Protein AF-0000000081105151 (afdb_homodimer)

InterPro domains:
  IPR008902 Alpha-L-rhamnosidase, concanavalin-like domain [PF05592] (348-450)
  IPR008928 Six-hairpin glycosidase superfamily [SSF48208] (451-883)
  IPR012341 Six-hairpin glycosidase-like superfamily [G3DSA:1.50.10.10] (454-820)
  IPR013737 Bacterial alpha-L-rhamnosidase N-terminal [PF08531] (170-335)
  IPR013783 Immunoglobulin-like fold [G3DSA:2.60.40.10] (9-122)
  IPR016007 Alpha-L-rhamnosidase [PTHR33307] (12-912)
  IPR035396 Alpha-L-rhamnosidase, six-hairpin glycosidase domain [PF17389] (455-817)
  IPR035398 Alpha-L-rhamnosidase C-terminal domain [PF17390] (820-896)
  IPR061277 Rha78A-like, N-terminal immunoglobulin domain [PF25788] (13-98)

Radius of gyration: 43.03 Å; Cα contacts (8 Å, |Δi|>4): 4845; chains: 2; bounding box: 80×144×103 Å

pLDDT: mean 92.55, std 11.14, range [24.98, 98.81]

Foldseek 3Di:
DDDDFFAKAKAEKDWALFDAQAAAQFQKTFIAIFIDDDGFFWFFKFFQKKWKWKDQDPVDDTDIDIDGDRDRARHTRPDPGTHAAFGKIKIKMKTKIWTFGDDPNDTDPDIDIHIHDIYGIGMHTHHHNFPVSAPAFWKFFPDQFDAFPVRFGAKKKKKDKDFDAPPPWAFPWKKKKKAKLAFKWKAKQRHTWDFFAQPPFDAPFLAETEIDMTTCRVRDDPRDMMMMMMIGHNFPQAFQFFLVRDGNLNHRTMIMWMKMWIDIPPDPGTDIDTHAQVIWMAGDQWSDAHAQAGTEGEPVCPPPCSVPDTTGMHGDPRDGHTYDHFSFFGKGQDDKFFFPDKDDAPPDPKIKTFRQFWAKFKKWFAKDFDAAQQKKKKFFAADDDPRHGDCLLQPPGRRMYMYGHHGDMDGGDIGGNYIATHRMIIMDRAAQPDPPPHDDRVRMMTGHIARPFAFFKDKDFPDPLLNLLLLQLVRLQRRLRHLHRFFFRHHSGNFAFLLLCLLQVLVSVFGTVCLRSVLSQLVLQQVCQCDDDPQEDRLAGARTPPPRQTDDVPPDDGPGPAQEASRLLSLQRNLVSSCQFSVDLVSLVVSLVSLVSNLPPRADADPLRAGDLVGQYQAQFQQVPDDQACRSPAPARRSLSRLLSSLLSLVSSLVSCVVVVVPVSNVVSVVVSVSSLVSLCVVFADPQLAGPVQDLQNLQSCQVSVSWDDPDPSGSNLVSLVSNVQRCLQVQLADRTHLRSLLRRLVSCVVSPNPLSSVSQQPDQDPQGSSVVVVVSQSHDWNHSPCDPPVGHGRPGNRTHSRGNRNSSVVSCCCCEQVNWAAPGRQNLEIEGEYDDDPVTQKMWMWGQTSHGIWTKMWGDDPFKIKMKIFAGRSGKYWYFYQVQQDDPDDDDSPGDTDITTGRIDMDMDGHDDDCPNPHHDAPPVGPDDD/DPPPAFQKAKAEKDWALFDAQAAAQFQKTFIAIFMDGDDFFWFFKFFQKKWKWKDQDPVDDTDIDIDGDRDRARHTRPDPGTHAAFGKIKMKMKTKIWTFGDDPNDTDPDIDIGIHDIYGIGMHTHHHNFPVSAPAFKKFFPDQFDAFPVRFGAKKKWKDKDFAAPPPWAFPWKKKKKAKLAFKWKAKQRHTWDFFAQPPFDAPFLAETEIDMTTCRVRDDPRDMMMMMMIGHNFPQAFQFFLVRDGNLNHRTMIMWMKMWIDIPPDPGTDIDTHAQVIWMAGDQWSHAHAQAGTEGEPVCPPPCSVPPITGMHGDPRDGHTYDHFSFFGKGQDDKFFFPDKDDAPPDPKIKTFRQFWAKFKKWFAKDFDAAQFKKKKFFAADDDPRHGDCLLQNPGRRMYMYGHHGDMDGGDIGGNYIATHRMIIIDRAAQPDPPPHDDRVRMMTGHIARPFAFFKDKDFPDPLVNLLLLQLVRLQRRLRHLHRFFFRHHSGNFAFLLLCLLQVLVSVFGTVCLRSVLSQLVLQQVCQCDDDPQEDRLAGQRTPPPRFTDDPPPDDTPGPAQEASRLLSLQRVLVSSCQASVDLVSLVVSLVSLVSNLPPRADADPLRAGDLVGQYQAQFQQVPDDQACRSPALARRSLRRLLSSLLSLVSSLVSCVVVVVPVSNVVSVVVSVSSLVSLCVVFADPQLQGPPLDLQNLQSCQQSVSWADPDPSGSNLVSLVSNLQRCLQVQLADRTHLRSLLRRLVSCVVSPNPLSSVSQQPDQDPQGSSVVVVVSQSHDWNHSPCDPPVGHGRPGNRTHSRGNRNSSVVSCCCCEQVNWAAPGRQNLEIEGEYDDDPVTQKMWMWGQTSHGIWIKMWGDDPFKIKMKIFAGASGKYWYFYQVQPDDPDDDDSPGDTDITTGRIDMDMDTHDDDCPNPHHDAPPVGPDDD

Sequence (1862 aa):
MGHSASPVLVLPPTFEQHHDGFGVQCVHPRVSWRFSCSNEQIRNWKQTAYDIAITYNSTEPDQVFHVESEDNVLVPWPNPEPLDSRERRLVRVRCYGKYSLIADGRDEASDHESVTEWSASSLLEIALLRNSDWKGSMITVSEPWPLGPDHSARPLRFHKRFHLSLKDGTIDRGRLYATSHGVYSVRINGREVGDHCLAPGFQSYHKRLHYQLYDTEDLLVTPGWNTIEIDVAAGWFASATSWARKRFVYGQKLGVLAQLEVWATDSNLPISVSTDPSWSVSNTPLVSSEILDGEIFDQSLVGSKLDDAKFSVRESPVAVSRLISPEAPPVRVVERLEAKDMFKSRSRSAVIVDFGQNIAGRICVRRVQKPAGSRITLRHAEVIQDGEIMCRPLRTAKARDIIICDGRELLDWHPHHTFHGFRYVEIAGWGPDDQICPLTKASIVAEVMHTDMLRTGWFSCSNDDVNRLHENSLHSIKSNFLSIPTECPSRDERFGWTGDLSIIAPTANFLYDTAGMLRHWLQDLYLDQMEETEYWHQGVVPLFIPNSLLRNGDGGHGWDPMPNGVWGDAAVMVPWGLYRMSGDVSFLSAQYDSMVQHLENGVIRGPDGLWDPELWQFGDWLDPRAPQNDSGRGTTDGTFVADCFLVASTQVAAEVAAKLAKPVDSPRFRDAALRLVHAWRDKYLTAAGLVVPDTATALSLALSFDLLLECGDNSAKAQAAARLFRLVRLNDFKLTTGFVGSAFLSQALTRSGGVDLSYAMLFQKKCPSYLYPITMGATTTWERWDSMLPDGTVNPGSMTSFNHHALGSIANWMHADIGGLEAIEPGWKVFRVKPQPNKELSWANTMFESRYGRIDLRWTLKGDLFRMRLRVPPNSTAVVSLPSDGRESEVGKREAKEQRVGSGEYHLECRFVQAQWPPKALLPPWGRSEFMGHSASPVLVLPPTFEQHHDGFGVQCVHPRVSWRFSCSNEQIRNWKQTAYDIAITYNSTEPDQVFHVESEDNVLVPWPNPEPLDSRERRLVRVRCYGKYSLIADGRDEASDHESVTEWSASSLLEIALLRNSDWKGSMITVSEPWPLGPDHSARPLRFHKRFHLSLKDGTIDRGRLYATSHGVYSVRINGREVGDHCLAPGFQSYHKRLHYQLYDTEDLLVTPGWNTIEIDVAAGWFASATSWARKRFVYGQKLGVLAQLEVWATDSNLPISVSTDPSWSVSNTPLVSSEILDGEIFDQSLVGSKLDDAKFSVRESPVAVSRLISPEAPPVRVVERLEAKDMFKSRSRSAVIVDFGQNIAGRICVRRVQKPAGSRITLRHAEVIQDGEIMCRPLRTAKARDIIICDGRELLDWHPHHTFHGFRYVEIAGWGPDDQICPLTKASIVAEVMHTDMLRTGWFSCSNDDVNRLHENSLHSIKSNFLSIPTECPSRDERFGWTGDLSIIAPTANFLYDTAGMLRHWLQDLYLDQMEETEYWHQGVVPLFIPNSLLRNGDGGHGWDPMPNGVWGDAAVMVPWGLYRMSGDVSFLSAQYDSMVQHLENGVIRGPDGLWDPELWQFGDWLDPRAPQNDSGRGTTDGTFVADCFLVASTQVAAEVAAKLAKPVDSPRFRDAALRLVHAWRDKYLTAAGLVVPDTATALSLALSFDLLLECGDNSAKAQAAARLFRLVRLNDFKLTTGFVGSAFLSQALTRSGGVDLSYAMLFQKKCPSYLYPITMGATTTWERWDSMLPDGTVNPGSMTSFNHHALGSIANWMHADIGGLEAIEPGWKVFRVKPQPNKELSWANTMFESRYGRIDLRWTLKGDLFRMRLRVPPNSTAVVSLPSDGRESEVGKREAKEQRVGSGEYHLECRFVQAQWPPKALLPPWGRSEF

Structure (mmCIF, N/CA/C/O backbone):
data_AF-0000000081105151-model_v1
#
loop_
_entity.id
_entity.type
_entity.pdbx_description
1 polymer alpha-L-rhamnosidase
#
loop_
_atom_site.group_PDB
_atom_site.id
_atom_site.type_symbol
_atom_site.label_atom_id
_atom_site.label_alt_id
_atom_site.label_comp_id
_atom_site.label_asym_id
_atom_site.label_entity_id
_atom_site.label_seq_id
_atom_site.pdbx_PDB_ins_code
_atom_site.Cartn_x
_atom_site.Cartn_y
_atom_site.Cartn_z
_atom_site.occupancy
_atom_site.B_iso_or_equiv
_atom_site.auth_seq_id
_atom_site.auth_comp_id
_atom_site.auth_asym_id
_atom_site.auth_atom_id
_atom_site.pdbx_PDB_model_num
ATOM 1 N N . MET A 1 1 ? 38.312 51.219 43.594 1 25.59 1 MET A N 1
ATOM 2 C CA . MET A 1 1 ? 37.312 50.188 43.875 1 25.59 1 MET A CA 1
ATOM 3 C C . MET A 1 1 ? 36.719 49.656 42.594 1 25.59 1 MET A C 1
ATOM 5 O O . MET A 1 1 ? 36.656 50.375 41.594 1 25.59 1 MET A O 1
ATOM 9 N N . GLY A 1 2 ? 36.812 48.312 42.406 1 32.41 2 GLY A N 1
ATOM 10 C CA . GLY A 1 2 ? 36.469 47.312 41.406 1 32.41 2 GLY A CA 1
ATOM 11 C C . GLY A 1 2 ? 35.094 47.562 40.781 1 32.41 2 GLY A C 1
ATOM 12 O O . GLY A 1 2 ? 34.094 47.688 41.5 1 32.41 2 GLY A O 1
ATOM 13 N N . HIS A 1 3 ? 35 48.031 39.688 1 36.38 3 HIS A N 1
ATOM 14 C CA . HIS A 1 3 ? 34 48.281 38.656 1 36.38 3 HIS A CA 1
ATOM 15 C C . HIS A 1 3 ? 33.094 47.062 38.469 1 36.38 3 HIS A C 1
ATOM 17 O O . HIS A 1 3 ? 33.562 45.969 38.281 1 36.38 3 HIS A O 1
ATOM 23 N N . SER A 1 4 ? 31.859 47 39.125 1 43.72 4 SER A N 1
ATOM 24 C CA . SER A 1 4 ? 30.641 46.219 39.312 1 43.72 4 SER A CA 1
ATOM 25 C C . SER A 1 4 ? 30.266 45.438 38.062 1 43.72 4 SER A C 1
ATOM 27 O O . SER A 1 4 ? 30.266 46 36.969 1 43.72 4 SER A O 1
ATOM 29 N N . ALA A 1 5 ? 30.516 44.156 38.031 1 49.72 5 ALA A N 1
ATOM 30 C CA . ALA A 1 5 ? 30.062 43.031 37.188 1 49.72 5 ALA A CA 1
ATOM 31 C C . ALA A 1 5 ? 28.656 43.281 36.688 1 49.72 5 ALA A C 1
ATOM 33 O O . ALA A 1 5 ? 27.781 43.75 37.406 1 49.72 5 ALA A O 1
ATOM 34 N N . SER A 1 6 ? 28.281 43.156 35.438 1 53.84 6 SER A N 1
ATOM 35 C CA . SER A 1 6 ? 27.25 43.438 34.469 1 53.84 6 SER A CA 1
ATOM 36 C C . SER A 1 6 ? 25.922 42.781 34.844 1 53.84 6 SER A C 1
ATOM 38 O O . SER A 1 6 ? 25.875 41.625 35.156 1 53.84 6 SER A O 1
ATOM 40 N N . PRO A 1 7 ? 24.609 43.594 34.875 1 74.25 7 PRO A N 1
ATOM 41 C CA . PRO A 1 7 ? 23.203 43.688 35.281 1 74.25 7 PRO A CA 1
ATOM 42 C C . PRO A 1 7 ? 22.266 42.906 34.375 1 74.25 7 PRO A C 1
ATOM 44 O O . PRO A 1 7 ? 22.5 42.812 33.156 1 74.25 7 PRO A O 1
ATOM 47 N N . VAL A 1 8 ? 21.531 41.812 34.75 1 91.5 8 VAL A N 1
ATOM 48 C CA . VAL A 1 8 ? 20.328 41.25 34.156 1 91.5 8 VAL A CA 1
ATOM 49 C C . VAL A 1 8 ? 19.422 42.375 33.656 1 91.5 8 VAL A C 1
ATOM 51 O O . VAL A 1 8 ? 19.172 43.344 34.375 1 91.5 8 VAL A O 1
ATOM 54 N N . LEU A 1 9 ? 19.172 42.312 32.344 1 95.12 9 LEU A N 1
ATOM 55 C CA . LEU A 1 9 ? 18.281 43.25 31.719 1 95.12 9 LEU A CA 1
ATOM 56 C C . LEU A 1 9 ? 16.844 42.719 31.672 1 95.12 9 LEU A C 1
ATOM 58 O O . LEU A 1 9 ? 16.641 41.531 31.391 1 95.12 9 LEU A O 1
ATOM 62 N N . VAL A 1 10 ? 15.898 43.594 31.953 1 96.94 10 VAL A N 1
ATOM 63 C CA . VAL A 1 10 ? 14.484 43.281 31.797 1 96.94 10 VAL A CA 1
ATOM 64 C C . VAL A 1 10 ? 13.961 43.844 30.469 1 96.94 10 VAL A C 1
ATOM 66 O O . VAL A 1 10 ? 14.125 45.031 30.188 1 96.94 10 VAL A O 1
ATOM 69 N N . LEU A 1 11 ? 13.391 43 29.688 1 96.62 11 LEU A N 1
ATOM 70 C CA . LEU A 1 11 ? 12.836 43.406 28.406 1 96.62 11 LEU A CA 1
ATOM 71 C C . LEU A 1 11 ? 11.477 44.062 28.578 1 96.62 11 LEU A C 1
ATOM 73 O O . LEU A 1 11 ? 10.844 43.938 29.625 1 96.62 11 LEU A O 1
ATOM 77 N N . PRO A 1 12 ? 11 44.844 27.547 1 96.81 12 PRO A N 1
ATOM 78 C CA . PRO A 1 12 ? 9.711 45.5 27.672 1 96.81 12 PRO A CA 1
ATOM 79 C C . PRO A 1 12 ? 8.57 44.562 28 1 96.81 12 PRO A C 1
ATOM 81 O O . PRO A 1 12 ? 8.508 43.469 27.438 1 96.81 12 PRO A O 1
ATOM 84 N N . PRO A 1 13 ? 7.734 44.969 28.891 1 97.62 13 PRO A N 1
ATOM 85 C CA . PRO A 1 13 ? 6.629 44.062 29.25 1 97.62 13 PRO A CA 1
ATOM 86 C C . PRO A 1 13 ? 5.621 43.875 28.125 1 97.62 13 PRO A C 1
ATOM 88 O O . PRO A 1 13 ? 5.5 44.75 27.25 1 97.62 13 PRO A O 1
ATOM 91 N N . THR A 1 14 ? 4.984 42.812 28.094 1 97.19 14 THR A N 1
ATOM 92 C CA . THR A 1 14 ? 3.908 42.5 27.172 1 97.19 14 THR A CA 1
ATOM 93 C C . THR A 1 14 ? 2.604 42.25 27.922 1 97.19 14 THR A C 1
ATOM 95 O O . THR A 1 14 ? 2.607 42.094 29.141 1 97.19 14 THR A O 1
ATOM 98 N N . PHE A 1 15 ? 1.489 42.25 27.234 1 97.88 15 PHE A N 1
ATOM 99 C CA . PHE A 1 15 ? 0.177 42.156 27.859 1 97.88 15 PHE A CA 1
ATOM 100 C C . PHE A 1 15 ? -0.601 40.969 27.297 1 97.88 15 PHE A C 1
ATOM 102 O O . PHE A 1 15 ? -0.768 40.844 26.078 1 97.88 15 PHE A O 1
ATOM 109 N N . GLU A 1 16 ? -1.042 40.094 28.25 1 97.19 16 GLU A N 1
ATOM 110 C CA . GLU A 1 16 ? -1.731 38.875 27.844 1 97.19 16 GLU A CA 1
ATOM 111 C C . GLU A 1 16 ? -0.938 38.125 26.781 1 97.19 16 GLU A C 1
ATOM 113 O O . GLU A 1 16 ? 0.284 38 26.891 1 97.19 16 GLU A O 1
ATOM 118 N N . GLN A 1 17 ? -1.596 37.562 25.875 1 96 17 GLN A N 1
ATOM 119 C CA . GLN A 1 17 ? -0.945 36.938 24.719 1 96 17 GLN A CA 1
ATOM 120 C C . GLN A 1 17 ? -1.01 37.844 23.5 1 96 17 GLN A C 1
ATOM 122 O O . GLN A 1 17 ? -0.927 37.375 22.359 1 96 17 GLN A O 1
ATOM 127 N N . HIS A 1 18 ? -1.223 39.125 23.766 1 96.06 18 HIS A N 1
ATOM 128 C CA . HIS A 1 18 ? -1.395 40.094 22.688 1 96.06 18 HIS A CA 1
ATOM 129 C C . HIS A 1 18 ? -0.068 40.406 21.984 1 96.06 18 HIS A C 1
ATOM 131 O O . HIS A 1 18 ? 0.975 40.469 22.641 1 96.06 18 HIS A O 1
ATOM 137 N N . HIS A 1 19 ? -0.066 40.688 20.734 1 93.31 19 HIS A N 1
ATOM 138 C CA . HIS A 1 19 ? 1.145 40.75 19.938 1 93.31 19 HIS A CA 1
ATOM 139 C C . HIS A 1 19 ? 1.88 42.062 20.141 1 93.31 19 HIS A C 1
ATOM 141 O O . HIS A 1 19 ? 3.098 42.156 19.953 1 93.31 19 HIS A O 1
ATOM 147 N N . ASP A 1 20 ? 1.146 43.25 20.562 1 93.88 20 ASP A N 1
ATOM 148 C CA . ASP A 1 20 ? 1.915 44.469 20.656 1 93.88 20 ASP A CA 1
ATOM 149 C C . ASP A 1 20 ? 1.293 45.438 21.672 1 93.88 20 ASP A C 1
ATOM 151 O O . ASP A 1 20 ? 1.739 46.562 21.812 1 93.88 20 ASP A O 1
ATOM 155 N N . GLY A 1 21 ? 0.24 45.094 22.312 1 96 21 GLY A N 1
ATOM 156 C CA . GLY A 1 21 ? -0.362 45.906 23.359 1 96 21 GLY A CA 1
ATOM 157 C C . GLY A 1 21 ? -1.333 46.938 22.828 1 96 21 GLY A C 1
ATOM 158 O O . GLY A 1 21 ? -2.014 47.625 23.609 1 96 21 GLY A O 1
ATOM 159 N N . PHE A 1 22 ? -1.426 47.125 21.562 1 96.19 22 PHE A N 1
ATOM 160 C CA . PHE A 1 22 ? -2.299 48.094 20.906 1 96.19 22 PHE A CA 1
ATOM 161 C C . PHE A 1 22 ? -3.652 47.469 20.594 1 96.19 22 PHE A C 1
ATOM 163 O O . PHE A 1 22 ? -3.816 46.812 19.547 1 96.19 22 PHE A O 1
ATOM 170 N N . GLY A 1 23 ? -4.664 47.719 21.453 1 97.19 23 GLY A N 1
ATOM 171 C CA . GLY A 1 23 ? -6 47.188 21.266 1 97.19 23 GLY A CA 1
ATOM 172 C C . GLY A 1 23 ? -6.254 45.938 22.094 1 97.19 23 GLY A C 1
ATOM 173 O O . GLY A 1 23 ? -6.84 44.969 21.609 1 97.19 23 GLY A O 1
ATOM 174 N N . VAL A 1 24 ? -5.766 45.906 23.328 1 97.69 24 VAL A N 1
ATOM 175 C CA . VAL A 1 24 ? -5.973 44.781 24.219 1 97.69 24 VAL A CA 1
ATOM 176 C C . VAL A 1 24 ? -7.418 44.75 24.719 1 97.69 24 VAL A C 1
ATOM 178 O O . VAL A 1 24 ? -7.918 45.781 25.203 1 97.69 24 VAL A O 1
ATOM 181 N N . GLN A 1 25 ? -8.078 43.719 24.531 1 96.06 25 GLN A N 1
ATOM 182 C CA . GLN A 1 25 ? -9.477 43.625 24.938 1 96.06 25 GLN A CA 1
ATOM 183 C C . GLN A 1 25 ? -9.617 42.906 26.297 1 96.06 25 GLN A C 1
ATOM 185 O O . GLN A 1 25 ? -10.195 41.844 26.375 1 96.06 25 GLN A O 1
ATOM 190 N N . CYS A 1 26 ? -9.156 43.5 27.312 1 95.44 26 CYS A N 1
ATOM 191 C CA . CYS A 1 26 ? -9.188 43.031 28.688 1 95.44 26 CYS A CA 1
ATOM 192 C C . CYS A 1 26 ? -9.141 44.188 29.672 1 95.44 26 CYS A C 1
ATOM 194 O O . CYS A 1 26 ? -8.383 45.156 29.469 1 95.44 26 CYS A O 1
ATOM 196 N N . VAL A 1 27 ? -9.898 44.125 30.766 1 96.31 27 VAL A N 1
ATOM 197 C CA . VAL A 1 27 ? -10.016 45.25 31.688 1 96.31 27 VAL A CA 1
ATOM 198 C C . VAL A 1 27 ? -8.891 45.188 32.719 1 96.31 27 VAL A C 1
ATOM 200 O O . VAL A 1 27 ? -8.547 46.188 33.344 1 96.31 27 VAL A O 1
ATOM 203 N N . HIS A 1 28 ? -8.359 44.031 32.938 1 96.81 28 HIS A N 1
ATOM 204 C CA . HIS A 1 28 ? -7.215 43.781 33.812 1 96.81 28 HIS A CA 1
ATOM 205 C C . HIS A 1 28 ? -6.176 42.906 33.125 1 96.81 28 HIS A C 1
ATOM 207 O O . HIS A 1 28 ? -5.977 41.75 33.5 1 96.81 28 HIS A O 1
ATOM 213 N N . PRO A 1 29 ? -5.484 43.469 32.062 1 97.62 29 PRO A N 1
ATOM 214 C CA . PRO A 1 29 ? -4.551 42.625 31.312 1 97.62 29 PRO A CA 1
ATOM 215 C C . PRO A 1 29 ? -3.379 42.125 32.156 1 97.62 29 PRO A C 1
ATOM 217 O O . PRO A 1 29 ? -2.807 42.906 32.938 1 97.62 29 PRO A O 1
ATOM 220 N N . ARG A 1 30 ? -3.051 40.844 32.062 1 97 30 ARG A N 1
ATOM 221 C CA . ARG A 1 30 ? -1.869 40.312 32.75 1 97 30 ARG A CA 1
ATOM 222 C C . ARG A 1 30 ? -0.591 40.781 32.062 1 97 30 ARG A C 1
ATOM 224 O O . ARG A 1 30 ? -0.59 41.094 30.859 1 97 30 ARG A O 1
ATOM 231 N N . VAL A 1 31 ? 0.412 40.812 32.875 1 98.06 31 VAL A N 1
ATOM 232 C CA . VAL A 1 31 ? 1.669 41.406 32.406 1 98.06 31 VAL A CA 1
ATOM 233 C C . VAL A 1 31 ? 2.768 40.344 32.438 1 98.06 31 VAL A C 1
ATOM 235 O O . VAL A 1 31 ? 2.85 39.562 33.406 1 98.06 31 VAL A O 1
ATOM 238 N N . SER A 1 32 ? 3.586 40.281 31.438 1 97.81 32 SER A N 1
ATOM 239 C CA . SER A 1 32 ? 4.754 39.406 31.375 1 97.81 32 SER A CA 1
ATOM 240 C C . SER A 1 32 ? 6.004 40.188 30.969 1 97.81 32 SER A C 1
ATOM 242 O O . SER A 1 32 ? 5.906 41.219 30.312 1 97.81 32 SER A O 1
ATOM 244 N N . TRP A 1 33 ? 7.156 39.719 31.344 1 97.88 33 TRP A N 1
ATOM 245 C CA . TRP A 1 33 ? 8.43 40.25 30.844 1 97.88 33 TRP A CA 1
ATOM 246 C C . TRP A 1 33 ? 9.484 39.125 30.812 1 97.88 33 TRP A C 1
ATOM 248 O O . TRP A 1 33 ? 9.312 38.094 31.438 1 97.88 33 TRP A O 1
ATOM 258 N N . ARG A 1 34 ? 10.508 39.375 30.031 1 97.06 34 ARG A N 1
ATOM 259 C CA . ARG A 1 34 ? 11.609 38.438 29.859 1 97.06 34 ARG A CA 1
ATOM 260 C C . ARG A 1 34 ? 12.938 39.062 30.281 1 97.06 34 ARG A C 1
ATOM 262 O O . ARG A 1 34 ? 13 40.281 30.516 1 97.06 34 ARG A O 1
ATOM 269 N N . PHE A 1 35 ? 13.93 38.188 30.344 1 97 35 PHE A N 1
ATOM 270 C CA . PHE A 1 35 ? 15.227 38.625 30.812 1 97 35 PHE A CA 1
ATOM 271 C C . PHE A 1 35 ? 16.312 38.375 29.766 1 97 35 PHE A C 1
ATOM 273 O O . PHE A 1 35 ? 16.141 37.531 28.891 1 97 35 PHE A O 1
ATOM 280 N N . SER A 1 36 ? 17.266 39.156 29.766 1 94.62 36 SER A N 1
ATOM 281 C CA . SER A 1 36 ? 18.484 38.938 29.016 1 94.62 36 SER A CA 1
ATOM 282 C C . SER A 1 36 ? 19.719 39.188 29.859 1 94.62 36 SER A C 1
ATOM 284 O O . SER A 1 36 ? 19.719 40.062 30.719 1 94.62 36 SER A O 1
ATOM 286 N N . CYS A 1 37 ? 20.625 38.312 29.75 1 91.06 37 CYS A N 1
ATOM 287 C CA . CYS A 1 37 ? 21.891 38.469 30.453 1 91.06 37 CYS A CA 1
ATOM 288 C C . CYS A 1 37 ? 23.062 38.125 29.547 1 91.06 37 CYS A C 1
ATOM 290 O O . CYS A 1 37 ? 23.156 37 29.047 1 91.06 37 CYS A O 1
ATOM 292 N N . SER A 1 38 ? 23.922 39.031 29.359 1 83.19 38 SER A N 1
ATOM 293 C CA . SER A 1 38 ? 25.078 38.75 28.516 1 83.19 38 SER A CA 1
ATOM 294 C C . SER A 1 38 ? 26.344 38.594 29.344 1 83.19 38 SER A C 1
ATOM 296 O O . SER A 1 38 ? 27.391 38.188 28.812 1 83.19 38 SER A O 1
ATOM 298 N N . ASN A 1 39 ? 26.266 38.875 30.656 1 86.06 39 ASN A N 1
ATOM 299 C CA . ASN A 1 39 ? 27.422 38.719 31.516 1 86.06 39 ASN A CA 1
ATOM 300 C C . ASN A 1 39 ? 27.641 37.25 31.922 1 86.06 39 ASN A C 1
ATOM 302 O O . ASN A 1 39 ? 26.859 36.688 32.688 1 86.06 39 ASN A O 1
ATOM 306 N N . GLU A 1 40 ? 28.641 36.719 31.578 1 85.81 40 GLU A N 1
ATOM 307 C CA . GLU A 1 40 ? 28.922 35.312 31.766 1 85.81 40 GLU A CA 1
ATOM 308 C C . GLU A 1 40 ? 29.297 35 33.219 1 85.81 40 GLU A C 1
ATOM 310 O O . GLU A 1 40 ? 29.297 33.844 33.656 1 85.81 40 GLU A O 1
ATOM 315 N N . GLN A 1 41 ? 29.562 36 33.969 1 86.5 41 GLN A N 1
ATOM 316 C CA . GLN A 1 41 ? 29.984 35.812 35.375 1 86.5 41 GLN A CA 1
ATOM 317 C C . GLN A 1 41 ? 28.781 35.625 36.281 1 86.5 41 GLN A C 1
ATOM 319 O O . GLN A 1 41 ? 28.938 35.219 37.438 1 86.5 41 GLN A O 1
ATOM 324 N N . ILE A 1 42 ? 27.672 35.938 35.781 1 89.94 42 ILE A N 1
ATOM 325 C CA . ILE A 1 42 ? 26.469 35.875 36.594 1 89.94 42 ILE A CA 1
ATOM 326 C C . ILE A 1 42 ? 25.812 34.5 36.406 1 89.94 42 ILE A C 1
ATOM 328 O O . ILE A 1 42 ? 25.562 34.062 35.281 1 89.94 42 ILE A O 1
ATOM 332 N N . ARG A 1 43 ? 25.516 33.844 37.531 1 91.94 43 ARG A N 1
ATOM 333 C CA . ARG A 1 43 ? 24.828 32.562 37.5 1 91.94 43 ARG A CA 1
ATOM 334 C C . ARG A 1 43 ? 23.672 32.531 38.5 1 91.94 43 ARG A C 1
ATOM 336 O O . ARG A 1 43 ? 23.656 33.312 39.469 1 91.94 43 ARG A O 1
ATOM 343 N N . ASN A 1 44 ? 22.703 31.766 38.188 1 93.94 44 ASN A N 1
ATOM 344 C CA . ASN A 1 44 ? 21.594 31.438 39.094 1 93.94 44 ASN A CA 1
ATOM 345 C C . ASN A 1 44 ? 20.828 32.688 39.531 1 93.94 44 ASN A C 1
ATOM 347 O O . ASN A 1 44 ? 20.5 32.875 40.688 1 93.94 44 ASN A O 1
ATOM 351 N N . TRP A 1 45 ? 20.703 33.531 38.625 1 95.12 45 TRP A N 1
ATOM 352 C CA . TRP A 1 45 ? 19.906 34.719 38.938 1 95.12 45 TRP A CA 1
ATOM 353 C C . TRP A 1 45 ? 18.438 34.312 39.125 1 95.12 45 TRP A C 1
ATOM 355 O O . TRP A 1 45 ? 17.812 33.75 38.219 1 95.12 45 TRP A O 1
ATOM 365 N N . LYS A 1 46 ? 17.828 34.688 40.25 1 95.81 46 LYS A N 1
ATOM 366 C CA . LYS A 1 46 ? 16.438 34.406 40.594 1 95.81 46 LYS A CA 1
ATOM 367 C C . LYS A 1 46 ? 15.727 35.656 41.062 1 95.81 46 LYS A C 1
ATOM 369 O O . LYS A 1 46 ? 16.234 36.375 41.906 1 95.81 46 LYS A O 1
ATOM 374 N N . GLN A 1 47 ? 14.633 35.906 40.469 1 97.38 47 GLN A N 1
ATOM 375 C CA . GLN A 1 47 ? 13.844 37.062 40.844 1 97.38 47 GLN A CA 1
ATOM 376 C C . GLN A 1 47 ? 13.25 36.875 42.25 1 97.38 47 GLN A C 1
ATOM 378 O O . GLN A 1 47 ? 12.727 35.812 42.562 1 97.38 47 GLN A O 1
ATOM 383 N N . THR A 1 48 ? 13.281 37.906 43.094 1 97.44 48 THR A N 1
ATOM 384 C CA . THR A 1 48 ? 12.695 37.875 44.406 1 97.44 48 THR A CA 1
ATOM 385 C C . THR A 1 48 ? 11.516 38.844 44.531 1 97.44 48 THR A C 1
ATOM 387 O O . THR A 1 48 ? 10.648 38.656 45.375 1 97.44 48 THR A O 1
ATOM 390 N N . ALA A 1 49 ? 11.547 39.812 43.688 1 98.25 49 ALA A N 1
ATOM 391 C CA . ALA A 1 49 ? 10.484 40.812 43.656 1 98.25 49 ALA A CA 1
ATOM 392 C C . ALA A 1 49 ? 10.5 41.594 42.344 1 98.25 49 ALA A C 1
ATOM 394 O O . ALA A 1 49 ? 11.453 41.5 41.562 1 98.25 49 ALA A O 1
ATOM 395 N N . TYR A 1 50 ? 9.445 42.375 42.125 1 98.38 50 TYR A N 1
ATOM 396 C CA . TYR A 1 50 ? 9.383 43.25 40.969 1 98.38 50 TYR A CA 1
ATOM 397 C C . TYR A 1 50 ? 8.57 44.5 41.25 1 98.38 50 TYR A C 1
ATOM 399 O O . TYR A 1 50 ? 7.734 44.5 42.188 1 98.38 50 TYR A O 1
ATOM 407 N N . ASP A 1 51 ? 8.852 45.562 40.531 1 98.06 51 ASP A N 1
ATOM 408 C CA . ASP A 1 51 ? 8.062 46.812 40.469 1 98.06 51 ASP A CA 1
ATOM 409 C C . ASP A 1 51 ? 7.43 47 39.094 1 98.06 51 ASP A C 1
ATOM 411 O O . ASP A 1 51 ? 8.094 46.812 38.062 1 98.06 51 ASP A O 1
ATOM 415 N N . ILE A 1 52 ? 6.203 47.25 39.062 1 98.06 52 ILE A N 1
ATOM 416 C CA . ILE A 1 52 ? 5.523 47.688 37.844 1 98.06 52 ILE A CA 1
ATOM 417 C C . ILE A 1 52 ? 5.156 49.156 37.938 1 98.06 52 ILE A C 1
ATOM 419 O O . ILE A 1 52 ? 4.496 49.594 38.906 1 98.06 52 ILE A O 1
ATOM 423 N N . ALA A 1 53 ? 5.641 49.938 37.031 1 96.75 53 ALA A N 1
ATOM 424 C CA . ALA A 1 53 ? 5.293 51.375 36.969 1 96.75 53 ALA A CA 1
ATOM 425 C C . ALA A 1 53 ? 4.285 51.625 35.844 1 96.75 53 ALA A C 1
ATOM 427 O O . ALA A 1 53 ? 4.477 51.188 34.719 1 96.75 53 ALA A O 1
ATOM 428 N N . ILE A 1 54 ? 3.217 52.25 36.219 1 95.69 54 ILE A N 1
ATOM 429 C CA . ILE A 1 54 ? 2.168 52.625 35.281 1 95.69 54 ILE A CA 1
ATOM 430 C C . ILE A 1 54 ? 2.053 54.125 35.188 1 95.69 54 ILE A C 1
ATOM 432 O O . ILE A 1 54 ? 1.929 54.812 36.219 1 95.69 54 ILE A O 1
ATOM 436 N N . THR A 1 55 ? 2.129 54.562 33.969 1 92.12 55 THR A N 1
ATOM 437 C CA . THR A 1 55 ? 2.002 56 33.75 1 92.12 55 THR A CA 1
ATOM 438 C C . THR A 1 55 ? 0.766 56.312 32.906 1 92.12 55 THR A C 1
ATOM 440 O O . THR A 1 55 ? 0.521 55.656 31.891 1 92.12 55 THR A O 1
ATOM 443 N N . TYR A 1 56 ? 0.007 57.188 33.344 1 80.69 56 TYR A N 1
ATOM 444 C CA . TYR A 1 56 ? -1.227 57.594 32.688 1 80.69 56 TYR A CA 1
ATOM 445 C C . TYR A 1 56 ? -0.943 58.594 31.578 1 80.69 56 TYR A C 1
ATOM 447 O O . TYR A 1 56 ? -1.465 58.469 30.469 1 80.69 56 TYR A O 1
ATOM 455 N N . ASN A 1 57 ? -0.35 59.625 31.969 1 70.06 57 ASN A N 1
ATOM 456 C CA . ASN A 1 57 ? 0.051 60.688 31.047 1 70.06 57 ASN A CA 1
ATOM 457 C C . ASN A 1 57 ? 1.432 61.25 31.375 1 70.06 57 ASN A C 1
ATOM 459 O O . ASN A 1 57 ? 2.014 60.875 32.406 1 70.06 57 ASN A O 1
ATOM 463 N N . SER A 1 58 ? 1.993 61.812 30.469 1 62.91 58 SER A N 1
ATOM 464 C CA . SER A 1 58 ? 3.344 62.344 30.625 1 62.91 58 SER A CA 1
ATOM 465 C C . SER A 1 58 ? 3.426 63.281 31.812 1 62.91 58 SER A C 1
ATOM 467 O O . SER A 1 58 ? 4.516 63.562 32.312 1 62.91 58 SER A O 1
ATOM 469 N N . THR A 1 59 ? 2.271 63.594 32.344 1 67.38 59 THR A N 1
ATOM 470 C CA . THR A 1 59 ? 2.346 64.688 33.344 1 67.38 59 THR A CA 1
ATOM 471 C C . THR A 1 59 ? 2.186 64.125 34.75 1 67.38 59 THR A C 1
ATOM 473 O O . THR A 1 59 ? 2.549 64.75 35.719 1 67.38 59 THR A O 1
ATOM 476 N N . GLU A 1 60 ? 1.593 63.031 34.844 1 70.75 60 GLU A N 1
ATOM 477 C CA . GLU A 1 60 ? 1.36 62.438 36.156 1 70.75 60 GLU A CA 1
ATOM 478 C C . GLU A 1 60 ? 2.498 61.531 36.562 1 70.75 60 GLU A C 1
ATOM 480 O O . GLU A 1 60 ? 3.113 60.875 35.688 1 70.75 60 GLU A O 1
ATOM 485 N N . PRO A 1 61 ? 2.689 61.625 37.719 1 78.88 61 PRO A N 1
ATOM 486 C CA . PRO A 1 61 ? 3.756 60.75 38.219 1 78.88 61 PRO A CA 1
ATOM 487 C C . PRO A 1 61 ? 3.424 59.25 38.062 1 78.88 61 PRO A C 1
ATOM 489 O O . PRO A 1 61 ? 2.25 58.875 38.094 1 78.88 61 PRO A O 1
ATOM 492 N N . ASP A 1 62 ? 4.375 58.469 37.969 1 85.44 62 ASP A N 1
ATOM 493 C CA . ASP A 1 62 ? 4.266 57 37.875 1 85.44 62 ASP A CA 1
ATOM 494 C C . ASP A 1 62 ? 3.646 56.438 39.125 1 85.44 62 ASP A C 1
ATOM 496 O O . ASP A 1 62 ? 3.941 56.875 40.25 1 85.44 62 ASP A O 1
ATOM 500 N N . GLN A 1 63 ? 2.703 55.625 38.906 1 91.62 63 GLN A N 1
ATOM 501 C CA . GLN A 1 63 ? 2.281 54.75 40 1 91.62 63 GLN A CA 1
ATOM 502 C C . GLN A 1 63 ? 3.104 53.469 40.031 1 91.62 63 GLN A C 1
ATOM 504 O O . GLN A 1 63 ? 3.07 52.656 39.094 1 91.62 63 GLN A O 1
ATOM 509 N N . VAL A 1 64 ? 3.834 53.25 41.062 1 96.25 64 VAL A N 1
ATOM 510 C CA . VAL A 1 64 ? 4.723 52.094 41.156 1 96.25 64 VAL A CA 1
ATOM 511 C C . VAL A 1 64 ? 4.133 51.062 42.125 1 96.25 64 VAL A C 1
ATOM 513 O O . VAL A 1 64 ? 3.74 51.406 43.25 1 96.25 64 VAL A O 1
ATOM 516 N N . PHE A 1 65 ? 4.012 49.844 41.719 1 97.12 65 PHE A N 1
ATOM 517 C CA . PHE A 1 65 ? 3.523 48.719 42.531 1 97.12 65 PHE A CA 1
ATOM 518 C C . PHE A 1 65 ? 4.641 47.719 42.781 1 97.12 65 PHE A C 1
ATOM 520 O O . PHE A 1 65 ? 5.207 47.156 41.844 1 97.12 65 PHE A O 1
ATOM 527 N N . HIS A 1 66 ? 4.957 47.469 44.031 1 97.5 66 HIS A N 1
ATOM 528 C CA . HIS A 1 66 ? 5.984 46.5 44.438 1 97.5 66 HIS A CA 1
ATOM 529 C C . HIS A 1 66 ? 5.367 45.156 44.875 1 97.5 66 HIS A C 1
ATOM 531 O O . HIS A 1 66 ? 4.441 45.156 45.688 1 97.5 66 HIS A O 1
ATOM 537 N N . VAL A 1 67 ? 5.828 44.094 44.312 1 97.94 67 VAL A N 1
ATOM 538 C CA . VAL A 1 67 ? 5.324 42.75 44.656 1 97.94 67 VAL A CA 1
ATOM 539 C C . VAL A 1 67 ? 6.492 41.812 44.906 1 97.94 67 VAL A C 1
ATOM 541 O O . VAL A 1 67 ? 7.422 41.719 44.094 1 97.94 67 VAL A O 1
ATOM 544 N N . GLU A 1 68 ? 6.453 41.094 46.031 1 98 68 GLU A N 1
ATOM 545 C CA . GLU A 1 68 ? 7.418 40.031 46.312 1 98 68 GLU A CA 1
ATOM 546 C C . GLU A 1 68 ? 6.996 38.719 45.656 1 98 68 GLU A C 1
ATOM 548 O O . GLU A 1 68 ? 6.105 38.031 46.156 1 98 68 GLU A O 1
ATOM 553 N N . SER A 1 69 ? 7.656 38.469 44.531 1 98 69 SER A N 1
ATOM 554 C CA . SER A 1 69 ? 7.301 37.281 43.781 1 98 69 SER A CA 1
ATOM 555 C C . SER A 1 69 ? 8.398 36.875 42.781 1 98 69 SER A C 1
ATOM 557 O O . SER A 1 69 ? 9.109 37.75 42.281 1 98 69 SER A O 1
ATOM 559 N N . GLU A 1 70 ? 8.453 35.625 42.531 1 97.19 70 GLU A N 1
ATOM 560 C CA . GLU A 1 70 ? 9.375 35.125 41.531 1 97.19 70 GLU A CA 1
ATOM 561 C C . GLU A 1 70 ? 8.711 35.062 40.156 1 97.19 70 GLU A C 1
ATOM 563 O O . GLU A 1 70 ? 9.367 34.812 39.125 1 97.19 70 GLU A O 1
ATOM 568 N N . ASP A 1 71 ? 7.426 35.375 40.094 1 97.06 71 ASP A N 1
ATOM 569 C CA . ASP A 1 71 ? 6.668 35.25 38.875 1 97.06 71 ASP A CA 1
ATOM 570 C C . ASP A 1 71 ? 6.957 36.375 37.906 1 97.06 71 ASP A C 1
ATOM 572 O O . ASP A 1 71 ? 7.105 37.531 38.344 1 97.06 71 ASP A O 1
ATOM 576 N N . ASN A 1 72 ? 7.137 36.125 36.656 1 97.69 72 ASN A N 1
ATOM 577 C CA . ASN A 1 72 ? 7.301 37.156 35.656 1 97.69 72 ASN A CA 1
ATOM 578 C C . ASN A 1 72 ? 6.422 36.906 34.438 1 97.69 72 ASN A C 1
ATOM 580 O O . ASN A 1 72 ? 6.516 37.594 33.438 1 97.69 72 ASN A O 1
ATOM 584 N N . VAL A 1 73 ? 5.695 35.781 34.406 1 97.44 73 VAL A N 1
ATOM 585 C CA . VAL A 1 73 ? 4.84 35.406 33.281 1 97.44 73 VAL A CA 1
ATOM 586 C C . VAL A 1 73 ? 3.373 35.562 33.688 1 97.44 73 VAL A C 1
ATOM 588 O O . VAL A 1 73 ? 2.893 34.875 34.594 1 97.44 73 VAL A O 1
ATOM 591 N N . LEU A 1 74 ? 2.68 36.469 33 1 97.5 74 LEU A N 1
ATOM 592 C CA . LEU A 1 74 ? 1.246 36.688 33.125 1 97.5 74 LEU A CA 1
ATOM 593 C C . LEU A 1 74 ? 0.895 37.031 34.594 1 97.5 74 LEU A C 1
ATOM 595 O O . LEU A 1 74 ? -0.04 36.469 35.156 1 97.5 74 LEU A O 1
ATOM 599 N N . VAL A 1 75 ? 1.629 37.875 35.188 1 97.62 75 VAL A N 1
ATOM 600 C CA . VAL A 1 75 ? 1.314 38.344 36.531 1 97.62 75 VAL A CA 1
ATOM 601 C C . VAL A 1 75 ? 0.084 39.25 36.5 1 97.62 75 VAL A C 1
ATOM 603 O O . VAL A 1 75 ? -0.166 39.938 35.5 1 97.62 75 VAL A O 1
ATOM 606 N N . PRO A 1 76 ? -0.692 39.25 37.5 1 97.06 76 PRO A N 1
ATOM 607 C CA . PRO A 1 76 ? -1.935 40.031 37.5 1 97.06 76 PRO A CA 1
ATOM 608 C C . PRO A 1 76 ? -1.694 41.531 37.344 1 97.06 76 PRO A C 1
ATOM 610 O O . PRO A 1 76 ? -0.708 42.062 37.875 1 97.06 76 PRO A O 1
ATOM 613 N N . TRP A 1 77 ? -2.586 42.188 36.656 1 97.19 77 TRP A N 1
ATOM 614 C CA . TRP A 1 77 ? -2.586 43.625 36.625 1 97.19 77 TRP A CA 1
ATOM 615 C C . TRP A 1 77 ? -2.604 44.219 38.031 1 97.19 77 TRP A C 1
ATOM 617 O O . TRP A 1 77 ? -3.438 43.844 38.844 1 97.19 77 TRP A O 1
ATOM 627 N N . PRO A 1 78 ? -1.673 45.125 38.344 1 94.94 78 PRO A N 1
ATOM 628 C CA . PRO A 1 78 ? -1.513 45.531 39.719 1 94.94 78 PRO A CA 1
ATOM 629 C C . PRO A 1 78 ? -2.605 46.469 40.188 1 94.94 78 PRO A C 1
ATOM 631 O O . PRO A 1 78 ? -2.924 46.531 41.375 1 94.94 78 PRO A O 1
ATOM 634 N N . ASN A 1 79 ? -3.141 47.281 39.344 1 91.81 79 ASN A N 1
ATOM 635 C CA . ASN A 1 79 ? -4.191 48.219 39.688 1 91.81 79 ASN A CA 1
ATOM 636 C C . ASN A 1 79 ? -5.562 47.562 39.719 1 91.81 79 ASN A C 1
ATOM 638 O O . ASN A 1 79 ? -6.012 47 38.719 1 91.81 79 ASN A O 1
ATOM 642 N N . PRO A 1 80 ? -6.273 47.625 40.844 1 90.94 80 PRO A N 1
ATOM 643 C CA . PRO A 1 80 ? -7.59 47 40.938 1 90.94 80 PRO A CA 1
ATOM 644 C C . PRO A 1 80 ? -8.656 47.688 40.094 1 90.94 80 PRO A C 1
ATOM 646 O O . PRO A 1 80 ? -9.664 47.062 39.75 1 90.94 80 PRO A O 1
ATOM 649 N N . GLU A 1 81 ? -8.5 48.938 39.812 1 91.44 81 GLU A N 1
ATOM 650 C CA . GLU A 1 81 ? -9.469 49.656 39 1 91.44 81 GLU A CA 1
ATOM 651 C C . GLU A 1 81 ? -9.438 49.156 37.562 1 91.44 81 GLU 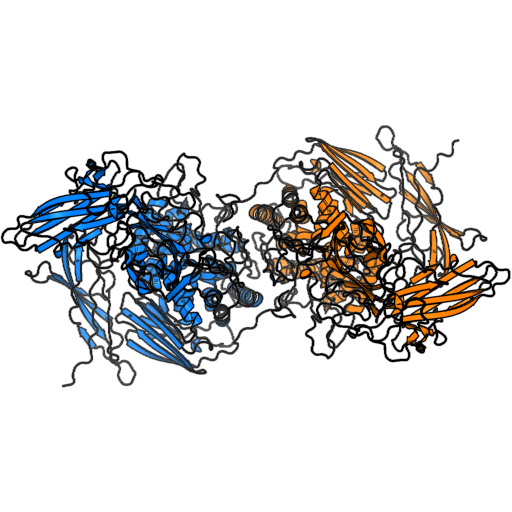A C 1
ATOM 653 O O . GLU A 1 81 ? -8.383 49.156 36.906 1 91.44 81 GLU A O 1
ATOM 658 N N . PRO A 1 82 ? -10.547 48.75 37.094 1 95.25 82 PRO A N 1
ATOM 659 C CA . PRO A 1 82 ? -10.586 48.25 35.719 1 95.25 82 PRO A CA 1
ATOM 660 C C . PRO A 1 82 ? -10.297 49.344 34.688 1 95.25 82 PRO A C 1
ATOM 662 O O . PRO A 1 82 ? -10.711 50.469 34.875 1 95.25 82 PRO A O 1
ATOM 665 N N . LEU A 1 83 ? -9.633 48.938 33.719 1 95.75 83 LEU A N 1
ATOM 666 C CA . LEU A 1 83 ? -9.414 49.844 32.594 1 95.75 83 LEU A CA 1
ATOM 667 C C . LEU A 1 83 ? -10.656 49.875 31.703 1 95.75 83 LEU A C 1
ATOM 669 O O . LEU A 1 83 ? -11.414 48.906 31.609 1 95.75 83 LEU A O 1
ATOM 673 N N . ASP A 1 84 ? -10.875 50.969 31.125 1 95.31 84 ASP A N 1
ATOM 674 C CA . ASP A 1 84 ? -12.023 51.156 30.25 1 95.31 84 ASP A CA 1
ATOM 675 C C . ASP A 1 84 ? -11.594 51.25 28.781 1 95.31 84 ASP A C 1
ATOM 677 O O . ASP A 1 84 ? -10.398 51.375 28.484 1 95.31 84 ASP A O 1
ATOM 681 N N . SER A 1 85 ? -12.617 51.281 27.906 1 96.81 85 SER A N 1
ATOM 682 C CA . SER A 1 85 ? -12.352 51.375 26.484 1 96.81 85 SER A CA 1
ATOM 683 C C . SER A 1 85 ? -11.484 52.594 26.172 1 96.81 85 SER A C 1
ATOM 685 O O . SER A 1 85 ? -11.672 53.656 26.766 1 96.81 85 SER A O 1
ATOM 687 N N . ARG A 1 86 ? -10.398 52.469 25.391 1 95.06 86 ARG A N 1
ATOM 688 C CA . ARG A 1 86 ? -9.586 53.531 24.828 1 95.06 86 ARG A CA 1
ATOM 689 C C . ARG A 1 86 ? -8.469 53.938 25.797 1 95.06 86 ARG A C 1
ATOM 691 O O . ARG A 1 86 ? -7.559 54.688 25.422 1 95.06 86 ARG A O 1
ATOM 698 N N . GLU A 1 87 ? -8.523 53.469 26.969 1 93.94 87 GLU A N 1
ATOM 699 C CA . GLU A 1 87 ? -7.531 53.906 27.938 1 93.94 87 GLU A CA 1
ATOM 700 C C . GLU A 1 87 ? -6.125 53.5 27.516 1 93.94 87 GLU A C 1
ATOM 702 O O . GLU A 1 87 ? -5.922 52.406 26.984 1 93.94 87 GLU A O 1
ATOM 707 N N . ARG A 1 88 ? -5.18 54.406 27.75 1 93.38 88 ARG A N 1
ATOM 708 C CA . ARG A 1 88 ? -3.775 54.188 27.422 1 93.38 88 ARG A CA 1
ATOM 709 C C . ARG A 1 88 ? -2.904 54.281 28.672 1 93.38 88 ARG A C 1
ATOM 711 O O . ARG A 1 88 ? -3.127 55.094 29.547 1 93.38 88 ARG A O 1
ATOM 718 N N . ARG A 1 89 ? -2.021 53.344 28.719 1 94.88 89 ARG A N 1
ATOM 719 C CA . ARG A 1 89 ? -1.035 53.312 29.797 1 94.88 89 ARG A CA 1
ATOM 720 C C . ARG A 1 89 ? 0.356 53 29.266 1 94.88 89 ARG A C 1
ATOM 722 O O . ARG A 1 89 ? 0.494 52.281 28.266 1 94.88 89 ARG A O 1
ATOM 729 N N . LEU A 1 90 ? 1.325 53.594 29.797 1 95.38 90 LEU A N 1
ATOM 730 C CA . LEU A 1 90 ? 2.707 53.156 29.625 1 95.38 90 LEU A CA 1
ATOM 731 C C . LEU A 1 90 ? 3.174 52.344 30.828 1 95.38 90 LEU A C 1
ATOM 733 O O . LEU A 1 90 ? 2.973 52.75 31.984 1 95.38 90 LEU A O 1
ATOM 737 N N . VAL A 1 91 ? 3.707 51.188 30.516 1 96.62 91 VAL A N 1
ATOM 738 C CA . VAL A 1 91 ? 4.066 50.281 31.594 1 96.62 91 VAL A CA 1
ATOM 739 C C . VAL A 1 91 ? 5.547 49.906 31.484 1 96.62 91 VAL A C 1
ATOM 741 O O . VAL A 1 91 ? 6.047 49.625 30.406 1 96.62 91 VAL A O 1
ATOM 744 N N . ARG A 1 92 ? 6.289 49.938 32.469 1 96.88 92 ARG A N 1
ATOM 745 C CA . ARG A 1 92 ? 7.664 49.469 32.562 1 96.88 92 ARG A CA 1
ATOM 746 C C . ARG A 1 92 ? 7.871 48.656 33.844 1 96.88 92 ARG A C 1
ATOM 748 O O . ARG A 1 92 ? 7.059 48.719 34.781 1 96.88 92 ARG A O 1
ATOM 755 N N . VAL A 1 93 ? 8.914 47.875 33.906 1 97.94 93 VAL A N 1
ATOM 756 C CA . VAL A 1 93 ? 9.125 46.938 35 1 97.94 93 VAL A CA 1
ATOM 757 C C . VAL A 1 93 ? 10.578 47 35.469 1 97.94 93 VAL A C 1
ATOM 759 O O . VAL A 1 93 ? 11.484 47.188 34.656 1 97.94 93 VAL A O 1
ATOM 762 N N . ARG A 1 94 ? 10.789 46.906 36.75 1 97.44 94 ARG A N 1
ATOM 763 C CA . ARG A 1 94 ? 12.07 46.688 37.406 1 97.44 94 ARG A CA 1
ATOM 764 C C . ARG A 1 94 ? 12.016 45.438 38.281 1 97.44 94 ARG A C 1
ATOM 766 O O . ARG A 1 94 ? 11.023 45.219 39 1 97.44 94 ARG A O 1
ATOM 773 N N . CYS A 1 95 ? 13.102 44.719 38.312 1 97.44 95 CYS A N 1
ATOM 774 C CA . CYS A 1 95 ? 13.094 43.469 39.062 1 97.44 95 CYS A CA 1
ATOM 775 C C . CYS A 1 95 ? 14.227 43.469 40.094 1 97.44 95 CYS A C 1
ATOM 777 O O . CYS A 1 95 ? 15.25 44.125 39.906 1 97.44 95 CYS A O 1
ATOM 779 N N . TYR A 1 96 ? 13.977 42.75 41.125 1 96.44 96 TYR A N 1
ATOM 780 C CA . TYR A 1 96 ? 14.961 42.438 42.156 1 96.44 96 TYR A CA 1
ATOM 781 C C . TYR A 1 96 ? 15.312 40.938 42.156 1 96.44 96 TYR A C 1
ATOM 783 O O . TYR A 1 96 ? 14.445 40.094 41.938 1 96.44 96 TYR A O 1
ATOM 791 N N . GLY A 1 97 ? 16.594 40.688 42.312 1 94.75 97 GLY A N 1
ATOM 792 C CA . GLY A 1 97 ? 16.953 39.281 42.312 1 94.75 97 GLY A CA 1
ATOM 793 C C . GLY A 1 97 ? 18.266 39 43.031 1 94.75 97 GLY A C 1
ATOM 794 O O . GLY A 1 97 ? 18.891 39.906 43.562 1 94.75 97 GLY A O 1
ATOM 795 N N . LYS A 1 98 ? 18.531 37.719 43.125 1 94.25 98 LYS A N 1
ATOM 796 C CA . LYS A 1 98 ? 19.781 37.219 43.688 1 94.25 98 LYS A CA 1
ATOM 797 C C . LYS A 1 98 ? 20.547 36.406 42.656 1 94.25 98 LYS A C 1
ATOM 799 O O . LYS A 1 98 ? 19.953 35.781 41.781 1 94.25 98 LYS A O 1
ATOM 804 N N . TYR A 1 99 ? 21.797 36.5 42.688 1 92.81 99 TYR A N 1
ATOM 805 C CA . TYR A 1 99 ? 22.625 35.719 41.75 1 92.81 99 TYR A CA 1
ATOM 806 C C . TYR A 1 99 ? 23.938 35.312 42.438 1 92.81 99 TYR A C 1
ATOM 808 O O . TYR A 1 99 ? 24.281 35.812 43.5 1 92.81 99 TYR A O 1
ATOM 816 N N . SER A 1 100 ? 24.547 34.312 41.906 1 91.75 100 SER A N 1
ATOM 817 C CA . SER A 1 100 ? 25.891 33.906 42.281 1 91.75 100 SER A CA 1
ATOM 818 C C . SER A 1 100 ? 26.922 34.312 41.25 1 91.75 100 SER A C 1
ATOM 820 O O . SER A 1 100 ? 26.562 34.562 40.094 1 91.75 100 SER A O 1
ATOM 822 N N . LEU A 1 101 ? 28.188 34.531 41.688 1 88.69 101 LEU A N 1
ATOM 823 C CA . LEU A 1 101 ? 29.281 34.812 40.781 1 88.69 101 LEU A CA 1
ATOM 824 C C . LEU A 1 101 ? 30.156 33.562 40.562 1 88.69 101 LEU A C 1
ATOM 826 O O . LEU A 1 101 ? 30.234 32.719 41.438 1 88.69 101 LEU A O 1
ATOM 830 N N . ILE A 1 102 ? 30.688 33.562 39.344 1 81.44 102 ILE A N 1
ATOM 831 C CA . ILE A 1 102 ? 31.609 32.469 39.031 1 81.44 102 ILE A CA 1
ATOM 832 C C . ILE A 1 102 ? 33 32.812 39.562 1 81.44 102 ILE A C 1
ATOM 834 O O . ILE A 1 102 ? 33.5 33.906 39.312 1 81.44 102 ILE A O 1
ATOM 838 N N . ALA A 1 103 ? 33.594 32.031 40.438 1 74.44 103 ALA A N 1
ATOM 839 C CA . ALA A 1 103 ? 34.969 32.125 40.844 1 74.44 103 ALA A CA 1
ATOM 840 C C . ALA A 1 103 ? 35.688 30.797 40.562 1 74.44 103 ALA A C 1
ATOM 842 O O . ALA A 1 103 ? 35.312 29.75 41.062 1 74.44 103 ALA A O 1
ATOM 843 N N . ASP A 1 104 ? 36.656 30.797 39.719 1 64.81 104 ASP A N 1
ATOM 844 C CA . ASP A 1 104 ? 37.469 29.656 39.312 1 64.81 104 ASP A CA 1
ATOM 845 C C . ASP A 1 104 ? 36.594 28.531 38.75 1 64.81 104 ASP A C 1
ATOM 847 O O . ASP A 1 104 ? 36.719 27.375 39.125 1 64.81 104 ASP A O 1
ATOM 851 N N . GLY A 1 105 ? 35.562 28.828 38.031 1 63.38 105 GLY A N 1
ATOM 852 C CA . GLY A 1 105 ? 34.719 27.844 37.344 1 63.38 105 GLY A CA 1
ATOM 853 C C . GLY A 1 105 ? 33.594 27.344 38.219 1 63.38 105 GLY A C 1
ATOM 854 O O . GLY A 1 105 ? 32.75 26.547 37.75 1 63.38 105 GLY A O 1
ATOM 855 N N . ARG A 1 106 ? 33.625 27.703 39.5 1 67.75 106 ARG A N 1
ATOM 856 C CA . ARG A 1 106 ? 32.625 27.25 40.469 1 67.75 106 ARG A CA 1
ATOM 857 C C . ARG A 1 106 ? 31.844 28.438 41.031 1 67.75 106 ARG A C 1
ATOM 859 O O . ARG A 1 106 ? 32.344 29.562 41.062 1 67.75 106 ARG A O 1
ATOM 866 N N . ASP A 1 107 ? 30.484 28.188 41.375 1 72.38 107 ASP A N 1
ATOM 867 C CA . ASP A 1 107 ? 29.641 29.203 41.969 1 72.38 107 ASP A CA 1
ATOM 868 C C . ASP A 1 107 ? 30.172 29.656 43.312 1 72.38 107 ASP A C 1
ATOM 870 O O . ASP A 1 107 ? 30.562 28.828 44.125 1 72.38 107 ASP A O 1
ATOM 874 N N . GLU A 1 108 ? 30.172 30.906 43.406 1 71.81 108 GLU A N 1
ATOM 875 C CA . GLU A 1 108 ? 30.531 31.406 44.75 1 71.81 108 GLU A CA 1
ATOM 876 C C . GLU A 1 108 ? 29.484 31.047 45.781 1 71.81 108 GLU A C 1
ATOM 878 O O . GLU A 1 108 ? 28.312 30.859 45.438 1 71.81 108 GLU A O 1
ATOM 883 N N . ALA A 1 109 ? 29.922 30.797 46.938 1 63.56 109 ALA A N 1
ATOM 884 C CA . ALA A 1 109 ? 29.078 30.406 48.062 1 63.56 109 ALA A CA 1
ATOM 885 C C . ALA A 1 109 ? 28.125 31.531 48.469 1 63.56 109 ALA A C 1
ATOM 887 O O . ALA A 1 109 ? 27.109 31.281 49.094 1 63.56 109 ALA A O 1
ATOM 888 N N . SER A 1 110 ? 28.438 32.719 48.094 1 74.69 110 SER A N 1
ATOM 889 C CA . SER A 1 110 ? 27.656 33.844 48.594 1 74.69 110 SER A CA 1
ATOM 890 C C . SER A 1 110 ? 26.75 34.406 47.5 1 74.69 110 SER A C 1
ATOM 892 O O . SER A 1 110 ? 27.156 34.531 46.344 1 74.69 110 SER A O 1
ATOM 894 N N . ASP A 1 111 ? 25.484 34.75 47.875 1 84.12 111 ASP A N 1
ATOM 895 C CA . ASP A 1 111 ? 24.516 35.406 47 1 84.12 111 ASP A CA 1
ATOM 896 C C . ASP A 1 111 ? 24.688 36.906 47 1 84.12 111 ASP A C 1
ATOM 898 O O . ASP A 1 111 ? 24.984 37.5 48.031 1 84.12 111 ASP A O 1
ATOM 902 N N . HIS A 1 112 ? 24.625 37.375 45.812 1 89.5 112 HIS A N 1
ATOM 903 C CA . HIS A 1 112 ? 24.609 38.844 45.625 1 89.5 112 HIS A CA 1
ATOM 904 C C . HIS A 1 112 ? 23.203 39.312 45.25 1 89.5 112 HIS A C 1
ATOM 906 O O . HIS A 1 112 ? 22.453 38.625 44.562 1 89.5 112 HIS A O 1
ATOM 912 N N . GLU A 1 113 ? 22.922 40.438 45.781 1 91.31 113 GLU A N 1
ATOM 913 C CA . GLU A 1 113 ? 21.641 41.062 45.438 1 91.31 113 GLU A CA 1
ATOM 914 C C . GLU A 1 113 ? 21.781 41.938 44.219 1 91.31 113 GLU A C 1
ATOM 916 O O . GLU A 1 113 ? 22.859 42.469 43.938 1 91.31 113 GLU A O 1
ATOM 921 N N . SER A 1 114 ? 20.688 42 43.531 1 90 114 SER A N 1
ATOM 922 C CA . SER A 1 114 ? 20.703 42.781 42.281 1 90 114 SER A CA 1
ATOM 923 C C . SER A 1 114 ? 19.375 43.469 42.062 1 90 114 SER A C 1
ATOM 925 O O . SER A 1 114 ? 18.312 42.938 42.406 1 90 114 SER A O 1
ATOM 927 N N . VAL A 1 115 ? 19.406 44.656 41.625 1 95 115 VAL A N 1
ATOM 928 C CA . VAL A 1 115 ? 18.25 45.406 41.125 1 95 115 VAL A CA 1
ATOM 929 C C . VAL A 1 115 ? 18.469 45.781 39.656 1 95 115 VAL A C 1
ATOM 931 O O . VAL A 1 115 ? 19.516 46.312 39.312 1 95 115 VAL A O 1
ATOM 934 N N . THR A 1 116 ? 17.562 45.5 38.875 1 95.44 116 THR A N 1
ATOM 935 C CA . THR A 1 116 ? 17.688 45.844 37.469 1 95.44 116 THR A CA 1
ATOM 936 C C . THR A 1 116 ? 17.312 47.281 37.25 1 95.44 116 THR A C 1
ATOM 938 O O . THR A 1 116 ? 16.672 47.906 38.094 1 95.44 116 THR A O 1
ATOM 941 N N . GLU A 1 117 ? 17.766 47.812 36.094 1 95.31 117 GLU A N 1
ATOM 942 C CA . GLU A 1 117 ? 17.188 49.062 35.625 1 95.31 117 GLU A CA 1
ATOM 943 C C . GLU A 1 117 ? 15.727 48.875 35.188 1 95.31 117 GLU A C 1
ATOM 945 O O . GLU A 1 117 ? 15.273 47.719 35.031 1 95.31 117 GLU A O 1
ATOM 950 N N . TRP A 1 118 ? 15 49.938 35.156 1 96.12 118 TRP A N 1
ATOM 951 C CA . TRP A 1 118 ? 13.664 49.875 34.594 1 96.12 118 TRP A CA 1
ATOM 952 C C . TRP A 1 118 ? 13.719 49.438 33.125 1 96.12 118 TRP A C 1
ATOM 954 O O . TRP A 1 118 ? 14.617 49.844 32.375 1 96.12 118 TRP A O 1
ATOM 964 N N . SER A 1 119 ? 12.812 48.625 32.75 1 97.06 119 SER A N 1
ATOM 965 C CA . SER A 1 119 ? 12.688 48.281 31.328 1 97.06 119 SER A CA 1
ATOM 966 C C . SER A 1 119 ? 12.258 49.469 30.5 1 97.06 119 SER A C 1
ATOM 968 O O . SER A 1 119 ? 11.836 50.5 31.047 1 97.06 119 SER A O 1
ATOM 970 N N . ALA A 1 120 ? 12.469 49.312 29.156 1 96 120 ALA A N 1
ATOM 971 C CA . ALA A 1 120 ? 11.773 50.25 28.281 1 96 120 ALA A CA 1
ATOM 972 C C . ALA A 1 120 ? 10.266 50.156 28.484 1 96 120 ALA A C 1
ATOM 974 O O . ALA A 1 120 ? 9.742 49.125 28.875 1 96 120 ALA A O 1
ATOM 975 N N . SER A 1 121 ? 9.555 51.25 28.266 1 94.81 121 SER A N 1
ATOM 976 C CA . SER A 1 121 ? 8.102 51.281 28.453 1 94.81 121 SER A CA 1
ATOM 977 C C . SER A 1 121 ? 7.395 50.594 27.281 1 94.81 121 SER A C 1
ATOM 979 O O . SER A 1 121 ? 7.816 50.719 26.125 1 94.81 121 SER A O 1
ATOM 981 N N . SER A 1 122 ? 6.383 49.906 27.609 1 96.38 122 SER A N 1
ATOM 982 C CA . SER A 1 122 ? 5.453 49.375 26.609 1 96.38 122 SER A CA 1
ATOM 983 C C . SER A 1 122 ? 4.121 50.125 26.656 1 96.38 122 SER A C 1
ATOM 985 O O . SER A 1 122 ? 3.637 50.469 27.734 1 96.38 122 SER A O 1
ATOM 987 N N . LEU A 1 123 ? 3.6 50.406 25.484 1 94.62 123 LEU A N 1
ATOM 988 C CA . LEU A 1 123 ? 2.297 51.062 25.375 1 94.62 123 LEU A CA 1
ATOM 989 C C . LEU A 1 123 ? 1.172 50.031 25.484 1 94.62 123 LEU A C 1
ATOM 991 O O . LEU A 1 123 ? 1.193 49 24.797 1 94.62 123 LEU A O 1
ATOM 995 N N . LEU A 1 124 ? 0.274 50.219 26.422 1 96.56 124 LEU A N 1
ATOM 996 C CA . LEU A 1 124 ? -0.983 49.5 26.516 1 96.56 124 LEU A CA 1
ATOM 997 C C . LEU A 1 124 ? -2.16 50.375 26.125 1 96.56 124 LEU A C 1
ATOM 999 O O . LEU A 1 124 ? -2.35 51.469 26.688 1 96.56 124 LEU A O 1
ATOM 1003 N N . GLU A 1 125 ? -2.873 50.062 25.141 1 96.69 125 GLU A N 1
ATOM 1004 C CA . GLU A 1 125 ? -4.117 50.75 24.781 1 96.69 125 GLU A CA 1
ATOM 1005 C C . GLU A 1 125 ? -5.281 49.75 24.719 1 96.69 125 GLU A C 1
ATOM 1007 O O . GLU A 1 125 ? -5.215 48.75 24 1 96.69 125 GLU A O 1
ATOM 1012 N N . ILE A 1 126 ? -6.32 50 25.484 1 97.44 126 ILE A N 1
ATOM 1013 C CA . ILE A 1 126 ? -7.465 49.094 25.578 1 97.44 126 ILE A CA 1
ATOM 1014 C C . ILE A 1 126 ? -8.367 49.281 24.359 1 97.44 126 ILE A C 1
ATOM 1016 O O . ILE A 1 126 ? -8.594 50.406 23.906 1 97.44 126 ILE A O 1
ATOM 1020 N N . ALA A 1 127 ? -8.82 48.25 23.812 1 97.88 127 ALA A N 1
ATOM 1021 C CA . ALA A 1 127 ? -9.75 48.219 22.688 1 97.88 127 ALA A CA 1
ATOM 1022 C C . ALA A 1 127 ? -11.148 48.656 23.125 1 97.88 127 ALA A C 1
ATOM 1024 O O . ALA A 1 127 ? -11.367 48.969 24.312 1 97.88 127 ALA A O 1
ATOM 1025 N N . LEU A 1 128 ? -12.07 48.844 22.141 1 97.81 128 LEU A N 1
ATOM 1026 C CA . LEU A 1 128 ? -13.477 48.969 22.516 1 97.81 128 LEU A CA 1
ATOM 1027 C C . LEU A 1 128 ? -14 47.656 23.109 1 97.81 128 LEU A C 1
ATOM 1029 O O . LEU A 1 128 ? -14 46.625 22.453 1 97.81 128 LEU A O 1
ATOM 1033 N N . LEU A 1 129 ? -14.398 47.656 24.312 1 97.38 129 LEU A N 1
ATOM 1034 C CA . LEU A 1 129 ? -14.664 46.469 25.094 1 97.38 129 LEU A CA 1
ATOM 1035 C C . LEU A 1 129 ? -16.047 45.906 24.781 1 97.38 129 LEU A C 1
ATOM 1037 O O . LEU A 1 129 ? -16.312 44.719 25 1 97.38 129 LEU A O 1
ATOM 1041 N N . ARG A 1 130 ? -17.016 46.781 24.312 1 96.81 130 ARG A N 1
ATOM 1042 C CA . ARG A 1 130 ? -18.406 46.375 24.109 1 96.81 130 ARG A CA 1
ATOM 1043 C C . ARG A 1 130 ? -18.922 46.875 22.75 1 96.81 130 ARG A C 1
ATOM 1045 O O . ARG A 1 130 ? -18.516 47.938 22.281 1 96.81 130 ARG A O 1
ATOM 1052 N N . ASN A 1 131 ? -19.859 46.062 22.281 1 96.44 131 ASN A N 1
ATOM 1053 C CA . ASN A 1 131 ? -20.5 46.5 21.047 1 96.44 131 ASN A CA 1
ATOM 1054 C C . ASN A 1 131 ? -21.094 47.906 21.188 1 96.44 131 ASN A C 1
ATOM 1056 O O . ASN A 1 131 ? -21.109 48.688 20.234 1 96.44 131 ASN A O 1
ATOM 1060 N N . SER A 1 132 ? -21.516 48.281 22.391 1 96 132 SER A N 1
ATOM 1061 C CA . SER A 1 132 ? -22.172 49.562 22.641 1 96 132 SER A CA 1
ATOM 1062 C C . SER A 1 132 ? -21.188 50.719 22.594 1 96 132 SER A C 1
ATOM 1064 O O . SER A 1 132 ? -21.578 51.875 22.547 1 96 132 SER A O 1
ATOM 1066 N N . ASP A 1 133 ? -19.906 50.406 22.562 1 96.5 133 ASP A N 1
ATOM 1067 C CA . ASP A 1 133 ? -18.891 51.438 22.453 1 96.5 133 ASP A CA 1
ATOM 1068 C C . ASP A 1 133 ? -18.812 52 21.031 1 96.5 133 ASP A C 1
ATOM 1070 O O . ASP A 1 133 ? -18.203 53.031 20.797 1 96.5 133 ASP A O 1
ATOM 1074 N N . TRP A 1 134 ? -19.422 51.312 20.172 1 96.75 134 TRP A N 1
ATOM 1075 C CA . TRP A 1 134 ? -19.469 51.75 18.781 1 96.75 134 TRP A CA 1
ATOM 1076 C C . TRP A 1 134 ? -20.656 52.688 18.562 1 96.75 134 TRP A C 1
ATOM 1078 O O . TRP A 1 134 ? -21.781 52.406 19 1 96.75 134 TRP A O 1
ATOM 1088 N N . LYS A 1 135 ? -20.375 53.75 17.953 1 95.19 135 LYS A N 1
ATOM 1089 C CA . LYS A 1 135 ? -21.438 54.656 17.562 1 95.19 135 LYS A CA 1
ATOM 1090 C C . LYS A 1 135 ? -21.891 54.406 16.141 1 95.19 135 LYS A C 1
ATOM 1092 O O . LYS A 1 135 ? -23.047 54.688 15.781 1 95.19 135 LYS A O 1
ATOM 1097 N N . GLY A 1 136 ? -20.984 53.906 15.391 1 94.75 136 GLY A N 1
ATOM 1098 C CA . GLY A 1 136 ? -21.297 53.594 14 1 94.75 136 GLY A CA 1
ATOM 1099 C C . GLY A 1 136 ? -22.125 52.344 13.844 1 94.75 136 GLY A C 1
ATOM 1100 O O . GLY A 1 136 ? -22.266 51.562 14.789 1 94.75 136 GLY A O 1
ATOM 1101 N N . SER A 1 137 ? -22.734 52.219 12.688 1 96.38 137 SER A N 1
ATOM 1102 C CA . SER A 1 137 ? -23.5 51.031 12.32 1 96.38 137 SER A CA 1
ATOM 1103 C C . SER A 1 137 ? -22.906 50.344 11.07 1 96.38 137 SER A C 1
ATOM 1105 O O . SER A 1 137 ? -22.266 51.031 10.258 1 96.38 137 SER A O 1
ATOM 1107 N N . MET A 1 138 ? -23.141 49.031 11.039 1 97.69 138 MET A N 1
ATOM 1108 C CA . MET A 1 138 ? -22.766 48.312 9.812 1 97.69 138 MET A CA 1
ATOM 1109 C C . MET A 1 138 ? -23.609 48.812 8.633 1 97.69 138 MET A C 1
ATOM 1111 O O . MET A 1 138 ? -24.828 48.719 8.672 1 97.69 138 MET A O 1
ATOM 1115 N N . ILE A 1 139 ? -22.969 49.375 7.652 1 97.44 139 ILE A N 1
ATOM 1116 C CA . ILE A 1 139 ? -23.703 49.875 6.504 1 97.44 139 ILE A CA 1
ATOM 1117 C C . ILE A 1 139 ? -23.422 49 5.281 1 97.44 139 ILE A C 1
ATOM 1119 O O . ILE A 1 139 ? -22.391 48.312 5.223 1 97.44 139 ILE A O 1
ATOM 1123 N N . THR A 1 140 ? -24.312 48.969 4.379 1 95.88 140 THR A N 1
ATOM 1124 C CA . THR A 1 140 ? -24.234 48.25 3.115 1 95.88 140 THR A CA 1
ATOM 1125 C C . THR A 1 140 ? -24.953 49.031 2.012 1 95.88 140 THR A C 1
ATOM 1127 O O . THR A 1 140 ? -25.438 50.125 2.238 1 95.88 140 THR A O 1
ATOM 1130 N N . VAL A 1 141 ? -24.891 48.469 0.849 1 93.44 141 VAL A N 1
ATOM 1131 C CA . VAL A 1 141 ? -25.594 49.062 -0.275 1 93.44 141 VAL A CA 1
ATOM 1132 C C . VAL A 1 141 ? -27.078 48.812 -0.153 1 93.44 141 VAL A C 1
ATOM 1134 O O . VAL A 1 141 ? -27.5 47.719 0.266 1 93.44 141 VAL A O 1
ATOM 1137 N N . SER A 1 142 ? -27.906 49.812 -0.558 1 91.06 142 SER A N 1
ATOM 1138 C CA . SER A 1 142 ? -29.359 49.656 -0.493 1 91.06 142 SER A CA 1
ATOM 1139 C C . SER A 1 142 ? -29.875 48.75 -1.618 1 91.06 142 SER A C 1
ATOM 1141 O O . SER A 1 142 ? -30.812 47.969 -1.423 1 91.06 142 SER A O 1
ATOM 1143 N N . GLU A 1 143 ? -29.25 48.844 -2.734 1 84.31 143 GLU A N 1
ATOM 1144 C CA . GLU A 1 143 ? -29.641 48.062 -3.908 1 84.31 143 GLU A CA 1
ATOM 1145 C C . GLU A 1 143 ? -29.188 46.625 -3.785 1 84.31 143 GLU A C 1
ATOM 1147 O O . GLU A 1 143 ? -28.344 46.312 -2.938 1 84.31 143 GLU A O 1
ATOM 1152 N N . PRO A 1 144 ? -29.844 45.844 -4.66 1 81.25 144 PRO A N 1
ATOM 1153 C CA . PRO A 1 144 ? -29.281 44.469 -4.715 1 81.25 144 PRO A CA 1
ATOM 1154 C C . PRO A 1 144 ? -27.797 44.469 -5.027 1 81.25 144 PRO A C 1
ATOM 1156 O O . PRO A 1 144 ? -27.312 45.281 -5.797 1 81.25 144 PRO A O 1
ATOM 1159 N N . TRP A 1 145 ? -27.156 43.594 -4.402 1 76.88 145 TRP A N 1
ATOM 1160 C CA . TRP A 1 145 ? -25.703 43.469 -4.535 1 76.88 145 TRP A CA 1
ATOM 1161 C C . TRP A 1 145 ? -25.297 43.406 -6.004 1 76.88 145 TRP A C 1
ATOM 1163 O O . TRP A 1 145 ? -25.75 42.531 -6.75 1 76.88 145 TRP A O 1
ATOM 1173 N N . PRO A 1 146 ? -24.469 44.25 -6.359 1 75.56 146 PRO A N 1
ATOM 1174 C CA . PRO A 1 146 ? -23.969 44.094 -7.727 1 75.56 146 PRO A CA 1
ATOM 1175 C C . PRO A 1 146 ? -23.062 42.875 -7.902 1 75.56 146 PRO A C 1
ATOM 1177 O O . PRO A 1 146 ? -22.109 42.688 -7.141 1 75.56 146 PRO A O 1
ATOM 1180 N N . LEU A 1 147 ? -23.453 42.031 -8.773 1 81.25 147 LEU A N 1
ATOM 1181 C CA . LEU A 1 147 ? -22.688 40.812 -9.047 1 81.25 147 LEU A CA 1
ATOM 1182 C C . LEU A 1 147 ? -21.844 40.969 -10.305 1 81.25 147 LEU A C 1
ATOM 1184 O O . LEU A 1 147 ? -22.188 41.75 -11.203 1 81.25 147 LEU A O 1
ATOM 1188 N N . GLY A 1 148 ? -20.688 40.375 -10.203 1 78.75 148 GLY A N 1
ATOM 1189 C CA . GLY A 1 148 ? -19.875 40.312 -11.398 1 78.75 148 GLY A CA 1
ATOM 1190 C C . GLY A 1 148 ? -20.422 39.406 -12.469 1 78.75 148 GLY A C 1
ATOM 1191 O O . GLY A 1 148 ? -21.484 38.781 -12.273 1 78.75 148 GLY A O 1
ATOM 1192 N N . PRO A 1 149 ? -19.719 39.344 -13.578 1 74.38 149 PRO A N 1
ATOM 1193 C CA . PRO A 1 149 ? -20.156 38.5 -14.68 1 74.38 149 PRO A CA 1
ATOM 1194 C C . PRO A 1 149 ? -20.219 37 -14.281 1 74.38 149 PRO A C 1
ATOM 1196 O O . PRO A 1 149 ? -21.031 36.25 -14.836 1 74.38 149 PRO A O 1
ATOM 1199 N N . ASP A 1 150 ? -19.422 36.688 -13.344 1 81.44 150 ASP A N 1
ATOM 1200 C CA . ASP A 1 150 ? -19.406 35.281 -12.914 1 81.44 150 ASP A CA 1
ATOM 1201 C C . ASP A 1 150 ? -20.266 35.062 -11.672 1 81.44 150 ASP A C 1
ATOM 1203 O O . ASP A 1 150 ? -20.141 34.031 -10.992 1 81.44 150 ASP A O 1
ATOM 1207 N N . HIS A 1 151 ? -21 36.031 -11.328 1 85.88 151 HIS A N 1
ATOM 1208 C CA . HIS A 1 151 ? -21.938 36 -10.211 1 85.88 151 HIS A CA 1
ATOM 1209 C C . HIS A 1 151 ? -21.219 36.125 -8.875 1 85.88 151 HIS A C 1
ATOM 1211 O O . HIS A 1 151 ? -21.781 35.812 -7.828 1 85.88 151 HIS A O 1
ATOM 1217 N N . SER A 1 152 ? -20 36.625 -8.914 1 90.94 152 SER A N 1
ATOM 1218 C CA . SER A 1 152 ? -19.297 36.969 -7.68 1 90.94 152 SER A CA 1
ATOM 1219 C C . SER A 1 152 ? -19.688 38.344 -7.156 1 90.94 152 SER A C 1
ATOM 1221 O O . SER A 1 152 ? -20.203 39.156 -7.91 1 90.94 152 SER A O 1
ATOM 1223 N N . ALA A 1 153 ? -19.484 38.469 -5.852 1 91.69 153 ALA A N 1
ATOM 1224 C CA . ALA A 1 153 ? -19.75 39.781 -5.25 1 91.69 153 ALA A CA 1
ATOM 1225 C C . ALA A 1 153 ? -18.75 40.812 -5.75 1 91.69 153 ALA A C 1
ATOM 1227 O O . ALA A 1 153 ? -17.547 40.656 -5.594 1 91.69 153 ALA A O 1
ATOM 1228 N N . ARG A 1 154 ? -19.266 41.844 -6.398 1 92.62 154 ARG A N 1
ATOM 1229 C CA . ARG A 1 154 ? -18.375 42.906 -6.828 1 92.62 154 ARG A CA 1
ATOM 1230 C C . ARG A 1 154 ? -17.922 43.75 -5.645 1 92.62 154 ARG A C 1
ATOM 1232 O O . ARG A 1 154 ? -18.734 44.156 -4.801 1 92.62 154 ARG A O 1
ATOM 1239 N N . PRO A 1 155 ? -16.625 44.062 -5.504 1 95.06 155 PRO A N 1
ATOM 1240 C CA . PRO A 1 155 ? -16.156 44.906 -4.418 1 95.06 155 PRO A CA 1
ATOM 1241 C C . PRO A 1 155 ? -16.75 46.312 -4.457 1 95.06 155 PRO A C 1
ATOM 1243 O O . PRO A 1 155 ? -17.016 46.844 -5.539 1 95.06 155 PRO A O 1
ATOM 1246 N N . LEU A 1 156 ? -16.891 46.938 -3.289 1 94.44 156 LEU A N 1
ATOM 1247 C CA . LEU A 1 156 ? -17.516 48.25 -3.133 1 94.44 156 LEU A CA 1
ATOM 1248 C C . LEU A 1 156 ? -16.594 49.219 -2.389 1 94.44 156 LEU A C 1
ATOM 1250 O O . LEU A 1 156 ? -15.758 48.781 -1.592 1 94.44 156 LEU A O 1
ATOM 1254 N N . ARG A 1 157 ? -16.75 50.469 -2.695 1 95.75 157 ARG A N 1
ATOM 1255 C CA . ARG A 1 157 ? -16.031 51.5 -1.972 1 95.75 157 ARG A CA 1
ATOM 1256 C C . ARG A 1 157 ? -17 52.406 -1.208 1 95.75 157 ARG A C 1
ATOM 1258 O O . ARG A 1 157 ? -17.828 53.094 -1.812 1 95.75 157 ARG A O 1
ATOM 1265 N N . PHE A 1 158 ? -16.922 52.406 0.074 1 96.44 158 PHE A N 1
ATOM 1266 C CA . PHE A 1 158 ? -17.641 53.344 0.935 1 96.44 158 PHE A CA 1
ATOM 1267 C C . PHE A 1 158 ? -16.766 54.531 1.258 1 96.44 158 PHE A C 1
ATOM 1269 O O . PHE A 1 158 ? -15.562 54.406 1.494 1 96.44 158 PHE A O 1
ATOM 1276 N N . HIS A 1 159 ? -17.328 55.719 1.188 1 95.81 159 HIS A N 1
ATOM 1277 C CA . HIS A 1 159 ? -16.5 56.875 1.438 1 95.81 159 HIS A CA 1
ATOM 1278 C C . HIS A 1 159 ? -17.297 58.031 2.059 1 95.81 159 HIS A C 1
ATOM 1280 O O . HIS A 1 159 ? -18.516 58.094 1.896 1 95.81 159 HIS A O 1
ATOM 1286 N N . LYS A 1 160 ? -16.641 58.844 2.748 1 96.62 160 LYS A N 1
ATOM 1287 C CA . LYS A 1 160 ? -17.203 60.031 3.422 1 96.62 160 LYS A CA 1
ATOM 1288 C C . LYS A 1 160 ? -16.188 61.156 3.459 1 96.62 160 LYS A C 1
ATOM 1290 O O . LYS A 1 160 ? -14.992 60.938 3.66 1 96.62 160 LYS A O 1
ATOM 1295 N N . ARG A 1 161 ? -16.672 62.344 3.146 1 96.44 161 ARG A N 1
ATOM 1296 C CA . ARG A 1 161 ? -15.906 63.562 3.348 1 96.44 161 ARG A CA 1
ATOM 1297 C C . ARG A 1 161 ? -16.328 64.25 4.633 1 96.44 161 ARG A C 1
ATOM 1299 O O . ARG A 1 161 ? -17.531 64.375 4.934 1 96.44 161 ARG A O 1
ATOM 1306 N N . PHE A 1 162 ? -15.398 64.75 5.438 1 95.62 162 PHE A N 1
ATOM 1307 C CA . PHE A 1 162 ? -15.711 65.375 6.695 1 95.62 162 PHE A CA 1
ATOM 1308 C C . PHE A 1 162 ? -14.711 66.5 6.973 1 95.62 162 PHE A C 1
ATOM 1310 O O . PHE A 1 162 ? -13.602 66.5 6.434 1 95.62 162 PHE A O 1
ATOM 1317 N N . HIS A 1 163 ? -15.109 67.438 7.781 1 93.5 163 HIS A N 1
ATOM 1318 C CA . HIS A 1 163 ? -14.266 68.562 8.109 1 93.5 163 HIS A CA 1
ATOM 1319 C C . HIS A 1 163 ? -13.805 68.562 9.562 1 93.5 163 HIS A C 1
ATOM 1321 O O . HIS A 1 163 ? -14.602 68.25 10.461 1 93.5 163 HIS A O 1
ATOM 1327 N N . LEU A 1 164 ? -12.508 68.688 9.766 1 91 164 LEU A N 1
ATOM 1328 C CA . LEU A 1 164 ? -11.953 68.812 11.102 1 91 164 LEU A CA 1
ATOM 1329 C C . LEU A 1 164 ? -11.555 70.25 11.375 1 91 164 LEU A C 1
ATOM 1331 O O . LEU A 1 164 ? -10.734 70.812 10.648 1 91 164 LEU A O 1
ATOM 1335 N N . SER A 1 165 ? -12.172 70.938 12.297 1 83.81 165 SER A N 1
ATOM 1336 C CA . SER A 1 165 ? -11.977 72.375 12.531 1 83.81 165 SER A CA 1
ATOM 1337 C C . SER A 1 165 ? -11.039 72.625 13.703 1 83.81 165 SER A C 1
ATOM 1339 O O . SER A 1 165 ? -11.055 73.688 14.297 1 83.81 165 SER A O 1
ATOM 1341 N N . LEU A 1 166 ? -10.195 71.75 13.883 1 77.69 166 LEU A N 1
ATOM 1342 C CA . LEU A 1 166 ? -9.32 72 15.031 1 77.69 166 LEU A CA 1
ATOM 1343 C C . LEU A 1 166 ? -8.383 73.188 14.766 1 77.69 166 LEU A C 1
ATOM 1345 O O . LEU A 1 166 ? -7.531 73.125 13.875 1 77.69 166 LEU A O 1
ATOM 1349 N N . LYS A 1 167 ? -8.859 74.562 14.852 1 63.44 167 LYS A N 1
ATOM 1350 C CA . LYS A 1 167 ? -8.156 75.812 14.539 1 63.44 167 LYS A CA 1
ATOM 1351 C C . LYS A 1 167 ? -6.707 75.75 15.023 1 63.44 167 LYS A C 1
ATOM 1353 O O . LYS A 1 167 ? -5.781 76.062 14.258 1 63.44 167 LYS A O 1
ATOM 1358 N N . ASP A 1 168 ? -6.523 76.062 16.219 1 59.69 168 ASP A N 1
ATOM 1359 C CA . ASP A 1 168 ? -5.219 76.25 16.844 1 59.69 168 ASP A CA 1
ATOM 1360 C C . ASP A 1 168 ? -4.66 74.875 17.297 1 59.69 168 ASP A C 1
ATOM 1362 O O . ASP A 1 168 ? -3.674 74.812 18.031 1 59.69 168 ASP A O 1
ATOM 1366 N N . GLY A 1 169 ? -5.23 73.812 16.719 1 60.59 169 GLY A N 1
ATOM 1367 C CA . GLY A 1 169 ? -4.918 72.688 17.625 1 60.59 169 GLY A CA 1
ATOM 1368 C C . GLY A 1 169 ? -4.316 71.5 16.906 1 60.59 169 GLY A C 1
ATOM 1369 O O . GLY A 1 169 ? -4.457 71.375 15.695 1 60.59 169 GLY A O 1
ATOM 1370 N N . THR A 1 170 ? -3.311 71 17.359 1 79.5 170 THR A N 1
ATOM 1371 C CA . THR A 1 170 ? -2.594 69.812 17 1 79.5 170 THR A CA 1
ATOM 1372 C C . THR A 1 170 ? -3.383 68.562 17.406 1 79.5 170 THR A C 1
ATOM 1374 O O . THR A 1 170 ? -4.121 68.625 18.406 1 79.5 170 THR A O 1
ATOM 1377 N N . ILE A 1 171 ? -3.562 67.562 16.453 1 87.94 171 ILE A N 1
ATOM 1378 C CA . ILE A 1 171 ? -4.141 66.25 16.766 1 87.94 171 ILE A CA 1
ATOM 1379 C C . ILE A 1 171 ? -3.262 65.562 17.797 1 87.94 171 ILE A C 1
ATOM 1381 O O . ILE A 1 171 ? -2.059 65.375 17.578 1 87.94 171 ILE A O 1
ATOM 1385 N N . ASP A 1 172 ? -3.846 65.375 18.922 1 87 172 ASP A N 1
ATOM 1386 C CA . ASP A 1 172 ? -3.139 64.562 19.938 1 87 172 ASP A CA 1
ATOM 1387 C C . ASP A 1 172 ? -3.123 63.094 19.578 1 87 172 ASP A C 1
ATOM 1389 O O . ASP A 1 172 ? -2.102 62.438 19.75 1 87 172 ASP A O 1
ATOM 1393 N N . ARG A 1 173 ? -4.328 62.656 19.219 1 91.38 173 ARG A N 1
ATOM 1394 C CA . ARG A 1 173 ? -4.484 61.25 18.922 1 91.38 173 ARG A CA 1
ATOM 1395 C C . ARG A 1 173 ? -5.594 61.031 17.891 1 91.38 173 ARG A C 1
ATOM 1397 O O . ARG A 1 173 ? -6.633 61.688 17.953 1 91.38 173 ARG A O 1
ATOM 1404 N N . GLY A 1 174 ? -5.363 60.156 16.938 1 94.81 174 GLY A N 1
ATOM 1405 C CA . GLY A 1 174 ? -6.363 59.688 15.992 1 94.81 174 GLY A CA 1
ATOM 1406 C C . GLY A 1 174 ? -6.418 58.156 15.906 1 94.81 174 GLY A C 1
ATOM 1407 O O . GLY A 1 174 ? -5.387 57.5 15.734 1 94.81 174 GLY A O 1
ATOM 1408 N N . ARG A 1 175 ? -7.59 57.625 16.188 1 97.31 175 ARG A N 1
ATOM 1409 C CA . ARG A 1 175 ? -7.777 56.188 16.125 1 97.31 175 ARG A CA 1
ATOM 1410 C C . ARG A 1 175 ? -8.922 55.812 15.195 1 97.31 175 ARG A C 1
ATOM 1412 O O . ARG A 1 175 ? -9.984 56.438 15.219 1 97.31 175 ARG A O 1
ATOM 1419 N N . LEU A 1 176 ? -8.656 54.812 14.32 1 98.31 176 LEU A N 1
ATOM 1420 C CA . LEU A 1 176 ? -9.711 54.219 13.508 1 98.31 176 LEU A CA 1
ATOM 1421 C C . LEU A 1 176 ? -10.008 52.781 13.961 1 98.31 176 LEU A C 1
ATOM 1423 O O . LEU A 1 176 ? -9.094 51.969 14.055 1 98.31 176 LEU A O 1
ATOM 1427 N N . TYR A 1 177 ? -11.211 52.5 14.375 1 98.31 177 TYR A N 1
ATOM 1428 C CA . TYR A 1 177 ? -11.75 51.156 14.547 1 98.31 177 TYR A CA 1
ATOM 1429 C C . TYR A 1 177 ? -12.547 50.719 13.32 1 98.31 177 TYR A C 1
ATOM 1431 O O . TYR A 1 177 ? -13.438 51.438 12.867 1 98.31 177 TYR A O 1
ATOM 1439 N N . ALA A 1 178 ? -12.18 49.562 12.75 1 98.5 178 ALA A N 1
ATOM 1440 C CA . ALA A 1 178 ? -12.859 49.219 11.508 1 98.5 178 ALA A CA 1
ATOM 1441 C C . ALA A 1 178 ? -13.008 47.688 11.383 1 98.5 178 ALA A C 1
ATOM 1443 O O . ALA A 1 178 ? -12.164 46.938 11.875 1 98.5 178 ALA A O 1
ATOM 1444 N N . THR A 1 179 ? -14.055 47.219 10.812 1 98.5 179 THR A N 1
ATOM 1445 C CA . THR A 1 179 ? -14.289 45.844 10.406 1 98.5 179 THR A CA 1
ATOM 1446 C C . THR A 1 179 ? -15.234 45.781 9.211 1 98.5 179 THR A C 1
ATOM 1448 O O . THR A 1 179 ? -15.586 46.812 8.633 1 98.5 179 THR A O 1
ATOM 1451 N N . SER A 1 180 ? -15.492 44.562 8.742 1 98.25 180 SER A N 1
ATOM 1452 C CA . SER A 1 180 ? -16.359 44.406 7.586 1 98.25 180 SER A CA 1
ATOM 1453 C C . SER A 1 180 ? -16.984 43 7.539 1 98.25 180 SER A C 1
ATOM 1455 O O . SER A 1 180 ? -16.5 42.094 8.188 1 98.25 180 SER A O 1
ATOM 1457 N N . HIS A 1 181 ? -18.172 42.875 6.945 1 97.5 181 HIS A N 1
ATOM 1458 C CA . HIS A 1 181 ? -18.609 41.625 6.34 1 97.5 181 HIS A CA 1
ATOM 1459 C C . HIS A 1 181 ? -17.984 41.406 4.965 1 97.5 181 HIS A C 1
ATOM 1461 O O . HIS A 1 181 ? -18.531 41.875 3.957 1 97.5 181 HIS A O 1
ATOM 1467 N N . GLY A 1 182 ? -16.875 40.781 4.93 1 97.06 182 GLY A N 1
ATOM 1468 C CA . GLY A 1 182 ? -15.898 40.688 3.857 1 97.06 182 GLY A CA 1
ATOM 1469 C C . GLY A 1 182 ? -14.469 40.875 4.328 1 97.06 182 GLY A C 1
ATOM 1470 O O . GLY A 1 182 ? -14.125 40.531 5.457 1 97.06 182 GLY A O 1
ATOM 1471 N N . VAL A 1 183 ? -13.688 41.375 3.447 1 98.06 183 VAL A N 1
ATOM 1472 C CA . VAL A 1 183 ? -12.367 41.906 3.77 1 98.06 183 VAL A CA 1
ATOM 1473 C C . VAL A 1 183 ? -12.25 43.344 3.309 1 98.06 183 VAL A C 1
ATOM 1475 O O . VAL A 1 183 ? -12.93 43.75 2.359 1 98.06 183 VAL A O 1
ATOM 1478 N N . TYR A 1 184 ? -11.406 44.094 4.012 1 98.12 184 TYR A N 1
ATOM 1479 C CA . TYR A 1 184 ? -11.453 45.531 3.695 1 98.12 184 TYR A CA 1
ATOM 1480 C C . TYR A 1 184 ? -10.047 46.125 3.691 1 98.12 184 TYR A C 1
ATOM 1482 O O . TYR A 1 184 ? -9.102 45.531 4.195 1 98.12 184 TYR A O 1
ATOM 1490 N N . SER A 1 185 ? -9.914 47.25 3.039 1 97.56 185 SER A N 1
ATOM 1491 C CA . SER A 1 185 ? -8.789 48.188 3.104 1 97.56 185 SER A CA 1
ATOM 1492 C C . SER A 1 185 ? -9.266 49.625 3.234 1 97.56 185 SER A C 1
ATOM 1494 O O . SER A 1 185 ? -10.336 49.969 2.738 1 97.56 185 SER A O 1
ATOM 1496 N N . VAL A 1 186 ? -8.477 50.438 3.918 1 98 186 VAL A N 1
ATOM 1497 C CA . VAL A 1 186 ? -8.898 51.781 4.211 1 98 186 VAL A CA 1
ATOM 1498 C C . VAL A 1 186 ? -7.836 52.781 3.734 1 98 186 VAL A C 1
ATOM 1500 O O . VAL A 1 186 ? -6.637 52.5 3.846 1 98 186 VAL A O 1
ATOM 1503 N N . ARG A 1 187 ? -8.32 53.906 3.199 1 97.38 187 ARG A N 1
ATOM 1504 C CA . ARG A 1 187 ? -7.484 55.062 2.885 1 97.38 187 ARG A CA 1
ATOM 1505 C C . ARG A 1 187 ? -8.055 56.312 3.498 1 97.38 187 ARG A C 1
ATOM 1507 O O . ARG A 1 187 ? -9.273 56.531 3.512 1 97.38 187 ARG A O 1
ATOM 1514 N N . ILE A 1 188 ? -7.227 57.125 4.027 1 97.88 188 ILE A N 1
ATOM 1515 C CA . ILE A 1 188 ? -7.57 58.469 4.48 1 97.88 188 ILE A CA 1
ATOM 1516 C C . ILE A 1 188 ? -6.762 59.5 3.701 1 97.88 188 ILE A C 1
ATOM 1518 O O . ILE A 1 188 ? -5.531 59.438 3.658 1 97.88 188 ILE A O 1
ATOM 1522 N N . ASN A 1 189 ? -7.457 60.406 3.078 1 96.94 189 ASN A N 1
ATOM 1523 C CA . ASN A 1 189 ? -6.836 61.438 2.23 1 96.94 189 ASN A CA 1
ATOM 1524 C C . ASN A 1 189 ? -5.918 60.781 1.188 1 96.94 189 ASN A C 1
ATOM 1526 O O . ASN A 1 189 ? -4.816 61.281 0.948 1 96.94 189 ASN A O 1
ATOM 1530 N N . GLY A 1 190 ? -6.289 59.656 0.722 1 94 190 GLY A N 1
ATOM 1531 C CA . GLY A 1 190 ? -5.586 59 -0.362 1 94 190 GLY A CA 1
ATOM 1532 C C . GLY A 1 190 ? -4.449 58.125 0.119 1 94 190 GLY A C 1
ATOM 1533 O O . GLY A 1 190 ? -3.857 57.375 -0.668 1 94 190 GLY A O 1
ATOM 1534 N N . ARG A 1 191 ? -4.234 58.094 1.395 1 96.56 191 ARG A N 1
ATOM 1535 C CA . ARG A 1 191 ? -3.146 57.281 1.944 1 96.56 191 ARG A CA 1
ATOM 1536 C C . ARG A 1 191 ? -3.686 56.031 2.648 1 96.56 191 ARG A C 1
ATOM 1538 O O . ARG A 1 191 ? -4.68 56.125 3.375 1 96.56 191 ARG A O 1
ATOM 1545 N N . GLU A 1 192 ? -2.943 55 2.406 1 95.81 192 GLU A N 1
ATOM 1546 C CA . GLU A 1 192 ? -3.365 53.75 3.002 1 95.81 192 GLU A CA 1
ATOM 1547 C C . GLU A 1 192 ? -3.221 53.781 4.523 1 95.81 192 GLU A C 1
ATOM 1549 O O . GLU A 1 192 ? -2.242 54.312 5.047 1 95.81 192 GLU A O 1
ATOM 1554 N N . VAL A 1 193 ? -4.18 53.25 5.207 1 97.5 193 VAL A N 1
ATOM 1555 C CA . VAL A 1 193 ? -4.16 53.156 6.664 1 97.5 193 VAL A CA 1
ATOM 1556 C C . VAL A 1 193 ? -3.58 51.812 7.086 1 97.5 193 VAL A C 1
ATOM 1558 O O . VAL A 1 193 ? -4.16 50.75 6.793 1 97.5 193 VAL A O 1
ATOM 1561 N N . GLY A 1 194 ? -2.5 51.812 7.809 1 94.44 194 GLY A N 1
ATOM 1562 C CA . GLY A 1 194 ? -1.864 50.594 8.266 1 94.44 194 GLY A CA 1
ATOM 1563 C C . GLY A 1 194 ? -1.322 49.719 7.133 1 94.44 194 GLY A C 1
ATOM 1564 O O . GLY A 1 194 ? -1.209 50.188 6 1 94.44 194 GLY A O 1
ATOM 1565 N N . ASP A 1 195 ? -0.936 48.438 7.465 1 95.88 195 ASP A N 1
ATOM 1566 C CA . ASP A 1 195 ? -0.367 47.5 6.477 1 95.88 195 ASP A CA 1
ATOM 1567 C C . ASP A 1 195 ? -0.968 46.125 6.602 1 95.88 195 ASP A C 1
ATOM 1569 O O . ASP A 1 195 ? -0.356 45.125 6.188 1 95.88 195 ASP A O 1
ATOM 1573 N N . HIS A 1 196 ? -2.156 46.094 7.246 1 97 196 HIS A N 1
ATOM 1574 C CA . HIS A 1 196 ? -2.844 44.812 7.383 1 97 196 HIS A CA 1
ATOM 1575 C C . HIS A 1 196 ? -3.357 44.312 6.031 1 97 196 HIS A C 1
ATOM 1577 O O . HIS A 1 196 ? -3.811 45.094 5.207 1 97 196 HIS A O 1
ATOM 1583 N N . CYS A 1 197 ? -3.205 43.031 5.844 1 97.94 197 CYS A N 1
ATOM 1584 C CA . CYS A 1 197 ? -3.754 42.375 4.652 1 97.94 197 CYS A CA 1
ATOM 1585 C C . CYS A 1 197 ? -4.934 41.469 5.012 1 97.94 197 CYS A C 1
ATOM 1587 O O . CYS A 1 197 ? -4.891 40.75 6.012 1 97.94 197 CYS A O 1
ATOM 1589 N N . LEU A 1 198 ? -5.996 41.562 4.227 1 98.06 198 LEU A N 1
ATOM 1590 C CA . LEU A 1 198 ? -7.148 40.688 4.285 1 98.06 198 LEU A CA 1
ATOM 1591 C C . LEU A 1 198 ? -7.863 40.812 5.625 1 98.06 198 LEU A C 1
ATOM 1593 O O . LEU A 1 198 ? -8.391 39.812 6.145 1 98.06 198 LEU A O 1
ATOM 1597 N N . ALA A 1 199 ? -7.855 41.875 6.266 1 98.12 199 ALA A N 1
ATOM 1598 C CA . ALA A 1 199 ? -8.648 42.125 7.473 1 98.12 199 ALA A CA 1
ATOM 1599 C C . ALA A 1 199 ? -10.141 42.062 7.168 1 98.12 199 ALA A C 1
ATOM 1601 O O . ALA A 1 199 ? -10.57 42.469 6.082 1 98.12 199 ALA A O 1
ATOM 1602 N N . PRO A 1 200 ? -10.938 41.688 8.008 1 97.88 200 PRO A N 1
ATOM 1603 C CA . PRO A 1 200 ? -10.609 41.312 9.391 1 97.88 200 PRO A CA 1
ATOM 1604 C C . PRO A 1 200 ? -10.172 39.875 9.539 1 97.88 200 PRO A C 1
ATOM 1606 O O . PRO A 1 200 ? -10.016 39.375 10.664 1 97.88 200 PRO A O 1
ATOM 1609 N N . GLY A 1 201 ? -10.047 39.094 8.484 1 97.12 201 GLY A N 1
ATOM 1610 C CA . GLY A 1 201 ? -9.562 37.719 8.523 1 97.12 201 GLY A CA 1
ATOM 1611 C C . GLY A 1 201 ? -10.672 36.688 8.438 1 97.12 201 GLY A C 1
ATOM 1612 O O . GLY A 1 201 ? -11.852 37.062 8.328 1 97.12 201 GLY A O 1
ATOM 1613 N N . PHE A 1 202 ? -10.312 35.406 8.359 1 96.81 202 PHE A N 1
ATOM 1614 C CA . PHE A 1 202 ? -11.25 34.281 8.32 1 96.81 202 PHE A CA 1
ATOM 1615 C C . PHE A 1 202 ? -11.688 33.906 9.727 1 96.81 202 PHE A C 1
ATOM 1617 O O . PHE A 1 202 ? -10.852 33.719 10.617 1 96.81 202 PHE A O 1
ATOM 1624 N N . GLN A 1 203 ? -12.906 33.812 10.008 1 96 203 GLN A N 1
ATOM 1625 C CA . GLN A 1 203 ? -13.5 33.531 11.312 1 96 203 GLN A CA 1
ATOM 1626 C C . GLN A 1 203 ? -14.938 33.062 11.18 1 96 203 GLN A C 1
ATOM 1628 O O . GLN A 1 203 ? -15.5 33.062 10.086 1 96 203 GLN A O 1
ATOM 1633 N N . SER A 1 204 ? -15.477 32.625 12.289 1 95.44 204 SER A N 1
ATOM 1634 C CA . SER A 1 204 ? -16.906 32.344 12.305 1 95.44 204 SER A CA 1
ATOM 1635 C C . SER A 1 204 ? -17.734 33.625 12.398 1 95.44 204 SER A C 1
ATOM 1637 O O . SER A 1 204 ? -18.266 33.938 13.461 1 95.44 204 SER A O 1
ATOM 1639 N N . TYR A 1 205 ? -18.016 34.25 11.266 1 95.56 205 TYR A N 1
ATOM 1640 C CA . TYR A 1 205 ? -18.516 35.594 11.164 1 95.56 205 TYR A CA 1
ATOM 1641 C C . TYR A 1 205 ? -19.828 35.781 11.93 1 95.56 205 TYR A C 1
ATOM 1643 O O . TYR A 1 205 ? -20.094 36.844 12.5 1 95.56 205 TYR A O 1
ATOM 1651 N N . HIS A 1 206 ? -20.625 34.75 11.938 1 92.75 206 HIS A N 1
ATOM 1652 C CA . HIS A 1 206 ? -21.938 34.875 12.547 1 92.75 206 HIS A CA 1
ATOM 1653 C C . HIS A 1 206 ? -21.859 34.781 14.07 1 92.75 206 HIS A C 1
ATOM 1655 O O . HIS A 1 206 ? -22.812 35.125 14.773 1 92.75 206 HIS A O 1
ATOM 1661 N N . LYS A 1 207 ? -20.75 34.406 14.547 1 94.94 207 LYS A N 1
ATOM 1662 C CA . LYS A 1 207 ? -20.594 34.188 15.984 1 94.94 207 LYS A CA 1
ATOM 1663 C C . LYS A 1 207 ? -19.719 35.281 16.609 1 94.94 207 LYS A C 1
ATOM 1665 O O . LYS A 1 207 ? -19.984 35.719 17.719 1 94.94 207 LYS A O 1
ATOM 1670 N N . ARG A 1 208 ? -18.688 35.594 15.945 1 95.56 208 ARG A N 1
ATOM 1671 C CA . ARG A 1 208 ? -17.734 36.625 16.359 1 95.56 208 ARG A CA 1
ATOM 1672 C C . ARG A 1 208 ? -17.203 37.406 15.164 1 95.56 208 ARG A C 1
ATOM 1674 O O . ARG A 1 208 ? -17 36.812 14.086 1 95.56 208 ARG A O 1
ATOM 1681 N N . LEU A 1 209 ? -17.016 38.594 15.352 1 97.88 209 LEU A N 1
ATOM 1682 C CA . LEU A 1 209 ? -16.5 39.438 14.297 1 97.88 209 LEU A CA 1
ATOM 1683 C C . LEU A 1 209 ? -15.305 40.25 14.789 1 97.88 209 LEU A C 1
ATOM 1685 O O . LEU A 1 209 ? -15.445 41.094 15.688 1 97.88 209 LEU A O 1
ATOM 1689 N N . HIS A 1 210 ? -14.164 40.031 14.234 1 98.06 210 HIS A N 1
ATOM 1690 C CA . HIS A 1 210 ? -12.945 40.75 14.594 1 98.06 210 HIS A CA 1
ATOM 1691 C C . HIS A 1 210 ? -12.969 42.156 14.031 1 98.06 210 HIS A C 1
ATOM 1693 O O . HIS A 1 210 ? -13.539 42.406 12.969 1 98.06 210 HIS A O 1
ATOM 1699 N N . TYR A 1 211 ? -12.484 43.062 14.734 1 98.06 211 TYR A N 1
ATOM 1700 C CA . TYR A 1 211 ? -12.195 44.406 14.219 1 98.06 211 TYR A CA 1
ATOM 1701 C C . TYR A 1 211 ? -10.758 44.812 14.516 1 98.06 211 TYR A C 1
ATOM 1703 O O . TYR A 1 211 ? -10.102 44.219 15.375 1 98.06 211 TYR A O 1
ATOM 1711 N N . GLN A 1 212 ? -10.242 45.812 13.766 1 97.88 212 GLN A N 1
ATOM 1712 C CA . GLN A 1 212 ? -8.867 46.281 13.922 1 97.88 212 GLN A CA 1
ATOM 1713 C C . GLN A 1 212 ? -8.82 47.719 14.414 1 97.88 212 GLN A C 1
ATOM 1715 O O . GLN A 1 212 ? -9.781 48.469 14.219 1 97.88 212 GLN A O 1
ATOM 1720 N N . LEU A 1 213 ? -7.785 47.969 15.07 1 97.5 213 LEU A N 1
ATOM 1721 C CA . LEU A 1 213 ? -7.465 49.312 15.539 1 97.5 213 LEU A CA 1
ATOM 1722 C C . LEU A 1 213 ? -6.258 49.875 14.797 1 97.5 213 LEU A C 1
ATOM 1724 O O . LEU A 1 213 ? -5.23 49.188 14.68 1 97.5 213 LEU A O 1
ATOM 1728 N N . TYR A 1 214 ? -6.422 51.156 14.258 1 97.81 214 TYR A N 1
ATOM 1729 C CA . TYR A 1 214 ? -5.34 51.812 13.531 1 97.81 214 TYR A CA 1
ATOM 1730 C C . TYR A 1 214 ? -5.027 53.188 14.117 1 97.81 214 TYR A C 1
ATOM 1732 O O . TYR A 1 214 ? -5.934 53.906 14.57 1 97.81 214 TYR A O 1
ATOM 1740 N N . ASP A 1 215 ? -3.721 53.5 14.148 1 96.69 215 ASP A N 1
ATOM 1741 C CA . ASP A 1 215 ? -3.303 54.875 14.422 1 96.69 215 ASP A CA 1
ATOM 1742 C C . ASP A 1 215 ? -3.395 55.75 13.164 1 96.69 215 ASP A C 1
ATOM 1744 O O . ASP A 1 215 ? -2.795 55.406 12.133 1 96.69 215 ASP A O 1
ATOM 1748 N N . THR A 1 216 ? -4.152 56.875 13.219 1 96.81 216 THR A N 1
ATOM 1749 C CA . THR A 1 216 ? -4.414 57.625 12.008 1 96.81 216 THR A CA 1
ATOM 1750 C C . THR A 1 216 ? -3.957 59.094 12.18 1 96.81 216 THR A C 1
ATOM 1752 O O . THR A 1 216 ? -4.246 59.938 11.336 1 96.81 216 THR A O 1
ATOM 1755 N N . GLU A 1 217 ? -3.305 59.312 13.195 1 93.25 217 GLU A N 1
ATOM 1756 C CA . GLU A 1 217 ? -2.93 60.688 13.523 1 93.25 217 GLU A CA 1
ATOM 1757 C C . GLU A 1 217 ? -2.217 61.375 12.352 1 93.25 217 GLU A C 1
ATOM 1759 O O . GLU A 1 217 ? -2.568 62.5 11.969 1 93.25 217 GLU A O 1
ATOM 1764 N N . ASP A 1 218 ? -1.31 60.75 11.734 1 93.5 218 ASP A N 1
ATOM 1765 C CA . ASP A 1 218 ? -0.447 61.312 10.711 1 93.5 218 ASP A CA 1
ATOM 1766 C C . ASP A 1 218 ? -1.166 61.375 9.359 1 93.5 218 ASP A C 1
ATOM 1768 O O . ASP A 1 218 ? -0.653 61.969 8.406 1 93.5 218 ASP A O 1
ATOM 1772 N N . LEU A 1 219 ? -2.361 60.906 9.328 1 96.25 219 LEU A N 1
ATOM 1773 C CA . LEU A 1 219 ? -3.064 60.812 8.055 1 96.25 219 LEU A CA 1
ATOM 1774 C C . LEU A 1 219 ? -4.121 61.938 7.949 1 96.25 219 LEU A C 1
ATOM 1776 O O . LEU A 1 219 ? -4.648 62.188 6.863 1 96.25 219 LEU A O 1
ATOM 1780 N N . LEU A 1 220 ? -4.344 62.562 9.023 1 94.62 220 LEU A N 1
ATOM 1781 C CA . LEU A 1 220 ? -5.438 63.531 9.094 1 94.62 220 LEU A CA 1
ATOM 1782 C C . LEU A 1 220 ? -4.922 64.938 8.867 1 94.62 220 LEU A C 1
ATOM 1784 O O . LEU A 1 220 ? -3.787 65.25 9.219 1 94.62 220 LEU A O 1
ATOM 1788 N N . VAL A 1 221 ? -5.867 65.75 8.234 1 92.06 221 VAL A N 1
ATOM 1789 C CA . VAL A 1 221 ? -5.586 67.125 8 1 92.06 221 VAL A CA 1
ATOM 1790 C C . VAL A 1 221 ? -6.488 68 8.875 1 92.06 221 VAL A C 1
ATOM 1792 O O . VAL A 1 221 ? -7.703 67.812 8.93 1 92.06 221 VAL A O 1
ATOM 1795 N N . THR A 1 222 ? -5.945 68.875 9.57 1 87.06 222 THR A N 1
ATOM 1796 C CA . THR A 1 222 ? -6.727 69.875 10.344 1 87.06 222 THR A CA 1
ATOM 1797 C C . THR A 1 222 ? -6.023 71.188 10.391 1 87.06 222 THR A C 1
ATOM 1799 O O . THR A 1 222 ? -4.793 71.25 10.438 1 87.06 222 THR A O 1
ATOM 1802 N N . PRO A 1 223 ? -6.66 72.438 10.461 1 89 223 PRO A N 1
ATOM 1803 C CA . PRO A 1 223 ? -8.055 72.375 10.023 1 89 223 PRO A CA 1
ATOM 1804 C C . PRO A 1 223 ? -8.195 72.062 8.539 1 89 223 PRO A C 1
ATOM 1806 O O . PRO A 1 223 ? -7.34 72.438 7.734 1 89 223 PRO A O 1
ATOM 1809 N N . GLY A 1 224 ? -9.242 71.312 8.234 1 92 224 GLY A N 1
ATOM 1810 C CA . GLY A 1 224 ? -9.414 71.062 6.82 1 92 224 GLY A CA 1
ATOM 1811 C C . GLY A 1 224 ? -10.344 69.875 6.551 1 92 224 GLY A C 1
ATOM 1812 O O . GLY A 1 224 ? -10.828 69.25 7.484 1 92 224 GLY A O 1
ATOM 1813 N N . TRP A 1 225 ? -10.625 69.75 5.277 1 94.81 225 TRP A N 1
ATOM 1814 C CA . TRP A 1 225 ? -11.461 68.688 4.812 1 94.81 225 TRP A CA 1
ATOM 1815 C C . TRP A 1 225 ? -10.648 67.375 4.68 1 94.81 225 TRP A C 1
ATOM 1817 O O . TRP A 1 225 ? -9.492 67.375 4.266 1 94.81 225 TRP A O 1
ATOM 1827 N N . ASN A 1 226 ? -11.234 66.312 5.137 1 96.94 226 ASN A N 1
ATOM 1828 C CA . ASN A 1 226 ? -10.672 64.938 5.047 1 96.94 226 ASN A CA 1
ATOM 1829 C C . ASN A 1 226 ? -11.609 64 4.316 1 96.94 226 ASN A C 1
ATOM 1831 O O . ASN A 1 226 ? -12.82 64.188 4.301 1 96.94 226 ASN A O 1
ATOM 1835 N N . THR A 1 227 ? -11.031 63.031 3.67 1 97 227 THR A N 1
ATOM 1836 C CA . THR A 1 227 ? -11.797 61.938 3.055 1 97 227 THR A CA 1
ATOM 1837 C C . THR A 1 227 ? -11.367 60.594 3.607 1 97 227 THR A C 1
ATOM 1839 O O . THR A 1 227 ? -10.18 60.344 3.816 1 97 227 THR A O 1
ATOM 1842 N N . ILE A 1 228 ? -12.305 59.75 3.939 1 97.75 228 ILE A N 1
ATOM 1843 C CA . ILE A 1 228 ? -12.055 58.344 4.285 1 97.75 228 ILE A CA 1
ATOM 1844 C C . ILE A 1 228 ? -12.727 57.438 3.268 1 97.75 228 ILE A C 1
ATOM 1846 O O . ILE A 1 228 ? -13.891 57.656 2.914 1 97.75 228 ILE A O 1
ATOM 1850 N N . GLU A 1 229 ? -11.992 56.531 2.701 1 97 229 GLU A N 1
ATOM 1851 C CA . GLU A 1 229 ? -12.469 55.562 1.744 1 97 229 GLU A CA 1
ATOM 1852 C C . GLU A 1 229 ? -12.18 54.125 2.229 1 97 229 GLU A C 1
ATOM 1854 O O . GLU A 1 229 ? -11.07 53.844 2.674 1 97 229 GLU A O 1
ATOM 1859 N N . ILE A 1 230 ? -13.18 53.281 2.209 1 98.06 230 ILE A N 1
ATOM 1860 C CA . ILE A 1 230 ? -13.031 51.875 2.609 1 98.06 230 ILE A CA 1
ATOM 1861 C C . ILE A 1 230 ? -13.508 50.969 1.482 1 98.06 230 ILE A C 1
ATOM 1863 O O . ILE A 1 230 ? -14.688 50.969 1.13 1 98.06 230 ILE A O 1
ATOM 1867 N N . ASP A 1 231 ? -12.578 50.219 0.893 1 96.88 231 ASP A N 1
ATOM 1868 C CA . ASP A 1 231 ? -12.922 49.188 -0.082 1 96.88 231 ASP A CA 1
ATOM 1869 C C . ASP A 1 231 ? -13.258 47.875 0.609 1 96.88 231 ASP A C 1
ATOM 1871 O O . ASP A 1 231 ? -12.523 47.406 1.498 1 96.88 231 ASP A O 1
ATOM 1875 N N . VAL A 1 232 ? -14.352 47.25 0.304 1 97.56 232 VAL A N 1
ATOM 1876 C CA . VAL A 1 232 ? -14.773 45.969 0.862 1 97.56 232 VAL A CA 1
ATOM 1877 C C . VAL A 1 232 ? -14.961 44.969 -0.262 1 97.56 232 VAL A C 1
ATOM 1879 O O . VAL A 1 232 ? -15.672 45.219 -1.231 1 97.56 232 VAL A O 1
ATOM 1882 N N . ALA A 1 233 ? -14.289 43.875 -0.155 1 97.25 233 ALA A N 1
ATOM 1883 C CA . ALA A 1 233 ? -14.414 42.75 -1.085 1 97.25 233 ALA A CA 1
ATOM 1884 C C . ALA A 1 233 ? -14.953 41.5 -0.379 1 97.25 233 ALA A C 1
ATOM 1886 O O . ALA A 1 233 ? -15.148 41.5 0.839 1 97.25 233 ALA A O 1
ATOM 1887 N N . ALA A 1 234 ? -15.203 40.469 -1.104 1 96.69 234 ALA A N 1
ATOM 1888 C CA . ALA A 1 234 ? -15.914 39.312 -0.608 1 96.69 234 ALA A CA 1
ATOM 1889 C C . ALA A 1 234 ? -15.094 38.562 0.454 1 96.69 234 ALA A C 1
ATOM 1891 O O . ALA A 1 234 ? -15.641 38.125 1.461 1 96.69 234 ALA A O 1
ATOM 1892 N N . GLY A 1 235 ? -13.734 38.406 0.221 1 96.62 235 GLY A N 1
ATOM 1893 C CA . GLY A 1 235 ? -12.93 37.625 1.13 1 96.62 235 GLY A CA 1
ATOM 1894 C C . GLY A 1 235 ? -13.523 36.25 1.408 1 96.62 235 GLY A C 1
ATOM 1895 O O . GLY A 1 235 ? -14.109 35.625 0.517 1 96.62 235 GLY A O 1
ATOM 1896 N N . TRP A 1 236 ? -13.375 35.719 2.635 1 96.44 236 TRP A N 1
ATOM 1897 C CA . TRP A 1 236 ? -13.922 34.406 3.012 1 96.44 236 TRP A CA 1
ATOM 1898 C C . TRP A 1 236 ? -15.422 34.5 3.256 1 96.44 236 TRP A C 1
ATOM 1900 O O . TRP A 1 236 ? -16.125 33.5 3.256 1 96.44 236 TRP A O 1
ATOM 1910 N N . PHE A 1 237 ? -15.93 35.656 3.471 1 96.12 237 PHE A N 1
ATOM 1911 C CA . PHE A 1 237 ? -17.312 35.906 3.834 1 96.12 237 PHE A CA 1
ATOM 1912 C C . PHE A 1 237 ? -18.25 35.5 2.703 1 96.12 237 PHE A C 1
ATOM 1914 O O . PHE A 1 237 ? -19.297 34.875 2.941 1 96.12 237 PHE A O 1
ATOM 1921 N N . ALA A 1 238 ? -17.828 35.812 1.417 1 95.44 238 ALA A N 1
ATOM 1922 C CA . ALA A 1 238 ? -18.812 35.688 0.355 1 95.44 238 ALA A CA 1
ATOM 1923 C C . ALA A 1 238 ? -18.203 35.031 -0.888 1 95.44 238 ALA A C 1
ATOM 1925 O O . ALA A 1 238 ? -18.922 34.688 -1.827 1 95.44 238 ALA A O 1
ATOM 1926 N N . SER A 1 239 ? -16.906 34.812 -0.947 1 95.5 239 SER A N 1
ATOM 1927 C CA . SER A 1 239 ? -16.266 34.188 -2.098 1 95.5 239 SER A CA 1
ATOM 1928 C C . SER A 1 239 ? -16.672 32.719 -2.219 1 95.5 239 SER A C 1
ATOM 1930 O O . SER A 1 239 ? -17.141 32.125 -1.247 1 95.5 239 SER A O 1
ATOM 1932 N N . ALA A 1 240 ? -16.516 32.188 -3.439 1 92.5 240 ALA A N 1
ATOM 1933 C CA . ALA A 1 240 ? -16.609 30.75 -3.578 1 92.5 240 ALA A CA 1
ATOM 1934 C C . ALA A 1 240 ? -15.492 30.047 -2.799 1 92.5 240 ALA A C 1
ATOM 1936 O O . ALA A 1 240 ? -14.312 30.328 -3.006 1 92.5 240 ALA A O 1
ATOM 1937 N N . THR A 1 241 ? -15.938 29.188 -1.885 1 89.06 241 THR A N 1
ATOM 1938 C CA . THR A 1 241 ? -14.938 28.5 -1.072 1 89.06 241 THR A CA 1
ATOM 1939 C C . THR A 1 241 ? -15.109 27 -1.159 1 89.06 241 THR A C 1
ATOM 1941 O O . THR A 1 241 ? -16.141 26.5 -1.619 1 89.06 241 THR A O 1
ATOM 1944 N N . SER A 1 242 ? -14.125 26.219 -0.898 1 85.75 242 SER A N 1
ATOM 1945 C CA . SER A 1 242 ? -14.086 24.766 -0.807 1 85.75 242 SER A CA 1
ATOM 1946 C C . SER A 1 242 ? -14.195 24.125 -2.186 1 85.75 242 SER A C 1
ATOM 1948 O O . SER A 1 242 ? -14.305 24.828 -3.195 1 85.75 242 SER A O 1
ATOM 1950 N N . TRP A 1 243 ? -14.156 22.797 -2.197 1 83.94 243 TRP A N 1
ATOM 1951 C CA . TRP A 1 243 ? -14.273 22.016 -3.424 1 83.94 243 TRP A CA 1
ATOM 1952 C C . TRP A 1 243 ? -15.703 22.062 -3.957 1 83.94 243 TRP A C 1
ATOM 1954 O O . TRP A 1 243 ? -15.945 21.75 -5.125 1 83.94 243 TRP A O 1
ATOM 1964 N N . ALA A 1 244 ? -16.656 22.547 -3.125 1 82.31 244 ALA A N 1
ATOM 1965 C CA . ALA A 1 244 ? -18.047 22.672 -3.547 1 82.31 244 ALA A CA 1
ATOM 1966 C C . ALA A 1 244 ? -18.297 24 -4.25 1 82.31 244 ALA A C 1
ATOM 1968 O O . ALA A 1 244 ? -19.312 24.188 -4.914 1 82.31 244 ALA A O 1
ATOM 1969 N N . ARG A 1 245 ? -17.391 25 -4.086 1 88.94 245 ARG A N 1
ATOM 1970 C CA . ARG A 1 245 ? -17.484 26.312 -4.699 1 88.94 245 ARG A CA 1
ATOM 1971 C C . ARG A 1 245 ? -18.75 27.031 -4.27 1 88.94 245 ARG A C 1
ATOM 1973 O O . ARG A 1 245 ? -19.469 27.609 -5.105 1 88.94 245 ARG A O 1
ATOM 1980 N N . LYS A 1 246 ? -19.016 26.922 -3.004 1 85.5 246 LYS A N 1
ATOM 1981 C CA . LYS A 1 246 ? -20.172 27.609 -2.459 1 85.5 246 LYS A CA 1
ATOM 1982 C C . LYS A 1 246 ? -19.875 29.078 -2.176 1 85.5 246 LYS A C 1
ATOM 1984 O O . LYS A 1 246 ? -18.859 29.391 -1.543 1 85.5 246 LYS A O 1
ATOM 1989 N N . ARG A 1 247 ? -20.75 29.969 -2.646 1 89.94 247 ARG A N 1
ATOM 1990 C CA . ARG A 1 247 ? -20.609 31.406 -2.395 1 89.94 247 ARG A CA 1
ATOM 1991 C C . ARG A 1 247 ? -21.562 31.844 -1.29 1 89.94 247 ARG A C 1
ATOM 1993 O O . ARG A 1 247 ? -22.516 31.141 -0.953 1 89.94 247 ARG A O 1
ATOM 2000 N N . PHE A 1 248 ? -21.234 32.969 -0.693 1 91.56 248 PHE A N 1
ATOM 2001 C CA . PHE A 1 248 ? -22.125 33.688 0.226 1 91.56 248 PHE A CA 1
ATOM 2002 C C . PHE A 1 248 ? -22.438 32.812 1.44 1 91.56 248 PHE A C 1
ATOM 2004 O O . PHE A 1 248 ? -23.594 32.781 1.884 1 91.56 248 PHE A O 1
ATOM 2011 N N . VAL A 1 249 ? -21.469 32.156 1.884 1 88.75 249 VAL A N 1
ATOM 2012 C CA . VAL A 1 249 ? -21.609 31.25 3.016 1 88.75 249 VAL A CA 1
ATOM 2013 C C . VAL A 1 249 ? -22.062 32.031 4.25 1 88.75 249 VAL A C 1
ATOM 2015 O O . VAL A 1 249 ? -22.875 31.547 5.035 1 88.75 249 VAL A O 1
ATOM 2018 N N . TYR A 1 250 ? -21.594 33.281 4.465 1 91.94 250 TYR A N 1
ATOM 2019 C CA . TYR A 1 250 ? -21.844 34 5.703 1 91.94 250 TYR A CA 1
ATOM 2020 C C . TYR A 1 250 ? -22.812 35.156 5.465 1 91.94 250 TYR A C 1
ATOM 2022 O O . TYR A 1 250 ? -23.266 35.812 6.414 1 91.94 250 TYR A O 1
ATOM 2030 N N . GLY A 1 251 ? -23.078 35.438 4.188 1 89.75 251 GLY A N 1
ATOM 2031 C CA . GLY A 1 251 ? -24.047 36.5 3.912 1 89.75 251 GLY A CA 1
ATOM 2032 C C . GLY A 1 251 ? -24.078 36.906 2.453 1 89.75 251 GLY A C 1
ATOM 2033 O O . GLY A 1 251 ? -23.141 36.625 1.703 1 89.75 251 GLY A O 1
ATOM 2034 N N . GLN A 1 252 ? -25.109 37.594 2.182 1 88.81 252 GLN A N 1
ATOM 2035 C CA . GLN A 1 252 ? -25.328 38 0.79 1 88.81 252 GLN A CA 1
ATOM 2036 C C . GLN A 1 252 ? -25.141 39.5 0.601 1 88.81 252 GLN A C 1
ATOM 2038 O O . GLN A 1 252 ? -25.531 40.031 -0.427 1 88.81 252 GLN A O 1
ATOM 2043 N N . LYS A 1 253 ? -24.641 40.125 1.587 1 91.44 253 LYS A N 1
ATOM 2044 C CA . LYS A 1 253 ? -24.328 41.562 1.484 1 91.44 253 LYS A CA 1
ATOM 2045 C C . LYS A 1 253 ? -23 41.875 2.15 1 91.44 253 LYS A C 1
ATOM 2047 O O . LYS A 1 253 ? -22.766 41.5 3.301 1 91.44 253 LYS A O 1
ATOM 2052 N N . LEU A 1 254 ? -22.203 42.625 1.386 1 94.81 254 LEU A N 1
ATOM 2053 C CA . LEU A 1 254 ? -21 43.156 1.997 1 94.81 254 LEU A CA 1
ATOM 2054 C C . LEU A 1 254 ? -21.344 44.375 2.873 1 94.81 254 LEU A C 1
ATOM 2056 O O . LEU A 1 254 ? -22.359 45.031 2.668 1 94.81 254 LEU A O 1
ATOM 2060 N N . GLY A 1 255 ? -20.547 44.594 3.824 1 96 255 GLY A N 1
ATOM 2061 C CA . GLY A 1 255 ? -20.781 45.719 4.719 1 96 255 GLY A CA 1
ATOM 2062 C C . GLY A 1 255 ? -19.5 46.188 5.395 1 96 255 GLY A C 1
ATOM 2063 O O . GLY A 1 255 ? -18.484 45.5 5.367 1 96 255 GLY A O 1
ATOM 2064 N N . VAL A 1 256 ? -19.562 47.438 5.895 1 98 256 VAL A N 1
ATOM 2065 C CA . VAL A 1 256 ? -18.438 48 6.613 1 98 256 VAL A CA 1
ATOM 2066 C C . VAL A 1 256 ? -18.922 48.688 7.891 1 98 256 VAL A C 1
ATOM 2068 O O . VAL A 1 256 ? -20 49.25 7.918 1 98 256 VAL A O 1
ATOM 2071 N N . LEU A 1 257 ? -18.25 48.5 8.898 1 98.56 257 LEU A N 1
ATOM 2072 C CA . LEU A 1 257 ? -18.391 49.188 10.18 1 98.56 257 LEU A CA 1
ATOM 2073 C C . LEU A 1 257 ? -17.094 49.906 10.562 1 98.56 257 LEU A C 1
ATOM 2075 O O . LEU A 1 257 ? -16.062 49.25 10.695 1 98.56 257 LEU A O 1
ATOM 2079 N N . ALA A 1 258 ? -17.125 51.219 10.664 1 98.5 258 ALA A N 1
ATOM 2080 C CA . ALA A 1 258 ? -15.93 52 11 1 98.5 258 ALA A CA 1
ATOM 2081 C C . ALA A 1 258 ? -16.266 53.156 11.938 1 98.5 258 ALA A C 1
ATOM 2083 O O . ALA A 1 258 ? -17.375 53.719 11.883 1 98.5 258 ALA A O 1
ATOM 2084 N N . GLN A 1 259 ? -15.359 53.5 12.742 1 98.25 259 GLN A N 1
ATOM 2085 C CA . GLN A 1 259 ? -15.445 54.594 13.695 1 98.25 259 GLN A CA 1
ATOM 2086 C C . GLN A 1 259 ? -14.086 55.281 13.875 1 98.25 259 GLN A C 1
ATOM 2088 O O . GLN A 1 259 ? -13.141 54.656 14.383 1 98.25 259 GLN A O 1
ATOM 2093 N N . LEU A 1 260 ? -13.977 56.5 13.375 1 97.94 260 LEU A N 1
ATOM 2094 C CA . LEU A 1 260 ? -12.789 57.312 13.531 1 97.94 260 LEU A CA 1
ATOM 2095 C C . LEU A 1 260 ? -12.938 58.281 14.711 1 97.94 260 LEU A C 1
ATOM 2097 O O . LEU A 1 260 ? -13.938 59 14.805 1 97.94 260 LEU A O 1
ATOM 2101 N N . GLU A 1 261 ? -12.047 58.219 15.633 1 97.12 261 GLU A N 1
ATOM 2102 C CA . GLU A 1 261 ? -12.031 59.094 16.797 1 97.12 261 GLU A CA 1
ATOM 2103 C C . GLU A 1 261 ? -10.773 59.969 16.812 1 97.12 261 GLU A C 1
ATOM 2105 O O . GLU A 1 261 ? -9.656 59.438 16.719 1 97.12 261 GLU A O 1
ATOM 2110 N N . VAL A 1 262 ? -10.93 61.312 16.906 1 95.12 262 VAL A N 1
ATOM 2111 C CA . VAL A 1 262 ? -9.82 62.25 16.875 1 95.12 262 VAL A CA 1
ATOM 2112 C C . VAL A 1 262 ? -9.836 63.125 18.125 1 95.12 262 VAL A C 1
ATOM 2114 O O . VAL A 1 262 ? -10.836 63.781 18.422 1 95.12 262 VAL A O 1
ATOM 2117 N N . TRP A 1 263 ? -8.805 63.031 18.844 1 91.38 263 TRP A N 1
ATOM 2118 C CA . TRP A 1 263 ? -8.656 63.844 20.047 1 91.38 263 TRP A CA 1
ATOM 2119 C C . TRP A 1 263 ? -7.805 65.062 19.766 1 91.38 263 TRP A C 1
ATOM 2121 O O . TRP A 1 263 ? -6.723 64.938 19.188 1 91.38 263 TRP A O 1
ATOM 2131 N N . ALA A 1 264 ? -8.367 66.188 20.203 1 86.06 264 ALA A N 1
ATOM 2132 C CA . ALA A 1 264 ? -7.582 67.375 20.203 1 86.06 264 ALA A CA 1
ATOM 2133 C C . ALA A 1 264 ? -6.781 67.562 21.5 1 86.06 264 ALA A C 1
ATOM 2135 O O . ALA A 1 264 ? -7.117 66.938 22.516 1 86.06 264 ALA A O 1
ATOM 2136 N N . THR A 1 265 ? -5.691 68.25 21.484 1 79.25 265 THR A N 1
ATOM 2137 C CA . THR A 1 265 ? -4.801 68.438 22.625 1 79.25 265 THR A CA 1
ATOM 2138 C C . THR A 1 265 ? -5.57 68.938 23.844 1 79.25 265 THR A C 1
ATOM 2140 O O . THR A 1 265 ? -5.285 68.5 24.969 1 79.25 265 THR A O 1
ATOM 2143 N N . ASP A 1 266 ? -6.527 69.688 23.766 1 74.31 266 ASP A N 1
ATOM 2144 C CA . ASP A 1 266 ? -7.168 70.25 24.938 1 74.31 266 ASP A CA 1
ATOM 2145 C C . ASP A 1 266 ? -8.602 69.75 25.094 1 74.31 266 ASP A C 1
ATOM 2147 O O . ASP A 1 266 ? -9.43 70.375 25.75 1 74.31 266 ASP A O 1
ATOM 2151 N N . SER A 1 267 ? -8.711 68.562 24.484 1 78.25 267 SER A N 1
ATOM 2152 C CA . SER A 1 267 ? -10.07 68.062 24.594 1 78.25 267 SER A CA 1
ATOM 2153 C C . SER A 1 267 ? -10.062 66.625 25.094 1 78.25 267 SER A C 1
ATOM 2155 O O . SER A 1 267 ? -9.195 65.812 24.703 1 78.25 267 SER A O 1
ATOM 2157 N N . ASN A 1 268 ? -11.023 66.375 25.984 1 78.31 268 ASN A N 1
ATOM 2158 C CA . ASN A 1 268 ? -11.156 65 26.484 1 78.31 268 ASN A CA 1
ATOM 2159 C C . ASN A 1 268 ? -12.125 64.188 25.641 1 78.31 268 ASN A C 1
ATOM 2161 O O . ASN A 1 268 ? -12.148 62.938 25.719 1 78.31 268 ASN A O 1
ATOM 2165 N N . LEU A 1 269 ? -12.891 64.812 24.891 1 86.06 269 LEU A N 1
ATOM 2166 C CA . LEU A 1 269 ? -13.852 64.062 24.062 1 86.06 269 LEU A CA 1
ATOM 2167 C C . LEU A 1 269 ? -13.406 64.062 22.594 1 86.06 269 LEU A C 1
ATOM 2169 O O . LEU A 1 269 ? -12.992 65.125 22.078 1 86.06 269 LEU A O 1
ATOM 2173 N N . PRO A 1 270 ? -13.508 62.906 22.062 1 91.44 270 PRO A N 1
ATOM 2174 C CA . PRO A 1 270 ? -13.07 62.875 20.656 1 91.44 270 PRO A CA 1
ATOM 2175 C C . PRO A 1 270 ? -14.148 63.312 19.688 1 91.44 270 PRO A C 1
ATOM 2177 O O . PRO A 1 270 ? -15.344 63.156 19.953 1 91.44 270 PRO A O 1
ATOM 2180 N N . ILE A 1 271 ? -13.672 63.938 18.594 1 92.06 271 ILE A N 1
ATOM 2181 C CA . ILE A 1 271 ? -14.523 64.125 17.422 1 92.06 271 ILE A CA 1
ATOM 2182 C C . ILE A 1 271 ? -14.68 62.75 16.703 1 92.06 271 ILE A C 1
ATOM 2184 O O . ILE A 1 271 ? -13.688 62.094 16.438 1 92.06 271 ILE A O 1
ATOM 2188 N N . SER A 1 272 ? -15.906 62.375 16.469 1 94.19 272 SER A N 1
ATOM 2189 C CA . SER A 1 272 ? -16.141 61.062 15.914 1 94.19 272 SER A CA 1
ATOM 2190 C C . SER A 1 272 ? -16.719 61.156 14.5 1 94.19 272 SER A C 1
ATOM 2192 O O . SER A 1 272 ? -17.578 61.969 14.227 1 94.19 272 SER A O 1
ATOM 2194 N N . VAL A 1 273 ? -16.172 60.438 13.633 1 95.88 273 VAL A N 1
ATOM 2195 C CA . VAL A 1 273 ? -16.719 60.188 12.297 1 95.88 273 VAL A CA 1
ATOM 2196 C C . VAL A 1 273 ? -17 58.688 12.148 1 95.88 273 VAL A C 1
ATOM 2198 O O . VAL A 1 273 ? -16.062 57.875 12.008 1 95.88 273 VAL A O 1
ATOM 2201 N N . SER A 1 274 ? -18.281 58.281 12.164 1 97.56 274 SER A N 1
ATOM 2202 C CA . SER A 1 274 ? -18.672 56.875 12.164 1 97.56 274 SER A CA 1
ATOM 2203 C C . SER A 1 274 ? -19.516 56.531 10.945 1 97.56 274 SER A C 1
ATOM 2205 O O . SER A 1 274 ? -20.141 57.406 10.352 1 97.56 274 SER A O 1
ATOM 2207 N N . THR A 1 275 ? -19.484 55.281 10.555 1 98 275 THR A N 1
ATOM 2208 C CA . THR A 1 275 ? -20.312 54.812 9.453 1 98 275 THR A CA 1
ATOM 2209 C C . THR A 1 275 ? -21.797 54.969 9.797 1 98 275 THR A C 1
ATOM 2211 O O . THR A 1 275 ? -22.219 54.625 10.914 1 98 275 THR A O 1
ATOM 2214 N N . ASP A 1 276 ? -22.516 55.5 8.969 1 96.94 276 ASP A N 1
ATOM 2215 C CA . ASP A 1 276 ? -23.953 55.688 9.008 1 96.94 276 ASP A CA 1
ATOM 2216 C C . ASP A 1 276 ? -24.531 55.875 7.605 1 96.94 276 ASP A C 1
ATOM 2218 O O . ASP A 1 276 ? -23.781 55.875 6.625 1 96.94 276 ASP A O 1
ATOM 2222 N N . PRO A 1 277 ? -25.781 56.031 7.516 1 95.81 277 PRO A N 1
ATOM 2223 C CA . PRO A 1 277 ? -26.375 56.062 6.184 1 95.81 277 PRO A CA 1
ATOM 2224 C C . PRO A 1 277 ? -26 57.344 5.398 1 95.81 277 PRO A C 1
ATOM 2226 O O . PRO A 1 277 ? -26.281 57.438 4.203 1 95.81 277 PRO A O 1
ATOM 2229 N N . SER A 1 278 ? -25.344 58.312 5.992 1 95.56 278 SER A N 1
ATOM 2230 C CA . SER A 1 278 ? -24.922 59.531 5.289 1 95.56 278 SER A CA 1
ATOM 2231 C C . SER A 1 278 ? -23.688 59.25 4.426 1 95.56 278 SER A C 1
ATOM 2233 O O . SER A 1 278 ? -23.297 60.125 3.639 1 95.56 278 SER A O 1
ATOM 2235 N N . TRP A 1 279 ? -23.125 58.125 4.586 1 96.75 279 TRP A N 1
ATOM 2236 C CA . TRP A 1 279 ? -21.984 57.75 3.756 1 96.75 279 TRP A CA 1
ATOM 2237 C C . TRP A 1 279 ? -22.422 57.5 2.314 1 96.75 279 TRP A C 1
ATOM 2239 O O . TRP A 1 279 ? -23.625 57.375 2.033 1 96.75 279 TRP A O 1
ATOM 2249 N N . SER A 1 280 ? -21.422 57.5 1.425 1 94.12 280 SER A N 1
ATOM 2250 C CA . SER A 1 280 ? -21.641 57.156 0.025 1 94.12 280 SER A CA 1
ATOM 2251 C C . SER A 1 280 ? -20.969 55.844 -0.337 1 94.12 280 SER A C 1
ATOM 2253 O O . SER A 1 280 ? -20.078 55.375 0.369 1 94.12 280 SER A O 1
ATOM 2255 N N . VAL A 1 281 ? -21.453 55.188 -1.364 1 94.19 281 VAL A N 1
ATOM 2256 C CA . VAL A 1 281 ? -20.891 53.938 -1.819 1 94.19 281 VAL A CA 1
ATOM 2257 C C . VAL A 1 281 ? -20.812 53.906 -3.344 1 94.19 281 VAL A C 1
ATOM 2259 O O . VAL A 1 281 ? -21.719 54.406 -4.02 1 94.19 281 VAL A O 1
ATOM 2262 N N . SER A 1 282 ? -19.75 53.438 -3.877 1 91.62 282 SER A N 1
ATOM 2263 C CA . SER A 1 282 ? -19.531 53.312 -5.312 1 91.62 282 SER A CA 1
ATOM 2264 C C . SER A 1 282 ? -18.812 52.031 -5.66 1 91.62 282 SER A C 1
ATOM 2266 O O . SER A 1 282 ? -18.391 51.281 -4.77 1 91.62 282 SER A O 1
ATOM 2268 N N . ASN A 1 283 ? -18.719 51.781 -6.938 1 89.5 283 ASN A N 1
ATOM 2269 C CA . ASN A 1 283 ? -17.906 50.688 -7.414 1 89.5 283 ASN A CA 1
ATOM 2270 C C . ASN A 1 283 ? -16.406 50.969 -7.266 1 89.5 283 ASN A C 1
ATOM 2272 O O . ASN A 1 283 ? -16.031 52.125 -7.043 1 89.5 283 ASN A O 1
ATOM 2276 N N . THR A 1 284 ? -15.609 49.938 -7.324 1 92.06 284 THR A N 1
ATOM 2277 C CA . THR A 1 284 ? -14.156 50.062 -7.316 1 92.06 284 THR A CA 1
ATOM 2278 C C . THR A 1 284 ? -13.578 49.656 -8.672 1 92.06 284 THR A C 1
ATOM 2280 O O . THR A 1 284 ? -14.297 49.156 -9.539 1 92.06 284 THR A O 1
ATOM 2283 N N . PRO A 1 285 ? -12.297 49.906 -8.844 1 92.62 285 PRO A N 1
ATOM 2284 C CA . PRO A 1 285 ? -11.641 49.438 -10.062 1 92.62 285 PRO A CA 1
ATOM 2285 C C . PRO A 1 285 ? -11.531 47.906 -10.117 1 92.62 285 PRO A C 1
ATOM 2287 O O . PRO A 1 285 ? -11.18 47.344 -11.156 1 92.62 285 PRO A O 1
ATOM 2290 N N . LEU A 1 286 ? -11.852 47.219 -9.055 1 93.94 286 LEU A N 1
ATOM 2291 C CA . LEU A 1 286 ? -11.914 45.781 -9.047 1 93.94 286 LEU A CA 1
ATOM 2292 C C . LEU A 1 286 ? -13.266 45.281 -9.547 1 93.94 286 LEU A C 1
ATOM 2294 O O . LEU A 1 286 ? -14.289 45.469 -8.883 1 93.94 286 LEU A O 1
ATOM 2298 N N . VAL A 1 287 ? -13.195 44.594 -10.719 1 91.81 287 VAL A N 1
ATOM 2299 C CA . VAL A 1 287 ? -14.414 44.062 -11.32 1 91.81 287 VAL A CA 1
ATOM 2300 C C . VAL A 1 287 ? -14.805 42.75 -10.672 1 91.81 287 VAL A C 1
ATOM 2302 O O . VAL A 1 287 ? -15.977 42.375 -10.688 1 91.81 287 VAL A O 1
ATOM 2305 N N . SER A 1 288 ? -13.836 42.094 -10.203 1 94.38 288 SER A N 1
ATOM 2306 C CA . SER A 1 288 ? -14.023 40.812 -9.492 1 94.38 288 SER A CA 1
ATOM 2307 C C . SER A 1 288 ? -12.922 40.594 -8.461 1 94.38 288 SER A C 1
ATOM 2309 O O . SER A 1 288 ? -11.773 41 -8.68 1 94.38 288 SER A O 1
ATOM 2311 N N . SER A 1 289 ? -13.305 40.031 -7.348 1 96.19 289 SER A N 1
ATOM 2312 C CA . SER A 1 289 ? -12.359 39.719 -6.293 1 96.19 289 SER A CA 1
ATOM 2313 C C . SER A 1 289 ? -12.836 38.5 -5.496 1 96.19 289 SER A C 1
ATOM 2315 O O . SER A 1 289 ? -13.805 38.594 -4.746 1 96.19 289 SER A O 1
ATOM 2317 N N . GLU A 1 290 ? -12.148 37.375 -5.695 1 96.12 290 GLU A N 1
ATOM 2318 C CA . GLU A 1 290 ? -12.461 36.156 -4.977 1 96.12 290 GLU A CA 1
ATOM 2319 C C . GLU A 1 290 ? -11.219 35.531 -4.336 1 96.12 290 GLU A C 1
ATOM 2321 O O . GLU A 1 290 ? -10.133 35.562 -4.922 1 96.12 290 GLU A O 1
ATOM 2326 N N . ILE A 1 291 ? -11.422 34.938 -3.197 1 96.81 291 ILE A N 1
ATOM 2327 C CA . ILE A 1 291 ? -10.312 34.531 -2.352 1 96.81 291 ILE A CA 1
ATOM 2328 C C . ILE A 1 291 ? -9.531 33.406 -3.035 1 96.81 291 ILE A C 1
ATOM 2330 O O . ILE A 1 291 ? -8.32 33.281 -2.857 1 96.81 291 ILE A O 1
ATOM 2334 N N . LEU A 1 292 ? -10.18 32.469 -3.867 1 96.88 292 LEU A N 1
ATOM 2335 C CA . LEU A 1 292 ? -9.523 31.328 -4.516 1 96.88 292 LEU A CA 1
ATOM 2336 C C . LEU A 1 292 ? -9.18 31.656 -5.965 1 96.88 292 LEU A C 1
ATOM 2338 O O . LEU A 1 292 ? -8.133 31.25 -6.469 1 96.88 292 LEU A O 1
ATOM 2342 N N . ASP A 1 293 ? -10.039 32.469 -6.609 1 96.94 293 ASP A N 1
ATOM 2343 C CA . ASP A 1 293 ? -9.945 32.656 -8.055 1 96.94 293 ASP A CA 1
ATOM 2344 C C . ASP A 1 293 ? -9.07 33.844 -8.414 1 96.94 293 ASP A C 1
ATOM 2346 O O . ASP A 1 293 ? -8.516 33.906 -9.516 1 96.94 293 ASP A O 1
ATOM 2350 N N . GLY A 1 294 ? -8.938 34.812 -7.492 1 97.31 294 GLY A N 1
ATOM 2351 C CA . GLY A 1 294 ? -8.125 35.969 -7.762 1 97.31 294 GLY A CA 1
ATOM 2352 C C . GLY A 1 294 ? -8.945 37.219 -8.102 1 97.31 294 GLY A C 1
ATOM 2353 O O . GLY A 1 294 ? -10.086 37.344 -7.656 1 97.31 294 GLY A O 1
ATOM 2354 N N . GLU A 1 295 ? -8.273 38.188 -8.773 1 97.25 295 GLU A N 1
ATOM 2355 C CA . GLU A 1 295 ? -8.914 39.469 -9 1 97.25 295 GLU A CA 1
ATOM 2356 C C . GLU A 1 295 ? -8.82 39.906 -10.461 1 97.25 295 GLU A C 1
ATOM 2358 O O . GLU A 1 295 ? -7.895 39.5 -11.172 1 97.25 295 GLU A O 1
ATOM 2363 N N . ILE A 1 296 ? -9.797 40.594 -10.898 1 97 296 ILE A N 1
ATOM 2364 C CA . ILE A 1 296 ? -9.766 41.312 -12.172 1 97 296 ILE A CA 1
ATOM 2365 C C . ILE A 1 296 ? -9.766 42.812 -11.914 1 97 296 ILE A C 1
ATOM 2367 O O . ILE A 1 296 ? -10.727 43.375 -11.352 1 97 296 ILE A O 1
ATOM 2371 N N . PHE A 1 297 ? -8.727 43.469 -12.25 1 96.88 297 PHE A N 1
ATOM 2372 C CA . PHE A 1 297 ? -8.539 44.906 -12.078 1 96.88 297 PHE A CA 1
ATOM 2373 C C . PHE A 1 297 ? -8.656 45.625 -13.414 1 96.88 297 PHE A C 1
ATOM 2375 O O . PHE A 1 297 ? -7.953 45.312 -14.375 1 96.88 297 PHE A O 1
ATOM 2382 N N . ASP A 1 298 ? -9.484 46.625 -13.477 1 95.38 298 ASP A N 1
ATOM 2383 C CA . ASP A 1 298 ? -9.664 47.469 -14.656 1 95.38 298 ASP A CA 1
ATOM 2384 C C . ASP A 1 298 ? -9.156 48.875 -14.414 1 95.38 298 ASP A C 1
ATOM 2386 O O . ASP A 1 298 ? -9.844 49.688 -13.781 1 95.38 298 ASP A O 1
ATOM 2390 N N . GLN A 1 299 ? -8.086 49.219 -15.008 1 95 299 GLN A N 1
ATOM 2391 C CA . GLN A 1 299 ? -7.398 50.5 -14.797 1 95 299 GLN A CA 1
ATOM 2392 C C . GLN A 1 299 ? -8.234 51.656 -15.305 1 95 299 GLN A C 1
ATOM 2394 O O . GLN A 1 299 ? -8.109 52.781 -14.805 1 95 299 GLN A O 1
ATOM 2399 N N . SER A 1 300 ? -9.062 51.438 -16.234 1 93.06 300 SER A N 1
ATOM 2400 C CA . SER A 1 300 ? -9.867 52.531 -16.812 1 93.06 300 SER A CA 1
ATOM 2401 C C . SER A 1 300 ? -10.883 53.062 -15.82 1 93.06 300 SER A C 1
ATOM 2403 O O . SER A 1 300 ? -11.414 54.156 -15.992 1 93.06 300 SER A O 1
ATOM 2405 N N . LEU A 1 301 ? -11.102 52.312 -14.836 1 90.81 301 LEU A N 1
ATOM 2406 C CA . LEU A 1 301 ? -12.094 52.688 -13.836 1 90.81 301 LEU A CA 1
ATOM 2407 C C . LEU A 1 301 ? -11.453 53.531 -12.719 1 90.81 301 LEU A C 1
ATOM 2409 O O . LEU A 1 301 ? -12.148 54 -11.82 1 90.81 301 LEU A O 1
ATOM 2413 N N . VAL A 1 302 ? -10.18 53.719 -12.859 1 87.44 302 VAL A N 1
ATOM 2414 C CA . VAL A 1 302 ? -9.492 54.531 -11.859 1 87.44 302 VAL A CA 1
ATOM 2415 C C . VAL A 1 302 ? -9.758 56 -12.117 1 87.44 302 VAL A C 1
ATOM 2417 O O . VAL A 1 302 ? -9.562 56.5 -13.234 1 87.44 302 VAL A O 1
ATOM 2420 N N . GLY A 1 303 ? -9.945 56.875 -11.18 1 72.06 303 GLY A N 1
ATOM 2421 C CA . GLY A 1 303 ? -10.117 58.312 -11.289 1 72.06 303 GLY A CA 1
ATOM 2422 C C . GLY A 1 303 ? -11.43 58.719 -11.938 1 72.06 303 GLY A C 1
ATOM 2423 O O . GLY A 1 303 ? -11.812 59.906 -11.906 1 72.06 303 GLY A O 1
ATOM 2424 N N . SER A 1 304 ? -11.836 57.844 -12.859 1 58.06 304 SER A N 1
ATOM 2425 C CA . SER A 1 304 ? -13.062 58.219 -13.562 1 58.06 304 SER A CA 1
ATOM 2426 C C . SER A 1 304 ? -14.227 58.375 -12.586 1 58.06 304 SER A C 1
ATOM 2428 O O . SER A 1 304 ? -14.25 57.719 -11.531 1 58.06 304 SER A O 1
ATOM 2430 N N . LYS A 1 305 ? -14.758 59.5 -12.617 1 52.19 305 LYS A N 1
ATOM 2431 C CA . LYS A 1 305 ? -15.984 59.719 -11.852 1 52.19 305 LYS A CA 1
ATOM 2432 C C . LYS A 1 305 ? -16.797 58.438 -11.758 1 52.19 305 LYS A C 1
ATOM 2434 O O . LYS A 1 305 ? -17.562 58.094 -12.664 1 52.19 305 LYS A O 1
ATOM 2439 N N . LEU A 1 306 ? -16.234 57.344 -11.25 1 52.12 306 LEU A N 1
ATOM 2440 C CA . LEU A 1 306 ? -17.016 56.156 -10.875 1 52.12 306 LEU A CA 1
ATOM 2441 C C . LEU A 1 306 ? -18.469 56.562 -10.633 1 52.12 306 LEU A C 1
ATOM 2443 O O . LEU A 1 306 ? -19.234 55.781 -10.055 1 52.12 306 LEU A O 1
ATOM 2447 N N . ASP A 1 307 ? -18.719 57.875 -10.906 1 48.84 307 ASP A N 1
ATOM 2448 C CA . ASP A 1 307 ? -19.969 58.625 -10.617 1 48.84 307 ASP A CA 1
ATOM 2449 C C . ASP A 1 307 ? -21.172 57.875 -11.188 1 48.84 307 ASP A C 1
ATOM 2451 O O . ASP A 1 307 ? -22.312 58.219 -10.867 1 48.84 307 ASP A O 1
ATOM 2455 N N . ASP A 1 308 ? -20.938 57.031 -12.102 1 52.12 308 ASP A N 1
ATOM 2456 C CA . ASP A 1 308 ? -22.188 56.719 -12.773 1 52.12 308 ASP A CA 1
ATOM 2457 C C . ASP A 1 308 ? -23.031 55.75 -11.945 1 52.12 308 ASP A C 1
ATOM 2459 O O . ASP A 1 308 ? -24.219 55.562 -12.219 1 52.12 308 ASP A O 1
ATOM 2463 N N . ALA A 1 309 ? -22.375 54.781 -11.188 1 58.28 309 ALA A N 1
ATOM 2464 C CA . ALA A 1 309 ? -23.328 53.938 -10.484 1 58.28 309 ALA A CA 1
ATOM 2465 C C . ALA A 1 309 ? -23.359 54.25 -8.992 1 58.28 309 ALA A C 1
ATOM 2467 O O . ALA A 1 309 ? -22.516 53.75 -8.242 1 58.28 309 ALA A O 1
ATOM 2468 N N . LYS A 1 310 ? -23.859 55.344 -8.695 1 67.5 310 LYS A N 1
ATOM 2469 C CA . LYS A 1 310 ? -24 55.75 -7.293 1 67.5 310 LYS A CA 1
ATOM 2470 C C . LYS A 1 310 ? -25.188 55.062 -6.648 1 67.5 310 LYS A C 1
ATOM 2472 O O . LYS A 1 310 ? -26.266 54.969 -7.23 1 67.5 310 LYS A O 1
ATOM 2477 N N . PHE A 1 311 ? -24.688 54.25 -5.633 1 84.75 311 PHE A N 1
ATOM 2478 C CA . PHE A 1 311 ? -25.688 53.562 -4.824 1 84.75 311 PHE A CA 1
ATOM 2479 C C . PHE A 1 311 ? -25.984 54.344 -3.547 1 84.75 311 PHE A C 1
ATOM 2481 O O . PHE A 1 311 ? -25.297 55.312 -3.225 1 84.75 311 PHE A O 1
ATOM 2488 N N . SER A 1 312 ? -27.094 53.906 -3.039 1 91.38 312 SER A N 1
ATOM 2489 C CA . SER A 1 312 ? -27.422 54.469 -1.735 1 91.38 312 SER A CA 1
ATOM 2490 C C . SER A 1 312 ? -26.984 53.562 -0.604 1 91.38 312 SER A C 1
ATOM 2492 O O . SER A 1 312 ? -26.859 52.344 -0.803 1 91.38 312 SER A O 1
ATOM 2494 N N . VAL A 1 313 ? -26.688 54.188 0.462 1 95.25 313 VAL A N 1
ATOM 2495 C CA . VAL A 1 313 ? -26.219 53.438 1.631 1 95.25 313 VAL A CA 1
ATOM 2496 C C . VAL A 1 313 ? -27.359 53.219 2.609 1 95.25 313 VAL A C 1
ATOM 2498 O O . VAL A 1 313 ? -28.219 54.094 2.773 1 95.25 313 VAL A O 1
ATOM 2501 N N . ARG A 1 314 ? -27.391 52.062 3.209 1 95.56 314 ARG A N 1
ATOM 2502 C CA . ARG A 1 314 ? -28.312 51.781 4.301 1 95.56 314 ARG A CA 1
ATOM 2503 C C . ARG A 1 314 ? -27.641 50.969 5.395 1 95.56 314 ARG A C 1
ATOM 2505 O O . ARG A 1 314 ? -26.531 50.469 5.195 1 95.56 314 ARG A O 1
ATOM 2512 N N . GLU A 1 315 ? -28.25 50.938 6.512 1 95.44 315 GLU A N 1
ATOM 2513 C CA . GLU A 1 315 ? -27.781 50 7.547 1 95.44 315 GLU A CA 1
ATOM 2514 C C . GLU A 1 315 ? -27.969 48.562 7.125 1 95.44 315 GLU A C 1
ATOM 2516 O O . GLU A 1 315 ? -29.016 48.188 6.562 1 95.44 315 GLU A O 1
ATOM 2521 N N . SER A 1 316 ? -27.016 47.781 7.363 1 93.75 316 SER A N 1
ATOM 2522 C CA . SER A 1 316 ? -27.047 46.375 6.949 1 93.75 316 SER A CA 1
ATOM 2523 C C . SER A 1 316 ? -28.062 45.594 7.746 1 93.75 316 SER A C 1
ATOM 2525 O O . SER A 1 316 ? -28.188 45.75 8.961 1 93.75 316 SER A O 1
ATOM 2527 N N . PRO A 1 317 ? -28.781 44.688 7.102 1 87.19 317 PRO A N 1
ATOM 2528 C CA . PRO A 1 317 ? -29.703 43.781 7.816 1 87.19 317 PRO A CA 1
ATOM 2529 C C . PRO A 1 317 ? -28.984 42.625 8.484 1 87.19 317 PRO A C 1
ATOM 2531 O O . PRO A 1 317 ? -29.578 41.906 9.32 1 87.19 317 PRO A O 1
ATOM 2534 N N . VAL A 1 318 ? -27.75 42.406 8.117 1 86.25 318 VAL A N 1
ATOM 2535 C CA . VAL A 1 318 ? -26.984 41.312 8.734 1 86.25 318 VAL A CA 1
ATOM 2536 C C . VAL A 1 318 ? -26.578 41.719 10.148 1 86.25 318 VAL A C 1
ATOM 2538 O O . VAL A 1 318 ? -25.938 42.75 10.352 1 86.25 318 VAL A O 1
ATOM 2541 N N . ALA A 1 319 ? -26.953 40.875 11.039 1 86.94 319 ALA A N 1
ATOM 2542 C CA . ALA A 1 319 ? -26.672 41.156 12.445 1 86.94 319 ALA A CA 1
ATOM 2543 C C . ALA A 1 319 ? -25.172 41.188 12.695 1 86.94 319 ALA A C 1
ATOM 2545 O O . ALA A 1 319 ? -24.422 40.375 12.156 1 86.94 319 ALA A O 1
ATOM 2546 N N . VAL A 1 320 ? -24.734 42.125 13.422 1 91 320 VAL A N 1
ATOM 2547 C CA . VAL A 1 320 ? -23.344 42.219 13.844 1 91 320 VAL A CA 1
ATOM 2548 C C . VAL A 1 320 ? -23.125 41.344 15.086 1 91 320 VAL A C 1
ATOM 2550 O O . VAL A 1 320 ? -23.75 41.562 16.125 1 91 320 VAL A O 1
ATOM 2553 N N . SER A 1 321 ? -22.281 40.375 14.945 1 94.31 321 SER A N 1
ATOM 2554 C CA . SER A 1 321 ? -21.953 39.5 16.062 1 94.31 321 SER A CA 1
ATOM 2555 C C . SER A 1 321 ? -21.078 40.219 17.094 1 94.31 321 SER A C 1
ATOM 2557 O O . SER A 1 321 ? -20.828 41.438 16.969 1 94.31 321 SER A O 1
ATOM 2559 N N . ARG A 1 322 ? -20.719 39.438 18.078 1 96.06 322 ARG A N 1
ATOM 2560 C CA . ARG A 1 322 ? -19.859 40.031 19.094 1 96.06 322 ARG A CA 1
ATOM 2561 C C . ARG A 1 322 ? -18.547 40.562 18.469 1 96.06 322 ARG A C 1
ATOM 2563 O O . ARG A 1 322 ? -17.859 39.812 17.781 1 96.06 322 ARG A O 1
ATOM 2570 N N . LEU A 1 323 ? -18.234 41.844 18.703 1 97.81 323 LEU A N 1
ATOM 2571 C CA . LEU A 1 323 ? -17.031 42.469 18.156 1 97.81 323 LEU A CA 1
ATOM 2572 C C . LEU A 1 323 ? -15.828 42.188 19.031 1 97.81 323 LEU A C 1
ATOM 2574 O O . LEU A 1 323 ? -15.875 42.375 20.25 1 97.81 323 LEU A O 1
ATOM 2578 N N . ILE A 1 324 ? -14.758 41.688 18.422 1 96.81 324 ILE A N 1
ATOM 2579 C CA . ILE A 1 324 ? -13.57 41.25 19.141 1 96.81 324 ILE A CA 1
ATOM 2580 C C . ILE A 1 324 ? -12.336 41.938 18.562 1 96.81 324 ILE A C 1
ATOM 2582 O O . ILE A 1 324 ? -12.141 41.938 17.344 1 96.81 324 ILE A O 1
ATOM 2586 N N . SER A 1 325 ? -11.523 42.531 19.406 1 97.44 325 SER A N 1
ATOM 2587 C CA . SER A 1 325 ? -10.172 42.906 19 1 97.44 325 SER A CA 1
ATOM 2588 C C . SER A 1 325 ? -9.203 41.75 19.172 1 97.44 325 SER A C 1
ATOM 2590 O O . SER A 1 325 ? -8.961 41.281 20.281 1 97.44 325 SER A O 1
ATOM 2592 N N . PRO A 1 326 ? -8.68 41.25 18.109 1 95.12 326 PRO A N 1
ATOM 2593 C CA . PRO A 1 326 ? -7.879 40.031 18.234 1 95.12 326 PRO A CA 1
ATOM 2594 C C . PRO A 1 326 ? -6.535 40.281 18.906 1 95.12 326 PRO A C 1
ATOM 2596 O O . PRO A 1 326 ? -5.926 41.312 18.719 1 95.12 326 PRO A O 1
ATOM 2599 N N . GLU A 1 327 ? -6.066 39.219 19.578 1 95.69 327 GLU A N 1
ATOM 2600 C CA . GLU A 1 327 ? -4.715 39.219 20.125 1 95.69 327 GLU A CA 1
ATOM 2601 C C . GLU A 1 327 ? -3.686 38.844 19.062 1 95.69 327 GLU A C 1
ATOM 2603 O O . GLU A 1 327 ? -2.502 39.156 19.203 1 95.69 327 GLU A O 1
ATOM 2608 N N . ALA A 1 328 ? -4.137 38.219 18.078 1 96.31 328 ALA A N 1
ATOM 2609 C CA . ALA A 1 328 ? -3.277 37.75 17 1 96.31 328 ALA A CA 1
ATOM 2610 C C . ALA A 1 328 ? -2.66 38.906 16.234 1 96.31 328 ALA A C 1
ATOM 2612 O O . ALA A 1 328 ? -3.309 39.938 16.047 1 96.31 328 ALA A O 1
ATOM 2613 N N . PRO A 1 329 ? -1.387 38.719 15.844 1 97.06 329 PRO A N 1
ATOM 2614 C CA . PRO A 1 329 ? -0.887 39.688 14.867 1 97.06 329 PRO A CA 1
ATOM 2615 C C . PRO A 1 329 ? -1.65 39.656 13.547 1 97.06 329 PRO A C 1
ATOM 2617 O O . PRO A 1 329 ? -2.268 38.656 13.219 1 97.06 329 PRO A O 1
ATOM 2620 N N . PRO A 1 330 ? -1.687 40.781 12.852 1 97.5 330 PRO A N 1
ATOM 2621 C CA . PRO A 1 330 ? -2.387 40.781 11.57 1 97.5 330 PRO A CA 1
ATOM 2622 C C . PRO A 1 330 ? -1.633 40.031 10.477 1 97.5 330 PRO A C 1
ATOM 2624 O O . PRO A 1 330 ? -0.452 39.719 10.641 1 97.5 330 PRO A O 1
ATOM 2627 N N . VAL A 1 331 ? -2.34 39.656 9.43 1 98.25 331 VAL A N 1
ATOM 2628 C CA . VAL A 1 331 ? -1.686 39.219 8.203 1 98.25 331 VAL A CA 1
ATOM 2629 C C . VAL A 1 331 ? -0.978 40.406 7.535 1 98.25 331 VAL A C 1
ATOM 2631 O O . VAL A 1 331 ? -1.537 41.5 7.441 1 98.25 331 VAL A O 1
ATOM 2634 N N . ARG A 1 332 ? 0.304 40.219 7.129 1 97.94 332 ARG A N 1
ATOM 2635 C CA . ARG A 1 332 ? 1.112 41.25 6.477 1 97.94 332 ARG A CA 1
ATOM 2636 C C . ARG A 1 332 ? 2.002 40.625 5.398 1 97.94 332 ARG A C 1
ATOM 2638 O O . ARG A 1 332 ? 2.143 39.406 5.316 1 97.94 332 ARG A O 1
ATOM 2645 N N . VAL A 1 333 ? 2.451 41.5 4.504 1 98.31 333 VAL A N 1
ATOM 2646 C CA . VAL A 1 333 ? 3.611 41.125 3.703 1 98.31 333 VAL A CA 1
ATOM 2647 C C . VAL A 1 333 ? 4.863 41.094 4.578 1 98.31 333 VAL A C 1
ATOM 2649 O O . VAL A 1 333 ? 5.254 42.156 5.121 1 98.31 333 VAL A O 1
ATOM 2652 N N . VAL A 1 334 ? 5.434 40 4.695 1 97.06 334 VAL A N 1
ATOM 2653 C CA . VAL A 1 334 ? 6.508 39.875 5.676 1 97.06 334 VAL A CA 1
ATOM 2654 C C . VAL A 1 334 ? 7.852 39.75 4.957 1 97.06 334 VAL A C 1
ATOM 2656 O O . VAL A 1 334 ? 8.906 39.969 5.559 1 97.06 334 VAL A O 1
ATOM 2659 N N . GLU A 1 335 ? 7.801 39.375 3.762 1 97.44 335 GLU A N 1
ATOM 2660 C CA . GLU A 1 335 ? 9 39.188 2.957 1 97.44 335 GLU A CA 1
ATOM 2661 C C . GLU A 1 335 ? 8.711 39.406 1.474 1 97.44 335 GLU A C 1
ATOM 2663 O O . GLU A 1 335 ? 7.57 39.281 1.031 1 97.44 335 GLU A O 1
ATOM 2668 N N . ARG A 1 336 ? 9.672 39.844 0.735 1 98.12 336 ARG A N 1
ATOM 2669 C CA . ARG A 1 336 ? 9.594 39.969 -0.716 1 98.12 336 ARG A CA 1
ATOM 2670 C C . ARG A 1 336 ? 10.664 39.125 -1.403 1 98.12 336 ARG A C 1
ATOM 2672 O O . ARG A 1 336 ? 11.82 39.125 -0.976 1 98.12 336 ARG A O 1
ATOM 2679 N N . LEU A 1 337 ? 10.297 38.375 -2.365 1 98.44 337 LEU A N 1
ATOM 2680 C CA . LEU A 1 337 ? 11.211 37.531 -3.115 1 98.44 337 LEU A CA 1
ATOM 2681 C C . LEU A 1 337 ? 11.383 38.031 -4.543 1 98.44 337 LEU A C 1
ATOM 2683 O O . LEU A 1 337 ? 10.398 38.25 -5.246 1 98.44 337 LEU A O 1
ATOM 2687 N N . GLU A 1 338 ? 12.609 38.188 -4.93 1 98.19 338 GLU A N 1
ATOM 2688 C CA . GLU A 1 338 ? 12.898 38.531 -6.316 1 98.19 338 GLU A CA 1
ATOM 2689 C C . GLU A 1 338 ? 12.82 37.312 -7.219 1 98.19 338 GLU A C 1
ATOM 2691 O O . GLU A 1 338 ? 12.961 36.188 -6.754 1 98.19 338 GLU A O 1
ATOM 2696 N N . ALA A 1 339 ? 12.555 37.594 -8.492 1 98 339 ALA A N 1
ATOM 2697 C CA . ALA A 1 339 ? 12.531 36.469 -9.453 1 98 339 ALA A CA 1
ATOM 2698 C C . ALA A 1 339 ? 13.898 35.812 -9.562 1 98 339 ALA A C 1
ATOM 2700 O O . ALA A 1 339 ? 14.914 36.5 -9.719 1 98 339 ALA A O 1
ATOM 2701 N N . LYS A 1 340 ? 13.945 34.625 -9.414 1 97.62 340 LYS A N 1
ATOM 2702 C CA . LYS A 1 340 ? 15.188 33.875 -9.539 1 97.62 340 LYS A CA 1
ATOM 2703 C C . LYS A 1 340 ? 15.469 33.5 -10.992 1 97.62 340 LYS A C 1
ATOM 2705 O O . LYS A 1 340 ? 16.625 33.5 -11.43 1 97.62 340 LYS A O 1
ATOM 2710 N N . ASP A 1 341 ? 14.43 33.094 -11.734 1 97 341 ASP A N 1
ATOM 2711 C CA . ASP A 1 341 ? 14.562 32.719 -13.141 1 97 341 ASP A CA 1
ATOM 2712 C C . ASP A 1 341 ? 13.328 33.125 -13.938 1 97 341 ASP A C 1
ATOM 2714 O O . ASP A 1 341 ? 12.266 33.375 -13.359 1 97 341 ASP A O 1
ATOM 2718 N N . MET A 1 342 ? 13.477 33.344 -15.234 1 96.38 342 MET A N 1
ATOM 2719 C CA . MET A 1 342 ? 12.414 33.688 -16.172 1 96.38 342 MET A CA 1
ATOM 2720 C C . MET A 1 342 ? 12.625 33 -17.516 1 96.38 342 MET A C 1
ATOM 2722 O O . MET A 1 342 ? 13.695 33.125 -18.125 1 96.38 342 MET A O 1
ATOM 2726 N N . PHE A 1 343 ? 11.594 32.25 -17.969 1 94.75 343 PHE A N 1
ATOM 2727 C CA . PHE A 1 343 ? 11.758 31.5 -19.219 1 94.75 343 PHE A CA 1
ATOM 2728 C C . PHE A 1 343 ? 10.422 31.375 -19.938 1 94.75 343 PHE A C 1
ATOM 2730 O O . PHE A 1 343 ? 9.367 31.594 -19.344 1 94.75 343 PHE A O 1
ATOM 2737 N N . LYS A 1 344 ? 10.43 30.938 -21.234 1 93.5 344 LYS A N 1
ATOM 2738 C CA . LYS A 1 344 ? 9.219 30.797 -22.047 1 93.5 344 LYS A CA 1
ATOM 2739 C C . LYS A 1 344 ? 8.586 29.422 -21.844 1 93.5 344 LYS A C 1
ATOM 2741 O O . LYS A 1 344 ? 9.289 28.422 -21.719 1 93.5 344 LYS A O 1
ATOM 2746 N N . SER A 1 345 ? 7.215 29.484 -21.688 1 90.88 345 SER A N 1
ATOM 2747 C CA . SER A 1 345 ? 6.488 28.219 -21.625 1 90.88 345 SER A CA 1
ATOM 2748 C C . SER A 1 345 ? 6.645 27.422 -22.922 1 90.88 345 SER A C 1
ATOM 2750 O O . SER A 1 345 ? 6.852 28 -23.984 1 90.88 345 SER A O 1
ATOM 2752 N N . ARG A 1 346 ? 6.52 26.047 -22.906 1 82.94 346 ARG A N 1
ATOM 2753 C CA . ARG A 1 346 ? 6.699 25.219 -24.094 1 82.94 346 ARG A CA 1
ATOM 2754 C C . ARG A 1 346 ? 5.512 25.344 -25.047 1 82.94 346 ARG A C 1
ATOM 2756 O O . ARG A 1 346 ? 5.684 25.344 -26.266 1 82.94 346 ARG A O 1
ATOM 2763 N N . SER A 1 347 ? 4.219 25.266 -24.5 1 66.62 347 SER A N 1
ATOM 2764 C CA . SER A 1 347 ? 3.021 25.219 -25.344 1 66.62 347 SER A CA 1
ATOM 2765 C C . SER A 1 347 ? 2.582 26.625 -25.766 1 66.62 347 SER A C 1
ATOM 2767 O O . SER A 1 347 ? 1.743 26.766 -26.656 1 66.62 347 SER A O 1
ATOM 2769 N N . ARG A 1 348 ? 2.98 27.781 -25 1 62.12 348 ARG A N 1
ATOM 2770 C CA . ARG A 1 348 ? 2.301 29.031 -25.297 1 62.12 348 ARG A CA 1
ATOM 2771 C C . ARG A 1 348 ? 3.289 30.203 -25.312 1 62.12 348 ARG A C 1
ATOM 2773 O O . ARG A 1 348 ? 4.457 30.031 -24.953 1 62.12 348 ARG A O 1
ATOM 2780 N N . SER A 1 349 ? 2.955 31.281 -25.922 1 73.44 349 SER A N 1
ATOM 2781 C CA . SER A 1 349 ? 3.59 32.594 -26.016 1 73.44 349 SER A CA 1
ATOM 2782 C C . SER A 1 349 ? 3.656 33.281 -24.656 1 73.44 349 SER A C 1
ATOM 2784 O O . SER A 1 349 ? 4.016 34.469 -24.562 1 73.44 349 SER A O 1
ATOM 2786 N N . ALA A 1 350 ? 3.537 32.406 -23.516 1 90.75 350 ALA A N 1
ATOM 2787 C CA . ALA A 1 350 ? 3.566 33.031 -22.203 1 90.75 350 ALA A CA 1
ATOM 2788 C C . ALA A 1 350 ? 4.949 32.906 -21.562 1 90.75 350 ALA A C 1
ATOM 2790 O O . ALA A 1 350 ? 5.801 32.156 -22.062 1 90.75 350 ALA A O 1
ATOM 2791 N N . VAL A 1 351 ? 5.199 33.688 -20.578 1 96.19 351 VAL A N 1
ATOM 2792 C CA . VAL A 1 351 ? 6.445 33.719 -19.828 1 96.19 351 VAL A CA 1
ATOM 2793 C C . VAL A 1 351 ? 6.203 33.156 -18.422 1 96.19 351 VAL A C 1
ATOM 2795 O O . VAL A 1 351 ? 5.188 33.469 -17.797 1 96.19 351 VAL A O 1
ATOM 2798 N N . ILE A 1 352 ? 7.094 32.219 -17.969 1 97.75 352 ILE A N 1
ATOM 2799 C CA . ILE A 1 352 ? 7.012 31.688 -16.625 1 97.75 352 ILE A CA 1
ATOM 2800 C C . ILE A 1 352 ? 8.125 32.25 -15.758 1 97.75 352 ILE A C 1
ATOM 2802 O O . ILE A 1 352 ? 9.289 32.281 -16.156 1 97.75 352 ILE A O 1
ATOM 2806 N N . VAL A 1 353 ? 7.766 32.781 -14.633 1 98.25 353 VAL A N 1
ATOM 2807 C CA . VAL A 1 353 ? 8.727 33.312 -13.672 1 98.25 353 VAL A CA 1
ATOM 2808 C C . VAL A 1 353 ? 8.828 32.375 -12.469 1 98.25 353 VAL A C 1
ATOM 2810 O O . VAL A 1 353 ? 7.805 31.984 -11.891 1 98.25 353 VAL A O 1
ATOM 2813 N N . ASP A 1 354 ? 10.086 31.969 -12.078 1 98.19 354 ASP A N 1
ATOM 2814 C CA . ASP A 1 354 ? 10.383 31.172 -10.898 1 98.19 354 ASP A CA 1
ATOM 2815 C C . ASP A 1 354 ? 10.938 32.031 -9.766 1 98.19 354 ASP A C 1
ATOM 2817 O O . ASP A 1 354 ? 11.977 32.688 -9.922 1 98.19 354 ASP A O 1
ATOM 2821 N N . PHE A 1 355 ? 10.312 32 -8.68 1 98.5 355 PHE A N 1
ATOM 2822 C CA . PHE A 1 355 ? 10.75 32.844 -7.57 1 98.5 355 PHE A CA 1
ATOM 2823 C C . PHE A 1 355 ? 11.625 32.062 -6.605 1 98.5 355 PHE A C 1
ATOM 2825 O O . PHE A 1 355 ? 12.117 32.594 -5.617 1 98.5 355 PHE A O 1
ATOM 2832 N N . GLY A 1 356 ? 11.727 30.812 -6.793 1 97.88 356 GLY A N 1
ATOM 2833 C CA . GLY A 1 356 ? 12.703 30 -6.09 1 97.88 356 GLY A CA 1
ATOM 2834 C C . GLY A 1 356 ? 12.18 29.438 -4.777 1 97.88 356 GLY A C 1
ATOM 2835 O O . GLY A 1 356 ? 12.852 28.641 -4.133 1 97.88 356 GLY A O 1
ATOM 2836 N N . GLN A 1 357 ? 11.016 29.812 -4.352 1 97.94 357 GLN A N 1
ATOM 2837 C CA . GLN A 1 357 ? 10.422 29.375 -3.096 1 97.94 357 GLN A CA 1
ATOM 2838 C C . GLN A 1 357 ? 8.898 29.328 -3.199 1 97.94 357 GLN A C 1
ATOM 2840 O O . GLN A 1 357 ? 8.273 30.266 -3.709 1 97.94 357 GLN A O 1
ATOM 2845 N N . ASN A 1 358 ? 8.336 28.125 -2.828 1 98.5 358 ASN A N 1
ATOM 2846 C CA . ASN A 1 358 ? 6.883 28.047 -2.701 1 98.5 358 ASN A CA 1
ATOM 2847 C C . ASN A 1 358 ? 6.379 28.891 -1.531 1 98.5 358 ASN A C 1
ATOM 2849 O O . ASN A 1 358 ? 6.922 28.812 -0.427 1 98.5 358 ASN A O 1
ATOM 2853 N N . ILE A 1 359 ? 5.359 29.766 -1.77 1 98.5 359 ILE A N 1
ATOM 2854 C CA . ILE A 1 359 ? 4.91 30.703 -0.753 1 98.5 359 ILE A CA 1
ATOM 2855 C C . ILE A 1 359 ? 3.389 30.828 -0.794 1 98.5 359 ILE A C 1
ATOM 2857 O O . ILE A 1 359 ? 2.744 30.328 -1.714 1 98.5 359 ILE A O 1
ATOM 2861 N N . ALA A 1 360 ? 2.83 31.438 0.217 1 98.62 360 ALA A N 1
ATOM 2862 C CA . ALA A 1 360 ? 1.511 32.062 0.168 1 98.62 360 ALA A CA 1
ATOM 2863 C C . ALA A 1 360 ? 1.624 33.594 0.091 1 98.62 360 ALA A C 1
ATOM 2865 O O . ALA A 1 360 ? 2.379 34.188 0.85 1 98.62 360 ALA A O 1
ATOM 2866 N N . GLY A 1 361 ? 1.03 34.094 -0.909 1 98.56 361 GLY A N 1
ATOM 2867 C CA . GLY A 1 361 ? 1.118 35.562 -1.046 1 98.56 361 GLY A CA 1
ATOM 2868 C C . GLY A 1 361 ? 0.562 36.062 -2.363 1 98.56 361 GLY A C 1
ATOM 2869 O O . GLY A 1 361 ? -0.48 35.594 -2.826 1 98.56 361 GLY A O 1
ATOM 2870 N N . ARG A 1 362 ? 1.173 37.125 -2.902 1 98.69 362 ARG A N 1
ATOM 2871 C CA . ARG A 1 362 ? 0.707 37.781 -4.125 1 98.69 362 ARG A CA 1
ATOM 2872 C C . ARG A 1 362 ? 1.875 38.375 -4.918 1 98.69 362 ARG A C 1
ATOM 2874 O O . ARG A 1 362 ? 2.994 38.438 -4.406 1 98.69 362 ARG A O 1
ATOM 2881 N N . ILE A 1 363 ? 1.578 38.688 -6.145 1 98.44 363 ILE A N 1
ATOM 2882 C CA . ILE A 1 363 ? 2.576 39.312 -7.004 1 98.44 363 ILE A CA 1
ATOM 2883 C C . ILE A 1 363 ? 2.416 40.812 -6.969 1 98.44 363 ILE A C 1
ATOM 2885 O O . ILE A 1 363 ? 1.296 41.344 -7.02 1 98.44 363 ILE A O 1
ATOM 2889 N N . CYS A 1 364 ? 3.482 41.5 -6.832 1 98.62 364 CYS A N 1
ATOM 2890 C CA . CYS A 1 364 ? 3.525 42.938 -6.988 1 98.62 364 CYS A CA 1
ATOM 2891 C C . CYS A 1 364 ? 4.164 43.312 -8.312 1 98.62 364 CYS A C 1
ATOM 2893 O O . CYS A 1 364 ? 5.328 43 -8.562 1 98.62 364 CYS A O 1
ATOM 2895 N N . VAL A 1 365 ? 3.389 43.906 -9.141 1 98.31 365 VAL A N 1
ATOM 2896 C CA . VAL A 1 365 ? 3.902 44.469 -10.391 1 98.31 365 VAL A CA 1
ATOM 2897 C C . VAL A 1 365 ? 4.484 45.875 -10.133 1 98.31 365 VAL A C 1
ATOM 2899 O O . VAL A 1 365 ? 3.74 46.844 -9.938 1 98.31 365 VAL A O 1
ATOM 2902 N N . ARG A 1 366 ? 5.711 46 -10.289 1 97.69 366 ARG A N 1
ATOM 2903 C CA . ARG A 1 366 ? 6.391 47.219 -9.906 1 97.69 366 ARG A CA 1
ATOM 2904 C C . ARG A 1 366 ? 6.09 48.344 -10.898 1 97.69 366 ARG A C 1
ATOM 2906 O O . ARG A 1 366 ? 6.012 49.531 -10.516 1 97.69 366 ARG A O 1
ATOM 2913 N N . ARG A 1 367 ? 6.133 47.969 -12.102 1 96.19 367 ARG A N 1
ATOM 2914 C CA . ARG A 1 367 ? 5.863 48.969 -13.156 1 96.19 367 ARG A CA 1
ATOM 2915 C C . ARG A 1 367 ? 5.414 48.281 -14.438 1 96.19 367 ARG A C 1
ATOM 2917 O O . ARG A 1 367 ? 6.031 47.312 -14.875 1 96.19 367 ARG A O 1
ATOM 2924 N N . VAL A 1 368 ? 4.297 48.875 -15.008 1 97.12 368 VAL A N 1
ATOM 2925 C CA . VAL A 1 368 ? 3.865 48.344 -16.297 1 97.12 368 VAL A CA 1
ATOM 2926 C C . VAL A 1 368 ? 3.102 49.438 -17.062 1 97.12 368 VAL A C 1
ATOM 2928 O O . VAL A 1 368 ? 2.477 50.312 -16.453 1 97.12 368 VAL A O 1
ATOM 2931 N N . GLN A 1 369 ? 3.199 49.469 -18.297 1 96.94 369 GLN A N 1
ATOM 2932 C CA . GLN A 1 369 ? 2.434 50.312 -19.203 1 96.94 369 GLN A CA 1
ATOM 2933 C C . GLN A 1 369 ? 2.146 49.625 -20.516 1 96.94 369 GLN A C 1
ATOM 2935 O O . GLN A 1 369 ? 3.07 49.188 -21.219 1 96.94 369 GLN A O 1
ATOM 2940 N N . LYS A 1 370 ? 0.903 49.5 -20.75 1 96.5 370 LYS A N 1
ATOM 2941 C CA . LYS A 1 370 ? 0.457 48.875 -21.984 1 96.5 370 LYS A CA 1
ATOM 2942 C C . LYS A 1 370 ? -0.657 49.688 -22.641 1 96.5 370 LYS A C 1
ATOM 2944 O O . LYS A 1 370 ? -1.351 50.438 -21.969 1 96.5 370 LYS A O 1
ATOM 2949 N N . PRO A 1 371 ? -0.879 49.438 -24 1 95.31 371 PRO A N 1
ATOM 2950 C CA . PRO A 1 371 ? -1.966 50.156 -24.672 1 95.31 371 PRO A CA 1
ATOM 2951 C C . PRO A 1 371 ? -3.33 49.875 -24.047 1 95.31 371 PRO A C 1
ATOM 2953 O O . PRO A 1 371 ? -3.541 48.844 -23.453 1 95.31 371 PRO A O 1
ATOM 2956 N N . ALA A 1 372 ? -4.191 50.875 -24.172 1 95.5 372 ALA A N 1
ATOM 2957 C CA . ALA A 1 372 ? -5.547 50.75 -23.641 1 95.5 372 ALA A CA 1
ATOM 2958 C C . ALA A 1 372 ? -6.223 49.469 -24.156 1 95.5 372 ALA A C 1
ATOM 2960 O O . ALA A 1 372 ? -6.109 49.125 -25.344 1 95.5 372 ALA A O 1
ATOM 2961 N N . GLY A 1 373 ? -6.758 48.75 -23.172 1 95.06 373 GLY A N 1
ATOM 2962 C CA . GLY A 1 373 ? -7.477 47.531 -23.531 1 95.06 373 GLY A CA 1
ATOM 2963 C C . GLY A 1 373 ? -6.641 46.281 -23.391 1 95.06 373 GLY A C 1
ATOM 2964 O O . GLY A 1 373 ? -7.176 45.156 -23.375 1 95.06 373 GLY A O 1
ATOM 2965 N N . SER A 1 374 ? -5.355 46.469 -23.328 1 96.44 374 SER A N 1
ATOM 2966 C CA . SER A 1 374 ? -4.484 45.312 -23.141 1 96.44 374 SER A CA 1
ATOM 2967 C C . SER A 1 374 ? -4.801 44.594 -21.844 1 96.44 374 SER A C 1
ATOM 2969 O O . SER A 1 374 ? -5.148 45.219 -20.844 1 96.44 374 SER A O 1
ATOM 2971 N N . ARG A 1 375 ? -4.668 43.219 -21.938 1 97.25 375 ARG A N 1
ATOM 2972 C CA . ARG A 1 375 ? -4.906 42.406 -20.766 1 97.25 375 ARG A CA 1
ATOM 2973 C C . ARG A 1 375 ? -3.645 41.656 -20.359 1 97.25 375 ARG A C 1
ATOM 2975 O O . ARG A 1 375 ? -2.98 41.031 -21.203 1 97.25 375 ARG A O 1
ATOM 2982 N N . ILE A 1 376 ? -3.244 41.719 -19.141 1 97.5 376 ILE A N 1
ATOM 2983 C CA . ILE A 1 376 ? -2.178 40.938 -18.547 1 97.5 376 ILE A CA 1
ATOM 2984 C C . ILE A 1 376 ? -2.773 39.906 -17.594 1 97.5 376 ILE A C 1
ATOM 2986 O O . ILE A 1 376 ? -3.5 40.25 -16.672 1 97.5 376 ILE A O 1
ATOM 2990 N N . THR A 1 377 ? -2.504 38.594 -17.875 1 97.75 377 THR A N 1
ATOM 2991 C CA . THR A 1 377 ? -3.008 37.5 -17.031 1 97.75 377 THR A CA 1
ATOM 2992 C C . THR A 1 377 ? -1.87 36.844 -16.266 1 97.75 377 THR A C 1
ATOM 2994 O O . THR A 1 377 ? -0.88 36.406 -16.859 1 97.75 377 THR A O 1
ATOM 2997 N N . LEU A 1 378 ? -2.008 36.812 -14.977 1 98.44 378 LEU A N 1
ATOM 2998 C CA . LEU A 1 378 ? -1.066 36.125 -14.094 1 98.44 378 LEU A CA 1
ATOM 2999 C C . LEU A 1 378 ? -1.679 34.844 -13.523 1 98.44 378 LEU A C 1
ATOM 3001 O O . LEU A 1 378 ? -2.641 34.906 -12.75 1 98.44 378 LEU A O 1
ATOM 3005 N N . ARG A 1 379 ? -1.117 33.688 -13.883 1 98.31 379 ARG A N 1
ATOM 3006 C CA . ARG A 1 379 ? -1.543 32.406 -13.328 1 98.31 379 ARG A CA 1
ATOM 3007 C C . ARG A 1 379 ? -0.49 31.859 -12.383 1 98.31 379 ARG A C 1
ATOM 3009 O O . ARG A 1 379 ? 0.707 31.906 -12.672 1 98.31 379 ARG A O 1
ATOM 3016 N N . HIS A 1 380 ? -0.934 31.344 -11.281 1 98.62 380 HIS A N 1
ATOM 3017 C CA . HIS A 1 380 ? -0.03 30.922 -10.211 1 98.62 380 HIS A CA 1
ATOM 3018 C C . HIS A 1 380 ? -0.033 29.406 -10.055 1 98.62 380 HIS A C 1
ATOM 3020 O O . HIS A 1 380 ? -1.085 28.781 -10.148 1 98.62 380 HIS A O 1
ATOM 3026 N N . ALA A 1 381 ? 1.129 28.844 -9.805 1 98.38 381 ALA A N 1
ATOM 3027 C CA . ALA A 1 381 ? 1.232 27.406 -9.562 1 98.38 381 ALA A CA 1
ATOM 3028 C C . ALA A 1 381 ? 2.42 27.094 -8.656 1 98.38 381 ALA A C 1
ATOM 3030 O O . ALA A 1 381 ? 3.383 27.859 -8.594 1 98.38 381 ALA A O 1
ATOM 3031 N N . GLU A 1 382 ? 2.338 25.906 -8.031 1 98.25 382 GLU A N 1
ATOM 3032 C CA . GLU A 1 382 ? 3.377 25.5 -7.086 1 98.25 382 GLU A CA 1
ATOM 3033 C C . GLU A 1 382 ? 4.52 24.797 -7.797 1 98.25 382 GLU A C 1
ATOM 3035 O O . GLU A 1 382 ? 5.645 24.75 -7.297 1 98.25 382 GLU A O 1
ATOM 3040 N N . VAL A 1 383 ? 4.227 24.203 -8.945 1 97.75 383 VAL A N 1
ATOM 3041 C CA . VAL A 1 383 ? 5.184 23.266 -9.531 1 97.75 383 VAL A CA 1
ATOM 3042 C C . VAL A 1 383 ? 5.141 23.359 -11.055 1 97.75 383 VAL A C 1
ATOM 3044 O O . VAL A 1 383 ? 4.191 23.922 -11.625 1 97.75 383 VAL A O 1
ATOM 3047 N N . ILE A 1 384 ? 6.234 22.891 -11.656 1 95.56 384 ILE A N 1
ATOM 3048 C CA . ILE A 1 384 ? 6.367 22.828 -13.109 1 95.56 384 ILE A CA 1
ATOM 3049 C C . ILE A 1 384 ? 6.574 21.375 -13.539 1 95.56 384 ILE A C 1
ATOM 3051 O O . ILE A 1 384 ? 7.191 20.594 -12.82 1 95.56 384 ILE A O 1
ATOM 3055 N N . GLN A 1 385 ? 5.965 20.953 -14.539 1 94.44 385 GLN A N 1
ATOM 3056 C CA . GLN A 1 385 ? 6.191 19.672 -15.195 1 94.44 385 GLN A CA 1
ATOM 3057 C C . GLN A 1 385 ? 6.367 19.844 -16.703 1 94.44 385 GLN A C 1
ATOM 3059 O O . GLN A 1 385 ? 5.57 20.531 -17.344 1 94.44 385 GLN A O 1
ATOM 3064 N N . ASP A 1 386 ? 7.375 19.359 -17.312 1 90.44 386 ASP A N 1
ATOM 3065 C CA . ASP A 1 386 ? 7.664 19.406 -18.75 1 90.44 386 ASP A CA 1
ATOM 3066 C C . ASP A 1 386 ? 7.664 20.844 -19.25 1 90.44 386 ASP A C 1
ATOM 3068 O O . ASP A 1 386 ? 7.098 21.141 -20.312 1 90.44 386 ASP A O 1
ATOM 3072 N N . GLY A 1 387 ? 8.094 21.75 -18.484 1 91.38 387 GLY A N 1
ATOM 3073 C CA . GLY A 1 387 ? 8.273 23.141 -18.891 1 91.38 387 GLY A CA 1
ATOM 3074 C C . GLY A 1 387 ? 7.004 23.953 -18.797 1 91.38 387 GLY A C 1
ATOM 3075 O O . GLY A 1 387 ? 6.973 25.109 -19.234 1 91.38 387 GLY A O 1
ATOM 3076 N N . GLU A 1 388 ? 5.98 23.453 -18.219 1 95.12 388 GLU A N 1
ATOM 3077 C CA . GLU A 1 388 ? 4.699 24.141 -18.047 1 95.12 388 GLU A CA 1
ATOM 3078 C C . GLU A 1 388 ? 4.266 24.141 -16.578 1 95.12 388 GLU A C 1
ATOM 3080 O O . GLU A 1 388 ? 4.582 23.203 -15.836 1 95.12 388 GLU A O 1
ATOM 3085 N N . ILE A 1 389 ? 3.596 25.188 -16.219 1 96.25 389 ILE A N 1
ATOM 3086 C CA . ILE A 1 389 ? 3.064 25.172 -14.867 1 96.25 389 ILE A CA 1
ATOM 3087 C C . ILE A 1 389 ? 2.012 24.078 -14.734 1 96.25 389 ILE A C 1
ATOM 3089 O O . ILE A 1 389 ? 1.285 23.781 -15.695 1 96.25 389 ILE A O 1
ATOM 3093 N N . MET A 1 390 ? 1.92 23.438 -13.602 1 96.25 390 MET A N 1
ATOM 3094 C CA . MET A 1 390 ? 0.922 22.406 -13.352 1 96.25 390 MET A CA 1
ATOM 3095 C C . MET A 1 390 ? -0.202 22.938 -12.469 1 96.25 390 MET A C 1
ATOM 3097 O O . MET A 1 390 ? -0.001 23.172 -11.273 1 96.25 390 MET A O 1
ATOM 3101 N N . CYS A 1 391 ? -1.416 23 -12.953 1 96.25 391 CYS A N 1
ATOM 3102 C CA . CYS A 1 391 ? -2.525 23.594 -12.211 1 96.25 391 CYS A CA 1
ATOM 3103 C C . CYS A 1 391 ? -3.488 22.516 -11.727 1 96.25 391 CYS A C 1
ATOM 3105 O O . CYS A 1 391 ? -4.379 22.781 -10.922 1 96.25 391 CYS A O 1
ATOM 3107 N N . ARG A 1 392 ? -3.25 21.234 -12.125 1 94.56 392 ARG A N 1
ATOM 3108 C CA . ARG A 1 392 ? -4.141 20.156 -11.695 1 94.56 392 ARG A CA 1
ATOM 3109 C C . ARG A 1 392 ? -4.242 20.109 -10.172 1 94.56 392 ARG A C 1
ATOM 3111 O O . ARG A 1 392 ? -5.328 19.922 -9.625 1 94.56 392 ARG A O 1
ATOM 3118 N N . PRO A 1 393 ? -3.182 20.312 -9.484 1 94.75 393 PRO A N 1
ATOM 3119 C CA . PRO A 1 393 ? -3.258 20.25 -8.023 1 94.75 393 PRO A CA 1
ATOM 3120 C C . PRO A 1 393 ? -4.133 21.344 -7.426 1 94.75 393 PRO A C 1
ATOM 3122 O O . PRO A 1 393 ? -4.5 21.281 -6.25 1 94.75 393 PRO A O 1
ATOM 3125 N N . LEU A 1 394 ? -4.469 22.391 -8.164 1 96.56 394 LEU A N 1
ATOM 3126 C CA . LEU A 1 394 ? -5.285 23.5 -7.672 1 96.56 394 LEU A CA 1
ATOM 3127 C C . LEU A 1 394 ? -6.754 23.078 -7.578 1 96.56 394 LEU A C 1
ATOM 3129 O O . LEU A 1 394 ? -7.547 23.75 -6.914 1 96.56 394 LEU A O 1
ATOM 3133 N N . ARG A 1 395 ? -7.008 21.938 -8.367 1 93.69 395 ARG A N 1
ATOM 3134 C CA . ARG A 1 395 ? -8.375 21.453 -8.477 1 93.69 395 ARG A CA 1
ATOM 3135 C C . ARG A 1 395 ? -9.297 22.531 -9.055 1 93.69 395 ARG A C 1
ATOM 3137 O O . ARG A 1 395 ? -9.055 23.031 -10.156 1 93.69 395 ARG A O 1
ATOM 3144 N N . THR A 1 396 ? -10.266 23.172 -8.219 1 93.44 396 THR A N 1
ATOM 3145 C CA . THR A 1 396 ? -11.227 24.094 -8.812 1 93.44 396 THR A CA 1
ATOM 3146 C C . THR A 1 396 ? -10.766 25.547 -8.656 1 93.44 396 THR A C 1
ATOM 3148 O O . THR A 1 396 ? -11.32 26.453 -9.273 1 93.44 396 THR A O 1
ATOM 3151 N N . ALA A 1 397 ? -9.758 25.875 -7.926 1 96.44 397 ALA A N 1
ATOM 3152 C CA . ALA A 1 397 ? -9.258 27.234 -7.766 1 96.44 397 ALA A CA 1
ATOM 3153 C C . ALA A 1 397 ? -8.594 27.719 -9.047 1 96.44 397 ALA A C 1
ATOM 3155 O O . ALA A 1 397 ? -7.766 27.016 -9.641 1 96.44 397 ALA A O 1
ATOM 3156 N N . LYS A 1 398 ? -8.875 28.891 -9.477 1 96.81 398 LYS A N 1
ATOM 3157 C CA . LYS A 1 398 ? -8.281 29.422 -10.695 1 96.81 398 LYS A CA 1
ATOM 3158 C C . LYS A 1 398 ? -6.902 30.031 -10.422 1 96.81 398 LYS A C 1
ATOM 3160 O O . LYS A 1 398 ? -6.027 30.016 -11.289 1 96.81 398 LYS A O 1
ATOM 3165 N N . ALA A 1 399 ? -6.719 30.672 -9.258 1 98 399 ALA A N 1
ATOM 3166 C CA . ALA A 1 399 ? -5.465 31.297 -8.859 1 98 399 ALA A CA 1
ATOM 3167 C C . ALA A 1 399 ? -4.934 32.219 -9.961 1 98 399 ALA A C 1
ATOM 3169 O O . ALA A 1 399 ? -3.775 32.094 -10.375 1 98 399 ALA A O 1
ATOM 3170 N N . ARG A 1 400 ? -5.777 33.156 -10.328 1 98.19 400 ARG A N 1
ATOM 3171 C CA . ARG A 1 400 ? -5.48 33.969 -11.5 1 98.19 400 ARG A CA 1
ATOM 3172 C C . ARG A 1 400 ? -5.82 35.438 -11.25 1 98.19 400 ARG A C 1
ATOM 3174 O O . ARG A 1 400 ? -6.895 35.75 -10.727 1 98.19 400 ARG A O 1
ATOM 3181 N N . ASP A 1 401 ? -4.941 36.375 -11.57 1 98.38 401 ASP A N 1
ATOM 3182 C CA . ASP A 1 401 ? -5.188 37.812 -11.547 1 98.38 401 ASP A CA 1
ATOM 3183 C C . ASP A 1 401 ? -5.086 38.406 -12.945 1 98.38 401 ASP A C 1
ATOM 3185 O O . ASP A 1 401 ? -4.223 38 -13.734 1 98.38 401 ASP A O 1
ATOM 3189 N N . ILE A 1 402 ? -5.949 39.312 -13.25 1 98.06 402 ILE A N 1
ATOM 3190 C CA . ILE A 1 402 ? -5.984 39.938 -14.562 1 98.06 402 ILE A CA 1
ATOM 3191 C C . ILE A 1 402 ? -5.918 41.438 -14.406 1 98.06 402 ILE A C 1
ATOM 3193 O O . ILE A 1 402 ? -6.637 42.031 -13.586 1 98.06 402 ILE A O 1
ATOM 3197 N N . ILE A 1 403 ? -5.094 42.094 -15.148 1 98.19 403 ILE A N 1
ATOM 3198 C CA . ILE A 1 403 ? -5.008 43.562 -15.258 1 98.19 403 ILE A CA 1
ATOM 3199 C C . ILE A 1 403 ? -5.48 44 -16.641 1 98.19 403 ILE A C 1
ATOM 3201 O O . ILE A 1 403 ? -4.93 43.562 -17.656 1 98.19 403 ILE A O 1
ATOM 3205 N N . ILE A 1 404 ? -6.469 44.781 -16.641 1 97.69 404 ILE A N 1
ATOM 3206 C CA . ILE A 1 404 ? -6.863 45.469 -17.875 1 97.69 404 ILE A CA 1
ATOM 3207 C C . ILE A 1 404 ? -6.27 46.875 -17.891 1 97.69 404 ILE A C 1
ATOM 3209 O O . ILE A 1 404 ? -6.66 47.719 -17.109 1 97.69 404 ILE A O 1
ATOM 3213 N N . CYS A 1 405 ? -5.379 47.125 -18.828 1 97.12 405 CYS A N 1
ATOM 3214 C CA . CYS A 1 405 ? -4.613 48.375 -18.875 1 97.12 405 CYS A CA 1
ATOM 3215 C C . CYS A 1 405 ? -5.379 49.438 -19.641 1 97.12 405 CYS A C 1
ATOM 3217 O O . CYS A 1 405 ? -6.234 49.125 -20.469 1 97.12 405 CYS A O 1
ATOM 3219 N N . ASP A 1 406 ? -5.09 50.75 -19.312 1 95.69 406 ASP A N 1
ATOM 3220 C CA . ASP A 1 406 ? -5.773 51.844 -20 1 95.69 406 ASP A CA 1
ATOM 3221 C C . ASP A 1 406 ? -4.773 52.781 -20.672 1 95.69 406 ASP A C 1
ATOM 3223 O O . ASP A 1 406 ? -5.105 53.938 -21 1 95.69 406 ASP A O 1
ATOM 3227 N N . GLY A 1 407 ? -3.617 52.406 -20.734 1 94.56 407 GLY A N 1
ATOM 3228 C CA . GLY A 1 407 ? -2.607 53.219 -21.422 1 94.56 407 GLY A CA 1
ATOM 3229 C C . GLY A 1 407 ? -1.687 53.938 -20.469 1 94.56 407 GLY A C 1
ATOM 3230 O O . GLY A 1 407 ? -0.564 54.312 -20.828 1 94.56 407 GLY A O 1
ATOM 3231 N N . ARG A 1 408 ? -2.07 54.188 -19.297 1 94.44 408 ARG A N 1
ATOM 3232 C CA . ARG A 1 408 ? -1.253 54.844 -18.297 1 94.44 408 ARG A CA 1
ATOM 3233 C C . ARG A 1 408 ? -0.329 53.875 -17.594 1 94.44 408 ARG A C 1
ATOM 3235 O O . ARG A 1 408 ? -0.547 52.656 -17.641 1 94.44 408 ARG A O 1
ATOM 3242 N N . GLU A 1 409 ? 0.605 54.5 -16.922 1 95.62 409 GLU A N 1
ATOM 3243 C CA . GLU A 1 409 ? 1.541 53.719 -16.141 1 95.62 409 GLU A CA 1
ATOM 3244 C C . GLU A 1 409 ? 0.898 53.219 -14.844 1 95.62 409 GLU A C 1
ATOM 3246 O O . GLU A 1 409 ? 0.164 53.969 -14.195 1 95.62 409 GLU A O 1
ATOM 3251 N N . LEU A 1 410 ? 1.067 52.031 -14.617 1 95.5 410 LEU A N 1
ATOM 3252 C CA . LEU A 1 410 ? 0.643 51.438 -13.359 1 95.5 410 LEU A CA 1
ATOM 3253 C C . LEU A 1 410 ? 1.847 51.094 -12.484 1 95.5 410 LEU A C 1
ATOM 3255 O O . LEU A 1 410 ? 2.768 50.406 -12.938 1 95.5 410 LEU A O 1
ATOM 3259 N N . LEU A 1 411 ? 1.893 51.594 -11.273 1 96.06 411 LEU A N 1
ATOM 3260 C CA . LEU A 1 411 ? 3.031 51.406 -10.375 1 96.06 411 LEU A CA 1
ATOM 3261 C C . LEU A 1 411 ? 2.635 50.594 -9.156 1 96.06 411 LEU A C 1
ATOM 3263 O O . LEU A 1 411 ? 1.579 50.812 -8.562 1 96.06 411 LEU A O 1
ATOM 3267 N N . ASP A 1 412 ? 3.434 49.625 -8.836 1 96.69 412 ASP A N 1
ATOM 3268 C CA . ASP A 1 412 ? 3.357 48.812 -7.613 1 96.69 412 ASP A CA 1
ATOM 3269 C C . ASP A 1 412 ? 1.952 48.25 -7.414 1 96.69 412 ASP A C 1
ATOM 3271 O O . ASP A 1 412 ? 1.369 48.406 -6.336 1 96.69 412 ASP A O 1
ATOM 3275 N N . TRP A 1 413 ? 1.467 47.688 -8.445 1 97.19 413 TRP A N 1
ATOM 3276 C CA . TRP A 1 413 ? 0.138 47.094 -8.352 1 97.19 413 TRP A CA 1
ATOM 3277 C C . TRP A 1 413 ? 0.214 45.656 -7.809 1 97.19 413 TRP A C 1
ATOM 3279 O O . TRP A 1 413 ? 1.132 44.906 -8.148 1 97.19 413 TRP A O 1
ATOM 3289 N N . HIS A 1 414 ? -0.623 45.312 -6.984 1 98.06 414 HIS A N 1
ATOM 3290 C CA . HIS A 1 414 ? -0.85 43.969 -6.512 1 98.06 414 HIS A CA 1
ATOM 3291 C C . HIS A 1 414 ? -2.33 43.719 -6.25 1 98.06 414 HIS A C 1
ATOM 3293 O O . HIS A 1 414 ? -3.09 44.656 -5.996 1 98.06 414 HIS A O 1
ATOM 3299 N N . PRO A 1 415 ? -2.803 42.406 -6.371 1 97.69 415 PRO A N 1
ATOM 3300 C CA . PRO A 1 415 ? -4.164 42.156 -5.895 1 97.69 415 PRO A CA 1
ATOM 3301 C C . PRO A 1 415 ? -4.359 42.531 -4.43 1 97.69 415 PRO A C 1
ATOM 3303 O O . PRO A 1 415 ? -3.441 42.375 -3.621 1 97.69 415 PRO A O 1
ATOM 3306 N N . HIS A 1 416 ? -5.531 42.938 -4.109 1 95.19 416 HIS A N 1
ATOM 3307 C CA . HIS A 1 416 ? -5.711 43.594 -2.818 1 95.19 416 HIS A CA 1
ATOM 3308 C C . HIS A 1 416 ? -6.41 42.688 -1.824 1 95.19 416 HIS A C 1
ATOM 3310 O O . HIS A 1 416 ? -6.191 42.781 -0.616 1 95.19 416 HIS A O 1
ATOM 3316 N N . HIS A 1 417 ? -7.328 41.906 -2.273 1 97.62 417 HIS A N 1
ATOM 3317 C CA . HIS A 1 417 ? -8.203 41.188 -1.349 1 97.62 417 HIS A CA 1
ATOM 3318 C C . HIS A 1 417 ? -8.18 39.688 -1.608 1 97.62 417 HIS A C 1
ATOM 3320 O O . HIS A 1 417 ? -9.211 39 -1.51 1 97.62 417 HIS A O 1
ATOM 3326 N N . THR A 1 418 ? -7.039 39.156 -2.037 1 97.69 418 THR A N 1
ATOM 3327 C CA . THR A 1 418 ? -6.816 37.75 -2.256 1 97.69 418 THR A CA 1
ATOM 3328 C C . THR A 1 418 ? -5.348 37.375 -2.047 1 97.69 418 THR A C 1
ATOM 3330 O O . THR A 1 418 ? -4.531 38.25 -1.741 1 97.69 418 THR A O 1
ATOM 3333 N N . PHE A 1 419 ? -5.039 36.125 -2.035 1 98.25 419 PHE A N 1
ATOM 3334 C CA . PHE A 1 419 ? -3.684 35.562 -2.039 1 98.25 419 PHE A CA 1
ATOM 3335 C C . PHE A 1 419 ? -3.631 34.25 -2.795 1 98.25 419 PHE A C 1
ATOM 3337 O O . PHE A 1 419 ? -4.672 33.656 -3.082 1 98.25 419 PHE A O 1
ATOM 3344 N N . HIS A 1 420 ? -2.467 33.844 -3.213 1 98.5 420 HIS A N 1
ATOM 3345 C CA . HIS A 1 420 ? -2.248 32.594 -3.934 1 98.5 420 HIS A CA 1
ATOM 3346 C C . HIS A 1 420 ? -1.102 31.797 -3.318 1 98.5 420 HIS A C 1
ATOM 3348 O O . HIS A 1 420 ? -0.278 32.344 -2.586 1 98.5 420 HIS A O 1
ATOM 3354 N N . GLY A 1 421 ? -1.119 30.469 -3.426 1 98.38 421 GLY A N 1
ATOM 3355 C CA . GLY A 1 421 ? 0.025 29.609 -3.172 1 98.38 421 GLY A CA 1
ATOM 3356 C C . GLY A 1 421 ? 0.804 29.266 -4.43 1 98.38 421 GLY A C 1
ATOM 3357 O O . GLY A 1 421 ? 0.248 28.703 -5.375 1 98.38 421 GLY A O 1
ATOM 3358 N N . PHE A 1 422 ? 2.143 29.672 -4.492 1 98.62 422 PHE A N 1
ATOM 3359 C CA . PHE A 1 422 ? 2.844 29.484 -5.758 1 98.62 422 PHE A CA 1
ATOM 3360 C C . PHE A 1 422 ? 4.352 29.578 -5.562 1 98.62 422 PHE A C 1
ATOM 3362 O O . PHE A 1 422 ? 4.816 30.172 -4.582 1 98.62 422 PHE A O 1
ATOM 3369 N N . ARG A 1 423 ? 5.027 29.016 -6.395 1 98.56 423 ARG A N 1
ATOM 3370 C CA . ARG A 1 423 ? 6.438 29.281 -6.648 1 98.56 423 ARG A CA 1
ATOM 3371 C C . ARG A 1 423 ? 6.633 29.922 -8.016 1 98.56 423 ARG A C 1
ATOM 3373 O O . ARG A 1 423 ? 7.488 30.797 -8.188 1 98.56 423 ARG A O 1
ATOM 3380 N N . TYR A 1 424 ? 5.727 29.531 -8.906 1 98.44 424 TYR A N 1
ATOM 3381 C CA . TYR A 1 424 ? 5.816 29.953 -10.305 1 98.44 424 TYR A CA 1
ATOM 3382 C C . TYR A 1 424 ? 4.617 30.797 -10.688 1 98.44 424 TYR A C 1
ATOM 3384 O O . TYR A 1 424 ? 3.496 30.562 -10.234 1 98.44 424 TYR A O 1
ATOM 3392 N N . VAL A 1 425 ? 4.871 31.734 -11.602 1 98.38 425 VAL A N 1
ATOM 3393 C CA . VAL A 1 425 ? 3.797 32.531 -12.18 1 98.38 425 VAL A CA 1
ATOM 3394 C C . VAL A 1 425 ? 3.941 32.594 -13.703 1 98.38 425 VAL A C 1
ATOM 3396 O O . VAL A 1 425 ? 5.02 32.875 -14.219 1 98.38 425 VAL A O 1
ATOM 3399 N N . GLU A 1 426 ? 2.916 32.156 -14.289 1 97.81 426 GLU A N 1
ATOM 3400 C CA . GLU A 1 426 ? 2.85 32.312 -15.742 1 97.81 426 GLU A CA 1
ATOM 3401 C C . GLU A 1 426 ? 2.203 33.625 -16.141 1 97.81 426 GLU A C 1
ATOM 3403 O O . GLU A 1 426 ? 1.107 33.938 -15.68 1 97.81 426 GLU A O 1
ATOM 3408 N N . ILE A 1 427 ? 2.838 34.375 -17 1 97.5 427 ILE A N 1
ATOM 3409 C CA . ILE A 1 427 ? 2.375 35.719 -17.422 1 97.5 427 ILE A CA 1
ATOM 3410 C C . ILE A 1 427 ? 2.059 35.688 -18.906 1 97.5 427 ILE A C 1
ATOM 3412 O O . ILE A 1 427 ? 2.934 35.438 -19.734 1 97.5 427 ILE A O 1
ATOM 3416 N N . ALA A 1 428 ? 0.85 35.969 -19.203 1 96.25 428 ALA A N 1
ATOM 3417 C CA . ALA A 1 428 ? 0.417 36.156 -20.594 1 96.25 428 ALA A CA 1
ATOM 3418 C C . ALA A 1 428 ? 0.055 37.594 -20.875 1 96.25 428 ALA A C 1
ATOM 3420 O O . ALA A 1 428 ? -0.51 38.281 -20.031 1 96.25 428 ALA A O 1
ATOM 3421 N N . GLY A 1 429 ? 0.299 38.125 -22.047 1 95.38 429 GLY A N 1
ATOM 3422 C CA . GLY A 1 429 ? -0.027 39.469 -22.453 1 95.38 429 GLY A CA 1
ATOM 3423 C C . GLY A 1 429 ? 1.062 40.469 -22.125 1 95.38 429 GLY A C 1
ATOM 3424 O O . GLY A 1 429 ? 0.884 41.688 -22.328 1 95.38 429 GLY A O 1
ATOM 3425 N N . TRP A 1 430 ? 2.123 40.156 -21.609 1 96.12 430 TRP A N 1
ATOM 3426 C CA . TRP A 1 430 ? 3.283 40.969 -21.219 1 96.12 430 TRP A CA 1
ATOM 3427 C C . TRP A 1 430 ? 4.559 40.125 -21.266 1 96.12 430 TRP A C 1
ATOM 3429 O O . TRP A 1 430 ? 4.629 39.062 -20.672 1 96.12 430 TRP A O 1
ATOM 3439 N N . GLY A 1 431 ? 5.582 40.562 -22.016 1 93.81 431 GLY A N 1
ATOM 3440 C CA . GLY A 1 431 ? 6.793 39.781 -22.188 1 93.81 431 GLY A CA 1
ATOM 3441 C C . GLY A 1 431 ? 8.031 40.625 -22.391 1 93.81 431 GLY A C 1
ATOM 3442 O O . GLY A 1 431 ? 7.945 41.844 -22.453 1 93.81 431 GLY A O 1
ATOM 3443 N N . PRO A 1 432 ? 9.125 39.938 -22.422 1 93.19 432 PRO A N 1
ATOM 3444 C CA . PRO A 1 432 ? 10.391 40.625 -22.594 1 93.19 432 PRO A CA 1
ATOM 3445 C C . PRO A 1 432 ? 10.477 41.375 -23.938 1 93.19 432 PRO A C 1
ATOM 3447 O O . PRO A 1 432 ? 11.273 42.281 -24.094 1 93.19 432 PRO A O 1
ATOM 3450 N N . ASP A 1 433 ? 9.68 41.094 -24.828 1 90.88 433 ASP A N 1
ATOM 3451 C CA . ASP A 1 433 ? 9.758 41.625 -26.172 1 90.88 433 ASP A CA 1
ATOM 3452 C C . ASP A 1 433 ? 8.836 42.844 -26.328 1 90.88 433 ASP A C 1
ATOM 3454 O O . ASP A 1 433 ? 8.82 43.469 -27.391 1 90.88 433 ASP A O 1
ATOM 3458 N N . ASP A 1 434 ? 8.102 43.125 -25.312 1 93.81 434 ASP A N 1
ATOM 3459 C CA . ASP A 1 434 ? 7.25 44.312 -25.375 1 93.81 434 ASP A CA 1
ATOM 3460 C C . ASP A 1 434 ? 8.078 45.562 -25.641 1 93.81 434 ASP A C 1
ATOM 3462 O O . ASP A 1 434 ? 9.18 45.719 -25.125 1 93.81 434 ASP A O 1
ATOM 3466 N N . GLN A 1 435 ? 7.551 46.531 -26.422 1 92.25 435 GLN A N 1
ATOM 3467 C CA . GLN A 1 435 ? 8.273 47.719 -26.812 1 92.25 435 GLN A CA 1
ATOM 3468 C C . GLN A 1 435 ? 8.297 48.75 -25.672 1 92.25 435 GLN A C 1
ATOM 3470 O O . GLN A 1 435 ? 9.312 49.406 -25.438 1 92.25 435 GLN A O 1
ATOM 3475 N N . ILE A 1 436 ? 7.199 48.844 -25.078 1 92.62 436 ILE A N 1
ATOM 3476 C CA . ILE A 1 436 ? 7.074 49.75 -23.953 1 92.62 436 ILE A CA 1
ATOM 3477 C C . ILE A 1 436 ? 7.047 48.938 -22.641 1 92.62 436 ILE A C 1
ATOM 3479 O O . ILE A 1 436 ? 6.207 48.062 -22.469 1 92.62 436 ILE A O 1
ATOM 3483 N N . CYS A 1 437 ? 7.914 49.25 -21.75 1 95 437 CYS A N 1
ATOM 3484 C CA . CYS A 1 437 ? 8.008 48.625 -20.422 1 95 437 CYS A CA 1
ATOM 3485 C C . CYS A 1 437 ? 8.094 47.094 -20.531 1 95 437 CYS A C 1
ATOM 3487 O O . CYS A 1 437 ? 7.234 46.406 -20.016 1 95 437 CYS A O 1
ATOM 3489 N N . PRO A 1 438 ? 9.133 46.594 -21.141 1 96.38 438 PRO A N 1
ATOM 3490 C CA . PRO A 1 438 ? 9.273 45.156 -21.266 1 96.38 438 PRO A CA 1
ATOM 3491 C C . PRO A 1 438 ? 9.344 44.438 -19.906 1 96.38 438 PRO A C 1
ATOM 3493 O O . PRO A 1 438 ? 9.852 45.031 -18.938 1 96.38 438 PRO A O 1
ATOM 3496 N N . LEU A 1 439 ? 8.852 43.219 -19.906 1 96.56 439 LEU A N 1
ATOM 3497 C CA . LEU A 1 439 ? 8.914 42.406 -18.688 1 96.56 439 LEU A CA 1
ATOM 3498 C C . LEU A 1 439 ? 10.344 42 -18.391 1 96.56 439 LEU A C 1
ATOM 3500 O O . LEU A 1 439 ? 11.031 41.438 -19.25 1 96.56 439 LEU A O 1
ATOM 3504 N N . THR A 1 440 ? 10.828 42.312 -17.219 1 96.62 440 THR A N 1
ATOM 3505 C CA . THR A 1 440 ? 12.117 41.875 -16.703 1 96.62 440 THR A CA 1
ATOM 3506 C C . THR A 1 440 ? 11.961 41.25 -15.312 1 96.62 440 THR A C 1
ATOM 3508 O O . THR A 1 440 ? 10.891 41.312 -14.711 1 96.62 440 THR A O 1
ATOM 3511 N N . LYS A 1 441 ? 13.016 40.656 -14.812 1 95.81 441 LYS A N 1
ATOM 3512 C CA . LYS A 1 441 ? 12.992 40.062 -13.477 1 95.81 441 LYS A CA 1
ATOM 3513 C C . LYS A 1 441 ? 12.695 41.125 -12.414 1 95.81 441 LYS A C 1
ATOM 3515 O O . LYS A 1 441 ? 12.102 40.812 -11.383 1 95.81 441 LYS A O 1
ATOM 3520 N N . ALA A 1 442 ? 13.016 42.312 -12.688 1 95 442 ALA A N 1
ATOM 3521 C CA . ALA A 1 442 ? 12.836 43.406 -11.719 1 95 442 ALA A CA 1
ATOM 3522 C C . ALA A 1 442 ? 11.43 43.969 -11.789 1 95 442 ALA A C 1
ATOM 3524 O O . ALA A 1 442 ? 11 44.688 -10.883 1 95 442 ALA A O 1
ATOM 3525 N N . SER A 1 443 ? 10.727 43.625 -12.852 1 96.25 443 SER A N 1
ATOM 3526 C CA . SER A 1 443 ? 9.398 44.188 -13.078 1 96.25 443 SER A CA 1
ATOM 3527 C C . SER A 1 443 ? 8.391 43.625 -12.078 1 96.25 443 SER A C 1
ATOM 3529 O O . SER A 1 443 ? 7.332 44.25 -11.867 1 96.25 443 SER A O 1
ATOM 3531 N N . ILE A 1 444 ? 8.641 42.438 -11.516 1 96.94 444 ILE A N 1
ATOM 3532 C CA . ILE A 1 444 ? 7.668 41.812 -10.641 1 96.94 444 ILE A CA 1
ATOM 3533 C C . ILE A 1 444 ? 8.375 41.25 -9.398 1 96.94 444 ILE A C 1
ATOM 3535 O O . ILE A 1 444 ? 9.531 40.844 -9.469 1 96.94 444 ILE A O 1
ATOM 3539 N N . VAL A 1 445 ? 7.738 41.281 -8.289 1 98.19 445 VAL A N 1
ATOM 3540 C CA . VAL A 1 445 ? 8.211 40.719 -7.027 1 98.19 445 VAL A CA 1
ATOM 3541 C C . VAL A 1 445 ? 7.105 39.906 -6.371 1 98.19 445 VAL A C 1
ATOM 3543 O O . VAL A 1 445 ? 5.922 40.219 -6.496 1 98.19 445 VAL A O 1
ATOM 3546 N N . ALA A 1 446 ? 7.512 38.719 -5.793 1 98.69 446 ALA A N 1
ATOM 3547 C CA . ALA A 1 446 ? 6.551 37.938 -5.008 1 98.69 446 ALA A CA 1
ATOM 3548 C C . ALA A 1 446 ? 6.516 38.438 -3.559 1 98.69 446 ALA A C 1
ATOM 3550 O O . ALA A 1 446 ? 7.555 38.531 -2.904 1 98.69 446 ALA A O 1
ATOM 3551 N N . GLU A 1 447 ? 5.375 38.781 -3.098 1 98.69 447 GLU A N 1
ATOM 3552 C CA . GLU A 1 447 ? 5.188 39.188 -1.712 1 98.69 447 GLU A CA 1
ATOM 3553 C C . GLU A 1 447 ? 4.668 38.062 -0.852 1 98.69 447 GLU A C 1
ATOM 3555 O O . GLU A 1 447 ? 3.576 37.531 -1.092 1 98.69 447 GLU A O 1
ATOM 3560 N N . VAL A 1 448 ? 5.457 37.656 0.167 1 98.62 448 VAL A N 1
ATOM 3561 C CA . VAL A 1 448 ? 5.09 36.562 1.08 1 98.62 448 VAL A CA 1
ATOM 3562 C C . VAL A 1 448 ? 4.137 37.094 2.15 1 98.62 448 VAL A C 1
ATOM 3564 O O . VAL A 1 448 ? 4.445 38.094 2.834 1 98.62 448 VAL A O 1
ATOM 3567 N N . MET A 1 449 ? 2.984 36.469 2.254 1 98.44 449 MET A N 1
ATOM 3568 C CA . MET A 1 449 ? 1.976 36.906 3.215 1 98.44 449 MET A CA 1
ATOM 3569 C C . MET A 1 449 ? 1.681 35.812 4.234 1 98.44 449 MET A C 1
ATOM 3571 O O . MET A 1 449 ? 1.567 34.625 3.873 1 98.44 449 MET A O 1
ATOM 3575 N N . HIS A 1 450 ? 1.623 36.094 5.438 1 97.88 450 HIS A N 1
ATOM 3576 C CA . HIS A 1 450 ? 1.123 35.25 6.508 1 97.88 450 HIS A CA 1
ATOM 3577 C C . HIS A 1 450 ? 0.835 36.031 7.77 1 97.88 450 HIS A C 1
ATOM 3579 O O . HIS A 1 450 ? 1.119 37.25 7.824 1 97.88 450 HIS A O 1
ATOM 3585 N N . THR A 1 451 ? 0.107 35.469 8.742 1 98.31 451 THR A N 1
ATOM 3586 C CA . THR A 1 451 ? 0.033 36.094 10.055 1 98.31 451 THR A CA 1
ATOM 3587 C C . THR A 1 451 ? 1.431 36.375 10.602 1 98.31 451 THR A C 1
ATOM 3589 O O . THR A 1 451 ? 2.281 35.5 10.633 1 98.31 451 THR A O 1
ATOM 3592 N N . ASP A 1 452 ? 1.621 37.594 10.898 1 98 452 ASP A N 1
ATOM 3593 C CA . ASP A 1 452 ? 2.973 38.031 11.234 1 98 452 ASP A CA 1
ATOM 3594 C C . ASP A 1 452 ? 3.352 37.625 12.656 1 98 452 ASP A C 1
ATOM 3596 O O . ASP A 1 452 ? 3.688 38.469 13.484 1 98 452 ASP A O 1
ATOM 3600 N N . MET A 1 453 ? 3.439 36.375 12.938 1 97.62 453 MET A N 1
ATOM 3601 C CA . MET A 1 453 ? 3.779 35.812 14.242 1 97.62 453 MET A CA 1
ATOM 3602 C C . MET A 1 453 ? 5.254 36.062 14.562 1 97.62 453 MET A C 1
ATOM 3604 O O . MET A 1 453 ? 6.102 36 13.672 1 97.62 453 MET A O 1
ATOM 3608 N N . LEU A 1 454 ? 5.496 36.25 15.781 1 96.94 454 LEU A N 1
ATOM 3609 C CA . LEU A 1 454 ? 6.875 36.375 16.234 1 96.94 454 LEU A CA 1
ATOM 3610 C C . LEU A 1 454 ? 7.613 35.062 16.156 1 96.94 454 LEU A C 1
ATOM 3612 O O . LEU A 1 454 ? 7.148 34.062 16.703 1 96.94 454 LEU A O 1
ATOM 3616 N N . ARG A 1 455 ? 8.703 35 15.43 1 97.88 455 ARG A N 1
ATOM 3617 C CA . ARG A 1 455 ? 9.531 33.812 15.414 1 97.88 455 ARG A CA 1
ATOM 3618 C C . ARG A 1 455 ? 10.164 33.562 16.781 1 97.88 455 ARG A C 1
ATOM 3620 O O . ARG A 1 455 ? 10.656 34.5 17.406 1 97.88 455 ARG A O 1
ATOM 3627 N N . THR A 1 456 ? 10.156 32.281 17.25 1 98.12 456 THR A N 1
ATOM 3628 C CA . THR A 1 456 ? 10.648 32 18.594 1 98.12 456 THR A CA 1
ATOM 3629 C C . THR A 1 456 ? 11.695 30.891 18.578 1 98.12 456 THR A C 1
ATOM 3631 O O . THR A 1 456 ? 12.477 30.75 19.516 1 98.12 456 THR A O 1
ATOM 3634 N N . GLY A 1 457 ? 11.703 30.047 17.594 1 98.56 457 GLY A N 1
ATOM 3635 C CA . GLY A 1 457 ? 12.617 28.922 17.578 1 98.56 457 GLY A CA 1
ATOM 3636 C C . GLY A 1 457 ? 13.477 28.859 16.328 1 98.56 457 GLY A C 1
ATOM 3637 O O . GLY A 1 457 ? 13.047 29.297 15.25 1 98.56 457 GLY A O 1
ATOM 3638 N N . TRP A 1 458 ? 14.68 28.234 16.438 1 98.62 458 TRP A N 1
ATOM 3639 C CA . TRP A 1 458 ? 15.641 28.047 15.359 1 98.62 458 TRP A CA 1
ATOM 3640 C C . TRP A 1 458 ? 16.375 26.719 15.508 1 98.62 458 TRP A C 1
ATOM 3642 O O . TRP A 1 458 ? 16.562 26.219 16.625 1 98.62 458 TRP A O 1
ATOM 3652 N N . PHE A 1 459 ? 16.797 26.141 14.414 1 98.81 459 PHE A N 1
ATOM 3653 C CA . PHE A 1 459 ? 17.594 24.906 14.406 1 98.81 459 PHE A CA 1
ATOM 3654 C C . PHE A 1 459 ? 18.516 24.875 13.195 1 98.81 459 PHE A C 1
ATOM 3656 O O . PHE A 1 459 ? 18.125 25.281 12.102 1 98.81 459 PHE A O 1
ATOM 3663 N N . SER A 1 460 ? 19.688 24.484 13.352 1 98.75 460 SER A N 1
ATOM 3664 C CA . SER A 1 460 ? 20.641 24.203 12.273 1 98.75 460 SER A CA 1
ATOM 3665 C C . SER A 1 460 ? 21.625 23.109 12.688 1 98.75 460 SER A C 1
ATOM 3667 O O . SER A 1 460 ? 21.828 22.875 13.875 1 98.75 460 SER A O 1
ATOM 3669 N N . CYS A 1 461 ? 22.156 22.469 11.766 1 98.81 461 CYS A N 1
ATOM 3670 C CA . CYS A 1 461 ? 23.156 21.438 12.047 1 98.81 461 CYS A CA 1
ATOM 3671 C C . CYS A 1 461 ? 24.156 21.328 10.906 1 98.81 461 CYS A C 1
ATOM 3673 O O . CYS A 1 461 ? 24.156 22.141 9.984 1 98.81 461 CYS A O 1
ATOM 3675 N N . SER A 1 462 ? 25.078 20.359 10.992 1 98.69 462 SER A N 1
ATOM 3676 C CA . SER A 1 462 ? 26.203 20.266 10.062 1 98.69 462 SER A CA 1
ATOM 3677 C C . SER A 1 462 ? 25.781 19.578 8.758 1 98.69 462 SER A C 1
ATOM 3679 O O . SER A 1 462 ? 26.609 19.297 7.902 1 98.69 462 SER A O 1
ATOM 3681 N N . ASN A 1 463 ? 24.516 19.25 8.523 1 98.56 463 ASN A N 1
ATOM 3682 C CA . ASN A 1 463 ? 23.984 18.609 7.324 1 98.56 463 ASN A CA 1
ATOM 3683 C C . ASN A 1 463 ? 23.016 19.531 6.574 1 98.56 463 ASN A C 1
ATOM 3685 O O . ASN A 1 463 ? 21.938 19.844 7.074 1 98.56 463 ASN A O 1
ATOM 3689 N N . ASP A 1 464 ? 23.312 19.859 5.305 1 98.44 464 ASP A N 1
ATOM 3690 C CA . ASP A 1 464 ? 22.578 20.859 4.535 1 98.44 464 ASP A CA 1
ATOM 3691 C C . ASP A 1 464 ? 21.188 20.359 4.188 1 98.44 464 ASP A C 1
ATOM 3693 O O . ASP A 1 464 ? 20.234 21.141 4.156 1 98.44 464 ASP A O 1
ATOM 3697 N N . ASP A 1 465 ? 21.016 19.109 3.883 1 98.62 465 ASP A N 1
ATOM 3698 C CA . ASP A 1 465 ? 19.703 18.562 3.561 1 98.62 465 ASP A CA 1
ATOM 3699 C C . ASP A 1 465 ? 18.766 18.625 4.762 1 98.62 465 ASP A C 1
ATOM 3701 O O . ASP A 1 465 ? 17.578 18.922 4.613 1 98.62 465 ASP A O 1
ATOM 3705 N N . VAL A 1 466 ? 19.312 18.359 5.945 1 98.69 466 VAL A N 1
ATOM 3706 C CA . VAL A 1 466 ? 18.516 18.406 7.164 1 98.69 466 VAL A CA 1
ATOM 3707 C C . VAL A 1 466 ? 18.109 19.859 7.449 1 98.69 466 VAL A C 1
ATOM 3709 O O . VAL A 1 466 ? 16.984 20.125 7.867 1 98.69 466 VAL A O 1
ATOM 3712 N N . ASN A 1 467 ? 19.031 20.812 7.25 1 98.81 467 ASN A N 1
ATOM 3713 C CA . ASN A 1 467 ? 18.703 22.219 7.398 1 98.81 467 ASN A CA 1
ATOM 3714 C C . ASN A 1 467 ? 17.578 22.641 6.453 1 98.81 467 ASN A C 1
ATOM 3716 O O . ASN A 1 467 ? 16.672 23.375 6.84 1 98.81 467 ASN A O 1
ATOM 3720 N N . ARG A 1 468 ? 17.703 22.141 5.215 1 98.69 468 ARG A N 1
ATOM 3721 C CA . ARG A 1 468 ? 16.672 22.453 4.242 1 98.69 468 ARG A CA 1
ATOM 3722 C C . ARG A 1 468 ? 15.32 21.859 4.676 1 98.69 468 ARG A C 1
ATOM 3724 O O . ARG A 1 468 ? 14.281 22.516 4.527 1 98.69 468 ARG A O 1
ATOM 3731 N N . LEU A 1 469 ? 15.344 20.656 5.16 1 98.69 469 LEU A N 1
ATOM 3732 C CA . LEU A 1 469 ? 14.133 20.031 5.684 1 98.69 469 LEU A CA 1
ATOM 3733 C C . LEU A 1 469 ? 13.5 20.906 6.766 1 98.69 469 LEU A C 1
ATOM 3735 O O . LEU A 1 469 ? 12.281 21.109 6.77 1 98.69 469 LEU A O 1
ATOM 3739 N N . HIS A 1 470 ? 14.281 21.359 7.699 1 98.81 470 HIS A N 1
ATOM 3740 C CA . HIS A 1 470 ? 13.797 22.234 8.758 1 98.81 470 HIS A CA 1
ATOM 3741 C C . HIS A 1 470 ? 13.211 23.531 8.18 1 98.81 470 HIS A C 1
ATOM 3743 O O . HIS A 1 470 ? 12.133 23.969 8.586 1 98.81 470 HIS A O 1
ATOM 3749 N N . GLU A 1 471 ? 13.922 24.125 7.258 1 98.56 471 GLU A N 1
ATOM 3750 C CA . GLU A 1 471 ? 13.445 25.359 6.617 1 98.56 471 GLU A CA 1
ATOM 3751 C C . GLU A 1 471 ? 12.125 25.125 5.887 1 98.56 471 GLU A C 1
ATOM 3753 O O . GLU A 1 471 ? 11.258 25.984 5.883 1 98.56 471 GLU A O 1
ATOM 3758 N N . ASN A 1 472 ? 12.062 23.984 5.215 1 98.75 472 ASN A N 1
ATOM 3759 C CA . ASN A 1 472 ? 10.812 23.656 4.535 1 98.75 472 ASN A CA 1
ATOM 3760 C C . ASN A 1 472 ? 9.641 23.609 5.512 1 98.75 472 ASN A C 1
ATOM 3762 O O . ASN A 1 472 ? 8.539 24.047 5.188 1 98.75 472 ASN A O 1
ATOM 3766 N N . SER A 1 473 ? 9.875 23 6.664 1 98.5 473 SER A N 1
ATOM 3767 C CA . SER A 1 473 ? 8.836 22.969 7.688 1 98.5 473 SER A CA 1
ATOM 3768 C C . SER A 1 473 ? 8.422 24.391 8.086 1 98.5 473 SER A C 1
ATOM 3770 O O . SER A 1 473 ? 7.234 24.672 8.219 1 98.5 473 SER A O 1
ATOM 3772 N N . LEU A 1 474 ? 9.383 25.234 8.273 1 98.38 474 LEU A N 1
ATOM 3773 C CA . LEU A 1 474 ? 9.141 26.625 8.617 1 98.38 474 LEU A CA 1
ATOM 3774 C C . LEU A 1 474 ? 8.328 27.328 7.52 1 98.38 474 LEU A C 1
ATOM 3776 O O . LEU A 1 474 ? 7.34 28 7.809 1 98.38 474 LEU A O 1
ATOM 3780 N N . HIS A 1 475 ? 8.758 27.141 6.27 1 98.31 475 HIS A N 1
ATOM 3781 C CA . HIS A 1 475 ? 8.094 27.781 5.137 1 98.31 475 HIS A CA 1
ATOM 3782 C C . HIS A 1 475 ? 6.645 27.328 5.027 1 98.31 475 HIS A C 1
ATOM 3784 O O . HIS A 1 475 ? 5.762 28.141 4.727 1 98.31 475 HIS A O 1
ATOM 3790 N N . SER A 1 476 ? 6.43 26.094 5.266 1 98.5 476 SER A N 1
ATOM 3791 C CA . SER A 1 476 ? 5.074 25.578 5.145 1 98.5 476 SER A CA 1
ATOM 3792 C C . SER A 1 476 ? 4.176 26.109 6.254 1 98.5 476 SER A C 1
ATOM 3794 O O . SER A 1 476 ? 2.998 26.406 6.023 1 98.5 476 SER A O 1
ATOM 3796 N N . ILE A 1 477 ? 4.68 26.203 7.453 1 98.12 477 ILE A N 1
ATOM 3797 C CA . ILE A 1 477 ? 3.904 26.781 8.547 1 98.12 477 ILE A CA 1
ATOM 3798 C C . ILE A 1 477 ? 3.564 28.234 8.242 1 98.12 477 ILE A C 1
ATOM 3800 O O . ILE A 1 477 ? 2.408 28.641 8.367 1 98.12 477 ILE A O 1
ATOM 3804 N N . LYS A 1 478 ? 4.516 29.016 7.742 1 95.94 478 LYS A N 1
ATOM 3805 C CA . LYS A 1 478 ? 4.297 30.406 7.371 1 95.94 478 LYS A CA 1
ATOM 3806 C C . LYS A 1 478 ? 3.213 30.531 6.305 1 95.94 478 LYS A C 1
ATOM 3808 O O . LYS A 1 478 ? 2.316 31.359 6.414 1 95.94 478 LYS A O 1
ATOM 3813 N N . SER A 1 479 ? 3.346 29.688 5.398 1 97.88 479 SER A N 1
ATOM 3814 C CA . SER A 1 479 ? 2.443 29.766 4.254 1 97.88 479 SER A CA 1
ATOM 3815 C C . SER A 1 479 ? 1.011 29.438 4.656 1 97.88 479 SER A C 1
ATOM 3817 O O . SER A 1 479 ? 0.058 29.938 4.059 1 97.88 479 SER A O 1
ATOM 3819 N N . ASN A 1 480 ? 0.901 28.641 5.656 1 98.19 480 ASN A N 1
ATOM 3820 C CA . ASN A 1 480 ? -0.429 28.109 5.938 1 98.19 480 ASN A CA 1
ATOM 3821 C C . ASN A 1 480 ? -1.059 28.781 7.152 1 98.19 480 ASN A C 1
ATOM 3823 O O . ASN A 1 480 ? -2.277 28.734 7.332 1 98.19 480 ASN A O 1
ATOM 3827 N N . PHE A 1 481 ? -0.273 29.297 8.023 1 98.19 481 PHE A N 1
ATOM 3828 C CA . PHE A 1 481 ? -0.827 30.078 9.125 1 98.19 481 PHE A CA 1
ATOM 3829 C C . PHE A 1 481 ? -1.153 31.5 8.672 1 98.19 481 PHE A C 1
ATOM 3831 O O . PHE A 1 481 ? -0.466 32.438 9.047 1 98.19 481 PHE A O 1
ATOM 3838 N N . LEU A 1 482 ? -2.137 31.625 7.898 1 98.06 482 LEU A N 1
ATOM 3839 C CA . LEU A 1 482 ? -2.641 32.875 7.336 1 98.06 482 LEU A CA 1
ATOM 3840 C C . LEU A 1 482 ? -4.062 33.156 7.812 1 98.06 482 LEU A C 1
ATOM 3842 O O . LEU A 1 482 ? -5.016 32.531 7.328 1 98.06 482 LEU A O 1
ATOM 3846 N N . SER A 1 483 ? -4.184 34.094 8.742 1 97 483 SER A N 1
ATOM 3847 C CA . SER A 1 483 ? -5.418 34.406 9.461 1 97 483 SER A CA 1
ATOM 3848 C C . SER A 1 483 ? -5.824 33.25 10.375 1 97 483 SER A C 1
ATOM 3850 O O . SER A 1 483 ? -6.094 33.469 11.562 1 97 483 SER A O 1
ATOM 3852 N N . ILE A 1 484 ? -5.934 32.031 9.844 1 97.19 484 ILE A N 1
ATOM 3853 C CA . ILE A 1 484 ? -6.129 30.781 10.562 1 97.19 484 ILE A CA 1
ATOM 3854 C C . ILE A 1 484 ? -5.098 29.75 10.102 1 97.19 484 ILE A C 1
ATOM 3856 O O . ILE A 1 484 ? -4.359 29.984 9.141 1 97.19 484 ILE A O 1
ATOM 3860 N N . PRO A 1 485 ? -4.973 28.625 10.852 1 97.38 485 PRO A N 1
ATOM 3861 C CA . PRO A 1 485 ? -4.039 27.594 10.414 1 97.38 485 PRO A CA 1
ATOM 3862 C C . PRO A 1 485 ? -4.609 26.703 9.305 1 97.38 485 PRO A C 1
ATOM 3864 O O . PRO A 1 485 ? -5.074 25.594 9.57 1 97.38 485 PRO A O 1
ATOM 3867 N N . THR A 1 486 ? -4.453 27.125 8.086 1 95.88 486 THR A N 1
ATOM 3868 C CA . THR A 1 486 ? -4.941 26.359 6.941 1 95.88 486 THR A CA 1
ATOM 3869 C C . THR A 1 486 ? -3.959 25.25 6.578 1 95.88 486 THR A C 1
ATOM 3871 O O . THR A 1 486 ? -3.102 24.875 7.383 1 95.88 486 THR A O 1
ATOM 3874 N N . GLU A 1 487 ? -4.055 24.547 5.379 1 89.69 487 GLU A N 1
ATOM 3875 C CA . GLU A 1 487 ? -3.164 23.422 5.121 1 89.69 487 GLU A CA 1
ATOM 3876 C C . GLU A 1 487 ? -2.578 23.484 3.715 1 89.69 487 GLU A C 1
ATOM 3878 O O . GLU A 1 487 ? -1.505 22.938 3.455 1 89.69 487 GLU A O 1
ATOM 3883 N N . CYS A 1 488 ? -3.178 24 2.768 1 94.81 488 CYS A N 1
ATOM 3884 C CA . CYS A 1 488 ? -2.703 24.172 1.398 1 94.81 488 CYS A CA 1
ATOM 3885 C C . CYS A 1 488 ? -3.109 25.531 0.849 1 94.81 488 CYS A C 1
ATOM 3887 O O . CYS A 1 488 ? -4.199 25.688 0.297 1 94.81 488 CYS A O 1
ATOM 3889 N N . PRO A 1 489 ? -2.186 26.406 0.741 1 96.75 489 PRO A N 1
ATOM 3890 C CA . PRO A 1 489 ? -2.572 27.766 0.36 1 96.75 489 PRO A CA 1
ATOM 3891 C C . PRO A 1 489 ? -2.947 27.875 -1.115 1 96.75 489 PRO A C 1
ATOM 3893 O O . PRO A 1 489 ? -3.525 28.891 -1.532 1 96.75 489 PRO A O 1
ATOM 3896 N N . SER A 1 490 ? -2.666 26.875 -1.912 1 96.19 490 SER A N 1
ATOM 3897 C CA . SER A 1 490 ? -2.756 27.016 -3.361 1 96.19 490 SER A CA 1
ATOM 3898 C C . SER A 1 490 ? -4.129 26.594 -3.875 1 96.19 490 SER A C 1
ATOM 3900 O O . SER A 1 490 ? -4.57 27.047 -4.93 1 96.19 490 SER A O 1
ATOM 3902 N N . ARG A 1 491 ? -4.797 25.766 -3.186 1 95.38 491 ARG A N 1
ATOM 3903 C CA . ARG A 1 491 ? -5.91 25.094 -3.848 1 95.38 491 ARG A CA 1
ATOM 3904 C C . ARG A 1 491 ? -7.23 25.406 -3.146 1 95.38 491 ARG A C 1
ATOM 3906 O O . ARG A 1 491 ? -7.281 26.266 -2.266 1 95.38 491 ARG A O 1
ATOM 3913 N N . ASP A 1 492 ? -8.289 24.688 -3.584 1 93.38 492 ASP A N 1
ATOM 3914 C CA . ASP A 1 492 ? -9.664 24.984 -3.18 1 93.38 492 ASP A CA 1
ATOM 3915 C C . ASP A 1 492 ? -9.953 24.438 -1.782 1 93.38 492 ASP A C 1
ATOM 3917 O O . ASP A 1 492 ? -11.109 24.391 -1.354 1 93.38 492 ASP A O 1
ATOM 3921 N N . GLU A 1 493 ? -8.859 24.062 -1.054 1 89.81 493 GLU A N 1
ATOM 3922 C CA . GLU A 1 493 ? -9.008 23.5 0.285 1 89.81 493 GLU A CA 1
ATOM 3923 C C . GLU A 1 493 ? -8.258 24.328 1.32 1 89.81 493 GLU A C 1
ATOM 3925 O O . GLU A 1 493 ? -7.551 23.766 2.168 1 89.81 493 GLU A O 1
ATOM 3930 N N . ARG A 1 494 ? -8.445 25.516 1.513 1 93.62 494 ARG A N 1
ATOM 3931 C CA . ARG A 1 494 ? -7.773 26.406 2.461 1 93.62 494 ARG A CA 1
ATOM 3932 C C . ARG A 1 494 ? -8.539 26.484 3.777 1 93.62 494 ARG A C 1
ATOM 3934 O O . ARG A 1 494 ? -9.031 27.547 4.156 1 93.62 494 ARG A O 1
ATOM 3941 N N . PHE A 1 495 ? -8.57 25.328 4.488 1 94.25 495 PHE A N 1
ATOM 3942 C CA . PHE A 1 495 ? -9.367 25.297 5.715 1 94.25 495 PHE A CA 1
ATOM 3943 C C . PHE A 1 495 ? -8.484 24.984 6.918 1 94.25 495 PHE A C 1
ATOM 3945 O O . PHE A 1 495 ? -7.352 24.516 6.766 1 94.25 495 PHE A O 1
ATOM 3952 N N . GLY A 1 496 ? -8.984 25.391 8.078 1 96.38 496 GLY A N 1
ATOM 3953 C CA . GLY A 1 496 ? -8.289 25.078 9.32 1 96.38 496 GLY A CA 1
ATOM 3954 C C . GLY A 1 496 ? -8.578 23.688 9.844 1 96.38 496 GLY A C 1
ATOM 3955 O O . GLY A 1 496 ? -9.258 23.531 10.852 1 96.38 496 GLY A O 1
ATOM 3956 N N . TRP A 1 497 ? -8.031 22.688 9.195 1 96.69 497 TRP A N 1
ATOM 3957 C CA . TRP A 1 497 ? -8.258 21.297 9.57 1 96.69 497 TRP A CA 1
ATOM 3958 C C . TRP A 1 497 ? -7.766 21.031 10.992 1 96.69 497 TRP A C 1
ATOM 3960 O O . TRP A 1 497 ? -6.582 21.219 11.281 1 96.69 497 TRP A O 1
ATOM 3970 N N . THR A 1 498 ? -8.648 20.5 11.766 1 97.75 498 THR A N 1
ATOM 3971 C CA . THR A 1 498 ? -8.375 20.391 13.195 1 97.75 498 THR A CA 1
ATOM 3972 C C . THR A 1 498 ? -7.312 19.328 13.461 1 97.75 498 THR A C 1
ATOM 3974 O O . THR A 1 498 ? -6.418 19.531 14.289 1 97.75 498 THR A O 1
ATOM 3977 N N . GLY A 1 499 ? -7.391 18.203 12.773 1 97.31 499 GLY A N 1
ATOM 3978 C CA . GLY A 1 499 ? -6.402 17.141 12.961 1 97.31 499 GLY A CA 1
ATOM 3979 C C . GLY A 1 499 ? -5.016 17.547 12.492 1 97.31 499 GLY A C 1
ATOM 3980 O O . GLY A 1 499 ? -4.02 17.219 13.141 1 97.31 499 GLY A O 1
ATOM 3981 N N . ASP A 1 500 ? -4.922 18.266 11.344 1 97.06 500 ASP A N 1
ATOM 3982 C CA . ASP A 1 500 ? -3.643 18.734 10.82 1 97.06 500 ASP A CA 1
ATOM 3983 C C . ASP A 1 500 ? -2.947 19.672 11.812 1 97.06 500 ASP A C 1
ATOM 3985 O O . ASP A 1 500 ? -1.744 19.547 12.047 1 97.06 500 ASP A O 1
ATOM 3989 N N . LEU A 1 501 ? -3.768 20.531 12.352 1 97.94 501 LEU A N 1
ATOM 3990 C CA . LEU A 1 501 ? -3.211 21.469 13.328 1 97.94 501 LEU A CA 1
ATOM 3991 C C . LEU A 1 501 ? -2.727 20.719 14.57 1 97.94 501 LEU A C 1
ATOM 3993 O O . LEU A 1 501 ? -1.651 21.016 15.094 1 97.94 501 LEU A O 1
ATOM 3997 N N . SER A 1 502 ? -3.506 19.781 15.008 1 96.81 502 SER A N 1
ATOM 3998 C CA . SER A 1 502 ? -3.139 19.031 16.203 1 96.81 502 SER A CA 1
ATOM 3999 C C . SER A 1 502 ? -1.779 18.359 16.031 1 96.81 502 SER A C 1
ATOM 4001 O O . SER A 1 502 ? -1.016 18.234 16.984 1 96.81 502 SER A O 1
ATOM 4003 N N . ILE A 1 503 ? -1.501 17.969 14.852 1 95.94 503 ILE A N 1
ATOM 4004 C CA . ILE A 1 503 ? -0.297 17.203 14.547 1 95.94 503 ILE A CA 1
ATOM 4005 C C . ILE A 1 503 ? 0.897 18.141 14.43 1 95.94 503 ILE A C 1
ATOM 4007 O O . ILE A 1 503 ? 1.997 17.828 14.883 1 95.94 503 ILE A O 1
ATOM 4011 N N . ILE A 1 504 ? 0.714 19.328 13.836 1 98 504 ILE A N 1
ATOM 4012 C CA . ILE A 1 504 ? 1.831 20.219 13.539 1 98 504 ILE A CA 1
ATOM 4013 C C . ILE A 1 504 ? 2.061 21.172 14.711 1 98 504 ILE A C 1
ATOM 4015 O O . ILE A 1 504 ? 3.107 21.812 14.805 1 98 504 ILE A O 1
ATOM 4019 N N . ALA A 1 505 ? 1.141 21.234 15.672 1 97.75 505 ALA A N 1
ATOM 4020 C CA . ALA A 1 505 ? 1.122 22.266 16.719 1 97.75 505 ALA A CA 1
ATOM 4021 C C . ALA A 1 505 ? 2.42 22.25 17.516 1 97.75 505 ALA A C 1
ATOM 4023 O O . ALA A 1 505 ? 2.99 23.312 17.797 1 97.75 505 ALA A O 1
ATOM 4024 N N . PRO A 1 506 ? 2.969 21.062 17.875 1 97.44 506 PRO A N 1
ATOM 4025 C CA . PRO A 1 506 ? 4.219 21.094 18.625 1 97.44 506 PRO A CA 1
ATOM 4026 C C . PRO A 1 506 ? 5.352 21.797 17.875 1 97.44 506 PRO A C 1
ATOM 4028 O O . PRO A 1 506 ? 6.098 22.578 18.469 1 97.44 506 PRO A O 1
ATOM 4031 N N . THR A 1 507 ? 5.434 21.562 16.625 1 98.44 507 THR A N 1
ATOM 4032 C CA . THR A 1 507 ? 6.445 22.203 15.789 1 98.44 507 THR A CA 1
ATOM 4033 C C . THR A 1 507 ? 6.16 23.703 15.641 1 98.44 507 THR A C 1
ATOM 4035 O O . THR A 1 507 ? 7.059 24.531 15.805 1 98.44 507 THR A O 1
ATOM 4038 N N . ALA A 1 508 ? 4.914 24.016 15.359 1 98.56 508 ALA A N 1
ATOM 4039 C CA . ALA A 1 508 ? 4.52 25.406 15.141 1 98.56 508 ALA A CA 1
ATOM 4040 C C . ALA A 1 508 ? 4.723 26.25 16.391 1 98.56 508 ALA A C 1
ATOM 4042 O O . ALA A 1 508 ? 5.188 27.391 16.328 1 98.56 508 ALA A O 1
ATOM 4043 N N . ASN A 1 509 ? 4.395 25.672 17.547 1 98.06 509 ASN A N 1
ATOM 4044 C CA . ASN A 1 509 ? 4.492 26.375 18.812 1 98.06 509 ASN A CA 1
ATOM 4045 C C . ASN A 1 509 ? 5.949 26.656 19.188 1 98.06 509 ASN A C 1
ATOM 4047 O O . ASN A 1 509 ? 6.234 27.609 19.906 1 98.06 509 ASN A O 1
ATOM 4051 N N . PHE A 1 510 ? 6.844 25.797 18.734 1 98.38 510 PHE A N 1
ATOM 4052 C CA . PHE A 1 510 ? 8.266 26.016 18.984 1 98.38 510 PHE A CA 1
ATOM 4053 C C . PHE A 1 510 ? 8.805 27.094 18.047 1 98.38 510 PHE A C 1
ATOM 4055 O O . PHE A 1 510 ? 9.562 27.969 18.469 1 98.38 510 PHE A O 1
ATOM 4062 N N . LEU A 1 511 ? 8.383 27.141 16.844 1 98.56 511 LEU A N 1
ATOM 4063 C CA . LEU A 1 511 ? 8.984 27.969 15.797 1 98.56 511 LEU A CA 1
ATOM 4064 C C . LEU A 1 511 ? 8.422 29.391 15.844 1 98.56 511 LEU A C 1
ATOM 4066 O O . LEU A 1 511 ? 9.078 30.344 15.414 1 98.56 511 LEU A O 1
ATOM 4070 N N . TYR A 1 512 ? 7.168 29.5 16.312 1 98.06 512 TYR A N 1
ATOM 4071 C CA . TYR A 1 512 ? 6.508 30.797 16.375 1 98.06 512 TYR A CA 1
ATOM 4072 C C . TYR A 1 512 ? 5.691 30.922 17.656 1 98.06 512 TYR A C 1
ATOM 4074 O O . TYR A 1 512 ? 5.359 29.922 18.297 1 98.06 512 TYR A O 1
ATOM 4082 N N . ASP A 1 513 ? 5.473 32.156 18.094 1 97.5 513 ASP A N 1
ATOM 4083 C CA . ASP A 1 513 ? 4.453 32.438 19.109 1 97.5 513 ASP A CA 1
ATOM 4084 C C . ASP A 1 513 ? 3.053 32.375 18.5 1 97.5 513 ASP A C 1
ATOM 4086 O O . ASP A 1 513 ? 2.545 33.375 17.984 1 97.5 513 ASP A O 1
ATOM 4090 N N . THR A 1 514 ? 2.451 31.234 18.641 1 98 514 THR A N 1
ATOM 4091 C CA . THR A 1 514 ? 1.167 31 18 1 98 514 THR A CA 1
ATOM 4092 C C . THR A 1 514 ? 0.015 31.281 18.953 1 98 514 THR A C 1
ATOM 4094 O O . THR A 1 514 ? -1.154 31.172 18.578 1 98 514 THR A O 1
ATOM 4097 N N . ALA A 1 515 ? 0.261 31.703 20.141 1 97.5 515 ALA A N 1
ATOM 4098 C CA . ALA A 1 515 ? -0.722 31.766 21.219 1 97.5 515 ALA A CA 1
ATOM 4099 C C . ALA A 1 515 ? -1.88 32.688 20.859 1 97.5 515 ALA A C 1
ATOM 4101 O O . ALA A 1 515 ? -3.047 32.312 20.984 1 97.5 515 ALA A O 1
ATOM 4102 N N . GLY A 1 516 ? -1.568 33.938 20.453 1 96.38 516 GLY A N 1
ATOM 4103 C CA . GLY A 1 516 ? -2.625 34.875 20.125 1 96.38 516 GLY A CA 1
ATOM 4104 C C . GLY A 1 516 ? -3.533 34.375 19.016 1 96.38 516 GLY A C 1
ATOM 4105 O O . GLY A 1 516 ? -4.758 34.5 19.125 1 96.38 516 GLY A O 1
ATOM 4106 N N . MET A 1 517 ? -2.971 33.906 17.969 1 97.25 517 MET A N 1
ATOM 4107 C CA . MET A 1 517 ? -3.727 33.438 16.828 1 97.25 517 MET A CA 1
ATOM 4108 C C . MET A 1 517 ? -4.586 32.219 17.188 1 97.25 517 MET A C 1
ATOM 4110 O O . MET A 1 517 ? -5.777 32.188 16.875 1 97.25 517 MET A O 1
ATOM 4114 N N . LEU A 1 518 ? -3.988 31.234 17.906 1 98.19 518 LEU A N 1
ATOM 4115 C CA . LEU A 1 518 ? -4.695 29.984 18.172 1 98.19 518 LEU A CA 1
ATOM 4116 C C . LEU A 1 518 ? -5.707 30.172 19.297 1 98.19 518 LEU A C 1
ATOM 4118 O O . LEU A 1 518 ? -6.656 29.391 19.422 1 98.19 518 LEU A O 1
ATOM 4122 N N . ARG A 1 519 ? -5.535 31.172 20.156 1 96.88 519 ARG A N 1
ATOM 4123 C CA . ARG A 1 519 ? -6.582 31.5 21.125 1 96.88 519 ARG A CA 1
ATOM 4124 C C . ARG A 1 519 ? -7.898 31.797 20.422 1 96.88 519 ARG A C 1
ATOM 4126 O O . ARG A 1 519 ? -8.945 31.266 20.797 1 96.88 519 ARG A O 1
ATOM 4133 N N . HIS A 1 520 ? -7.828 32.656 19.438 1 96.44 520 HIS A N 1
ATOM 4134 C CA . HIS A 1 520 ? -9.039 33.031 18.734 1 96.44 520 HIS A CA 1
ATOM 4135 C C . HIS A 1 520 ? -9.578 31.906 17.875 1 96.44 520 HIS A C 1
ATOM 4137 O O . HIS A 1 520 ? -10.797 31.75 17.734 1 96.44 520 HIS A O 1
ATOM 4143 N N . TRP A 1 521 ? -8.688 31.094 17.297 1 98.06 521 TRP A N 1
ATOM 4144 C CA . TRP A 1 521 ? -9.117 29.906 16.578 1 98.06 521 TRP A CA 1
ATOM 4145 C C . TRP A 1 521 ? -9.875 28.953 17.484 1 98.06 521 TRP A C 1
ATOM 4147 O O . TRP A 1 521 ? -10.906 28.406 17.109 1 98.06 521 TRP A O 1
ATOM 4157 N N . LEU A 1 522 ? -9.375 28.719 18.703 1 98.38 522 LEU A N 1
ATOM 4158 C CA . LEU A 1 522 ? -10 27.844 19.688 1 98.38 522 LEU A CA 1
ATOM 4159 C C . LEU A 1 522 ? -11.359 28.375 20.109 1 98.38 522 LEU A C 1
ATOM 4161 O O . LEU A 1 522 ? -12.281 27.609 20.375 1 98.38 522 LEU A O 1
ATOM 4165 N N . GLN A 1 523 ? -11.492 29.703 20.188 1 97.62 523 GLN A N 1
ATOM 4166 C CA . GLN A 1 523 ? -12.789 30.281 20.5 1 97.62 523 GLN A CA 1
ATOM 4167 C C . GLN A 1 523 ? -13.812 30 19.406 1 97.62 523 GLN A C 1
ATOM 4169 O O . GLN A 1 523 ? -14.977 29.719 19.688 1 97.62 523 GLN A O 1
ATOM 4174 N N . ASP A 1 524 ? -13.359 30.109 18.188 1 97.94 524 ASP A N 1
ATOM 4175 C CA . ASP A 1 524 ? -14.234 29.719 17.078 1 97.94 524 ASP A CA 1
ATOM 4176 C C . ASP A 1 524 ? -14.578 28.234 17.156 1 97.94 524 ASP A C 1
ATOM 4178 O O . ASP A 1 524 ? -15.703 27.828 16.875 1 97.94 524 ASP A O 1
ATOM 4182 N N . LEU A 1 525 ? -13.578 27.375 17.484 1 98.38 525 LEU A N 1
ATOM 4183 C CA . LEU A 1 525 ? -13.828 25.953 17.641 1 98.38 525 LEU A CA 1
ATOM 4184 C C . LEU A 1 525 ? -14.93 25.703 18.672 1 98.38 525 LEU A C 1
ATOM 4186 O O . LEU A 1 525 ? -15.867 24.953 18.406 1 98.38 525 LEU A O 1
ATOM 4190 N N . TYR A 1 526 ? -14.812 26.328 19.828 1 98.19 526 TYR A N 1
ATOM 4191 C CA . TYR A 1 526 ? -15.797 26.172 20.891 1 98.19 526 TYR A CA 1
ATOM 4192 C C . TYR A 1 526 ? -17.188 26.547 20.391 1 98.19 526 TYR A C 1
ATOM 4194 O O . TYR A 1 526 ? -18.141 25.781 20.578 1 98.19 526 TYR A O 1
ATOM 4202 N N . LEU A 1 527 ? -17.312 27.688 19.766 1 97.31 527 LEU A N 1
ATOM 4203 C CA . LEU A 1 527 ? -18.625 28.188 19.344 1 97.31 527 LEU A CA 1
ATOM 4204 C C . LEU A 1 527 ? -19.219 27.312 18.266 1 97.31 527 LEU A C 1
ATOM 4206 O O . LEU A 1 527 ? -20.438 27.047 18.266 1 97.31 527 LEU A O 1
ATOM 4210 N N . ASP A 1 528 ? -18.406 26.891 17.297 1 96 528 ASP A N 1
ATOM 4211 C CA . ASP A 1 528 ? -18.891 26 16.234 1 96 528 ASP A CA 1
ATOM 4212 C C . ASP A 1 528 ? -19.266 24.641 16.797 1 96 528 ASP A C 1
ATOM 4214 O O . ASP A 1 528 ? -20.281 24.047 16.391 1 96 528 ASP A O 1
ATOM 4218 N N . GLN A 1 529 ? -18.484 24.109 17.688 1 96.94 529 GLN A N 1
ATOM 4219 C CA . GLN A 1 529 ? -18.734 22.812 18.312 1 96.94 529 GLN A CA 1
ATOM 4220 C C . GLN A 1 529 ? -20.031 22.812 19.109 1 96.94 529 GLN A C 1
ATOM 4222 O O . GLN A 1 529 ? -20.75 21.812 19.141 1 96.94 529 GLN A O 1
ATOM 4227 N N . MET A 1 530 ? -20.375 23.938 19.734 1 96.31 530 MET A N 1
ATOM 4228 C CA . MET A 1 530 ? -21.484 24 20.672 1 96.31 530 MET A CA 1
ATOM 4229 C C . MET A 1 530 ? -22.797 24.281 19.953 1 96.31 530 MET A C 1
ATOM 4231 O O . MET A 1 530 ? -23.859 24.266 20.578 1 96.31 530 MET A O 1
ATOM 4235 N N . GLU A 1 531 ? -22.703 24.406 18.672 1 92.19 531 GLU A N 1
ATOM 4236 C CA . GLU A 1 531 ? -23.922 24.641 17.906 1 92.19 531 GLU A CA 1
ATOM 4237 C C . GLU A 1 531 ? -24.797 23.375 17.859 1 92.19 531 GLU A C 1
ATOM 4239 O O . GLU A 1 531 ? -24.281 22.266 17.922 1 92.19 531 GLU A O 1
ATOM 4244 N N . GLU A 1 532 ? -26.109 23.578 17.875 1 92 532 GLU A N 1
ATOM 4245 C CA . GLU A 1 532 ? -27.094 22.516 17.656 1 92 532 GLU A CA 1
ATOM 4246 C C . GLU A 1 532 ? -28.047 22.891 16.531 1 92 532 GLU A C 1
ATOM 4248 O O . GLU A 1 532 ? -28.766 23.891 16.609 1 92 532 GLU A O 1
ATOM 4253 N N . THR A 1 533 ? -27.938 22.203 15.484 1 85.81 533 THR A N 1
ATOM 4254 C CA . THR A 1 533 ? -28.859 22.391 14.375 1 85.81 533 THR A CA 1
ATOM 4255 C C . THR A 1 533 ? -29.375 21.047 13.875 1 85.81 533 THR A C 1
ATOM 4257 O O . THR A 1 533 ? -29.047 20 14.438 1 85.81 533 THR A O 1
ATOM 4260 N N . GLU A 1 534 ? -30.266 21.047 12.852 1 82.44 534 GLU A N 1
ATOM 4261 C CA . GLU A 1 534 ? -30.781 19.828 12.227 1 82.44 534 GLU A CA 1
ATOM 4262 C C . GLU A 1 534 ? -29.656 19 11.625 1 82.44 534 GLU A C 1
ATOM 4264 O O . GLU A 1 534 ? -29.719 17.766 11.602 1 82.44 534 GLU A O 1
ATOM 4269 N N . TYR A 1 535 ? -28.594 19.703 11.305 1 80.5 535 TYR A N 1
ATOM 4270 C CA . TYR A 1 535 ? -27.547 19.016 10.57 1 80.5 535 TYR A CA 1
ATOM 4271 C C . TYR A 1 535 ? -26.25 18.969 11.367 1 80.5 535 TYR A C 1
ATOM 4273 O O . TYR A 1 535 ? -25.219 18.484 10.883 1 80.5 535 TYR A O 1
ATOM 4281 N N . TRP A 1 536 ? -26.281 19.5 12.516 1 87.94 536 TRP A N 1
ATOM 4282 C CA . TRP A 1 536 ? -25.094 19.516 13.359 1 87.94 536 TRP A CA 1
ATOM 4283 C C . TRP A 1 536 ? -25.453 19.203 14.805 1 87.94 536 TRP A C 1
ATOM 4285 O O . TRP A 1 536 ? -26.531 19.594 15.289 1 87.94 536 TRP A O 1
ATOM 4295 N N . HIS A 1 537 ? -24.531 18.531 15.469 1 91.19 537 HIS A N 1
ATOM 4296 C CA . HIS A 1 537 ? -24.766 18.094 16.844 1 91.19 537 HIS A CA 1
ATOM 4297 C C . HIS A 1 537 ? -23.75 18.703 17.797 1 91.19 537 HIS A C 1
ATOM 4299 O O . HIS A 1 537 ? -22.547 18.578 17.594 1 91.19 537 HIS A O 1
ATOM 4305 N N . GLN A 1 538 ? -24.328 19.281 18.828 1 94.12 538 GLN A N 1
ATOM 4306 C CA . GLN A 1 538 ? -23.484 19.859 19.875 1 94.12 538 GLN A CA 1
ATOM 4307 C C . GLN A 1 538 ? -22.5 18.812 20.422 1 94.12 538 GLN A C 1
ATOM 4309 O O . GLN A 1 538 ? -22.891 17.672 20.672 1 94.12 538 GLN A O 1
ATOM 4314 N N . GLY A 1 539 ? -21.281 19.203 20.531 1 95.69 539 GLY A N 1
ATOM 4315 C CA . GLY A 1 539 ? -20.25 18.312 21.078 1 95.69 539 GLY A CA 1
ATOM 4316 C C . GLY A 1 539 ? -19.328 17.75 20.016 1 95.69 539 GLY A C 1
ATOM 4317 O O . GLY A 1 539 ? -18.188 17.406 20.312 1 95.69 539 GLY A O 1
ATOM 4318 N N . VAL A 1 540 ? -19.797 17.625 18.797 1 96 540 VAL A N 1
ATOM 4319 C CA . VAL A 1 540 ? -18.953 17.125 17.719 1 96 540 VAL A CA 1
ATOM 4320 C C . VAL A 1 540 ? -18 18.234 17.25 1 96 540 VAL A C 1
ATOM 4322 O O . VAL A 1 540 ? -18.453 19.312 16.859 1 96 540 VAL A O 1
ATOM 4325 N N . VAL A 1 541 ? -16.75 17.953 17.359 1 97.25 541 VAL A N 1
ATOM 4326 C CA . VAL A 1 541 ? -15.781 18.922 16.859 1 97.25 541 VAL A CA 1
ATOM 4327 C C . VAL A 1 541 ? -15.75 18.906 15.336 1 97.25 541 VAL A C 1
ATOM 4329 O O . VAL A 1 541 ? -15.578 17.844 14.734 1 97.25 541 VAL A O 1
ATOM 4332 N N . PRO A 1 542 ? -15.977 20.031 14.719 1 95.25 542 PRO A N 1
ATOM 4333 C CA . PRO A 1 542 ? -15.898 20.047 13.258 1 95.25 542 PRO A CA 1
ATOM 4334 C C . PRO A 1 542 ? -14.531 19.625 12.734 1 95.25 542 PRO A C 1
ATOM 4336 O O . PRO A 1 542 ? -13.523 19.781 13.43 1 95.25 542 PRO A O 1
ATOM 4339 N N . LEU A 1 543 ? -14.422 19.156 11.516 1 94.19 543 LEU A N 1
ATOM 4340 C CA . LEU A 1 543 ? -13.18 18.719 10.883 1 94.19 543 LEU A CA 1
ATOM 4341 C C . LEU A 1 543 ? -12.289 19.922 10.555 1 94.19 543 LEU A C 1
ATOM 4343 O O . LEU A 1 543 ? -11.078 19.766 10.383 1 94.19 543 LEU A O 1
ATOM 4347 N N . PHE A 1 544 ? -12.906 21.078 10.422 1 94.81 544 PHE A N 1
ATOM 4348 C CA . PHE A 1 544 ? -12.172 22.328 10.219 1 94.81 544 PHE A CA 1
ATOM 4349 C C . PHE A 1 544 ? -12.898 23.5 10.875 1 94.81 544 PHE A C 1
ATOM 4351 O O . PHE A 1 544 ? -14.117 23.469 11.016 1 94.81 544 PHE A O 1
ATOM 4358 N N . ILE A 1 545 ? -12.117 24.391 11.297 1 96.75 545 ILE A N 1
ATOM 4359 C CA . ILE A 1 545 ? -12.602 25.609 11.938 1 96.75 545 ILE A CA 1
ATOM 4360 C C . ILE A 1 545 ? -12.117 26.828 11.141 1 96.75 545 ILE A C 1
ATOM 4362 O O . ILE A 1 545 ? -10.922 27 10.914 1 96.75 545 ILE A O 1
ATOM 4366 N N . PRO A 1 546 ? -13.117 27.734 10.711 1 95.25 546 PRO A N 1
ATOM 4367 C CA . PRO A 1 546 ? -14.555 27.766 10.961 1 95.25 546 PRO A CA 1
ATOM 4368 C C . PRO A 1 546 ? -15.305 26.625 10.273 1 95.25 546 PRO A C 1
ATOM 4370 O O . PRO A 1 546 ? -14.859 26.125 9.234 1 95.25 546 PRO A O 1
ATOM 4373 N N . ASN A 1 547 ? -16.422 26.172 10.883 1 91.88 547 ASN A N 1
ATOM 4374 C CA . ASN A 1 547 ? -17.281 25.125 10.312 1 91.88 547 ASN A CA 1
ATOM 4375 C C . ASN A 1 547 ? -18.109 25.656 9.148 1 91.88 547 ASN A C 1
ATOM 4377 O O . ASN A 1 547 ? -19.312 25.922 9.297 1 91.88 547 ASN A O 1
ATOM 4381 N N . SER A 1 548 ? -17.594 25.703 7.93 1 83.56 548 SER A N 1
ATOM 4382 C CA . SER A 1 548 ? -18.156 26.484 6.84 1 83.56 548 SER A CA 1
ATOM 4383 C C . SER A 1 548 ? -18.797 25.594 5.781 1 83.56 548 SER A C 1
ATOM 4385 O O . SER A 1 548 ? -19.375 26.078 4.805 1 83.56 548 SER A O 1
ATOM 4387 N N . LEU A 1 549 ? -18.719 24.312 5.867 1 78 549 LEU A N 1
ATOM 4388 C CA . LEU A 1 549 ? -19.297 23.438 4.859 1 78 549 LEU A CA 1
ATOM 4389 C C . LEU A 1 549 ? -20.5 22.688 5.422 1 78 549 LEU A C 1
ATOM 4391 O O . LEU A 1 549 ? -20.5 21.453 5.477 1 78 549 LEU A O 1
ATOM 4395 N N . LEU A 1 550 ? -21.422 23.375 5.832 1 75.81 550 LEU A N 1
ATOM 4396 C CA . LEU A 1 550 ? -22.625 22.766 6.379 1 75.81 550 LEU A CA 1
ATOM 4397 C C . LEU A 1 550 ? -23.703 22.641 5.312 1 75.81 550 LEU A C 1
ATOM 4399 O O . LEU A 1 550 ? -23.75 23.438 4.375 1 75.81 550 LEU A O 1
ATOM 4403 N N . ARG A 1 551 ? -24.391 21.516 5.328 1 68.56 551 ARG A N 1
ATOM 4404 C CA . ARG A 1 551 ? -25.531 21.328 4.441 1 68.56 551 ARG A CA 1
ATOM 4405 C C . ARG A 1 551 ? -26.578 22.422 4.648 1 68.56 551 ARG A C 1
ATOM 4407 O O . ARG A 1 551 ? -26.797 22.875 5.773 1 68.56 551 ARG A O 1
ATOM 4414 N N . ASN A 1 552 ? -26.766 23.094 3.436 1 59.34 552 ASN A N 1
ATOM 4415 C CA . ASN A 1 552 ? -27.922 23.984 3.459 1 59.34 552 ASN A CA 1
ATOM 4416 C C . ASN A 1 552 ? -29.078 23.422 2.639 1 59.34 552 ASN A C 1
ATOM 4418 O O . ASN A 1 552 ? -28.875 22.625 1.72 1 59.34 552 ASN A O 1
ATOM 4422 N N . GLY A 1 553 ? -30.328 23.125 3.199 1 55.03 553 GLY A N 1
ATOM 4423 C CA . GLY A 1 553 ? -31.547 22.641 2.572 1 55.03 553 GLY A CA 1
ATOM 4424 C C . GLY A 1 553 ? -31.359 22.25 1.118 1 55.03 553 GLY A C 1
ATOM 4425 O O . GLY A 1 553 ? -32.312 21.812 0.458 1 55.03 553 GLY A O 1
ATOM 4426 N N . ASP A 1 554 ? -30.203 22.469 0.484 1 50.19 554 ASP A N 1
ATOM 4427 C CA . ASP A 1 554 ? -30.141 22.312 -0.965 1 50.19 554 ASP A CA 1
ATOM 4428 C C . ASP A 1 554 ? -29.703 20.891 -1.342 1 50.19 554 ASP A C 1
ATOM 4430 O O . ASP A 1 554 ? -29.422 20.609 -2.508 1 50.19 554 ASP A O 1
ATOM 4434 N N . GLY A 1 555 ? -29.766 19.953 -0.492 1 52 555 GLY A N 1
ATOM 4435 C CA . GLY A 1 555 ? -29.484 18.562 -0.852 1 52 555 GLY A CA 1
ATOM 4436 C C . GLY A 1 555 ? -28 18.25 -0.889 1 52 555 GLY A C 1
ATOM 4437 O O . GLY A 1 555 ? -27.609 17.125 -1.173 1 52 555 GLY A O 1
ATOM 4438 N N . GLY A 1 556 ? -27.141 19.188 -0.822 1 52.5 556 GLY A N 1
ATOM 4439 C CA . GLY A 1 556 ? -25.734 18.953 -1.079 1 52.5 556 GLY A CA 1
ATOM 4440 C C . GLY A 1 556 ? -25.047 18.188 0.029 1 52.5 556 GLY A C 1
ATOM 4441 O O . GLY A 1 556 ? -25.562 18.094 1.144 1 52.5 556 GLY A O 1
ATOM 4442 N N . HIS A 1 557 ? -24.297 17.078 -0.256 1 54.22 557 HIS A N 1
ATOM 4443 C CA . HIS A 1 557 ? -23.516 16.109 0.507 1 54.22 557 HIS A CA 1
ATOM 4444 C C . HIS A 1 557 ? -22.625 16.812 1.539 1 54.22 557 HIS A C 1
ATOM 4446 O O . HIS A 1 557 ? -21.766 17.609 1.184 1 54.22 557 HIS A O 1
ATOM 4452 N N . GLY A 1 558 ? -23.078 17.484 2.525 1 56.69 558 GLY A N 1
ATOM 4453 C CA . GLY A 1 558 ? -22.062 17.969 3.445 1 56.69 558 GLY A CA 1
ATOM 4454 C C . GLY A 1 558 ? -21.516 16.891 4.367 1 56.69 558 GLY A C 1
ATOM 4455 O O . GLY A 1 558 ? -22.062 15.789 4.422 1 56.69 558 GLY A O 1
ATOM 4456 N N . TRP A 1 559 ? -20.25 16.906 4.758 1 65 559 TRP A N 1
ATOM 4457 C CA . TRP A 1 559 ? -19.578 16.094 5.762 1 65 559 TRP A CA 1
ATOM 4458 C C . TRP A 1 559 ? -20.141 16.375 7.156 1 65 559 TRP A C 1
ATOM 4460 O O . TRP A 1 559 ? -19.391 16.391 8.133 1 65 559 TRP A O 1
ATOM 4470 N N . ASP A 1 560 ? -21.656 16.609 7.32 1 68.31 560 ASP A N 1
ATOM 4471 C CA . ASP A 1 560 ? -22.141 17.281 8.523 1 68.31 560 ASP A CA 1
ATOM 4472 C C . ASP A 1 560 ? -23 16.344 9.367 1 68.31 560 ASP A C 1
ATOM 4474 O O . ASP A 1 560 ? -24.016 15.844 8.906 1 68.31 560 ASP A O 1
ATOM 4478 N N . PRO A 1 561 ? -22.688 16 10.578 1 79.75 561 PRO A N 1
ATOM 4479 C CA . PRO A 1 561 ? -21.453 15.938 11.367 1 79.75 561 PRO A CA 1
ATOM 4480 C C . PRO A 1 561 ? -20.641 14.68 11.086 1 79.75 561 PRO A C 1
ATOM 4482 O O . PRO A 1 561 ? -21.219 13.625 10.789 1 79.75 561 PRO A O 1
ATOM 4485 N N . MET A 1 562 ? -19.438 14.727 11.125 1 87.69 562 MET A N 1
ATOM 4486 C CA . MET A 1 562 ? -18.547 13.586 10.953 1 87.69 562 MET A CA 1
ATOM 4487 C C . MET A 1 562 ? -17.594 13.453 12.141 1 87.69 562 MET A C 1
ATOM 4489 O O . MET A 1 562 ? -16.453 13.906 12.078 1 87.69 562 MET A O 1
ATOM 4493 N N . PRO A 1 563 ? -18.062 12.734 13.211 1 93.12 563 PRO A N 1
ATOM 4494 C CA . PRO A 1 563 ? -17.172 12.5 14.352 1 93.12 563 PRO A CA 1
ATOM 4495 C C . PRO A 1 563 ? -15.93 11.703 13.969 1 93.12 563 PRO A C 1
ATOM 4497 O O . PRO A 1 563 ? -16.031 10.641 13.344 1 93.12 563 PRO A O 1
ATOM 4500 N N . ASN A 1 564 ? -14.805 12.203 14.281 1 95.56 564 ASN A N 1
ATOM 4501 C CA . ASN A 1 564 ? -13.539 11.578 13.93 1 95.56 564 ASN A CA 1
ATOM 4502 C C . ASN A 1 564 ? -12.5 11.758 15.031 1 95.56 564 ASN A C 1
ATOM 4504 O O . ASN A 1 564 ? -12.43 12.812 15.656 1 95.56 564 ASN A O 1
ATOM 4508 N N . GLY A 1 565 ? -11.75 10.664 15.305 1 97.12 565 GLY A N 1
ATOM 4509 C CA . GLY A 1 565 ? -10.617 10.789 16.203 1 97.12 565 GLY A CA 1
ATOM 4510 C C . GLY A 1 565 ? -9.477 11.602 15.617 1 97.12 565 GLY A C 1
ATOM 4511 O O . GLY A 1 565 ? -9.414 11.805 14.406 1 97.12 565 GLY A O 1
ATOM 4512 N N . VAL A 1 566 ? -8.539 12.047 16.406 1 97.69 566 VAL A N 1
ATOM 4513 C CA . VAL A 1 566 ? -7.434 12.938 16.062 1 97.69 566 VAL A CA 1
ATOM 4514 C C . VAL A 1 566 ? -7.969 14.328 15.75 1 97.69 566 VAL A C 1
ATOM 4516 O O . VAL A 1 566 ? -7.551 15.312 16.375 1 97.69 566 VAL A O 1
ATOM 4519 N N . TRP A 1 567 ? -8.945 14.406 14.797 1 97.31 567 TRP A N 1
ATOM 4520 C CA . TRP A 1 567 ? -9.516 15.695 14.43 1 97.31 567 TRP A CA 1
ATOM 4521 C C . TRP A 1 567 ? -10.391 16.234 15.555 1 97.31 567 TRP A C 1
ATOM 4523 O O . TRP A 1 567 ? -10.312 17.422 15.898 1 97.31 567 TRP A O 1
ATOM 4533 N N . GLY A 1 568 ? -11.203 15.352 16.109 1 97.94 568 GLY A N 1
ATOM 4534 C CA . GLY A 1 568 ? -12.008 15.773 17.25 1 97.94 568 GLY A CA 1
ATOM 4535 C C . GLY A 1 568 ? -11.18 16.047 18.484 1 97.94 568 GLY A C 1
ATOM 4536 O O . GLY A 1 568 ? -11.539 16.906 19.297 1 97.94 568 GLY A O 1
ATOM 4537 N N . ASP A 1 569 ? -10.078 15.375 18.609 1 98.62 569 ASP A N 1
ATOM 4538 C CA . ASP A 1 569 ? -9.227 15.484 19.781 1 98.62 569 ASP A CA 1
ATOM 4539 C C . ASP A 1 569 ? -8.484 16.828 19.797 1 98.62 569 ASP A C 1
ATOM 4541 O O . ASP A 1 569 ? -7.902 17.203 20.812 1 98.62 569 ASP A O 1
ATOM 4545 N N . ALA A 1 570 ? -8.57 17.578 18.75 1 98.56 570 ALA A N 1
ATOM 4546 C CA . ALA A 1 570 ? -7.988 18.906 18.734 1 98.56 570 ALA A CA 1
ATOM 4547 C C . ALA A 1 570 ? -8.562 19.781 19.844 1 98.56 570 ALA A C 1
ATOM 4549 O O . ALA A 1 570 ? -7.871 20.656 20.375 1 98.56 570 ALA A O 1
ATOM 4550 N N . ALA A 1 571 ? -9.773 19.516 20.234 1 98.62 571 ALA A N 1
ATOM 4551 C CA . ALA A 1 571 ? -10.43 20.266 21.312 1 98.62 571 ALA A CA 1
ATOM 4552 C C . ALA A 1 571 ? -9.688 20.078 22.641 1 98.62 571 ALA A C 1
ATOM 4554 O O . ALA A 1 571 ? -9.812 20.906 23.547 1 98.62 571 ALA A O 1
ATOM 4555 N N . VAL A 1 572 ? -8.906 19.047 22.719 1 98.75 572 VAL A N 1
ATOM 4556 C CA . VAL A 1 572 ? -8.188 18.734 23.953 1 98.75 572 VAL A CA 1
ATOM 4557 C C . VAL A 1 572 ? -6.695 19 23.75 1 98.75 572 VAL A C 1
ATOM 4559 O O . VAL A 1 572 ? -6.066 19.703 24.547 1 98.75 572 VAL A O 1
ATOM 4562 N N . MET A 1 573 ? -6.156 18.562 22.688 1 98.5 573 MET A N 1
ATOM 4563 C CA . MET A 1 573 ? -4.711 18.516 22.469 1 98.5 573 MET A CA 1
ATOM 4564 C C . MET A 1 573 ? -4.156 19.906 22.188 1 98.5 573 MET A C 1
ATOM 4566 O O . MET A 1 573 ? -3.053 20.234 22.641 1 98.5 573 MET A O 1
ATOM 4570 N N . VAL A 1 574 ? -4.883 20.719 21.438 1 98.69 574 VAL A N 1
ATOM 4571 C CA . VAL A 1 574 ? -4.367 22.031 21.031 1 98.69 574 VAL A CA 1
ATOM 4572 C C . VAL A 1 574 ? -4.289 22.953 22.25 1 98.69 574 VAL A C 1
ATOM 4574 O O . VAL A 1 574 ? -3.238 23.531 22.531 1 98.69 574 VAL A O 1
ATOM 4577 N N . PRO A 1 575 ? -5.406 23.078 23.047 1 98.69 575 PRO A N 1
ATOM 4578 C CA . PRO A 1 575 ? -5.27 23.922 24.234 1 98.69 575 PRO A CA 1
ATOM 4579 C C . PRO A 1 575 ? -4.242 23.391 25.219 1 98.69 575 PRO A C 1
ATOM 4581 O O . PRO A 1 575 ? -3.557 24.172 25.891 1 98.69 575 PRO A O 1
ATOM 4584 N N . TRP A 1 576 ? -4.121 22.109 25.344 1 98.5 576 TRP A N 1
ATOM 4585 C CA . TRP A 1 576 ? -3.107 21.516 26.219 1 98.5 576 TRP A CA 1
ATOM 4586 C C . TRP A 1 576 ? -1.706 21.906 25.75 1 98.5 576 TRP A C 1
ATOM 4588 O O . TRP A 1 576 ? -0.863 22.281 26.578 1 98.5 576 TRP A O 1
ATOM 4598 N N . GLY A 1 577 ? -1.47 21.812 24.484 1 97.81 577 GLY A N 1
ATOM 4599 C CA . GLY A 1 577 ? -0.182 22.203 23.922 1 97.81 577 GLY A CA 1
ATOM 4600 C C . GLY A 1 577 ? 0.141 23.672 24.141 1 97.81 577 GLY A C 1
ATOM 4601 O O . GLY A 1 577 ? 1.285 24.031 24.422 1 97.81 577 GLY A O 1
ATOM 4602 N N . LEU A 1 578 ? -0.863 24.484 23.969 1 98.44 578 LEU A N 1
ATOM 4603 C CA . LEU A 1 578 ? -0.662 25.922 24.172 1 98.44 578 LEU A CA 1
ATOM 4604 C C . LEU A 1 578 ? -0.358 26.234 25.625 1 98.44 578 LEU A C 1
ATOM 4606 O O . LEU A 1 578 ? 0.491 27.094 25.922 1 98.44 578 LEU A O 1
ATOM 4610 N N . TYR A 1 579 ? -1.03 25.578 26.562 1 97.69 579 TYR A N 1
ATOM 4611 C CA . TYR A 1 579 ? -0.742 25.734 27.969 1 97.69 579 TYR A CA 1
ATOM 4612 C C . TYR A 1 579 ? 0.696 25.328 28.281 1 97.69 579 TYR A C 1
ATOM 4614 O O . TYR A 1 579 ? 1.416 26.062 28.969 1 97.69 579 TYR A O 1
ATOM 4622 N N . ARG A 1 580 ? 1.088 24.203 27.734 1 96.31 580 ARG A N 1
ATOM 4623 C CA . ARG A 1 580 ? 2.432 23.703 28 1 96.31 580 ARG A CA 1
ATOM 4624 C C . ARG A 1 580 ? 3.49 24.672 27.484 1 96.31 580 ARG A C 1
ATOM 4626 O O . ARG A 1 580 ? 4.539 24.844 28.109 1 96.31 580 ARG A O 1
ATOM 4633 N N . MET A 1 581 ? 3.186 25.297 26.438 1 96.06 581 MET A N 1
ATOM 4634 C CA . MET A 1 581 ? 4.16 26.172 25.797 1 96.06 581 MET A CA 1
ATOM 4635 C C . MET A 1 581 ? 4.176 27.547 26.453 1 96.06 581 MET A C 1
ATOM 4637 O O . MET A 1 581 ? 5.234 28.172 26.594 1 96.06 581 MET A O 1
ATOM 4641 N N . SER A 1 582 ? 3.006 28.062 26.922 1 95.75 582 SER A N 1
ATOM 4642 C CA . SER A 1 582 ? 2.9 29.453 27.344 1 95.75 582 SER A CA 1
ATOM 4643 C C . SER A 1 582 ? 2.793 29.562 28.859 1 95.75 582 SER A C 1
ATOM 4645 O O . SER A 1 582 ? 3 30.641 29.422 1 95.75 582 SER A O 1
ATOM 4647 N N . GLY A 1 583 ? 2.428 28.5 29.469 1 95.75 583 GLY A N 1
ATOM 4648 C CA . GLY A 1 583 ? 2.141 28.547 30.891 1 95.75 583 GLY A CA 1
ATOM 4649 C C . GLY A 1 583 ? 0.8 29.172 31.219 1 95.75 583 GLY A C 1
ATOM 4650 O O . GLY A 1 583 ? 0.445 29.328 32.375 1 95.75 583 GLY A O 1
ATOM 4651 N N . ASP A 1 584 ? 0.042 29.531 30.219 1 97.81 584 ASP A N 1
ATOM 4652 C CA . ASP A 1 584 ? -1.221 30.25 30.406 1 97.81 584 ASP A CA 1
ATOM 4653 C C . ASP A 1 584 ? -2.361 29.266 30.688 1 97.81 584 ASP A C 1
ATOM 4655 O O . ASP A 1 584 ? -2.928 28.688 29.75 1 97.81 584 ASP A O 1
ATOM 4659 N N . VAL A 1 585 ? -2.832 29.156 31.812 1 97.69 585 VAL A N 1
ATOM 4660 C CA . VAL A 1 585 ? -3.85 28.203 32.219 1 97.69 585 VAL A CA 1
ATOM 4661 C C . VAL A 1 585 ? -5.207 28.594 31.656 1 97.69 585 VAL A C 1
ATOM 4663 O O . VAL A 1 585 ? -6.109 27.766 31.547 1 97.69 585 VAL A O 1
ATOM 4666 N N . SER A 1 586 ? -5.352 29.844 31.219 1 97.38 586 SER A N 1
ATOM 4667 C CA . SER A 1 586 ? -6.629 30.297 30.688 1 97.38 586 SER A CA 1
ATOM 4668 C C . SER A 1 586 ? -6.98 29.562 29.406 1 97.38 586 SER A C 1
ATOM 4670 O O . SER A 1 586 ? -8.148 29.484 29.031 1 97.38 586 SER A O 1
ATOM 4672 N N . PHE A 1 587 ? -6 29.047 28.672 1 98.19 587 PHE A N 1
ATOM 4673 C CA . PHE A 1 587 ? -6.297 28.203 27.531 1 98.19 587 PHE A CA 1
ATOM 4674 C C . PHE A 1 587 ? -7.117 26.984 27.938 1 98.19 587 PHE A C 1
ATOM 4676 O O . PHE A 1 587 ? -8 26.547 27.203 1 98.19 587 PHE A O 1
ATOM 4683 N N . LEU A 1 588 ? -6.777 26.422 29.078 1 98.62 588 LEU A N 1
ATOM 4684 C CA . LEU A 1 588 ? -7.473 25.234 29.578 1 98.62 588 LEU A CA 1
ATOM 4685 C C . LEU A 1 588 ? -8.852 25.609 30.109 1 98.62 588 LEU A C 1
ATOM 4687 O O . LEU A 1 588 ? -9.844 24.938 29.797 1 98.62 588 LEU A O 1
ATOM 4691 N N . SER A 1 589 ? -8.914 26.641 30.953 1 98.31 589 SER A N 1
ATOM 4692 C CA . SER A 1 589 ? -10.18 27.031 31.562 1 98.31 589 SER A CA 1
ATOM 4693 C C . SER A 1 589 ? -11.195 27.453 30.516 1 98.31 589 SER A C 1
ATOM 4695 O O . SER A 1 589 ? -12.375 27.109 30.609 1 98.31 589 SER A O 1
ATOM 4697 N N . ALA A 1 590 ? -10.758 28.188 29.5 1 97.62 590 ALA A N 1
ATOM 4698 C CA . ALA A 1 590 ? -11.648 28.672 28.453 1 97.62 590 ALA A CA 1
ATOM 4699 C C . ALA A 1 590 ? -12.172 27.531 27.594 1 97.62 590 ALA A C 1
ATOM 4701 O O . ALA A 1 590 ? -13.289 27.594 27.062 1 97.62 590 ALA A O 1
ATOM 4702 N N . GLN A 1 591 ? -11.391 26.438 27.516 1 98.31 591 GLN A N 1
ATOM 4703 C CA . GLN A 1 591 ? -11.734 25.359 26.594 1 98.31 591 GLN A CA 1
ATOM 4704 C C . GLN A 1 591 ? -12.219 24.125 27.359 1 98.31 591 GLN A C 1
ATOM 4706 O O . GLN A 1 591 ? -12.453 23.078 26.75 1 98.31 591 GLN A O 1
ATOM 4711 N N . TYR A 1 592 ? -12.359 24.172 28.656 1 98.56 592 TYR A N 1
ATOM 4712 C CA . TYR A 1 592 ? -12.68 23 29.453 1 98.56 592 TYR A CA 1
ATOM 4713 C C . TYR A 1 592 ? -14.008 22.391 29.031 1 98.56 592 TYR A C 1
ATOM 4715 O O . TYR A 1 592 ? -14.117 21.172 28.859 1 98.56 592 TYR A O 1
ATOM 4723 N N . ASP A 1 593 ? -14.984 23.234 28.875 1 98.25 593 ASP A N 1
ATOM 4724 C CA . ASP A 1 593 ? -16.297 22.75 28.453 1 98.25 593 ASP A CA 1
ATOM 4725 C C . ASP A 1 593 ? -16.203 22.062 27.094 1 98.25 593 ASP A C 1
ATOM 4727 O O . ASP A 1 593 ? -16.859 21.031 26.875 1 98.25 593 ASP A O 1
ATOM 4731 N N . SER A 1 594 ? -15.461 22.656 26.188 1 98.56 594 SER A N 1
ATOM 4732 C CA . SER A 1 594 ? -15.234 22.047 24.891 1 98.56 594 SER A CA 1
ATOM 4733 C C . SER A 1 594 ? -14.633 20.656 25.016 1 98.56 594 SER A C 1
ATOM 4735 O O . SER A 1 594 ? -15.055 19.719 24.328 1 98.56 594 SER A O 1
ATOM 4737 N N . MET A 1 595 ? -13.633 20.438 25.891 1 98.69 595 MET A N 1
ATOM 4738 C CA . MET A 1 595 ? -13.008 19.141 26.125 1 98.69 595 MET A CA 1
ATOM 4739 C C . MET A 1 595 ? -14.047 18.109 26.578 1 98.69 595 MET A C 1
ATOM 4741 O O . MET A 1 595 ? -14.102 17 26.047 1 98.69 595 MET A O 1
ATOM 4745 N N . VAL A 1 596 ? -14.836 18.547 27.531 1 98.38 596 VAL A N 1
ATOM 4746 C CA . VAL A 1 596 ? -15.82 17.656 28.141 1 98.38 596 VAL A CA 1
ATOM 4747 C C . VAL A 1 596 ? -16.859 17.266 27.109 1 98.38 596 VAL A C 1
ATOM 4749 O O . VAL A 1 596 ? -17.234 16.078 27 1 98.38 596 VAL A O 1
ATOM 4752 N N . GLN A 1 597 ? -17.312 18.234 26.344 1 98.06 597 GLN A N 1
ATOM 4753 C CA . GLN A 1 597 ? -18.344 17.969 25.344 1 98.06 597 GLN A CA 1
ATOM 4754 C C . GLN A 1 597 ? -17.828 17.016 24.266 1 98.06 597 GLN A C 1
ATOM 4756 O O . GLN A 1 597 ? -18.578 16.172 23.781 1 98.06 597 GLN A O 1
ATOM 4761 N N . HIS A 1 598 ? -16.609 17.141 23.859 1 98.38 598 HIS A N 1
ATOM 4762 C CA . HIS A 1 598 ? -16.031 16.234 22.891 1 98.38 598 HIS A CA 1
ATOM 4763 C C . HIS A 1 598 ? -16.031 14.805 23.406 1 98.38 598 HIS A C 1
ATOM 4765 O O . HIS A 1 598 ? -16.5 13.883 22.719 1 98.38 598 HIS A O 1
ATOM 4771 N N . LEU A 1 599 ? -15.547 14.578 24.578 1 98.31 599 LEU A N 1
ATOM 4772 C CA . LEU A 1 599 ? -15.352 13.242 25.141 1 98.31 599 LEU A CA 1
ATOM 4773 C C . LEU A 1 599 ? -16.688 12.594 25.484 1 98.31 599 LEU A C 1
ATOM 4775 O O . LEU A 1 599 ? -16.844 11.375 25.359 1 98.31 599 LEU A O 1
ATOM 4779 N N . GLU A 1 600 ? -17.703 13.391 25.828 1 97 600 GLU A N 1
ATOM 4780 C CA . GLU A 1 600 ? -18.969 12.828 26.312 1 97 600 GLU A CA 1
ATOM 4781 C C . GLU A 1 600 ? -20 12.766 25.188 1 97 600 GLU A C 1
ATOM 4783 O O . GLU A 1 600 ? -20.812 11.836 25.141 1 97 600 GLU A O 1
ATOM 4788 N N . ASN A 1 601 ? -19.953 13.766 24.297 1 95.94 601 ASN A N 1
ATOM 4789 C CA . ASN A 1 601 ? -21.016 13.852 23.297 1 95.94 601 ASN A CA 1
ATOM 4790 C C . ASN A 1 601 ? -20.469 13.797 21.875 1 95.94 601 ASN A C 1
ATOM 4792 O O . ASN A 1 601 ? -21.234 13.562 20.922 1 95.94 601 ASN A O 1
ATOM 4796 N N . GLY A 1 602 ? -19.25 14.039 21.703 1 96.75 602 GLY A N 1
ATOM 4797 C CA . GLY A 1 602 ? -18.656 14.055 20.375 1 96.75 602 GLY A CA 1
ATOM 4798 C C . GLY A 1 602 ? -18.203 12.688 19.922 1 96.75 602 GLY A C 1
ATOM 4799 O O . GLY A 1 602 ? -18.281 12.367 18.734 1 96.75 602 GLY A O 1
ATOM 4800 N N . VAL A 1 603 ? -17.688 11.82 20.766 1 97.44 603 VAL A N 1
ATOM 4801 C CA . VAL A 1 603 ? -17.172 10.492 20.469 1 97.44 603 VAL A CA 1
ATOM 4802 C C . VAL A 1 603 ? -18.328 9.492 20.406 1 97.44 603 VAL A C 1
ATOM 4804 O O . VAL A 1 603 ? -19.109 9.375 21.344 1 97.44 603 VAL A O 1
ATOM 4807 N N . ILE A 1 604 ? -18.453 8.805 19.281 1 96.69 604 ILE A N 1
ATOM 4808 C CA . ILE A 1 604 ? -19.422 7.715 19.172 1 96.69 604 ILE A CA 1
ATOM 4809 C C . ILE A 1 604 ? -18.797 6.414 19.656 1 96.69 604 ILE A C 1
ATOM 4811 O O . ILE A 1 604 ? -17.844 5.91 19.047 1 96.69 604 ILE A O 1
ATOM 4815 N N . ARG A 1 605 ? -19.375 5.828 20.672 1 97.56 605 ARG A N 1
ATOM 4816 C CA . ARG A 1 605 ? -18.75 4.723 21.375 1 97.56 605 ARG A CA 1
ATOM 4817 C C . ARG A 1 605 ? -19.25 3.377 20.875 1 97.56 605 ARG A C 1
ATOM 4819 O O . ARG A 1 605 ? -20.406 3.256 20.469 1 97.56 605 ARG A O 1
ATOM 4826 N N . GLY A 1 606 ? -18.328 2.439 20.875 1 96.25 606 GLY A N 1
ATOM 4827 C CA . GLY A 1 606 ? -18.703 1.045 20.719 1 96.25 606 GLY A CA 1
ATOM 4828 C C . GLY A 1 606 ? -19.047 0.373 22.047 1 96.25 606 GLY A C 1
ATOM 4829 O O . GLY A 1 606 ? -19.016 1.011 23.094 1 96.25 606 GLY A O 1
ATOM 4830 N N . PRO A 1 607 ? -19.359 -0.982 22 1 94.31 607 PRO A N 1
ATOM 4831 C CA . PRO A 1 607 ? -19.766 -1.699 23.219 1 94.31 607 PRO A CA 1
ATOM 4832 C C . PRO A 1 607 ? -18.641 -1.763 24.25 1 94.31 607 PRO A C 1
ATOM 4834 O O . PRO A 1 607 ? -18.922 -1.878 25.453 1 94.31 607 PRO A O 1
ATOM 4837 N N . ASP A 1 608 ? -17.406 -1.606 23.875 1 95.81 608 ASP A N 1
ATOM 4838 C CA . ASP A 1 608 ? -16.281 -1.708 24.812 1 95.81 608 ASP A CA 1
ATOM 4839 C C . ASP A 1 608 ? -15.898 -0.336 25.359 1 95.81 608 ASP A C 1
ATOM 4841 O O . ASP A 1 608 ? -14.922 -0.21 26.094 1 95.81 608 ASP A O 1
ATOM 4845 N N . GLY A 1 609 ? -16.625 0.69 24.938 1 97.44 609 GLY A N 1
ATOM 4846 C CA . GLY A 1 609 ? -16.359 2.035 25.422 1 97.44 609 GLY A CA 1
ATOM 4847 C C . GLY A 1 609 ? -15.391 2.807 24.547 1 97.44 609 GLY A C 1
ATOM 4848 O O . GLY A 1 609 ? -15.258 4.023 24.688 1 97.44 609 GLY A O 1
ATOM 4849 N N . LEU A 1 610 ? -14.703 2.088 23.641 1 98.38 610 LEU A N 1
ATOM 4850 C CA . LEU A 1 610 ? -13.859 2.729 22.641 1 98.38 610 LEU A CA 1
ATOM 4851 C C . LEU A 1 610 ? -14.695 3.201 21.453 1 98.38 610 LEU A C 1
ATOM 4853 O O . LEU A 1 610 ? -15.922 3.189 21.516 1 98.38 610 LEU A O 1
ATOM 4857 N N . TRP A 1 611 ? -14.102 3.719 20.438 1 98.25 611 TRP A N 1
ATOM 4858 C CA . TRP A 1 611 ? -14.836 4.203 19.266 1 98.25 611 TRP A CA 1
ATOM 4859 C C . TRP A 1 611 ? -15.641 3.076 18.625 1 98.25 611 TRP A C 1
ATOM 4861 O O . TRP A 1 611 ? -15.234 1.915 18.656 1 98.25 611 TRP A O 1
ATOM 4871 N N . ASP A 1 612 ? -16.781 3.391 18.047 1 97 612 ASP A N 1
ATOM 4872 C CA . ASP A 1 612 ? -17.562 2.465 17.219 1 97 612 ASP A CA 1
ATOM 4873 C C . ASP A 1 612 ? -16.781 2.072 15.961 1 97 612 ASP A C 1
ATOM 4875 O O . ASP A 1 612 ? -16.5 2.922 15.117 1 97 612 ASP A O 1
ATOM 4879 N N . PRO A 1 613 ? -16.516 0.774 15.828 1 94.25 613 PRO A N 1
ATOM 4880 C CA . PRO A 1 613 ? -15.703 0.356 14.68 1 94.25 613 PRO A CA 1
ATOM 4881 C C . PRO A 1 613 ? -16.453 0.481 13.359 1 94.25 613 PRO A C 1
ATOM 4883 O O . PRO A 1 613 ? -15.836 0.377 12.289 1 94.25 613 PRO A O 1
ATOM 4886 N N . GLU A 1 614 ? -17.703 0.736 13.336 1 92.94 614 GLU A N 1
ATOM 4887 C CA . GLU A 1 614 ? -18.484 0.847 12.102 1 92.94 614 GLU A CA 1
ATOM 4888 C C . GLU A 1 614 ? -18.438 2.266 11.547 1 92.94 614 GLU A C 1
ATOM 4890 O O . GLU A 1 614 ? -18.875 2.51 10.414 1 92.94 614 GLU A O 1
ATOM 4895 N N . LEU A 1 615 ? -17.844 3.131 12.336 1 92.81 615 LEU A N 1
ATOM 4896 C CA . LEU A 1 615 ? -17.703 4.504 11.867 1 92.81 615 LEU A CA 1
ATOM 4897 C C . LEU A 1 615 ? -16.391 4.684 11.109 1 92.81 615 LEU A C 1
ATOM 4899 O O . LEU A 1 615 ? -15.32 4.332 11.617 1 92.81 615 LEU A O 1
ATOM 4903 N N . TRP A 1 616 ? -16.484 5.242 9.922 1 91.94 616 TRP A N 1
ATOM 4904 C CA . TRP A 1 616 ? -15.289 5.508 9.125 1 91.94 616 TRP A CA 1
ATOM 4905 C C . TRP A 1 616 ? -14.406 6.551 9.797 1 91.94 616 TRP A C 1
ATOM 4907 O O . TRP A 1 616 ? -14.906 7.531 10.352 1 91.94 616 TRP A O 1
ATOM 4917 N N . GLN A 1 617 ? -13.086 6.418 9.875 1 95.12 617 GLN A N 1
ATOM 4918 C CA . GLN A 1 617 ? -12.094 7.316 10.461 1 95.12 617 GLN A CA 1
ATOM 4919 C C . GLN A 1 617 ? -11.023 7.703 9.438 1 95.12 617 GLN A C 1
ATOM 4921 O O . GLN A 1 617 ? -10.617 6.879 8.617 1 95.12 617 GLN A O 1
ATOM 4926 N N . PHE A 1 618 ? -10.445 8.93 9.539 1 94 618 PHE A N 1
ATOM 4927 C CA . PHE A 1 618 ? -9.336 9.344 8.68 1 94 618 PHE A CA 1
ATOM 4928 C C . PHE A 1 618 ? -8.078 8.531 9 1 94 618 PHE A C 1
ATOM 4930 O O . PHE A 1 618 ? -7.289 8.227 8.102 1 94 618 PHE A O 1
ATOM 4937 N N . GLY A 1 619 ? -7.926 8.195 10.297 1 95.88 619 GLY A N 1
ATOM 4938 C CA . GLY A 1 619 ? -6.766 7.422 10.695 1 95.88 619 GLY A CA 1
ATOM 4939 C C . GLY A 1 619 ? -5.449 8.086 10.344 1 95.88 619 GLY A C 1
ATOM 4940 O O . GLY A 1 619 ? -5.234 9.258 10.656 1 95.88 619 GLY A O 1
ATOM 4941 N N . ASP A 1 620 ? -4.496 7.324 9.828 1 96.88 620 ASP A N 1
ATOM 4942 C CA . ASP A 1 620 ? -3.193 7.836 9.406 1 96.88 620 ASP A CA 1
ATOM 4943 C C . ASP A 1 620 ? -3.24 8.336 7.961 1 96.88 620 ASP A C 1
ATOM 4945 O O . ASP A 1 620 ? -2.549 7.801 7.094 1 96.88 620 ASP A O 1
ATOM 4949 N N . TRP A 1 621 ? -3.916 9.43 7.816 1 95.38 621 TRP A N 1
ATOM 4950 C CA . TRP A 1 621 ? -4.211 10.031 6.52 1 95.38 621 TRP A CA 1
ATOM 4951 C C . TRP A 1 621 ? -2.945 10.164 5.68 1 95.38 621 TRP A C 1
ATOM 4953 O O . TRP A 1 621 ? -1.92 10.648 6.16 1 95.38 621 TRP A O 1
ATOM 4963 N N . LEU A 1 622 ? -2.932 9.688 4.371 1 94.44 622 LEU A N 1
ATOM 4964 C CA . LEU A 1 622 ? -1.919 9.805 3.326 1 94.44 622 LEU A CA 1
ATOM 4965 C C . LEU A 1 622 ? -0.717 8.914 3.635 1 94.44 622 LEU A C 1
ATOM 4967 O O . LEU A 1 622 ? 0.421 9.273 3.326 1 94.44 622 LEU A O 1
ATOM 4971 N N . ASP A 1 623 ? -0.992 7.82 4.348 1 92.88 623 ASP A N 1
ATOM 4972 C CA . ASP A 1 623 ? -0.066 6.695 4.348 1 92.88 623 ASP A CA 1
ATOM 4973 C C . ASP A 1 623 ? 0.426 6.391 2.932 1 92.88 623 ASP A C 1
ATOM 4975 O O . ASP A 1 623 ? -0.372 6.312 1.996 1 92.88 623 ASP A O 1
ATOM 4979 N N . PRO A 1 624 ? 1.761 6.348 2.752 1 92.12 624 PRO A N 1
ATOM 4980 C CA . PRO A 1 624 ? 2.242 6.184 1.378 1 92.12 624 PRO A CA 1
ATOM 4981 C C . PRO A 1 624 ? 1.837 4.844 0.766 1 92.12 624 PRO A C 1
ATOM 4983 O O . PRO A 1 624 ? 1.96 4.656 -0.447 1 92.12 624 PRO A O 1
ATOM 4986 N N . ARG A 1 625 ? 1.328 3.945 1.544 1 90.38 625 ARG A N 1
ATOM 4987 C CA . ARG A 1 625 ? 0.906 2.645 1.037 1 90.38 625 ARG A CA 1
ATOM 4988 C C . ARG A 1 625 ? -0.587 2.633 0.731 1 90.38 625 ARG A C 1
ATOM 4990 O O . ARG A 1 625 ? -1.114 1.646 0.215 1 90.38 625 ARG A O 1
ATOM 4997 N N . ALA A 1 626 ? -1.316 3.67 1.034 1 89.5 626 ALA A N 1
ATOM 4998 C CA . ALA A 1 626 ? -2.713 3.803 0.624 1 89.5 626 ALA A CA 1
ATOM 4999 C C . ALA A 1 626 ? -2.828 3.934 -0.892 1 89.5 626 ALA A C 1
ATOM 5001 O O . ALA A 1 626 ? -1.906 4.414 -1.553 1 89.5 626 ALA A O 1
ATOM 5002 N N . PRO A 1 627 ? -3.984 3.529 -1.462 1 84.19 627 PRO A N 1
ATOM 5003 C CA . PRO A 1 627 ? -4.18 3.746 -2.898 1 84.19 627 PRO A CA 1
ATOM 5004 C C . PRO A 1 627 ? -4.121 5.223 -3.283 1 84.19 627 PRO A C 1
ATOM 5006 O O . PRO A 1 627 ? -4.496 6.086 -2.486 1 84.19 627 PRO A O 1
ATOM 5009 N N . GLN A 1 628 ? -3.693 5.613 -4.461 1 75.44 628 GLN A N 1
ATOM 5010 C CA . GLN A 1 628 ? -3.445 6.965 -4.949 1 75.44 628 GLN A CA 1
ATOM 5011 C C . GLN A 1 628 ? -4.695 7.832 -4.832 1 75.44 628 GLN A C 1
ATOM 5013 O O . GLN A 1 628 ? -4.609 9.016 -4.5 1 75.44 628 GLN A O 1
ATOM 5018 N N . ASN A 1 629 ? -5.82 7.352 -5.074 1 82.19 629 ASN A N 1
ATOM 5019 C CA . ASN A 1 629 ? -7.027 8.172 -5.043 1 82.19 629 ASN A CA 1
ATOM 5020 C C . ASN A 1 629 ? -8.008 7.68 -3.979 1 82.19 629 ASN A C 1
ATOM 5022 O O . ASN A 1 629 ? -9.227 7.746 -4.172 1 82.19 629 ASN A O 1
ATOM 5026 N N . ASP A 1 630 ? -7.395 7.176 -2.889 1 87.12 630 ASP A N 1
ATOM 5027 C CA . ASP A 1 630 ? -8.141 6.762 -1.705 1 87.12 630 ASP A CA 1
ATOM 5028 C C . ASP A 1 630 ? -7.258 6.801 -0.459 1 87.12 630 ASP A C 1
ATOM 5030 O O . ASP A 1 630 ? -7.09 5.785 0.219 1 87.12 630 ASP A O 1
ATOM 5034 N N . SER A 1 631 ? -6.898 7.961 -0.13 1 84.81 631 SER A N 1
ATOM 5035 C CA . SER A 1 631 ? -5.879 8.211 0.879 1 84.81 631 SER A CA 1
ATOM 5036 C C . SER A 1 631 ? -6.336 7.75 2.258 1 84.81 631 SER A C 1
ATOM 5038 O O . SER A 1 631 ? -5.512 7.527 3.15 1 84.81 631 SER A O 1
ATOM 5040 N N . GLY A 1 632 ? -7.594 7.609 2.467 1 84.88 632 GLY A N 1
ATOM 5041 C CA . GLY A 1 632 ? -8.125 7.207 3.76 1 84.88 632 GLY A CA 1
ATOM 5042 C C . GLY A 1 632 ? -7.988 5.719 4.023 1 84.88 632 GLY A C 1
ATOM 5043 O O . GLY A 1 632 ? -8.203 5.262 5.148 1 84.88 632 GLY A O 1
ATOM 5044 N N . ARG A 1 633 ? -7.531 5.008 3.029 1 88.06 633 ARG A N 1
ATOM 5045 C CA . ARG A 1 633 ? -7.363 3.568 3.18 1 88.06 633 ARG A CA 1
ATOM 5046 C C . ARG A 1 633 ? -5.91 3.213 3.479 1 88.06 633 ARG A C 1
ATOM 5048 O O . ARG A 1 633 ? -5.312 2.393 2.779 1 88.06 633 ARG A O 1
ATOM 5055 N N . GLY A 1 634 ? -5.422 3.818 4.586 1 90.38 634 GLY A N 1
ATOM 5056 C CA . GLY A 1 634 ? -4.074 3.523 5.047 1 90.38 634 GLY A CA 1
ATOM 5057 C C . GLY A 1 634 ? -3.926 2.115 5.59 1 90.38 634 GLY A C 1
ATOM 5058 O O . GLY A 1 634 ? -4.902 1.37 5.676 1 90.38 634 GLY A O 1
ATOM 5059 N N . THR A 1 635 ? -2.719 1.714 5.941 1 93.25 635 THR A N 1
ATOM 5060 C CA . THR A 1 635 ? -2.438 0.354 6.387 1 93.25 635 THR A CA 1
ATOM 5061 C C . THR A 1 635 ? -2.779 0.19 7.867 1 93.25 635 THR A C 1
ATOM 5063 O O . THR A 1 635 ? -2.91 -0.934 8.359 1 93.25 635 THR A O 1
ATOM 5066 N N . THR A 1 636 ? -2.875 1.247 8.602 1 96.81 636 THR A N 1
ATOM 5067 C CA . THR A 1 636 ? -3.283 1.207 10.008 1 96.81 636 THR A CA 1
ATOM 5068 C C . THR A 1 636 ? -4.785 1.449 10.141 1 96.81 636 THR A C 1
ATOM 5070 O O . THR A 1 636 ? -5.312 2.426 9.602 1 96.81 636 THR A O 1
ATOM 5073 N N . ASP A 1 637 ? -5.457 0.607 10.844 1 96.88 637 ASP A N 1
ATOM 5074 C CA . ASP A 1 637 ? -6.895 0.761 11.055 1 96.88 637 ASP A CA 1
ATOM 5075 C C . ASP A 1 637 ? -7.219 2.125 11.656 1 96.88 637 ASP A C 1
ATOM 5077 O O . ASP A 1 637 ? -6.641 2.508 12.68 1 96.88 637 ASP A O 1
ATOM 5081 N N . GLY A 1 638 ? -8.133 2.826 11.008 1 96.81 638 GLY A N 1
ATOM 5082 C CA . GLY A 1 638 ? -8.477 4.168 11.453 1 96.81 638 GLY A CA 1
ATOM 5083 C C . GLY A 1 638 ? -9.102 4.195 12.836 1 96.81 638 GLY A C 1
ATOM 5084 O O . GLY A 1 638 ? -8.898 5.141 13.594 1 96.81 638 GLY A O 1
ATOM 5085 N N . THR A 1 639 ? -9.891 3.176 13.156 1 97.56 639 THR A N 1
ATOM 5086 C CA . THR A 1 639 ? -10.508 3.088 14.477 1 97.56 639 THR A CA 1
ATOM 5087 C C . THR A 1 639 ? -9.445 2.91 15.555 1 97.56 639 THR A C 1
ATOM 5089 O O . THR A 1 639 ? -9.57 3.467 16.641 1 97.56 639 THR A O 1
ATOM 5092 N N . PHE A 1 640 ? -8.438 2.162 15.344 1 98.25 640 PHE A N 1
ATOM 5093 C CA . PHE A 1 640 ? -7.324 2.016 16.281 1 98.25 640 PHE A CA 1
ATOM 5094 C C . PHE A 1 640 ? -6.703 3.371 16.594 1 98.25 640 PHE A C 1
ATOM 5096 O O . PHE A 1 640 ? -6.449 3.682 17.766 1 98.25 640 PHE A O 1
ATOM 5103 N N . VAL A 1 641 ? -6.367 4.137 15.508 1 98.62 641 VAL A N 1
ATOM 5104 C CA . VAL A 1 641 ? -5.762 5.453 15.68 1 98.62 641 VAL A CA 1
ATOM 5105 C C . VAL A 1 641 ? -6.664 6.328 16.547 1 98.62 641 VAL A C 1
ATOM 5107 O O . VAL A 1 641 ? -6.195 6.977 17.484 1 98.62 641 VAL A O 1
ATOM 5110 N N . ALA A 1 642 ? -7.938 6.328 16.203 1 98.5 642 ALA A N 1
ATOM 5111 C CA . ALA A 1 642 ? -8.914 7.105 16.969 1 98.5 642 ALA A CA 1
ATOM 5112 C C . ALA A 1 642 ? -8.945 6.676 18.422 1 98.5 642 ALA A C 1
ATOM 5114 O O . ALA A 1 642 ? -9.047 7.516 19.328 1 98.5 642 ALA A O 1
ATOM 5115 N N . ASP A 1 643 ? -8.875 5.379 18.688 1 98.75 643 ASP A N 1
ATOM 5116 C CA . ASP A 1 643 ? -8.906 4.848 20.031 1 98.75 643 ASP A CA 1
ATOM 5117 C C . ASP A 1 643 ? -7.699 5.32 20.844 1 98.75 643 ASP A C 1
ATOM 5119 O O . ASP A 1 643 ? -7.82 5.625 22.031 1 98.75 643 ASP A O 1
ATOM 5123 N N . CYS A 1 644 ? -6.516 5.289 20.219 1 98.69 644 CYS A N 1
ATOM 5124 C CA . CYS A 1 644 ? -5.324 5.773 20.906 1 98.69 644 CYS A CA 1
ATOM 5125 C C . CYS A 1 644 ? -5.508 7.215 21.359 1 98.69 644 CYS A C 1
ATOM 5127 O O . CYS A 1 644 ? -5.176 7.555 22.5 1 98.69 644 CYS A O 1
ATOM 5129 N N . PHE A 1 645 ? -6.039 8.023 20.531 1 98.75 645 PHE A N 1
ATOM 5130 C CA . PHE A 1 645 ? -6.215 9.438 20.859 1 98.75 645 PHE A CA 1
ATOM 5131 C C . PHE A 1 645 ? -7.324 9.617 21.891 1 98.75 645 PHE A C 1
ATOM 5133 O O . PHE A 1 645 ? -7.262 10.523 22.719 1 98.75 645 PHE A O 1
ATOM 5140 N N . LEU A 1 646 ? -8.344 8.766 21.797 1 98.75 646 LEU A N 1
ATOM 5141 C CA . LEU A 1 646 ? -9.391 8.82 22.812 1 98.75 646 LEU A CA 1
ATOM 5142 C C . LEU A 1 646 ? -8.805 8.617 24.203 1 98.75 646 LEU A C 1
ATOM 5144 O O . LEU A 1 646 ? -9.141 9.352 25.141 1 98.75 646 LEU A O 1
ATOM 5148 N N . VAL A 1 647 ? -7.949 7.648 24.344 1 98.62 647 VAL A N 1
ATOM 5149 C CA . VAL A 1 647 ? -7.312 7.375 25.625 1 98.62 647 VAL A CA 1
ATOM 5150 C C . VAL A 1 647 ? -6.465 8.57 26.047 1 98.62 647 VAL A C 1
ATOM 5152 O O . VAL A 1 647 ? -6.574 9.055 27.172 1 98.62 647 VAL A O 1
ATOM 5155 N N . ALA A 1 648 ? -5.648 9.047 25.172 1 98.38 648 ALA A N 1
ATOM 5156 C CA . ALA A 1 648 ? -4.754 10.164 25.469 1 98.38 648 ALA A CA 1
ATOM 5157 C C . ALA A 1 648 ? -5.539 11.414 25.859 1 98.38 648 ALA A C 1
ATOM 5159 O O . ALA A 1 648 ? -5.191 12.102 26.812 1 98.38 648 ALA A O 1
ATOM 5160 N N . SER A 1 649 ? -6.555 11.75 25.047 1 98.62 649 SER A N 1
ATOM 5161 C CA . SER A 1 649 ? -7.375 12.93 25.328 1 98.62 649 SER A CA 1
ATOM 5162 C C . SER A 1 649 ? -8.062 12.82 26.688 1 98.62 649 SER A C 1
ATOM 5164 O O . SER A 1 649 ? -8.203 13.812 27.391 1 98.62 649 SER A O 1
ATOM 5166 N N . THR A 1 650 ? -8.531 11.625 27.016 1 98.75 650 THR A N 1
ATOM 5167 C CA . THR A 1 650 ? -9.188 11.43 28.297 1 98.75 650 THR A CA 1
ATOM 5168 C C . THR A 1 650 ? -8.195 11.602 29.453 1 98.75 650 THR A C 1
ATOM 5170 O O . THR A 1 650 ? -8.547 12.164 30.5 1 98.75 650 THR A O 1
ATOM 5173 N N . GLN A 1 651 ? -7.02 11.133 29.266 1 98.25 651 GLN A N 1
ATOM 5174 C CA . GLN A 1 651 ? -5.973 11.32 30.266 1 98.25 651 GLN A CA 1
ATOM 5175 C C . GLN A 1 651 ? -5.652 12.805 30.453 1 98.25 651 GLN A C 1
ATOM 5177 O O . GLN A 1 651 ? -5.492 13.273 31.578 1 98.25 651 GLN A O 1
ATOM 5182 N N . VAL A 1 652 ? -5.543 13.508 29.375 1 98.38 652 VAL A N 1
ATOM 5183 C CA . VAL A 1 652 ? -5.273 14.945 29.438 1 98.38 652 VAL A CA 1
ATOM 5184 C C . VAL A 1 652 ? -6.426 15.656 30.125 1 98.38 652 VAL A C 1
ATOM 5186 O O . VAL A 1 652 ? -6.207 16.547 30.953 1 98.38 652 VAL A O 1
ATOM 5189 N N . ALA A 1 653 ? -7.629 15.297 29.781 1 98.56 653 ALA A N 1
ATOM 5190 C CA . ALA A 1 653 ? -8.797 15.906 30.422 1 98.56 653 ALA A CA 1
ATOM 5191 C C . ALA A 1 653 ? -8.758 15.703 31.938 1 98.56 653 ALA A C 1
ATOM 5193 O O . ALA A 1 653 ? -9.156 16.594 32.688 1 98.56 653 ALA A O 1
ATOM 5194 N N . ALA A 1 654 ? -8.344 14.547 32.375 1 98.25 654 ALA A N 1
ATOM 5195 C CA . ALA A 1 654 ? -8.203 14.273 33.781 1 98.25 654 ALA A CA 1
ATOM 5196 C C . ALA A 1 654 ? -7.199 15.227 34.438 1 98.25 654 ALA A C 1
ATOM 5198 O O . ALA A 1 654 ? -7.453 15.773 35.5 1 98.25 654 ALA A O 1
ATOM 5199 N N . GLU A 1 655 ? -6.109 15.391 33.812 1 97.62 655 GLU A N 1
ATOM 5200 C CA . GLU A 1 655 ? -5.094 16.312 34.312 1 97.62 655 GLU A CA 1
ATOM 5201 C C . GLU A 1 655 ? -5.609 17.75 34.344 1 97.62 655 GLU A C 1
ATOM 5203 O O . GLU A 1 655 ? -5.328 18.484 35.312 1 97.62 655 GLU A O 1
ATOM 5208 N N . VAL A 1 656 ? -6.301 18.125 33.312 1 98.62 656 VAL A N 1
ATOM 5209 C CA . VAL A 1 656 ? -6.848 19.469 33.219 1 98.62 656 VAL A CA 1
ATOM 5210 C C . VAL A 1 656 ? -7.875 19.688 34.312 1 98.62 656 VAL A C 1
ATOM 5212 O O . VAL A 1 656 ? -7.887 20.75 34.969 1 98.62 656 VAL A O 1
ATOM 5215 N N . ALA A 1 657 ? -8.727 18.719 34.5 1 98.62 657 ALA A N 1
ATOM 5216 C CA . ALA A 1 657 ? -9.727 18.828 35.562 1 98.62 657 ALA A CA 1
ATOM 5217 C C . ALA A 1 657 ? -9.07 19 36.938 1 98.62 657 ALA A C 1
ATOM 5219 O O . ALA A 1 657 ? -9.547 19.781 37.75 1 98.62 657 ALA A O 1
ATOM 5220 N N . ALA A 1 658 ? -8.039 18.281 37.156 1 97.94 658 ALA A N 1
ATOM 5221 C CA . ALA A 1 658 ? -7.305 18.422 38.406 1 97.94 658 ALA A CA 1
ATOM 5222 C C . ALA A 1 658 ? -6.699 19.812 38.531 1 97.94 658 ALA A C 1
ATOM 5224 O O . ALA A 1 658 ? -6.781 20.438 39.594 1 97.94 658 ALA A O 1
ATOM 5225 N N . LYS A 1 659 ? -6.082 20.297 37.5 1 97.44 659 LYS A N 1
ATOM 5226 C CA . LYS A 1 659 ? -5.441 21.609 37.469 1 97.44 659 LYS A CA 1
ATOM 5227 C C . LYS A 1 659 ? -6.457 22.719 37.719 1 97.44 659 LYS A C 1
ATOM 5229 O O . LYS A 1 659 ? -6.121 23.766 38.281 1 97.44 659 LYS A O 1
ATOM 5234 N N . LEU A 1 660 ? -7.602 22.609 37.156 1 98.25 660 LEU A N 1
ATOM 5235 C CA . LEU A 1 660 ? -8.641 23.625 37.25 1 98.25 660 LEU A CA 1
ATOM 5236 C C . LEU A 1 660 ? -9.484 23.422 38.5 1 98.25 660 LEU A C 1
ATOM 5238 O O . LEU A 1 660 ? -10.508 24.078 38.688 1 98.25 660 LEU A O 1
ATOM 5242 N N . ALA A 1 661 ? -9.156 22.453 39.344 1 96.75 661 ALA A N 1
ATOM 5243 C CA . ALA A 1 661 ? -9.812 22.156 40.594 1 96.75 661 ALA A CA 1
ATOM 5244 C C . ALA A 1 661 ? -11.289 21.812 40.406 1 96.75 661 ALA A C 1
ATOM 5246 O O . ALA A 1 661 ? -12.172 22.391 41.031 1 96.75 661 ALA A O 1
ATOM 5247 N N . LYS A 1 662 ? -11.43 20.969 39.438 1 97.5 662 LYS A N 1
ATOM 5248 C CA . LYS A 1 662 ? -12.742 20.359 39.219 1 97.5 662 LYS A CA 1
ATOM 5249 C C . LYS A 1 662 ? -12.859 19.047 39.969 1 97.5 662 LYS A C 1
ATOM 5251 O O . LYS A 1 662 ? -12.594 17.984 39.438 1 97.5 662 LYS A O 1
ATOM 5256 N N . PRO A 1 663 ? -13.32 18.984 41.188 1 94.44 663 PRO A N 1
ATOM 5257 C CA . PRO A 1 663 ? -13.195 17.828 42.094 1 94.44 663 PRO A CA 1
ATOM 5258 C C . PRO A 1 663 ? -14.047 16.641 41.656 1 94.44 663 PRO A C 1
ATOM 5260 O O . PRO A 1 663 ? -13.727 15.492 41.969 1 94.44 663 PRO A O 1
ATOM 5263 N N . VAL A 1 664 ? -15.117 16.875 40.969 1 96.44 664 VAL A N 1
ATOM 5264 C CA . VAL A 1 664 ? -15.977 15.781 40.5 1 96.44 664 VAL A CA 1
ATOM 5265 C C . VAL A 1 664 ? -15.422 15.195 39.188 1 96.44 664 VAL A C 1
ATOM 5267 O O . VAL A 1 664 ? -15.336 13.977 39.031 1 96.44 664 VAL A O 1
ATOM 5270 N N . ASP A 1 665 ? -15.016 16.062 38.344 1 97.06 665 ASP A N 1
ATOM 5271 C CA . ASP A 1 665 ? -14.586 15.656 37 1 97.06 665 ASP A CA 1
ATOM 5272 C C . ASP A 1 665 ? -13.219 14.977 37.062 1 97.06 665 ASP A C 1
ATOM 5274 O O . ASP A 1 665 ? -12.953 14.055 36.281 1 97.06 665 ASP A O 1
ATOM 5278 N N . SER A 1 666 ? -12.359 15.383 37.906 1 96.81 666 SER A N 1
ATOM 5279 C CA . SER A 1 666 ? -10.992 14.891 37.938 1 96.81 666 SER A CA 1
ATOM 5280 C C . SER A 1 666 ? -10.945 13.383 38.188 1 96.81 666 SER A C 1
ATOM 5282 O O . SER A 1 666 ? -10.406 12.633 37.375 1 96.81 666 SER A O 1
ATOM 5284 N N . PRO A 1 667 ? -11.602 12.836 39.312 1 97.06 667 PRO A N 1
ATOM 5285 C CA . PRO A 1 667 ? -11.594 11.383 39.469 1 97.06 667 PRO A CA 1
ATOM 5286 C C . PRO A 1 667 ? -12.398 10.656 38.406 1 97.06 667 PRO A C 1
ATOM 5288 O O . PRO A 1 667 ? -12.031 9.547 38 1 97.06 667 PRO A O 1
ATOM 5291 N N . ARG A 1 668 ? -13.43 11.25 37.969 1 97.75 668 ARG A N 1
ATOM 5292 C CA . ARG A 1 668 ? -14.258 10.633 36.938 1 97.75 668 ARG A CA 1
ATOM 5293 C C . ARG A 1 668 ? -13.453 10.375 35.656 1 97.75 668 ARG A C 1
ATOM 5295 O O . ARG A 1 668 ? -13.5 9.273 35.094 1 97.75 668 ARG A O 1
ATOM 5302 N N . PHE A 1 669 ? -12.742 11.391 35.188 1 98.25 669 PHE A N 1
ATOM 5303 C CA . PHE A 1 669 ? -11.961 11.25 33.969 1 98.25 669 PHE A CA 1
ATOM 5304 C C . PHE A 1 669 ? -10.758 10.344 34.219 1 98.25 669 PHE A C 1
ATOM 5306 O O . PHE A 1 669 ? -10.336 9.609 33.312 1 98.25 669 PHE A O 1
ATOM 5313 N N . ARG A 1 670 ? -10.141 10.344 35.344 1 97.88 670 ARG A N 1
ATOM 5314 C CA . ARG A 1 670 ? -9.055 9.422 35.688 1 97.88 670 ARG A CA 1
ATOM 5315 C C . ARG A 1 670 ? -9.523 7.977 35.594 1 97.88 670 ARG A C 1
ATOM 5317 O O . ARG A 1 670 ? -8.82 7.121 35.062 1 97.88 670 ARG A O 1
ATOM 5324 N N . ASP A 1 671 ? -10.703 7.711 36.188 1 98.12 671 ASP A N 1
ATOM 5325 C CA . ASP A 1 671 ? -11.281 6.371 36.156 1 98.12 671 ASP A CA 1
ATOM 5326 C C . ASP A 1 671 ? -11.625 5.973 34.719 1 98.12 671 ASP A C 1
ATOM 5328 O O . ASP A 1 671 ? -11.422 4.82 34.312 1 98.12 671 ASP A O 1
ATOM 5332 N N . ALA A 1 672 ? -12.195 6.934 34.031 1 98.12 672 ALA A N 1
ATOM 5333 C CA . ALA A 1 672 ? -12.531 6.668 32.625 1 98.12 672 ALA A CA 1
ATOM 5334 C C . ALA A 1 672 ? -11.281 6.324 31.844 1 98.12 672 ALA A C 1
ATOM 5336 O O . ALA A 1 672 ? -11.305 5.422 31 1 98.12 672 ALA A O 1
ATOM 5337 N N . ALA A 1 673 ? -10.219 7.047 32.031 1 97.88 673 ALA A N 1
ATOM 5338 C CA . ALA A 1 673 ? -8.961 6.797 31.328 1 97.88 673 ALA A CA 1
ATOM 5339 C C . ALA A 1 673 ? -8.43 5.398 31.625 1 97.88 673 ALA A C 1
ATOM 5341 O O . ALA A 1 673 ? -7.961 4.695 30.734 1 97.88 673 ALA A O 1
ATOM 5342 N N . LEU A 1 674 ? -8.5 4.98 32.844 1 97.62 674 LEU A N 1
ATOM 5343 C CA . LEU A 1 674 ? -8.031 3.658 33.25 1 97.62 674 LEU A CA 1
ATOM 5344 C C . LEU A 1 674 ? -8.859 2.564 32.562 1 97.62 674 LEU A C 1
ATOM 5346 O O . LEU A 1 674 ? -8.305 1.565 32.094 1 97.62 674 LEU A O 1
ATOM 5350 N N . ARG A 1 675 ? -10.148 2.762 32.594 1 98 675 ARG A N 1
ATOM 5351 C CA . ARG A 1 675 ? -11.023 1.796 31.938 1 98 675 ARG A CA 1
ATOM 5352 C C . ARG A 1 675 ? -10.711 1.692 30.438 1 98 675 ARG A C 1
ATOM 5354 O O . ARG A 1 675 ? -10.711 0.597 29.875 1 98 675 ARG A O 1
ATOM 5361 N N . LEU A 1 676 ? -10.516 2.809 29.828 1 98.31 676 LEU A N 1
ATOM 5362 C CA . LEU A 1 676 ? -10.227 2.834 28.406 1 98.31 676 LEU A CA 1
ATOM 5363 C C . LEU A 1 676 ? -8.891 2.162 28.109 1 98.31 676 LEU A C 1
ATOM 5365 O O . LEU A 1 676 ? -8.75 1.469 27.094 1 98.31 676 LEU A O 1
ATOM 5369 N N . VAL A 1 677 ? -7.863 2.373 28.922 1 97.88 677 VAL A N 1
ATOM 5370 C CA . VAL A 1 677 ? -6.566 1.73 28.734 1 97.88 677 VAL A CA 1
ATOM 5371 C C . VAL A 1 677 ? -6.727 0.214 28.828 1 97.88 677 VAL A C 1
ATOM 5373 O O . VAL A 1 677 ? -6.133 -0.528 28.047 1 97.88 677 VAL A O 1
ATOM 5376 N N . HIS A 1 678 ? -7.52 -0.245 29.766 1 97.69 678 HIS A N 1
ATOM 5377 C CA . HIS A 1 678 ? -7.766 -1.675 29.922 1 97.69 678 HIS A CA 1
ATOM 5378 C C . HIS A 1 678 ? -8.484 -2.236 28.703 1 97.69 678 HIS A C 1
ATOM 5380 O O . HIS A 1 678 ? -8.141 -3.316 28.203 1 97.69 678 HIS A O 1
ATOM 5386 N N . ALA A 1 679 ? -9.516 -1.502 28.281 1 98.12 679 ALA A N 1
ATOM 5387 C CA . ALA A 1 679 ? -10.242 -1.922 27.094 1 98.12 679 ALA A CA 1
ATOM 5388 C C . ALA A 1 679 ? -9.312 -1.979 25.875 1 98.12 679 ALA A C 1
ATOM 5390 O O . ALA A 1 679 ? -9.406 -2.893 25.062 1 98.12 679 ALA A O 1
ATOM 5391 N N . TRP A 1 680 ? -8.469 -0.975 25.766 1 98.31 680 TRP A N 1
ATOM 5392 C CA . TRP A 1 680 ? -7.508 -0.918 24.672 1 98.31 680 TRP A CA 1
ATOM 5393 C C . TRP A 1 680 ? -6.574 -2.125 24.703 1 98.31 680 TRP A C 1
ATOM 5395 O O . TRP A 1 680 ? -6.32 -2.746 23.672 1 98.31 680 TRP A O 1
ATOM 5405 N N . ARG A 1 681 ? -6.035 -2.486 25.875 1 97.69 681 ARG A N 1
ATOM 5406 C CA . ARG A 1 681 ? -5.102 -3.602 26.016 1 97.69 681 ARG A CA 1
ATOM 5407 C C . ARG A 1 681 ? -5.785 -4.93 25.703 1 97.69 681 ARG A C 1
ATOM 5409 O O . ARG A 1 681 ? -5.211 -5.785 25.031 1 97.69 681 ARG A O 1
ATOM 5416 N N . ASP A 1 682 ? -6.98 -5.113 26.141 1 96.75 682 ASP A N 1
ATOM 5417 C CA . ASP A 1 682 ? -7.738 -6.324 25.859 1 96.75 682 ASP A CA 1
ATOM 5418 C C . ASP A 1 682 ? -7.957 -6.484 24.344 1 96.75 682 ASP A C 1
ATOM 5420 O O . ASP A 1 682 ? -7.867 -7.594 23.812 1 96.75 682 ASP A O 1
ATOM 5424 N N . LYS A 1 683 ? -8.242 -5.434 23.75 1 97.06 683 LYS A N 1
ATOM 5425 C CA . LYS A 1 683 ? -8.633 -5.43 22.328 1 97.06 683 LYS A CA 1
ATOM 5426 C C . LYS A 1 683 ? -7.41 -5.559 21.422 1 97.06 683 LYS A C 1
ATOM 5428 O O . LYS A 1 683 ? -7.449 -6.27 20.422 1 97.06 683 LYS A O 1
ATOM 5433 N N . TYR A 1 684 ? -6.246 -4.859 21.766 1 97.94 684 TYR A N 1
ATOM 5434 C CA . TYR A 1 684 ? -5.223 -4.645 20.75 1 97.94 684 TYR A CA 1
ATOM 5435 C C . TYR A 1 684 ? -3.902 -5.281 21.156 1 97.94 684 TYR A C 1
ATOM 5437 O O . TYR A 1 684 ? -2.973 -5.383 20.359 1 97.94 684 TYR A O 1
ATOM 5445 N N . LEU A 1 685 ? -3.738 -5.746 22.375 1 97.19 685 LEU A N 1
ATOM 5446 C CA . LEU A 1 685 ? -2.459 -6.234 22.891 1 97.19 685 LEU A CA 1
ATOM 5447 C C . LEU A 1 685 ? -2.49 -7.75 23.062 1 97.19 685 LEU A C 1
ATOM 5449 O O . LEU A 1 685 ? -3.428 -8.289 23.656 1 97.19 685 LEU A O 1
ATOM 5453 N N . THR A 1 686 ? -1.536 -8.469 22.5 1 96.38 686 THR A N 1
ATOM 5454 C CA . THR A 1 686 ? -1.434 -9.914 22.672 1 96.38 686 THR A CA 1
ATOM 5455 C C . THR A 1 686 ? -0.696 -10.25 23.969 1 96.38 686 THR A C 1
ATOM 5457 O O . THR A 1 686 ? -0.079 -9.375 24.578 1 96.38 686 THR A O 1
ATOM 5460 N N . ALA A 1 687 ? -0.698 -11.484 24.297 1 93.56 687 ALA A N 1
ATOM 5461 C CA . ALA A 1 687 ? 0.008 -11.945 25.484 1 93.56 687 ALA A CA 1
ATOM 5462 C C . ALA A 1 687 ? 1.516 -11.773 25.328 1 93.56 687 ALA A C 1
ATOM 5464 O O . ALA A 1 687 ? 2.219 -11.492 26.312 1 93.56 687 ALA A O 1
ATOM 5465 N N . ALA A 1 688 ? 2.002 -11.828 24.125 1 93.06 688 ALA A N 1
ATOM 5466 C CA . ALA A 1 688 ? 3.438 -11.734 23.859 1 93.06 688 ALA A CA 1
ATOM 5467 C C . ALA A 1 688 ? 3.871 -10.281 23.703 1 93.06 688 ALA A C 1
ATOM 5469 O O . ALA A 1 688 ? 5.062 -9.992 23.562 1 93.06 688 ALA A O 1
ATOM 5470 N N . GLY A 1 689 ? 2.904 -9.375 23.719 1 93.81 689 GLY A N 1
ATOM 5471 C CA . GLY A 1 689 ? 3.254 -7.961 23.688 1 93.81 689 GLY A CA 1
ATOM 5472 C C . GLY A 1 689 ? 3.201 -7.355 22.312 1 93.81 689 GLY A C 1
ATOM 5473 O O . GLY A 1 689 ? 3.656 -6.227 22.094 1 93.81 689 GLY A O 1
ATOM 5474 N N . LEU A 1 690 ? 2.705 -8.07 21.312 1 96.06 690 LEU A N 1
ATOM 5475 C CA . LEU A 1 690 ? 2.506 -7.477 19.984 1 96.06 690 LEU A CA 1
ATOM 5476 C C . LEU A 1 690 ? 1.223 -6.652 19.953 1 96.06 690 LEU A C 1
ATOM 5478 O O . LEU A 1 690 ? 0.299 -6.898 20.734 1 96.06 690 LEU A O 1
ATOM 5482 N N . VAL A 1 691 ? 1.193 -5.641 19.062 1 97.56 691 VAL A N 1
ATOM 5483 C CA . VAL A 1 691 ? 0.073 -4.711 18.969 1 97.56 691 VAL A CA 1
ATOM 5484 C C . VAL A 1 691 ? -0.692 -4.938 17.672 1 97.56 691 VAL A C 1
ATOM 5486 O O . VAL A 1 691 ? -0.087 -5.086 16.609 1 97.56 691 VAL A O 1
ATOM 5489 N N . VAL A 1 692 ? -2.041 -5.082 17.672 1 96.25 692 VAL A N 1
ATOM 5490 C CA . VAL A 1 692 ? -2.934 -5.094 16.516 1 96.25 692 VAL A CA 1
ATOM 5491 C C . VAL A 1 692 ? -3.434 -3.678 16.234 1 96.25 692 VAL A C 1
ATOM 5493 O O . VAL A 1 692 ? -4.125 -3.082 17.062 1 96.25 692 VAL A O 1
ATOM 5496 N N . PRO A 1 693 ? -3.168 -3.006 15.172 1 95.19 693 PRO A N 1
ATOM 5497 C CA . PRO A 1 693 ? -2.484 -3.592 14.016 1 95.19 693 PRO A CA 1
ATOM 5498 C C . PRO A 1 693 ? -0.964 -3.539 14.141 1 95.19 693 PRO A C 1
ATOM 5500 O O . PRO A 1 693 ? -0.435 -2.818 14.992 1 95.19 693 PRO A O 1
ATOM 5503 N N . ASP A 1 694 ? -0.288 -4.199 13.32 1 95.62 694 ASP A N 1
ATOM 5504 C CA . ASP A 1 694 ? 1.16 -4.383 13.32 1 95.62 694 ASP A CA 1
ATOM 5505 C C . ASP A 1 694 ? 1.831 -3.434 12.328 1 95.62 694 ASP A C 1
ATOM 5507 O O . ASP A 1 694 ? 2.445 -3.875 11.352 1 95.62 694 ASP A O 1
ATOM 5511 N N . THR A 1 695 ? 1.759 -2.102 12.578 1 97.31 695 THR A N 1
ATOM 5512 C CA . THR A 1 695 ? 2.309 -1.073 11.703 1 97.31 695 THR A CA 1
ATOM 5513 C C . THR A 1 695 ? 3.17 -0.093 12.492 1 97.31 695 THR A C 1
ATOM 5515 O O . THR A 1 695 ? 3.09 -0.039 13.719 1 97.31 695 THR A O 1
ATOM 5518 N N . ALA A 1 696 ? 3.98 0.651 11.789 1 97.69 696 ALA A N 1
ATOM 5519 C CA . ALA A 1 696 ? 4.824 1.653 12.438 1 97.69 696 ALA A CA 1
ATOM 5520 C C . ALA A 1 696 ? 3.977 2.695 13.164 1 97.69 696 ALA A C 1
ATOM 5522 O O . ALA A 1 696 ? 4.316 3.121 14.266 1 97.69 696 ALA A O 1
ATOM 5523 N N . THR A 1 697 ? 2.893 3.141 12.562 1 98.25 697 THR A N 1
ATOM 5524 C CA . THR A 1 697 ? 1.998 4.105 13.188 1 98.25 697 THR A CA 1
ATOM 5525 C C . THR A 1 697 ? 1.418 3.541 14.484 1 98.25 697 THR A C 1
ATOM 5527 O O . THR A 1 697 ? 1.44 4.207 15.523 1 98.25 697 THR A O 1
ATOM 5530 N N . ALA A 1 698 ? 0.926 2.326 14.438 1 98.44 698 ALA A N 1
ATOM 5531 C CA . ALA A 1 698 ? 0.29 1.716 15.602 1 98.44 698 ALA A CA 1
ATOM 5532 C C . ALA A 1 698 ? 1.271 1.596 16.766 1 98.44 698 ALA A C 1
ATOM 5534 O O . ALA A 1 698 ? 0.951 1.966 17.891 1 98.44 698 ALA A O 1
ATOM 5535 N N . LEU A 1 699 ? 2.436 1.101 16.5 1 98.31 699 LEU A N 1
ATOM 5536 C CA . LEU A 1 699 ? 3.441 0.898 17.531 1 98.31 699 LEU A CA 1
ATOM 5537 C C . LEU A 1 699 ? 3.926 2.234 18.094 1 98.31 699 LEU A C 1
ATOM 5539 O O . LEU A 1 699 ? 4.141 2.369 19.297 1 98.31 699 LEU A O 1
ATOM 5543 N N . SER A 1 700 ? 4.066 3.197 17.219 1 98.44 700 SER A N 1
ATOM 5544 C CA . SER A 1 700 ? 4.508 4.52 17.656 1 98.44 700 SER A CA 1
ATOM 5545 C C . SER A 1 700 ? 3.492 5.156 18.594 1 98.44 700 SER A C 1
ATOM 5547 O O . SER A 1 700 ? 3.869 5.762 19.594 1 98.44 700 SER A O 1
ATOM 5549 N N . LEU A 1 701 ? 2.236 5.078 18.234 1 98.5 701 LEU A N 1
ATOM 5550 C CA . LEU A 1 701 ? 1.194 5.656 19.078 1 98.5 701 LEU A CA 1
ATOM 5551 C C . LEU A 1 701 ? 1.12 4.938 20.422 1 98.5 701 LEU A C 1
ATOM 5553 O O . LEU A 1 701 ? 1.005 5.578 21.453 1 98.5 701 LEU A O 1
ATOM 5557 N N . ALA A 1 702 ? 1.199 3.596 20.391 1 98.19 702 ALA A N 1
ATOM 5558 C CA . ALA A 1 702 ? 1.133 2.814 21.625 1 98.19 702 ALA A CA 1
ATOM 5559 C C . ALA A 1 702 ? 2.273 3.182 22.562 1 98.19 702 ALA A C 1
ATOM 5561 O O . ALA A 1 702 ? 2.072 3.303 23.781 1 98.19 702 ALA A O 1
ATOM 5562 N N . LEU A 1 703 ? 3.441 3.336 22.016 1 97.44 703 LEU A N 1
ATOM 5563 C CA . LEU A 1 703 ? 4.625 3.678 22.797 1 97.44 703 LEU A CA 1
ATOM 5564 C C . LEU A 1 703 ? 4.543 5.113 23.297 1 97.44 703 LEU A C 1
ATOM 5566 O O . LEU A 1 703 ? 4.871 5.387 24.469 1 97.44 703 LEU A O 1
ATOM 5570 N N . SER A 1 704 ? 4.074 6.031 22.484 1 97.12 704 SER A N 1
ATOM 5571 C CA . SER A 1 704 ? 4.086 7.457 22.797 1 97.12 704 SER A CA 1
ATOM 5572 C C . SER A 1 704 ? 3.029 7.805 23.844 1 97.12 704 SER A C 1
ATOM 5574 O O . SER A 1 704 ? 3.238 8.688 24.672 1 97.12 704 SER A O 1
ATOM 5576 N N . PHE A 1 705 ? 1.87 7.137 23.766 1 96.75 705 PHE A N 1
ATOM 5577 C CA . PHE A 1 705 ? 0.788 7.445 24.703 1 96.75 705 PHE A CA 1
ATOM 5578 C C . PHE A 1 705 ? 0.85 6.543 25.922 1 96.75 705 PHE A C 1
ATOM 5580 O O . PHE A 1 705 ? -0.084 6.516 26.719 1 96.75 705 PHE A O 1
ATOM 5587 N N . ASP A 1 706 ? 1.948 5.703 26.047 1 90 706 ASP A N 1
ATOM 5588 C CA . ASP A 1 706 ? 2.23 4.84 27.203 1 90 706 ASP A CA 1
ATOM 5589 C C . ASP A 1 706 ? 1.055 3.91 27.484 1 90 706 ASP A C 1
ATOM 5591 O O . ASP A 1 706 ? 0.567 3.852 28.609 1 90 706 ASP A O 1
ATOM 5595 N N . LEU A 1 707 ? 0.632 3.281 26.484 1 95.94 707 LEU A N 1
ATOM 5596 C CA . LEU A 1 707 ? -0.511 2.383 26.594 1 95.94 707 LEU A CA 1
ATOM 5597 C C . LEU A 1 707 ? -0.064 0.979 26.984 1 95.94 707 LEU A C 1
ATOM 5599 O O . LEU A 1 707 ? -0.89 0.141 27.344 1 95.94 707 LEU A O 1
ATOM 5603 N N . LEU A 1 708 ? 1.232 0.73 27 1 95.38 708 LEU A N 1
ATOM 5604 C CA . LEU A 1 708 ? 1.79 -0.607 27.172 1 95.38 708 LEU A CA 1
ATOM 5605 C C . LEU A 1 708 ? 2.293 -0.811 28.594 1 95.38 708 LEU A C 1
ATOM 5607 O O . LEU A 1 708 ? 2.721 0.142 29.25 1 95.38 708 LEU A O 1
ATOM 5611 N N . LEU A 1 709 ? 2.26 -1.999 29.031 1 86.38 709 LEU A N 1
ATOM 5612 C CA . LEU A 1 709 ? 2.717 -2.352 30.359 1 86.38 709 LEU A CA 1
ATOM 5613 C C . LEU A 1 709 ? 4.238 -2.373 30.438 1 86.38 709 LEU A C 1
ATOM 5615 O O . LEU A 1 709 ? 4.902 -2.811 29.484 1 86.38 709 LEU A O 1
ATOM 5619 N N . GLU A 1 710 ? 4.848 -1.823 31.453 1 80.69 710 GLU A N 1
ATOM 5620 C CA . GLU A 1 710 ? 6.297 -1.728 31.609 1 80.69 710 GLU A CA 1
ATOM 5621 C C . GLU A 1 710 ? 6.832 -2.834 32.5 1 80.69 710 GLU A C 1
ATOM 5623 O O . GLU A 1 710 ? 8.047 -3.033 32.594 1 80.69 710 GLU A O 1
ATOM 5628 N N . CYS A 1 711 ? 6.152 -3.771 32.844 1 69.12 711 CYS A N 1
ATOM 5629 C CA . CYS A 1 711 ? 6.66 -4.621 33.906 1 69.12 711 CYS A CA 1
ATOM 5630 C C . CYS A 1 711 ? 7.609 -5.68 33.375 1 69.12 711 CYS A C 1
ATOM 5632 O O . CYS A 1 711 ? 7.207 -6.52 32.562 1 69.12 711 CYS A O 1
ATOM 5634 N N . GLY A 1 712 ? 8.938 -5.688 33.844 1 63.38 712 GLY A N 1
ATOM 5635 C CA . GLY A 1 712 ? 9.992 -6.664 33.625 1 63.38 712 GLY A CA 1
ATOM 5636 C C . GLY A 1 712 ? 10.68 -6.535 32.281 1 63.38 712 GLY A C 1
ATOM 5637 O O . GLY A 1 712 ? 10.305 -5.688 31.469 1 63.38 712 GLY A O 1
ATOM 5638 N N . ASP A 1 713 ? 11.852 -7.145 32.031 1 55.53 713 ASP A N 1
ATOM 5639 C CA . ASP A 1 713 ? 12.695 -7.129 30.844 1 55.53 713 ASP A CA 1
ATOM 5640 C C . ASP A 1 713 ? 11.93 -7.582 29.594 1 55.53 713 ASP A C 1
ATOM 5642 O O . ASP A 1 713 ? 12.242 -7.176 28.484 1 55.53 713 ASP A O 1
ATOM 5646 N N . ASN A 1 714 ? 10.938 -8.25 29.844 1 67.56 714 ASN A N 1
ATOM 5647 C CA . ASN A 1 714 ? 10.125 -8.75 28.734 1 67.56 714 ASN A CA 1
ATOM 5648 C C . ASN A 1 714 ? 8.727 -8.125 28.75 1 67.56 714 ASN A C 1
ATOM 5650 O O . ASN A 1 714 ? 7.742 -8.805 28.469 1 67.56 714 ASN A O 1
ATOM 5654 N N . SER A 1 715 ? 8.922 -6.832 28.969 1 83.12 715 SER A N 1
ATOM 5655 C CA . SER A 1 715 ? 7.668 -6.094 29.047 1 83.12 715 SER A CA 1
ATOM 5656 C C . SER A 1 715 ? 7.039 -5.902 27.672 1 83.12 715 SER A C 1
ATOM 5658 O O . SER A 1 715 ? 7.703 -6.074 26.656 1 83.12 715 SER A O 1
ATOM 5660 N N . ALA A 1 716 ? 5.762 -5.664 27.688 1 92.56 716 ALA A N 1
ATOM 5661 C CA . ALA A 1 716 ? 5.039 -5.352 26.453 1 92.56 716 ALA A CA 1
ATOM 5662 C C . ALA A 1 716 ? 5.637 -4.133 25.75 1 92.56 716 ALA A C 1
ATOM 5664 O O . ALA A 1 716 ? 5.668 -4.066 24.531 1 92.56 716 ALA A O 1
ATOM 5665 N N . LYS A 1 717 ? 6.109 -3.232 26.562 1 94.5 717 LYS A N 1
ATOM 5666 C CA . LYS A 1 717 ? 6.723 -2.027 26.016 1 94.5 717 LYS A CA 1
ATOM 5667 C C . LYS A 1 717 ? 8.008 -2.361 25.266 1 94.5 717 LYS A C 1
ATOM 5669 O O . LYS A 1 717 ? 8.242 -1.848 24.156 1 94.5 717 LYS A O 1
ATOM 5674 N N . ALA A 1 718 ? 8.852 -3.178 25.844 1 94.69 718 ALA A N 1
ATOM 5675 C CA . ALA A 1 718 ? 10.094 -3.588 25.203 1 94.69 718 ALA A CA 1
ATOM 5676 C C . ALA A 1 718 ? 9.82 -4.375 23.922 1 94.69 718 ALA A C 1
ATOM 5678 O O . ALA A 1 718 ? 10.531 -4.215 22.922 1 94.69 718 ALA A O 1
ATOM 5679 N N . GLN A 1 719 ? 8.812 -5.211 23.969 1 94.81 719 GLN A N 1
ATOM 5680 C CA . GLN A 1 719 ? 8.461 -6.008 22.797 1 94.81 719 GLN A CA 1
ATOM 5681 C C . GLN A 1 719 ? 7.949 -5.125 21.672 1 94.81 719 GLN A C 1
ATOM 5683 O O . GLN A 1 719 ? 8.289 -5.34 20.5 1 94.81 719 GLN A O 1
ATOM 5688 N N . ALA A 1 720 ? 7.113 -4.184 22.016 1 95.75 720 ALA A N 1
ATOM 5689 C CA . ALA A 1 720 ? 6.598 -3.248 21.016 1 95.75 720 ALA A CA 1
ATOM 5690 C C . ALA A 1 720 ? 7.73 -2.438 20.391 1 95.75 720 ALA A C 1
ATOM 5692 O O . ALA A 1 720 ? 7.723 -2.18 19.188 1 95.75 720 ALA A O 1
ATOM 5693 N N . ALA A 1 721 ? 8.68 -2.016 21.203 1 96.56 721 ALA A N 1
ATOM 5694 C CA . ALA A 1 721 ? 9.836 -1.281 20.703 1 96.56 721 ALA A CA 1
ATOM 5695 C C . ALA A 1 721 ? 10.648 -2.135 19.734 1 96.56 721 ALA A C 1
ATOM 5697 O O . ALA A 1 721 ? 11 -1.681 18.641 1 96.56 721 ALA A O 1
ATOM 5698 N N . ALA A 1 722 ? 10.922 -3.359 20.172 1 96.38 722 ALA A N 1
ATOM 5699 C CA . ALA A 1 722 ? 11.68 -4.273 19.312 1 96.38 722 ALA A CA 1
ATOM 5700 C C . ALA A 1 722 ? 10.969 -4.508 18 1 96.38 722 ALA A C 1
ATOM 5702 O O . ALA A 1 722 ? 11.609 -4.605 16.938 1 96.38 722 ALA A O 1
ATOM 5703 N N . ARG A 1 723 ? 9.672 -4.637 18.078 1 97.25 723 ARG A N 1
ATOM 5704 C CA . ARG A 1 723 ? 8.875 -4.832 16.875 1 97.25 723 ARG A CA 1
ATOM 5705 C C . ARG A 1 723 ? 8.961 -3.617 15.961 1 97.25 723 ARG A C 1
ATOM 5707 O O . ARG A 1 723 ? 9.055 -3.76 14.734 1 97.25 723 ARG A O 1
ATOM 5714 N N . LEU A 1 724 ? 8.852 -2.451 16.516 1 97.81 724 LEU A N 1
ATOM 5715 C CA . LEU A 1 724 ? 8.984 -1.222 15.742 1 97.81 724 LEU A CA 1
ATOM 5716 C C . LEU A 1 724 ? 10.352 -1.139 15.078 1 97.81 724 LEU A C 1
ATOM 5718 O O . LEU A 1 724 ? 10.453 -0.755 13.906 1 97.81 724 LEU A O 1
ATOM 5722 N N . PHE A 1 725 ? 11.469 -1.518 15.859 1 97.94 725 PHE A N 1
ATOM 5723 C CA . PHE A 1 725 ? 12.812 -1.522 15.305 1 97.94 725 PHE A CA 1
ATOM 5724 C C . PHE A 1 725 ? 12.898 -2.451 14.102 1 97.94 725 PHE A C 1
ATOM 5726 O O . PHE A 1 725 ? 13.469 -2.088 13.07 1 97.94 725 PHE A O 1
ATOM 5733 N N . ARG A 1 726 ? 12.281 -3.566 14.203 1 96.94 726 ARG A N 1
ATOM 5734 C CA . ARG A 1 726 ? 12.297 -4.551 13.133 1 96.94 726 ARG A CA 1
ATOM 5735 C C . ARG A 1 726 ? 11.586 -4.016 11.891 1 96.94 726 ARG A C 1
ATOM 5737 O O . ARG A 1 726 ? 12.078 -4.188 10.766 1 96.94 726 ARG A O 1
ATOM 5744 N N . LEU A 1 727 ? 10.453 -3.414 12.07 1 96.56 727 LEU A N 1
ATOM 5745 C CA . LEU A 1 727 ? 9.68 -2.889 10.953 1 96.56 727 LEU A CA 1
ATOM 5746 C C . LEU A 1 727 ? 10.469 -1.829 10.195 1 96.56 727 LEU A C 1
ATOM 5748 O O . LEU A 1 727 ? 10.43 -1.781 8.961 1 96.56 727 LEU A O 1
ATOM 5752 N N . VAL A 1 728 ? 11.141 -0.961 10.945 1 97.38 728 VAL A N 1
ATOM 5753 C CA . VAL A 1 728 ? 11.938 0.096 10.328 1 97.38 728 VAL A CA 1
ATOM 5754 C C . VAL A 1 728 ? 13.055 -0.518 9.492 1 97.38 728 VAL A C 1
ATOM 5756 O O . VAL A 1 728 ? 13.328 -0.069 8.383 1 97.38 728 VAL A O 1
ATOM 5759 N N . ARG A 1 729 ? 13.688 -1.552 10.008 1 96.75 729 ARG A N 1
ATOM 5760 C CA . ARG A 1 729 ? 14.758 -2.238 9.289 1 96.75 729 ARG A CA 1
ATOM 5761 C C . ARG A 1 729 ? 14.211 -2.99 8.078 1 96.75 729 ARG A C 1
ATOM 5763 O O . ARG A 1 729 ? 14.82 -2.98 7.012 1 96.75 729 ARG A O 1
ATOM 5770 N N . LEU A 1 730 ? 13.047 -3.602 8.219 1 95 730 LEU A N 1
ATOM 5771 C CA . LEU A 1 730 ? 12.414 -4.352 7.137 1 95 730 LEU A CA 1
ATOM 5772 C C . LEU A 1 730 ? 12.062 -3.43 5.973 1 95 730 LEU A C 1
ATOM 5774 O O . LEU A 1 730 ? 12.047 -3.861 4.82 1 95 730 LEU A O 1
ATOM 5778 N N . ASN A 1 731 ? 11.781 -2.176 6.297 1 94.5 731 ASN A N 1
ATOM 5779 C CA . ASN A 1 731 ? 11.367 -1.233 5.266 1 94.5 731 ASN A CA 1
ATOM 5780 C C . ASN A 1 731 ? 12.539 -0.386 4.777 1 94.5 731 ASN A C 1
ATOM 5782 O O . ASN A 1 731 ? 12.344 0.667 4.168 1 94.5 731 ASN A O 1
ATOM 5786 N N . ASP A 1 732 ? 13.781 -0.8 5.074 1 94.81 732 ASP A N 1
ATOM 5787 C CA . ASP A 1 732 ? 15.008 -0.164 4.602 1 94.81 732 ASP A CA 1
ATOM 5788 C C . ASP A 1 732 ? 15.047 1.309 5 1 94.81 732 ASP A C 1
ATOM 5790 O O . ASP A 1 732 ? 15.43 2.164 4.199 1 94.81 732 ASP A O 1
ATOM 5794 N N . PHE A 1 733 ? 14.5 1.639 6.184 1 97 733 PHE A N 1
ATOM 5795 C CA . PHE A 1 733 ? 14.523 2.945 6.832 1 97 733 PHE A CA 1
ATOM 5796 C C . PHE A 1 733 ? 13.672 3.945 6.066 1 97 733 PHE A C 1
ATOM 5798 O O . PHE A 1 733 ? 13.812 5.156 6.234 1 97 733 PHE A O 1
ATOM 5805 N N . LYS A 1 734 ? 12.797 3.492 5.113 1 96.06 734 LYS A N 1
ATOM 5806 C CA . LYS A 1 734 ? 11.82 4.344 4.438 1 96.06 734 LYS A CA 1
ATOM 5807 C C . LYS A 1 734 ? 10.586 4.559 5.301 1 96.06 734 LYS A C 1
ATOM 5809 O O . LYS A 1 734 ? 10.328 3.797 6.234 1 96.06 734 LYS A O 1
ATOM 5814 N N . LEU A 1 735 ? 9.883 5.617 4.977 1 96.62 735 LEU A N 1
ATOM 5815 C CA . LEU A 1 735 ? 8.688 5.953 5.746 1 96.62 735 LEU A CA 1
ATOM 5816 C C . LEU A 1 735 ? 7.488 5.152 5.266 1 96.62 735 LEU A C 1
ATOM 5818 O O . LEU A 1 735 ? 7.297 4.969 4.059 1 96.62 735 LEU A O 1
ATOM 5822 N N . THR A 1 736 ? 6.711 4.605 6.238 1 95.5 736 THR A N 1
ATOM 5823 C CA . THR A 1 736 ? 5.48 3.885 5.934 1 95.5 736 THR A CA 1
ATOM 5824 C C . THR A 1 736 ? 4.289 4.523 6.645 1 95.5 736 THR A C 1
ATOM 5826 O O . THR A 1 736 ? 3.285 3.857 6.902 1 95.5 736 THR A O 1
ATOM 5829 N N . THR A 1 737 ? 4.41 5.75 7.059 1 97.25 737 THR A N 1
ATOM 5830 C CA . THR A 1 737 ? 3.393 6.414 7.867 1 97.25 737 THR A CA 1
ATOM 5831 C C . THR A 1 737 ? 2.848 7.645 7.145 1 97.25 737 THR A C 1
ATOM 5833 O O . THR A 1 737 ? 3.514 8.203 6.273 1 97.25 737 THR A O 1
ATOM 5836 N N . GLY A 1 738 ? 1.591 8.031 7.531 1 96.75 738 GLY A N 1
ATOM 5837 C CA . GLY A 1 738 ? 0.979 9.273 7.094 1 96.75 738 GLY A CA 1
ATOM 5838 C C . GLY A 1 738 ? 1.196 10.422 8.062 1 96.75 738 GLY A C 1
ATOM 5839 O O . GLY A 1 738 ? 2.271 10.547 8.656 1 96.75 738 GLY A O 1
ATOM 5840 N N . PHE A 1 739 ? 0.179 11.281 8.219 1 97 739 PHE A N 1
ATOM 5841 C CA . PHE A 1 739 ? 0.291 12.477 9.047 1 97 739 PHE A CA 1
ATOM 5842 C C . PHE A 1 739 ? 0.521 12.102 10.5 1 97 739 PHE A C 1
ATOM 5844 O O . PHE A 1 739 ? 1.464 12.586 11.133 1 97 739 PHE A O 1
ATOM 5851 N N . VAL A 1 740 ? -0.312 11.211 10.953 1 98.06 740 VAL A N 1
ATOM 5852 C CA . VAL A 1 740 ? -0.334 10.93 12.383 1 98.06 740 VAL A CA 1
ATOM 5853 C C . VAL A 1 740 ? 0.915 10.141 12.773 1 98.06 740 VAL A C 1
ATOM 5855 O O . VAL A 1 740 ? 1.628 10.523 13.711 1 98.06 740 VAL A O 1
ATOM 5858 N N . GLY A 1 741 ? 1.197 9.117 12.039 1 98 741 GLY A N 1
ATOM 5859 C CA . GLY A 1 741 ? 2.34 8.281 12.367 1 98 741 GLY A CA 1
ATOM 5860 C C . GLY A 1 741 ? 3.662 9.023 12.297 1 98 741 GLY A C 1
ATOM 5861 O O . GLY A 1 741 ? 4.539 8.82 13.133 1 98 741 GLY A O 1
ATOM 5862 N N . SER A 1 742 ? 3.824 9.898 11.359 1 97.69 742 SER A N 1
ATOM 5863 C CA . SER A 1 742 ? 5.086 10.602 11.141 1 97.69 742 SER A CA 1
ATOM 5864 C C . SER A 1 742 ? 5.375 11.578 12.266 1 97.69 742 SER A C 1
ATOM 5866 O O . SER A 1 742 ? 6.535 11.852 12.586 1 97.69 742 SER A O 1
ATOM 5868 N N . ALA A 1 743 ? 4.32 12.062 12.875 1 97.88 743 ALA A N 1
ATOM 5869 C CA . ALA A 1 743 ? 4.488 13.023 13.961 1 97.88 743 ALA A CA 1
ATOM 5870 C C . ALA A 1 743 ? 5.039 12.352 15.211 1 97.88 743 ALA A C 1
ATOM 5872 O O . ALA A 1 743 ? 5.656 13.008 16.062 1 97.88 743 ALA A O 1
ATOM 5873 N N . PHE A 1 744 ? 4.895 10.977 15.312 1 98.12 744 PHE A N 1
ATOM 5874 C CA . PHE A 1 744 ? 5.227 10.312 16.562 1 98.12 744 PHE A CA 1
ATOM 5875 C C . PHE A 1 744 ? 6.375 9.328 16.359 1 98.12 744 PHE A C 1
ATOM 5877 O O . PHE A 1 744 ? 7.035 8.938 17.328 1 98.12 744 PHE A O 1
ATOM 5884 N N . LEU A 1 745 ? 6.672 8.922 15.141 1 98.31 745 LEU A N 1
ATOM 5885 C CA . LEU A 1 745 ? 7.516 7.781 14.812 1 98.31 745 LEU A CA 1
ATOM 5886 C C . LEU A 1 745 ? 8.938 7.988 15.328 1 98.31 745 LEU A C 1
ATOM 5888 O O . LEU A 1 745 ? 9.461 7.16 16.078 1 98.31 745 LEU A O 1
ATOM 5892 N N . SER A 1 746 ? 9.602 9.109 14.984 1 98.31 746 SER A N 1
ATOM 5893 C CA . SER A 1 746 ? 10.992 9.336 15.344 1 98.31 746 SER A CA 1
ATOM 5894 C C . SER A 1 746 ? 11.164 9.477 16.844 1 98.31 746 SER A C 1
ATOM 5896 O O . SER A 1 746 ? 12.133 8.977 17.422 1 98.31 746 SER A O 1
ATOM 5898 N N . GLN A 1 747 ? 10.266 10.141 17.484 1 97.12 747 GLN A N 1
ATOM 5899 C CA . GLN A 1 747 ? 10.344 10.297 18.938 1 97.12 747 GLN A CA 1
ATOM 5900 C C . GLN A 1 747 ? 10.117 8.961 19.641 1 97.12 747 GLN A C 1
ATOM 5902 O O . GLN A 1 747 ? 10.773 8.664 20.641 1 97.12 747 GLN A O 1
ATOM 5907 N N . ALA A 1 748 ? 9.141 8.18 19.125 1 98 748 ALA A N 1
ATOM 5908 C CA . ALA A 1 748 ? 8.898 6.859 19.688 1 98 748 ALA A CA 1
ATOM 5909 C C . ALA A 1 748 ? 10.148 5.984 19.594 1 98 748 ALA A C 1
ATOM 5911 O O . ALA A 1 748 ? 10.492 5.281 20.547 1 98 748 ALA A O 1
ATOM 5912 N N . LEU A 1 749 ? 10.805 5.988 18.469 1 97.94 749 LEU A N 1
ATOM 5913 C CA . LEU A 1 749 ? 12.055 5.246 18.297 1 97.94 749 LEU A CA 1
ATOM 5914 C C . LEU A 1 749 ? 13.109 5.707 19.297 1 97.94 749 LEU A C 1
ATOM 5916 O O . LEU A 1 749 ? 13.695 4.891 20 1 97.94 749 LEU A O 1
ATOM 5920 N N . THR A 1 750 ? 13.289 6.996 19.438 1 96.88 750 THR A N 1
ATOM 5921 C CA . THR A 1 750 ? 14.328 7.574 20.281 1 96.88 750 THR A CA 1
ATOM 5922 C C . THR A 1 750 ? 14.078 7.254 21.75 1 96.88 750 THR A C 1
ATOM 5924 O O . THR A 1 750 ? 14.984 6.812 22.469 1 96.88 750 THR A O 1
ATOM 5927 N N . ARG A 1 751 ? 12.898 7.426 22.172 1 95.44 751 ARG A N 1
ATOM 5928 C CA . ARG A 1 751 ? 12.555 7.215 23.578 1 95.44 751 ARG A CA 1
ATOM 5929 C C . ARG A 1 751 ? 12.594 5.734 23.938 1 95.44 751 ARG A C 1
ATOM 5931 O O . ARG A 1 751 ? 12.648 5.375 25.109 1 95.44 751 ARG A O 1
ATOM 5938 N N . SER A 1 752 ? 12.547 4.906 22.906 1 95 752 SER A N 1
ATOM 5939 C CA . SER A 1 752 ? 12.586 3.467 23.125 1 95 752 SER A CA 1
ATOM 5940 C C . SER A 1 752 ? 13.992 2.912 22.891 1 95 752 SER A C 1
ATOM 5942 O O . SER A 1 752 ? 14.18 1.696 22.844 1 95 752 SER A O 1
ATOM 5944 N N . GLY A 1 753 ? 14.93 3.785 22.719 1 93.5 753 GLY A N 1
ATOM 5945 C CA . GLY A 1 753 ? 16.312 3.359 22.594 1 93.5 753 GLY A CA 1
ATOM 5946 C C . GLY A 1 753 ? 16.766 3.217 21.141 1 93.5 753 GLY A C 1
ATOM 5947 O O . GLY A 1 753 ? 17.891 2.799 20.891 1 93.5 753 GLY A O 1
ATOM 5948 N N . GLY A 1 754 ? 15.922 3.537 20.234 1 96.12 754 GLY A N 1
ATOM 5949 C CA . GLY A 1 754 ? 16.25 3.393 18.828 1 96.12 754 GLY A CA 1
ATOM 5950 C C . GLY A 1 754 ? 16.734 4.688 18.188 1 96.12 754 GLY A C 1
ATOM 5951 O O . GLY A 1 754 ? 16.25 5.07 17.125 1 96.12 754 GLY A O 1
ATOM 5952 N N . VAL A 1 755 ? 17.656 5.395 18.781 1 96.38 755 VAL A N 1
ATOM 5953 C CA . VAL A 1 755 ? 18.156 6.684 18.312 1 96.38 755 VAL A CA 1
ATOM 5954 C C . VAL A 1 755 ? 18.781 6.523 16.938 1 96.38 755 VAL A C 1
ATOM 5956 O O . VAL A 1 755 ? 18.5 7.312 16.016 1 96.38 755 VAL A O 1
ATOM 5959 N N . ASP A 1 756 ? 19.578 5.453 16.75 1 96.69 756 ASP A N 1
ATOM 5960 C CA . ASP A 1 756 ? 20.25 5.211 15.477 1 96.69 756 ASP A CA 1
ATOM 5961 C C . ASP A 1 756 ? 19.25 4.977 14.352 1 96.69 756 ASP A C 1
ATOM 5963 O O . ASP A 1 756 ? 19.484 5.398 13.211 1 96.69 756 ASP A O 1
ATOM 5967 N N . LEU A 1 757 ? 18.188 4.312 14.648 1 97.69 757 LEU A N 1
ATOM 5968 C CA . LEU A 1 757 ? 17.172 4.047 13.648 1 97.69 757 LEU A CA 1
ATOM 5969 C C . LEU A 1 757 ? 16.469 5.336 13.227 1 97.69 757 LEU A C 1
ATOM 5971 O O . LEU A 1 757 ? 16.141 5.516 12.047 1 97.69 757 LEU A O 1
ATOM 5975 N N . SER A 1 758 ? 16.219 6.25 14.164 1 97.94 758 SER A N 1
ATOM 5976 C CA . SER A 1 758 ? 15.625 7.543 13.828 1 97.94 758 SER A CA 1
ATOM 5977 C C . SER A 1 758 ? 16.531 8.328 12.875 1 97.94 758 SER A C 1
ATOM 5979 O O . SER A 1 758 ? 16.047 8.953 11.93 1 97.94 758 SER A O 1
ATOM 5981 N N . TYR A 1 759 ? 17.828 8.281 13.156 1 98.31 759 TYR A N 1
ATOM 5982 C CA . TYR A 1 759 ? 18.781 8.984 12.297 1 98.31 759 TYR A CA 1
ATOM 5983 C C . TYR A 1 759 ? 18.859 8.328 10.922 1 98.31 759 TYR A C 1
ATOM 5985 O O . TYR A 1 759 ? 18.953 9.016 9.906 1 98.31 759 TYR A O 1
ATOM 5993 N N . ALA A 1 760 ? 18.875 6.973 10.906 1 98.06 760 ALA A N 1
ATOM 5994 C CA . ALA A 1 760 ? 18.891 6.281 9.625 1 98.06 760 ALA A CA 1
ATOM 5995 C C . ALA A 1 760 ? 17.703 6.688 8.766 1 98.06 760 ALA A C 1
ATOM 5997 O O . ALA A 1 760 ? 17.828 6.887 7.555 1 98.06 760 ALA A O 1
ATOM 5998 N N . MET A 1 761 ? 16.547 6.812 9.344 1 97.94 761 MET A N 1
ATOM 5999 C CA . MET A 1 761 ? 15.344 7.262 8.641 1 97.94 761 MET A CA 1
ATOM 6000 C C . MET A 1 761 ? 15.5 8.703 8.18 1 97.94 761 MET A C 1
ATOM 6002 O O . MET A 1 761 ? 15.086 9.055 7.07 1 97.94 761 MET A O 1
ATOM 6006 N N . LEU A 1 762 ? 16.047 9.539 9.039 1 98.38 762 LEU A N 1
ATOM 6007 C CA . LEU A 1 762 ? 16.234 10.945 8.703 1 98.38 762 LEU A CA 1
ATOM 6008 C C . LEU A 1 762 ? 17.094 11.102 7.461 1 98.38 762 LEU A C 1
ATOM 6010 O O . LEU A 1 762 ? 16.797 11.922 6.59 1 98.38 762 LEU A O 1
ATOM 6014 N N . PHE A 1 763 ? 18.156 10.289 7.359 1 98.06 763 PHE A N 1
ATOM 6015 C CA . PHE A 1 763 ? 19.156 10.477 6.312 1 98.06 763 PHE A CA 1
ATOM 6016 C C . PHE A 1 763 ? 18.781 9.688 5.062 1 98.06 763 PHE A C 1
ATOM 6018 O O . PHE A 1 763 ? 19.453 9.789 4.035 1 98.06 763 PHE A O 1
ATOM 6025 N N . GLN A 1 764 ? 17.703 8.883 5.141 1 97.31 764 GLN A N 1
ATOM 6026 C CA . GLN A 1 764 ? 17.234 8.172 3.955 1 97.31 764 GLN A CA 1
ATOM 6027 C C . GLN A 1 764 ? 16.781 9.148 2.873 1 97.31 764 GLN A C 1
ATOM 6029 O O . GLN A 1 764 ? 16.109 10.141 3.166 1 97.31 764 GLN A O 1
ATOM 6034 N N . LYS A 1 765 ? 17.125 8.852 1.561 1 97.38 765 LYS A N 1
ATOM 6035 C CA . LYS A 1 765 ? 16.844 9.828 0.504 1 97.38 765 LYS A CA 1
ATOM 6036 C C . LYS A 1 765 ? 15.93 9.227 -0.564 1 97.38 765 LYS A C 1
ATOM 6038 O O . LYS A 1 765 ? 15.398 9.953 -1.406 1 97.38 765 LYS A O 1
ATOM 6043 N N . LYS A 1 766 ? 15.641 7.965 -0.473 1 94.44 766 LYS A N 1
ATOM 6044 C CA . LYS A 1 766 ? 14.781 7.328 -1.464 1 94.44 766 LYS A CA 1
ATOM 6045 C C . LYS A 1 766 ? 13.312 7.488 -1.092 1 94.44 766 LYS A C 1
ATOM 6047 O O . LYS A 1 766 ? 12.961 7.527 0.09 1 94.44 766 LYS A O 1
ATOM 6052 N N . CYS A 1 767 ? 12.383 7.473 -2.027 1 94.62 767 CYS A N 1
ATOM 6053 C CA . CYS A 1 767 ? 10.945 7.66 -1.818 1 94.62 767 CYS A CA 1
ATOM 6054 C C . CYS A 1 767 ? 10.305 6.387 -1.279 1 94.62 767 CYS A C 1
ATOM 6056 O O . CYS A 1 767 ? 10.5 5.305 -1.835 1 94.62 767 CYS A O 1
ATOM 6058 N N . PRO A 1 768 ? 9.641 6.598 -0.21 1 95.38 768 PRO A N 1
ATOM 6059 C CA . PRO A 1 768 ? 9.297 7.789 0.577 1 95.38 768 PRO A CA 1
ATOM 6060 C C . PRO A 1 768 ? 10.258 8.016 1.742 1 95.38 768 PRO A C 1
ATOM 6062 O O . PRO A 1 768 ? 10.609 7.07 2.453 1 95.38 768 PRO A O 1
ATOM 6065 N N . SER A 1 769 ? 10.688 9.141 1.983 1 97.69 769 SER A N 1
ATOM 6066 C CA . SER A 1 769 ? 11.555 9.477 3.104 1 97.69 769 SER A CA 1
ATOM 6067 C C . SER A 1 769 ? 11.492 10.969 3.426 1 97.69 769 SER A C 1
ATOM 6069 O O . SER A 1 769 ? 10.875 11.742 2.688 1 97.69 769 SER A O 1
ATOM 6071 N N . TYR A 1 770 ? 12.102 11.359 4.477 1 98.25 770 TYR A N 1
ATOM 6072 C CA . TYR A 1 770 ? 12.094 12.758 4.895 1 98.25 770 TYR A CA 1
ATOM 6073 C C . TYR A 1 770 ? 12.859 13.625 3.908 1 98.25 770 TYR A C 1
ATOM 6075 O O . TYR A 1 770 ? 12.477 14.773 3.654 1 98.25 770 TYR A O 1
ATOM 6083 N N . LEU A 1 771 ? 13.938 13.062 3.334 1 98.56 771 LEU A N 1
ATOM 6084 C CA . LEU A 1 771 ? 14.828 13.906 2.545 1 98.56 771 LEU A CA 1
ATOM 6085 C C . LEU A 1 771 ? 14.555 13.742 1.054 1 98.56 771 LEU A C 1
ATOM 6087 O O . LEU A 1 771 ? 15.109 14.477 0.232 1 98.56 771 LEU A O 1
ATOM 6091 N N . TYR A 1 772 ? 13.664 12.867 0.642 1 97.94 772 TYR A N 1
ATOM 6092 C CA . TYR A 1 772 ? 13.375 12.664 -0.774 1 97.94 772 TYR A CA 1
ATOM 6093 C C . TYR A 1 772 ? 12.875 13.953 -1.421 1 97.94 772 TYR A C 1
ATOM 6095 O O . TYR A 1 772 ? 13.383 14.367 -2.465 1 97.94 772 TYR A O 1
ATOM 6103 N N . PRO A 1 773 ? 11.859 14.609 -0.772 1 98.31 773 PRO A N 1
ATOM 6104 C CA . PRO A 1 773 ? 11.398 15.844 -1.421 1 98.31 773 PRO A CA 1
ATOM 6105 C C . PRO A 1 773 ? 12.523 16.844 -1.647 1 98.31 773 PRO A C 1
ATOM 6107 O O . PRO A 1 773 ? 12.508 17.578 -2.639 1 98.31 773 PRO A O 1
ATOM 6110 N N . ILE A 1 774 ? 13.477 16.906 -0.779 1 98.25 774 ILE A N 1
ATOM 6111 C CA . ILE A 1 774 ? 14.602 17.828 -0.882 1 98.25 774 ILE A CA 1
ATOM 6112 C C . ILE A 1 774 ? 15.422 17.5 -2.129 1 98.25 774 ILE A C 1
ATOM 6114 O O . ILE A 1 774 ? 15.852 18.406 -2.854 1 98.25 774 ILE A O 1
ATOM 6118 N N . THR A 1 775 ? 15.594 16.203 -2.332 1 97.62 775 THR A N 1
ATOM 6119 C CA . THR A 1 775 ? 16.344 15.789 -3.512 1 97.62 775 THR A CA 1
ATOM 6120 C C . THR A 1 775 ? 15.602 16.188 -4.789 1 97.62 775 THR A C 1
ATOM 6122 O O . THR A 1 775 ? 16.219 16.297 -5.852 1 97.62 775 THR A O 1
ATOM 6125 N N . MET A 1 776 ? 14.32 16.469 -4.656 1 97.06 776 MET A N 1
ATOM 6126 C CA . MET A 1 776 ? 13.5 16.812 -5.809 1 97.06 776 MET A CA 1
ATOM 6127 C C . MET A 1 776 ? 13.32 18.328 -5.91 1 97.06 776 MET A C 1
ATOM 6129 O O . MET A 1 776 ? 12.508 18.812 -6.703 1 97.06 776 MET A O 1
ATOM 6133 N N . GLY A 1 777 ? 13.922 19.062 -5.023 1 96.69 777 GLY A N 1
ATOM 6134 C CA . GLY A 1 777 ? 13.93 20.5 -5.121 1 96.69 777 GLY A CA 1
ATOM 6135 C C . GLY A 1 777 ? 12.844 21.156 -4.277 1 96.69 777 GLY A C 1
ATOM 6136 O O . GLY A 1 777 ? 12.531 22.344 -4.465 1 96.69 777 GLY A O 1
ATOM 6137 N N . ALA A 1 778 ? 12.297 20.5 -3.336 1 98.19 778 ALA A N 1
ATOM 6138 C CA . ALA A 1 778 ? 11.234 21.031 -2.494 1 98.19 778 ALA A CA 1
ATOM 6139 C C . ALA A 1 778 ? 11.727 22.234 -1.681 1 98.19 778 ALA A C 1
ATOM 6141 O O . ALA A 1 778 ? 12.844 22.219 -1.162 1 98.19 778 ALA A O 1
ATOM 6142 N N . THR A 1 779 ? 10.898 23.25 -1.563 1 98.31 779 THR A N 1
ATOM 6143 C CA . THR A 1 779 ? 11.203 24.406 -0.745 1 98.31 779 THR A CA 1
ATOM 6144 C C . THR A 1 779 ? 10.164 24.578 0.367 1 98.31 779 THR A C 1
ATOM 6146 O O . THR A 1 779 ? 10.172 25.578 1.082 1 98.31 779 THR A O 1
ATOM 6149 N N . THR A 1 780 ? 9.258 23.719 0.439 1 98.56 780 THR A N 1
ATOM 6150 C CA . THR A 1 780 ? 8.25 23.516 1.474 1 98.56 780 THR A CA 1
ATOM 6151 C C . THR A 1 780 ? 8.023 22.031 1.73 1 98.56 780 THR A C 1
ATOM 6153 O O . THR A 1 780 ? 8.586 21.188 1.038 1 98.56 780 THR A O 1
ATOM 6156 N N . THR A 1 781 ? 7.289 21.703 2.73 1 98.31 781 THR A N 1
ATOM 6157 C CA . THR A 1 781 ? 6.848 20.328 2.916 1 98.31 781 THR A CA 1
ATOM 6158 C C . THR A 1 781 ? 5.656 20.016 2.012 1 98.31 781 THR A C 1
ATOM 6160 O O . THR A 1 781 ? 4.793 20.875 1.796 1 98.31 781 THR A O 1
ATOM 6163 N N . TRP A 1 782 ? 5.629 18.812 1.478 1 97.94 782 TRP A N 1
ATOM 6164 C CA . TRP A 1 782 ? 4.578 18.375 0.56 1 97.94 782 TRP A CA 1
ATOM 6165 C C . TRP A 1 782 ? 3.438 17.703 1.315 1 97.94 782 TRP A C 1
ATOM 6167 O O . TRP A 1 782 ? 3.543 17.453 2.518 1 97.94 782 TRP A O 1
ATOM 6177 N N . GLU A 1 783 ? 2.346 17.531 0.648 1 96.38 783 GLU A N 1
ATOM 6178 C CA . GLU A 1 783 ? 1.202 16.828 1.219 1 96.38 783 GLU A CA 1
ATOM 6179 C C . GLU A 1 783 ? 1.445 15.32 1.255 1 96.38 783 GLU A C 1
ATOM 6181 O O . GLU A 1 783 ? 0.993 14.633 2.174 1 96.38 783 GLU A O 1
ATOM 6186 N N . ARG A 1 784 ? 2.139 14.883 0.228 1 94.88 784 ARG A N 1
ATOM 6187 C CA . ARG A 1 784 ? 2.566 13.492 0.123 1 94.88 784 ARG A CA 1
ATOM 6188 C C . ARG A 1 784 ? 4.086 13.391 0.054 1 94.88 784 ARG A C 1
ATOM 6190 O O . ARG A 1 784 ? 4.75 14.297 -0.455 1 94.88 784 ARG A O 1
ATOM 6197 N N . TRP A 1 785 ? 4.527 12.219 0.433 1 95.19 785 TRP A N 1
ATOM 6198 C CA . TRP A 1 785 ? 5.965 11.984 0.298 1 95.19 785 TRP A CA 1
ATOM 6199 C C . TRP A 1 785 ? 6.375 11.969 -1.17 1 95.19 785 TRP A C 1
ATOM 6201 O O . TRP A 1 785 ? 7.488 12.375 -1.512 1 95.19 785 TRP A O 1
ATOM 6211 N N . ASP A 1 786 ? 5.445 11.547 -1.966 1 94.38 786 ASP A N 1
ATOM 6212 C CA . ASP A 1 786 ? 5.711 11.367 -3.389 1 94.38 786 ASP A CA 1
ATOM 6213 C C . ASP A 1 786 ? 4.867 12.32 -4.234 1 94.38 786 ASP A C 1
ATOM 6215 O O . ASP A 1 786 ? 4.379 11.938 -5.301 1 94.38 786 ASP A O 1
ATOM 6219 N N . SER A 1 787 ? 4.605 13.492 -3.738 1 96.44 787 SER A N 1
ATOM 6220 C CA . SER A 1 787 ? 3.859 14.453 -4.547 1 96.44 787 SER A CA 1
ATOM 6221 C C . SER A 1 787 ? 4.473 14.594 -5.938 1 96.44 787 SER A C 1
ATOM 6223 O O . SER A 1 787 ? 3.754 14.797 -6.918 1 96.44 787 SER A O 1
ATOM 6225 N N . MET A 1 788 ? 5.75 14.664 -5.988 1 96.44 788 MET A N 1
ATOM 6226 C CA . MET A 1 788 ? 6.48 14.5 -7.242 1 96.44 788 MET A CA 1
ATOM 6227 C C . MET A 1 788 ? 7.105 13.109 -7.332 1 96.44 788 MET A C 1
ATOM 6229 O O . MET A 1 788 ? 7.766 12.664 -6.391 1 96.44 788 MET A O 1
ATOM 6233 N N . LEU A 1 789 ? 6.879 12.422 -8.391 1 92.75 789 LEU A N 1
ATOM 6234 C CA . LEU A 1 789 ? 7.422 11.078 -8.57 1 92.75 789 LEU A CA 1
ATOM 6235 C C . LEU A 1 789 ? 8.883 11.141 -9.008 1 92.75 789 LEU A C 1
ATOM 6237 O O . LEU A 1 789 ? 9.352 12.18 -9.484 1 92.75 789 LEU A O 1
ATOM 6241 N N . PRO A 1 790 ? 9.609 10.023 -8.836 1 89.75 790 PRO A N 1
ATOM 6242 C CA . PRO A 1 790 ? 11.039 10.016 -9.141 1 89.75 790 PRO A CA 1
ATOM 6243 C C . PRO A 1 790 ? 11.336 10.406 -10.586 1 89.75 790 PRO A C 1
ATOM 6245 O O . PRO A 1 790 ? 12.406 10.945 -10.883 1 89.75 790 PRO A O 1
ATOM 6248 N N . ASP A 1 791 ? 10.406 10.25 -11.477 1 87.75 791 ASP A N 1
ATOM 6249 C CA . ASP A 1 791 ? 10.641 10.562 -12.883 1 87.75 791 ASP A CA 1
ATOM 6250 C C . ASP A 1 791 ? 10.352 12.039 -13.172 1 87.75 791 ASP A C 1
ATOM 6252 O O . ASP A 1 791 ? 10.43 12.477 -14.32 1 87.75 791 ASP A O 1
ATOM 6256 N N . GLY A 1 792 ? 9.922 12.766 -12.18 1 92.44 792 GLY A N 1
ATOM 6257 C CA . GLY A 1 792 ? 9.719 14.195 -12.312 1 92.44 792 GLY A CA 1
ATOM 6258 C C . GLY A 1 792 ? 8.281 14.57 -12.617 1 92.44 792 GLY A C 1
ATOM 6259 O O . GLY A 1 792 ? 7.941 15.75 -12.695 1 92.44 792 GLY A O 1
ATOM 6260 N N . THR A 1 793 ? 7.457 13.594 -12.664 1 93.69 793 THR A N 1
ATOM 6261 C CA . THR A 1 793 ? 6.047 13.883 -12.914 1 93.69 793 THR A CA 1
ATOM 6262 C C . THR A 1 793 ? 5.293 14.078 -11.602 1 93.69 793 THR A C 1
ATOM 6264 O O . THR A 1 793 ? 5.688 13.531 -10.57 1 93.69 793 THR A O 1
ATOM 6267 N N . VAL A 1 794 ? 4.227 14.859 -11.703 1 95.56 794 VAL A N 1
ATOM 6268 C CA . VAL A 1 794 ? 3.389 15.109 -10.539 1 95.56 794 VAL A CA 1
ATOM 6269 C C . VAL A 1 794 ? 2.537 13.875 -10.242 1 95.56 794 VAL A C 1
ATOM 6271 O O . VAL A 1 794 ? 1.981 13.266 -11.156 1 95.56 794 VAL A O 1
ATOM 6274 N N . ASN A 1 795 ? 2.518 13.461 -8.977 1 92.94 795 ASN A N 1
ATOM 6275 C CA . ASN A 1 795 ? 1.666 12.344 -8.578 1 92.94 795 ASN A CA 1
ATOM 6276 C C . ASN A 1 795 ? 0.256 12.484 -9.141 1 92.94 795 ASN A C 1
ATOM 6278 O O . ASN A 1 795 ? -0.364 13.539 -9.016 1 92.94 795 ASN A O 1
ATOM 6282 N N . PRO A 1 796 ? -0.315 11.492 -9.688 1 86.88 796 PRO A N 1
ATOM 6283 C CA . PRO A 1 796 ? -1.614 11.602 -10.359 1 86.88 796 PRO A CA 1
ATOM 6284 C C . PRO A 1 796 ? -2.781 11.648 -9.375 1 86.88 796 PRO A C 1
ATOM 6286 O O . PRO A 1 796 ? -3.904 11.984 -9.758 1 86.88 796 PRO A O 1
ATOM 6289 N N . GLY A 1 797 ? -2.535 11.352 -8.172 1 84.94 797 GLY A N 1
ATOM 6290 C CA . GLY A 1 797 ? -3.605 11.414 -7.191 1 84.94 797 GLY A CA 1
ATOM 6291 C C . GLY A 1 797 ? -4.098 12.82 -6.934 1 84.94 797 GLY A C 1
ATOM 6292 O O . GLY A 1 797 ? -3.33 13.781 -7.031 1 84.94 797 GLY A O 1
ATOM 6293 N N . SER A 1 798 ? -5.328 12.938 -6.465 1 84.94 798 SER A N 1
ATOM 6294 C CA . SER A 1 798 ? -5.957 14.242 -6.266 1 84.94 798 SER A CA 1
ATOM 6295 C C . SER A 1 798 ? -5.418 14.93 -5.02 1 84.94 798 SER A C 1
ATOM 6297 O O . SER A 1 798 ? -5.336 16.156 -4.969 1 84.94 798 SER A O 1
ATOM 6299 N N . MET A 1 799 ? -5.094 14.18 -4.012 1 88.75 799 MET A N 1
ATOM 6300 C CA . MET A 1 799 ? -4.566 14.758 -2.777 1 88.75 799 MET A CA 1
ATOM 6301 C C . MET A 1 799 ? -3.066 15.016 -2.893 1 88.75 799 MET A C 1
ATOM 6303 O O . MET A 1 799 ? -2.27 14.406 -2.176 1 88.75 799 MET A O 1
ATOM 6307 N N . THR A 1 800 ? -2.758 15.945 -3.781 1 93.69 800 THR A N 1
ATOM 6308 C CA . THR A 1 800 ? -1.37 16.297 -4.055 1 93.69 800 THR A CA 1
ATOM 6309 C C . THR A 1 800 ? -1.174 17.812 -3.977 1 93.69 800 THR A C 1
ATOM 6311 O O . THR A 1 800 ? -1.812 18.562 -4.719 1 93.69 800 THR A O 1
ATOM 6314 N N . SER A 1 801 ? -0.429 18.219 -3.018 1 95.88 801 SER A N 1
ATOM 6315 C CA . SER A 1 801 ? -0.002 19.609 -2.857 1 95.88 801 SER A CA 1
ATOM 6316 C C . SER A 1 801 ? 1.486 19.688 -2.539 1 95.88 801 SER A C 1
ATOM 6318 O O . SER A 1 801 ? 2.059 18.766 -1.961 1 95.88 801 SER A O 1
ATOM 6320 N N . PHE A 1 802 ? 2.078 20.766 -2.957 1 98.12 802 PHE A N 1
ATOM 6321 C CA . PHE A 1 802 ? 3.51 20.953 -2.746 1 98.12 802 PHE A CA 1
ATOM 6322 C C . PHE A 1 802 ? 3.773 21.938 -1.615 1 98.12 802 PHE A C 1
ATOM 6324 O O . PHE A 1 802 ? 4.891 22.438 -1.466 1 98.12 802 PHE A O 1
ATOM 6331 N N . ASN A 1 803 ? 2.752 22.234 -0.858 1 98.44 803 ASN A N 1
ATOM 6332 C CA . ASN A 1 803 ? 2.859 23.094 0.322 1 98.44 803 ASN A CA 1
ATOM 6333 C C . ASN A 1 803 ? 1.822 22.719 1.378 1 98.44 803 ASN A C 1
ATOM 6335 O O . ASN A 1 803 ? 0.734 23.297 1.417 1 98.44 803 ASN A O 1
ATOM 6339 N N . HIS A 1 804 ? 2.17 21.812 2.227 1 98 804 HIS A N 1
ATOM 6340 C CA . HIS A 1 804 ? 1.358 21.312 3.33 1 98 804 HIS A CA 1
ATOM 6341 C C . HIS A 1 804 ? 2.191 21.141 4.598 1 98 804 HIS A C 1
ATOM 6343 O O . HIS A 1 804 ? 3.295 20.594 4.551 1 98 804 HIS A O 1
ATOM 6349 N N . HIS A 1 805 ? 1.69 21.531 5.695 1 97.44 805 HIS A N 1
ATOM 6350 C CA . HIS A 1 805 ? 2.582 21.656 6.84 1 97.44 805 HIS A CA 1
ATOM 6351 C C . HIS A 1 805 ? 2.625 20.375 7.652 1 97.44 805 HIS A C 1
ATOM 6353 O O . HIS A 1 805 ? 3.516 20.188 8.484 1 97.44 805 HIS A O 1
ATOM 6359 N N . ALA A 1 806 ? 1.721 19.422 7.5 1 96.19 806 ALA A N 1
ATOM 6360 C CA . ALA A 1 806 ? 1.548 18.281 8.414 1 96.19 806 ALA A CA 1
ATOM 6361 C C . ALA A 1 806 ? 2.834 17.469 8.523 1 96.19 806 ALA A C 1
ATOM 6363 O O . ALA A 1 806 ? 3.234 17.078 9.625 1 96.19 806 ALA A O 1
ATOM 6364 N N . LEU A 1 807 ? 3.488 17.188 7.406 1 96.69 807 LEU A N 1
ATOM 6365 C CA . LEU A 1 807 ? 4.664 16.312 7.406 1 96.69 807 LEU A CA 1
ATOM 6366 C C . LEU A 1 807 ? 5.883 17.062 7.945 1 96.69 807 LEU A C 1
ATOM 6368 O O . LEU A 1 807 ? 6.918 16.438 8.219 1 96.69 807 LEU A O 1
ATOM 6372 N N . GLY A 1 808 ? 5.719 18.406 8.172 1 97.94 808 GLY A N 1
ATOM 6373 C CA . GLY A 1 808 ? 6.77 19.156 8.828 1 97.94 808 GLY A CA 1
ATOM 6374 C C . GLY A 1 808 ? 6.883 18.875 10.312 1 97.94 808 GLY A C 1
ATOM 6375 O O . GLY A 1 808 ? 7.793 19.359 10.984 1 97.94 808 GLY A O 1
ATOM 6376 N N . SER A 1 809 ? 6.105 17.953 10.781 1 98.12 809 SER A N 1
ATOM 6377 C CA . SER A 1 809 ? 6.082 17.594 12.195 1 98.12 809 SER A CA 1
ATOM 6378 C C . SER A 1 809 ? 7.402 16.969 12.633 1 98.12 809 SER A C 1
ATOM 6380 O O . SER A 1 809 ? 7.73 16.969 13.82 1 98.12 809 SER A O 1
ATOM 6382 N N . ILE A 1 810 ? 8.219 16.516 11.719 1 98.19 810 ILE A N 1
ATOM 6383 C CA . ILE A 1 810 ? 9.516 15.906 12 1 98.19 810 ILE A CA 1
ATOM 6384 C C . ILE A 1 810 ? 10.422 16.922 12.703 1 98.19 810 ILE A C 1
ATOM 6386 O O . ILE A 1 810 ? 11.297 16.547 13.484 1 98.19 810 ILE A O 1
ATOM 6390 N N . ALA A 1 811 ? 10.156 18.188 12.523 1 98.69 811 ALA A N 1
ATOM 6391 C CA . ALA A 1 811 ? 10.992 19.234 13.109 1 98.69 811 ALA A CA 1
ATOM 6392 C C . ALA A 1 811 ? 10.891 19.219 14.625 1 98.69 811 ALA A C 1
ATOM 6394 O O . ALA A 1 811 ? 11.836 19.625 15.32 1 98.69 811 ALA A O 1
ATOM 6395 N N . ASN A 1 812 ? 9.789 18.781 15.148 1 98.44 812 ASN A N 1
ATOM 6396 C CA . ASN A 1 812 ? 9.695 18.656 16.594 1 98.44 812 ASN A CA 1
ATOM 6397 C C . ASN A 1 812 ? 10.773 17.719 17.141 1 98.44 812 ASN A C 1
ATOM 6399 O O . ASN A 1 812 ? 11.391 18.016 18.172 1 98.44 812 ASN A O 1
ATOM 6403 N N . TRP A 1 813 ? 10.969 16.594 16.469 1 98.62 813 TRP A N 1
ATOM 6404 C CA . TRP A 1 813 ? 12.023 15.656 16.875 1 98.62 813 TRP A CA 1
ATOM 6405 C C . TRP A 1 813 ? 13.398 16.297 16.734 1 98.62 813 TRP A C 1
ATOM 6407 O O . TRP A 1 813 ? 14.289 16.062 17.547 1 98.62 813 TRP A O 1
ATOM 6417 N N . MET A 1 814 ? 13.594 17.141 15.734 1 98.69 814 MET A N 1
ATOM 6418 C CA . MET A 1 814 ? 14.867 17.828 15.531 1 98.69 814 MET A CA 1
ATOM 6419 C C . MET A 1 814 ? 15.164 18.766 16.688 1 98.69 814 MET A C 1
ATOM 6421 O O . MET A 1 814 ? 16.297 18.828 17.172 1 98.69 814 MET A O 1
ATOM 6425 N N . HIS A 1 815 ? 14.195 19.453 17.172 1 98.69 815 HIS A N 1
ATOM 6426 C CA . HIS A 1 815 ? 14.359 20.375 18.281 1 98.69 815 HIS A CA 1
ATOM 6427 C C . HIS A 1 815 ? 14.578 19.641 19.594 1 98.69 815 HIS A C 1
ATOM 6429 O O . HIS A 1 815 ? 15.5 19.953 20.344 1 98.69 815 HIS A O 1
ATOM 6435 N N . ALA A 1 816 ? 13.773 18.656 19.812 1 98.19 816 ALA A N 1
ATOM 6436 C CA . ALA A 1 816 ? 13.688 18.016 21.125 1 98.19 816 ALA A CA 1
ATOM 6437 C C . ALA A 1 816 ? 14.812 17 21.312 1 98.19 816 ALA A C 1
ATOM 6439 O O . ALA A 1 816 ? 15.305 16.812 22.422 1 98.19 816 ALA A O 1
ATOM 6440 N N . ASP A 1 817 ? 15.203 16.359 20.203 1 98.12 817 ASP A N 1
ATOM 6441 C CA . ASP A 1 817 ? 16.109 15.219 20.375 1 98.12 817 ASP A CA 1
ATOM 6442 C C . ASP A 1 817 ? 17.469 15.516 19.766 1 98.12 817 ASP A C 1
ATOM 6444 O O . ASP A 1 817 ? 18.5 15.328 20.406 1 98.12 817 ASP A O 1
ATOM 6448 N N . ILE A 1 818 ? 17.484 15.977 18.531 1 98.31 818 ILE A N 1
ATOM 6449 C CA . ILE A 1 818 ? 18.766 16.375 17.984 1 98.31 818 ILE A CA 1
ATOM 6450 C C . ILE A 1 818 ? 19.297 17.609 18.734 1 98.31 818 ILE A C 1
ATOM 6452 O O . ILE A 1 818 ? 20.438 17.609 19.203 1 98.31 818 ILE A O 1
ATOM 6456 N N . GLY A 1 819 ? 18.422 18.625 18.828 1 97.94 819 GLY A N 1
ATOM 6457 C CA . GLY A 1 819 ? 18.766 19.859 19.516 1 97.94 819 GLY A CA 1
ATOM 6458 C C . GLY A 1 819 ? 18.781 19.688 21.031 1 97.94 819 GLY A C 1
ATOM 6459 O O . GLY A 1 819 ? 19.562 20.359 21.719 1 97.94 819 GLY A O 1
ATOM 6460 N N . GLY A 1 820 ? 17.844 18.953 21.594 1 97.69 820 GLY A N 1
ATOM 6461 C CA . GLY A 1 820 ? 17.906 18.547 22.984 1 97.69 820 GLY A CA 1
ATOM 6462 C C . GLY A 1 820 ? 17.078 19.422 23.906 1 97.69 820 GLY A C 1
ATOM 6463 O O . GLY A 1 820 ? 17.312 19.469 25.125 1 97.69 820 GLY A O 1
ATOM 6464 N N . LEU A 1 821 ? 16.156 20.172 23.391 1 98.25 821 LEU A N 1
ATOM 6465 C CA . LEU A 1 821 ? 15.383 21.078 24.234 1 98.25 821 LEU A CA 1
ATOM 6466 C C . LEU A 1 821 ? 13.93 20.641 24.328 1 98.25 821 LEU A C 1
ATOM 6468 O O . LEU A 1 821 ? 13.281 20.391 23.312 1 98.25 821 LEU A O 1
ATOM 6472 N N . GLU A 1 822 ? 13.422 20.547 25.484 1 96.75 822 GLU A N 1
ATOM 6473 C CA . GLU A 1 822 ? 12.016 20.234 25.719 1 96.75 822 GLU A CA 1
ATOM 6474 C C . GLU A 1 822 ? 11.539 20.828 27.047 1 96.75 822 GLU A C 1
ATOM 6476 O O . GLU A 1 822 ? 12.266 20.797 28.047 1 96.75 822 GLU A O 1
ATOM 6481 N N . ALA A 1 823 ? 10.359 21.266 27.078 1 97.19 823 ALA A N 1
ATOM 6482 C CA . ALA A 1 823 ? 9.805 21.812 28.312 1 97.19 823 ALA A CA 1
ATOM 6483 C C . ALA A 1 823 ? 9.508 20.719 29.328 1 97.19 823 ALA A C 1
ATOM 6485 O O . ALA A 1 823 ? 9.031 19.641 28.953 1 97.19 823 ALA A O 1
ATOM 6486 N N . ILE A 1 824 ? 9.914 20.922 30.531 1 96.94 824 ILE A N 1
ATOM 6487 C CA . ILE A 1 824 ? 9.469 20.062 31.625 1 96.94 824 ILE A CA 1
ATOM 6488 C C . ILE A 1 824 ? 8.227 20.672 32.281 1 96.94 824 ILE A C 1
ATOM 6490 O O . ILE A 1 824 ? 7.184 20.016 32.375 1 96.94 824 ILE A O 1
ATOM 6494 N N . GLU A 1 825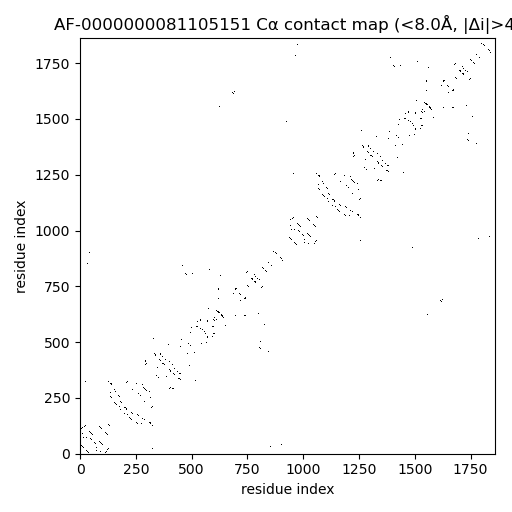 ? 8.305 21.906 32.656 1 96.31 825 GLU A N 1
ATOM 6495 C CA . GLU A 1 825 ? 7.168 22.641 33.219 1 96.31 825 GLU A CA 1
ATOM 6496 C C . GLU A 1 825 ? 6.566 23.578 32.156 1 96.31 825 GLU A C 1
ATOM 6498 O O . GLU A 1 825 ? 7.281 24.094 31.297 1 96.31 825 GLU A O 1
ATOM 6503 N N . PRO A 1 826 ? 5.164 23.797 32.281 1 95.25 826 PRO A N 1
ATOM 6504 C CA . PRO A 1 826 ? 4.547 24.734 31.344 1 95.25 826 PRO A CA 1
ATOM 6505 C C . PRO A 1 826 ? 5.215 26.109 31.359 1 95.25 826 PRO A C 1
ATOM 6507 O O . PRO A 1 826 ? 5.594 26.594 32.438 1 95.25 826 PRO A O 1
ATOM 6510 N N . GLY A 1 827 ? 5.391 26.688 30.203 1 94 827 GLY A N 1
ATOM 6511 C CA . GLY A 1 827 ? 6.004 28 30.078 1 94 827 GLY A CA 1
ATOM 6512 C C . GLY A 1 827 ? 7.52 27.953 30.094 1 94 827 GLY A C 1
ATOM 6513 O O . GLY A 1 827 ? 8.18 29 30 1 94 827 GLY A O 1
ATOM 6514 N N . TRP A 1 828 ? 8.188 26.828 30.281 1 97.12 828 TRP A N 1
ATOM 6515 C CA . TRP A 1 828 ? 9.625 26.594 30.125 1 97.12 828 TRP A CA 1
ATOM 6516 C C . TRP A 1 828 ? 10.398 27.156 31.312 1 97.12 828 TRP A C 1
ATOM 6518 O O . TRP A 1 828 ? 11.57 27.531 31.188 1 97.12 828 TRP A O 1
ATOM 6528 N N . LYS A 1 829 ? 9.727 27.344 32.469 1 97.25 829 LYS A N 1
ATOM 6529 C CA . LYS A 1 829 ? 10.469 27.703 33.688 1 97.25 829 LYS A CA 1
ATOM 6530 C C . LYS A 1 829 ? 11.539 26.672 34 1 97.25 829 LYS A C 1
ATOM 6532 O O . LYS A 1 829 ? 12.641 27.031 34.406 1 97.25 829 LYS A O 1
ATOM 6537 N N . VAL A 1 830 ? 11.148 25.469 33.906 1 98.12 830 VAL A N 1
ATOM 6538 C CA . VAL A 1 830 ? 12.07 24.328 34 1 98.12 830 VAL A CA 1
ATOM 6539 C C . VAL A 1 830 ? 12.039 23.547 32.688 1 98.12 830 VAL A C 1
ATOM 6541 O O . VAL A 1 830 ? 10.969 23.203 32.188 1 98.12 830 VAL A O 1
ATOM 6544 N N . PHE A 1 831 ? 13.148 23.297 32.031 1 98.25 831 PHE A N 1
ATOM 6545 C CA . PHE A 1 831 ? 13.195 22.594 30.766 1 98.25 831 PHE A CA 1
ATOM 6546 C C . PHE A 1 831 ? 14.328 21.578 30.75 1 98.25 831 PHE A C 1
ATOM 6548 O O . PHE A 1 831 ? 15.266 21.656 31.547 1 98.25 831 PHE A O 1
ATOM 6555 N N . ARG A 1 832 ? 14.156 20.656 29.906 1 97.81 832 ARG A N 1
ATOM 6556 C CA . ARG A 1 832 ? 15.133 19.578 29.75 1 97.81 832 ARG A CA 1
ATOM 6557 C C . ARG A 1 832 ? 16.141 19.906 28.656 1 97.81 832 ARG A C 1
ATOM 6559 O O . ARG A 1 832 ? 15.789 20.469 27.609 1 97.81 832 ARG A O 1
ATOM 6566 N N . VAL A 1 833 ? 17.406 19.562 28.922 1 98.19 833 VAL A N 1
ATOM 6567 C CA . VAL A 1 833 ? 18.484 19.594 27.953 1 98.19 833 VAL A CA 1
ATOM 6568 C C . VAL A 1 833 ? 19.094 18.203 27.797 1 98.19 833 VAL A C 1
ATOM 6570 O O . VAL A 1 833 ? 19.844 17.75 28.672 1 98.19 833 VAL A O 1
ATOM 6573 N N . LYS A 1 834 ? 18.781 17.609 26.734 1 97.31 834 LYS A N 1
ATOM 6574 C CA . LYS A 1 834 ? 19.219 16.219 26.516 1 97.31 834 LYS A CA 1
ATOM 6575 C C . LYS A 1 834 ? 19.438 15.938 25.031 1 97.31 834 LYS A C 1
ATOM 6577 O O . LYS A 1 834 ? 18.688 15.156 24.438 1 97.31 834 LYS A O 1
ATOM 6582 N N . PRO A 1 835 ? 20.469 16.469 24.422 1 97.12 835 PRO A N 1
ATOM 6583 C CA . PRO A 1 835 ? 20.734 16.188 23.016 1 97.12 835 PRO A CA 1
ATOM 6584 C C . PRO A 1 835 ? 21.062 14.719 22.75 1 97.12 835 PRO A C 1
ATOM 6586 O O . PRO A 1 835 ? 21.734 14.086 23.562 1 97.12 835 PRO A O 1
ATOM 6589 N N . GLN A 1 836 ? 20.562 14.25 21.672 1 96.44 836 GLN A N 1
ATOM 6590 C CA . GLN A 1 836 ? 20.875 12.922 21.172 1 96.44 836 GLN A CA 1
ATOM 6591 C C . GLN A 1 836 ? 21.734 13.008 19.906 1 96.44 836 GLN A C 1
ATOM 6593 O O . GLN A 1 836 ? 21.219 13.07 18.797 1 96.44 836 GLN A O 1
ATOM 6598 N N . PRO A 1 837 ? 23.094 12.883 20.016 1 96.12 837 PRO A N 1
ATOM 6599 C CA . PRO A 1 837 ? 23.984 13.07 18.875 1 96.12 837 PRO A CA 1
ATOM 6600 C C . PRO A 1 837 ? 24.078 11.828 17.984 1 96.12 837 PRO A C 1
ATOM 6602 O O . PRO A 1 837 ? 23.656 10.742 18.391 1 96.12 837 PRO A O 1
ATOM 6605 N N . ASN A 1 838 ? 24.484 11.945 16.828 1 95.94 838 ASN A N 1
ATOM 6606 C CA . ASN A 1 838 ? 24.859 10.914 15.859 1 95.94 838 ASN A CA 1
ATOM 6607 C C . ASN A 1 838 ? 26.125 11.281 15.102 1 95.94 838 ASN A C 1
ATOM 6609 O O . ASN A 1 838 ? 26.344 12.453 14.758 1 95.94 838 ASN A O 1
ATOM 6613 N N . LYS A 1 839 ? 26.938 10.359 14.773 1 94.44 839 LYS A N 1
ATOM 6614 C CA . LYS A 1 839 ? 28.266 10.586 14.188 1 94.44 839 LYS A CA 1
ATOM 6615 C C . LYS A 1 839 ? 28.141 11.266 12.828 1 94.44 839 LYS A C 1
ATOM 6617 O O . LYS A 1 839 ? 29.109 11.867 12.344 1 94.44 839 LYS A O 1
ATOM 6622 N N . GLU A 1 840 ? 27 11.195 12.219 1 95.44 840 GLU A N 1
ATOM 6623 C CA . GLU A 1 840 ? 26.797 11.844 10.922 1 95.44 840 GLU A CA 1
ATOM 6624 C C . GLU A 1 840 ? 26.703 13.359 11.07 1 95.44 840 GLU A C 1
ATOM 6626 O O . GLU A 1 840 ? 26.797 14.094 10.086 1 95.44 840 GLU A O 1
ATOM 6631 N N . LEU A 1 841 ? 26.516 13.852 12.289 1 97.81 841 LEU A N 1
ATOM 6632 C CA . LEU A 1 841 ? 26.453 15.281 12.562 1 97.81 841 LEU A CA 1
ATOM 6633 C C . LEU A 1 841 ? 27.625 15.719 13.43 1 97.81 841 LEU A C 1
ATOM 6635 O O . LEU A 1 841 ? 27.844 15.164 14.516 1 97.81 841 LEU A O 1
ATOM 6639 N N . SER A 1 842 ? 28.344 16.719 13.016 1 98.06 842 SER A N 1
ATOM 6640 C CA . SER A 1 842 ? 29.469 17.234 13.797 1 98.06 842 SER A CA 1
ATOM 6641 C C . SER A 1 842 ? 29.016 18.328 14.758 1 98.06 842 SER A C 1
ATOM 6643 O O . SER A 1 842 ? 29.734 18.641 15.719 1 98.06 842 SER A O 1
ATOM 6645 N N . TRP A 1 843 ? 27.938 18.891 14.5 1 98.44 843 TRP A N 1
ATOM 6646 C CA . TRP A 1 843 ? 27.391 19.906 15.398 1 98.44 843 TRP A CA 1
ATOM 6647 C C . TRP A 1 843 ? 25.906 20.125 15.156 1 98.44 843 TRP A C 1
ATOM 6649 O O . TRP A 1 843 ? 25.375 19.734 14.109 1 98.44 843 TRP A O 1
ATOM 6659 N N . ALA A 1 844 ? 25.203 20.719 16.094 1 98.81 844 ALA A N 1
ATOM 6660 C CA . ALA A 1 844 ? 23.828 21.219 15.984 1 98.81 844 ALA A CA 1
ATOM 6661 C C . ALA A 1 844 ? 23.625 22.422 16.891 1 98.81 844 ALA A C 1
ATOM 6663 O O . ALA A 1 844 ? 24.25 22.516 17.953 1 98.81 844 ALA A O 1
ATOM 6664 N N . ASN A 1 845 ? 22.875 23.375 16.469 1 98.62 845 ASN A N 1
ATOM 6665 C CA . ASN A 1 845 ? 22.484 24.562 17.203 1 98.62 845 ASN A CA 1
ATOM 6666 C C . ASN A 1 845 ? 20.969 24.672 17.344 1 98.62 845 ASN A C 1
ATOM 6668 O O . ASN A 1 845 ? 20.234 24.5 16.359 1 98.62 845 ASN A O 1
ATOM 6672 N N . THR A 1 846 ? 20.5 24.875 18.516 1 98.69 846 THR A N 1
ATOM 6673 C CA . THR A 1 846 ? 19.078 25.078 18.781 1 98.69 846 THR A CA 1
ATOM 6674 C C . THR A 1 846 ? 18.875 26.297 19.672 1 98.69 846 THR A C 1
ATOM 6676 O O . THR A 1 846 ? 19.562 26.453 20.688 1 98.69 846 THR A O 1
ATOM 6679 N N . MET A 1 847 ? 18.047 27.141 19.281 1 98.56 847 MET A N 1
ATOM 6680 C CA . MET A 1 847 ? 17.703 28.344 20.047 1 98.56 847 MET A CA 1
ATOM 6681 C C . MET A 1 847 ? 16.203 28.469 20.203 1 98.56 847 MET A C 1
ATOM 6683 O O . MET A 1 847 ? 15.438 28.156 19.281 1 98.56 847 MET A O 1
ATOM 6687 N N . PHE A 1 848 ? 15.758 28.922 21.359 1 98.5 848 PHE A N 1
ATOM 6688 C CA . PHE A 1 848 ? 14.336 29.094 21.641 1 98.5 848 PHE A CA 1
ATOM 6689 C C . PHE A 1 848 ? 14.102 30.312 22.516 1 98.5 848 PHE A C 1
ATOM 6691 O O . PHE A 1 848 ? 14.719 30.453 23.578 1 98.5 848 PHE A O 1
ATOM 6698 N N . GLU A 1 849 ? 13.227 31.266 22.078 1 97.44 849 GLU A N 1
ATOM 6699 C CA . GLU A 1 849 ? 12.789 32.406 22.875 1 97.44 849 GLU A CA 1
ATOM 6700 C C . GLU A 1 849 ? 11.672 32 23.844 1 97.44 849 GLU A C 1
ATOM 6702 O O . GLU A 1 849 ? 10.492 32.125 23.531 1 97.44 849 GLU A O 1
ATOM 6707 N N . SER A 1 850 ? 12.078 31.609 25.047 1 96.88 850 SER A N 1
ATOM 6708 C CA . SER A 1 850 ? 11.094 31.188 26.047 1 96.88 850 SER A CA 1
ATOM 6709 C C . SER A 1 850 ? 10.438 32.406 26.719 1 96.88 850 SER A C 1
ATOM 6711 O O . SER A 1 850 ? 10.789 33.531 26.438 1 96.88 850 SER A O 1
ATOM 6713 N N . ARG A 1 851 ? 9.508 32.156 27.594 1 95.56 851 ARG A N 1
ATOM 6714 C CA . ARG A 1 851 ? 8.82 33.219 28.328 1 95.56 851 ARG A CA 1
ATOM 6715 C C . ARG A 1 851 ? 9.742 33.844 29.375 1 95.56 851 ARG A C 1
ATOM 6717 O O . ARG A 1 851 ? 9.445 34.906 29.922 1 95.56 851 ARG A O 1
ATOM 6724 N N . TYR A 1 852 ? 10.93 33.312 29.562 1 97.25 852 TYR A N 1
ATOM 6725 C CA . TYR A 1 852 ? 11.891 33.812 30.547 1 97.25 852 TYR A CA 1
ATOM 6726 C C . TYR A 1 852 ? 13.078 34.469 29.875 1 97.25 852 TYR A C 1
ATOM 6728 O O . TYR A 1 852 ? 13.805 35.25 30.5 1 97.25 852 TYR A O 1
ATOM 6736 N N . GLY A 1 853 ? 13.258 34.156 28.656 1 96.62 853 GLY A N 1
ATOM 6737 C CA . GLY A 1 853 ? 14.383 34.625 27.859 1 96.62 853 GLY A CA 1
ATOM 6738 C C . GLY A 1 853 ? 14.891 33.594 26.875 1 96.62 853 GLY A C 1
ATOM 6739 O O . GLY A 1 853 ? 14.305 32.5 26.734 1 96.62 853 GLY A O 1
ATOM 6740 N N . ARG A 1 854 ? 15.984 33.875 26.266 1 97.25 854 ARG A N 1
ATOM 6741 C CA . ARG A 1 854 ? 16.516 33.031 25.203 1 97.25 854 ARG A CA 1
ATOM 6742 C C . ARG A 1 854 ? 17.266 31.828 25.781 1 97.25 854 ARG A C 1
ATOM 6744 O O . ARG A 1 854 ? 18.094 31.984 26.672 1 97.25 854 ARG A O 1
ATOM 6751 N N . ILE A 1 855 ? 16.891 30.656 25.344 1 98.38 855 ILE A N 1
ATOM 6752 C CA . ILE A 1 855 ? 17.656 29.438 25.547 1 98.38 855 ILE A CA 1
ATOM 6753 C C . ILE A 1 855 ? 18.531 29.156 24.328 1 98.38 855 ILE A C 1
ATOM 6755 O O . ILE A 1 855 ? 18.031 29.172 23.188 1 98.38 855 ILE A O 1
ATOM 6759 N N . ASP A 1 856 ? 19.828 29 24.5 1 97.88 856 ASP A N 1
ATOM 6760 C CA . ASP A 1 856 ? 20.75 28.75 23.406 1 97.88 856 ASP A CA 1
ATOM 6761 C C . ASP A 1 856 ? 21.609 27.516 23.688 1 97.88 856 ASP A C 1
ATOM 6763 O O . ASP A 1 856 ? 22.297 27.453 24.703 1 97.88 856 ASP A O 1
ATOM 6767 N N . LEU A 1 857 ? 21.484 26.578 22.828 1 98.56 857 LEU A N 1
ATOM 6768 C CA . LEU A 1 857 ? 22.203 25.312 22.984 1 98.56 857 LEU A CA 1
ATOM 6769 C C . LEU A 1 857 ? 22.969 24.969 21.703 1 98.56 857 LEU A C 1
ATOM 6771 O O . LEU A 1 857 ? 22.391 24.922 20.625 1 98.56 857 LEU A O 1
ATOM 6775 N N . ARG A 1 858 ? 24.281 24.766 21.797 1 98.5 858 ARG A N 1
ATOM 6776 C CA . ARG A 1 858 ? 25.109 24.281 20.688 1 98.5 858 ARG A CA 1
ATOM 6777 C C . ARG A 1 858 ? 25.984 23.109 21.125 1 98.5 858 ARG A C 1
ATOM 6779 O O . ARG A 1 858 ? 26.672 23.188 22.141 1 98.5 858 ARG A O 1
ATOM 6786 N N . TRP A 1 859 ? 25.938 22.047 20.375 1 98.25 859 TRP A N 1
ATOM 6787 C CA . TRP A 1 859 ? 26.859 20.953 20.672 1 98.25 859 TRP A CA 1
ATOM 6788 C C . TRP A 1 859 ? 27.688 20.609 19.453 1 98.25 859 TRP A C 1
ATOM 6790 O O . TRP A 1 859 ? 27.281 20.875 18.312 1 98.25 859 TRP A O 1
ATOM 6800 N N . THR A 1 860 ? 28.875 20.109 19.688 1 98.31 860 THR A N 1
ATOM 6801 C CA . THR A 1 860 ? 29.781 19.609 18.672 1 98.31 860 THR A CA 1
ATOM 6802 C C . THR A 1 860 ? 30.25 18.188 19 1 98.31 860 THR A C 1
ATOM 6804 O O . THR A 1 860 ? 30.281 17.797 20.172 1 98.31 860 THR A O 1
ATOM 6807 N N . LEU A 1 861 ? 30.406 17.453 18.016 1 97.12 861 LEU A N 1
ATOM 6808 C CA . LEU A 1 861 ? 30.938 16.094 18.141 1 97.12 861 LEU A CA 1
ATOM 6809 C C . LEU A 1 861 ? 32.156 15.922 17.25 1 97.12 861 LEU A C 1
ATOM 6811 O O . LEU A 1 861 ? 32.062 15.969 16.031 1 97.12 861 LEU A O 1
ATOM 6815 N N . LYS A 1 862 ? 33.344 15.82 17.797 1 95.69 862 LYS A N 1
ATOM 6816 C CA . LYS A 1 862 ? 34.594 15.562 17.125 1 95.69 862 LYS A CA 1
ATOM 6817 C C . LYS A 1 862 ? 35.188 14.234 17.562 1 95.69 862 LYS A C 1
ATOM 6819 O O . LYS A 1 862 ? 35.75 14.141 18.656 1 95.69 862 LYS A O 1
ATOM 6824 N N . GLY A 1 863 ? 35.188 13.328 16.609 1 91.62 863 GLY A N 1
ATOM 6825 C CA . GLY A 1 863 ? 35.531 11.984 17.062 1 91.62 863 GLY A CA 1
ATOM 6826 C C . GLY A 1 863 ? 34.562 11.469 18.109 1 91.62 863 GLY A C 1
ATOM 6827 O O . GLY A 1 863 ? 33.344 11.422 17.891 1 91.62 863 GLY A O 1
ATOM 6828 N N . ASP A 1 864 ? 35.125 11.234 19.312 1 92.25 864 ASP A N 1
ATOM 6829 C CA . ASP A 1 864 ? 34.312 10.727 20.406 1 92.25 864 ASP A CA 1
ATOM 6830 C C . ASP A 1 864 ? 34.094 11.805 21.469 1 92.25 864 ASP A C 1
ATOM 6832 O O . ASP A 1 864 ? 33.531 11.523 22.531 1 92.25 864 ASP A O 1
ATOM 6836 N N . LEU A 1 865 ? 34.531 12.984 21.188 1 95.12 865 LEU A N 1
ATOM 6837 C CA . LEU A 1 865 ? 34.438 14.062 22.156 1 95.12 865 LEU A CA 1
ATOM 6838 C C . LEU A 1 865 ? 33.219 14.93 21.875 1 95.12 865 LEU A C 1
ATOM 6840 O O . LEU A 1 865 ? 33.125 15.586 20.844 1 95.12 865 LEU A O 1
ATOM 6844 N N . PHE A 1 866 ? 32.281 14.867 22.812 1 96.69 866 PHE A N 1
ATOM 6845 C CA . PHE A 1 866 ? 31.078 15.695 22.781 1 96.69 866 PHE A CA 1
ATOM 6846 C C . PHE A 1 866 ? 31.25 16.938 23.656 1 96.69 866 PHE A C 1
ATOM 6848 O O . PHE A 1 866 ? 31.656 16.828 24.812 1 96.69 866 PHE A O 1
ATOM 6855 N N . ARG A 1 867 ? 31 18.109 23.078 1 97.25 867 ARG A N 1
ATOM 6856 C CA . ARG A 1 867 ? 31.016 19.359 23.812 1 97.25 867 ARG A CA 1
ATOM 6857 C C . ARG A 1 867 ? 29.703 20.125 23.609 1 97.25 867 ARG A C 1
ATOM 6859 O O . ARG A 1 867 ? 29.125 20.109 22.516 1 97.25 867 ARG A O 1
ATOM 6866 N N . MET A 1 868 ? 29.266 20.797 24.656 1 97.25 868 MET A N 1
ATOM 6867 C CA . MET A 1 868 ? 28 21.516 24.578 1 97.25 868 MET A CA 1
ATOM 6868 C C . MET A 1 868 ? 28.109 22.875 25.281 1 97.25 868 MET A C 1
ATOM 6870 O O . MET A 1 868 ? 28.703 22.969 26.375 1 97.25 868 MET A O 1
ATOM 6874 N N . ARG A 1 869 ? 27.766 23.891 24.656 1 97.75 869 ARG A N 1
ATOM 6875 C CA . ARG A 1 869 ? 27.562 25.203 25.25 1 97.75 869 ARG A CA 1
ATOM 6876 C C . ARG A 1 869 ? 26.078 25.484 25.453 1 97.75 869 ARG A C 1
ATOM 6878 O O . ARG A 1 869 ? 25.281 25.406 24.516 1 97.75 869 ARG A O 1
ATOM 6885 N N . LEU A 1 870 ? 25.688 25.797 26.688 1 97.62 870 LEU A N 1
ATOM 6886 C CA . LEU A 1 870 ? 24.297 26.016 27.062 1 97.62 870 LEU A CA 1
ATOM 6887 C C . LEU A 1 870 ? 24.125 27.375 27.75 1 97.62 870 LEU A C 1
ATOM 6889 O O . LEU A 1 870 ? 24.875 27.703 28.672 1 97.62 870 LEU A O 1
ATOM 6893 N N . ARG A 1 871 ? 23.219 28.125 27.266 1 97.19 871 ARG A N 1
ATOM 6894 C CA . ARG A 1 871 ? 22.797 29.344 27.953 1 97.19 871 ARG A CA 1
ATOM 6895 C C . ARG A 1 871 ? 21.391 29.203 28.516 1 97.19 871 ARG A C 1
ATOM 6897 O O . ARG A 1 871 ? 20.453 28.922 27.781 1 97.19 871 ARG A O 1
ATOM 6904 N N . VAL A 1 872 ? 21.281 29.375 29.781 1 97.56 872 VAL A N 1
ATOM 6905 C CA . VAL A 1 872 ? 20.016 29.328 30.5 1 97.56 872 VAL A CA 1
ATOM 6906 C C . VAL A 1 872 ? 19.594 30.734 30.906 1 97.56 872 VAL A C 1
ATOM 6908 O O . VAL A 1 872 ? 20.359 31.453 31.578 1 97.56 872 VAL A O 1
ATOM 6911 N N . PRO A 1 873 ? 18.438 31.219 30.531 1 97.19 873 PRO A N 1
ATOM 6912 C CA . PRO A 1 873 ? 18.031 32.594 30.859 1 97.19 873 PRO A CA 1
ATOM 6913 C C . PRO A 1 873 ? 17.75 32.781 32.344 1 97.19 873 PRO A C 1
ATOM 6915 O O . PRO A 1 873 ? 17.453 31.797 33.031 1 97.19 873 PRO A O 1
ATOM 6918 N N . PRO A 1 874 ? 17.828 34 32.844 1 96.5 874 PRO A N 1
ATOM 6919 C CA . PRO A 1 874 ? 17.531 34.281 34.25 1 96.5 874 PRO A CA 1
ATOM 6920 C C . PRO A 1 874 ? 16.141 33.781 34.656 1 96.5 874 PRO A C 1
ATOM 6922 O O . PRO A 1 874 ? 15.227 33.75 33.844 1 96.5 874 PRO A O 1
ATOM 6925 N N . ASN A 1 875 ? 16.078 33.375 35.906 1 97.19 875 ASN A N 1
ATOM 6926 C CA . ASN A 1 875 ? 14.828 33 36.531 1 97.19 875 ASN A CA 1
ATOM 6927 C C . ASN A 1 875 ? 14.281 31.688 35.969 1 97.19 875 ASN A C 1
ATOM 6929 O O . ASN A 1 875 ? 13.078 31.438 36 1 97.19 875 ASN A O 1
ATOM 6933 N N . SER A 1 876 ? 15.102 30.859 35.25 1 97.56 876 SER A N 1
ATOM 6934 C CA . SER A 1 876 ? 14.742 29.547 34.75 1 97.56 876 SER A CA 1
ATOM 6935 C C . SER A 1 876 ? 15.797 28.516 35.125 1 97.56 876 SER A C 1
ATOM 6937 O O . SER A 1 876 ? 16.844 28.859 35.656 1 97.56 876 SER A O 1
ATOM 6939 N N . THR A 1 877 ? 15.383 27.234 34.969 1 98 877 THR A N 1
ATOM 6940 C CA . THR A 1 877 ? 16.25 26.109 35.375 1 98 877 THR A CA 1
ATOM 6941 C C . THR A 1 877 ? 16.297 25.062 34.281 1 98 877 THR A C 1
ATOM 6943 O O . THR A 1 877 ? 15.266 24.719 33.688 1 98 877 THR A O 1
ATOM 6946 N N . ALA A 1 878 ? 17.5 24.547 33.969 1 98.25 878 ALA A N 1
ATOM 6947 C CA . ALA A 1 878 ? 17.672 23.469 33.031 1 98.25 878 ALA A CA 1
ATOM 6948 C C . ALA A 1 878 ? 18.016 22.156 33.719 1 98.25 878 ALA A C 1
ATOM 6950 O O . ALA A 1 878 ? 18.766 22.141 34.688 1 98.25 878 ALA A O 1
ATOM 6951 N N . VAL A 1 879 ? 17.375 21.125 33.344 1 98.25 879 VAL A N 1
ATOM 6952 C CA . VAL A 1 879 ? 17.734 19.766 33.75 1 98.25 879 VAL A CA 1
ATOM 6953 C C . VAL A 1 879 ? 18.562 19.109 32.656 1 98.25 879 VAL A C 1
ATOM 6955 O O . VAL A 1 879 ? 18.031 18.703 31.609 1 98.25 879 VAL A O 1
ATOM 6958 N N . VAL A 1 880 ? 19.859 18.922 32.906 1 97.38 880 VAL A N 1
ATOM 6959 C CA . VAL A 1 880 ? 20.812 18.594 31.859 1 97.38 880 VAL A CA 1
ATOM 6960 C C . VAL A 1 880 ? 21.203 17.125 31.969 1 97.38 880 VAL A C 1
ATOM 6962 O O . VAL A 1 880 ? 21.531 16.625 33.062 1 97.38 880 VAL A O 1
ATOM 6965 N N . SER A 1 881 ? 21.078 16.453 30.906 1 95.44 881 SER A N 1
ATOM 6966 C CA . SER A 1 881 ? 21.609 15.109 30.75 1 95.44 881 SER A CA 1
ATOM 6967 C C . SER A 1 881 ? 22.562 15.023 29.547 1 95.44 881 SER A C 1
ATOM 6969 O O . SER A 1 881 ? 22.172 15.328 28.422 1 95.44 881 SER A O 1
ATOM 6971 N N . LEU A 1 882 ? 23.828 14.547 29.734 1 94.12 882 LEU A N 1
ATOM 6972 C CA . LEU A 1 882 ? 24.781 14.398 28.656 1 94.12 882 LEU A CA 1
ATOM 6973 C C . LEU A 1 882 ? 24.641 13.031 27.984 1 94.12 882 LEU A C 1
ATOM 6975 O O . LEU A 1 882 ? 24.141 12.086 28.609 1 94.12 882 LEU A O 1
ATOM 6979 N N . PRO A 1 883 ? 25.016 12.875 26.75 1 90.38 883 PRO A N 1
ATOM 6980 C CA . PRO A 1 883 ? 24.828 11.625 26.016 1 90.38 883 PRO A CA 1
ATOM 6981 C C . PRO A 1 883 ? 25.562 10.445 26.641 1 90.38 883 PRO A C 1
ATOM 6983 O O . PRO A 1 883 ? 25.156 9.297 26.469 1 90.38 883 PRO A O 1
ATOM 6986 N N . SER A 1 884 ? 26.766 10.547 27.078 1 74.88 884 SER A N 1
ATOM 6987 C CA . SER A 1 884 ? 27.547 9.469 27.688 1 74.88 884 SER A CA 1
ATOM 6988 C C . SER A 1 884 ? 26.828 8.891 28.906 1 74.88 884 SER A C 1
ATOM 6990 O O . SER A 1 884 ? 27.125 7.773 29.328 1 74.88 884 SER A O 1
ATOM 6992 N N . ASP A 1 885 ? 26.062 9.648 29.344 1 56.41 885 ASP A N 1
ATOM 6993 C CA . ASP A 1 885 ? 25.422 9.219 30.594 1 56.41 885 ASP A CA 1
ATOM 6994 C C . ASP A 1 885 ? 24.422 8.086 30.328 1 56.41 885 ASP A C 1
ATOM 6996 O O . ASP A 1 885 ? 24.031 7.383 31.266 1 56.41 885 ASP A O 1
ATOM 7000 N N . GLY A 1 886 ? 24.031 7.707 29.047 1 50.31 886 GLY A N 1
ATOM 7001 C CA . GLY A 1 886 ? 23.125 6.625 28.672 1 50.31 886 GLY A CA 1
ATOM 7002 C C . GLY A 1 886 ? 23.844 5.336 28.344 1 50.31 886 GLY A C 1
ATOM 7003 O O . GLY A 1 886 ? 23.234 4.371 27.891 1 50.31 886 GLY A O 1
ATOM 7004 N N . ARG A 1 887 ? 25.219 5.184 28.078 1 42.53 887 ARG A N 1
ATOM 7005 C CA . ARG A 1 887 ? 25.766 3.896 27.656 1 42.53 887 ARG A CA 1
ATOM 7006 C C . ARG A 1 887 ? 25.469 2.812 28.688 1 42.53 887 ARG A C 1
ATOM 7008 O O . ARG A 1 887 ? 25.219 3.113 29.859 1 42.53 887 ARG A O 1
ATOM 7015 N N . GLU A 1 888 ? 25.562 1.386 28.047 1 37.25 888 GLU A N 1
ATOM 7016 C CA . GLU A 1 888 ? 25.203 0.08 28.594 1 37.25 888 GLU A CA 1
ATOM 7017 C C . GLU A 1 888 ? 25.781 -0.126 29.984 1 37.25 888 GLU A C 1
ATOM 7019 O O . GLU A 1 888 ? 27 -0.145 30.156 1 37.25 888 GLU A O 1
ATOM 7024 N N . SER A 1 889 ? 25.469 0.347 31.062 1 31.05 889 SER A N 1
ATOM 7025 C CA . SER A 1 889 ? 25.75 -0.698 32.062 1 31.05 889 SER A CA 1
ATOM 7026 C C . SER A 1 889 ? 25.188 -2.041 31.594 1 31.05 889 SER A C 1
ATOM 7028 O O . SER A 1 889 ? 24.281 -2.092 30.766 1 31.05 889 SER A O 1
ATOM 7030 N N . GLU A 1 890 ? 25.75 -3.402 31.953 1 29.94 890 GLU A N 1
ATOM 7031 C CA . GLU A 1 890 ? 25.094 -4.656 31.594 1 29.94 890 GLU A CA 1
ATOM 7032 C C . GLU A 1 890 ? 23.578 -4.484 31.516 1 29.94 890 GLU A C 1
ATOM 7034 O O . GLU A 1 890 ? 22.953 -4.91 30.547 1 29.94 890 GLU A O 1
ATOM 7039 N N . VAL A 1 891 ? 22.844 -5.039 32.688 1 31.08 891 VAL A N 1
ATOM 7040 C CA . VAL A 1 891 ? 21.406 -5.211 32.812 1 31.08 891 VAL A CA 1
ATOM 7041 C C . VAL A 1 891 ? 20.703 -3.863 32.625 1 31.08 891 VAL A C 1
ATOM 7043 O O . VAL A 1 891 ? 21.328 -2.811 32.812 1 31.08 891 VAL A O 1
ATOM 7046 N N . GLY A 1 892 ? 19.438 -3.42 33.094 1 29.31 892 GLY A N 1
ATOM 7047 C CA . GLY A 1 892 ? 18.188 -2.686 33.094 1 29.31 892 GLY A CA 1
ATOM 7048 C C . GLY A 1 892 ? 18.375 -1.182 33.062 1 29.31 892 GLY A C 1
ATOM 7049 O O . GLY A 1 892 ? 18.328 -0.573 31.984 1 29.31 892 GLY A O 1
ATOM 7050 N N . LYS A 1 893 ? 17.953 -0.357 34.25 1 34.38 893 LYS A N 1
ATOM 7051 C CA . LYS A 1 893 ? 17.516 1.021 34.438 1 34.38 893 LYS A CA 1
ATOM 7052 C C . LYS A 1 893 ? 18.672 1.998 34.281 1 34.38 893 LYS A C 1
ATOM 7054 O O . LYS A 1 893 ? 19.531 2.074 35.156 1 34.38 893 LYS A O 1
ATOM 7059 N N . ARG A 1 894 ? 19.172 2.316 33.25 1 40.12 894 ARG A N 1
ATOM 7060 C CA . ARG A 1 894 ? 20.25 3.293 33.156 1 40.12 894 ARG A CA 1
ATOM 7061 C C . ARG A 1 894 ? 19.781 4.688 33.531 1 40.12 894 ARG A C 1
ATOM 7063 O O . ARG A 1 894 ? 19.016 5.32 32.781 1 40.12 894 ARG A O 1
ATOM 7070 N N . GLU A 1 895 ? 19.469 5.059 34.625 1 42.34 895 GLU A N 1
ATOM 7071 C CA . GLU A 1 895 ? 19.031 6.418 34.938 1 42.34 895 GLU A CA 1
ATOM 7072 C C . GLU A 1 895 ? 20.094 7.438 34.594 1 42.34 895 GLU A C 1
ATOM 7074 O O . GLU A 1 895 ? 21.234 7.344 35.062 1 42.34 895 GLU A O 1
ATOM 7079 N N . ALA A 1 896 ? 20.203 8.039 33.5 1 53.78 896 ALA A N 1
ATOM 7080 C CA . ALA A 1 896 ? 21.062 9.18 33.156 1 53.78 896 ALA A CA 1
ATOM 7081 C C . ALA A 1 896 ? 21.188 10.141 34.344 1 53.78 896 ALA A C 1
ATOM 7083 O O . ALA A 1 896 ? 20.172 10.469 34.969 1 53.78 896 ALA A O 1
ATOM 7084 N N . LYS A 1 897 ? 22.359 10.523 34.781 1 70.56 897 LYS A N 1
ATOM 7085 C CA . LYS A 1 897 ? 22.562 11.508 35.844 1 70.56 897 LYS A CA 1
ATOM 7086 C C . LYS A 1 897 ? 22.078 12.891 35.406 1 70.56 897 LYS A C 1
ATOM 7088 O O . LYS A 1 897 ? 22.484 13.391 34.375 1 70.56 897 LYS A O 1
ATOM 7093 N N . GLU A 1 898 ? 20.938 13.328 35.875 1 88.69 898 GLU A N 1
ATOM 7094 C CA . GLU A 1 898 ? 20.375 14.648 35.625 1 88.69 898 GLU A CA 1
ATOM 7095 C C . GLU A 1 898 ? 20.938 15.688 36.562 1 88.69 898 GLU A C 1
ATOM 7097 O O . GLU A 1 898 ? 21.125 15.414 37.75 1 88.69 898 GLU A O 1
ATOM 7102 N N . GLN A 1 899 ? 21.484 16.688 35.969 1 92.38 899 GLN A N 1
ATOM 7103 C CA . GLN A 1 899 ? 21.969 17.812 36.75 1 92.38 899 GLN A CA 1
ATOM 7104 C C . GLN A 1 899 ? 21.078 19.031 36.594 1 92.38 899 GLN A C 1
ATOM 7106 O O . GLN A 1 899 ? 20.719 19.391 35.469 1 92.38 899 GLN A O 1
ATOM 7111 N N . ARG A 1 900 ? 20.719 19.625 37.594 1 96.06 900 ARG A N 1
ATOM 7112 C CA . ARG A 1 900 ? 19.938 20.859 37.562 1 96.06 900 ARG A CA 1
ATOM 7113 C C . ARG A 1 900 ? 20.844 22.078 37.625 1 96.06 900 ARG A C 1
ATOM 7115 O O . ARG A 1 900 ? 21.688 22.188 38.531 1 96.06 900 ARG A O 1
ATOM 7122 N N . VAL A 1 901 ? 20.734 22.922 36.719 1 95.75 901 VAL A N 1
ATOM 7123 C CA . VAL A 1 901 ? 21.547 24.125 36.719 1 95.75 901 VAL A CA 1
ATOM 7124 C C . VAL A 1 901 ? 20.641 25.359 36.594 1 95.75 901 VAL A C 1
ATOM 7126 O O . VAL A 1 901 ? 19.656 25.328 35.844 1 95.75 901 VAL A O 1
ATOM 7129 N N . GLY A 1 902 ? 20.938 26.422 37.281 1 95.5 902 GLY A N 1
ATOM 7130 C CA . GLY A 1 902 ? 20.219 27.688 37.125 1 95.5 902 GLY A CA 1
ATOM 7131 C C . GLY A 1 902 ? 20.688 28.5 35.938 1 95.5 902 GLY A C 1
ATOM 7132 O O . GLY A 1 902 ? 21.406 28.016 35.094 1 95.5 902 GLY A O 1
ATOM 7133 N N . SER A 1 903 ? 20.328 29.797 35.906 1 95.88 903 SER A N 1
ATOM 7134 C CA . SER A 1 903 ? 20.656 30.672 34.781 1 95.88 903 SER A CA 1
ATOM 7135 C C . SER A 1 903 ? 22.172 30.859 34.656 1 95.88 903 SER A C 1
ATOM 7137 O O . SER A 1 903 ? 22.891 30.812 35.656 1 95.88 903 SER A O 1
ATOM 7139 N N . GLY A 1 904 ? 22.625 31.031 33.438 1 95 904 GLY A N 1
ATOM 7140 C CA . GLY A 1 904 ? 24.047 31.219 33.156 1 95 904 GLY A CA 1
ATOM 7141 C C . GLY A 1 904 ? 24.516 30.5 31.906 1 95 904 GLY A C 1
ATOM 7142 O O . GLY A 1 904 ? 23.703 29.906 31.188 1 95 904 GLY A O 1
ATOM 7143 N N . GLU A 1 905 ? 25.781 30.703 31.609 1 94.88 905 GLU A N 1
ATOM 7144 C CA . GLU A 1 905 ? 26.406 30 30.484 1 94.88 905 GLU A CA 1
ATOM 7145 C C . GLU A 1 905 ? 27.234 28.812 30.984 1 94.88 905 GLU A C 1
ATOM 7147 O O . GLU A 1 905 ? 28.016 28.938 31.922 1 94.88 905 GLU A O 1
ATOM 7152 N N . TYR A 1 906 ? 27.047 27.688 30.438 1 95.12 906 TYR A N 1
ATOM 7153 C CA . TYR A 1 906 ? 27.719 26.469 30.844 1 95.12 906 TYR A CA 1
ATOM 7154 C C . TYR A 1 906 ? 28.438 25.812 29.672 1 95.12 906 TYR A C 1
ATOM 7156 O O . TYR A 1 906 ? 27.938 25.828 28.547 1 95.12 906 TYR A O 1
ATOM 7164 N N . HIS A 1 907 ? 29.594 25.312 29.891 1 95.38 907 HIS A N 1
ATOM 7165 C CA . HIS A 1 907 ? 30.359 24.5 28.953 1 95.38 907 HIS A CA 1
ATOM 7166 C C . HIS A 1 907 ? 30.578 23.078 29.5 1 95.38 907 HIS A C 1
ATOM 7168 O O . HIS A 1 907 ? 31.25 22.906 30.516 1 95.38 907 HIS A O 1
ATOM 7174 N N . LEU A 1 908 ? 29.938 22.188 28.844 1 94.94 908 LEU A N 1
ATOM 7175 C CA . LEU A 1 908 ? 29.984 20.812 29.328 1 94.94 908 LEU A CA 1
ATOM 7176 C C . LEU A 1 908 ? 30.578 19.891 28.266 1 94.94 908 LEU A C 1
ATOM 7178 O O . LEU A 1 908 ? 30.484 20.188 27.062 1 94.94 908 LEU A O 1
ATOM 7182 N N . GLU A 1 909 ? 31.172 18.812 28.672 1 94.56 909 GLU A N 1
ATOM 7183 C CA . GLU A 1 909 ? 31.766 17.859 27.734 1 94.56 909 GLU A CA 1
ATOM 7184 C C . GLU A 1 909 ? 31.688 16.438 28.266 1 94.56 909 GLU A C 1
ATOM 7186 O O . GLU A 1 909 ? 31.578 16.219 29.469 1 94.56 909 GLU A O 1
ATOM 7191 N N . CYS A 1 910 ? 31.641 15.516 27.406 1 94.31 910 CYS A N 1
ATOM 7192 C CA . CYS A 1 910 ? 31.719 14.102 27.734 1 94.31 910 CYS A CA 1
ATOM 7193 C C . CYS A 1 910 ? 32.188 13.289 26.547 1 94.31 910 CYS A C 1
ATOM 7195 O O . CYS A 1 910 ? 32.312 13.805 25.438 1 94.31 910 CYS A O 1
ATOM 7197 N N . ARG A 1 911 ? 32.594 11.977 26.797 1 92.69 911 ARG A N 1
ATOM 7198 C CA . ARG A 1 911 ? 32.906 11.039 25.719 1 92.69 911 ARG A CA 1
ATOM 7199 C C . ARG A 1 911 ? 31.641 10.344 25.219 1 92.69 911 ARG A C 1
ATOM 7201 O O . ARG A 1 911 ? 30.781 9.961 26 1 92.69 911 ARG A O 1
ATOM 7208 N N . PHE A 1 912 ? 31.469 10.312 23.953 1 92.62 912 PHE A N 1
ATOM 7209 C CA . PHE A 1 912 ? 30.344 9.664 23.297 1 92.62 912 PHE A CA 1
ATOM 7210 C C . PHE A 1 912 ? 30.828 8.664 22.25 1 92.62 912 PHE A C 1
ATOM 7212 O O . PHE A 1 912 ? 31.406 9.047 21.234 1 92.62 912 PHE A O 1
ATOM 7219 N N . VAL A 1 913 ? 30.562 7.297 22.516 1 87.44 913 VAL A N 1
ATOM 7220 C CA . VAL A 1 913 ? 30.969 6.242 21.594 1 87.44 913 VAL A CA 1
ATOM 7221 C C . VAL A 1 913 ? 29.719 5.621 20.953 1 87.44 913 VAL A C 1
ATOM 7223 O O . VAL A 1 913 ? 28.844 5.113 21.656 1 87.44 913 VAL A O 1
ATOM 7226 N N . GLN A 1 914 ? 29.656 5.73 19.672 1 87.19 914 GLN A N 1
ATOM 7227 C CA . GLN A 1 914 ? 28.547 5.121 18.938 1 87.19 914 GLN A CA 1
ATOM 7228 C C . GLN A 1 914 ? 28.984 3.811 18.281 1 87.19 914 GLN A C 1
ATOM 7230 O O . GLN A 1 914 ? 29.812 3.811 17.375 1 87.19 914 GLN A O 1
ATOM 7235 N N . ALA A 1 915 ? 28.578 2.643 18.609 1 70.25 915 ALA A N 1
ATOM 7236 C CA . ALA A 1 915 ? 29.125 1.353 18.188 1 70.25 915 ALA A CA 1
ATOM 7237 C C . ALA A 1 915 ? 28.359 0.777 17.016 1 70.25 915 ALA A C 1
ATOM 7239 O O . ALA A 1 915 ? 28.922 0.057 16.188 1 70.25 915 ALA A O 1
ATOM 7240 N N . GLN A 1 916 ? 27.219 0.997 16.859 1 81.69 916 GLN A N 1
ATOM 7241 C CA . GLN A 1 916 ? 26.438 0.278 15.859 1 81.69 916 GLN A CA 1
ATOM 7242 C C . GLN A 1 916 ? 25.875 1.231 14.805 1 81.69 916 GLN A C 1
ATOM 7244 O O . GLN A 1 916 ? 24.672 1.292 14.586 1 81.69 916 GLN A O 1
ATOM 7249 N N . TRP A 1 917 ? 26.766 2.055 14.172 1 90.69 917 TRP A N 1
ATOM 7250 C CA . TRP A 1 917 ? 26.359 2.949 13.086 1 90.69 917 TRP A CA 1
ATOM 7251 C C . TRP A 1 917 ? 27.172 2.664 11.82 1 90.69 917 TRP A C 1
ATOM 7253 O O . TRP A 1 917 ? 28.406 2.561 11.875 1 90.69 917 TRP A O 1
ATOM 7263 N N . PRO A 1 918 ? 26.375 2.488 10.672 1 93.44 918 PRO A N 1
ATOM 7264 C CA . PRO A 1 918 ? 24.922 2.596 10.484 1 93.44 918 PRO A CA 1
ATOM 7265 C C . PRO A 1 918 ? 24.188 1.297 10.805 1 93.44 918 PRO A C 1
ATOM 7267 O O . PRO A 1 918 ? 24.766 0.216 10.734 1 93.44 918 PRO A O 1
ATOM 7270 N N . PRO A 1 919 ? 23.016 1.431 11.258 1 95.31 919 PRO A N 1
ATOM 7271 C CA . PRO A 1 919 ? 22.234 0.204 11.477 1 95.31 919 PRO A CA 1
ATOM 7272 C C . PRO A 1 919 ? 22.016 -0.588 10.188 1 95.31 919 PRO A C 1
ATOM 7274 O O . PRO A 1 919 ? 22.078 -0.025 9.094 1 95.31 919 PRO A O 1
ATOM 7277 N N . LYS A 1 920 ? 21.766 -1.916 10.336 1 93.31 920 LYS A N 1
ATOM 7278 C CA . LYS A 1 920 ? 21.594 -2.789 9.18 1 93.31 920 LYS A CA 1
ATOM 7279 C C . LYS A 1 920 ? 20.109 -3.012 8.891 1 93.31 920 LYS A C 1
ATOM 7281 O O . LYS A 1 920 ? 19.312 -3.223 9.812 1 93.31 920 LYS A O 1
ATOM 7286 N N . ALA A 1 921 ? 19.719 -2.939 7.609 1 93.94 921 ALA A N 1
ATOM 7287 C CA . ALA A 1 921 ? 18.359 -3.268 7.164 1 93.94 921 ALA A CA 1
ATOM 7288 C C . ALA A 1 921 ? 18.156 -4.777 7.098 1 93.94 921 ALA A C 1
ATOM 7290 O O . ALA A 1 921 ? 19.125 -5.543 7.129 1 93.94 921 ALA A O 1
ATOM 7291 N N . LEU A 1 922 ? 16.969 -5.242 7.168 1 92.5 922 LEU A N 1
ATOM 7292 C CA . LEU A 1 922 ? 16.578 -6.621 6.895 1 92.5 922 LEU A CA 1
ATOM 7293 C C . LEU A 1 922 ? 16.125 -6.785 5.449 1 92.5 922 LEU A C 1
ATOM 7295 O O . LEU A 1 922 ? 14.938 -6.637 5.152 1 92.5 922 LEU A O 1
ATOM 7299 N N . LEU A 1 923 ? 17.078 -7.141 4.566 1 88.62 923 LEU A N 1
ATOM 7300 C CA . LEU A 1 923 ? 16.844 -7.184 3.129 1 88.62 923 LEU A CA 1
ATOM 7301 C C . LEU A 1 923 ? 16.781 -8.625 2.631 1 88.62 923 LEU A C 1
ATOM 7303 O O . LEU A 1 923 ? 17.328 -9.531 3.268 1 88.62 923 LEU A O 1
ATOM 7307 N N . PRO A 1 924 ? 16.109 -8.852 1.584 1 82.94 924 PRO A N 1
ATOM 7308 C CA . PRO A 1 924 ? 16.234 -10.156 0.931 1 82.94 924 PRO A CA 1
ATOM 7309 C C . PRO A 1 924 ? 17.641 -10.414 0.396 1 82.94 924 PRO A C 1
ATOM 7311 O O . PRO A 1 924 ? 18.469 -9.5 0.37 1 82.94 924 PRO A O 1
ATOM 7314 N N . PRO A 1 925 ? 17.906 -11.617 -0.013 1 74.5 925 PRO A N 1
ATOM 7315 C CA . PRO A 1 925 ? 19.25 -11.961 -0.469 1 74.5 925 PRO A CA 1
ATOM 7316 C C . PRO A 1 925 ? 19.688 -11.148 -1.687 1 74.5 925 PRO A C 1
ATOM 7318 O O . PRO A 1 925 ? 20.891 -11 -1.937 1 74.5 925 PRO A O 1
ATOM 7321 N N . TRP A 1 926 ? 18.719 -10.633 -2.473 1 78.81 926 TRP A N 1
ATOM 7322 C CA . TRP A 1 926 ? 19.078 -9.836 -3.637 1 78.81 926 TRP A CA 1
ATOM 7323 C C . TRP A 1 926 ? 19.25 -8.367 -3.258 1 78.81 926 TRP A C 1
ATOM 7325 O O . TRP A 1 926 ? 19.391 -7.508 -4.129 1 78.81 926 TRP A O 1
ATOM 7335 N N . GLY A 1 927 ? 19.234 -8.117 -2.02 1 79.56 927 GLY A N 1
ATOM 7336 C CA . GLY A 1 927 ? 19.484 -6.77 -1.521 1 79.56 927 GLY A CA 1
ATOM 7337 C C . GLY A 1 927 ? 18.406 -5.777 -1.932 1 79.56 927 GLY A C 1
ATOM 7338 O O . GLY A 1 927 ? 17.219 -6.039 -1.762 1 79.56 927 GLY A O 1
ATOM 7339 N N . ARG A 1 928 ? 18.812 -4.629 -2.443 1 81.81 928 ARG A N 1
ATOM 7340 C CA . ARG A 1 928 ? 17.922 -3.529 -2.783 1 81.81 928 ARG A CA 1
ATOM 7341 C C . ARG A 1 928 ? 17.594 -3.529 -4.273 1 81.81 928 ARG A C 1
ATOM 7343 O O . ARG A 1 928 ? 17.141 -2.52 -4.812 1 81.81 928 ARG A O 1
ATOM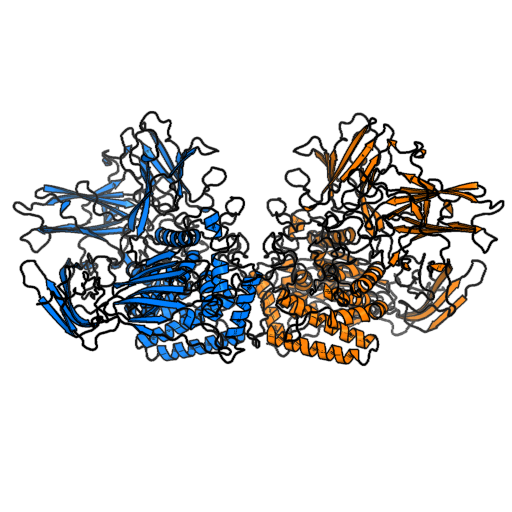 7350 N N . SER A 1 929 ? 17.844 -4.73 -4.852 1 74.44 929 SER A N 1
ATOM 7351 C CA . SER A 1 929 ? 17.484 -4.84 -6.262 1 74.44 929 SER A CA 1
ATOM 7352 C C . SER A 1 929 ? 15.984 -4.758 -6.473 1 74.44 929 SER A C 1
ATOM 7354 O O . SER A 1 929 ? 15.211 -5.23 -5.637 1 74.44 929 SER A O 1
ATOM 7356 N N . GLU A 1 930 ? 15.688 -4.059 -7.508 1 64.69 930 GLU A N 1
ATOM 7357 C CA . GLU A 1 930 ? 14.273 -3.773 -7.738 1 64.69 930 GLU A CA 1
ATOM 7358 C C . GLU A 1 930 ? 13.594 -4.914 -8.492 1 64.69 930 GLU A C 1
ATOM 7360 O O . GLU A 1 930 ? 13.977 -5.234 -9.617 1 64.69 930 GLU A O 1
ATOM 7365 N N . PHE A 1 931 ? 12.891 -5.859 -7.695 1 64.5 931 PHE A N 1
ATOM 7366 C CA . PHE A 1 931 ? 12.094 -6.918 -8.297 1 64.5 931 PHE A CA 1
ATOM 7367 C C . PHE A 1 931 ? 10.625 -6.785 -7.891 1 64.5 931 PHE A C 1
ATOM 7369 O O . PHE A 1 931 ? 10.32 -6.328 -6.785 1 64.5 931 PHE A O 1
ATOM 7376 N N . MET B 1 1 ? -36.344 -65 -21.531 1 24.98 1 MET B N 1
ATOM 7377 C CA . MET B 1 1 ? -35.938 -64.188 -20.406 1 24.98 1 MET B CA 1
ATOM 7378 C C . MET B 1 1 ? -34.812 -63.219 -20.797 1 24.98 1 MET B C 1
ATOM 7380 O O . MET B 1 1 ? -33.75 -63.656 -21.266 1 24.98 1 MET B O 1
ATOM 7384 N N . GLY B 1 2 ? -35.188 -62.094 -21.391 1 32.78 2 GLY B N 1
ATOM 7385 C CA . GLY B 1 2 ? -34.406 -61.062 -22.078 1 32.78 2 GLY B CA 1
ATOM 7386 C C . GLY B 1 2 ? -33.219 -60.594 -21.281 1 32.78 2 GLY B C 1
ATOM 7387 O O . GLY B 1 2 ? -33.312 -60.281 -20.094 1 32.78 2 GLY B O 1
ATOM 7388 N N . HIS B 1 3 ? -32.031 -61.188 -21.469 1 36.69 3 HIS B N 1
ATOM 7389 C CA . HIS B 1 3 ? -30.734 -60.781 -20.906 1 36.69 3 HIS B CA 1
ATOM 7390 C C . HIS B 1 3 ? -30.609 -59.281 -20.844 1 36.69 3 HIS B C 1
ATOM 7392 O O . HIS B 1 3 ? -30.516 -58.594 -21.891 1 36.69 3 HIS B O 1
ATOM 7398 N N . SER B 1 4 ? -31.25 -58.625 -19.953 1 42.34 4 SER B N 1
ATOM 7399 C CA . SER B 1 4 ? -31.188 -57.188 -19.625 1 42.34 4 SER B CA 1
ATOM 7400 C C . SER B 1 4 ? -29.734 -56.75 -19.516 1 42.34 4 SER B C 1
ATOM 7402 O O . SER B 1 4 ? -28.922 -57.344 -18.812 1 42.34 4 SER B O 1
ATOM 7404 N N . ALA B 1 5 ? -29.109 -56.25 -20.531 1 47.38 5 ALA B N 1
ATOM 7405 C CA . ALA B 1 5 ? -27.844 -55.531 -20.625 1 47.38 5 ALA B CA 1
ATOM 7406 C C . ALA B 1 5 ? -27.547 -54.781 -19.328 1 47.38 5 ALA B C 1
ATOM 7408 O O . ALA B 1 5 ? -28.438 -54.125 -18.766 1 47.38 5 ALA B O 1
ATOM 7409 N N . SER B 1 6 ? -26.531 -55.156 -18.547 1 58.69 6 SER B N 1
ATOM 7410 C CA . SER B 1 6 ? -26.094 -54.594 -17.281 1 58.69 6 SER B CA 1
ATOM 7411 C C . SER B 1 6 ? -26.031 -53.062 -17.328 1 58.69 6 SER B C 1
ATOM 7413 O O . SER B 1 6 ? -25.438 -52.5 -18.25 1 58.69 6 SER B O 1
ATOM 7415 N N . PRO B 1 7 ? -26.609 -52.344 -16.5 1 77.19 7 PRO B N 1
ATOM 7416 C CA . PRO B 1 7 ? -26.844 -50.875 -16.453 1 77.19 7 PRO B CA 1
ATOM 7417 C C . PRO B 1 7 ? -25.547 -50.094 -16.219 1 77.19 7 PRO B C 1
ATOM 7419 O O . PRO B 1 7 ? -25.406 -48.969 -16.719 1 77.19 7 PRO B O 1
ATOM 7422 N N . VAL B 1 8 ? -24.469 -50.719 -15.703 1 92 8 VAL B N 1
ATOM 7423 C CA . VAL B 1 8 ? -23.234 -50 -15.352 1 92 8 VAL B CA 1
ATOM 7424 C C . VAL B 1 8 ? -22.094 -50.438 -16.266 1 92 8 VAL B C 1
ATOM 7426 O O . VAL B 1 8 ? -21.922 -51.656 -16.484 1 92 8 VAL B O 1
ATOM 7429 N N . LEU B 1 9 ? -21.406 -49.531 -16.906 1 95.19 9 LEU B N 1
ATOM 7430 C CA . LEU B 1 9 ? -20.266 -49.812 -17.766 1 95.19 9 LEU B CA 1
ATOM 7431 C C . LEU B 1 9 ? -18.953 -49.562 -17.031 1 95.19 9 LEU B C 1
ATOM 7433 O O . LEU B 1 9 ? -18.828 -48.625 -16.25 1 95.19 9 LEU B O 1
ATOM 7437 N N . VAL B 1 10 ? -17.969 -50.5 -17.266 1 97.06 10 VAL B N 1
ATOM 7438 C CA . VAL B 1 10 ? -16.609 -50.375 -16.75 1 97.06 10 VAL B CA 1
ATOM 7439 C C . VAL B 1 10 ? -15.703 -49.781 -17.844 1 97.06 10 VAL B C 1
ATOM 7441 O O . VAL B 1 10 ? -15.641 -50.344 -18.953 1 97.06 10 VAL B O 1
ATOM 7444 N N . LEU B 1 11 ? -15.047 -48.719 -17.531 1 96.75 11 LEU B N 1
ATOM 7445 C CA . LEU B 1 11 ? -14.133 -48.094 -18.484 1 96.75 11 LEU B CA 1
ATOM 7446 C C . LEU B 1 11 ? -12.797 -48.844 -18.516 1 96.75 11 LEU B C 1
ATOM 7448 O O . LEU B 1 11 ? -12.477 -49.594 -17.594 1 96.75 11 LEU B O 1
ATOM 7452 N N . PRO B 1 12 ? -11.969 -48.625 -19.594 1 96.75 12 PRO B N 1
ATOM 7453 C CA . PRO B 1 12 ? -10.688 -49.312 -19.688 1 96.75 12 PRO B CA 1
ATOM 7454 C C . PRO B 1 12 ? -9.789 -49.062 -18.484 1 96.75 12 PRO B C 1
ATOM 7456 O O . PRO B 1 12 ? -9.727 -47.938 -17.969 1 96.75 12 PRO B O 1
ATOM 7459 N N . PRO B 1 13 ? -9.172 -50.094 -18 1 97.62 13 PRO B N 1
ATOM 7460 C CA . PRO B 1 13 ? -8.32 -49.938 -16.828 1 97.62 13 PRO B CA 1
ATOM 7461 C C . PRO B 1 13 ? -7.082 -49.094 -17.125 1 97.62 13 PRO B C 1
ATOM 7463 O O . PRO B 1 13 ? -6.633 -49 -18.266 1 97.62 13 PRO B O 1
ATOM 7466 N N . THR B 1 14 ? -6.59 -48.469 -16.188 1 97.12 14 THR B N 1
ATOM 7467 C CA . THR B 1 14 ? -5.359 -47.688 -16.219 1 97.12 14 THR B CA 1
ATOM 7468 C C . THR B 1 14 ? -4.336 -48.219 -15.242 1 97.12 14 THR B C 1
ATOM 7470 O O . THR B 1 14 ? -4.672 -49.031 -14.375 1 97.12 14 THR B O 1
ATOM 7473 N N . PHE B 1 15 ? -3.082 -47.844 -15.367 1 97.81 15 PHE B N 1
ATOM 7474 C CA . PHE B 1 15 ? -1.999 -48.406 -14.57 1 97.81 15 PHE B CA 1
ATOM 7475 C C . PHE B 1 15 ? -1.254 -47.312 -13.82 1 97.81 15 PHE B C 1
ATOM 7477 O O . PHE B 1 15 ? -0.791 -46.344 -14.422 1 97.81 15 PHE B O 1
ATOM 7484 N N . GLU B 1 16 ? -1.184 -47.5 -12.477 1 97.19 16 GLU B N 1
ATOM 7485 C CA . GLU B 1 16 ? -0.567 -46.5 -11.625 1 97.19 16 GLU B CA 1
ATOM 7486 C C . GLU B 1 16 ? -1.141 -45.125 -11.914 1 97.19 16 GLU B C 1
ATOM 7488 O O . GLU B 1 16 ? -2.354 -44.969 -12.062 1 97.19 16 GLU B O 1
ATOM 7493 N N . GLN B 1 17 ? -0.339 -44.156 -11.875 1 95.94 17 GLN B N 1
ATOM 7494 C CA . GLN B 1 17 ? -0.739 -42.812 -12.289 1 95.94 17 GLN B CA 1
ATOM 7495 C C . GLN B 1 17 ? -0.253 -42.5 -13.695 1 95.94 17 GLN B C 1
ATOM 7497 O O . GLN B 1 17 ? -0.093 -41.312 -14.062 1 95.94 17 GLN B O 1
ATOM 7502 N N . HIS B 1 18 ? 0.048 -43.562 -14.453 1 96.06 18 HIS B N 1
ATOM 7503 C CA . HIS B 1 18 ? 0.605 -43.406 -15.789 1 96.06 18 HIS B CA 1
ATOM 7504 C C . HIS B 1 18 ? -0.454 -42.906 -16.781 1 96.06 18 HIS B C 1
ATOM 7506 O O . HIS B 1 18 ? -1.612 -43.344 -16.703 1 96.06 18 HIS B O 1
ATOM 7512 N N . HIS B 1 19 ? -0.098 -42.188 -17.766 1 93.19 19 HIS B N 1
ATOM 7513 C CA . HIS B 1 19 ? -1.043 -41.469 -18.625 1 93.19 19 HIS B CA 1
ATOM 7514 C C . HIS B 1 19 ? -1.641 -42.406 -19.672 1 93.19 19 HIS B C 1
ATOM 7516 O O . HIS B 1 19 ? -2.752 -42.188 -20.156 1 93.19 19 HIS B O 1
ATOM 7522 N N . ASP B 1 20 ? -0.905 -43.562 -20.094 1 93.75 20 ASP B N 1
ATOM 7523 C CA . ASP B 1 20 ? -1.517 -44.344 -21.156 1 93.75 20 ASP B CA 1
ATOM 7524 C C . ASP B 1 20 ? -1.065 -45.812 -21.094 1 93.75 20 ASP B C 1
ATOM 7526 O O . ASP B 1 20 ? -1.393 -46.594 -21.969 1 93.75 20 ASP B O 1
ATOM 7530 N N . GLY B 1 21 ? -0.271 -46.188 -20.172 1 95.94 21 GLY B N 1
ATOM 7531 C CA . GLY B 1 21 ? 0.132 -47.562 -19.984 1 95.94 21 GLY B CA 1
ATOM 7532 C C . GLY B 1 21 ? 1.327 -47.969 -20.812 1 95.94 21 GLY B C 1
ATOM 7533 O O . GLY B 1 21 ? 1.86 -49.062 -20.672 1 95.94 21 GLY B O 1
ATOM 7534 N N . PHE B 1 22 ? 1.744 -47.156 -21.703 1 96.06 22 PHE B N 1
ATOM 7535 C CA . PHE B 1 22 ? 2.867 -47.406 -22.594 1 96.06 22 PHE B CA 1
ATOM 7536 C C . PHE B 1 22 ? 4.172 -46.906 -21.984 1 96.06 22 PHE B C 1
ATOM 7538 O O . PHE B 1 22 ? 4.512 -45.719 -22.078 1 96.06 22 PHE B O 1
ATOM 7545 N N . GLY B 1 23 ? 4.969 -47.875 -21.391 1 97.19 23 GLY B N 1
ATOM 7546 C CA . GLY B 1 23 ? 6.234 -47.531 -20.75 1 97.19 23 GLY B CA 1
ATOM 7547 C C . GLY B 1 23 ? 6.117 -47.375 -19.25 1 97.19 23 GLY B C 1
ATOM 7548 O O . GLY B 1 23 ? 6.684 -46.438 -18.672 1 97.19 23 GLY B O 1
ATOM 7549 N N . VAL B 1 24 ? 5.324 -48.188 -18.594 1 97.69 24 VAL B N 1
ATOM 7550 C CA . VAL B 1 24 ? 5.152 -48.156 -17.141 1 97.69 24 VAL B CA 1
ATOM 7551 C C . VAL B 1 24 ? 6.402 -48.688 -16.453 1 97.69 24 VAL B C 1
ATOM 7553 O O . VAL B 1 24 ? 6.871 -49.781 -16.781 1 97.69 24 VAL B O 1
ATOM 7556 N N . GLN B 1 25 ? 6.973 -47.938 -15.602 1 96 25 GLN B N 1
ATOM 7557 C CA . GLN B 1 25 ? 8.195 -48.375 -14.922 1 96 25 GLN B CA 1
ATOM 7558 C C . GLN B 1 25 ? 7.891 -48.938 -13.539 1 96 25 GLN B C 1
ATOM 7560 O O . GLN B 1 25 ? 8.297 -48.375 -12.531 1 96 25 GLN B O 1
ATOM 7565 N N . CYS B 1 26 ? 7.246 -50 -13.469 1 95.44 26 CYS B N 1
ATOM 7566 C CA . CYS B 1 26 ? 6.855 -50.75 -12.266 1 95.44 26 CYS B CA 1
ATOM 7567 C C . CYS B 1 26 ? 6.699 -52.219 -12.555 1 95.44 26 CYS B C 1
ATOM 7569 O O . CYS B 1 26 ? 6.145 -52.625 -13.586 1 95.44 26 CYS B O 1
ATOM 7571 N N . VAL B 1 27 ? 7.133 -53.094 -11.641 1 96.25 27 VAL B N 1
ATOM 7572 C CA . VAL B 1 27 ? 7.137 -54.531 -11.867 1 96.25 27 VAL B CA 1
ATOM 7573 C C . VAL B 1 27 ? 5.781 -55.125 -11.492 1 96.25 27 VAL B C 1
ATOM 7575 O O . VAL B 1 27 ? 5.41 -56.188 -11.969 1 96.25 27 VAL B O 1
ATOM 7578 N N . HIS B 1 28 ? 5.082 -54.469 -10.641 1 96.88 28 HIS B N 1
ATOM 7579 C CA . HIS B 1 28 ? 3.725 -54.844 -10.234 1 96.88 28 HIS B CA 1
ATOM 7580 C C . HIS B 1 28 ? 2.803 -53.625 -10.273 1 96.88 28 HIS B C 1
ATOM 7582 O O . HIS B 1 28 ? 2.375 -53.125 -9.227 1 96.88 28 HIS B O 1
ATOM 7588 N N . PRO B 1 29 ? 2.479 -53.125 -11.516 1 97.62 29 PRO B N 1
ATOM 7589 C CA . PRO B 1 29 ? 1.679 -51.875 -11.586 1 97.62 29 PRO B CA 1
ATOM 7590 C C . PRO B 1 29 ? 0.275 -52.062 -11.008 1 97.62 29 PRO B C 1
ATOM 7592 O O . PRO B 1 29 ? -0.38 -53.062 -11.281 1 97.62 29 PRO B O 1
ATOM 7595 N N . ARG B 1 30 ? -0.168 -51.125 -10.188 1 97 30 ARG B N 1
ATOM 7596 C CA . ARG B 1 30 ? -1.538 -51.125 -9.68 1 97 30 ARG B CA 1
ATOM 7597 C C . ARG B 1 30 ? -2.527 -50.75 -10.789 1 97 30 ARG B C 1
ATOM 7599 O O . ARG B 1 30 ? -2.18 -50.062 -11.742 1 97 30 ARG B O 1
ATOM 7606 N N . VAL B 1 31 ? -3.686 -51.281 -10.578 1 98.06 31 VAL B N 1
ATOM 7607 C CA . VAL B 1 31 ? -4.695 -51.125 -11.617 1 98.06 31 VAL B CA 1
ATOM 7608 C C . VAL B 1 31 ? -5.891 -50.344 -11.086 1 98.06 31 VAL B C 1
ATOM 7610 O O . VAL B 1 31 ? -6.312 -50.562 -9.938 1 98.06 31 VAL B O 1
ATOM 7613 N N . SER B 1 32 ? -6.418 -49.469 -11.883 1 97.81 32 SER B N 1
ATOM 7614 C CA . SER B 1 32 ? -7.629 -48.719 -11.562 1 97.81 32 SER B CA 1
ATOM 7615 C C . SER B 1 32 ? -8.625 -48.75 -12.719 1 97.81 32 SER B C 1
ATOM 7617 O O . SER B 1 32 ? -8.234 -48.938 -13.867 1 97.81 32 SER B O 1
ATOM 7619 N N . TRP B 1 33 ? -9.883 -48.594 -12.453 1 97.88 33 TRP B N 1
ATOM 7620 C CA . TRP B 1 33 ? -10.914 -48.406 -13.469 1 97.88 33 TRP B CA 1
ATOM 7621 C C . TRP B 1 33 ? -12.047 -47.531 -12.945 1 97.88 33 TRP B C 1
ATOM 7623 O O . TRP B 1 33 ? -12.18 -47.344 -11.734 1 97.88 33 TRP B O 1
ATOM 7633 N N . ARG B 1 34 ? -12.797 -46.969 -13.859 1 97 34 ARG B N 1
ATOM 7634 C CA . ARG B 1 34 ? -13.93 -46.094 -13.547 1 97 34 ARG B CA 1
ATOM 7635 C C . ARG B 1 34 ? -15.227 -46.688 -14.109 1 97 34 ARG B C 1
ATOM 7637 O O . ARG B 1 34 ? -15.211 -47.625 -14.891 1 97 34 ARG B O 1
ATOM 7644 N N . PHE B 1 35 ? -16.297 -46.031 -13.656 1 97 35 PHE B N 1
ATOM 7645 C CA . PHE B 1 35 ? -17.609 -46.5 -14.055 1 97 35 PHE B CA 1
ATOM 7646 C C . PHE B 1 35 ? -18.406 -45.438 -14.781 1 97 35 PHE B C 1
ATOM 7648 O O . PHE B 1 35 ? -18.109 -44.25 -14.641 1 97 35 PHE B O 1
ATOM 7655 N N . SER B 1 36 ? -19.234 -45.844 -15.609 1 94.62 36 SER B N 1
ATOM 7656 C CA . SER B 1 36 ? -20.234 -44.969 -16.219 1 94.62 36 SER B CA 1
ATOM 7657 C C . SER B 1 36 ? -21.609 -45.625 -16.203 1 94.62 36 SER B C 1
ATOM 7659 O O . SER B 1 36 ? -21.734 -46.844 -16.344 1 94.62 36 SER B O 1
ATOM 7661 N N . CYS B 1 37 ? -22.547 -44.844 -15.859 1 91.12 37 CYS B N 1
ATOM 7662 C CA . CYS B 1 37 ? -23.938 -45.312 -15.875 1 91.12 37 CYS B CA 1
ATOM 7663 C C . CYS B 1 37 ? -24.859 -44.25 -16.469 1 91.12 37 CYS B C 1
ATOM 7665 O O . CYS B 1 37 ? -24.953 -43.156 -15.961 1 91.12 37 CYS B O 1
ATOM 7667 N N . SER B 1 38 ? -25.531 -44.625 -17.484 1 83.69 38 SER B N 1
ATOM 7668 C CA . SER B 1 38 ? -26.438 -43.688 -18.109 1 83.69 38 SER B CA 1
ATOM 7669 C C . SER B 1 38 ? -27.891 -44.031 -17.812 1 83.69 38 SER B C 1
ATOM 7671 O O . SER B 1 38 ? -28.797 -43.25 -18.094 1 83.69 38 SER B O 1
ATOM 7673 N N . ASN B 1 39 ? -28.109 -45.188 -17.188 1 86 39 ASN B N 1
ATOM 7674 C CA . ASN B 1 39 ? -29.469 -45.594 -16.844 1 86 39 ASN B CA 1
ATOM 7675 C C . ASN B 1 39 ? -29.953 -44.906 -15.57 1 86 39 ASN B C 1
ATOM 7677 O O . ASN B 1 39 ? -29.484 -45.219 -14.477 1 86 39 ASN B O 1
ATOM 7681 N N . GLU B 1 40 ? -30.906 -44.188 -15.641 1 85.81 40 GLU B N 1
ATOM 7682 C CA . GLU B 1 40 ? -31.391 -43.375 -14.531 1 85.81 40 GLU B CA 1
ATOM 7683 C C . GLU B 1 40 ? -32.156 -44.219 -13.523 1 85.81 40 GLU B C 1
ATOM 7685 O O . GLU B 1 40 ? -32.406 -43.75 -12.398 1 85.81 40 GLU B O 1
ATOM 7690 N N . GLN B 1 41 ? -32.469 -45.406 -13.883 1 86.5 41 GLN B N 1
ATOM 7691 C CA . GLN B 1 41 ? -33.281 -46.25 -12.992 1 86.5 41 GLN B CA 1
ATOM 7692 C C . GLN B 1 41 ? -32.375 -46.969 -11.992 1 86.5 41 GLN B C 1
ATOM 7694 O O . GLN B 1 41 ? -32.875 -47.531 -11.016 1 86.5 41 GLN B O 1
ATOM 7699 N N . ILE B 1 42 ? -31.156 -46.938 -12.234 1 90 42 ILE B N 1
ATOM 7700 C CA . ILE B 1 42 ? -30.219 -47.625 -11.375 1 90 42 ILE B CA 1
ATOM 7701 C C . ILE B 1 42 ? -29.703 -46.688 -10.289 1 90 42 ILE B C 1
ATOM 7703 O O . ILE B 1 42 ? -29.219 -45.594 -10.586 1 90 42 ILE B O 1
ATOM 7707 N N . ARG B 1 43 ? -29.781 -47.156 -9.047 1 91.94 43 ARG B N 1
ATOM 7708 C CA . ARG B 1 43 ? -29.281 -46.375 -7.93 1 91.94 43 ARG B CA 1
ATOM 7709 C C . ARG B 1 43 ? -28.438 -47.25 -6.988 1 91.94 43 ARG B C 1
ATOM 7711 O O . ARG B 1 43 ? -28.578 -48.469 -6.973 1 91.94 43 ARG B O 1
ATOM 7718 N N . ASN B 1 44 ? -27.5 -46.625 -6.344 1 93.88 44 ASN B N 1
ATOM 7719 C CA . ASN B 1 44 ? -26.719 -47.219 -5.262 1 93.88 44 ASN B CA 1
ATOM 7720 C C . ASN B 1 44 ? -25.938 -48.469 -5.738 1 93.88 44 ASN B C 1
ATOM 7722 O O . ASN B 1 44 ? -25.922 -49.5 -5.062 1 93.88 44 ASN B O 1
ATOM 7726 N N . TRP B 1 45 ? -25.484 -48.344 -6.895 1 95.19 45 TRP B N 1
ATOM 7727 C CA . TRP B 1 45 ? -24.656 -49.438 -7.363 1 95.19 45 TRP B CA 1
ATOM 7728 C C . TRP B 1 45 ? -23.359 -49.531 -6.574 1 95.19 45 TRP B C 1
ATOM 7730 O O . TRP B 1 45 ? -22.594 -48.562 -6.531 1 95.19 45 TRP B O 1
ATOM 7740 N N . LYS B 1 46 ? -23.031 -50.656 -5.988 1 95.81 46 LYS B N 1
ATOM 7741 C CA . LYS B 1 46 ? -21.828 -50.906 -5.207 1 95.81 46 LYS B CA 1
ATOM 7742 C C . LYS B 1 46 ? -21.109 -52.188 -5.684 1 95.81 46 LYS B C 1
ATOM 7744 O O . LYS B 1 46 ? -21.734 -53.219 -5.828 1 95.81 46 LYS B O 1
ATOM 7749 N N . GLN B 1 47 ? -19.875 -52 -5.945 1 97.38 47 GLN B N 1
ATOM 7750 C CA . GLN B 1 47 ? -19.094 -53.156 -6.375 1 97.38 47 GLN B CA 1
ATOM 7751 C C . GLN B 1 47 ? -18.906 -54.156 -5.234 1 97.38 47 GLN B C 1
ATOM 7753 O O . GLN B 1 47 ? -18.609 -53.75 -4.102 1 97.38 47 GLN B O 1
ATOM 7758 N N . THR B 1 48 ? -19.031 -55.438 -5.496 1 97.56 48 THR B N 1
ATOM 7759 C CA . THR B 1 48 ? -18.812 -56.5 -4.496 1 97.56 48 THR B CA 1
ATOM 7760 C C . THR B 1 48 ? -17.594 -57.344 -4.852 1 97.56 48 THR B C 1
ATOM 7762 O O . THR B 1 48 ? -17 -57.969 -3.98 1 97.56 48 THR B O 1
ATOM 7765 N N . ALA B 1 49 ? -17.281 -57.375 -6.113 1 98.31 49 ALA B N 1
ATOM 7766 C CA . ALA B 1 49 ? -16.141 -58.125 -6.602 1 98.31 49 ALA B CA 1
ATOM 7767 C C . ALA B 1 49 ? -15.719 -57.656 -7.992 1 98.31 49 ALA B C 1
ATOM 7769 O O . ALA B 1 49 ? -16.438 -56.875 -8.641 1 98.31 49 ALA B O 1
ATOM 7770 N N . TYR B 1 50 ? -14.57 -58.125 -8.438 1 98.5 50 TYR B N 1
ATOM 7771 C CA . TYR B 1 50 ? -14.102 -57.844 -9.789 1 98.5 50 TYR B CA 1
ATOM 7772 C C . TYR B 1 50 ? -13.242 -58.969 -10.32 1 98.5 50 TYR B C 1
ATOM 7774 O O . TYR B 1 50 ? -12.688 -59.75 -9.555 1 98.5 50 TYR B O 1
ATOM 7782 N N . ASP B 1 51 ? -13.195 -59.094 -11.648 1 98.12 51 ASP B N 1
ATOM 7783 C CA . ASP B 1 51 ? -12.273 -59.938 -12.383 1 98.12 51 ASP B CA 1
ATOM 7784 C C . ASP B 1 51 ? -11.281 -59.125 -13.203 1 98.12 51 ASP B C 1
ATOM 7786 O O . ASP B 1 51 ? -11.672 -58.156 -13.875 1 98.12 51 ASP B O 1
ATOM 7790 N N . ILE B 1 52 ? -10.07 -59.406 -13.109 1 98.06 52 ILE B N 1
ATOM 7791 C CA . ILE B 1 52 ? -9.047 -58.844 -14 1 98.06 52 ILE B CA 1
ATOM 7792 C C . ILE B 1 52 ? -8.547 -59.938 -14.938 1 98.06 52 ILE B C 1
ATOM 7794 O O . ILE B 1 52 ? -8.102 -61 -14.492 1 98.06 52 ILE B O 1
ATOM 7798 N N . ALA B 1 53 ? -8.68 -59.719 -16.203 1 96.81 53 ALA B N 1
ATOM 7799 C CA . ALA B 1 53 ? -8.156 -60.625 -17.219 1 96.81 53 ALA B CA 1
ATOM 7800 C C . ALA B 1 53 ? -6.871 -60.094 -17.828 1 96.81 53 ALA B C 1
ATOM 7802 O O . ALA B 1 53 ? -6.812 -58.938 -18.266 1 96.81 53 ALA B O 1
ATOM 7803 N N . ILE B 1 54 ? -5.879 -60.906 -17.797 1 95.69 54 ILE B N 1
ATOM 7804 C CA . ILE B 1 54 ? -4.582 -60.562 -18.375 1 95.69 54 ILE B CA 1
ATOM 7805 C C . ILE B 1 54 ? -4.266 -61.5 -19.531 1 95.69 54 ILE B C 1
ATOM 7807 O O . ILE B 1 54 ? -4.324 -62.719 -19.391 1 95.69 54 ILE B O 1
ATOM 7811 N N . THR B 1 55 ? -3.971 -60.875 -20.625 1 92.12 55 THR B N 1
ATOM 7812 C CA . THR B 1 55 ? -3.611 -61.656 -21.812 1 92.12 55 THR B CA 1
ATOM 7813 C C . THR B 1 55 ? -2.168 -61.375 -22.219 1 92.12 55 THR B C 1
ATOM 7815 O O . THR B 1 55 ? -1.747 -60.219 -22.297 1 92.12 55 THR B O 1
ATOM 7818 N N . TYR B 1 56 ? -1.442 -62.375 -22.391 1 80.88 56 TYR B N 1
ATOM 7819 C CA . TYR B 1 56 ? -0.034 -62.312 -22.766 1 80.88 56 TYR B CA 1
ATOM 7820 C C . TYR B 1 56 ? 0.123 -62.094 -24.266 1 80.88 56 TYR B C 1
ATOM 7822 O O . TYR B 1 56 ? 0.903 -61.25 -24.703 1 80.88 56 TYR B O 1
ATOM 7830 N N . ASN B 1 57 ? -0.429 -63 -24.953 1 70.25 57 ASN B N 1
ATOM 7831 C CA . ASN B 1 57 ? -0.432 -62.938 -26.422 1 70.25 57 ASN B CA 1
ATOM 7832 C C . ASN B 1 57 ? -1.77 -63.406 -26.984 1 70.25 57 ASN B C 1
ATOM 7834 O O . ASN B 1 57 ? -2.645 -63.844 -26.25 1 70.25 57 ASN B O 1
ATOM 7838 N N . SER B 1 58 ? -2.014 -63.031 -28.141 1 63.16 58 SER B N 1
ATOM 7839 C CA . SER B 1 58 ? -3.279 -63.344 -28.797 1 63.16 58 SER B CA 1
ATOM 7840 C C . SER B 1 58 ? -3.545 -64.812 -28.797 1 63.16 58 SER B C 1
ATOM 7842 O O . SER B 1 58 ? -4.68 -65.25 -29 1 63.16 58 SER B O 1
ATOM 7844 N N . THR B 1 59 ? -2.535 -65.562 -28.391 1 67.38 59 THR B N 1
ATOM 7845 C CA . THR B 1 59 ? -2.727 -67 -28.594 1 67.38 59 THR B CA 1
ATOM 7846 C C . THR B 1 59 ? -3.02 -67.688 -27.281 1 67.38 59 THR B C 1
ATOM 7848 O O . THR B 1 59 ? -3.531 -68.812 -27.266 1 67.38 59 THR B O 1
ATOM 7851 N N . GLU B 1 60 ? -2.609 -67.125 -26.266 1 70.5 60 GLU B N 1
ATOM 7852 C CA . GLU B 1 60 ? -2.811 -67.75 -24.969 1 70.5 60 GLU B CA 1
ATOM 7853 C C . GLU B 1 60 ? -4.121 -67.312 -24.328 1 70.5 60 GLU B C 1
ATOM 7855 O O . GLU B 1 60 ? -4.562 -66.188 -24.531 1 70.5 60 GLU B O 1
ATOM 7860 N N . PRO B 1 61 ? -4.613 -68.25 -23.734 1 78.69 61 PRO B N 1
ATOM 7861 C CA . PRO B 1 61 ? -5.871 -67.875 -23.062 1 78.69 61 PRO B CA 1
ATOM 7862 C C . PRO B 1 61 ? -5.691 -66.875 -21.969 1 78.69 61 PRO B C 1
ATOM 7864 O O . PRO B 1 61 ? -4.617 -66.75 -21.359 1 78.69 61 PRO B O 1
ATOM 7867 N N . ASP B 1 62 ? -6.672 -66.125 -21.703 1 85.38 62 ASP B N 1
ATOM 7868 C CA . ASP B 1 62 ? -6.715 -65.125 -20.641 1 85.38 62 ASP B CA 1
ATOM 7869 C C . ASP B 1 62 ? -6.527 -65.75 -19.266 1 85.38 62 ASP B C 1
ATOM 7871 O O . ASP B 1 62 ? -7.055 -66.875 -19 1 85.38 62 ASP B O 1
ATOM 7875 N N . GLN B 1 63 ? -5.66 -65.188 -18.531 1 91.62 63 GLN B N 1
ATOM 7876 C CA . GLN B 1 63 ? -5.648 -65.5 -17.109 1 91.62 63 GLN B CA 1
ATOM 7877 C C . GLN B 1 63 ? -6.602 -64.562 -16.344 1 91.62 63 GLN B C 1
ATOM 7879 O O . GLN B 1 63 ? -6.422 -63.344 -16.344 1 91.62 63 GLN B O 1
ATOM 7884 N N . VAL B 1 64 ? -7.598 -65.125 -15.75 1 96.19 64 VAL B N 1
ATOM 7885 C CA . VAL B 1 64 ? -8.617 -64.312 -15.062 1 96.19 64 VAL B CA 1
ATOM 7886 C C . VAL B 1 64 ? -8.422 -64.438 -13.555 1 96.19 64 VAL B C 1
ATOM 7888 O O . VAL B 1 64 ? -8.305 -65.562 -13.016 1 96.19 64 VAL B O 1
ATOM 7891 N N . PHE B 1 65 ? -8.344 -63.344 -12.852 1 97.12 65 PHE B N 1
ATOM 7892 C CA . PHE B 1 65 ? -8.219 -63.281 -11.398 1 97.12 65 PHE B CA 1
ATOM 7893 C C . PHE B 1 65 ? -9.477 -62.688 -10.781 1 97.12 65 PHE B C 1
ATOM 7895 O O . PHE B 1 65 ? -9.836 -61.531 -11.07 1 97.12 65 PHE B O 1
ATOM 7902 N N . HIS B 1 66 ? -10.141 -63.438 -9.891 1 97.5 66 HIS B N 1
ATOM 7903 C CA . HIS B 1 66 ? -11.344 -62.969 -9.203 1 97.5 66 HIS B CA 1
ATOM 7904 C C . HIS B 1 66 ? -11.016 -62.5 -7.789 1 97.5 66 HIS B C 1
ATOM 7906 O O . HIS B 1 66 ? -10.344 -63.188 -7.035 1 97.5 66 HIS B O 1
ATOM 7912 N N . VAL B 1 67 ? -11.445 -61.312 -7.441 1 97.94 67 VAL B N 1
ATOM 7913 C CA . VAL B 1 67 ? -11.211 -60.75 -6.109 1 97.94 67 VAL B CA 1
ATOM 7914 C C . VAL B 1 67 ? -12.516 -60.219 -5.543 1 97.94 67 VAL B C 1
ATOM 7916 O O . VAL B 1 67 ? -13.203 -59.438 -6.203 1 97.94 67 VAL B O 1
ATOM 7919 N N . GLU B 1 68 ? -12.859 -60.562 -4.297 1 98 68 GLU B N 1
ATOM 7920 C CA . GLU B 1 68 ? -13.984 -59.969 -3.584 1 98 68 GLU B CA 1
ATOM 7921 C C . GLU B 1 68 ? -13.57 -58.688 -2.896 1 98 68 GLU B C 1
ATOM 7923 O O . GLU B 1 68 ? -12.93 -58.719 -1.847 1 98 68 GLU B O 1
ATOM 7928 N N . SER B 1 69 ? -13.93 -57.594 -3.584 1 98 69 SER B N 1
ATOM 7929 C CA . SER B 1 69 ? -13.547 -56.281 -3.047 1 98 69 SER B CA 1
ATOM 7930 C C . SER B 1 69 ? -14.391 -55.156 -3.645 1 98 69 SER B C 1
ATOM 7932 O O . SER B 1 69 ? -14.852 -55.281 -4.785 1 98 69 SER B O 1
ATOM 7934 N N . GLU B 1 70 ? -14.523 -54.125 -2.867 1 97.19 70 GLU B N 1
ATOM 7935 C CA . GLU B 1 70 ? -15.203 -52.938 -3.357 1 97.19 70 GLU B CA 1
ATOM 7936 C C . GLU B 1 70 ? -14.219 -51.969 -3.994 1 97.19 70 GLU B C 1
ATOM 7938 O O . GLU B 1 70 ? -14.625 -50.938 -4.566 1 97.19 70 GLU B O 1
ATOM 7943 N N . ASP B 1 71 ? -12.938 -52.281 -3.912 1 97.06 71 ASP B N 1
ATOM 7944 C CA . ASP B 1 71 ? -11.914 -51.344 -4.363 1 97.06 71 ASP B CA 1
ATOM 7945 C C . ASP B 1 71 ? -11.797 -51.344 -5.887 1 97.06 71 ASP B C 1
ATOM 7947 O O . ASP B 1 71 ? -11.914 -52.406 -6.52 1 97.06 71 ASP B O 1
ATOM 7951 N N . ASN B 1 72 ? -11.68 -50.25 -6.492 1 97.69 72 ASN B N 1
ATOM 7952 C CA . ASN B 1 72 ? -11.453 -50.125 -7.93 1 97.69 72 ASN B CA 1
ATOM 7953 C C . ASN B 1 72 ? -10.328 -49.156 -8.25 1 97.69 72 ASN B C 1
ATOM 7955 O O . ASN B 1 72 ? -10.07 -48.844 -9.414 1 97.69 72 ASN B O 1
ATOM 7959 N N . VAL B 1 73 ? -9.75 -48.5 -7.258 1 97.44 73 VAL B N 1
ATOM 7960 C CA . VAL B 1 73 ? -8.688 -47.5 -7.426 1 97.44 73 VAL B CA 1
ATOM 7961 C C . VAL B 1 73 ? -7.367 -48.094 -6.926 1 97.44 73 VAL B C 1
ATOM 7963 O O . VAL B 1 73 ? -7.223 -48.375 -5.734 1 97.44 73 VAL B O 1
ATOM 7966 N N . LEU B 1 74 ? -6.414 -48.219 -7.832 1 97.5 74 LEU B N 1
ATOM 7967 C CA . LEU B 1 74 ? -5.051 -48.656 -7.539 1 97.5 74 LEU B CA 1
ATOM 7968 C C . LEU B 1 74 ? -5.047 -50 -6.82 1 97.5 74 LEU B C 1
ATOM 7970 O O . LEU B 1 74 ? -4.371 -50.156 -5.805 1 97.5 74 LEU B O 1
ATOM 7974 N N . VAL B 1 75 ? -5.793 -50.906 -7.293 1 97.62 75 VAL B N 1
ATOM 7975 C CA . VAL B 1 75 ? -5.793 -52.25 -6.727 1 97.62 75 VAL B CA 1
ATOM 7976 C C . VAL B 1 75 ? -4.496 -52.969 -7.098 1 97.62 75 VAL B C 1
ATOM 7978 O O . VAL B 1 75 ? -3.912 -52.719 -8.156 1 97.62 75 VAL B O 1
ATOM 7981 N N . PRO B 1 76 ? -4.027 -53.844 -6.285 1 97.06 76 PRO B N 1
ATOM 7982 C CA . PRO B 1 76 ? -2.746 -54.5 -6.535 1 97.06 76 PRO B CA 1
ATOM 7983 C C . PRO B 1 76 ? -2.758 -55.344 -7.812 1 97.06 76 PRO B C 1
ATOM 7985 O O . PRO B 1 76 ? -3.773 -55.969 -8.141 1 97.06 76 PRO B O 1
ATOM 7988 N N . TRP B 1 77 ? -1.634 -55.344 -8.492 1 97.19 77 TRP B N 1
ATOM 7989 C CA . TRP B 1 77 ? -1.446 -56.281 -9.609 1 97.19 77 TRP B CA 1
ATOM 7990 C C . TRP B 1 77 ? -1.722 -57.719 -9.188 1 97.19 77 TRP B C 1
ATOM 7992 O O . TRP B 1 77 ? -1.18 -58.188 -8.18 1 97.19 77 TRP B O 1
ATOM 8002 N N . PRO B 1 78 ? -2.592 -58.406 -9.898 1 95 78 PRO B N 1
ATOM 8003 C CA . PRO B 1 78 ? -3.059 -59.688 -9.391 1 95 78 PRO B CA 1
ATOM 8004 C C . PRO B 1 78 ? -2.014 -60.812 -9.539 1 95 78 PRO B C 1
ATOM 8006 O O . PRO B 1 78 ? -2.014 -61.75 -8.766 1 95 78 PRO B O 1
ATOM 8009 N N . ASN B 1 79 ? -1.187 -60.75 -10.523 1 91.81 79 ASN B N 1
ATOM 8010 C CA . ASN B 1 79 ? -0.157 -61.75 -10.742 1 91.81 79 ASN B CA 1
ATOM 8011 C C . ASN B 1 79 ? 1.066 -61.5 -9.867 1 91.81 79 ASN B C 1
ATOM 8013 O O . ASN B 1 79 ? 1.688 -60.438 -9.945 1 91.81 79 ASN B O 1
ATOM 8017 N N . PRO B 1 80 ? 1.472 -62.469 -9.055 1 90.94 80 PRO B N 1
ATOM 8018 C CA . PRO B 1 80 ? 2.625 -62.281 -8.172 1 90.94 80 PRO B CA 1
ATOM 8019 C C . PRO B 1 80 ? 3.949 -62.25 -8.93 1 90.94 80 PRO B C 1
ATOM 8021 O O . PRO B 1 80 ? 4.934 -61.688 -8.422 1 90.94 80 PRO B O 1
ATOM 8024 N N . GLU B 1 81 ? 4.023 -62.844 -10.078 1 91.44 81 GLU B N 1
ATOM 8025 C CA . GLU B 1 81 ? 5.258 -62.812 -10.867 1 91.44 81 GLU B CA 1
ATOM 8026 C C . GLU B 1 81 ? 5.543 -61.406 -11.375 1 91.44 81 GLU B C 1
ATOM 8028 O O . GLU B 1 81 ? 4.703 -60.781 -12.047 1 91.44 81 GLU B O 1
ATOM 8033 N N . PRO B 1 82 ? 6.672 -60.906 -11.039 1 95.25 82 PRO B N 1
ATOM 8034 C CA . PRO B 1 82 ? 7.008 -59.562 -11.492 1 95.25 82 PRO B CA 1
ATOM 8035 C C . PRO B 1 82 ? 7.133 -59.469 -13.016 1 95.25 82 PRO B C 1
ATOM 8037 O O . PRO B 1 82 ? 7.621 -60.406 -13.656 1 95.25 82 PRO B O 1
ATOM 8040 N N . LEU B 1 83 ? 6.699 -58.406 -13.492 1 95.69 83 LEU B N 1
ATOM 8041 C CA . LEU B 1 83 ? 6.895 -58.125 -14.906 1 95.69 83 LEU B CA 1
ATOM 8042 C C . LEU B 1 83 ? 8.32 -57.656 -15.18 1 95.69 83 LEU B C 1
ATOM 8044 O O . LEU B 1 83 ? 8.953 -57.031 -14.312 1 95.69 83 LEU B O 1
ATOM 8048 N N . ASP B 1 84 ? 8.805 -57.938 -16.281 1 95.31 84 ASP B N 1
ATOM 8049 C CA . ASP B 1 84 ? 10.156 -57.562 -16.656 1 95.31 84 ASP B CA 1
ATOM 8050 C C . ASP B 1 84 ? 10.133 -56.469 -17.734 1 95.31 84 ASP B C 1
ATOM 8052 O O . ASP B 1 84 ? 9.086 -56.188 -18.312 1 95.31 84 ASP B O 1
ATOM 8056 N N . SER B 1 85 ? 11.344 -55.938 -18.016 1 96.88 85 SER B N 1
ATOM 8057 C CA . SER B 1 85 ? 11.477 -54.938 -19.047 1 96.88 85 SER B CA 1
ATOM 8058 C C . SER B 1 85 ? 10.867 -55.375 -20.359 1 96.88 85 SER B C 1
ATOM 8060 O O . SER B 1 85 ? 11.016 -56.562 -20.75 1 96.88 85 SER B O 1
ATOM 8062 N N . ARG B 1 86 ? 10.008 -54.594 -21.031 1 95.06 86 ARG B N 1
ATOM 8063 C CA . ARG B 1 86 ? 9.5 -54.781 -22.391 1 95.06 86 ARG B CA 1
ATOM 8064 C C . ARG B 1 86 ? 8.234 -55.625 -22.391 1 95.06 86 ARG B C 1
ATOM 8066 O O . ARG B 1 86 ? 7.551 -55.719 -23.406 1 95.06 86 ARG B O 1
ATOM 8073 N N . GLU B 1 87 ? 7.926 -56.188 -21.297 1 93.88 87 GLU B N 1
ATOM 8074 C CA . GLU B 1 87 ? 6.773 -57.094 -21.281 1 93.88 87 GLU B CA 1
ATOM 8075 C C . GLU B 1 87 ? 5.484 -56.344 -21.594 1 93.88 87 GLU B C 1
ATOM 8077 O O . GLU B 1 87 ? 5.301 -55.188 -21.156 1 93.88 87 GLU B O 1
ATOM 8082 N N . ARG B 1 88 ? 4.637 -57 -22.406 1 93.31 88 ARG B N 1
ATOM 8083 C CA . ARG B 1 88 ? 3.352 -56.438 -22.812 1 93.31 88 ARG B CA 1
ATOM 8084 C C . ARG B 1 88 ? 2.199 -57.312 -22.328 1 93.31 88 ARG B C 1
ATOM 8086 O O . ARG B 1 88 ? 2.285 -58.531 -22.359 1 93.31 88 ARG B O 1
ATOM 8093 N N . ARG B 1 89 ? 1.224 -56.656 -21.828 1 94.81 89 ARG B N 1
ATOM 8094 C CA . ARG B 1 89 ? -0.006 -57.312 -21.406 1 94.81 89 ARG B CA 1
ATOM 8095 C C . ARG B 1 89 ? -1.234 -56.531 -21.859 1 94.81 89 ARG B C 1
ATOM 8097 O O . ARG B 1 89 ? -1.197 -55.312 -21.969 1 94.81 89 ARG B O 1
ATOM 8104 N N . LEU B 1 90 ? -2.232 -57.219 -22.234 1 95.44 90 LEU B N 1
ATOM 8105 C CA . LEU B 1 90 ? -3.562 -56.625 -22.375 1 95.44 90 LEU B CA 1
ATOM 8106 C C . LEU B 1 90 ? -4.426 -56.938 -21.156 1 95.44 90 LEU B C 1
ATOM 8108 O O . LEU B 1 90 ? -4.484 -58.094 -20.703 1 95.44 90 LEU B O 1
ATOM 8112 N N . VAL B 1 91 ? -4.988 -55.906 -20.625 1 96.62 91 VAL B N 1
ATOM 8113 C CA . VAL B 1 91 ? -5.723 -56.062 -19.375 1 96.62 91 VAL B CA 1
ATOM 8114 C C . VAL B 1 91 ? -7.156 -55.562 -19.547 1 96.62 91 VAL B C 1
ATOM 8116 O O . VAL B 1 91 ? -7.395 -54.5 -20.141 1 96.62 91 VAL B O 1
ATOM 8119 N N . ARG B 1 92 ? -8.117 -56.25 -19.172 1 97 92 ARG B N 1
ATOM 8120 C CA . ARG B 1 92 ? -9.516 -55.812 -19.109 1 97 92 ARG B CA 1
ATOM 8121 C C . ARG B 1 92 ? -10.148 -56.219 -17.781 1 97 92 ARG B C 1
ATOM 8123 O O . ARG B 1 92 ? -9.602 -57.062 -17.062 1 97 92 ARG B O 1
ATOM 8130 N N . VAL B 1 93 ? -11.258 -55.625 -17.438 1 98.06 93 VAL B N 1
ATOM 8131 C CA . VAL B 1 93 ? -11.859 -55.812 -16.109 1 98.06 93 VAL B CA 1
ATOM 8132 C C . VAL B 1 93 ? -13.359 -56.031 -16.25 1 98.06 93 VAL B C 1
ATOM 8134 O O . VAL B 1 93 ? -14 -55.438 -17.141 1 98.06 93 VAL B O 1
ATOM 8137 N N . ARG B 1 94 ? -13.898 -56.875 -15.461 1 97.62 94 ARG B N 1
ATOM 8138 C CA . ARG B 1 94 ? -15.328 -57.094 -15.227 1 97.62 94 ARG B CA 1
ATOM 8139 C C . ARG B 1 94 ? -15.664 -56.969 -13.75 1 97.62 94 ARG B C 1
ATOM 8141 O O . ARG B 1 94 ? -14.914 -57.469 -12.898 1 97.62 94 ARG B O 1
ATOM 8148 N N . CYS B 1 95 ? -16.797 -56.375 -13.477 1 97.56 95 CYS B N 1
ATOM 8149 C CA . CYS B 1 95 ? -17.125 -56.125 -12.086 1 97.56 95 CYS B CA 1
ATOM 8150 C C . CYS B 1 95 ? -18.484 -56.719 -11.734 1 97.56 95 CYS B C 1
ATOM 8152 O O . CYS B 1 95 ? -19.328 -56.906 -12.609 1 97.56 95 CYS B O 1
ATOM 8154 N N . TYR B 1 96 ? -18.594 -57.062 -10.484 1 96.62 96 TYR B N 1
ATOM 8155 C CA . TYR B 1 96 ? -19.844 -57.5 -9.875 1 96.62 96 TYR B CA 1
ATOM 8156 C C . TYR B 1 96 ? -20.359 -56.5 -8.859 1 96.62 96 TYR B C 1
ATOM 8158 O O . TYR B 1 96 ? -19.578 -55.875 -8.133 1 96.62 96 TYR B O 1
ATOM 8166 N N . GLY B 1 97 ? -21.672 -56.281 -8.898 1 94.88 97 GLY B N 1
ATOM 8167 C CA . GLY B 1 97 ? -22.188 -55.344 -7.945 1 94.88 97 GLY B CA 1
ATOM 8168 C C . GLY B 1 97 ? -23.656 -55.531 -7.645 1 94.88 97 GLY B C 1
ATOM 8169 O O . GLY B 1 97 ? -24.281 -56.469 -8.156 1 94.88 97 GLY B O 1
ATOM 8170 N N . LYS B 1 98 ? -24.078 -54.719 -6.703 1 94.38 98 LYS B N 1
ATOM 8171 C CA . LYS B 1 98 ? -25.484 -54.656 -6.312 1 94.38 98 LYS B CA 1
ATOM 8172 C C . LYS B 1 98 ? -26.062 -53.281 -6.516 1 94.38 98 LYS B C 1
ATOM 8174 O O . LYS B 1 98 ? -25.328 -52.281 -6.438 1 94.38 98 LYS B O 1
ATOM 8179 N N . TYR B 1 99 ? -27.25 -53.188 -6.914 1 92.88 99 TYR B N 1
ATOM 8180 C CA . TYR B 1 99 ? -27.891 -51.906 -7.105 1 92.88 99 TYR B CA 1
ATOM 8181 C C . TYR B 1 99 ? -29.359 -51.969 -6.75 1 92.88 99 TYR B C 1
ATOM 8183 O O . TYR B 1 99 ? -29.922 -53.031 -6.551 1 92.88 99 TYR B O 1
ATOM 8191 N N . SER B 1 100 ? -29.922 -50.844 -6.48 1 91.81 100 SER B N 1
ATOM 8192 C CA . SER B 1 100 ? -31.359 -50.688 -6.281 1 91.81 100 SER B CA 1
ATOM 8193 C C . SER B 1 100 ? -32.031 -50.031 -7.488 1 91.81 100 SER B C 1
ATOM 8195 O O . SER B 1 100 ? -31.359 -49.375 -8.281 1 91.81 100 SER B O 1
ATOM 8197 N N . LEU B 1 101 ? -33.312 -50.375 -7.723 1 88.75 101 LEU B N 1
ATOM 8198 C CA . LEU B 1 101 ? -34.094 -49.75 -8.781 1 88.75 101 LEU B CA 1
ATOM 8199 C C . LEU B 1 101 ? -35.031 -48.688 -8.203 1 88.75 101 LEU B C 1
ATOM 8201 O O . LEU B 1 101 ? -35.438 -48.75 -7.043 1 88.75 101 LEU B O 1
ATOM 8205 N N . ILE B 1 102 ? -35.219 -47.688 -9.07 1 81.62 102 ILE B N 1
ATOM 8206 C CA . ILE B 1 102 ? -36.156 -46.625 -8.68 1 81.62 102 ILE B CA 1
ATOM 8207 C C . ILE B 1 102 ? -37.594 -47.062 -8.984 1 81.62 102 ILE B C 1
ATOM 8209 O O . ILE B 1 102 ? -37.875 -47.562 -10.086 1 81.62 102 ILE B O 1
ATOM 8213 N N . ALA B 1 103 ? -38.469 -47.188 -8.016 1 74.75 103 ALA B N 1
ATOM 8214 C CA . ALA B 1 103 ? -39.906 -47.344 -8.195 1 74.75 103 ALA B CA 1
ATOM 8215 C C . ALA B 1 103 ? -40.688 -46.188 -7.582 1 74.75 103 ALA B C 1
ATOM 8217 O O . ALA B 1 103 ? -40.562 -45.938 -6.383 1 74.75 103 ALA B O 1
ATOM 8218 N N . ASP B 1 104 ? -41.375 -45.469 -8.32 1 64.69 104 ASP B N 1
ATOM 8219 C CA . ASP B 1 104 ? -42.156 -44.312 -7.941 1 64.69 104 ASP B CA 1
ATOM 8220 C C . ASP B 1 104 ? -41.312 -43.25 -7.223 1 64.69 104 ASP B C 1
ATOM 8222 O O . ASP B 1 104 ? -41.719 -42.75 -6.168 1 64.69 104 ASP B O 1
ATOM 8226 N N . GLY B 1 105 ? -40.125 -43.031 -7.598 1 63.44 105 GLY B N 1
ATOM 8227 C CA . GLY B 1 105 ? -39.281 -41.969 -7.066 1 63.44 105 GLY B CA 1
ATOM 8228 C C . GLY B 1 105 ? -38.469 -42.438 -5.863 1 63.44 105 GLY B C 1
ATOM 8229 O O . GLY B 1 105 ? -37.656 -41.656 -5.344 1 63.44 105 GLY B O 1
ATOM 8230 N N . ARG B 1 106 ? -38.812 -43.656 -5.344 1 67.06 106 ARG B N 1
ATOM 8231 C CA . ARG B 1 106 ? -38.125 -44.188 -4.164 1 67.06 106 ARG B CA 1
ATOM 8232 C C . ARG B 1 106 ? -37.375 -45.469 -4.504 1 67.06 106 ARG B C 1
ATOM 8234 O O . ARG B 1 106 ? -37.719 -46.156 -5.469 1 67.06 106 ARG B O 1
ATOM 8241 N N . ASP B 1 107 ? -36.219 -45.719 -3.781 1 72.56 107 ASP B N 1
ATOM 8242 C CA . ASP B 1 107 ? -35.406 -46.938 -3.947 1 72.56 107 ASP B CA 1
ATOM 8243 C C . ASP B 1 107 ? -36.25 -48.188 -3.607 1 72.56 107 ASP B C 1
ATOM 8245 O O . ASP B 1 107 ? -36.938 -48.219 -2.584 1 72.56 107 ASP B O 1
ATOM 8249 N N . GLU B 1 108 ? -36.094 -49.062 -4.477 1 72.31 108 GLU B N 1
ATOM 8250 C CA . GLU B 1 108 ? -36.719 -50.344 -4.156 1 72.31 108 GLU B CA 1
ATOM 8251 C C . GLU B 1 108 ? -36.031 -51 -2.975 1 72.31 108 GLU B C 1
ATOM 8253 O O . GLU B 1 108 ? -34.844 -50.781 -2.723 1 72.31 108 GLU B O 1
ATOM 8258 N N . ALA B 1 109 ? -36.719 -51.656 -2.24 1 61.97 109 ALA B N 1
ATOM 8259 C CA . ALA B 1 109 ? -36.25 -52.375 -1.044 1 61.97 109 ALA B CA 1
ATOM 8260 C C . ALA B 1 109 ? -35.312 -53.5 -1.41 1 61.97 109 ALA B C 1
ATOM 8262 O O . ALA B 1 109 ? -34.531 -53.938 -0.582 1 61.97 109 ALA B O 1
ATOM 8263 N N . SER B 1 110 ? -35.469 -54 -2.584 1 75.12 110 SER B N 1
ATOM 8264 C CA . SER B 1 110 ? -34.719 -55.188 -2.918 1 75.12 110 SER B CA 1
ATOM 8265 C C . SER B 1 110 ? -33.5 -54.844 -3.754 1 75.12 110 SER B C 1
ATOM 8267 O O . SER B 1 110 ? -33.562 -54.031 -4.66 1 75.12 110 SER B O 1
ATOM 8269 N N . ASP B 1 111 ? -32.375 -55.5 -3.426 1 84.5 111 ASP B N 1
ATOM 8270 C CA . ASP B 1 111 ? -31.125 -55.375 -4.184 1 84.5 111 ASP B CA 1
ATOM 8271 C C . ASP B 1 111 ? -31.094 -56.312 -5.371 1 84.5 111 ASP B C 1
ATOM 8273 O O . ASP B 1 111 ? -31.562 -57.469 -5.273 1 84.5 111 ASP B O 1
ATOM 8277 N N . HIS B 1 112 ? -30.672 -55.781 -6.418 1 89.38 112 HIS B N 1
ATOM 8278 C CA . HIS B 1 112 ? -30.422 -56.562 -7.613 1 89.38 112 HIS B CA 1
ATOM 8279 C C . HIS B 1 112 ? -28.938 -56.781 -7.832 1 89.38 112 HIS B C 1
ATOM 8281 O O . HIS B 1 112 ? -28.125 -55.906 -7.516 1 89.38 112 HIS B O 1
ATOM 8287 N N . GLU B 1 113 ? -28.672 -57.969 -8.266 1 91.38 113 GLU B N 1
ATOM 8288 C CA . GLU B 1 113 ? -27.281 -58.25 -8.602 1 91.38 113 GLU B CA 1
ATOM 8289 C C . GLU B 1 113 ? -26.969 -57.875 -10.047 1 91.38 113 GLU B C 1
ATOM 8291 O O . GLU B 1 113 ? -27.859 -57.875 -10.898 1 91.38 113 GLU B O 1
ATOM 8296 N N . SER B 1 114 ? -25.734 -57.531 -10.211 1 90.06 114 SER B N 1
ATOM 8297 C CA . SER B 1 114 ? -25.328 -57.125 -11.539 1 90.06 114 SER B CA 1
ATOM 8298 C C . SER B 1 114 ? -23.906 -57.594 -11.859 1 90.06 114 SER B C 1
ATOM 8300 O O . SER B 1 114 ? -23.047 -57.625 -10.977 1 90.06 114 SER B O 1
ATOM 8302 N N . VAL B 1 115 ? -23.688 -58 -13.047 1 95.12 115 VAL B N 1
ATOM 8303 C CA . VAL B 1 115 ? -22.375 -58.281 -13.594 1 95.12 115 VAL B CA 1
ATOM 8304 C C . VAL B 1 115 ? -22.141 -57.406 -14.836 1 95.12 115 VAL B C 1
ATOM 8306 O O . VAL B 1 115 ? -22.984 -57.375 -15.727 1 95.12 115 VAL B O 1
ATOM 8309 N N . THR B 1 116 ? -21.125 -56.75 -14.859 1 95.69 116 THR B N 1
ATOM 8310 C CA . THR B 1 116 ? -20.828 -55.906 -16.016 1 95.69 116 THR B CA 1
ATOM 8311 C C . THR B 1 116 ? -20.234 -56.719 -17.156 1 95.69 116 THR B C 1
ATOM 8313 O O . THR B 1 116 ? -19.766 -57.844 -16.938 1 95.69 116 THR B O 1
ATOM 8316 N N . GLU B 1 117 ? -20.312 -56.125 -18.375 1 95.62 117 GLU B N 1
ATOM 8317 C CA . GLU B 1 117 ? -19.469 -56.656 -19.453 1 95.62 117 GLU B CA 1
ATOM 8318 C C . GLU B 1 117 ? -18 -56.406 -19.172 1 95.62 117 GLU B C 1
ATOM 8320 O O . GLU B 1 117 ? -17.656 -55.594 -18.312 1 95.62 117 GLU B O 1
ATOM 8325 N N . TRP B 1 118 ? -17.172 -57.188 -19.797 1 96.38 118 TRP B N 1
ATOM 8326 C CA . TRP B 1 118 ? -15.742 -56.875 -19.766 1 96.38 118 TRP B CA 1
ATOM 8327 C C . TRP B 1 118 ? -15.469 -55.5 -20.344 1 96.38 118 TRP B C 1
ATOM 8329 O O . TRP B 1 118 ? -16.078 -55.094 -21.328 1 96.38 118 TRP B O 1
ATOM 8339 N N . SER B 1 119 ? -14.602 -54.781 -19.719 1 97.25 119 SER B N 1
ATOM 8340 C CA . SER B 1 119 ? -14.156 -53.5 -20.281 1 97.25 119 SER B CA 1
ATOM 8341 C C . SER B 1 119 ? -13.391 -53.75 -21.578 1 97.25 119 SER B C 1
ATOM 8343 O O . SER B 1 119 ? -13 -54.875 -21.906 1 97.25 119 SER B O 1
ATOM 8345 N N . ALA B 1 120 ? -13.258 -52.594 -22.344 1 96.06 120 ALA B N 1
ATOM 8346 C CA . ALA B 1 120 ? -12.242 -52.625 -23.391 1 96.06 120 ALA B CA 1
ATOM 8347 C C . ALA B 1 120 ? -10.859 -52.906 -22.812 1 96.06 120 ALA B C 1
ATOM 8349 O O . ALA B 1 120 ? -10.586 -52.562 -21.656 1 96.06 120 ALA B O 1
ATOM 8350 N N . SER B 1 121 ? -9.992 -53.531 -23.578 1 94.88 121 SER B N 1
ATOM 8351 C CA . SER B 1 121 ? -8.648 -53.875 -23.109 1 94.88 121 SER B CA 1
ATOM 8352 C C . SER B 1 121 ? -7.742 -52.625 -23.125 1 94.88 121 SER B C 1
ATOM 8354 O O . SER B 1 121 ? -7.836 -51.812 -24.031 1 94.88 121 SER B O 1
ATOM 8356 N N . SER B 1 122 ? -6.949 -52.531 -22.141 1 96.5 122 SER B N 1
ATOM 8357 C CA . SER B 1 122 ? -5.859 -51.562 -22.109 1 96.5 122 SER B CA 1
ATOM 8358 C C . SER B 1 122 ? -4.508 -52.25 -22.281 1 96.5 122 SER B C 1
ATOM 8360 O O . SER B 1 122 ? -4.285 -53.344 -21.766 1 96.5 122 SER B O 1
ATOM 8362 N N . LEU B 1 123 ? -3.666 -51.625 -23.062 1 94.69 123 LEU B N 1
ATOM 8363 C CA . LEU B 1 123 ? -2.311 -52.125 -23.281 1 94.69 123 LEU B CA 1
ATOM 8364 C C . LEU B 1 123 ? -1.387 -51.656 -22.156 1 94.69 123 LEU B C 1
ATOM 8366 O O . LEU B 1 123 ? -1.349 -50.5 -21.812 1 94.69 123 LEU B O 1
ATOM 8370 N N . LEU B 1 124 ? -0.75 -52.625 -21.5 1 96.56 124 LEU B N 1
ATOM 8371 C CA . LEU B 1 124 ? 0.342 -52.375 -20.578 1 96.56 124 LEU B CA 1
ATOM 8372 C C . LEU B 1 124 ? 1.679 -52.781 -21.172 1 96.56 124 LEU B C 1
ATOM 8374 O O . LEU B 1 124 ? 1.843 -53.938 -21.562 1 96.56 124 LEU B O 1
ATOM 8378 N N . GLU B 1 125 ? 2.582 -51.938 -21.328 1 96.69 125 GLU B N 1
ATOM 8379 C CA . GLU B 1 125 ? 3.949 -52.25 -21.734 1 96.69 125 GLU B CA 1
ATOM 8380 C C . GLU B 1 125 ? 4.961 -51.688 -20.734 1 96.69 125 GLU B C 1
ATOM 8382 O O . GLU B 1 125 ? 4.965 -50.5 -20.453 1 96.69 125 GLU B O 1
ATOM 8387 N N . ILE B 1 126 ? 5.789 -52.562 -20.188 1 97.44 126 ILE B N 1
ATOM 8388 C CA . ILE B 1 126 ? 6.754 -52.156 -19.156 1 97.44 126 ILE B CA 1
ATOM 8389 C C . ILE B 1 126 ? 7.957 -51.5 -19.812 1 97.44 126 ILE B C 1
ATOM 8391 O O . ILE B 1 126 ? 8.43 -51.938 -20.859 1 97.44 126 ILE B O 1
ATOM 8395 N N . ALA B 1 127 ? 8.406 -50.438 -19.25 1 97.94 127 ALA B N 1
ATOM 8396 C CA . ALA B 1 127 ? 9.594 -49.719 -19.688 1 97.94 127 ALA B CA 1
ATOM 8397 C C . ALA B 1 127 ? 10.867 -50.5 -19.375 1 97.94 127 ALA B C 1
ATOM 8399 O O . ALA B 1 127 ? 10.805 -51.594 -18.812 1 97.94 127 ALA B O 1
ATOM 8400 N N . LEU B 1 128 ? 12.023 -49.969 -19.859 1 97.81 128 LEU B N 1
ATOM 8401 C CA . LEU B 1 128 ? 13.289 -50.5 -19.359 1 97.81 128 LEU B CA 1
ATOM 8402 C C . LEU B 1 128 ? 13.469 -50.156 -17.875 1 97.81 128 LEU B C 1
ATOM 8404 O O . LEU B 1 128 ? 13.523 -49 -17.5 1 97.81 128 LEU B O 1
ATOM 8408 N N . LEU B 1 129 ? 13.547 -51.125 -17.031 1 97.38 129 LEU B N 1
ATOM 8409 C CA . LEU B 1 129 ? 13.453 -50.969 -15.594 1 97.38 129 LEU B CA 1
ATOM 8410 C C . LEU B 1 129 ? 14.789 -50.531 -15.008 1 97.38 129 LEU B C 1
ATOM 8412 O O . LEU B 1 129 ? 14.844 -49.938 -13.914 1 97.38 129 LEU B O 1
ATOM 8416 N N . ARG B 1 130 ? 15.945 -50.875 -15.688 1 96.75 130 ARG B N 1
ATOM 8417 C CA . ARG B 1 130 ? 17.281 -50.625 -15.164 1 96.75 130 ARG B CA 1
ATOM 8418 C C . ARG B 1 130 ? 18.188 -50 -16.219 1 96.75 130 ARG B C 1
ATOM 8420 O O . ARG B 1 130 ? 18.047 -50.281 -17.406 1 96.75 130 ARG B O 1
ATOM 8427 N N . ASN B 1 131 ? 19.109 -49.25 -15.672 1 96.44 131 ASN B N 1
ATOM 8428 C CA . ASN B 1 131 ? 20.094 -48.688 -16.594 1 96.44 131 ASN B CA 1
ATOM 8429 C C . ASN B 1 131 ? 20.797 -49.781 -17.391 1 96.44 131 ASN B C 1
ATOM 8431 O O . ASN B 1 131 ? 21.156 -49.562 -18.562 1 96.44 131 ASN B O 1
ATOM 8435 N N . SER B 1 132 ? 20.938 -50.938 -16.812 1 95.94 132 SER B N 1
ATOM 8436 C CA . SER B 1 132 ? 21.656 -52.062 -17.453 1 95.94 132 SER B CA 1
ATOM 8437 C C . SER B 1 132 ? 20.844 -52.656 -18.594 1 95.94 132 SER B C 1
ATOM 8439 O O . SER B 1 132 ? 21.391 -53.438 -19.391 1 95.94 132 SER B O 1
ATOM 8441 N N . ASP B 1 133 ? 19.609 -52.281 -18.719 1 96.5 133 ASP B N 1
ATOM 8442 C CA . ASP B 1 133 ? 18.781 -52.75 -19.828 1 96.5 133 ASP B CA 1
ATOM 8443 C C . ASP B 1 133 ? 19.141 -52.031 -21.141 1 96.5 133 ASP B C 1
ATOM 8445 O O . ASP B 1 133 ? 18.75 -52.469 -22.219 1 96.5 133 ASP B O 1
ATOM 8449 N N . TRP B 1 134 ? 19.875 -51.031 -21 1 96.75 134 TRP B N 1
ATOM 8450 C CA . TRP B 1 134 ? 20.344 -50.281 -22.172 1 96.75 134 TRP B CA 1
ATOM 8451 C C . TRP B 1 134 ? 21.641 -50.875 -22.688 1 96.75 134 TRP B C 1
ATOM 8453 O O . TRP B 1 134 ? 22.562 -51.125 -21.922 1 96.75 134 TRP B O 1
ATOM 8463 N N . LYS B 1 135 ? 21.656 -51.062 -23.922 1 95.19 135 LYS B N 1
ATOM 8464 C CA . LYS B 1 135 ? 22.875 -51.5 -24.562 1 95.19 135 LYS B CA 1
ATOM 8465 C C . LYS B 1 135 ? 23.672 -50.344 -25.125 1 95.19 135 LYS B C 1
ATOM 8467 O O . LYS B 1 135 ? 24.891 -50.406 -25.266 1 95.19 135 LYS B O 1
ATOM 8472 N N . GLY B 1 136 ? 22.922 -49.344 -25.453 1 94.69 136 GLY B N 1
ATOM 8473 C CA . GLY B 1 136 ? 23.547 -48.156 -25.984 1 94.69 136 GLY B CA 1
ATOM 8474 C C . GLY B 1 136 ? 24.234 -47.312 -24.922 1 94.69 136 GLY B C 1
ATOM 8475 O O . GLY B 1 136 ? 24.031 -47.531 -23.734 1 94.69 136 GLY B O 1
ATOM 8476 N N . SER B 1 137 ? 25.109 -46.438 -25.375 1 96.38 137 SER B N 1
ATOM 8477 C CA . SER B 1 137 ? 25.797 -45.469 -24.516 1 96.38 137 SER B CA 1
ATOM 8478 C C . SER B 1 137 ? 25.484 -44.031 -24.938 1 96.38 137 SER B C 1
ATOM 8480 O O . SER B 1 137 ? 25.141 -43.781 -26.094 1 96.38 137 SER B O 1
ATOM 8482 N N . MET B 1 138 ? 25.547 -43.156 -23.906 1 97.69 138 MET B N 1
ATOM 8483 C CA . MET B 1 138 ? 25.422 -41.75 -24.234 1 97.69 138 MET B CA 1
ATOM 8484 C C . MET B 1 138 ? 26.594 -41.281 -25.094 1 97.69 138 MET B C 1
ATOM 8486 O O . MET B 1 138 ? 27.75 -41.406 -24.688 1 97.69 138 MET B O 1
ATOM 8490 N N . ILE B 1 139 ? 26.297 -40.812 -26.266 1 97.44 139 ILE B N 1
ATOM 8491 C CA . ILE B 1 139 ? 27.359 -40.406 -27.172 1 97.44 139 ILE B CA 1
ATOM 8492 C C . ILE B 1 139 ? 27.297 -38.875 -27.344 1 97.44 139 ILE B C 1
ATOM 8494 O O . ILE B 1 139 ? 26.25 -38.25 -27.125 1 97.44 139 ILE B O 1
ATOM 8498 N N . THR B 1 140 ? 28.391 -38.281 -27.641 1 95.81 140 THR B N 1
ATOM 8499 C CA . THR B 1 140 ? 28.562 -36.875 -27.891 1 95.81 140 THR B CA 1
ATOM 8500 C C . THR B 1 140 ? 29.641 -36.625 -28.953 1 95.81 140 THR B C 1
ATOM 8502 O O . THR B 1 140 ? 30.172 -37.594 -29.516 1 95.81 140 THR B O 1
ATOM 8505 N N . VAL B 1 141 ? 29.812 -35.375 -29.266 1 93.38 141 VAL B N 1
ATOM 8506 C CA . VAL B 1 141 ? 30.844 -35.031 -30.234 1 93.38 141 VAL B CA 1
ATOM 8507 C C . VAL B 1 141 ? 32.219 -35.125 -29.562 1 93.38 141 VAL B C 1
ATOM 8509 O O . VAL B 1 141 ? 32.375 -34.781 -28.391 1 93.38 141 VAL B O 1
ATOM 8512 N N . SER B 1 142 ? 33.25 -35.594 -30.344 1 90.75 142 SER B N 1
ATOM 8513 C CA . SER B 1 142 ? 34.594 -35.719 -29.812 1 90.75 142 SER B CA 1
ATOM 8514 C C . SER B 1 142 ? 35.281 -34.344 -29.719 1 90.75 142 SER B C 1
ATOM 8516 O O . SER B 1 142 ? 36.031 -34.094 -28.781 1 90.75 142 SER B O 1
ATOM 8518 N N . GLU B 1 143 ? 34.969 -33.531 -30.641 1 83.75 143 GLU B N 1
ATOM 8519 C CA . GLU B 1 143 ? 35.562 -32.188 -30.688 1 83.75 143 GLU B CA 1
ATOM 8520 C C . GLU B 1 143 ? 34.906 -31.266 -29.641 1 83.75 143 GLU B C 1
ATOM 8522 O O . GLU B 1 143 ? 33.875 -31.578 -29.094 1 83.75 143 GLU B O 1
ATOM 8527 N N . PRO B 1 144 ? 35.688 -30.172 -29.406 1 80.75 144 PRO B N 1
ATOM 8528 C CA . PRO B 1 144 ? 35.031 -29.188 -28.578 1 80.75 144 PRO B CA 1
ATOM 8529 C C . PRO B 1 144 ? 33.688 -28.75 -29.141 1 80.75 144 PRO B C 1
ATOM 8531 O O . PRO B 1 144 ? 33.5 -28.656 -30.359 1 80.75 144 PRO B O 1
ATOM 8534 N N . TRP B 1 145 ? 32.781 -28.578 -28.266 1 76.88 145 TRP B N 1
ATOM 8535 C CA . TRP B 1 145 ? 31.422 -28.219 -28.625 1 76.88 145 TRP B CA 1
ATOM 8536 C C . TRP B 1 145 ? 31.406 -27.031 -29.594 1 76.88 145 TRP B C 1
ATOM 8538 O O . TRP B 1 145 ? 31.953 -25.969 -29.297 1 76.88 145 TRP B O 1
ATOM 8548 N N . PRO B 1 146 ? 30.797 -27.188 -30.641 1 75.81 146 PRO B N 1
ATOM 8549 C CA . PRO B 1 146 ? 30.656 -26.016 -31.5 1 75.81 146 PRO B CA 1
ATOM 8550 C C . PRO B 1 146 ? 29.703 -24.969 -30.922 1 75.81 146 PRO B C 1
ATOM 8552 O O . PRO B 1 146 ? 28.562 -25.297 -30.609 1 75.81 146 PRO B O 1
ATOM 8555 N N . LEU B 1 147 ? 30.219 -23.812 -30.672 1 81.94 147 LEU B N 1
ATOM 8556 C CA . LEU B 1 147 ? 29.422 -22.719 -30.125 1 81.94 147 LEU B CA 1
ATOM 8557 C C . LEU B 1 147 ? 28.969 -21.766 -31.234 1 81.94 147 LEU B C 1
ATOM 8559 O O . LEU B 1 147 ? 29.656 -21.625 -32.25 1 81.94 147 LEU B O 1
ATOM 8563 N N . GLY B 1 148 ? 27.766 -21.312 -31.047 1 79.31 148 GLY B N 1
ATOM 8564 C CA . GLY B 1 148 ? 27.297 -20.281 -31.953 1 79.31 148 GLY B CA 1
ATOM 8565 C C . GLY B 1 148 ? 28 -18.953 -31.75 1 79.31 148 GLY B C 1
ATOM 8566 O O . GLY B 1 148 ? 28.875 -18.828 -30.891 1 79.31 148 GLY B O 1
ATOM 8567 N N . PRO B 1 149 ? 27.625 -17.984 -32.562 1 74.94 149 PRO B N 1
ATOM 8568 C CA . PRO B 1 149 ? 28.25 -16.656 -32.438 1 74.94 149 PRO B CA 1
ATOM 8569 C C . PRO B 1 149 ? 28.016 -16 -31.078 1 74.94 149 PRO B C 1
ATOM 8571 O O . PRO B 1 149 ? 28.844 -15.211 -30.625 1 74.94 149 PRO B O 1
ATOM 8574 N N . ASP B 1 150 ? 26.938 -16.391 -30.469 1 82.25 150 ASP B N 1
ATOM 8575 C CA . ASP B 1 150 ? 26.641 -15.797 -29.172 1 82.25 150 ASP B CA 1
ATOM 8576 C C . ASP B 1 150 ? 27.094 -16.703 -28.031 1 82.25 150 ASP B C 1
ATOM 8578 O O . ASP B 1 150 ? 26.656 -16.547 -26.891 1 82.25 150 ASP B O 1
ATOM 8582 N N . HIS B 1 151 ? 27.812 -17.688 -28.344 1 86 151 HIS B N 1
ATOM 8583 C CA . HIS B 1 151 ? 28.406 -18.609 -27.391 1 86 151 HIS B CA 1
ATOM 8584 C C . HIS B 1 151 ? 27.375 -19.625 -26.891 1 86 151 HIS B C 1
ATOM 8586 O O . HIS B 1 151 ? 27.594 -20.266 -25.859 1 86 151 HIS B O 1
ATOM 8592 N N . SER B 1 152 ? 26.297 -19.781 -27.609 1 91.12 152 SER B N 1
ATOM 8593 C CA . SER B 1 152 ? 25.328 -20.812 -27.297 1 91.12 152 SER B CA 1
ATOM 8594 C C . SER B 1 152 ? 25.719 -22.156 -27.906 1 91.12 152 SER B C 1
ATOM 8596 O O . SER B 1 152 ? 26.5 -22.188 -28.859 1 91.12 152 SER B O 1
ATOM 8598 N N . ALA B 1 153 ? 25.188 -23.188 -27.281 1 91.75 153 ALA B N 1
ATOM 8599 C CA . ALA B 1 153 ? 25.453 -24.516 -27.828 1 91.75 153 ALA B CA 1
ATOM 8600 C C . ALA B 1 153 ? 24.75 -24.703 -29.172 1 91.75 153 ALA B C 1
ATOM 8602 O O . ALA B 1 153 ? 23.531 -24.562 -29.266 1 91.75 153 ALA B O 1
ATOM 8603 N N . ARG B 1 154 ? 25.531 -24.969 -30.203 1 92.56 154 ARG B N 1
ATOM 8604 C CA . ARG B 1 154 ? 24.922 -25.234 -31.5 1 92.56 154 ARG B CA 1
ATOM 8605 C C . ARG B 1 154 ? 24.266 -26.609 -31.516 1 92.56 154 ARG B C 1
ATOM 8607 O O . ARG B 1 154 ? 24.875 -27.594 -31.078 1 92.56 154 ARG B O 1
ATOM 8614 N N . PRO B 1 155 ? 23.031 -26.766 -32 1 95 155 PRO B N 1
ATOM 8615 C CA . PRO B 1 155 ? 22.391 -28.078 -32.094 1 95 155 PRO B CA 1
ATOM 8616 C C . PRO B 1 155 ? 23.141 -29.031 -33 1 95 155 PRO B C 1
ATOM 8618 O O . PRO B 1 155 ? 23.75 -28.609 -34 1 95 155 PRO B O 1
ATOM 8621 N N . LEU B 1 156 ? 23.062 -30.328 -32.719 1 94.38 156 LEU B N 1
ATOM 8622 C CA . LEU B 1 156 ? 23.766 -31.375 -33.438 1 94.38 156 LEU B CA 1
ATOM 8623 C C . LEU B 1 156 ? 22.812 -32.438 -33.938 1 94.38 156 LEU B C 1
ATOM 8625 O O . LEU B 1 156 ? 21.75 -32.656 -33.344 1 94.38 156 LEU B O 1
ATOM 8629 N N . ARG B 1 157 ? 23.188 -33.062 -35.031 1 95.69 157 ARG B N 1
ATOM 8630 C CA . ARG B 1 157 ? 22.438 -34.188 -35.562 1 95.69 157 ARG B CA 1
ATOM 8631 C C . ARG B 1 157 ? 23.266 -35.469 -35.531 1 95.69 157 ARG B C 1
ATOM 8633 O O . ARG B 1 157 ? 24.297 -35.562 -36.188 1 95.69 157 ARG B O 1
ATOM 8640 N N . PHE B 1 158 ? 22.844 -36.406 -34.75 1 96.31 158 PHE B N 1
ATOM 8641 C CA . PHE B 1 158 ? 23.422 -37.75 -34.719 1 96.31 158 PHE B CA 1
ATOM 8642 C C . PHE B 1 158 ? 22.656 -38.688 -35.656 1 96.31 158 PHE B C 1
ATOM 8644 O O . PHE B 1 158 ? 21.422 -38.625 -35.719 1 96.31 158 PHE B O 1
ATOM 8651 N N . HIS B 1 159 ? 23.344 -39.469 -36.438 1 95.62 159 HIS B N 1
ATOM 8652 C CA . HIS B 1 159 ? 22.625 -40.312 -37.375 1 95.62 159 HIS B CA 1
ATOM 8653 C C . HIS B 1 159 ? 23.359 -41.625 -37.625 1 95.62 159 HIS B C 1
ATOM 8655 O O . HIS B 1 159 ? 24.578 -41.688 -37.469 1 95.62 159 HIS B O 1
ATOM 8661 N N . LYS B 1 160 ? 22.641 -42.594 -38 1 96.5 160 LYS B N 1
ATOM 8662 C CA . LYS B 1 160 ? 23.141 -43.938 -38.312 1 96.5 160 LYS B CA 1
ATOM 8663 C C . LYS B 1 160 ? 22.312 -44.594 -39.406 1 96.5 160 LYS B C 1
ATOM 8665 O O . LYS B 1 160 ? 21.094 -44.438 -39.438 1 96.5 160 LYS B O 1
ATOM 8670 N N . ARG B 1 161 ? 22.984 -45.188 -40.344 1 96.31 161 ARG B N 1
ATOM 8671 C CA . ARG B 1 161 ? 22.344 -46.031 -41.344 1 96.31 161 ARG B CA 1
ATOM 8672 C C . ARG B 1 161 ? 22.516 -47.5 -40.969 1 96.31 161 ARG B C 1
ATOM 8674 O O . ARG B 1 161 ? 23.594 -47.938 -40.562 1 96.31 161 ARG B O 1
ATOM 8681 N N . PHE B 1 162 ? 21.469 -48.312 -41.094 1 95.62 162 PHE B N 1
ATOM 8682 C CA . PHE B 1 162 ? 21.516 -49.719 -40.719 1 95.62 162 PHE B CA 1
ATOM 8683 C C . PHE B 1 162 ? 20.609 -50.531 -41.656 1 95.62 162 PHE B C 1
ATOM 8685 O O . PHE B 1 162 ? 19.703 -50 -42.281 1 95.62 162 PHE B O 1
ATOM 8692 N N . HIS B 1 163 ? 20.906 -51.812 -41.75 1 93.56 163 HIS B N 1
ATOM 8693 C CA . HIS B 1 163 ? 20.141 -52.688 -42.625 1 93.56 163 HIS B CA 1
ATOM 8694 C C . HIS B 1 163 ? 19.312 -53.688 -41.812 1 93.56 163 HIS B C 1
ATOM 8696 O O . HIS B 1 163 ? 19.797 -54.25 -40.844 1 93.56 163 HIS B O 1
ATOM 8702 N N . LEU B 1 164 ? 18.031 -53.75 -42.156 1 91.12 164 LEU B N 1
ATOM 8703 C CA . LEU B 1 164 ? 17.172 -54.781 -41.594 1 91.12 164 LEU B CA 1
ATOM 8704 C C . LEU B 1 164 ? 16.891 -55.875 -42.594 1 91.12 164 LEU B C 1
ATOM 8706 O O . LEU B 1 164 ? 16.375 -55.625 -43.688 1 91.12 164 LEU B O 1
ATOM 8710 N N . SER B 1 165 ? 17.312 -57.094 -42.375 1 84 165 SER B N 1
ATOM 8711 C CA . SER B 1 165 ? 17.234 -58.188 -43.375 1 84 165 SER B CA 1
ATOM 8712 C C . SER B 1 165 ? 16.062 -59.125 -43.062 1 84 165 SER B C 1
ATOM 8714 O O . SER B 1 165 ? 16.062 -60.281 -43.5 1 84 165 SER B O 1
ATOM 8716 N N . LEU B 1 166 ? 15.109 -58.594 -42.531 1 78.19 166 LEU B N 1
ATOM 8717 C CA . LEU B 1 166 ? 14.008 -59.5 -42.25 1 78.19 166 LEU B CA 1
ATOM 8718 C C . LEU B 1 166 ? 13.305 -59.938 -43.531 1 78.19 166 LEU B C 1
ATOM 8720 O O . LEU B 1 166 ? 12.719 -59.125 -44.219 1 78.19 166 LEU B O 1
ATOM 8724 N N . LYS B 1 167 ? 13.898 -61 -44.375 1 64.31 167 LYS B N 1
ATOM 8725 C CA . LYS B 1 167 ? 13.453 -61.469 -45.688 1 64.31 167 LYS B CA 1
ATOM 8726 C C . LYS B 1 167 ? 11.938 -61.594 -45.75 1 64.31 167 LYS B C 1
ATOM 8728 O O . LYS B 1 167 ? 11.297 -61.094 -46.656 1 64.31 167 LYS B O 1
ATOM 8733 N N . ASP B 1 168 ? 11.461 -62.656 -45.312 1 60.19 168 ASP B N 1
ATOM 8734 C CA . ASP B 1 168 ? 10.047 -63.031 -45.375 1 60.19 168 ASP B CA 1
ATOM 8735 C C . ASP B 1 168 ? 9.25 -62.406 -44.25 1 60.19 168 ASP B C 1
ATOM 8737 O O . ASP B 1 168 ? 8.094 -62.75 -44.031 1 60.19 168 ASP B O 1
ATOM 8741 N N . GLY B 1 169 ? 9.828 -61.312 -43.688 1 60.62 169 GLY B N 1
ATOM 8742 C CA . GLY B 1 169 ? 9.18 -61.281 -42.375 1 60.62 169 GLY B CA 1
ATOM 8743 C C . GLY B 1 169 ? 8.633 -59.906 -42.031 1 60.62 169 GLY B C 1
ATOM 8744 O O . GLY B 1 169 ? 9.031 -58.906 -42.656 1 60.62 169 GLY B O 1
ATOM 8745 N N . THR B 1 170 ? 7.512 -59.781 -41.688 1 79.62 170 THR B N 1
ATOM 8746 C CA . THR B 1 170 ? 6.754 -58.656 -41.156 1 79.62 170 THR B CA 1
ATOM 8747 C C . THR B 1 170 ? 7.27 -58.281 -39.75 1 79.62 170 THR B C 1
ATOM 8749 O O . THR B 1 170 ? 7.75 -59.125 -39 1 79.62 170 THR B O 1
ATOM 8752 N N . ILE B 1 171 ? 7.574 -56.938 -39.562 1 88.06 171 ILE B N 1
ATOM 8753 C CA . ILE B 1 171 ? 7.898 -56.406 -38.25 1 88.06 171 ILE B CA 1
ATOM 8754 C C . ILE B 1 171 ? 6.707 -56.594 -37.312 1 88.06 171 ILE B C 1
ATOM 8756 O O . ILE B 1 171 ? 5.586 -56.188 -37.625 1 88.06 171 ILE B O 1
ATOM 8760 N N . ASP B 1 172 ? 6.961 -57.375 -36.312 1 87.12 172 ASP B N 1
ATOM 8761 C CA . ASP B 1 172 ? 5.926 -57.531 -35.312 1 87.12 172 ASP B CA 1
ATOM 8762 C C . ASP B 1 172 ? 5.824 -56.312 -34.406 1 87.12 172 ASP B C 1
ATOM 8764 O O . ASP B 1 172 ? 4.723 -55.875 -34.062 1 87.12 172 ASP B O 1
ATOM 8768 N N . ARG B 1 173 ? 7.016 -55.906 -34 1 91.44 173 ARG B N 1
ATOM 8769 C CA . ARG B 1 173 ? 7.07 -54.75 -33.094 1 91.44 173 ARG B CA 1
ATOM 8770 C C . ARG B 1 173 ? 8.375 -53.969 -33.25 1 91.44 173 ARG B C 1
ATOM 8772 O O . ARG B 1 173 ? 9.438 -54.594 -33.438 1 91.44 173 ARG B O 1
ATOM 8779 N N . GLY B 1 174 ? 8.305 -52.688 -33.25 1 94.94 174 GLY B N 1
ATOM 8780 C CA . GLY B 1 174 ? 9.445 -51.781 -33.219 1 94.94 174 GLY B CA 1
ATOM 8781 C C . GLY B 1 174 ? 9.336 -50.719 -32.125 1 94.94 174 GLY B C 1
ATOM 8782 O O . GLY B 1 174 ? 8.32 -50.031 -32 1 94.94 174 GLY B O 1
ATOM 8783 N N . ARG B 1 175 ? 10.328 -50.75 -31.25 1 97.38 175 ARG B N 1
ATOM 8784 C CA . ARG B 1 175 ? 10.352 -49.781 -30.156 1 97.38 175 ARG B CA 1
ATOM 8785 C C . ARG B 1 175 ? 11.648 -48.969 -30.141 1 97.38 175 ARG B C 1
ATOM 8787 O O . ARG B 1 175 ? 12.734 -49.531 -30.328 1 97.38 175 ARG B O 1
ATOM 8794 N N . LEU B 1 176 ? 11.5 -47.625 -30 1 98.31 176 LEU B N 1
ATOM 8795 C CA . LEU B 1 176 ? 12.648 -46.75 -29.781 1 98.31 176 LEU B CA 1
ATOM 8796 C C . LEU B 1 176 ? 12.641 -46.219 -28.359 1 98.31 176 LEU B C 1
ATOM 8798 O O . LEU B 1 176 ? 11.648 -45.625 -27.922 1 98.31 176 LEU B O 1
ATOM 8802 N N . TYR B 1 177 ? 13.656 -46.469 -27.578 1 98.31 177 TYR B N 1
ATOM 8803 C CA . TYR B 1 177 ? 13.961 -45.781 -26.328 1 98.31 177 TYR B CA 1
ATOM 8804 C C . TYR B 1 177 ? 15 -44.688 -26.547 1 98.31 177 TYR B C 1
ATOM 8806 O O . TYR B 1 177 ? 16.062 -44.938 -27.109 1 98.31 177 TYR B O 1
ATOM 8814 N N . ALA B 1 178 ? 14.656 -43.469 -26.125 1 98.5 178 ALA B N 1
ATOM 8815 C CA . ALA B 1 178 ? 15.594 -42.375 -26.438 1 98.5 178 ALA B CA 1
ATOM 8816 C C . ALA B 1 178 ? 15.586 -41.312 -25.344 1 98.5 178 ALA B C 1
ATOM 8818 O O . ALA B 1 178 ? 14.555 -41.094 -24.703 1 98.5 178 ALA B O 1
ATOM 8819 N N . THR B 1 179 ? 16.672 -40.719 -25.062 1 98.5 179 THR B N 1
ATOM 8820 C CA . THR B 1 179 ? 16.844 -39.531 -24.219 1 98.5 179 THR B CA 1
ATOM 8821 C C . THR B 1 179 ? 18.047 -38.719 -24.656 1 98.5 179 THR B C 1
ATOM 8823 O O . THR B 1 179 ? 18.656 -39 -25.688 1 98.5 179 THR B O 1
ATOM 8826 N N . SER B 1 180 ? 18.281 -37.594 -23.953 1 98.25 180 SER B N 1
ATOM 8827 C CA . SER B 1 180 ? 19.391 -36.719 -24.328 1 98.25 180 SER B CA 1
ATOM 8828 C C . SER B 1 180 ? 19.844 -35.875 -23.156 1 98.25 180 SER B C 1
ATOM 8830 O O . SER B 1 180 ? 19.094 -35.688 -22.188 1 98.25 180 SER B O 1
ATOM 8832 N N . HIS B 1 181 ? 21.109 -35.469 -23.094 1 97.56 181 HIS B N 1
ATOM 8833 C CA . HIS B 1 181 ? 21.547 -34.25 -22.422 1 97.56 181 HIS B CA 1
ATOM 8834 C C . HIS B 1 181 ? 21.281 -33.031 -23.266 1 97.56 181 HIS B C 1
ATOM 8836 O O . HIS B 1 181 ? 22.125 -32.625 -24.078 1 97.56 181 HIS B O 1
ATOM 8842 N N . GLY B 1 182 ? 20.141 -32.438 -23.109 1 97.12 182 GLY B N 1
ATOM 8843 C CA . GLY B 1 182 ? 19.469 -31.469 -23.953 1 97.12 182 GLY B CA 1
ATOM 8844 C C . GLY B 1 182 ? 18.016 -31.781 -24.188 1 97.12 182 GLY B C 1
ATOM 8845 O O . GLY B 1 182 ? 17.344 -32.344 -23.312 1 97.12 182 GLY B O 1
ATOM 8846 N N . VAL B 1 183 ? 17.547 -31.359 -25.281 1 98.06 183 VAL B N 1
ATOM 8847 C CA . VAL B 1 183 ? 16.266 -31.766 -25.828 1 98.06 183 VAL B CA 1
ATOM 8848 C C . VAL B 1 183 ? 16.453 -32.375 -27.219 1 98.06 183 VAL B C 1
ATOM 8850 O O . VAL B 1 183 ? 17.391 -32 -27.922 1 98.06 183 VAL B O 1
ATOM 8853 N N . TYR B 1 184 ? 15.539 -33.281 -27.578 1 98.12 184 TYR B N 1
ATOM 8854 C CA . TYR B 1 184 ? 15.836 -33.969 -28.828 1 98.12 184 TYR B CA 1
ATOM 8855 C C . TYR B 1 184 ? 14.57 -34.188 -29.641 1 98.12 184 TYR B C 1
ATOM 8857 O O . TYR B 1 184 ? 13.453 -34.062 -29.125 1 98.12 184 TYR B O 1
ATOM 8865 N N . SER B 1 185 ? 14.75 -34.406 -30.906 1 97.62 185 SER B N 1
ATOM 8866 C CA . SER B 1 185 ? 13.758 -34.938 -31.859 1 97.62 185 SER B CA 1
ATOM 8867 C C . SER B 1 185 ? 14.352 -36.031 -32.719 1 97.62 185 SER B C 1
ATOM 8869 O O . SER B 1 185 ? 15.555 -36 -33.031 1 97.62 185 SER B O 1
ATOM 8871 N N . VAL B 1 186 ? 13.523 -36.969 -33.125 1 98 186 VAL B N 1
ATOM 8872 C CA . VAL B 1 186 ? 14.016 -38.125 -33.844 1 98 186 VAL B CA 1
ATOM 8873 C C . VAL B 1 186 ? 13.242 -38.281 -35.156 1 98 186 VAL B C 1
ATOM 8875 O O . VAL B 1 186 ? 12.031 -38.062 -35.188 1 98 186 VAL B O 1
ATOM 8878 N N . ARG B 1 187 ? 13.969 -38.688 -36.219 1 97.38 187 ARG B N 1
ATOM 8879 C CA . ARG B 1 187 ? 13.391 -39.125 -37.469 1 97.38 187 ARG B CA 1
ATOM 8880 C C . ARG B 1 187 ? 13.93 -40.469 -37.906 1 97.38 187 ARG B C 1
ATOM 8882 O O . ARG B 1 187 ? 15.117 -40.75 -37.719 1 97.38 187 ARG B O 1
ATOM 8889 N N . ILE B 1 188 ? 13.094 -41.281 -38.375 1 97.81 188 ILE B N 1
ATOM 8890 C CA . ILE B 1 188 ? 13.469 -42.531 -39.031 1 97.81 188 ILE B CA 1
ATOM 8891 C C . ILE B 1 188 ? 13.016 -42.531 -40.469 1 97.81 188 ILE B C 1
ATOM 8893 O O . ILE B 1 188 ? 11.836 -42.312 -40.781 1 97.81 188 ILE B O 1
ATOM 8897 N N . ASN B 1 189 ? 13.961 -42.75 -41.344 1 96.94 189 ASN B N 1
ATOM 8898 C CA . ASN B 1 189 ? 13.711 -42.688 -42.781 1 96.94 189 ASN B CA 1
ATOM 8899 C C . ASN B 1 189 ? 13.023 -41.406 -43.188 1 96.94 189 ASN B C 1
ATOM 8901 O O . ASN B 1 189 ? 12.086 -41.406 -44 1 96.94 189 ASN B O 1
ATOM 8905 N N . GLY B 1 190 ? 13.367 -40.344 -42.531 1 94 190 GLY B N 1
ATOM 8906 C CA . GLY B 1 190 ? 12.898 -39.031 -42.875 1 94 190 GLY B CA 1
ATOM 8907 C C . GLY B 1 190 ? 11.578 -38.656 -42.219 1 94 190 GLY B C 1
ATOM 8908 O O . GLY B 1 190 ? 11.117 -37.531 -42.312 1 94 190 GLY B O 1
ATOM 8909 N N . ARG B 1 191 ? 11.023 -39.594 -41.5 1 96.56 191 ARG B N 1
ATOM 8910 C CA . ARG B 1 191 ? 9.742 -39.344 -40.844 1 96.56 191 ARG B CA 1
ATOM 8911 C C . ARG B 1 191 ? 9.93 -39.125 -39.344 1 96.56 191 ARG B C 1
ATOM 8913 O O . ARG B 1 191 ? 10.695 -39.844 -38.688 1 96.56 191 ARG B O 1
ATOM 8920 N N . GLU B 1 192 ? 9.156 -38.156 -38.906 1 95.88 192 GLU B N 1
ATOM 8921 C CA . GLU B 1 192 ? 9.25 -37.844 -37.5 1 95.88 192 GLU B CA 1
ATOM 8922 C C . GLU B 1 192 ? 8.719 -38.969 -36.625 1 95.88 192 GLU B C 1
ATOM 8924 O O . GLU B 1 192 ? 7.707 -39.594 -36.969 1 95.88 192 GLU B O 1
ATOM 8929 N N . VAL B 1 193 ? 9.406 -39.281 -35.562 1 97.5 193 VAL B N 1
ATOM 8930 C CA . VAL B 1 193 ? 8.992 -40.281 -34.625 1 97.5 193 VAL B CA 1
ATOM 8931 C C . VAL B 1 193 ? 8.164 -39.656 -33.5 1 97.5 193 VAL B C 1
ATOM 8933 O O . VAL B 1 193 ? 8.664 -38.812 -32.75 1 97.5 193 VAL B O 1
ATOM 8936 N N . GLY B 1 194 ? 6.941 -40.062 -33.344 1 94.56 194 GLY B N 1
ATOM 8937 C CA . GLY B 1 194 ? 6.062 -39.531 -32.312 1 94.56 194 GLY B CA 1
ATOM 8938 C C . GLY B 1 194 ? 5.738 -38.062 -32.5 1 94.56 194 GLY B C 1
ATOM 8939 O O . GLY B 1 194 ? 5.965 -37.5 -33.594 1 94.56 194 GLY B O 1
ATOM 8940 N N . ASP B 1 195 ? 5.137 -37.406 -31.422 1 95.94 195 ASP B N 1
ATOM 8941 C CA . ASP B 1 195 ? 4.742 -36 -31.484 1 95.94 195 ASP B CA 1
ATOM 8942 C C . ASP B 1 195 ? 5.117 -35.25 -30.219 1 95.94 195 ASP B C 1
ATOM 8944 O O . ASP B 1 195 ? 4.52 -34.219 -29.891 1 95.94 195 ASP B O 1
ATOM 8948 N N . HIS B 1 196 ? 6.086 -35.844 -29.484 1 97.06 196 HIS B N 1
ATOM 8949 C CA . HIS B 1 196 ? 6.559 -35.219 -28.266 1 97.06 196 HIS B CA 1
ATOM 8950 C C . HIS B 1 196 ? 7.344 -33.938 -28.578 1 97.06 196 HIS B C 1
ATOM 8952 O O . HIS B 1 196 ? 8.086 -33.906 -29.562 1 97.06 196 HIS B O 1
ATOM 8958 N N . CYS B 1 197 ? 7.09 -32.938 -27.781 1 97.94 197 CYS B N 1
ATOM 8959 C CA . CYS B 1 197 ? 7.848 -31.688 -27.891 1 97.94 197 CYS B CA 1
ATOM 8960 C C . CYS B 1 197 ? 8.773 -31.516 -26.688 1 97.94 197 CYS B C 1
ATOM 8962 O O . CYS B 1 197 ? 8.391 -31.812 -25.547 1 97.94 197 CYS B O 1
ATOM 8964 N N . LEU B 1 198 ? 10.008 -31.125 -26.969 1 98.06 198 LEU B N 1
ATOM 8965 C CA . LEU B 1 198 ? 10.992 -30.734 -25.969 1 98.06 198 LEU B CA 1
ATOM 8966 C C . LEU B 1 198 ? 11.344 -31.906 -25.047 1 98.06 198 LEU B C 1
ATOM 8968 O O . LEU B 1 198 ? 11.586 -31.719 -23.859 1 98.06 198 LEU B O 1
ATOM 8972 N N . ALA B 1 199 ? 11.297 -33.094 -25.469 1 98.12 199 ALA B N 1
ATOM 8973 C CA . ALA B 1 199 ? 11.773 -34.25 -24.719 1 98.12 199 ALA B CA 1
ATOM 8974 C C . ALA B 1 199 ? 13.273 -34.156 -24.469 1 98.12 199 ALA B C 1
ATOM 8976 O O . ALA B 1 199 ? 14.023 -33.656 -25.312 1 98.12 199 ALA B O 1
ATOM 8977 N N . PRO B 1 200 ? 13.766 -34.625 -23.453 1 97.94 200 PRO B N 1
ATOM 8978 C CA . PRO B 1 200 ? 13.055 -35.375 -22.438 1 97.94 200 PRO B CA 1
ATOM 8979 C C . PRO B 1 200 ? 12.414 -34.5 -21.359 1 97.94 200 PRO B C 1
ATOM 8981 O O . PRO B 1 200 ? 11.922 -35 -20.344 1 97.94 200 PRO B O 1
ATOM 8984 N N . GLY B 1 201 ? 12.469 -33.188 -21.453 1 97.12 201 GLY B N 1
ATOM 8985 C CA . GLY B 1 201 ? 11.828 -32.25 -20.531 1 97.12 201 GLY B CA 1
ATOM 8986 C C . GLY B 1 201 ? 12.789 -31.656 -19.531 1 97.12 201 GLY B C 1
ATOM 8987 O O . GLY B 1 201 ? 13.992 -31.953 -19.562 1 97.12 201 GLY B O 1
ATOM 8988 N N . PHE B 1 202 ? 12.32 -30.719 -18.703 1 96.81 202 PHE B N 1
ATOM 8989 C CA . PHE B 1 202 ? 13.094 -30.062 -17.641 1 96.81 202 PHE B CA 1
ATOM 8990 C C . PHE B 1 202 ? 13.094 -30.906 -16.375 1 96.81 202 PHE B C 1
ATOM 8992 O O . PHE B 1 202 ? 12.039 -31.359 -15.922 1 96.81 202 PHE B O 1
ATOM 8999 N N . GLN B 1 203 ? 14.188 -31.219 -15.82 1 96 203 GLN B N 1
ATOM 9000 C CA . GLN B 1 203 ? 14.375 -32.094 -14.664 1 96 203 GLN B CA 1
ATOM 9001 C C . GLN B 1 203 ? 15.734 -31.844 -14.008 1 96 203 GLN B C 1
ATOM 9003 O O . GLN B 1 203 ? 16.547 -31.094 -14.523 1 96 203 GLN B O 1
ATOM 9008 N N . SER B 1 204 ? 15.898 -32.469 -12.883 1 95.5 204 SER B N 1
ATOM 9009 C CA . SER B 1 204 ? 17.234 -32.438 -12.281 1 95.5 204 SER B CA 1
ATOM 9010 C C . SER B 1 204 ? 18.156 -33.438 -12.953 1 95.5 204 SER B C 1
ATOM 9012 O O . SER B 1 204 ? 18.438 -34.5 -12.398 1 95.5 204 SER B O 1
ATOM 9014 N N . TYR B 1 205 ? 18.797 -33.031 -14.039 1 95.62 205 TYR B N 1
ATOM 9015 C CA . TYR B 1 205 ? 19.469 -33.938 -14.992 1 95.62 205 TYR B CA 1
ATOM 9016 C C . TYR B 1 205 ? 20.547 -34.75 -14.305 1 95.62 205 TYR B C 1
ATOM 9018 O O . TYR B 1 205 ? 20.781 -35.906 -14.68 1 95.62 205 TYR B O 1
ATOM 9026 N N . HIS B 1 206 ? 21.172 -34.188 -13.328 1 92.81 206 HIS B N 1
ATOM 9027 C CA . HIS B 1 206 ? 22.297 -34.875 -12.695 1 92.81 206 HIS B CA 1
ATOM 9028 C C . HIS B 1 206 ? 21.812 -35.938 -11.719 1 92.81 206 HIS B C 1
ATOM 9030 O O . HIS B 1 206 ? 22.594 -36.781 -11.289 1 92.81 206 HIS B O 1
ATOM 9036 N N . LYS B 1 207 ? 20.562 -35.938 -11.453 1 95 207 LYS B N 1
ATOM 9037 C CA . LYS B 1 207 ? 20.016 -36.844 -10.453 1 95 207 LYS B CA 1
ATOM 9038 C C . LYS B 1 207 ? 19.156 -37.906 -11.117 1 95 207 LYS B C 1
ATOM 9040 O O . LYS B 1 207 ? 19.172 -39.094 -10.711 1 95 207 LYS B O 1
ATOM 9045 N N . ARG B 1 208 ? 18.391 -37.5 -12.016 1 95.56 208 ARG B N 1
ATOM 9046 C CA . ARG B 1 208 ? 17.484 -38.375 -12.773 1 95.56 208 ARG B CA 1
ATOM 9047 C C . ARG B 1 208 ? 17.375 -37.906 -14.227 1 95.56 208 ARG B C 1
ATOM 9049 O O . ARG B 1 208 ? 17.406 -36.719 -14.508 1 95.56 208 ARG B O 1
ATOM 9056 N N . LEU B 1 209 ? 17.297 -38.844 -15.055 1 97.88 209 LEU B N 1
ATOM 9057 C CA . LEU B 1 209 ? 17.188 -38.531 -16.484 1 97.88 209 LEU B CA 1
ATOM 9058 C C . LEU B 1 209 ? 16.016 -39.281 -17.094 1 97.88 209 LEU B C 1
ATOM 9060 O O . LEU B 1 209 ? 16.016 -40.531 -17.141 1 97.88 209 LEU B O 1
ATOM 9064 N N . HIS B 1 210 ? 15.031 -38.562 -17.562 1 98.06 210 HIS B N 1
ATOM 9065 C CA . HIS B 1 210 ? 13.859 -39.188 -18.203 1 98.06 210 HIS B CA 1
ATOM 9066 C C . HIS B 1 210 ? 14.203 -39.688 -19.594 1 98.06 210 HIS B C 1
ATOM 9068 O O . HIS B 1 210 ? 15.062 -39.125 -20.281 1 98.06 210 HIS B O 1
ATOM 9074 N N . TYR B 1 211 ? 13.656 -40.75 -19.969 1 98.12 211 TYR B N 1
ATOM 9075 C CA . TYR B 1 211 ? 13.68 -41.188 -21.359 1 98.12 211 TYR B CA 1
ATOM 9076 C C . TYR B 1 211 ? 12.273 -41.5 -21.859 1 98.12 211 TYR B C 1
ATOM 9078 O O . TYR B 1 211 ? 11.352 -41.688 -21.062 1 98.12 211 TYR B O 1
ATOM 9086 N N . GLN B 1 212 ? 12.094 -41.531 -23.203 1 97.94 212 GLN B N 1
ATOM 9087 C CA . GLN B 1 212 ? 10.789 -41.781 -23.812 1 97.94 212 GLN B CA 1
ATOM 9088 C C . GLN B 1 212 ? 10.797 -43.094 -24.609 1 97.94 212 GLN B C 1
ATOM 9090 O O . GLN B 1 212 ? 11.852 -43.562 -25.047 1 97.94 212 GLN B O 1
ATOM 9095 N N . LEU B 1 213 ? 9.664 -43.594 -24.656 1 97.56 213 LEU B N 1
ATOM 9096 C CA . LEU B 1 213 ? 9.391 -44.812 -25.453 1 97.56 213 LEU B CA 1
ATOM 9097 C C . LEU B 1 213 ? 8.492 -44.469 -26.641 1 97.56 213 LEU B C 1
ATOM 9099 O O . LEU B 1 213 ? 7.461 -43.812 -26.469 1 97.56 213 LEU B O 1
ATOM 9103 N N . TYR B 1 214 ? 8.938 -44.938 -27.891 1 97.88 214 TYR B N 1
ATOM 9104 C CA . TYR B 1 214 ? 8.172 -44.688 -29.094 1 97.88 214 TYR B CA 1
ATOM 9105 C C . TYR B 1 214 ? 7.879 -46 -29.844 1 97.88 214 TYR B C 1
ATOM 9107 O O . TYR B 1 214 ? 8.719 -46.906 -29.875 1 97.88 214 TYR B O 1
ATOM 9115 N N . ASP B 1 215 ? 6.66 -46.062 -30.406 1 96.75 215 ASP B N 1
ATOM 9116 C CA . ASP B 1 215 ? 6.352 -47.094 -31.375 1 96.75 215 ASP B CA 1
ATOM 9117 C C . ASP B 1 215 ? 6.871 -46.75 -32.75 1 96.75 215 ASP B C 1
ATOM 9119 O O . ASP B 1 215 ? 6.512 -45.688 -33.312 1 96.75 215 ASP B O 1
ATOM 9123 N N . THR B 1 216 ? 7.715 -47.594 -33.375 1 96.94 216 THR B N 1
ATOM 9124 C CA . THR B 1 216 ? 8.367 -47.25 -34.625 1 96.94 216 THR B CA 1
ATOM 9125 C C . THR B 1 216 ? 8.07 -48.25 -35.719 1 96.94 216 THR B C 1
ATOM 9127 O O . THR B 1 216 ? 8.672 -48.219 -36.781 1 96.94 216 THR B O 1
ATOM 9130 N N . GLU B 1 217 ? 7.215 -49.094 -35.438 1 93.44 217 GLU B N 1
ATOM 9131 C CA . GLU B 1 217 ? 6.938 -50.188 -36.375 1 93.44 217 GLU B CA 1
ATOM 9132 C C . GLU B 1 217 ? 6.641 -49.688 -37.781 1 93.44 217 GLU B C 1
ATOM 9134 O O . GLU B 1 217 ? 7.219 -50.156 -38.75 1 93.44 217 GLU B O 1
ATOM 9139 N N . ASP B 1 218 ? 5.848 -48.688 -37.906 1 93.75 218 ASP B N 1
ATOM 9140 C CA . ASP B 1 218 ? 5.359 -48.219 -39.188 1 93.75 218 ASP B CA 1
ATOM 9141 C C . ASP B 1 218 ? 6.402 -47.344 -39.875 1 93.75 218 ASP B C 1
ATOM 9143 O O . ASP B 1 218 ? 6.23 -46.938 -41.031 1 93.75 218 ASP B O 1
ATOM 9147 N N . LEU B 1 219 ? 7.496 -47.125 -39.219 1 96.38 219 LEU B N 1
ATOM 9148 C CA . LEU B 1 219 ? 8.492 -46.219 -39.781 1 96.38 219 LEU B CA 1
ATOM 9149 C C . LEU B 1 219 ? 9.664 -46.969 -40.375 1 96.38 219 LEU B C 1
ATOM 9151 O O . LEU B 1 219 ? 10.484 -46.406 -41.094 1 96.38 219 LEU B O 1
ATOM 9155 N N . LEU B 1 220 ? 9.68 -48.219 -40.156 1 94.75 220 LEU B N 1
ATOM 9156 C CA . LEU B 1 220 ? 10.828 -49.031 -40.531 1 94.75 220 LEU B CA 1
ATOM 9157 C C . LEU B 1 220 ? 10.562 -49.75 -41.875 1 94.75 220 LEU B C 1
ATOM 9159 O O . LEU B 1 220 ? 9.414 -50.062 -42.188 1 94.75 220 LEU B O 1
ATOM 9163 N N . VAL B 1 221 ? 11.727 -49.906 -42.594 1 92.12 221 VAL B N 1
ATOM 9164 C CA . VAL B 1 221 ? 11.688 -50.625 -43.875 1 92.12 221 VAL B CA 1
ATOM 9165 C C . VAL B 1 221 ? 12.43 -51.938 -43.75 1 92.12 221 VAL B C 1
ATOM 9167 O O . VAL B 1 221 ? 13.555 -51.969 -43.219 1 92.12 221 VAL B O 1
ATOM 9170 N N . THR B 1 222 ? 11.836 -52.969 -44.125 1 87.56 222 THR B N 1
ATOM 9171 C CA . THR B 1 222 ? 12.508 -54.281 -44.156 1 87.56 222 THR B CA 1
ATOM 9172 C C . THR B 1 222 ? 11.984 -55.094 -45.312 1 87.56 222 THR B C 1
ATOM 9174 O O . THR B 1 222 ? 10.797 -55.031 -45.656 1 87.56 222 THR B O 1
ATOM 9177 N N . PRO B 1 223 ? 12.719 -56.031 -46.031 1 89.19 223 PRO B N 1
ATOM 9178 C CA . PRO B 1 223 ? 14.172 -55.844 -45.906 1 89.19 223 PRO B CA 1
ATOM 9179 C C . PRO B 1 223 ? 14.648 -54.531 -46.531 1 89.19 223 PRO B C 1
ATOM 9181 O O . PRO B 1 223 ? 14.07 -54.062 -47.531 1 89.19 223 PRO B O 1
ATOM 9184 N N . GLY B 1 224 ? 15.617 -53.938 -45.906 1 92.19 224 GLY B N 1
ATOM 9185 C CA . GLY B 1 224 ? 16.125 -52.719 -46.5 1 92.19 224 GLY B CA 1
ATOM 9186 C C . GLY B 1 224 ? 16.938 -51.875 -45.562 1 92.19 224 GLY B C 1
ATOM 9187 O O . GLY B 1 224 ? 17.094 -52.219 -44.375 1 92.19 224 GLY B O 1
ATOM 9188 N N . TRP B 1 225 ? 17.531 -50.875 -46.188 1 94.81 225 TRP B N 1
ATOM 9189 C CA . TRP B 1 225 ? 18.328 -49.906 -45.438 1 94.81 225 TRP B CA 1
ATOM 9190 C C . TRP B 1 225 ? 17.422 -48.875 -44.75 1 94.81 225 TRP B C 1
ATOM 9192 O O . TRP B 1 225 ? 16.422 -48.469 -45.344 1 94.81 225 TRP B O 1
ATOM 9202 N N . ASN B 1 226 ? 17.734 -48.594 -43.5 1 96.94 226 ASN B N 1
ATOM 9203 C CA . ASN B 1 226 ? 17.047 -47.594 -42.719 1 96.94 226 ASN B CA 1
ATOM 9204 C C . ASN B 1 226 ? 18.031 -46.531 -42.188 1 96.94 226 ASN B C 1
ATOM 9206 O O . ASN B 1 226 ? 19.219 -46.781 -42.031 1 96.94 226 ASN B O 1
ATOM 9210 N N . THR B 1 227 ? 17.531 -45.344 -42.031 1 96.94 227 THR B N 1
ATOM 9211 C CA . THR B 1 227 ? 18.297 -44.25 -41.375 1 96.94 227 THR B CA 1
ATOM 9212 C C . THR B 1 227 ? 17.578 -43.75 -40.156 1 96.94 227 THR B C 1
ATOM 9214 O O . THR B 1 227 ? 16.359 -43.594 -40.156 1 96.94 227 THR B O 1
ATOM 9217 N N . ILE B 1 228 ? 18.297 -43.562 -39.062 1 97.62 228 ILE B N 1
ATOM 9218 C CA . ILE B 1 228 ? 17.781 -42.875 -37.875 1 97.62 228 ILE B CA 1
ATOM 9219 C C . ILE B 1 228 ? 18.594 -41.594 -37.656 1 97.62 228 ILE B C 1
ATOM 9221 O O . ILE B 1 228 ? 19.828 -41.625 -37.719 1 97.62 228 ILE B O 1
ATOM 9225 N N . GLU B 1 229 ? 17.938 -40.5 -37.531 1 97 229 GLU B N 1
ATOM 9226 C CA . GLU B 1 229 ? 18.531 -39.188 -37.25 1 97 229 GLU B CA 1
ATOM 9227 C C . GLU B 1 229 ? 17.953 -38.594 -35.969 1 97 229 GLU B C 1
ATOM 9229 O O . GLU B 1 229 ? 16.734 -38.594 -35.75 1 97 229 GLU B O 1
ATOM 9234 N N . ILE B 1 230 ? 18.812 -38.156 -35.062 1 98 230 ILE B N 1
ATOM 9235 C CA . ILE B 1 230 ? 18.406 -37.5 -33.812 1 98 230 ILE B CA 1
ATOM 9236 C C . ILE B 1 230 ? 19.031 -36.125 -33.688 1 98 230 ILE B C 1
ATOM 9238 O O . ILE B 1 230 ? 20.266 -36 -33.594 1 98 230 ILE B O 1
ATOM 9242 N N . ASP B 1 231 ? 18.219 -35.062 -33.75 1 96.75 231 ASP B N 1
ATOM 9243 C CA . ASP B 1 231 ? 18.688 -33.719 -33.469 1 96.75 231 ASP B CA 1
ATOM 9244 C C . ASP B 1 231 ? 18.656 -33.406 -31.984 1 96.75 231 ASP B C 1
ATOM 9246 O O . ASP B 1 231 ? 17.672 -33.688 -31.297 1 96.75 231 ASP B O 1
ATOM 9250 N N . VAL B 1 232 ? 19.734 -32.938 -31.438 1 97.5 232 VAL B N 1
ATOM 9251 C CA . VAL B 1 232 ? 19.828 -32.562 -30.031 1 97.5 232 VAL B CA 1
ATOM 9252 C C . VAL B 1 232 ? 20.172 -31.062 -29.906 1 97.5 232 VAL B C 1
ATOM 9254 O O . VAL B 1 232 ? 21.141 -30.594 -30.516 1 97.5 232 VAL B O 1
ATOM 9257 N N . ALA B 1 233 ? 19.359 -30.344 -29.188 1 97.25 233 ALA B N 1
ATOM 9258 C CA . ALA B 1 233 ? 19.594 -28.922 -28.891 1 97.25 233 ALA B CA 1
ATOM 9259 C C . ALA B 1 233 ? 19.781 -28.703 -27.391 1 97.25 233 ALA B C 1
ATOM 9261 O O . ALA B 1 233 ? 19.641 -29.641 -26.594 1 97.25 233 ALA B O 1
ATOM 9262 N N . ALA B 1 234 ? 20.078 -27.531 -27 1 96.69 234 ALA B N 1
ATOM 9263 C CA . ALA B 1 234 ? 20.484 -27.219 -25.625 1 96.69 234 ALA B CA 1
ATOM 9264 C C . ALA B 1 234 ? 19.344 -27.438 -24.656 1 96.69 234 ALA B C 1
ATOM 9266 O O . ALA B 1 234 ? 19.547 -27.953 -23.547 1 96.69 234 ALA B O 1
ATOM 9267 N N . GLY B 1 235 ? 18.078 -27 -25.031 1 96.62 235 GLY B N 1
ATOM 9268 C CA . GLY B 1 235 ? 16.984 -27.062 -24.094 1 96.62 235 GLY B CA 1
ATOM 9269 C C . GLY B 1 235 ? 17.312 -26.453 -22.734 1 96.62 235 GLY B C 1
ATOM 9270 O O . GLY B 1 235 ? 18.016 -25.438 -22.672 1 96.62 235 GLY B O 1
ATOM 9271 N N . TRP B 1 236 ? 16.766 -27 -21.625 1 96.44 236 TRP B N 1
ATOM 9272 C CA . TRP B 1 236 ? 17.047 -26.5 -20.281 1 96.44 236 TRP B CA 1
ATOM 9273 C C . TRP B 1 236 ? 18.422 -26.922 -19.812 1 96.44 236 TRP B C 1
ATOM 9275 O O . TRP B 1 236 ? 18.969 -26.344 -18.875 1 96.44 236 TRP B O 1
ATOM 9285 N N . PHE B 1 237 ? 19 -27.891 -20.422 1 96.06 237 PHE B N 1
ATOM 9286 C CA . PHE B 1 237 ? 20.266 -28.5 -20.016 1 96.06 237 PHE B CA 1
ATOM 9287 C C . PHE B 1 237 ? 21.406 -27.5 -20.156 1 96.06 237 PHE B C 1
ATOM 9289 O O . PHE B 1 237 ? 22.266 -27.391 -19.266 1 96.06 237 PHE B O 1
ATOM 9296 N N . ALA B 1 238 ? 21.375 -26.688 -21.297 1 95.44 238 ALA B N 1
ATOM 9297 C CA . ALA B 1 238 ? 22.594 -25.938 -21.578 1 95.44 238 ALA B CA 1
ATOM 9298 C C . ALA B 1 238 ? 22.25 -24.516 -22.016 1 95.44 238 ALA B C 1
ATOM 9300 O O . ALA B 1 238 ? 23.141 -23.656 -22.141 1 95.44 238 ALA B O 1
ATOM 9301 N N . SER B 1 239 ? 20.984 -24.172 -22.234 1 95.5 239 SER B N 1
ATOM 9302 C CA . SER B 1 239 ? 20.594 -22.812 -22.625 1 95.5 239 SER B CA 1
ATOM 9303 C C . SER B 1 239 ? 20.844 -21.812 -21.5 1 95.5 239 SER B C 1
ATOM 9305 O O . SER B 1 239 ? 20.953 -22.203 -20.344 1 95.5 239 SER B O 1
ATOM 9307 N N . ALA B 1 240 ? 20.938 -20.531 -21.891 1 92.38 240 ALA B N 1
ATOM 9308 C CA . ALA B 1 240 ? 20.891 -19.5 -20.859 1 92.38 240 ALA B CA 1
ATOM 9309 C C . ALA B 1 240 ? 19.531 -19.484 -20.156 1 92.38 240 ALA B C 1
ATOM 9311 O O . ALA B 1 240 ? 18.5 -19.375 -20.797 1 92.38 240 ALA B O 1
ATOM 9312 N N . THR B 1 241 ? 19.625 -19.656 -18.844 1 89.06 241 THR B N 1
ATOM 9313 C CA . THR B 1 241 ? 18.375 -19.703 -18.094 1 89.06 241 THR B CA 1
ATOM 9314 C C . THR B 1 241 ? 18.375 -18.672 -16.969 1 89.06 241 THR B C 1
ATOM 9316 O O . THR B 1 241 ? 19.422 -18.125 -16.625 1 89.06 241 THR B O 1
ATOM 9319 N N . SER B 1 242 ? 17.266 -18.234 -16.5 1 85.94 242 SER B N 1
ATOM 9320 C CA . SER B 1 242 ? 17.031 -17.359 -15.359 1 85.94 242 SER B CA 1
ATOM 9321 C C . SER B 1 242 ? 17.422 -15.914 -15.688 1 85.94 242 SER B C 1
ATOM 9323 O O . SER B 1 242 ? 17.875 -15.633 -16.797 1 85.94 242 SER B O 1
ATOM 9325 N N . TRP B 1 243 ? 17.219 -15.039 -14.719 1 83.62 243 TRP B N 1
ATOM 9326 C CA . TRP B 1 243 ? 17.562 -13.633 -14.852 1 83.62 243 TRP B CA 1
ATOM 9327 C C . TRP B 1 243 ? 19.078 -13.43 -14.828 1 83.62 243 TRP B C 1
ATOM 9329 O O . TRP B 1 243 ? 19.578 -12.383 -15.242 1 83.62 243 TRP B O 1
ATOM 9339 N N . ALA B 1 244 ? 19.828 -14.477 -14.438 1 82.19 244 ALA B N 1
ATOM 9340 C CA . ALA B 1 244 ? 21.297 -14.406 -14.422 1 82.19 244 ALA B CA 1
ATOM 9341 C C . ALA B 1 244 ? 21.875 -14.789 -15.781 1 82.19 244 ALA B C 1
ATOM 9343 O O . ALA B 1 244 ? 23.047 -14.539 -16.047 1 82.19 244 ALA B O 1
ATOM 9344 N N . ARG B 1 245 ? 21.078 -15.445 -16.656 1 88.88 245 ARG B N 1
ATOM 9345 C CA . ARG B 1 245 ? 21.484 -15.867 -18 1 88.88 245 ARG B CA 1
ATOM 9346 C C . ARG B 1 245 ? 22.688 -16.812 -17.938 1 88.88 245 ARG B C 1
ATOM 9348 O O . ARG B 1 245 ? 23.656 -16.656 -18.688 1 88.88 245 ARG B O 1
ATOM 9355 N N . LYS B 1 246 ? 22.562 -17.719 -17.016 1 85.38 246 LYS B N 1
ATOM 9356 C CA . LYS B 1 246 ? 23.625 -18.703 -16.891 1 85.38 246 LYS B CA 1
ATOM 9357 C C . LYS B 1 246 ? 23.438 -19.844 -17.891 1 85.38 246 LYS B C 1
ATOM 9359 O O . LYS B 1 246 ? 22.344 -20.406 -18 1 85.38 246 LYS B O 1
ATOM 9364 N N . ARG B 1 247 ? 24.516 -20.188 -18.625 1 89.94 247 ARG B N 1
ATOM 9365 C CA . ARG B 1 247 ? 24.5 -21.297 -19.562 1 89.94 247 ARG B CA 1
ATOM 9366 C C . ARG B 1 247 ? 25.172 -22.531 -18.984 1 89.94 247 ARG B C 1
ATOM 9368 O O . ARG B 1 247 ? 25.906 -22.422 -18 1 89.94 247 ARG B O 1
ATOM 9375 N N . PHE B 1 248 ? 24.844 -23.672 -19.547 1 91.62 248 PHE B N 1
ATOM 9376 C CA . PHE B 1 248 ? 25.547 -24.922 -19.297 1 91.62 248 PHE B CA 1
ATOM 9377 C C . PHE B 1 248 ? 25.438 -25.312 -17.828 1 91.62 248 PHE B C 1
ATOM 9379 O O . PHE B 1 248 ? 26.422 -25.734 -17.219 1 91.62 248 PHE B O 1
ATOM 9386 N N . VAL B 1 249 ? 24.297 -25.109 -17.312 1 88.81 249 VAL B N 1
ATOM 9387 C CA . VAL B 1 249 ? 24.047 -25.375 -15.898 1 88.81 249 VAL B CA 1
ATOM 9388 C C . VAL B 1 249 ? 24.234 -26.859 -15.609 1 88.81 249 VAL B C 1
ATOM 9390 O O . VAL B 1 249 ? 24.766 -27.234 -14.562 1 88.81 249 VAL B O 1
ATOM 9393 N N . TYR B 1 250 ? 23.875 -27.781 -16.547 1 92 250 TYR B N 1
ATOM 9394 C CA . TYR B 1 250 ? 23.891 -29.203 -16.266 1 92 250 TYR B CA 1
ATOM 9395 C C . TYR B 1 250 ? 25.016 -29.906 -17.016 1 92 250 TYR B C 1
ATOM 9397 O O . TYR B 1 250 ? 25.281 -31.094 -16.797 1 92 250 TYR B O 1
ATOM 9405 N N . GLY B 1 251 ? 25.625 -29.156 -17.938 1 89.88 251 GLY B N 1
ATOM 9406 C CA . GLY B 1 251 ? 26.75 -29.75 -18.641 1 89.88 251 GLY B CA 1
ATOM 9407 C C . GLY B 1 251 ? 27.219 -28.938 -19.828 1 89.88 251 GLY B C 1
ATOM 9408 O O . GLY B 1 251 ? 26.484 -28.078 -20.328 1 89.88 251 GLY B O 1
ATOM 9409 N N . GLN B 1 252 ? 28.375 -29.312 -20.234 1 88.88 252 GLN B N 1
ATOM 9410 C CA . GLN B 1 252 ? 28.984 -28.562 -21.328 1 88.88 252 GLN B CA 1
ATOM 9411 C C . GLN B 1 252 ? 29.047 -29.375 -22.609 1 88.88 252 GLN B C 1
ATOM 9413 O O . GLN B 1 252 ? 29.766 -29.016 -23.547 1 88.88 252 GLN B O 1
ATOM 9418 N N . LYS B 1 253 ? 28.375 -30.469 -22.625 1 91.56 253 LYS B N 1
ATOM 9419 C CA . LYS B 1 253 ? 28.281 -31.281 -23.828 1 91.56 253 LYS B CA 1
ATOM 9420 C C . LYS B 1 253 ? 26.875 -31.828 -24.016 1 91.56 253 LYS B C 1
ATOM 9422 O O . LYS B 1 253 ? 26.297 -32.406 -23.109 1 91.56 253 LYS B O 1
ATOM 9427 N N . LEU B 1 254 ? 26.406 -31.641 -25.25 1 94.81 254 LEU B N 1
ATOM 9428 C CA . LEU B 1 254 ? 25.156 -32.312 -25.609 1 94.81 254 LEU B CA 1
ATOM 9429 C C . LEU B 1 254 ? 25.391 -33.781 -25.891 1 94.81 254 LEU B C 1
ATOM 9431 O O . LEU B 1 254 ? 26.5 -34.188 -26.25 1 94.81 254 LEU B O 1
ATOM 9435 N N . GLY B 1 255 ? 24.422 -34.562 -25.672 1 96 255 GLY B N 1
ATOM 9436 C CA . GLY B 1 255 ? 24.531 -35.969 -25.906 1 96 255 GLY B CA 1
ATOM 9437 C C . GLY B 1 255 ? 23.203 -36.656 -26.188 1 96 255 GLY B C 1
ATOM 9438 O O . GLY B 1 255 ? 22.141 -36.062 -25.969 1 96 255 GLY B O 1
ATOM 9439 N N . VAL B 1 256 ? 23.281 -37.844 -26.781 1 97.94 256 VAL B N 1
ATOM 9440 C CA . VAL B 1 256 ? 22.062 -38.625 -27.062 1 97.94 256 VAL B CA 1
ATOM 9441 C C . VAL B 1 256 ? 22.281 -40.062 -26.672 1 97.94 256 VAL B C 1
ATOM 9443 O O . VAL B 1 256 ? 23.391 -40.594 -26.797 1 97.94 256 VAL B O 1
ATOM 9446 N N . LEU B 1 257 ? 21.359 -40.625 -26.094 1 98.56 257 LEU B N 1
ATOM 9447 C CA . LEU B 1 257 ? 21.25 -42.062 -25.781 1 98.56 257 LEU B CA 1
ATOM 9448 C C . LEU B 1 257 ? 19.984 -42.625 -26.406 1 98.56 257 LEU B C 1
ATOM 9450 O O . LEU B 1 257 ? 18.875 -42.188 -26.109 1 98.56 257 LEU B O 1
ATOM 9454 N N . ALA B 1 258 ? 20.141 -43.594 -27.344 1 98.5 258 ALA B N 1
ATOM 9455 C CA . ALA B 1 258 ? 19 -44.188 -28.031 1 98.5 258 ALA B CA 1
ATOM 9456 C C . ALA B 1 258 ? 19.219 -45.688 -28.234 1 98.5 258 ALA B C 1
ATOM 9458 O O . ALA B 1 258 ? 20.359 -46.156 -28.391 1 98.5 258 ALA B O 1
ATOM 9459 N N . GLN B 1 259 ? 18.172 -46.406 -28.219 1 98.25 259 GLN B N 1
ATOM 9460 C CA . GLN B 1 259 ? 18.141 -47.844 -28.438 1 98.25 259 GLN B CA 1
ATOM 9461 C C . GLN B 1 259 ? 16.875 -48.25 -29.188 1 98.25 259 GLN B C 1
ATOM 9463 O O . GLN B 1 259 ? 15.766 -48.125 -28.672 1 98.25 259 GLN B O 1
ATOM 9468 N N . LEU B 1 260 ? 17.047 -48.688 -30.453 1 97.94 260 LEU B N 1
ATOM 9469 C CA . LEU B 1 260 ? 15.969 -49.188 -31.281 1 97.94 260 LEU B CA 1
ATOM 9470 C C . LEU B 1 260 ? 15.922 -50.719 -31.234 1 97.94 260 LEU B C 1
ATOM 9472 O O . LEU B 1 260 ? 16.938 -51.375 -31.469 1 97.94 260 LEU B O 1
ATOM 9476 N N . GLU B 1 261 ? 14.812 -51.25 -30.859 1 97.19 261 GLU B N 1
ATOM 9477 C CA . GLU B 1 261 ? 14.602 -52.688 -30.828 1 97.19 261 GLU B CA 1
ATOM 9478 C C . GLU B 1 261 ? 13.5 -53.125 -31.781 1 97.19 261 GLU B C 1
ATOM 9480 O O . GLU B 1 261 ? 12.391 -52.562 -31.75 1 97.19 261 GLU B O 1
ATOM 9485 N N . VAL B 1 262 ? 13.789 -54.094 -32.688 1 95.12 262 VAL B N 1
ATOM 9486 C CA . VAL B 1 262 ? 12.852 -54.531 -33.688 1 95.12 262 VAL B CA 1
ATOM 9487 C C . VAL B 1 262 ? 12.641 -56.062 -33.562 1 95.12 262 VAL B C 1
ATOM 9489 O O . VAL B 1 262 ? 13.594 -56.812 -33.625 1 95.12 262 VAL B O 1
ATOM 9492 N N . TRP B 1 263 ? 11.453 -56.406 -33.344 1 91.5 263 TRP B N 1
ATOM 9493 C CA . TRP B 1 263 ? 11.094 -57.812 -33.25 1 91.5 263 TRP B CA 1
ATOM 9494 C C . TRP B 1 263 ? 10.5 -58.312 -34.562 1 91.5 263 TRP B C 1
ATOM 9496 O O . TRP B 1 263 ? 9.609 -57.688 -35.125 1 91.5 263 TRP B O 1
ATOM 9506 N N . ALA B 1 264 ? 11.039 -59.438 -34.969 1 86.06 264 ALA B N 1
ATOM 9507 C CA . ALA B 1 264 ? 10.438 -60.125 -36.094 1 86.06 264 ALA B CA 1
ATOM 9508 C C . ALA B 1 264 ? 9.352 -61.094 -35.594 1 86.06 264 ALA B C 1
ATOM 9510 O O . ALA B 1 264 ? 9.328 -61.5 -34.438 1 86.06 264 ALA B O 1
ATOM 9511 N N . THR B 1 265 ? 8.367 -61.406 -36.406 1 79.19 265 THR B N 1
ATOM 9512 C CA . THR B 1 265 ? 7.23 -62.25 -36.062 1 79.19 265 THR B CA 1
ATOM 9513 C C . THR B 1 265 ? 7.699 -63.594 -35.469 1 79.19 265 THR B C 1
ATOM 9515 O O . THR B 1 265 ? 7.086 -64.125 -34.531 1 79.19 265 THR B O 1
ATOM 9518 N N . ASP B 1 266 ? 8.734 -64.125 -35.812 1 74.12 266 ASP B N 1
ATOM 9519 C CA . ASP B 1 266 ? 9.102 -65.5 -35.344 1 74.12 266 ASP B CA 1
ATOM 9520 C C . ASP B 1 266 ? 10.383 -65.438 -34.5 1 74.12 266 ASP B C 1
ATOM 9522 O O . ASP B 1 266 ? 11.086 -66.438 -34.375 1 74.12 266 ASP B O 1
ATOM 9526 N N . SER B 1 267 ? 10.531 -64.25 -34 1 78.31 267 SER B N 1
ATOM 9527 C CA . SER B 1 267 ? 11.742 -64.125 -33.188 1 78.31 267 SER B CA 1
ATOM 9528 C C . SER B 1 267 ? 11.445 -63.531 -31.812 1 78.31 267 SER B C 1
ATOM 9530 O O . SER B 1 267 ? 10.641 -62.625 -31.688 1 78.31 267 SER B O 1
ATOM 9532 N N . ASN B 1 268 ? 12.078 -64.188 -30.797 1 78.5 268 ASN B N 1
ATOM 9533 C CA . ASN B 1 268 ? 11.922 -63.656 -29.453 1 78.5 268 ASN B CA 1
ATOM 9534 C C . ASN B 1 268 ? 12.977 -62.594 -29.109 1 78.5 268 ASN B C 1
ATOM 9536 O O . ASN B 1 268 ? 12.836 -61.844 -28.156 1 78.5 268 ASN B O 1
ATOM 9540 N N . LEU B 1 269 ? 13.984 -62.562 -29.859 1 86 269 LEU B N 1
ATOM 9541 C CA . LEU B 1 269 ? 15.047 -61.594 -29.594 1 86 269 LEU B CA 1
ATOM 9542 C C . LEU B 1 269 ? 15 -60.438 -30.609 1 86 269 LEU B C 1
ATOM 9544 O O . LEU B 1 269 ? 14.867 -60.688 -31.812 1 86 269 LEU B O 1
ATOM 9548 N N . PRO B 1 270 ? 15.094 -59.281 -30.031 1 91.44 270 PRO B N 1
ATOM 9549 C CA . PRO B 1 270 ? 15.031 -58.156 -30.969 1 91.44 270 PRO B CA 1
ATOM 9550 C C . PRO B 1 270 ? 16.375 -57.875 -31.641 1 91.44 270 PRO B C 1
ATOM 9552 O O . PRO B 1 270 ? 17.422 -58.125 -31.047 1 91.44 270 PRO B O 1
ATOM 9555 N N . ILE B 1 271 ? 16.297 -57.406 -32.906 1 92.06 271 ILE B N 1
ATOM 9556 C CA . ILE B 1 271 ? 17.438 -56.719 -33.5 1 92.06 271 ILE B CA 1
ATOM 9557 C C . ILE B 1 271 ? 17.609 -55.344 -32.906 1 92.06 271 ILE B C 1
ATOM 9559 O O . ILE B 1 271 ? 16.656 -54.562 -32.812 1 92.06 271 ILE B O 1
ATOM 9563 N N . SER B 1 272 ? 18.797 -55.062 -32.438 1 94.31 272 SER B N 1
ATOM 9564 C CA . SER B 1 272 ? 19.016 -53.812 -31.734 1 94.31 272 SER B CA 1
ATOM 9565 C C . SER B 1 272 ? 19.938 -52.875 -32.5 1 94.31 272 SER B C 1
ATOM 9567 O O . SER B 1 272 ? 20.938 -53.344 -33.062 1 94.31 272 SER B O 1
ATOM 9569 N N . VAL B 1 273 ? 19.562 -51.719 -32.656 1 95.94 273 VAL B N 1
ATOM 9570 C CA . VAL B 1 273 ? 20.391 -50.594 -33.156 1 95.94 273 VAL B CA 1
ATOM 9571 C C . VAL B 1 273 ? 20.516 -49.562 -32.031 1 95.94 273 VAL B C 1
ATOM 9573 O O . VAL B 1 273 ? 19.578 -48.812 -31.781 1 95.94 273 VAL B O 1
ATOM 9576 N N . SER B 1 274 ? 21.719 -49.469 -31.391 1 97.56 274 SER B N 1
ATOM 9577 C CA . SER B 1 274 ? 21.906 -48.594 -30.234 1 97.56 274 SER B CA 1
ATOM 9578 C C . SER B 1 274 ? 23 -47.562 -30.5 1 97.56 274 SER B C 1
ATOM 9580 O O . SER B 1 274 ? 23.859 -47.75 -31.359 1 97.56 274 SER B O 1
ATOM 9582 N N . THR B 1 275 ? 22.906 -46.438 -29.828 1 98 275 THR B N 1
ATOM 9583 C CA . THR B 1 275 ? 23.953 -45.406 -29.938 1 98 275 THR B CA 1
ATOM 9584 C C . THR B 1 275 ? 25.297 -45.938 -29.453 1 98 275 THR B C 1
ATOM 9586 O O . THR B 1 275 ? 25.359 -46.625 -28.422 1 98 275 THR B O 1
ATOM 9589 N N . ASP B 1 276 ? 26.266 -45.75 -30.156 1 96.94 276 ASP B N 1
ATOM 9590 C CA . ASP B 1 276 ? 27.656 -46.094 -29.906 1 96.94 276 ASP B CA 1
ATOM 9591 C C . ASP B 1 276 ? 28.594 -45.25 -30.766 1 96.94 276 ASP B C 1
ATOM 9593 O O . ASP B 1 276 ? 28.141 -44.406 -31.562 1 96.94 276 ASP B O 1
ATOM 9597 N N . PRO B 1 277 ? 29.828 -45.438 -30.609 1 95.88 277 PRO B N 1
ATOM 9598 C CA . PRO B 1 277 ? 30.766 -44.531 -31.297 1 95.88 277 PRO B CA 1
ATOM 9599 C C . PRO B 1 277 ? 30.75 -44.719 -32.812 1 95.88 277 PRO B C 1
ATOM 9601 O O . PRO B 1 277 ? 31.344 -43.938 -33.562 1 95.88 277 PRO B O 1
ATOM 9604 N N . SER B 1 278 ? 30.078 -45.719 -33.344 1 95.5 278 SER B N 1
ATOM 9605 C CA . SER B 1 278 ? 30.016 -45.938 -34.812 1 95.5 278 SER B CA 1
ATOM 9606 C C . SER B 1 278 ? 29.031 -44.969 -35.438 1 95.5 278 SER B C 1
ATOM 9608 O O . SER B 1 278 ? 28.953 -44.906 -36.688 1 95.5 278 SER B O 1
ATOM 9610 N N . TRP B 1 279 ? 28.297 -44.281 -34.656 1 96.62 279 TRP B N 1
ATOM 9611 C CA . TRP B 1 279 ? 27.375 -43.281 -35.188 1 96.62 279 TRP B CA 1
ATOM 9612 C C . TRP B 1 279 ? 28.141 -42.094 -35.75 1 96.62 279 TRP B C 1
ATOM 9614 O O . TRP B 1 279 ? 29.344 -41.938 -35.531 1 96.62 279 TRP B O 1
ATOM 9624 N N . SER B 1 280 ? 27.422 -41.312 -36.562 1 93.94 280 SER B N 1
ATOM 9625 C CA . SER B 1 280 ? 27.969 -40.062 -37.094 1 93.94 280 SER B CA 1
ATOM 9626 C C . SER B 1 280 ? 27.25 -38.844 -36.5 1 93.94 280 SER B C 1
ATOM 9628 O O . SER B 1 280 ? 26.156 -38.969 -35.969 1 93.94 280 SER B O 1
ATOM 9630 N N . VAL B 1 281 ? 27.906 -37.719 -36.531 1 94.06 281 VAL B N 1
ATOM 9631 C CA . VAL B 1 281 ? 27.328 -36.5 -36 1 94.06 281 VAL B CA 1
ATOM 9632 C C . VAL B 1 281 ? 27.656 -35.344 -36.938 1 94.06 281 VAL B C 1
ATOM 9634 O O . VAL B 1 281 ? 28.75 -35.281 -37.5 1 94.06 281 VAL B O 1
ATOM 9637 N N . SER B 1 282 ? 26.719 -34.5 -37.188 1 91.44 282 SER B N 1
ATOM 9638 C CA . SER B 1 282 ? 26.859 -33.344 -38.062 1 91.44 282 SER B CA 1
ATOM 9639 C C . SER B 1 282 ? 26.109 -32.125 -37.5 1 91.44 282 SER B C 1
ATOM 9641 O O . SER B 1 282 ? 25.391 -32.25 -36.5 1 91.44 282 SER B O 1
ATOM 9643 N N . ASN B 1 283 ? 26.328 -31.016 -38.125 1 89.31 283 ASN B N 1
ATOM 9644 C CA . ASN B 1 283 ? 25.531 -29.828 -37.781 1 89.31 283 ASN B CA 1
ATOM 9645 C C . ASN B 1 283 ? 24.109 -29.953 -38.312 1 89.31 283 ASN B C 1
ATOM 9647 O O . ASN B 1 283 ? 23.812 -30.828 -39.125 1 89.31 283 ASN B O 1
ATOM 9651 N N . THR B 1 284 ? 23.219 -29.141 -37.781 1 91.81 284 THR B N 1
ATOM 9652 C CA . THR B 1 284 ? 21.844 -29.047 -38.219 1 91.81 284 THR B CA 1
ATOM 9653 C C . THR B 1 284 ? 21.594 -27.703 -38.906 1 91.81 284 THR B C 1
ATOM 9655 O O . THR B 1 284 ? 22.438 -26.812 -38.875 1 91.81 284 THR B O 1
ATOM 9658 N N . PRO B 1 285 ? 20.438 -27.578 -39.531 1 92.44 285 PRO B N 1
ATOM 9659 C CA . PRO B 1 285 ? 20.078 -26.266 -40.094 1 92.44 285 PRO B CA 1
ATOM 9660 C C . PRO B 1 285 ? 19.797 -25.219 -39 1 92.44 285 PRO B C 1
ATOM 9662 O O . PRO B 1 285 ? 19.672 -24.031 -39.312 1 92.44 285 PRO B O 1
ATOM 9665 N N . LEU B 1 286 ? 19.75 -25.609 -37.781 1 93.81 286 LEU B N 1
ATOM 9666 C CA . LEU B 1 286 ? 19.625 -24.672 -36.656 1 93.81 286 LEU B CA 1
ATOM 9667 C C . LEU B 1 286 ? 21 -24.141 -36.25 1 93.81 286 LEU B C 1
ATOM 9669 O O . LEU B 1 286 ? 21.812 -24.875 -35.719 1 93.81 286 LEU B O 1
ATOM 9673 N N . VAL B 1 287 ? 21.141 -22.797 -36.5 1 91.56 287 VAL B N 1
ATOM 9674 C CA . VAL B 1 287 ? 22.406 -22.156 -36.156 1 91.56 287 VAL B CA 1
ATOM 9675 C C . VAL B 1 287 ? 22.453 -21.828 -34.656 1 91.56 287 VAL B C 1
ATOM 9677 O O . VAL B 1 287 ? 23.531 -21.688 -34.094 1 91.56 287 VAL B O 1
ATOM 9680 N N . SER B 1 288 ? 21.328 -21.625 -34.125 1 94.5 288 SER B N 1
ATOM 9681 C CA . SER B 1 288 ? 21.172 -21.359 -32.719 1 94.5 288 SER B CA 1
ATOM 9682 C C . SER B 1 288 ? 19.828 -21.859 -32.188 1 94.5 288 SER B C 1
ATOM 9684 O O . SER B 1 288 ? 18.828 -21.812 -32.906 1 94.5 288 SER B O 1
ATOM 9686 N N . SER B 1 289 ? 19.844 -22.375 -31 1 96.31 289 SER B N 1
ATOM 9687 C CA . SER B 1 289 ? 18.609 -22.828 -30.344 1 96.31 289 SER B CA 1
ATOM 9688 C C . SER B 1 289 ? 18.719 -22.688 -28.828 1 96.31 289 SER B C 1
ATOM 9690 O O . SER B 1 289 ? 19.469 -23.422 -28.172 1 96.31 289 SER B O 1
ATOM 9692 N N . GLU B 1 290 ? 17.969 -21.719 -28.281 1 96.25 290 GLU B N 1
ATOM 9693 C CA . GLU B 1 290 ? 17.938 -21.484 -26.844 1 96.25 290 GLU B CA 1
ATOM 9694 C C . GLU B 1 290 ? 16.516 -21.422 -26.328 1 96.25 290 GLU B C 1
ATOM 9696 O O . GLU B 1 290 ? 15.625 -20.875 -27 1 96.25 290 GLU B O 1
ATOM 9701 N N . ILE B 1 291 ? 16.344 -21.906 -25.141 1 96.88 291 ILE B N 1
ATOM 9702 C CA . ILE B 1 291 ? 15 -22.125 -24.594 1 96.88 291 ILE B CA 1
ATOM 9703 C C . ILE B 1 291 ? 14.305 -20.797 -24.375 1 96.88 291 ILE B C 1
ATOM 9705 O O . ILE B 1 291 ? 13.078 -20.688 -24.5 1 96.88 291 ILE B O 1
ATOM 9709 N N . LEU B 1 292 ? 15.023 -19.625 -24.016 1 96.81 292 LEU B N 1
ATOM 9710 C CA . LEU B 1 292 ? 14.43 -18.328 -23.734 1 96.81 292 LEU B CA 1
ATOM 9711 C C . LEU B 1 292 ? 14.523 -17.406 -24.953 1 96.81 292 LEU B C 1
ATOM 9713 O O . LEU B 1 292 ? 13.594 -16.641 -25.234 1 96.81 292 LEU B O 1
ATOM 9717 N N . ASP B 1 293 ? 15.625 -17.562 -25.734 1 96.94 293 ASP B N 1
ATOM 9718 C CA . ASP B 1 293 ? 15.922 -16.578 -26.766 1 96.94 293 ASP B CA 1
ATOM 9719 C C . ASP B 1 293 ? 15.312 -16.984 -28.109 1 96.94 293 ASP B C 1
ATOM 9721 O O . ASP B 1 293 ? 15.07 -16.141 -28.969 1 96.94 293 ASP B O 1
ATOM 9725 N N . GLY B 1 294 ? 15.07 -18.297 -28.297 1 97.38 294 GLY B N 1
ATOM 9726 C CA . GLY B 1 294 ? 14.5 -18.766 -29.547 1 97.38 294 GLY B CA 1
ATOM 9727 C C . GLY B 1 294 ? 15.523 -19.406 -30.453 1 97.38 294 GLY B C 1
ATOM 9728 O O . GLY B 1 294 ? 16.516 -19.969 -29.984 1 97.38 294 GLY B O 1
ATOM 9729 N N . GLU B 1 295 ? 15.164 -19.469 -31.781 1 97.38 295 GLU B N 1
ATOM 9730 C CA . GLU B 1 295 ? 15.992 -20.219 -32.719 1 97.38 295 GLU B CA 1
ATOM 9731 C C . GLU B 1 295 ? 16.328 -19.391 -33.938 1 97.38 295 GLU B C 1
ATOM 9733 O O . GLU B 1 295 ? 15.578 -18.484 -34.312 1 97.38 295 GLU B O 1
ATOM 9738 N N . ILE B 1 296 ? 17.469 -19.641 -34.5 1 97.06 296 ILE B N 1
ATOM 9739 C CA . ILE B 1 296 ? 17.844 -19.156 -35.812 1 97.06 296 ILE B CA 1
ATOM 9740 C C . ILE B 1 296 ? 17.969 -20.328 -36.781 1 97.06 296 ILE B C 1
ATOM 9742 O O . ILE B 1 296 ? 18.812 -21.219 -36.594 1 97.06 296 ILE B O 1
ATOM 9746 N N . PHE B 1 297 ? 17.125 -20.375 -37.75 1 96.81 297 PHE B N 1
ATOM 9747 C CA . PHE B 1 297 ? 17.078 -21.422 -38.75 1 96.81 297 PHE B CA 1
ATOM 9748 C C . PHE B 1 297 ? 17.625 -20.922 -40.094 1 96.81 297 PHE B C 1
ATOM 9750 O O . PHE B 1 297 ? 17.156 -19.906 -40.625 1 96.81 297 PHE B O 1
ATOM 9757 N N . ASP B 1 298 ? 18.547 -21.625 -40.656 1 95.19 298 ASP B N 1
ATOM 9758 C CA . ASP B 1 298 ? 19.125 -21.297 -41.938 1 95.19 298 ASP B CA 1
ATOM 9759 C C . ASP B 1 298 ? 18.75 -22.359 -43 1 95.19 298 ASP B C 1
ATOM 9761 O O . ASP B 1 298 ? 19.344 -23.438 -43.031 1 95.19 298 ASP B O 1
ATOM 9765 N N . GLN B 1 299 ? 17.922 -22 -43.906 1 94.81 299 GLN B N 1
ATOM 9766 C CA . GLN B 1 299 ? 17.359 -22.906 -44.906 1 94.81 299 GLN B CA 1
ATOM 9767 C C . GLN B 1 299 ? 18.438 -23.406 -45.844 1 94.81 299 GLN B C 1
ATOM 9769 O O . GLN B 1 299 ? 18.312 -24.484 -46.438 1 94.81 299 GLN B O 1
ATOM 9774 N N . SER B 1 300 ? 19.438 -22.672 -46.062 1 92.75 300 SER B N 1
ATOM 9775 C CA . SER B 1 300 ? 20.5 -23.016 -47 1 92.75 300 SER B CA 1
ATOM 9776 C C . SER B 1 300 ? 21.266 -24.25 -46.531 1 92.75 300 SER B C 1
ATOM 9778 O O . SER B 1 300 ? 21.953 -24.891 -47.312 1 92.75 300 SER B O 1
ATOM 9780 N N . LEU B 1 301 ? 21.141 -24.516 -45.312 1 90.25 301 LEU B N 1
ATOM 9781 C CA . LEU B 1 301 ? 21.875 -25.625 -44.75 1 90.25 301 LEU B CA 1
ATOM 9782 C C . LEU B 1 301 ? 21.078 -26.922 -44.844 1 90.25 301 LEU B C 1
ATOM 9784 O O . LEU B 1 301 ? 21.562 -28 -44.469 1 90.25 301 LEU B O 1
ATOM 9788 N N . VAL B 1 302 ? 19.906 -26.781 -45.438 1 86.88 302 VAL B N 1
ATOM 9789 C CA . VAL B 1 302 ? 19.078 -27.984 -45.594 1 86.88 302 VAL B CA 1
ATOM 9790 C C . VAL B 1 302 ? 19.594 -28.781 -46.781 1 86.88 302 VAL B C 1
ATOM 9792 O O . VAL B 1 302 ? 19.75 -28.25 -47.906 1 86.88 302 VAL B O 1
ATOM 9795 N N . GLY B 1 303 ? 19.609 -30.078 -46.844 1 71.5 303 GLY B N 1
ATOM 9796 C CA . GLY B 1 303 ? 20 -30.969 -47.938 1 71.5 303 GLY B CA 1
ATOM 9797 C C . GLY B 1 303 ? 21.484 -30.875 -48.281 1 71.5 303 GLY B C 1
ATOM 9798 O O . GLY B 1 303 ? 22.016 -31.75 -48.969 1 71.5 303 GLY B O 1
ATOM 9799 N N . SER B 1 304 ? 21.938 -29.625 -48.312 1 57.59 304 SER B N 1
ATOM 9800 C CA . SER B 1 304 ? 23.344 -29.484 -48.688 1 57.59 304 SER B CA 1
ATOM 9801 C C . SER B 1 304 ? 24.234 -30.406 -47.844 1 57.59 304 SER B C 1
ATOM 9803 O O . SER B 1 304 ? 23.875 -30.766 -46.719 1 57.59 304 SER B O 1
ATOM 9805 N N . LYS B 1 305 ? 25.047 -31.141 -48.531 1 50.44 305 LYS B N 1
ATOM 9806 C CA . LYS B 1 305 ? 26.031 -32 -47.875 1 50.44 305 LYS B CA 1
ATOM 9807 C C . LYS B 1 305 ? 26.469 -31.391 -46.562 1 50.44 305 LYS B C 1
ATOM 9809 O O . LYS B 1 305 ? 27.359 -30.531 -46.531 1 50.44 305 LYS B O 1
ATOM 9814 N N . LEU B 1 306 ? 25.641 -31.094 -45.625 1 49.84 306 LEU B N 1
ATOM 9815 C CA . LEU B 1 306 ? 26.078 -30.859 -44.25 1 49.84 306 LEU B CA 1
ATOM 9816 C C . LEU B 1 306 ? 27.438 -31.516 -44 1 49.84 306 LEU B C 1
ATOM 9818 O O . LEU B 1 306 ? 27.891 -31.594 -42.875 1 49.84 306 LEU B O 1
ATOM 9822 N N . ASP B 1 307 ? 27.859 -32.312 -45.062 1 46.56 307 ASP B N 1
ATOM 9823 C CA . ASP B 1 307 ? 29.031 -33.156 -45.031 1 46.56 307 ASP B CA 1
ATOM 9824 C C . ASP B 1 307 ? 30.266 -32.406 -44.562 1 46.56 307 ASP B C 1
ATOM 9826 O O . ASP B 1 307 ? 31.312 -33 -44.312 1 46.56 307 ASP B O 1
ATOM 9830 N N . ASP B 1 308 ? 30.172 -31.156 -44.625 1 52.12 308 ASP B N 1
ATOM 9831 C CA . ASP B 1 308 ? 31.547 -30.672 -44.531 1 52.12 308 ASP B CA 1
ATOM 9832 C C . ASP B 1 308 ? 32.031 -30.734 -43.094 1 52.12 308 ASP B C 1
ATOM 9834 O O . ASP B 1 308 ? 33.25 -30.672 -42.844 1 52.12 308 ASP B O 1
ATOM 9838 N N . ALA B 1 309 ? 31.234 -30.297 -42.062 1 58.56 309 ALA B N 1
ATOM 9839 C CA . ALA B 1 309 ? 31.922 -30.422 -40.781 1 58.56 309 ALA B CA 1
ATOM 9840 C C . ALA B 1 309 ? 31.562 -31.719 -40.062 1 58.56 309 ALA B C 1
ATOM 9842 O O . ALA B 1 309 ? 30.469 -31.844 -39.531 1 58.56 309 ALA B O 1
ATOM 9843 N N . LYS B 1 310 ? 32.062 -32.781 -40.531 1 66.94 310 LYS B N 1
ATOM 9844 C CA . LYS B 1 310 ? 31.891 -34.094 -39.906 1 66.94 310 LYS B CA 1
ATOM 9845 C C . LYS B 1 310 ? 32.781 -34.25 -38.688 1 66.94 310 LYS B C 1
ATOM 9847 O O . LYS B 1 310 ? 33.969 -33.938 -38.719 1 66.94 310 LYS B O 1
ATOM 9852 N N . PHE B 1 311 ? 31.953 -34.375 -37.594 1 84.56 311 PHE B N 1
ATOM 9853 C CA . PHE B 1 311 ? 32.625 -34.625 -36.344 1 84.56 311 PHE B CA 1
ATOM 9854 C C . PHE B 1 311 ? 32.688 -36.125 -36.031 1 84.56 311 PHE B C 1
ATOM 9856 O O . PHE B 1 311 ? 32.031 -36.906 -36.75 1 84.56 311 PHE B O 1
ATOM 9863 N N . SER B 1 312 ? 33.562 -36.344 -35.156 1 91.12 312 SER B N 1
ATOM 9864 C CA . SER B 1 312 ? 33.625 -37.719 -34.688 1 91.12 312 SER B CA 1
ATOM 9865 C C . SER B 1 312 ? 32.812 -37.906 -33.406 1 91.12 312 SER B C 1
ATOM 9867 O O . SER B 1 312 ? 32.594 -36.938 -32.656 1 91.12 312 SER B O 1
ATOM 9869 N N . VAL B 1 313 ? 32.312 -39.094 -33.281 1 95.12 313 VAL B N 1
ATOM 9870 C CA . VAL B 1 313 ? 31.469 -39.406 -32.156 1 95.12 313 VAL B CA 1
ATOM 9871 C C . VAL B 1 313 ? 32.281 -40.156 -31.094 1 95.12 313 VAL B C 1
ATOM 9873 O O . VAL B 1 313 ? 33.156 -40.938 -31.422 1 95.12 313 VAL B O 1
ATOM 9876 N N . ARG B 1 314 ? 32.031 -39.812 -29.859 1 95.38 314 ARG B N 1
ATOM 9877 C CA . ARG B 1 314 ? 32.594 -40.562 -28.734 1 95.38 314 ARG B CA 1
ATOM 9878 C C . ARG B 1 314 ? 31.547 -40.75 -27.641 1 95.38 314 ARG B C 1
ATOM 9880 O O . ARG B 1 314 ? 30.484 -40.125 -27.656 1 95.38 314 ARG B O 1
ATOM 9887 N N . GLU B 1 315 ? 31.844 -41.625 -26.75 1 95.38 315 GLU B N 1
ATOM 9888 C CA . GLU B 1 315 ? 31.016 -41.75 -25.562 1 95.38 315 GLU B CA 1
ATOM 9889 C C . GLU B 1 315 ? 31.141 -40.531 -24.688 1 95.38 315 GLU B C 1
ATOM 9891 O O . GLU B 1 315 ? 32.219 -40 -24.484 1 95.38 315 GLU B O 1
ATOM 9896 N N . SER B 1 316 ? 30.062 -40.062 -24.219 1 93.62 316 SER B N 1
ATOM 9897 C CA . SER B 1 316 ? 30.031 -38.844 -23.422 1 93.62 316 SER B CA 1
ATOM 9898 C C . SER B 1 316 ? 30.719 -39.062 -22.078 1 93.62 316 SER B C 1
ATOM 9900 O O . SER B 1 316 ? 30.516 -40.062 -21.422 1 93.62 316 SER B O 1
ATOM 9902 N N . PRO B 1 317 ? 31.453 -38.062 -21.594 1 87 317 PRO B N 1
ATOM 9903 C CA . PRO B 1 317 ? 32.031 -38.125 -20.25 1 87 317 PRO B CA 1
ATOM 9904 C C . PRO B 1 317 ? 31.031 -37.75 -19.156 1 87 317 PRO B C 1
ATOM 9906 O O . PRO B 1 317 ? 31.297 -38 -17.969 1 87 317 PRO B O 1
ATOM 9909 N N . VAL B 1 318 ? 29.906 -37.188 -19.531 1 86.25 318 VAL B N 1
ATOM 9910 C CA . VAL B 1 318 ? 28.891 -36.844 -18.547 1 86.25 318 VAL B CA 1
ATOM 9911 C C . VAL B 1 318 ? 28.172 -38.125 -18.094 1 86.25 318 VAL B C 1
ATOM 9913 O O . VAL B 1 318 ? 27.625 -38.844 -18.906 1 86.25 318 VAL B O 1
ATOM 9916 N N . ALA B 1 319 ? 28.203 -38.281 -16.828 1 87.12 319 ALA B N 1
ATOM 9917 C CA . ALA B 1 319 ? 27.609 -39.469 -16.25 1 87.12 319 ALA B CA 1
ATOM 9918 C C . ALA B 1 319 ? 26.109 -39.531 -16.516 1 87.12 319 ALA B C 1
ATOM 9920 O O . ALA B 1 319 ? 25.422 -38.5 -16.438 1 87.12 319 ALA B O 1
ATOM 9921 N N . VAL B 1 320 ? 25.609 -40.625 -16.891 1 91.31 320 VAL B N 1
ATOM 9922 C CA . VAL B 1 320 ? 24.172 -40.844 -17.062 1 91.31 320 VAL B CA 1
ATOM 9923 C C . VAL B 1 320 ? 23.547 -41.156 -15.711 1 91.31 320 VAL B C 1
ATOM 9925 O O . VAL B 1 320 ? 23.906 -42.156 -15.078 1 91.31 320 VAL B O 1
ATOM 9928 N N . SER B 1 321 ? 22.656 -40.312 -15.281 1 94.38 321 SER B N 1
ATOM 9929 C CA . SER B 1 321 ? 21.953 -40.562 -14.023 1 94.38 321 SER B CA 1
ATOM 9930 C C . SER B 1 321 ? 20.938 -41.688 -14.156 1 94.38 321 SER B C 1
ATOM 9932 O O . SER B 1 321 ? 20.891 -42.344 -15.195 1 94.38 321 SER B O 1
ATOM 9934 N N . ARG B 1 322 ? 20.234 -41.875 -13.07 1 96.12 322 ARG B N 1
ATOM 9935 C CA . ARG B 1 322 ? 19.203 -42.906 -13.117 1 96.12 322 ARG B CA 1
ATOM 9936 C C . ARG B 1 322 ? 18.188 -42.625 -14.219 1 96.12 322 ARG B C 1
ATOM 9938 O O . ARG B 1 322 ? 17.609 -41.531 -14.266 1 96.12 322 ARG B O 1
ATOM 9945 N N . LEU B 1 323 ? 17.984 -43.594 -15.133 1 97.81 323 LEU B N 1
ATOM 9946 C CA . LEU B 1 323 ? 17.062 -43.438 -16.234 1 97.81 323 LEU B CA 1
ATOM 9947 C C . LEU B 1 323 ? 15.633 -43.781 -15.805 1 97.81 323 LEU B C 1
ATOM 9949 O O . LEU B 1 323 ? 15.391 -44.812 -15.203 1 97.81 323 LEU B O 1
ATOM 9953 N N . ILE B 1 324 ? 14.719 -42.875 -16.109 1 96.81 324 ILE B N 1
ATOM 9954 C CA . ILE B 1 324 ? 13.336 -43 -15.641 1 96.81 324 ILE B CA 1
ATOM 9955 C C . ILE B 1 324 ? 12.383 -42.844 -16.828 1 96.81 324 ILE B C 1
ATOM 9957 O O . ILE B 1 324 ? 12.516 -41.906 -17.609 1 96.81 324 ILE B O 1
ATOM 9961 N N . SER B 1 325 ? 11.461 -43.75 -16.969 1 97.44 325 SER B N 1
ATOM 9962 C CA . SER B 1 325 ? 10.32 -43.531 -17.844 1 97.44 325 SER B CA 1
ATOM 9963 C C . SER B 1 325 ? 9.203 -42.781 -17.125 1 97.44 325 SER B C 1
ATOM 9965 O O . SER B 1 325 ? 8.625 -43.281 -16.156 1 97.44 325 SER B O 1
ATOM 9967 N N . PRO B 1 326 ? 8.914 -41.625 -17.547 1 95.19 326 PRO B N 1
ATOM 9968 C CA . PRO B 1 326 ? 7.969 -40.812 -16.766 1 95.19 326 PRO B CA 1
ATOM 9969 C C . PRO B 1 326 ? 6.531 -41.312 -16.891 1 95.19 326 PRO B C 1
ATOM 9971 O O . PRO B 1 326 ? 6.129 -41.781 -17.953 1 95.19 326 PRO B O 1
ATOM 9974 N N . GLU B 1 327 ? 5.789 -41.062 -15.82 1 95.56 327 GLU B N 1
ATOM 9975 C CA . GLU B 1 327 ? 4.348 -41.312 -15.828 1 95.56 327 GLU B CA 1
ATOM 9976 C C . GLU B 1 327 ? 3.594 -40.156 -16.469 1 95.56 327 GLU B C 1
ATOM 9978 O O . GLU B 1 327 ? 2.459 -40.312 -16.922 1 95.56 327 GLU B O 1
ATOM 9983 N N . ALA B 1 328 ? 4.207 -39.062 -16.484 1 96.19 328 ALA B N 1
ATOM 9984 C CA . ALA B 1 328 ? 3.609 -37.844 -17.016 1 96.19 328 ALA B CA 1
ATOM 9985 C C . ALA B 1 328 ? 3.357 -37.969 -18.516 1 96.19 328 ALA B C 1
ATOM 9987 O O . ALA B 1 328 ? 4.152 -38.562 -19.234 1 96.19 328 ALA B O 1
ATOM 9988 N N . PRO B 1 329 ? 2.223 -37.375 -18.938 1 97.06 329 PRO B N 1
ATOM 9989 C CA . PRO B 1 329 ? 2.115 -37.25 -20.391 1 97.06 329 PRO B CA 1
ATOM 9990 C C . PRO B 1 329 ? 3.188 -36.312 -20.969 1 97.06 329 PRO B C 1
ATOM 9992 O O . PRO B 1 329 ? 3.744 -35.469 -20.25 1 97.06 329 PRO B O 1
ATOM 9995 N N . PRO B 1 330 ? 3.535 -36.5 -22.219 1 97.44 330 PRO B N 1
ATOM 9996 C CA . PRO B 1 330 ? 4.543 -35.656 -22.828 1 97.44 330 PRO B CA 1
ATOM 9997 C C . PRO B 1 330 ? 4.016 -34.25 -23.125 1 97.44 330 PRO B C 1
ATOM 9999 O O . PRO B 1 330 ? 2.803 -34.031 -23.094 1 97.44 330 PRO B O 1
ATOM 10002 N N . VAL B 1 331 ? 4.918 -33.312 -23.312 1 98.25 331 VAL B N 1
ATOM 10003 C CA . VAL B 1 331 ? 4.559 -32.031 -23.891 1 98.25 331 VAL B CA 1
ATOM 10004 C C . VAL B 1 331 ? 4.195 -32.188 -25.359 1 98.25 331 VAL B C 1
ATOM 10006 O O . VAL B 1 331 ? 4.891 -32.906 -26.094 1 98.25 331 VAL B O 1
ATOM 10009 N N . ARG B 1 332 ? 3.053 -31.625 -25.812 1 97.94 332 ARG B N 1
ATOM 10010 C CA . ARG B 1 332 ? 2.568 -31.719 -27.188 1 97.94 332 ARG B CA 1
ATOM 10011 C C . ARG B 1 332 ? 1.925 -30.406 -27.625 1 97.94 332 ARG B C 1
ATOM 10013 O O . ARG B 1 332 ? 1.663 -29.531 -26.797 1 97.94 332 ARG B O 1
ATOM 10020 N N . VAL B 1 333 ? 1.826 -30.25 -28.922 1 98.31 333 VAL B N 1
ATOM 10021 C CA . VAL B 1 333 ? 0.879 -29.266 -29.438 1 98.31 333 VAL B CA 1
ATOM 10022 C C . VAL B 1 333 ? -0.549 -29.766 -29.219 1 98.31 333 VAL B C 1
ATOM 10024 O O . VAL B 1 333 ? -0.944 -30.797 -29.781 1 98.31 333 VAL B O 1
ATOM 10027 N N . VAL B 1 334 ? -1.266 -29.062 -28.469 1 97.06 334 VAL B N 1
ATOM 10028 C CA . VAL B 1 334 ? -2.566 -29.578 -28.047 1 97.06 334 VAL B CA 1
ATOM 10029 C C . VAL B 1 334 ? -3.678 -28.797 -28.75 1 97.06 334 VAL B C 1
ATOM 10031 O O . VAL B 1 334 ? -4.82 -29.266 -28.828 1 97.06 334 VAL B O 1
ATOM 10034 N N . GLU B 1 335 ? -3.354 -27.672 -29.203 1 97.44 335 GLU B N 1
ATOM 10035 C CA . GLU B 1 335 ? -4.316 -26.781 -29.844 1 97.44 335 GLU B CA 1
ATOM 10036 C C . GLU B 1 335 ? -3.627 -25.859 -30.844 1 97.44 335 GLU B C 1
ATOM 10038 O O . GLU B 1 335 ? -2.432 -25.578 -30.719 1 97.44 335 GLU B O 1
ATOM 10043 N N . ARG B 1 336 ? -4.305 -25.469 -31.875 1 98.12 336 ARG B N 1
ATOM 10044 C CA . ARG B 1 336 ? -3.83 -24.469 -32.844 1 98.12 336 ARG B CA 1
ATOM 10045 C C . ARG B 1 336 ? -4.781 -23.281 -32.906 1 98.12 336 ARG B C 1
ATOM 10047 O O . ARG B 1 336 ? -6 -23.453 -32.938 1 98.12 336 ARG B O 1
ATOM 10054 N N . LEU B 1 337 ? -4.273 -22.109 -32.844 1 98.38 337 LEU B N 1
ATOM 10055 C CA . LEU B 1 337 ? -5.059 -20.891 -32.906 1 98.38 337 LEU B CA 1
ATOM 10056 C C . LEU B 1 337 ? -4.789 -20.141 -34.188 1 98.38 337 LEU B C 1
ATOM 10058 O O . LEU B 1 337 ? -3.635 -19.875 -34.531 1 98.38 337 LEU B O 1
ATOM 10062 N N . GLU B 1 338 ? -5.832 -19.797 -34.875 1 98.19 338 GLU B N 1
ATOM 10063 C CA . GLU B 1 338 ? -5.711 -18.953 -36.062 1 98.19 338 GLU B CA 1
ATOM 10064 C C . GLU B 1 338 ? -5.543 -17.484 -35.656 1 98.19 338 GLU B C 1
ATOM 10066 O O . GLU B 1 338 ? -5.934 -17.078 -34.562 1 98.19 338 GLU B O 1
ATOM 10071 N N . ALA B 1 339 ? -4.922 -16.75 -36.562 1 97.94 339 ALA B N 1
ATOM 10072 C CA . ALA B 1 339 ? -4.781 -15.32 -36.344 1 97.94 339 ALA B CA 1
ATOM 10073 C C . ALA B 1 339 ? -6.148 -14.641 -36.281 1 97.94 339 ALA B C 1
ATOM 10075 O O . ALA B 1 339 ? -6.996 -14.852 -37.156 1 97.94 339 ALA B O 1
ATOM 10076 N N . LYS B 1 340 ? -6.375 -13.953 -35.312 1 97.56 340 LYS B N 1
ATOM 10077 C CA . LYS B 1 340 ? -7.633 -13.219 -35.156 1 97.56 340 LYS B CA 1
ATOM 10078 C C . LYS B 1 340 ? -7.566 -11.859 -35.844 1 97.56 340 LYS B C 1
ATOM 10080 O O . LYS B 1 340 ? -8.547 -11.414 -36.438 1 97.56 340 LYS B O 1
ATOM 10085 N N . ASP B 1 341 ? -6.422 -11.172 -35.719 1 96.88 341 ASP B N 1
ATOM 10086 C CA . ASP B 1 341 ? -6.223 -9.859 -36.312 1 96.88 341 ASP B CA 1
ATOM 10087 C C . ASP B 1 341 ? -4.781 -9.688 -36.781 1 96.88 341 ASP B C 1
ATOM 10089 O O . ASP B 1 341 ? -3.887 -10.414 -36.344 1 96.88 341 ASP B O 1
ATOM 10093 N N . MET B 1 342 ? -4.559 -8.836 -37.781 1 96.25 342 MET B N 1
ATOM 10094 C CA . MET B 1 342 ? -3.254 -8.5 -38.344 1 96.25 342 MET B CA 1
ATOM 10095 C C . MET B 1 342 ? -3.188 -7.02 -38.719 1 96.25 342 MET B C 1
ATOM 10097 O O . MET B 1 342 ? -4.035 -6.523 -39.438 1 96.25 342 MET B O 1
ATOM 10101 N N . PHE B 1 343 ? -2.176 -6.305 -38.125 1 94.69 343 PHE B N 1
ATOM 10102 C CA . PHE B 1 343 ? -2.088 -4.875 -38.406 1 94.69 343 PHE B CA 1
ATOM 10103 C C . PHE B 1 343 ? -0.637 -4.406 -38.375 1 94.69 343 PHE B C 1
ATOM 10105 O O . PHE B 1 343 ? 0.248 -5.129 -37.906 1 94.69 343 PHE B O 1
ATOM 10112 N N . LYS B 1 344 ? -0.348 -3.156 -38.844 1 93.31 344 LYS B N 1
ATOM 10113 C CA . LYS B 1 344 ? 1.001 -2.6 -38.906 1 93.31 344 LYS B CA 1
ATOM 10114 C C . LYS B 1 344 ? 1.387 -1.932 -37.594 1 93.31 344 LYS B C 1
ATOM 10116 O O . LYS B 1 344 ? 0.559 -1.278 -36.969 1 93.31 344 LYS B O 1
ATOM 10121 N N . SER B 1 345 ? 2.652 -2.254 -37.188 1 90.38 345 SER B N 1
ATOM 10122 C CA . SER B 1 345 ? 3.174 -1.556 -36.031 1 90.38 345 SER B CA 1
ATOM 10123 C C . SER B 1 345 ? 3.262 -0.053 -36.281 1 90.38 345 SER B C 1
ATOM 10125 O O . SER B 1 345 ? 3.395 0.388 -37.406 1 90.38 345 SER B O 1
ATOM 10127 N N . ARG B 1 346 ? 3.205 0.837 -35.188 1 81.94 346 ARG B N 1
ATOM 10128 C CA . ARG B 1 346 ? 3.242 2.289 -35.344 1 81.94 346 ARG B CA 1
ATOM 10129 C C . ARG B 1 346 ? 4.637 2.764 -35.719 1 81.94 346 ARG B C 1
ATOM 10131 O O . ARG B 1 346 ? 4.785 3.707 -36.5 1 81.94 346 ARG B O 1
ATOM 10138 N N . SER B 1 347 ? 5.738 2.268 -35 1 66.19 347 SER B N 1
ATOM 10139 C CA . SER B 1 347 ? 7.098 2.775 -35.156 1 66.19 347 SER B CA 1
ATOM 10140 C C . SER B 1 347 ? 7.773 2.154 -36.375 1 66.19 347 SER B C 1
ATOM 10142 O O . SER B 1 347 ? 8.82 2.625 -36.812 1 66.19 347 SER B O 1
ATOM 10144 N N . ARG B 1 348 ? 7.309 0.903 -36.906 1 61.5 348 ARG B N 1
ATOM 10145 C CA . ARG B 1 348 ? 8.203 0.252 -37.875 1 61.5 348 ARG B CA 1
ATOM 10146 C C . ARG B 1 348 ? 7.422 -0.442 -38.969 1 61.5 348 ARG B C 1
ATOM 10148 O O . ARG B 1 348 ? 6.195 -0.551 -38.906 1 61.5 348 ARG B O 1
ATOM 10155 N N . SER B 1 349 ? 8.031 -0.752 -40.094 1 72.38 349 SER B N 1
ATOM 10156 C CA . SER B 1 349 ? 7.664 -1.496 -41.312 1 72.38 349 SER B CA 1
ATOM 10157 C C . SER B 1 349 ? 7.34 -2.949 -40.969 1 72.38 349 SER B C 1
ATOM 10159 O O . SER B 1 349 ? 7.156 -3.77 -41.875 1 72.38 349 SER B O 1
ATOM 10161 N N . ALA B 1 350 ? 7 -3.242 -39.562 1 90.38 350 ALA B N 1
ATOM 10162 C CA . ALA B 1 350 ? 6.707 -4.629 -39.219 1 90.38 350 ALA B CA 1
ATOM 10163 C C . ALA B 1 350 ? 5.203 -4.859 -39.094 1 90.38 350 ALA B C 1
ATOM 10165 O O . ALA B 1 350 ? 4.422 -3.902 -39.062 1 90.38 350 ALA B O 1
ATOM 10166 N N . VAL B 1 351 ? 4.805 -6.078 -39.156 1 96.06 351 VAL B N 1
ATOM 10167 C CA . VAL B 1 351 ? 3.412 -6.496 -39.031 1 96.06 351 VAL B CA 1
ATOM 10168 C C . VAL B 1 351 ? 3.217 -7.215 -37.688 1 96.06 351 VAL B C 1
ATOM 10170 O O . VAL B 1 351 ? 4.062 -8.008 -37.281 1 96.06 351 VAL B O 1
ATOM 10173 N N . ILE B 1 352 ? 2.133 -6.84 -36.969 1 97.69 352 ILE B N 1
ATOM 10174 C CA . ILE B 1 352 ? 1.796 -7.496 -35.688 1 97.69 352 ILE B CA 1
ATOM 10175 C C . ILE B 1 352 ? 0.572 -8.391 -35.906 1 97.69 352 ILE B C 1
ATOM 10177 O O . ILE B 1 352 ? -0.439 -7.953 -36.438 1 97.69 352 ILE B O 1
ATOM 10181 N N . VAL B 1 353 ? 0.688 -9.617 -35.5 1 98.25 353 VAL B N 1
ATOM 10182 C CA . VAL B 1 353 ? -0.42 -10.562 -35.562 1 98.25 353 VAL B CA 1
ATOM 10183 C C . VAL B 1 353 ? -0.939 -10.844 -34.156 1 98.25 353 VAL B C 1
ATOM 10185 O O . VAL B 1 353 ? -0.161 -11.141 -33.25 1 98.25 353 VAL B O 1
ATOM 10188 N N . ASP B 1 354 ? -2.303 -10.719 -33.938 1 98.19 354 ASP B N 1
ATOM 10189 C CA . ASP B 1 354 ? -2.992 -11.039 -32.688 1 98.19 354 ASP B CA 1
ATOM 10190 C C . ASP B 1 354 ? -3.711 -12.383 -32.812 1 98.19 354 ASP B C 1
ATOM 10192 O O . ASP B 1 354 ? -4.594 -12.562 -33.656 1 98.19 354 ASP B O 1
ATOM 10196 N N . PHE B 1 355 ? -3.396 -13.25 -31.953 1 98.5 355 PHE B N 1
ATOM 10197 C CA . PHE B 1 355 ? -4.004 -14.578 -32 1 98.5 355 PHE B CA 1
ATOM 10198 C C . PHE B 1 355 ? -5.191 -14.672 -31.062 1 98.5 355 PHE B C 1
ATOM 10200 O O . PHE B 1 355 ? -5.852 -15.711 -30.984 1 98.5 355 PHE B O 1
ATOM 10207 N N . GLY B 1 356 ? -5.391 -13.703 -30.281 1 97.88 356 GLY B N 1
ATOM 10208 C CA . GLY B 1 356 ? -6.605 -13.578 -29.5 1 97.88 356 GLY B CA 1
ATOM 10209 C C . GLY B 1 356 ? -6.512 -14.25 -28.141 1 97.88 356 GLY B C 1
ATOM 10210 O O . GLY B 1 356 ? -7.422 -14.125 -27.312 1 97.88 356 GLY B O 1
ATOM 10211 N N . GLN B 1 357 ? -5.465 -14.961 -27.844 1 97.94 357 GLN B N 1
ATOM 10212 C CA . GLN B 1 357 ? -5.273 -15.68 -26.594 1 97.94 357 GLN B CA 1
ATOM 10213 C C . GLN B 1 357 ? -3.795 -15.758 -26.234 1 97.94 357 GLN B C 1
ATOM 10215 O O . GLN B 1 357 ? -2.955 -16.062 -27.078 1 97.94 357 GLN B O 1
ATOM 10220 N N . ASN B 1 358 ? -3.498 -15.32 -24.953 1 98.5 358 ASN B N 1
ATOM 10221 C CA . ASN B 1 358 ? -2.152 -15.547 -24.438 1 98.5 358 ASN B CA 1
ATOM 10222 C C . ASN B 1 358 ? -1.875 -17.031 -24.234 1 98.5 358 ASN B C 1
ATOM 10224 O O . ASN B 1 358 ? -2.691 -17.75 -23.641 1 98.5 358 ASN B O 1
ATOM 10228 N N . ILE B 1 359 ? -0.731 -17.547 -24.75 1 98.56 359 ILE B N 1
ATOM 10229 C CA . ILE B 1 359 ? -0.454 -18.969 -24.719 1 98.56 359 ILE B CA 1
ATOM 10230 C C . ILE B 1 359 ? 1.029 -19.203 -24.438 1 98.56 359 ILE B C 1
ATOM 10232 O O . ILE B 1 359 ? 1.824 -18.266 -24.453 1 98.56 359 ILE B O 1
ATOM 10236 N N . ALA B 1 360 ? 1.372 -20.422 -24.141 1 98.62 360 ALA B N 1
ATOM 10237 C CA . ALA B 1 360 ? 2.727 -20.953 -24.281 1 98.62 360 ALA B CA 1
ATOM 10238 C C . ALA B 1 360 ? 2.824 -21.875 -25.5 1 98.62 360 ALA B C 1
ATOM 10240 O O . ALA B 1 360 ? 1.984 -22.766 -25.688 1 98.62 360 ALA B O 1
ATOM 10241 N N . GLY B 1 361 ? 3.711 -21.547 -26.344 1 98.56 361 GLY B N 1
ATOM 10242 C CA . GLY B 1 361 ? 3.84 -22.375 -27.531 1 98.56 361 GLY B CA 1
ATOM 10243 C C . GLY B 1 361 ? 4.773 -21.797 -28.578 1 98.56 361 GLY B C 1
ATOM 10244 O O . GLY B 1 361 ? 5.84 -21.266 -28.234 1 98.56 361 GLY B O 1
ATOM 10245 N N . ARG B 1 362 ? 4.457 -22.016 -29.859 1 98.69 362 ARG B N 1
ATOM 10246 C CA . ARG B 1 362 ? 5.297 -21.578 -30.969 1 98.69 362 ARG B CA 1
ATOM 10247 C C . ARG B 1 362 ? 4.453 -21.234 -32.188 1 98.69 362 ARG B C 1
ATOM 10249 O O . ARG B 1 362 ? 3.262 -21.531 -32.25 1 98.69 362 ARG B O 1
ATOM 10256 N N . ILE B 1 363 ? 5.102 -20.562 -33.094 1 98.5 363 ILE B N 1
ATOM 10257 C CA . ILE B 1 363 ? 4.445 -20.203 -34.375 1 98.5 363 ILE B CA 1
ATOM 10258 C C . ILE B 1 363 ? 4.773 -21.25 -35.438 1 98.5 363 ILE B C 1
ATOM 10260 O O . ILE B 1 363 ? 5.918 -21.688 -35.531 1 98.5 363 ILE B O 1
ATOM 10264 N N . CYS B 1 364 ? 3.795 -21.656 -36.125 1 98.62 364 CYS B N 1
ATOM 10265 C CA . CYS B 1 364 ? 3.969 -22.484 -37.312 1 98.62 364 CYS B CA 1
ATOM 10266 C C . CYS B 1 364 ? 3.75 -21.672 -38.594 1 98.62 364 CYS B C 1
ATOM 10268 O O . CYS B 1 364 ? 2.662 -21.141 -38.812 1 98.62 364 CYS B O 1
ATOM 10270 N N . VAL B 1 365 ? 4.781 -21.531 -39.312 1 98.38 365 VAL B N 1
ATOM 10271 C CA . VAL B 1 365 ? 4.684 -20.906 -40.625 1 98.38 365 VAL B CA 1
ATOM 10272 C C . VAL B 1 365 ? 4.223 -21.938 -41.688 1 98.38 365 VAL B C 1
ATOM 10274 O O . VAL B 1 365 ? 5 -22.797 -42.094 1 98.38 365 VAL B O 1
ATOM 10277 N N . ARG B 1 366 ? 3.096 -21.75 -42.188 1 97.69 366 ARG B N 1
ATOM 10278 C CA . ARG B 1 366 ? 2.49 -22.766 -43.062 1 97.69 366 ARG B CA 1
ATOM 10279 C C . ARG B 1 366 ? 3.17 -22.797 -44.406 1 97.69 366 ARG B C 1
ATOM 10281 O O . ARG B 1 366 ? 3.295 -23.844 -45.031 1 97.69 366 ARG B O 1
ATOM 10288 N N . ARG B 1 367 ? 3.414 -21.641 -44.875 1 96.06 367 ARG B N 1
ATOM 10289 C CA . ARG B 1 367 ? 4.062 -21.516 -46.188 1 96.06 367 ARG B CA 1
ATOM 10290 C C . ARG B 1 367 ? 4.742 -20.172 -46.344 1 96.06 367 ARG B C 1
ATOM 10292 O O . ARG B 1 367 ? 4.145 -19.125 -46.062 1 96.06 367 ARG B O 1
ATOM 10299 N N . VAL B 1 368 ? 6.031 -20.281 -46.844 1 97.06 368 VAL B N 1
ATOM 10300 C CA . VAL B 1 368 ? 6.719 -19.031 -47.156 1 97.06 368 VAL B CA 1
ATOM 10301 C C . VAL B 1 368 ? 7.777 -19.266 -48.219 1 97.06 368 VAL B C 1
ATOM 10303 O O . VAL B 1 368 ? 8.32 -20.359 -48.344 1 97.06 368 VAL B O 1
ATOM 10306 N N . GLN B 1 369 ? 8.008 -18.344 -49.031 1 96.94 369 GLN B N 1
ATOM 10307 C CA . GLN B 1 369 ? 9.078 -18.328 -50 1 96.94 369 GLN B CA 1
ATOM 10308 C C . GLN B 1 369 ? 9.617 -16.906 -50.219 1 96.94 369 GLN B C 1
ATOM 10310 O O . GLN B 1 369 ? 8.859 -16 -50.562 1 96.94 369 GLN B O 1
ATOM 10315 N N . LYS B 1 370 ? 10.859 -16.812 -49.938 1 96.5 370 LYS B N 1
ATOM 10316 C CA . LYS B 1 370 ? 11.531 -15.539 -50.125 1 96.5 370 LYS B CA 1
ATOM 10317 C C . LYS B 1 370 ? 12.867 -15.711 -50.844 1 96.5 370 LYS B C 1
ATOM 10319 O O . LYS B 1 370 ? 13.445 -16.797 -50.844 1 96.5 370 LYS B O 1
ATOM 10324 N N . PRO B 1 371 ? 13.406 -14.562 -51.438 1 95.31 371 PRO B N 1
ATOM 10325 C CA . PRO B 1 371 ? 14.711 -14.664 -52.094 1 95.31 371 PRO B CA 1
ATOM 10326 C C . PRO B 1 371 ? 15.82 -15.117 -51.156 1 95.31 371 PRO B C 1
ATOM 10328 O O . PRO B 1 371 ? 15.734 -14.891 -49.938 1 95.31 371 PRO B O 1
ATOM 10331 N N . ALA B 1 372 ? 16.797 -15.773 -51.719 1 95.44 372 ALA B N 1
ATOM 10332 C CA . ALA B 1 372 ? 17.938 -16.25 -50.969 1 95.44 372 ALA B CA 1
ATOM 10333 C C . ALA B 1 372 ? 18.578 -15.125 -50.156 1 95.44 372 ALA B C 1
ATOM 10335 O O . ALA B 1 372 ? 18.734 -14.008 -50.656 1 95.44 372 ALA B O 1
ATOM 10336 N N . GLY B 1 373 ? 18.734 -15.438 -48.875 1 95.12 373 GLY B N 1
ATOM 10337 C CA . GLY B 1 373 ? 19.359 -14.469 -48 1 95.12 373 GLY B CA 1
ATOM 10338 C C . GLY B 1 373 ? 18.375 -13.648 -47.188 1 95.12 373 GLY B C 1
ATOM 10339 O O . GLY B 1 373 ? 18.75 -13 -46.188 1 95.12 373 GLY B O 1
ATOM 10340 N N . SER B 1 374 ? 17.156 -13.672 -47.625 1 96.44 374 SER B N 1
ATOM 10341 C CA . SER B 1 374 ? 16.125 -12.945 -46.875 1 96.44 374 SER B CA 1
ATOM 10342 C C . SER B 1 374 ? 16 -13.477 -45.469 1 96.44 374 SER B C 1
ATOM 10344 O O . SER B 1 374 ? 16.156 -14.68 -45.219 1 96.44 374 SER B O 1
ATOM 10346 N N . ARG B 1 375 ? 15.727 -12.508 -44.531 1 97.31 375 ARG B N 1
ATOM 10347 C CA . ARG B 1 375 ? 15.555 -12.867 -43.125 1 97.31 375 ARG B CA 1
ATOM 10348 C C . ARG B 1 375 ? 14.148 -12.516 -42.656 1 97.31 375 ARG B C 1
ATOM 10350 O O . ARG B 1 375 ? 13.664 -11.414 -42.875 1 97.31 375 ARG B O 1
ATOM 10357 N N . ILE B 1 376 ? 13.477 -13.43 -42.062 1 97.44 376 ILE B N 1
ATOM 10358 C CA . ILE B 1 376 ? 12.195 -13.227 -41.406 1 97.44 376 ILE B CA 1
ATOM 10359 C C . ILE B 1 376 ? 12.398 -13.336 -39.875 1 97.44 376 ILE B C 1
ATOM 10361 O O . ILE B 1 376 ? 12.883 -14.352 -39.375 1 97.44 376 ILE B O 1
ATOM 10365 N N . THR B 1 377 ? 12.055 -12.242 -39.156 1 97.69 377 THR B N 1
ATOM 10366 C CA . THR B 1 377 ? 12.188 -12.219 -37.688 1 97.69 377 THR B CA 1
ATOM 10367 C C . THR B 1 377 ? 10.82 -12.227 -37.031 1 97.69 377 THR B C 1
ATOM 10369 O O . THR B 1 377 ? 9.977 -11.375 -37.312 1 97.69 377 THR B O 1
ATOM 10372 N N . LEU B 1 378 ? 10.609 -13.172 -36.156 1 98.38 378 LEU B N 1
ATOM 10373 C CA . LEU B 1 378 ? 9.398 -13.273 -35.375 1 98.38 378 LEU B CA 1
ATOM 10374 C C . LEU B 1 378 ? 9.68 -12.945 -33.906 1 98.38 378 LEU B C 1
ATOM 10376 O O . LEU B 1 378 ? 10.406 -13.68 -33.219 1 98.38 378 LEU B O 1
ATOM 10380 N N . ARG B 1 379 ? 9.102 -11.844 -33.406 1 98.25 379 ARG B N 1
ATOM 10381 C CA . ARG B 1 379 ? 9.203 -11.477 -32 1 98.25 379 ARG B CA 1
ATOM 10382 C C . ARG B 1 379 ? 7.883 -11.695 -31.281 1 98.25 379 ARG B C 1
ATOM 10384 O O . ARG B 1 379 ? 6.82 -11.359 -31.812 1 98.25 379 ARG B O 1
ATOM 10391 N N . HIS B 1 380 ? 7.965 -12.242 -30.109 1 98.62 380 HIS B N 1
ATOM 10392 C CA . HIS B 1 380 ? 6.773 -12.656 -29.375 1 98.62 380 HIS B CA 1
ATOM 10393 C C . HIS B 1 380 ? 6.551 -11.781 -28.141 1 98.62 380 HIS B C 1
ATOM 10395 O O . HIS B 1 380 ? 7.508 -11.422 -27.453 1 98.62 380 HIS B O 1
ATOM 10401 N N . ALA B 1 381 ? 5.305 -11.445 -27.875 1 98.31 381 ALA B N 1
ATOM 10402 C CA . ALA B 1 381 ? 4.969 -10.68 -26.672 1 98.31 381 ALA B CA 1
ATOM 10403 C C . ALA B 1 381 ? 3.557 -11.008 -26.203 1 98.31 381 ALA B C 1
ATOM 10405 O O . ALA B 1 381 ? 2.713 -11.445 -26.984 1 98.31 381 ALA B O 1
ATOM 10406 N N . GLU B 1 382 ? 3.33 -10.719 -24.922 1 98.25 382 GLU B N 1
ATOM 10407 C CA . GLU B 1 382 ? 2.039 -11.031 -24.312 1 98.25 382 GLU B CA 1
ATOM 10408 C C . GLU B 1 382 ? 1.043 -9.891 -24.516 1 98.25 382 GLU B C 1
ATOM 10410 O O . GLU B 1 382 ? -0.17 -10.109 -24.484 1 98.25 382 GLU B O 1
ATOM 10415 N N . VAL B 1 383 ? 1.561 -8.68 -24.688 1 97.75 383 VAL B N 1
ATOM 10416 C CA . VAL B 1 383 ? 0.681 -7.52 -24.594 1 97.75 383 VAL B CA 1
ATOM 10417 C C . VAL B 1 383 ? 1.133 -6.449 -25.578 1 97.75 383 VAL B C 1
ATOM 10419 O O . VAL B 1 383 ? 2.254 -6.504 -26.094 1 97.75 383 VAL B O 1
ATOM 10422 N N . ILE B 1 384 ? 0.182 -5.555 -25.891 1 95.5 384 ILE B N 1
ATOM 10423 C CA . ILE B 1 384 ? 0.428 -4.41 -26.75 1 95.5 384 ILE B CA 1
ATOM 10424 C C . ILE B 1 384 ? 0.165 -3.115 -25.984 1 95.5 384 ILE B C 1
ATOM 10426 O O . ILE B 1 384 ? -0.709 -3.066 -25.125 1 95.5 384 ILE B O 1
ATOM 10430 N N . GLN B 1 385 ? 0.959 -2.176 -26.125 1 94.31 385 GLN B N 1
ATOM 10431 C CA . GLN B 1 385 ? 0.754 -0.818 -25.625 1 94.31 385 GLN B CA 1
ATOM 10432 C C . GLN B 1 385 ? 1.003 0.211 -26.719 1 94.31 385 GLN B C 1
ATOM 10434 O O . GLN B 1 385 ? 2.02 0.153 -27.422 1 94.31 385 GLN B O 1
ATOM 10439 N N . ASP B 1 386 ? 0.135 1.122 -26.984 1 90.31 386 ASP B N 1
ATOM 10440 C CA . ASP B 1 386 ? 0.241 2.189 -27.984 1 90.31 386 ASP B CA 1
ATOM 10441 C C . ASP B 1 386 ? 0.548 1.626 -29.359 1 90.31 386 ASP B C 1
ATOM 10443 O O . ASP B 1 386 ? 1.403 2.152 -30.078 1 90.31 386 ASP B O 1
ATOM 10447 N N . GLY B 1 387 ? 0.043 0.512 -29.688 1 91.19 387 GLY B N 1
ATOM 10448 C CA . GLY B 1 387 ? 0.143 -0.073 -31.016 1 91.19 387 GLY B CA 1
ATOM 10449 C C . GLY B 1 387 ? 1.438 -0.831 -31.234 1 91.19 387 GLY B C 1
ATOM 10450 O O . GLY B 1 387 ? 1.729 -1.257 -32.344 1 91.19 387 GLY B O 1
ATOM 10451 N N . GLU B 1 388 ? 2.203 -1.061 -30.234 1 94.94 388 GLU B N 1
ATOM 10452 C CA . GLU B 1 388 ? 3.467 -1.788 -30.312 1 94.94 388 GLU B CA 1
ATOM 10453 C C . GLU B 1 388 ? 3.502 -2.934 -29.297 1 94.94 388 GLU B C 1
ATOM 10455 O O . GLU B 1 388 ? 2.893 -2.846 -28.234 1 94.94 388 GLU B O 1
ATOM 10460 N N . ILE B 1 389 ? 4.184 -3.969 -29.688 1 96.19 389 ILE B N 1
ATOM 10461 C CA . ILE B 1 389 ? 4.336 -5.039 -28.703 1 96.19 389 ILE B CA 1
ATOM 10462 C C . ILE B 1 389 ? 5.18 -4.551 -27.531 1 96.19 389 ILE B C 1
ATOM 10464 O O . ILE B 1 389 ? 6.09 -3.742 -27.719 1 96.19 389 ILE B O 1
ATOM 10468 N N . MET B 1 390 ? 4.883 -4.992 -26.359 1 96.19 390 MET B N 1
ATOM 10469 C CA . MET B 1 390 ? 5.648 -4.625 -25.172 1 96.19 390 MET B CA 1
ATOM 10470 C C . MET B 1 390 ? 6.562 -5.766 -24.734 1 96.19 390 MET B C 1
ATOM 10472 O O . MET B 1 390 ? 6.09 -6.793 -24.25 1 96.19 390 MET B O 1
ATOM 10476 N N . CYS B 1 391 ? 7.863 -5.578 -24.75 1 96.19 391 CYS B N 1
ATOM 10477 C CA . CYS B 1 391 ? 8.805 -6.652 -24.453 1 96.19 391 CYS B CA 1
ATOM 10478 C C . CYS B 1 391 ? 9.469 -6.43 -23.109 1 96.19 391 CYS B C 1
ATOM 10480 O O . CYS B 1 391 ? 10.148 -7.32 -22.578 1 96.19 391 CYS B O 1
ATOM 10482 N N . ARG B 1 392 ? 9.188 -5.273 -22.438 1 94.5 392 ARG B N 1
ATOM 10483 C CA . ARG B 1 392 ? 9.797 -5 -21.156 1 94.5 392 ARG B CA 1
ATOM 10484 C C . ARG B 1 392 ? 9.492 -6.113 -20.156 1 94.5 392 ARG B C 1
ATOM 10486 O O . ARG B 1 392 ? 10.375 -6.543 -19.406 1 94.5 392 ARG B O 1
ATOM 10493 N N . PRO B 1 393 ? 8.328 -6.637 -20.172 1 94.75 393 PRO B N 1
ATOM 10494 C CA . PRO B 1 393 ? 8.008 -7.691 -19.203 1 94.75 393 PRO B CA 1
ATOM 10495 C C . PRO B 1 393 ? 8.82 -8.961 -19.438 1 94.75 393 PRO B C 1
ATOM 10497 O O . PRO B 1 393 ? 8.852 -9.844 -18.578 1 94.75 393 PRO B O 1
ATOM 10500 N N . LEU B 1 394 ? 9.461 -9.133 -20.578 1 96.56 394 LEU B N 1
ATOM 10501 C CA . LEU B 1 394 ? 10.25 -10.32 -20.891 1 96.56 394 LEU B CA 1
ATOM 10502 C C . LEU B 1 394 ? 11.578 -10.305 -20.156 1 96.56 394 LEU B C 1
ATOM 10504 O O . LEU B 1 394 ? 12.25 -11.328 -20.047 1 96.56 394 LEU B O 1
ATOM 10508 N N . ARG B 1 395 ? 11.891 -9.008 -19.719 1 93.69 395 ARG B N 1
ATOM 10509 C CA . ARG B 1 395 ? 13.18 -8.781 -19.062 1 93.69 395 ARG B CA 1
ATOM 10510 C C . ARG B 1 395 ? 14.336 -9.164 -19.984 1 93.69 395 ARG B C 1
ATOM 10512 O O . ARG B 1 395 ? 14.453 -8.633 -21.094 1 93.69 395 ARG B O 1
ATOM 10519 N N . THR B 1 396 ? 15.133 -10.328 -19.688 1 93.38 396 THR B N 1
ATOM 10520 C CA . THR B 1 396 ? 16.312 -10.602 -20.5 1 93.38 396 THR B CA 1
ATOM 10521 C C . THR B 1 396 ? 16 -11.609 -21.594 1 93.38 396 THR B C 1
ATOM 10523 O O . THR B 1 396 ? 16.812 -11.805 -22.516 1 93.38 396 THR B O 1
ATOM 10526 N N . ALA B 1 397 ? 14.891 -12.234 -21.656 1 96.44 397 ALA B N 1
ATOM 10527 C CA . ALA B 1 397 ? 14.523 -13.18 -22.719 1 96.44 397 ALA B CA 1
ATOM 10528 C C . ALA B 1 397 ? 14.281 -12.461 -24.031 1 96.44 397 ALA B C 1
ATOM 10530 O O . ALA B 1 397 ? 13.555 -11.461 -24.094 1 96.44 397 ALA B O 1
ATOM 10531 N N . LYS B 1 398 ? 14.805 -12.938 -25.109 1 96.88 398 LYS B N 1
ATOM 10532 C CA . LYS B 1 398 ? 14.617 -12.305 -26.406 1 96.88 398 LYS B CA 1
ATOM 10533 C C . LYS B 1 398 ? 13.297 -12.742 -27.047 1 96.88 398 LYS B C 1
ATOM 10535 O O . LYS B 1 398 ? 12.68 -11.969 -27.781 1 96.88 398 LYS B O 1
ATOM 10540 N N . ALA B 1 399 ? 12.891 -14.008 -26.859 1 98 399 ALA B N 1
ATOM 10541 C CA . ALA B 1 399 ? 11.664 -14.562 -27.422 1 98 399 ALA B CA 1
ATOM 10542 C C . ALA B 1 399 ? 11.555 -14.273 -28.906 1 98 399 ALA B C 1
ATOM 10544 O O . ALA B 1 399 ? 10.539 -13.742 -29.375 1 98 399 ALA B O 1
ATOM 10545 N N . ARG B 1 400 ? 12.57 -14.727 -29.625 1 98.19 400 ARG B N 1
ATOM 10546 C CA . ARG B 1 400 ? 12.695 -14.344 -31.016 1 98.19 400 ARG B CA 1
ATOM 10547 C C . ARG B 1 400 ? 13.133 -15.531 -31.875 1 98.19 400 ARG B C 1
ATOM 10549 O O . ARG B 1 400 ? 14.07 -16.25 -31.516 1 98.19 400 ARG B O 1
ATOM 10556 N N . ASP B 1 401 ? 12.477 -15.781 -33 1 98.44 401 ASP B N 1
ATOM 10557 C CA . ASP B 1 401 ? 12.883 -16.766 -34 1 98.44 401 ASP B CA 1
ATOM 10558 C C . ASP B 1 401 ? 13.219 -16.109 -35.312 1 98.44 401 ASP B C 1
ATOM 10560 O O . ASP B 1 401 ? 12.547 -15.156 -35.719 1 98.44 401 ASP B O 1
ATOM 10564 N N . ILE B 1 402 ? 14.234 -16.578 -35.938 1 98.06 402 ILE B N 1
ATOM 10565 C CA . ILE B 1 402 ? 14.688 -16.016 -37.219 1 98.06 402 ILE B CA 1
ATOM 10566 C C . ILE B 1 402 ? 14.766 -17.109 -38.281 1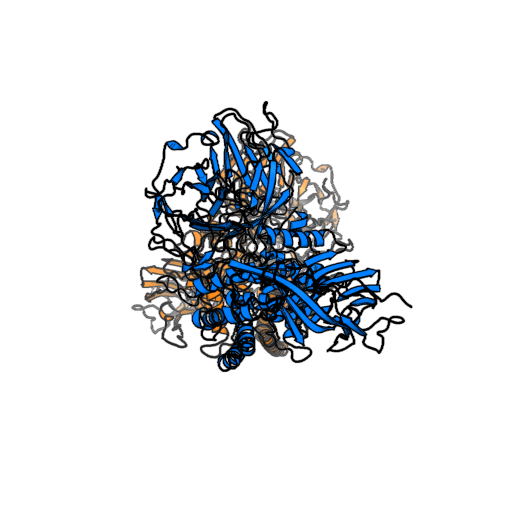 98.06 402 ILE B C 1
ATOM 10568 O O . ILE B 1 402 ? 15.312 -18.188 -38 1 98.06 402 ILE B O 1
ATOM 10572 N N . ILE B 1 403 ? 14.25 -16.891 -39.438 1 98.19 403 ILE B N 1
ATOM 10573 C CA . ILE B 1 403 ? 14.367 -17.75 -40.594 1 98.19 403 ILE B CA 1
ATOM 10574 C C . ILE B 1 403 ? 15.234 -17.062 -41.656 1 98.19 403 ILE B C 1
ATOM 10576 O O . ILE B 1 403 ? 14.922 -15.945 -42.094 1 98.19 403 ILE B O 1
ATOM 10580 N N . ILE B 1 404 ? 16.266 -17.703 -42 1 97.62 404 ILE B N 1
ATOM 10581 C CA . ILE B 1 404 ? 17.047 -17.266 -43.156 1 97.62 404 ILE B CA 1
ATOM 10582 C C . ILE B 1 404 ? 16.656 -18.094 -44.375 1 97.62 404 ILE B C 1
ATOM 10584 O O . ILE B 1 404 ? 16.938 -19.297 -44.438 1 97.62 404 ILE B O 1
ATOM 10588 N N . CYS B 1 405 ? 16.078 -17.453 -45.375 1 97.12 405 CYS B N 1
ATOM 10589 C CA . CYS B 1 405 ? 15.5 -18.125 -46.531 1 97.12 405 CYS B CA 1
ATOM 10590 C C . CYS B 1 405 ? 16.562 -18.375 -47.594 1 97.12 405 CYS B C 1
ATOM 10592 O O . CYS B 1 405 ? 17.562 -17.656 -47.656 1 97.12 405 CYS B O 1
ATOM 10594 N N . ASP B 1 406 ? 16.359 -19.438 -48.469 1 95.5 406 ASP B N 1
ATOM 10595 C CA . ASP B 1 406 ? 17.328 -19.734 -49.5 1 95.5 406 ASP B CA 1
ATOM 10596 C C . ASP B 1 406 ? 16.656 -19.719 -50.875 1 95.5 406 ASP B C 1
ATOM 10598 O O . ASP B 1 406 ? 17.188 -20.266 -51.844 1 95.5 406 ASP B O 1
ATOM 10602 N N . GLY B 1 407 ? 15.523 -19.281 -50.938 1 94.5 407 GLY B N 1
ATOM 10603 C CA . GLY B 1 407 ? 14.828 -19.172 -52.219 1 94.5 407 GLY B CA 1
ATOM 10604 C C . GLY B 1 407 ? 13.781 -20.25 -52.438 1 94.5 407 GLY B C 1
ATOM 10605 O O . GLY B 1 407 ? 12.852 -20.078 -53.219 1 94.5 407 GLY B O 1
ATOM 10606 N N . ARG B 1 408 ? 13.875 -21.328 -51.781 1 94.12 408 ARG B N 1
ATOM 10607 C CA . ARG B 1 408 ? 12.914 -22.422 -51.875 1 94.12 408 ARG B CA 1
ATOM 10608 C C . ARG B 1 408 ? 11.727 -22.188 -50.938 1 94.12 408 ARG B C 1
ATOM 10610 O O . ARG B 1 408 ? 11.812 -21.391 -50 1 94.12 408 ARG B O 1
ATOM 10617 N N . GLU B 1 409 ? 10.727 -22.984 -51.25 1 95.56 409 GLU B N 1
ATOM 10618 C CA . GLU B 1 409 ? 9.531 -22.938 -50.438 1 95.56 409 GLU B CA 1
ATOM 10619 C C . GLU B 1 409 ? 9.75 -23.672 -49.094 1 95.56 409 GLU B C 1
ATOM 10621 O O . GLU B 1 409 ? 10.375 -24.734 -49.062 1 95.56 409 GLU B O 1
ATOM 10626 N N . LEU B 1 410 ? 9.398 -23.031 -48.125 1 95.44 410 LEU B N 1
ATOM 10627 C CA . LEU B 1 410 ? 9.398 -23.625 -46.781 1 95.44 410 LEU B CA 1
ATOM 10628 C C . LEU B 1 410 ? 7.977 -23.906 -46.312 1 95.44 410 LEU B C 1
ATOM 10630 O O . LEU B 1 410 ? 7.133 -23.016 -46.312 1 95.44 410 LEU B O 1
ATOM 10634 N N . LEU B 1 411 ? 7.684 -25.141 -45.969 1 96.06 411 LEU B N 1
ATOM 10635 C CA . LEU B 1 411 ? 6.34 -25.547 -45.594 1 96.06 411 LEU B CA 1
ATOM 10636 C C . LEU B 1 411 ? 6.297 -25.969 -44.125 1 96.06 411 LEU B C 1
ATOM 10638 O O . LEU B 1 411 ? 7.18 -26.703 -43.656 1 96.06 411 LEU B O 1
ATOM 10642 N N . ASP B 1 412 ? 5.324 -25.484 -43.406 1 96.69 412 ASP B N 1
ATOM 10643 C CA . ASP B 1 412 ? 4.984 -25.875 -42.031 1 96.69 412 ASP B CA 1
ATOM 10644 C C . ASP B 1 412 ? 6.207 -25.828 -41.125 1 96.69 412 ASP B C 1
ATOM 10646 O O . ASP B 1 412 ? 6.5 -26.797 -40.406 1 96.69 412 ASP B O 1
ATOM 10650 N N . TRP B 1 413 ? 6.883 -24.75 -41.188 1 97.19 413 TRP B N 1
ATOM 10651 C CA . TRP B 1 413 ? 8.062 -24.594 -40.344 1 97.19 413 TRP B CA 1
ATOM 10652 C C . TRP B 1 413 ? 7.676 -24.047 -38.969 1 97.19 413 TRP B C 1
ATOM 10654 O O . TRP B 1 413 ? 6.801 -23.188 -38.875 1 97.19 413 TRP B O 1
ATOM 10664 N N . HIS B 1 414 ? 8.227 -24.547 -38 1 98.06 414 HIS B N 1
ATOM 10665 C CA . HIS B 1 414 ? 8.156 -24.047 -36.625 1 98.06 414 HIS B CA 1
ATOM 10666 C C . HIS B 1 414 ? 9.484 -24.25 -35.906 1 98.06 414 HIS B C 1
ATOM 10668 O O . HIS B 1 414 ? 10.258 -25.141 -36.25 1 98.06 414 HIS B O 1
ATOM 10674 N N . PRO B 1 415 ? 9.82 -23.344 -34.875 1 97.75 415 PRO B N 1
ATOM 10675 C CA . PRO B 1 415 ? 10.969 -23.703 -34.062 1 97.75 415 PRO B CA 1
ATOM 10676 C C . PRO B 1 415 ? 10.82 -25.078 -33.406 1 97.75 415 PRO B C 1
ATOM 10678 O O . PRO B 1 415 ? 9.711 -25.469 -33.031 1 97.75 415 PRO B O 1
ATOM 10681 N N . HIS B 1 416 ? 11.898 -25.734 -33.188 1 95.25 416 HIS B N 1
ATOM 10682 C CA . HIS B 1 416 ? 11.812 -27.141 -32.844 1 95.25 416 HIS B CA 1
ATOM 10683 C C . HIS B 1 416 ? 12.117 -27.375 -31.375 1 95.25 416 HIS B C 1
ATOM 10685 O O . HIS B 1 416 ? 11.594 -28.312 -30.766 1 95.25 416 HIS B O 1
ATOM 10691 N N . HIS B 1 417 ? 13.016 -26.641 -30.828 1 97.62 417 HIS B N 1
ATOM 10692 C CA . HIS B 1 417 ? 13.523 -26.969 -29.5 1 97.62 417 HIS B CA 1
ATOM 10693 C C . HIS B 1 417 ? 13.383 -25.781 -28.547 1 97.62 417 HIS B C 1
ATOM 10695 O O . HIS B 1 417 ? 14.266 -25.547 -27.719 1 97.62 417 HIS B O 1
ATOM 10701 N N . THR B 1 418 ? 12.344 -24.984 -28.719 1 97.75 418 THR B N 1
ATOM 10702 C CA . THR B 1 418 ? 12.016 -23.859 -27.844 1 97.75 418 THR B CA 1
ATOM 10703 C C . THR B 1 418 ? 10.508 -23.609 -27.828 1 97.75 418 THR B C 1
ATOM 10705 O O . THR B 1 418 ? 9.75 -24.312 -28.5 1 97.75 418 THR B O 1
ATOM 10708 N N . PHE B 1 419 ? 10.055 -22.75 -26.953 1 98.25 419 PHE B N 1
ATOM 10709 C CA . PHE B 1 419 ? 8.695 -22.219 -26.906 1 98.25 419 PHE B CA 1
ATOM 10710 C C . PHE B 1 419 ? 8.68 -20.797 -26.391 1 98.25 419 PHE B C 1
ATOM 10712 O O . PHE B 1 419 ? 9.68 -20.312 -25.844 1 98.25 419 PHE B O 1
ATOM 10719 N N . HIS B 1 420 ? 7.633 -20.078 -26.641 1 98.5 420 HIS B N 1
ATOM 10720 C CA . HIS B 1 420 ? 7.457 -18.688 -26.203 1 98.5 420 HIS B CA 1
ATOM 10721 C C . HIS B 1 420 ? 6.105 -18.5 -25.547 1 98.5 420 HIS B C 1
ATOM 10723 O O . HIS B 1 420 ? 5.191 -19.297 -25.719 1 98.5 420 HIS B O 1
ATOM 10729 N N . GLY B 1 421 ? 5.98 -17.547 -24.609 1 98.38 421 GLY B N 1
ATOM 10730 C CA . GLY B 1 421 ? 4.715 -17.047 -24.109 1 98.38 421 GLY B CA 1
ATOM 10731 C C . GLY B 1 421 ? 4.254 -15.789 -24.828 1 98.38 421 GLY B C 1
ATOM 10732 O O . GLY B 1 421 ? 4.961 -14.773 -24.828 1 98.38 421 GLY B O 1
ATOM 10733 N N . PHE B 1 422 ? 3.041 -15.828 -25.5 1 98.62 422 PHE B N 1
ATOM 10734 C CA . PHE B 1 422 ? 2.678 -14.672 -26.328 1 98.62 422 PHE B CA 1
ATOM 10735 C C . PHE B 1 422 ? 1.196 -14.703 -26.672 1 98.62 422 PHE B C 1
ATOM 10737 O O . PHE B 1 422 ? 0.566 -15.766 -26.625 1 98.62 422 PHE B O 1
ATOM 10744 N N . ARG B 1 423 ? 0.7 -13.633 -26.938 1 98.56 423 ARG B N 1
ATOM 10745 C CA . ARG B 1 423 ? -0.55 -13.445 -27.672 1 98.56 423 ARG B CA 1
ATOM 10746 C C . ARG B 1 423 ? -0.297 -12.82 -29.031 1 98.56 423 ARG B C 1
ATOM 10748 O O . ARG B 1 423 ? -0.967 -13.164 -30.016 1 98.56 423 ARG B O 1
ATOM 10755 N N . TYR B 1 424 ? 0.75 -12 -29.031 1 98.44 424 TYR B N 1
ATOM 10756 C CA . TYR B 1 424 ? 1.081 -11.227 -30.219 1 98.44 424 TYR B CA 1
ATOM 10757 C C . TYR B 1 424 ? 2.434 -11.641 -30.797 1 98.44 424 TYR B C 1
ATOM 10759 O O . TYR B 1 424 ? 3.355 -11.961 -30.031 1 98.44 424 TYR B O 1
ATOM 10767 N N . VAL B 1 425 ? 2.543 -11.547 -32.125 1 98.38 425 VAL B N 1
ATOM 10768 C CA . VAL B 1 425 ? 3.818 -11.766 -32.781 1 98.38 425 VAL B CA 1
ATOM 10769 C C . VAL B 1 425 ? 4.082 -10.641 -33.781 1 98.38 425 VAL B C 1
ATOM 10771 O O . VAL B 1 425 ? 3.225 -10.328 -34.625 1 98.38 425 VAL B O 1
ATOM 10774 N N . GLU B 1 426 ? 5.164 -10.047 -33.562 1 97.69 426 GLU B N 1
ATOM 10775 C CA . GLU B 1 426 ? 5.625 -9.062 -34.531 1 97.69 426 GLU B CA 1
ATOM 10776 C C . GLU B 1 426 ? 6.508 -9.711 -35.594 1 97.69 426 GLU B C 1
ATOM 10778 O O . GLU B 1 426 ? 7.48 -10.391 -35.281 1 97.69 426 GLU B O 1
ATOM 10783 N N . ILE B 1 427 ? 6.215 -9.484 -36.875 1 97.44 427 ILE B N 1
ATOM 10784 C CA . ILE B 1 427 ? 6.922 -10.102 -38 1 97.44 427 ILE B CA 1
ATOM 10785 C C . ILE B 1 427 ? 7.617 -9.023 -38.812 1 97.44 427 ILE B C 1
ATOM 10787 O O . ILE B 1 427 ? 6.961 -8.133 -39.344 1 97.44 427 ILE B O 1
ATOM 10791 N N . ALA B 1 428 ? 8.891 -9.133 -38.875 1 96.12 428 ALA B N 1
ATOM 10792 C CA . ALA B 1 428 ? 9.688 -8.258 -39.75 1 96.12 428 ALA B CA 1
ATOM 10793 C C . ALA B 1 428 ? 10.281 -9.031 -40.906 1 96.12 428 ALA B C 1
ATOM 10795 O O . ALA B 1 428 ? 10.68 -10.188 -40.75 1 96.12 428 ALA B O 1
ATOM 10796 N N . GLY B 1 429 ? 10.406 -8.477 -42.062 1 95.19 429 GLY B N 1
ATOM 10797 C CA . GLY B 1 429 ? 10.992 -9.094 -43.25 1 95.19 429 GLY B CA 1
ATOM 10798 C C . GLY B 1 429 ? 9.984 -9.867 -44.094 1 95.19 429 GLY B C 1
ATOM 10799 O O . GLY B 1 429 ? 10.344 -10.531 -45.062 1 95.19 429 GLY B O 1
ATOM 10800 N N . TRP B 1 430 ? 8.789 -9.906 -43.812 1 96.06 430 TRP B N 1
ATOM 10801 C CA . TRP B 1 430 ? 7.676 -10.578 -44.469 1 96.06 430 TRP B CA 1
ATOM 10802 C C . TRP B 1 430 ? 6.363 -9.844 -44.219 1 96.06 430 TRP B C 1
ATOM 10804 O O . TRP B 1 430 ? 6.004 -9.594 -43.062 1 96.06 430 TRP B O 1
ATOM 10814 N N . GLY B 1 431 ? 5.637 -9.445 -45.25 1 93.69 431 GLY B N 1
ATOM 10815 C CA . GLY B 1 431 ? 4.426 -8.664 -45.094 1 93.69 431 GLY B CA 1
ATOM 10816 C C . GLY B 1 431 ? 3.395 -8.922 -46.156 1 93.69 431 GLY B C 1
ATOM 10817 O O . GLY B 1 431 ? 3.639 -9.695 -47.094 1 93.69 431 GLY B O 1
ATOM 10818 N N . PRO B 1 432 ? 2.279 -8.312 -45.969 1 93.06 432 PRO B N 1
ATOM 10819 C CA . PRO B 1 432 ? 1.201 -8.492 -46.938 1 93.06 432 PRO B CA 1
ATOM 10820 C C . PRO B 1 432 ? 1.56 -7.945 -48.312 1 93.06 432 PRO B C 1
ATOM 10822 O O . PRO B 1 432 ? 0.947 -8.336 -49.312 1 93.06 432 PRO B O 1
ATOM 10825 N N . ASP B 1 433 ? 2.512 -7.195 -48.438 1 90.69 433 ASP B N 1
ATOM 10826 C CA . ASP B 1 433 ? 2.859 -6.531 -49.688 1 90.69 433 ASP B CA 1
ATOM 10827 C C . ASP B 1 433 ? 3.924 -7.32 -50.438 1 90.69 433 ASP B C 1
ATOM 10829 O O . ASP B 1 433 ? 4.305 -6.945 -51.562 1 90.69 433 ASP B O 1
ATOM 10833 N N . ASP B 1 434 ? 4.387 -8.383 -49.844 1 93.75 434 ASP B N 1
ATOM 10834 C CA . ASP B 1 434 ? 5.359 -9.211 -50.562 1 93.75 434 ASP B CA 1
ATOM 10835 C C . ASP B 1 434 ? 4.781 -9.727 -51.875 1 93.75 434 ASP B C 1
ATOM 10837 O O . ASP B 1 434 ? 3.604 -10.078 -51.938 1 93.75 434 ASP B O 1
ATOM 10841 N N . GLN B 1 435 ? 5.609 -9.828 -52.938 1 92.25 435 GLN B N 1
ATOM 10842 C CA . GLN B 1 435 ? 5.156 -10.242 -54.25 1 92.25 435 GLN B CA 1
ATOM 10843 C C . GLN B 1 435 ? 4.961 -11.758 -54.312 1 92.25 435 GLN B C 1
ATOM 10845 O O . GLN B 1 435 ? 4.004 -12.234 -54.906 1 92.25 435 GLN B O 1
ATOM 10850 N N . ILE B 1 436 ? 5.879 -12.383 -53.75 1 92.44 436 ILE B N 1
ATOM 10851 C CA . ILE B 1 436 ? 5.816 -13.836 -53.688 1 92.44 436 ILE B CA 1
ATOM 10852 C C . ILE B 1 436 ? 5.41 -14.297 -52.312 1 92.44 436 ILE B C 1
ATOM 10854 O O . ILE B 1 436 ? 6.062 -13.961 -51.312 1 92.44 436 ILE B O 1
ATOM 10858 N N . CYS B 1 437 ? 4.379 -15.047 -52.188 1 94.88 437 CYS B N 1
ATOM 10859 C CA . CYS B 1 437 ? 3.869 -15.625 -50.938 1 94.88 437 CYS B CA 1
ATOM 10860 C C . CYS B 1 437 ? 3.629 -14.547 -49.906 1 94.88 437 CYS B C 1
ATOM 10862 O O . CYS B 1 437 ? 4.234 -14.57 -48.812 1 94.88 437 CYS B O 1
ATOM 10864 N N . PRO B 1 438 ? 2.738 -13.633 -50.156 1 96.25 438 PRO B N 1
ATOM 10865 C CA . PRO B 1 438 ? 2.459 -12.578 -49.188 1 96.25 438 PRO B CA 1
ATOM 10866 C C . PRO B 1 438 ? 1.961 -13.125 -47.844 1 96.25 438 PRO B C 1
ATOM 10868 O O . PRO B 1 438 ? 1.289 -14.156 -47.812 1 96.25 438 PRO B O 1
ATOM 10871 N N . LEU B 1 439 ? 2.279 -12.375 -46.812 1 96.56 439 LEU B N 1
ATOM 10872 C CA . LEU B 1 439 ? 1.811 -12.742 -45.469 1 96.56 439 LEU B CA 1
ATOM 10873 C C . LEU B 1 439 ? 0.306 -12.523 -45.344 1 96.56 439 LEU B C 1
ATOM 10875 O O . LEU B 1 439 ? -0.192 -11.43 -45.625 1 96.56 439 LEU B O 1
ATOM 10879 N N . THR B 1 440 ? -0.42 -13.531 -45 1 96.56 440 THR B N 1
ATOM 10880 C CA . THR B 1 440 ? -1.845 -13.477 -44.688 1 96.56 440 THR B CA 1
ATOM 10881 C C . THR B 1 440 ? -2.129 -14.125 -43.344 1 96.56 440 THR B C 1
ATOM 10883 O O . THR B 1 440 ? -1.248 -14.758 -42.75 1 96.56 440 THR B O 1
ATOM 10886 N N . LYS B 1 441 ? -3.342 -14 -42.875 1 95.69 441 LYS B N 1
ATOM 10887 C CA . LYS B 1 441 ? -3.736 -14.609 -41.594 1 95.69 441 LYS B CA 1
ATOM 10888 C C . LYS B 1 441 ? -3.605 -16.125 -41.656 1 95.69 441 LYS B C 1
ATOM 10890 O O . LYS B 1 441 ? -3.344 -16.781 -40.656 1 95.69 441 LYS B O 1
ATOM 10895 N N . ALA B 1 442 ? -3.695 -16.656 -42.812 1 94.94 442 ALA B N 1
ATOM 10896 C CA . ALA B 1 442 ? -3.65 -18.109 -42.969 1 94.94 442 ALA B CA 1
ATOM 10897 C C . ALA B 1 442 ? -2.211 -18.609 -43.062 1 94.94 442 ALA B C 1
ATOM 10899 O O . ALA B 1 442 ? -1.948 -19.812 -42.969 1 94.94 442 ALA B O 1
ATOM 10900 N N . SER B 1 443 ? -1.31 -17.672 -43.281 1 96.19 443 SER B N 1
ATOM 10901 C CA . SER B 1 443 ? 0.088 -18.031 -43.5 1 96.19 443 SER B CA 1
ATOM 10902 C C . SER B 1 443 ? 0.733 -18.547 -42.219 1 96.19 443 SER B C 1
ATOM 10904 O O . SER B 1 443 ? 1.763 -19.219 -42.281 1 96.19 443 SER B O 1
ATOM 10906 N N . ILE B 1 444 ? 0.202 -18.156 -41.062 1 96.88 444 ILE B N 1
ATOM 10907 C CA . ILE B 1 444 ? 0.825 -18.516 -39.781 1 96.88 444 ILE B CA 1
ATOM 10908 C C . ILE B 1 444 ? -0.242 -19 -38.812 1 96.88 444 ILE B C 1
ATOM 10910 O O . ILE B 1 444 ? -1.384 -18.531 -38.844 1 96.88 444 ILE B O 1
ATOM 10914 N N . VAL B 1 445 ? 0.067 -19.906 -37.969 1 98.19 445 VAL B N 1
ATOM 10915 C CA . VAL B 1 445 ? -0.787 -20.422 -36.906 1 98.19 445 VAL B CA 1
ATOM 10916 C C . VAL B 1 445 ? 0.01 -20.516 -35.594 1 98.19 445 VAL B C 1
ATOM 10918 O O . VAL B 1 445 ? 1.215 -20.766 -35.625 1 98.19 445 VAL B O 1
ATOM 10921 N N . ALA B 1 446 ? -0.662 -20.141 -34.469 1 98.69 446 ALA B N 1
ATOM 10922 C CA . ALA B 1 446 ? -0.035 -20.328 -33.156 1 98.69 446 ALA B CA 1
ATOM 10923 C C . ALA B 1 446 ? -0.324 -21.734 -32.625 1 98.69 446 ALA B C 1
ATOM 10925 O O . ALA B 1 446 ? -1.481 -22.141 -32.562 1 98.69 446 ALA B O 1
ATOM 10926 N N . GLU B 1 447 ? 0.683 -22.438 -32.312 1 98.69 447 GLU B N 1
ATOM 10927 C CA . GLU B 1 447 ? 0.55 -23.766 -31.719 1 98.69 447 GLU B CA 1
ATOM 10928 C C . GLU B 1 447 ? 0.685 -23.734 -30.203 1 98.69 447 GLU B C 1
ATOM 10930 O O . GLU B 1 447 ? 1.731 -23.344 -29.672 1 98.69 447 GLU B O 1
ATOM 10935 N N . VAL B 1 448 ? -0.381 -24.141 -29.484 1 98.62 448 VAL B N 1
ATOM 10936 C CA . VAL B 1 448 ? -0.394 -24.156 -28.031 1 98.62 448 VAL B CA 1
ATOM 10937 C C . VAL B 1 448 ? 0.302 -25.422 -27.531 1 98.62 448 VAL B C 1
ATOM 10939 O O . VAL B 1 448 ? -0.059 -26.531 -27.922 1 98.62 448 VAL B O 1
ATOM 10942 N N . MET B 1 449 ? 1.304 -25.219 -26.688 1 98.44 449 MET B N 1
ATOM 10943 C CA . MET B 1 449 ? 2.072 -26.344 -26.172 1 98.44 449 MET B CA 1
ATOM 10944 C C . MET B 1 449 ? 1.956 -26.438 -24.656 1 98.44 449 MET B C 1
ATOM 10946 O O . MET B 1 449 ? 2.016 -25.406 -23.953 1 98.44 449 MET B O 1
ATOM 10950 N N . HIS B 1 450 ? 1.734 -27.531 -24.109 1 97.88 450 HIS B N 1
ATOM 10951 C CA . HIS B 1 450 ? 1.829 -27.828 -22.688 1 97.88 450 HIS B CA 1
ATOM 10952 C C . HIS B 1 450 ? 1.873 -29.344 -22.438 1 97.88 450 HIS B C 1
ATOM 10954 O O . HIS B 1 450 ? 1.732 -30.125 -23.375 1 97.88 450 HIS B O 1
ATOM 10960 N N . THR B 1 451 ? 2.246 -29.781 -21.234 1 98.31 451 THR B N 1
ATOM 10961 C CA . THR B 1 451 ? 2.053 -31.172 -20.891 1 98.31 451 THR B CA 1
ATOM 10962 C C . THR B 1 451 ? 0.605 -31.594 -21.125 1 98.31 451 THR B C 1
ATOM 10964 O O . THR B 1 451 ? -0.323 -30.938 -20.656 1 98.31 451 THR B O 1
ATOM 10967 N N . ASP B 1 452 ? 0.483 -32.594 -21.875 1 97.94 452 ASP B N 1
ATOM 10968 C CA . ASP B 1 452 ? -0.845 -32.969 -22.359 1 97.94 452 ASP B CA 1
ATOM 10969 C C . ASP B 1 452 ? -1.63 -33.688 -21.281 1 97.94 452 ASP B C 1
ATOM 10971 O O . ASP B 1 452 ? -2.072 -34.844 -21.5 1 97.94 452 ASP B O 1
ATOM 10975 N N . MET B 1 453 ? -1.923 -33.094 -20.219 1 97.56 453 MET B N 1
ATOM 10976 C CA . MET B 1 453 ? -2.658 -33.656 -19.094 1 97.56 453 MET B CA 1
ATOM 10977 C C . MET B 1 453 ? -4.125 -33.875 -19.453 1 97.56 453 MET B C 1
ATOM 10979 O O . MET B 1 453 ? -4.711 -33.062 -20.172 1 97.56 453 MET B O 1
ATOM 10983 N N . LEU B 1 454 ? -4.652 -34.875 -18.906 1 96.94 454 LEU B N 1
ATOM 10984 C CA . LEU B 1 454 ? -6.074 -35.125 -19.109 1 96.94 454 LEU B CA 1
ATOM 10985 C C . LEU B 1 454 ? -6.922 -34.125 -18.344 1 96.94 454 LEU B C 1
ATOM 10987 O O . LEU B 1 454 ? -6.742 -33.938 -17.141 1 96.94 454 LEU B O 1
ATOM 10991 N N . ARG B 1 455 ? -7.781 -33.406 -19.031 1 97.81 455 ARG B N 1
ATOM 10992 C CA . ARG B 1 455 ? -8.711 -32.531 -18.359 1 97.81 455 ARG B CA 1
ATOM 10993 C C . ARG B 1 455 ? -9.711 -33.312 -17.516 1 97.81 455 ARG B C 1
ATOM 10995 O O . ARG B 1 455 ? -10.234 -34.344 -17.953 1 97.81 455 ARG B O 1
ATOM 11002 N N . THR B 1 456 ? -9.984 -32.844 -16.25 1 98.12 456 THR B N 1
ATOM 11003 C CA . THR B 1 456 ? -10.844 -33.594 -15.352 1 98.12 456 THR B CA 1
ATOM 11004 C C . THR B 1 456 ? -11.969 -32.719 -14.812 1 98.12 456 THR B C 1
ATOM 11006 O O . THR B 1 456 ? -12.984 -33.25 -14.328 1 98.12 456 THR B O 1
ATOM 11009 N N . GLY B 1 457 ? -11.82 -31.422 -14.789 1 98.56 457 GLY B N 1
ATOM 11010 C CA . GLY B 1 457 ? -12.828 -30.562 -14.188 1 98.56 457 GLY B CA 1
ATOM 11011 C C . GLY B 1 457 ? -13.336 -29.5 -15.141 1 98.56 457 GLY B C 1
ATOM 11012 O O . GLY B 1 457 ? -12.594 -29.031 -16 1 98.56 457 GLY B O 1
ATOM 11013 N N . TRP B 1 458 ? -14.594 -29.016 -14.906 1 98.69 458 TRP B N 1
ATOM 11014 C CA . TRP B 1 458 ? -15.25 -27.984 -15.68 1 98.69 458 TRP B CA 1
ATOM 11015 C C . TRP B 1 458 ? -16.156 -27.141 -14.789 1 98.69 458 TRP B C 1
ATOM 11017 O O . TRP B 1 458 ? -16.688 -27.625 -13.781 1 98.69 458 TRP B O 1
ATOM 11027 N N . PHE B 1 459 ? -16.359 -25.891 -15.133 1 98.81 459 PHE B N 1
ATOM 11028 C CA . PHE B 1 459 ? -17.266 -24.984 -14.43 1 98.81 459 PHE B CA 1
ATOM 11029 C C . PHE B 1 459 ? -17.828 -23.953 -15.383 1 98.81 459 PHE B C 1
ATOM 11031 O O . PHE B 1 459 ? -17.125 -23.453 -16.25 1 98.81 459 PHE B O 1
ATOM 11038 N N . SER B 1 460 ? -19.031 -23.672 -15.305 1 98.75 460 SER B N 1
ATOM 11039 C CA . SER B 1 460 ? -19.688 -22.562 -15.992 1 98.75 460 SER B CA 1
ATOM 11040 C C . SER B 1 460 ? -20.875 -22.031 -15.188 1 98.75 460 SER B C 1
ATOM 11042 O O . SER B 1 460 ? -21.422 -22.75 -14.336 1 98.75 460 SER B O 1
ATOM 11044 N N . CYS B 1 461 ? -21.234 -20.875 -15.398 1 98.81 461 CYS B N 1
ATOM 11045 C CA . CYS B 1 461 ? -22.391 -20.281 -14.719 1 98.81 461 CYS B CA 1
ATOM 11046 C C . CYS B 1 461 ? -23.062 -19.234 -15.594 1 98.81 461 CYS B C 1
ATOM 11048 O O . CYS B 1 461 ? -22.719 -19.078 -16.766 1 98.81 461 CYS B O 1
ATOM 11050 N N . SER B 1 462 ? -24.078 -18.562 -15.07 1 98.69 462 SER B N 1
ATOM 11051 C CA . SER B 1 462 ? -24.922 -17.656 -15.852 1 98.69 462 SER B CA 1
ATOM 11052 C C . SER B 1 462 ? -24.266 -16.297 -16.016 1 98.69 462 SER B C 1
ATOM 11054 O O . SER B 1 462 ? -24.875 -15.359 -16.531 1 98.69 462 SER B O 1
ATOM 11056 N N . ASN B 1 463 ? -23.016 -16.047 -15.578 1 98.56 463 ASN B N 1
ATOM 11057 C CA . ASN B 1 463 ? -22.281 -14.805 -15.695 1 98.56 463 ASN B CA 1
ATOM 11058 C C . ASN B 1 463 ? -21.062 -14.961 -16.594 1 98.56 463 ASN B C 1
ATOM 11060 O O . ASN B 1 463 ? -20.109 -15.672 -16.25 1 98.56 463 ASN B O 1
ATOM 11064 N N . ASP B 1 464 ? -20.969 -14.195 -17.703 1 98.44 464 ASP B N 1
ATOM 11065 C CA . ASP B 1 464 ? -19.938 -14.359 -18.734 1 98.44 464 ASP B CA 1
ATOM 11066 C C . ASP B 1 464 ? -18.562 -13.945 -18.203 1 98.44 464 ASP B C 1
ATOM 11068 O O . ASP B 1 464 ? -17.547 -14.555 -18.562 1 98.44 464 ASP B O 1
ATOM 11072 N N . ASP B 1 465 ? -18.484 -12.922 -17.422 1 98.62 465 ASP B N 1
ATOM 11073 C CA . ASP B 1 465 ? -17.219 -12.477 -16.859 1 98.62 465 ASP B CA 1
ATOM 11074 C C . ASP B 1 465 ? -16.625 -13.539 -15.93 1 98.62 465 ASP B C 1
ATOM 11076 O O . ASP B 1 465 ? -15.406 -13.766 -15.93 1 98.62 465 ASP B O 1
ATOM 11080 N N . VAL B 1 466 ? -17.484 -14.18 -15.148 1 98.69 466 VAL B N 1
ATOM 11081 C CA . VAL B 1 466 ? -17.031 -15.227 -14.234 1 98.69 466 VAL B CA 1
ATOM 11082 C C . VAL B 1 466 ? -16.547 -16.438 -15.039 1 98.69 466 VAL B C 1
ATOM 11084 O O . VAL B 1 466 ? -15.539 -17.047 -14.688 1 98.69 466 VAL B O 1
ATOM 11087 N N . ASN B 1 467 ? -17.25 -16.781 -16.109 1 98.81 467 ASN B N 1
ATOM 11088 C CA . ASN B 1 467 ? -16.812 -17.859 -16.984 1 98.81 467 ASN B CA 1
ATOM 11089 C C . ASN B 1 467 ? -15.438 -17.562 -17.578 1 98.81 467 ASN B C 1
ATOM 11091 O O . ASN B 1 467 ? -14.578 -18.453 -17.672 1 98.81 467 ASN B O 1
ATOM 11095 N N . ARG B 1 468 ? -15.289 -16.297 -18 1 98.69 468 ARG B N 1
ATOM 11096 C CA . ARG B 1 468 ? -14 -15.898 -18.547 1 98.69 468 ARG B CA 1
ATOM 11097 C C . ARG B 1 468 ? -12.898 -16.016 -17.5 1 98.69 468 ARG B C 1
ATOM 11099 O O . ARG B 1 468 ? -11.789 -16.438 -17.797 1 98.69 468 ARG B O 1
ATOM 11106 N N . LEU B 1 469 ? -13.188 -15.578 -16.312 1 98.69 469 LEU B N 1
ATOM 11107 C CA . LEU B 1 469 ? -12.242 -15.711 -15.203 1 98.69 469 LEU B CA 1
ATOM 11108 C C . LEU B 1 469 ? -11.812 -17.172 -15.031 1 98.69 469 LEU B C 1
ATOM 11110 O O . LEU B 1 469 ? -10.625 -17.453 -14.867 1 98.69 469 LEU B O 1
ATOM 11114 N N . HIS B 1 470 ? -12.758 -18.062 -15.016 1 98.81 470 HIS B N 1
ATOM 11115 C CA . HIS B 1 470 ? -12.461 -19.484 -14.898 1 98.81 470 HIS B CA 1
ATOM 11116 C C . HIS B 1 470 ? -11.594 -19.969 -16.062 1 98.81 470 HIS B C 1
ATOM 11118 O O . HIS B 1 470 ? -10.617 -20.688 -15.852 1 98.81 470 HIS B O 1
ATOM 11124 N N . GLU B 1 471 ? -11.953 -19.594 -17.25 1 98.62 471 GLU B N 1
ATOM 11125 C CA . GLU B 1 471 ? -11.188 -19.969 -18.438 1 98.62 471 GLU B CA 1
ATOM 11126 C C . GLU B 1 471 ? -9.766 -19.422 -18.359 1 98.62 471 GLU B C 1
ATOM 11128 O O . GLU B 1 471 ? -8.82 -20.094 -18.781 1 98.62 471 GLU B O 1
ATOM 11133 N N . ASN B 1 472 ? -9.664 -18.188 -17.906 1 98.75 472 ASN B N 1
ATOM 11134 C CA . ASN B 1 472 ? -8.336 -17.625 -17.75 1 98.75 472 ASN B CA 1
ATOM 11135 C C . ASN B 1 472 ? -7.473 -18.453 -16.812 1 98.75 472 ASN B C 1
ATOM 11137 O O . ASN B 1 472 ? -6.277 -18.625 -17.047 1 98.75 472 ASN B O 1
ATOM 11141 N N . SER B 1 473 ? -8.062 -18.891 -15.719 1 98.56 473 SER B N 1
ATOM 11142 C CA . SER B 1 473 ? -7.34 -19.766 -14.805 1 98.56 473 SER B CA 1
ATOM 11143 C C . SER B 1 473 ? -6.875 -21.047 -15.508 1 98.56 473 SER B C 1
ATOM 11145 O O . SER B 1 473 ? -5.734 -21.469 -15.336 1 98.56 473 SER B O 1
ATOM 11147 N N . LEU B 1 474 ? -7.738 -21.609 -16.281 1 98.38 474 LEU B N 1
ATOM 11148 C CA . LEU B 1 474 ? -7.422 -22.812 -17.047 1 98.38 474 LEU B CA 1
ATOM 11149 C C . LEU B 1 474 ? -6.281 -22.547 -18.031 1 98.38 474 LEU B C 1
ATOM 11151 O O . LEU B 1 474 ? -5.328 -23.328 -18.109 1 98.38 474 LEU B O 1
ATOM 11155 N N . HIS B 1 475 ? -6.391 -21.438 -18.766 1 98.31 475 HIS B N 1
ATOM 11156 C CA . HIS B 1 475 ? -5.379 -21.078 -19.766 1 98.31 475 HIS B CA 1
ATOM 11157 C C . HIS B 1 475 ? -4.016 -20.891 -19.109 1 98.31 475 HIS B C 1
ATOM 11159 O O . HIS B 1 475 ? -2.994 -21.297 -19.672 1 98.31 475 HIS B O 1
ATOM 11165 N N . SER B 1 476 ? -4.023 -20.281 -17.984 1 98.5 476 SER B N 1
ATOM 11166 C CA . SER B 1 476 ? -2.756 -20.031 -17.312 1 98.5 476 SER B CA 1
ATOM 11167 C C . SER B 1 476 ? -2.119 -21.312 -16.812 1 98.5 476 SER B C 1
ATOM 11169 O O . SER B 1 476 ? -0.896 -21.469 -16.859 1 98.5 476 SER B O 1
ATOM 11171 N N . ILE B 1 477 ? -2.91 -22.203 -16.281 1 98.12 477 ILE B N 1
ATOM 11172 C CA . ILE B 1 477 ? -2.383 -23.5 -15.836 1 98.12 477 ILE B CA 1
ATOM 11173 C C . ILE B 1 477 ? -1.801 -24.25 -17.031 1 98.12 477 ILE B C 1
ATOM 11175 O O . ILE B 1 477 ? -0.676 -24.75 -16.969 1 98.12 477 ILE B O 1
ATOM 11179 N N . LYS B 1 478 ? -2.484 -24.266 -18.156 1 95.94 478 LYS B N 1
ATOM 11180 C CA . LYS B 1 478 ? -2.008 -24.922 -19.375 1 95.94 478 LYS B CA 1
ATOM 11181 C C . LYS B 1 478 ? -0.676 -24.328 -19.828 1 95.94 478 LYS B C 1
ATOM 11183 O O . LYS B 1 478 ? 0.256 -25.062 -20.156 1 95.94 478 LYS B O 1
ATOM 11188 N N . SER B 1 479 ? -0.671 -23.094 -19.797 1 97.88 479 SER B N 1
ATOM 11189 C CA . SER B 1 479 ? 0.501 -22.391 -20.312 1 97.88 479 SER B CA 1
ATOM 11190 C C . SER B 1 479 ? 1.728 -22.656 -19.438 1 97.88 479 SER B C 1
ATOM 11192 O O . SER B 1 479 ? 2.857 -22.656 -19.938 1 97.88 479 SER B O 1
ATOM 11194 N N . ASN B 1 480 ? 1.472 -22.891 -18.203 1 98.19 480 ASN B N 1
ATOM 11195 C CA . ASN B 1 480 ? 2.607 -22.922 -17.297 1 98.19 480 ASN B CA 1
ATOM 11196 C C . ASN B 1 480 ? 2.975 -24.344 -16.891 1 98.19 480 ASN B C 1
ATOM 11198 O O . ASN B 1 480 ? 4.086 -24.594 -16.422 1 98.19 480 ASN B O 1
ATOM 11202 N N . PHE B 1 481 ? 2.061 -25.25 -16.953 1 98.19 481 PHE B N 1
ATOM 11203 C CA . PHE B 1 481 ? 2.398 -26.641 -16.734 1 98.19 481 PHE B CA 1
ATOM 11204 C C . PHE B 1 481 ? 3.002 -27.266 -17.984 1 98.19 481 PHE B C 1
ATOM 11206 O O . PHE B 1 481 ? 2.363 -28.094 -18.641 1 98.19 481 PHE B O 1
ATOM 11213 N N . LEU B 1 482 ? 4.152 -26.891 -18.297 1 98.06 482 LEU B N 1
ATOM 11214 C CA . LEU B 1 482 ? 4.934 -27.344 -19.438 1 98.06 482 LEU B CA 1
ATOM 11215 C C . LEU B 1 482 ? 6.203 -28.062 -18.984 1 98.06 482 LEU B C 1
ATOM 11217 O O . LEU B 1 482 ? 7.168 -27.422 -18.578 1 98.06 482 LEU B O 1
ATOM 11221 N N . SER B 1 483 ? 6.191 -29.375 -19.094 1 97.06 483 SER B N 1
ATOM 11222 C CA . SER B 1 483 ? 7.223 -30.266 -18.562 1 97.06 483 SER B CA 1
ATOM 11223 C C . SER B 1 483 ? 7.234 -30.266 -17.031 1 97.06 483 SER B C 1
ATOM 11225 O O . SER B 1 483 ? 7.195 -31.312 -16.406 1 97.06 483 SER B O 1
ATOM 11227 N N . ILE B 1 484 ? 7.328 -29.094 -16.422 1 97.19 484 ILE B N 1
ATOM 11228 C CA . ILE B 1 484 ? 7.172 -28.844 -14.984 1 97.19 484 ILE B CA 1
ATOM 11229 C C . ILE B 1 484 ? 6.188 -27.703 -14.766 1 97.19 484 ILE B C 1
ATOM 11231 O O . ILE B 1 484 ? 5.762 -27.047 -15.719 1 97.19 484 ILE B O 1
ATOM 11235 N N . PRO B 1 485 ? 5.723 -27.516 -13.516 1 97.38 485 PRO B N 1
ATOM 11236 C CA . PRO B 1 485 ? 4.828 -26.391 -13.242 1 97.38 485 PRO B CA 1
ATOM 11237 C C . PRO B 1 485 ? 5.57 -25.062 -13.117 1 97.38 485 PRO B C 1
ATOM 11239 O O . PRO B 1 485 ? 5.812 -24.578 -12 1 97.38 485 PRO B O 1
ATOM 11242 N N . THR B 1 486 ? 5.73 -24.391 -14.188 1 95.81 486 THR B N 1
ATOM 11243 C CA . THR B 1 486 ? 6.422 -23.109 -14.195 1 95.81 486 THR B CA 1
ATOM 11244 C C . THR B 1 486 ? 5.453 -21.969 -13.859 1 95.81 486 THR B C 1
ATOM 11246 O O . THR B 1 486 ? 4.383 -22.203 -13.297 1 95.81 486 THR B O 1
ATOM 11249 N N . GLU B 1 487 ? 5.645 -20.609 -14.039 1 86.56 487 GLU B N 1
ATOM 11250 C CA . GLU B 1 487 ? 4.699 -19.562 -13.664 1 86.56 487 GLU B CA 1
ATOM 11251 C C . GLU B 1 487 ? 4.598 -18.5 -14.75 1 86.56 487 GLU B C 1
ATOM 11253 O O . GLU B 1 487 ? 3.572 -17.812 -14.867 1 86.56 487 GLU B O 1
ATOM 11258 N N . CYS B 1 488 ? 5.441 -18.156 -15.516 1 94.44 488 CYS B N 1
ATOM 11259 C CA . CYS B 1 488 ? 5.488 -17.156 -16.578 1 94.44 488 CYS B CA 1
ATOM 11260 C C . CYS B 1 488 ? 6.191 -17.703 -17.812 1 94.44 488 CYS B C 1
ATOM 11262 O O . CYS B 1 488 ? 7.383 -17.469 -18 1 94.44 488 CYS B O 1
ATOM 11264 N N . PRO B 1 489 ? 5.441 -18.109 -18.766 1 96.88 489 PRO B N 1
ATOM 11265 C CA . PRO B 1 489 ? 6.082 -18.766 -19.906 1 96.88 489 PRO B CA 1
ATOM 11266 C C . PRO B 1 489 ? 6.84 -17.797 -20.797 1 96.88 489 PRO B C 1
ATOM 11268 O O . PRO B 1 489 ? 7.633 -18.219 -21.641 1 96.88 489 PRO B O 1
ATOM 11271 N N . SER B 1 490 ? 6.645 -16.5 -20.625 1 96.19 490 SER B N 1
ATOM 11272 C CA . SER B 1 490 ? 7.137 -15.531 -21.578 1 96.19 490 SER B CA 1
ATOM 11273 C C . SER B 1 490 ? 8.531 -15.039 -21.203 1 96.19 490 SER B C 1
ATOM 11275 O O . SER B 1 490 ? 9.297 -14.609 -22.078 1 96.19 490 SER B O 1
ATOM 11277 N N . ARG B 1 491 ? 8.883 -15.086 -20 1 95.44 491 ARG B N 1
ATOM 11278 C CA . ARG B 1 491 ? 10.047 -14.297 -19.594 1 95.44 491 ARG B CA 1
ATOM 11279 C C . ARG B 1 491 ? 11.156 -15.188 -19.062 1 95.44 491 ARG B C 1
ATOM 11281 O O . ARG B 1 491 ? 11.086 -16.422 -19.172 1 95.44 491 ARG B O 1
ATOM 11288 N N . ASP B 1 492 ? 12.203 -14.523 -18.5 1 93.31 492 ASP B N 1
ATOM 11289 C CA . ASP B 1 492 ? 13.445 -15.188 -18.125 1 93.31 492 ASP B CA 1
ATOM 11290 C C . ASP B 1 492 ? 13.297 -15.914 -16.797 1 93.31 492 ASP B C 1
ATOM 11292 O O . ASP B 1 492 ? 14.289 -16.375 -16.219 1 93.31 492 ASP B O 1
ATOM 11296 N N . GLU B 1 493 ? 12.023 -16.078 -16.328 1 89.62 493 GLU B N 1
ATOM 11297 C CA . GLU B 1 493 ? 11.766 -16.719 -15.031 1 89.62 493 GLU B CA 1
ATOM 11298 C C . GLU B 1 493 ? 10.891 -17.969 -15.203 1 89.62 493 GLU B C 1
ATOM 11300 O O . GLU B 1 493 ? 10.016 -18.219 -14.375 1 89.62 493 GLU B O 1
ATOM 11305 N N . ARG B 1 494 ? 11.117 -18.875 -15.984 1 93.44 494 ARG B N 1
ATOM 11306 C CA . ARG B 1 494 ? 10.336 -20.094 -16.25 1 93.44 494 ARG B CA 1
ATOM 11307 C C . ARG B 1 494 ? 10.742 -21.219 -15.297 1 93.44 494 ARG B C 1
ATOM 11309 O O . ARG B 1 494 ? 11.242 -22.25 -15.742 1 93.44 494 ARG B O 1
ATOM 11316 N N . PHE B 1 495 ? 10.461 -21 -13.984 1 94.19 495 PHE B N 1
ATOM 11317 C CA . PHE B 1 495 ? 10.891 -22 -13.008 1 94.19 495 PHE B CA 1
ATOM 11318 C C . PHE B 1 495 ? 9.695 -22.594 -12.273 1 94.19 495 PHE B C 1
ATOM 11320 O O . PHE B 1 495 ? 8.594 -22.047 -12.32 1 94.19 495 PHE B O 1
ATOM 11327 N N . GLY B 1 496 ? 9.922 -23.781 -11.734 1 96.38 496 GLY B N 1
ATOM 11328 C CA . GLY B 1 496 ? 8.898 -24.438 -10.93 1 96.38 496 GLY B CA 1
ATOM 11329 C C . GLY B 1 496 ? 8.867 -23.938 -9.492 1 96.38 496 GLY B C 1
ATOM 11330 O O . GLY B 1 496 ? 9.227 -24.688 -8.578 1 96.38 496 GLY B O 1
ATOM 11331 N N . TRP B 1 497 ? 8.391 -22.75 -9.289 1 96.69 497 TRP B N 1
ATOM 11332 C CA . TRP B 1 497 ? 8.336 -22.156 -7.953 1 96.69 497 TRP B CA 1
ATOM 11333 C C . TRP B 1 497 ? 7.461 -22.984 -7.023 1 96.69 497 TRP B C 1
ATOM 11335 O O . TRP B 1 497 ? 6.273 -23.172 -7.289 1 96.69 497 TRP B O 1
ATOM 11345 N N . THR B 1 498 ? 8.039 -23.312 -5.906 1 97.75 498 THR B N 1
ATOM 11346 C CA . THR B 1 498 ? 7.395 -24.266 -5.023 1 97.75 498 THR B CA 1
ATOM 11347 C C . THR B 1 498 ? 6.176 -23.656 -4.348 1 97.75 498 THR B C 1
ATOM 11349 O O . THR B 1 498 ? 5.129 -24.297 -4.234 1 97.75 498 THR B O 1
ATOM 11352 N N . GLY B 1 499 ? 6.297 -22.406 -3.908 1 97.31 499 GLY B N 1
ATOM 11353 C CA . GLY B 1 499 ? 5.176 -21.75 -3.268 1 97.31 499 GLY B CA 1
ATOM 11354 C C . GLY B 1 499 ? 4.016 -21.484 -4.211 1 97.31 499 GLY B C 1
ATOM 11355 O O . GLY B 1 499 ? 2.852 -21.641 -3.83 1 97.31 499 GLY B O 1
ATOM 11356 N N . ASP B 1 500 ? 4.312 -21.094 -5.473 1 97.06 500 ASP B N 1
ATOM 11357 C CA . ASP B 1 500 ? 3.277 -20.859 -6.473 1 97.06 500 ASP B CA 1
ATOM 11358 C C . ASP B 1 500 ? 2.467 -22.125 -6.742 1 97.06 500 ASP B C 1
ATOM 11360 O O . ASP B 1 500 ? 1.237 -22.078 -6.82 1 97.06 500 ASP B O 1
ATOM 11364 N N . LEU B 1 501 ? 3.217 -23.188 -6.848 1 97.94 501 LEU B N 1
ATOM 11365 C CA . LEU B 1 501 ? 2.543 -24.453 -7.09 1 97.94 501 LEU B CA 1
ATOM 11366 C C . LEU B 1 501 ? 1.664 -24.844 -5.906 1 97.94 501 LEU B C 1
ATOM 11368 O O . LEU B 1 501 ? 0.533 -25.297 -6.086 1 97.94 501 LEU B O 1
ATOM 11372 N N . SER B 1 502 ? 2.182 -24.656 -4.738 1 96.75 502 SER B N 1
ATOM 11373 C CA . SER B 1 502 ? 1.428 -25 -3.539 1 96.75 502 SER B CA 1
ATOM 11374 C C . SER B 1 502 ? 0.091 -24.266 -3.498 1 96.75 502 SER B C 1
ATOM 11376 O O . SER B 1 502 ? -0.907 -24.812 -3.018 1 96.75 502 SER B O 1
ATOM 11378 N N . ILE B 1 503 ? 0.089 -23.094 -3.99 1 96 503 ILE B N 1
ATOM 11379 C CA . ILE B 1 503 ? -1.076 -22.219 -3.922 1 96 503 ILE B CA 1
ATOM 11380 C C . ILE B 1 503 ? -2.074 -22.609 -5.012 1 96 503 ILE B C 1
ATOM 11382 O O . ILE B 1 503 ? -3.285 -22.609 -4.777 1 96 503 ILE B O 1
ATOM 11386 N N . ILE B 1 504 ? -1.61 -22.953 -6.199 1 98 504 ILE B N 1
ATOM 11387 C CA . ILE B 1 504 ? -2.494 -23.188 -7.34 1 98 504 ILE B CA 1
ATOM 11388 C C . ILE B 1 504 ? -2.906 -24.656 -7.395 1 98 504 ILE B C 1
ATOM 11390 O O . ILE B 1 504 ? -3.854 -25.016 -8.094 1 98 504 ILE B O 1
ATOM 11394 N N . ALA B 1 505 ? -2.264 -25.531 -6.621 1 97.75 505 ALA B N 1
ATOM 11395 C CA . ALA B 1 505 ? -2.396 -26.984 -6.75 1 97.75 505 ALA B CA 1
ATOM 11396 C C . ALA B 1 505 ? -3.85 -27.406 -6.59 1 97.75 505 ALA B C 1
ATOM 11398 O O . ALA B 1 505 ? -4.344 -28.234 -7.359 1 97.75 505 ALA B O 1
ATOM 11399 N N . PRO B 1 506 ? -4.609 -26.828 -5.621 1 97.44 506 PRO B N 1
ATOM 11400 C CA . PRO B 1 506 ? -6.004 -27.266 -5.504 1 97.44 506 PRO B CA 1
ATOM 11401 C C . PRO B 1 506 ? -6.805 -27.031 -6.781 1 97.44 506 PRO B C 1
ATOM 11403 O O . PRO B 1 506 ? -7.582 -27.891 -7.199 1 97.44 506 PRO B O 1
ATOM 11406 N N . THR B 1 507 ? -6.59 -25.922 -7.402 1 98.44 507 THR B N 1
ATOM 11407 C CA . THR B 1 507 ? -7.266 -25.609 -8.656 1 98.44 507 THR B CA 1
ATOM 11408 C C . THR B 1 507 ? -6.77 -26.5 -9.789 1 98.44 507 THR B C 1
ATOM 11410 O O . THR B 1 507 ? -7.574 -27.062 -10.539 1 98.44 507 THR B O 1
ATOM 11413 N N . ALA B 1 508 ? -5.465 -26.656 -9.875 1 98.56 508 ALA B N 1
ATOM 11414 C CA . ALA B 1 508 ? -4.859 -27.453 -10.945 1 98.56 508 ALA B CA 1
ATOM 11415 C C . ALA B 1 508 ? -5.281 -28.906 -10.852 1 98.56 508 ALA B C 1
ATOM 11417 O O . ALA B 1 508 ? -5.574 -29.547 -11.875 1 98.56 508 ALA B O 1
ATOM 11418 N N . ASN B 1 509 ? -5.332 -29.422 -9.633 1 98.06 509 ASN B N 1
ATOM 11419 C CA . ASN B 1 509 ? -5.672 -30.828 -9.422 1 98.06 509 ASN B CA 1
ATOM 11420 C C . ASN B 1 509 ? -7.129 -31.109 -9.773 1 98.06 509 ASN B C 1
ATOM 11422 O O . ASN B 1 509 ? -7.484 -32.25 -10.102 1 98.06 509 ASN B O 1
ATOM 11426 N N . PHE B 1 510 ? -7.984 -30.094 -9.633 1 98.38 510 PHE B N 1
ATOM 11427 C CA . PHE B 1 510 ? -9.375 -30.25 -10.031 1 98.38 510 PHE B CA 1
ATOM 11428 C C . PHE B 1 510 ? -9.516 -30.203 -11.547 1 98.38 510 PHE B C 1
ATOM 11430 O O . PHE B 1 510 ? -10.242 -31 -12.141 1 98.38 510 PHE B O 1
ATOM 11437 N N . LEU B 1 511 ? -8.805 -29.375 -12.211 1 98.56 511 LEU B N 1
ATOM 11438 C CA . LEU B 1 511 ? -9.008 -29.078 -13.617 1 98.56 511 LEU B CA 1
ATOM 11439 C C . LEU B 1 511 ? -8.305 -30.094 -14.508 1 98.56 511 LEU B C 1
ATOM 11441 O O . LEU B 1 511 ? -8.711 -30.328 -15.648 1 98.56 511 LEU B O 1
ATOM 11445 N N . TYR B 1 512 ? -7.207 -30.672 -13.977 1 98.06 512 TYR B N 1
ATOM 11446 C CA . TYR B 1 512 ? -6.438 -31.656 -14.727 1 98.06 512 TYR B CA 1
ATOM 11447 C C . TYR B 1 512 ? -5.973 -32.781 -13.828 1 98.06 512 TYR B C 1
ATOM 11449 O O . TYR B 1 512 ? -5.941 -32.656 -12.602 1 98.06 512 TYR B O 1
ATOM 11457 N N . ASP B 1 513 ? -5.73 -33.969 -14.438 1 97.5 513 ASP B N 1
ATOM 11458 C CA . ASP B 1 513 ? -4.98 -35 -13.75 1 97.5 513 ASP B CA 1
ATOM 11459 C C . ASP B 1 513 ? -3.49 -34.688 -13.711 1 97.5 513 ASP B C 1
ATOM 11461 O O . ASP B 1 513 ? -2.75 -35.031 -14.641 1 97.5 513 ASP B O 1
ATOM 11465 N N . THR B 1 514 ? -3.092 -34.125 -12.617 1 98 514 THR B N 1
ATOM 11466 C CA . THR B 1 514 ? -1.721 -33.656 -12.508 1 98 514 THR B CA 1
ATOM 11467 C C . THR B 1 514 ? -0.833 -34.688 -11.836 1 98 514 THR B C 1
ATOM 11469 O O . THR B 1 514 ? 0.369 -34.469 -11.664 1 98 514 THR B O 1
ATOM 11472 N N . ALA B 1 515 ? -1.327 -35.812 -11.484 1 97.5 515 ALA B N 1
ATOM 11473 C CA . ALA B 1 515 ? -0.662 -36.781 -10.609 1 97.5 515 ALA B CA 1
ATOM 11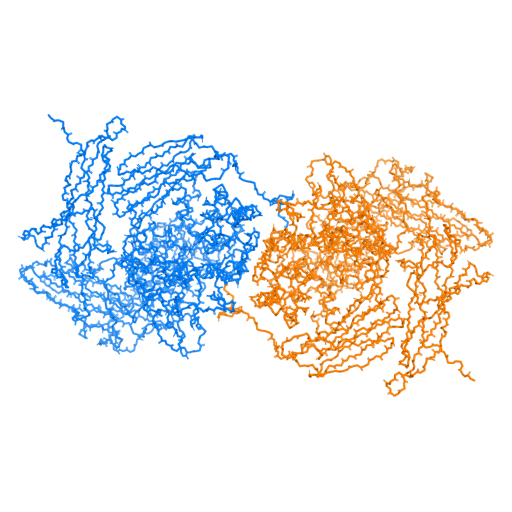474 C C . ALA B 1 515 ? 0.654 -37.25 -11.219 1 97.5 515 ALA B C 1
ATOM 11476 O O . ALA B 1 515 ? 1.695 -37.25 -10.562 1 97.5 515 ALA B O 1
ATOM 11477 N N . GLY B 1 516 ? 0.604 -37.719 -12.477 1 96.31 516 GLY B N 1
ATOM 11478 C CA . GLY B 1 516 ? 1.816 -38.219 -13.109 1 96.31 516 GLY B CA 1
ATOM 11479 C C . GLY B 1 516 ? 2.92 -37.188 -13.188 1 96.31 516 GLY B C 1
ATOM 11480 O O . GLY B 1 516 ? 4.074 -37.469 -12.875 1 96.31 516 GLY B O 1
ATOM 11481 N N . MET B 1 517 ? 2.592 -36.031 -13.609 1 97.25 517 MET B N 1
ATOM 11482 C CA . MET B 1 517 ? 3.561 -34.938 -13.758 1 97.25 517 MET B CA 1
ATOM 11483 C C . MET B 1 517 ? 4.145 -34.562 -12.414 1 97.25 517 MET B C 1
ATOM 11485 O O . MET B 1 517 ? 5.363 -34.438 -12.266 1 97.25 517 MET B O 1
ATOM 11489 N N . LEU B 1 518 ? 3.271 -34.375 -11.391 1 98.19 518 LEU B N 1
ATOM 11490 C CA . LEU B 1 518 ? 3.727 -33.844 -10.109 1 98.19 518 LEU B CA 1
ATOM 11491 C C . LEU B 1 518 ? 4.422 -34.938 -9.297 1 98.19 518 LEU B C 1
ATOM 11493 O O . LEU B 1 518 ? 5.203 -34.625 -8.391 1 98.19 518 LEU B O 1
ATOM 11497 N N . ARG B 1 519 ? 4.16 -36.188 -9.57 1 96.88 519 ARG B N 1
ATOM 11498 C CA . ARG B 1 519 ? 4.949 -37.25 -8.953 1 96.88 519 ARG B CA 1
ATOM 11499 C C . ARG B 1 519 ? 6.434 -37.094 -9.266 1 96.88 519 ARG B C 1
ATOM 11501 O O . ARG B 1 519 ? 7.277 -37.156 -8.367 1 96.88 519 ARG B O 1
ATOM 11508 N N . HIS B 1 520 ? 6.727 -36.906 -10.523 1 96.38 520 HIS B N 1
ATOM 11509 C CA . HIS B 1 520 ? 8.125 -36.781 -10.93 1 96.38 520 HIS B CA 1
ATOM 11510 C C . HIS B 1 520 ? 8.719 -35.469 -10.453 1 96.38 520 HIS B C 1
ATOM 11512 O O . HIS B 1 520 ? 9.906 -35.406 -10.102 1 96.38 520 HIS B O 1
ATOM 11518 N N . TRP B 1 521 ? 7.918 -34.406 -10.438 1 98 521 TRP B N 1
ATOM 11519 C CA . TRP B 1 521 ? 8.375 -33.125 -9.883 1 98 521 TRP B CA 1
ATOM 11520 C C . TRP B 1 521 ? 8.742 -33.281 -8.414 1 98 521 TRP B C 1
ATOM 11522 O O . TRP B 1 521 ? 9.766 -32.75 -7.965 1 98 521 TRP B O 1
ATOM 11532 N N . LEU B 1 522 ? 7.918 -33.969 -7.625 1 98.38 522 LEU B N 1
ATOM 11533 C CA . LEU B 1 522 ? 8.156 -34.188 -6.203 1 98.38 522 LEU B CA 1
ATOM 11534 C C . LEU B 1 522 ? 9.422 -35.031 -5.988 1 98.38 522 LEU B C 1
ATOM 11536 O O . LEU B 1 522 ? 10.133 -34.844 -5 1 98.38 522 LEU B O 1
ATOM 11540 N N . GLN B 1 523 ? 9.688 -35.969 -6.902 1 97.62 523 GLN B N 1
ATOM 11541 C CA . GLN B 1 523 ? 10.914 -36.75 -6.793 1 97.62 523 GLN B CA 1
ATOM 11542 C C . GLN B 1 523 ? 12.148 -35.844 -6.984 1 97.62 523 GLN B C 1
ATOM 11544 O O . GLN B 1 523 ? 13.148 -36 -6.293 1 97.62 523 GLN B O 1
ATOM 11549 N N . ASP B 1 524 ? 12.047 -34.969 -7.938 1 97.94 524 ASP B N 1
ATOM 11550 C CA . ASP B 1 524 ? 13.117 -33.969 -8.086 1 97.94 524 ASP B CA 1
ATOM 11551 C C . ASP B 1 524 ? 13.242 -33.094 -6.844 1 97.94 524 ASP B C 1
ATOM 11553 O O . ASP B 1 524 ? 14.352 -32.781 -6.422 1 97.94 524 ASP B O 1
ATOM 11557 N N . LEU B 1 525 ? 12.094 -32.688 -6.262 1 98.38 525 LEU B N 1
ATOM 11558 C CA . LEU B 1 525 ? 12.125 -31.906 -5.035 1 98.38 525 LEU B CA 1
ATOM 11559 C C . LEU B 1 525 ? 12.875 -32.625 -3.932 1 98.38 525 LEU B C 1
ATOM 11561 O O . LEU B 1 525 ? 13.75 -32.062 -3.285 1 98.38 525 LEU B O 1
ATOM 11565 N N . TYR B 1 526 ? 12.547 -33.906 -3.73 1 98.19 526 TYR B N 1
ATOM 11566 C CA . TYR B 1 526 ? 13.195 -34.688 -2.703 1 98.19 526 TYR B CA 1
ATOM 11567 C C . TYR B 1 526 ? 14.703 -34.75 -2.914 1 98.19 526 TYR B C 1
ATOM 11569 O O . TYR B 1 526 ? 15.477 -34.5 -1.984 1 98.19 526 TYR B O 1
ATOM 11577 N N . LEU B 1 527 ? 15.125 -35.031 -4.133 1 97.31 527 LEU B N 1
ATOM 11578 C CA . LEU B 1 527 ? 16.547 -35.219 -4.422 1 97.31 527 LEU B CA 1
ATOM 11579 C C . LEU B 1 527 ? 17.297 -33.875 -4.266 1 97.31 527 LEU B C 1
ATOM 11581 O O . LEU B 1 527 ? 18.422 -33.875 -3.752 1 97.31 527 LEU B O 1
ATOM 11585 N N . ASP B 1 528 ? 16.719 -32.812 -4.754 1 96.06 528 ASP B N 1
ATOM 11586 C CA . ASP B 1 528 ? 17.328 -31.484 -4.617 1 96.06 528 ASP B CA 1
ATOM 11587 C C . ASP B 1 528 ? 17.391 -31.062 -3.152 1 96.06 528 ASP B C 1
ATOM 11589 O O . ASP B 1 528 ? 18.391 -30.5 -2.709 1 96.06 528 ASP B O 1
ATOM 11593 N N . GLN B 1 529 ? 16.359 -31.281 -2.422 1 97 529 GLN B N 1
ATOM 11594 C CA . GLN B 1 529 ? 16.266 -30.938 -1.01 1 97 529 GLN B CA 1
ATOM 11595 C C . GLN B 1 529 ? 17.312 -31.688 -0.188 1 97 529 GLN B C 1
ATOM 11597 O O . GLN B 1 529 ? 17.859 -31.141 0.774 1 97 529 GLN B O 1
ATOM 11602 N N . MET B 1 530 ? 17.609 -32.938 -0.556 1 96.38 530 MET B N 1
ATOM 11603 C CA . MET B 1 530 ? 18.422 -33.812 0.264 1 96.38 530 MET B CA 1
ATOM 11604 C C . MET B 1 530 ? 19.906 -33.625 -0.036 1 96.38 530 MET B C 1
ATOM 11606 O O . MET B 1 530 ? 20.766 -34.188 0.636 1 96.38 530 MET B O 1
ATOM 11610 N N . GLU B 1 531 ? 20.172 -32.75 -0.945 1 92.25 531 GLU B N 1
ATOM 11611 C CA . GLU B 1 531 ? 21.578 -32.469 -1.265 1 92.25 531 GLU B CA 1
ATOM 11612 C C . GLU B 1 531 ? 22.266 -31.719 -0.127 1 92.25 531 GLU B C 1
ATOM 11614 O O . GLU B 1 531 ? 21.609 -30.984 0.617 1 92.25 531 GLU B O 1
ATOM 11619 N N . GLU B 1 532 ? 23.547 -32 0.069 1 92.06 532 GLU B N 1
ATOM 11620 C CA . GLU B 1 532 ? 24.406 -31.281 0.98 1 92.06 532 GLU B CA 1
ATOM 11621 C C . GLU B 1 532 ? 25.672 -30.797 0.27 1 92.06 532 GLU B C 1
ATOM 11623 O O . GLU B 1 532 ? 26.453 -31.609 -0.239 1 92.06 532 GLU B O 1
ATOM 11628 N N . THR B 1 533 ? 25.766 -29.562 0.115 1 85.69 533 THR B N 1
ATOM 11629 C CA . THR B 1 533 ? 26.969 -28.969 -0.456 1 85.69 533 THR B CA 1
ATOM 11630 C C . THR B 1 533 ? 27.422 -27.766 0.381 1 85.69 533 THR B C 1
ATOM 11632 O O . THR B 1 533 ? 26.828 -27.469 1.418 1 85.69 533 THR B O 1
ATOM 11635 N N . GLU B 1 534 ? 28.547 -27.125 -0.016 1 82.38 534 GLU B N 1
ATOM 11636 C CA . GLU B 1 534 ? 29.047 -25.922 0.647 1 82.38 534 GLU B CA 1
ATOM 11637 C C . GLU B 1 534 ? 28.031 -24.781 0.601 1 82.38 534 GLU B C 1
ATOM 11639 O O . GLU B 1 534 ? 27.969 -23.969 1.521 1 82.38 534 GLU B O 1
ATOM 11644 N N . TYR B 1 535 ? 27.188 -24.891 -0.396 1 80.38 535 TYR B N 1
ATOM 11645 C CA . TYR B 1 535 ? 26.297 -23.75 -0.618 1 80.38 535 TYR B CA 1
ATOM 11646 C C . TYR B 1 535 ? 24.844 -24.172 -0.433 1 80.38 535 TYR B C 1
ATOM 11648 O O . TYR B 1 535 ? 23.922 -23.359 -0.645 1 80.38 535 TYR B O 1
ATOM 11656 N N . TRP B 1 536 ? 24.641 -25.375 -0.111 1 88.06 536 TRP B N 1
ATOM 11657 C CA . TRP B 1 536 ? 23.281 -25.875 0.085 1 88.06 536 TRP B CA 1
ATOM 11658 C C . TRP B 1 536 ? 23.203 -26.781 1.302 1 88.06 536 TRP B C 1
ATOM 11660 O O . TRP B 1 536 ? 24.141 -27.547 1.579 1 88.06 536 TRP B O 1
ATOM 11670 N N . HIS B 1 537 ? 22.062 -26.719 1.968 1 91.25 537 HIS B N 1
ATOM 11671 C CA . HIS B 1 537 ? 21.875 -27.484 3.197 1 91.25 537 HIS B CA 1
ATOM 11672 C C . HIS B 1 537 ? 20.719 -28.469 3.059 1 91.25 537 HIS B C 1
ATOM 11674 O O . HIS B 1 537 ? 19.609 -28.094 2.723 1 91.25 537 HIS B O 1
ATOM 11680 N N . GLN B 1 538 ? 21.062 -29.688 3.418 1 94.12 538 GLN B N 1
ATOM 11681 C CA . GLN B 1 538 ? 20.047 -30.75 3.398 1 94.12 538 GLN B CA 1
ATOM 11682 C C . GLN B 1 538 ? 18.844 -30.359 4.254 1 94.12 538 GLN B C 1
ATOM 11684 O O . GLN B 1 538 ? 19 -29.844 5.363 1 94.12 538 GLN B O 1
ATOM 11689 N N . GLY B 1 539 ? 17.688 -30.531 3.707 1 95.62 539 GLY B N 1
ATOM 11690 C CA . GLY B 1 539 ? 16.469 -30.234 4.434 1 95.62 539 GLY B CA 1
ATOM 11691 C C . GLY B 1 539 ? 15.781 -28.969 3.971 1 95.62 539 GLY B C 1
ATOM 11692 O O . GLY B 1 539 ? 14.57 -28.812 4.117 1 95.62 539 GLY B O 1
ATOM 11693 N N . VAL B 1 540 ? 16.531 -28.031 3.449 1 96.06 540 VAL B N 1
ATOM 11694 C CA . VAL B 1 540 ? 15.945 -26.797 2.939 1 96.06 540 VAL B CA 1
ATOM 11695 C C . VAL B 1 540 ? 15.305 -27.062 1.58 1 96.06 540 VAL B C 1
ATOM 11697 O O . VAL B 1 540 ? 15.961 -27.531 0.651 1 96.06 540 VAL B O 1
ATOM 11700 N N . VAL B 1 541 ? 14.039 -26.797 1.526 1 97.25 541 VAL B N 1
ATOM 11701 C CA . VAL B 1 541 ? 13.352 -26.953 0.249 1 97.25 541 VAL B CA 1
ATOM 11702 C C . VAL B 1 541 ? 13.719 -25.797 -0.673 1 97.25 541 VAL B C 1
ATOM 11704 O O . VAL B 1 541 ? 13.578 -24.625 -0.298 1 97.25 541 VAL B O 1
ATOM 11707 N N . PRO B 1 542 ? 14.219 -26.094 -1.841 1 95.25 542 PRO B N 1
ATOM 11708 C CA . PRO B 1 542 ? 14.531 -25 -2.77 1 95.25 542 PRO B CA 1
ATOM 11709 C C . PRO B 1 542 ? 13.305 -24.172 -3.125 1 95.25 542 PRO B C 1
ATOM 11711 O O . PRO B 1 542 ? 12.18 -24.656 -3.076 1 95.25 542 PRO B O 1
ATOM 11714 N N . LEU B 1 543 ? 13.469 -22.938 -3.551 1 94.12 543 LEU B N 1
ATOM 11715 C CA . LEU B 1 543 ? 12.391 -22.031 -3.934 1 94.12 543 LEU B CA 1
ATOM 11716 C C . LEU B 1 543 ? 11.773 -22.469 -5.258 1 94.12 543 LEU B C 1
ATOM 11718 O O . LEU B 1 543 ? 10.633 -22.094 -5.562 1 94.12 543 LEU B O 1
ATOM 11722 N N . PHE B 1 544 ? 12.531 -23.203 -6.055 1 94.75 544 PHE B N 1
ATOM 11723 C CA . PHE B 1 544 ? 12.039 -23.766 -7.301 1 94.75 544 PHE B CA 1
ATOM 11724 C C . PHE B 1 544 ? 12.703 -25.109 -7.586 1 94.75 544 PHE B C 1
ATOM 11726 O O . PHE B 1 544 ? 13.836 -25.344 -7.16 1 94.75 544 PHE B O 1
ATOM 11733 N N . ILE B 1 545 ? 11.953 -25.922 -8.195 1 96.69 545 ILE B N 1
ATOM 11734 C CA . ILE B 1 545 ? 12.398 -27.25 -8.602 1 96.69 545 ILE B CA 1
ATOM 11735 C C . ILE B 1 545 ? 12.289 -27.391 -10.117 1 96.69 545 ILE B C 1
ATOM 11737 O O . ILE B 1 545 ? 11.219 -27.172 -10.695 1 96.69 545 ILE B O 1
ATOM 11741 N N . PRO B 1 546 ? 13.469 -27.781 -10.797 1 95.25 546 PRO B N 1
ATOM 11742 C CA . PRO B 1 546 ? 14.789 -28.156 -10.297 1 95.25 546 PRO B CA 1
ATOM 11743 C C . PRO B 1 546 ? 15.547 -27 -9.664 1 95.25 546 PRO B C 1
ATOM 11745 O O . PRO B 1 546 ? 15.328 -25.844 -10.047 1 95.25 546 PRO B O 1
ATOM 11748 N N . ASN B 1 547 ? 16.406 -27.297 -8.664 1 91.88 547 ASN B N 1
ATOM 11749 C CA . ASN B 1 547 ? 17.25 -26.297 -8.008 1 91.88 547 ASN B CA 1
ATOM 11750 C C . ASN B 1 547 ? 18.406 -25.875 -8.898 1 91.88 547 ASN B C 1
ATOM 11752 O O . ASN B 1 547 ? 19.547 -26.297 -8.688 1 91.88 547 ASN B O 1
ATOM 11756 N N . SER B 1 548 ? 18.25 -24.922 -9.805 1 83.75 548 SER B N 1
ATOM 11757 C CA . SER B 1 548 ? 19.172 -24.688 -10.914 1 83.75 548 SER B CA 1
ATOM 11758 C C . SER B 1 548 ? 19.953 -23.391 -10.727 1 83.75 548 SER B C 1
ATOM 11760 O O . SER B 1 548 ? 20.797 -23.047 -11.555 1 83.75 548 SER B O 1
ATOM 11762 N N . LEU B 1 549 ? 19.688 -22.609 -9.734 1 78.12 549 LEU B N 1
ATOM 11763 C CA . LEU B 1 549 ? 20.406 -21.359 -9.547 1 78.12 549 LEU B CA 1
ATOM 11764 C C . LEU B 1 549 ? 21.312 -21.422 -8.328 1 78.12 549 LEU B C 1
ATOM 11766 O O . LEU B 1 549 ? 21.125 -20.672 -7.367 1 78.12 549 LEU B O 1
ATOM 11770 N N . LEU B 1 550 ? 22.172 -22.297 -8.344 1 75.88 550 LEU B N 1
ATOM 11771 C CA . LEU B 1 550 ? 23.109 -22.453 -7.234 1 75.88 550 LEU B CA 1
ATOM 11772 C C . LEU B 1 550 ? 24.406 -21.688 -7.516 1 75.88 550 LEU B C 1
ATOM 11774 O O . LEU B 1 550 ? 24.797 -21.531 -8.672 1 75.88 550 LEU B O 1
ATOM 11778 N N . ARG B 1 551 ? 24.906 -21.047 -6.48 1 68.56 551 ARG B N 1
ATOM 11779 C CA . ARG B 1 551 ? 26.203 -20.391 -6.586 1 68.56 551 ARG B CA 1
ATOM 11780 C C . ARG B 1 551 ? 27.281 -21.391 -7.016 1 68.56 551 ARG B C 1
ATOM 11782 O O . ARG B 1 551 ? 27.266 -22.547 -6.609 1 68.56 551 ARG B O 1
ATOM 11789 N N . ASN B 1 552 ? 27.844 -20.953 -8.219 1 59.22 552 ASN B N 1
ATOM 11790 C CA . ASN B 1 552 ? 29.047 -21.672 -8.57 1 59.22 552 ASN B CA 1
ATOM 11791 C C . ASN B 1 552 ? 30.297 -20.828 -8.359 1 59.22 552 ASN B C 1
ATOM 11793 O O . ASN B 1 552 ? 30.219 -19.594 -8.383 1 59.22 552 ASN B O 1
ATOM 11797 N N . GLY B 1 553 ? 31.344 -21.219 -7.551 1 54.88 553 GLY B N 1
ATOM 11798 C CA . GLY B 1 553 ? 32.625 -20.578 -7.27 1 54.88 553 GLY B CA 1
ATOM 11799 C C . GLY B 1 553 ? 32.75 -19.203 -7.891 1 54.88 553 GLY B C 1
ATOM 11800 O O . GLY B 1 553 ? 33.781 -18.547 -7.723 1 54.88 553 GLY B O 1
ATOM 11801 N N . ASP B 1 554 ? 31.812 -18.703 -8.727 1 50.38 554 ASP B N 1
ATOM 11802 C CA . ASP B 1 554 ? 32.094 -17.5 -9.492 1 50.38 554 ASP B CA 1
ATOM 11803 C C . ASP B 1 554 ? 31.656 -16.25 -8.742 1 50.38 554 ASP B C 1
ATOM 11805 O O . ASP B 1 554 ? 31.641 -15.148 -9.297 1 50.38 554 ASP B O 1
ATOM 11809 N N . GLY B 1 555 ? 31.406 -16.297 -7.488 1 51.97 555 GLY B N 1
ATOM 11810 C CA . GLY B 1 555 ? 31.094 -15.094 -6.719 1 51.97 555 GLY B CA 1
ATOM 11811 C C . GLY B 1 555 ? 29.641 -14.656 -6.852 1 51.97 555 GLY B C 1
ATOM 11812 O O . GLY B 1 555 ? 29.234 -13.672 -6.234 1 51.97 555 GLY B O 1
ATOM 11813 N N . GLY B 1 556 ? 28.859 -15.125 -7.758 1 52.72 556 GLY B N 1
ATOM 11814 C CA . GLY B 1 556 ? 27.531 -14.586 -8.031 1 52.72 556 GLY B CA 1
ATOM 11815 C C . GLY B 1 556 ? 26.516 -14.898 -6.945 1 52.72 556 GLY B C 1
ATOM 11816 O O . GLY B 1 556 ? 26.703 -15.844 -6.176 1 52.72 556 GLY B O 1
ATOM 11817 N N . HIS B 1 557 ? 26 -13.891 -6.223 1 54 557 HIS B N 1
ATOM 11818 C CA . HIS B 1 557 ? 25.031 -13.891 -5.137 1 54 557 HIS B CA 1
ATOM 11819 C C . HIS B 1 557 ? 23.859 -14.797 -5.453 1 54 557 HIS B C 1
ATOM 11821 O O . HIS B 1 557 ? 23.188 -14.625 -6.477 1 54 557 HIS B O 1
ATOM 11827 N N . GLY B 1 558 ? 23.969 -16.062 -5.398 1 56.66 558 GLY B N 1
ATOM 11828 C CA . GLY B 1 558 ? 22.734 -16.844 -5.555 1 56.66 558 GLY B CA 1
ATOM 11829 C C . GLY B 1 558 ? 21.844 -16.781 -4.336 1 56.66 558 GLY B C 1
ATOM 11830 O O . GLY B 1 558 ? 22.203 -16.203 -3.311 1 56.66 558 GLY B O 1
ATOM 11831 N N . TRP B 1 559 ? 20.531 -16.938 -4.441 1 65.19 559 TRP B N 1
ATOM 11832 C CA . TRP B 1 559 ? 19.5 -17.094 -3.416 1 65.19 559 TRP B CA 1
ATOM 11833 C C . TRP B 1 559 ? 19.703 -18.375 -2.631 1 65.19 559 TRP B C 1
ATOM 11835 O O . TRP B 1 559 ? 18.766 -18.875 -1.99 1 65.19 559 TRP B O 1
ATOM 11845 N N . ASP B 1 560 ? 21.109 -18.938 -2.434 1 68.06 560 ASP B N 1
ATOM 11846 C CA . ASP B 1 560 ? 21.219 -20.344 -2.062 1 68.06 560 ASP B CA 1
ATOM 11847 C C . ASP B 1 560 ? 21.797 -20.5 -0.663 1 68.06 560 ASP B C 1
ATOM 11849 O O . ASP B 1 560 ? 22.828 -19.906 -0.346 1 68.06 560 ASP B O 1
ATOM 11853 N N . PRO B 1 561 ? 21.219 -21.188 0.267 1 79.44 561 PRO B N 1
ATOM 11854 C CA . PRO B 1 561 ? 19.844 -21.594 0.545 1 79.44 561 PRO B CA 1
ATOM 11855 C C . PRO B 1 561 ? 19 -20.469 1.133 1 79.44 561 PRO B C 1
ATOM 11857 O O . PRO B 1 561 ? 19.516 -19.625 1.881 1 79.44 561 PRO B O 1
ATOM 11860 N N . MET B 1 562 ? 17.828 -20.359 0.822 1 87.62 562 MET B N 1
ATOM 11861 C CA . MET B 1 562 ? 16.891 -19.391 1.355 1 87.62 562 MET B CA 1
ATOM 11862 C C . MET B 1 562 ? 15.656 -20.062 1.935 1 87.62 562 MET B C 1
ATOM 11864 O O . MET B 1 562 ? 14.633 -20.188 1.26 1 87.62 562 MET B O 1
ATOM 11868 N N . PRO B 1 563 ? 15.75 -20.453 3.246 1 93.19 563 PRO B N 1
ATOM 11869 C CA . PRO B 1 563 ? 14.57 -21.047 3.885 1 93.19 563 PRO B CA 1
ATOM 11870 C C . PRO B 1 563 ? 13.375 -20.094 3.922 1 93.19 563 PRO B C 1
ATOM 11872 O O . PRO B 1 563 ? 13.508 -18.953 4.359 1 93.19 563 PRO B O 1
ATOM 11875 N N . ASN B 1 564 ? 12.281 -20.516 3.445 1 95.56 564 ASN B N 1
ATOM 11876 C CA . ASN B 1 564 ? 11.086 -19.688 3.365 1 95.56 564 ASN B CA 1
ATOM 11877 C C . ASN B 1 564 ? 9.82 -20.516 3.635 1 95.56 564 ASN B C 1
ATOM 11879 O O . ASN B 1 564 ? 9.719 -21.656 3.201 1 95.56 564 ASN B O 1
ATOM 11883 N N . GLY B 1 565 ? 8.898 -19.906 4.418 1 97.12 565 GLY B N 1
ATOM 11884 C CA . GLY B 1 565 ? 7.594 -20.531 4.574 1 97.12 565 GLY B CA 1
ATOM 11885 C C . GLY B 1 565 ? 6.758 -20.484 3.311 1 97.12 565 GLY B C 1
ATOM 11886 O O . GLY B 1 565 ? 7.055 -19.734 2.387 1 97.12 565 GLY B O 1
ATOM 11887 N N . VAL B 1 566 ? 5.703 -21.25 3.219 1 97.69 566 VAL B N 1
ATOM 11888 C CA . VAL B 1 566 ? 4.84 -21.438 2.055 1 97.69 566 VAL B CA 1
ATOM 11889 C C . VAL B 1 566 ? 5.602 -22.172 0.961 1 97.69 566 VAL B C 1
ATOM 11891 O O . VAL B 1 566 ? 5.164 -23.234 0.506 1 97.69 566 VAL B O 1
ATOM 11894 N N . TRP B 1 567 ? 6.793 -21.625 0.577 1 97.25 567 TRP B N 1
ATOM 11895 C CA . TRP B 1 567 ? 7.59 -22.266 -0.461 1 97.25 567 TRP B CA 1
ATOM 11896 C C . TRP B 1 567 ? 8.203 -23.578 0.05 1 97.25 567 TRP B C 1
ATOM 11898 O O . TRP B 1 567 ? 8.18 -24.594 -0.645 1 97.25 567 TRP B O 1
ATOM 11908 N N . GLY B 1 568 ? 8.727 -23.5 1.267 1 97.94 568 GLY B N 1
ATOM 11909 C CA . GLY B 1 568 ? 9.25 -24.719 1.852 1 97.94 568 GLY B CA 1
ATOM 11910 C C . GLY B 1 568 ? 8.172 -25.734 2.188 1 97.94 568 GLY B C 1
ATOM 11911 O O . GLY B 1 568 ? 8.406 -26.938 2.137 1 97.94 568 GLY B O 1
ATOM 11912 N N . ASP B 1 569 ? 7 -25.25 2.471 1 98.56 569 ASP B N 1
ATOM 11913 C CA . ASP B 1 569 ? 5.891 -26.109 2.887 1 98.56 569 ASP B CA 1
ATOM 11914 C C . ASP B 1 569 ? 5.336 -26.906 1.706 1 98.56 569 ASP B C 1
ATOM 11916 O O . ASP B 1 569 ? 4.555 -27.844 1.894 1 98.56 569 ASP B O 1
ATOM 11920 N N . ALA B 1 570 ? 5.789 -26.609 0.527 1 98.56 570 ALA B N 1
ATOM 11921 C CA . ALA B 1 570 ? 5.398 -27.406 -0.637 1 98.56 570 ALA B CA 1
ATOM 11922 C C . ALA B 1 570 ? 5.762 -28.875 -0.452 1 98.56 570 ALA B C 1
ATOM 11924 O O . ALA B 1 570 ? 5.07 -29.766 -0.962 1 98.56 570 ALA B O 1
ATOM 11925 N N . ALA B 1 571 ? 6.789 -29.141 0.303 1 98.62 571 ALA B N 1
ATOM 11926 C CA . ALA B 1 571 ? 7.227 -30.5 0.576 1 98.62 571 ALA B CA 1
ATOM 11927 C C . ALA B 1 571 ? 6.156 -31.281 1.327 1 98.62 571 ALA B C 1
ATOM 11929 O O . ALA B 1 571 ? 6.133 -32.531 1.289 1 98.62 571 ALA B O 1
ATOM 11930 N N . VAL B 1 572 ? 5.258 -30.594 1.945 1 98.75 572 VAL B N 1
ATOM 11931 C CA . VAL B 1 572 ? 4.207 -31.219 2.738 1 98.75 572 VAL B CA 1
ATOM 11932 C C . VAL B 1 572 ? 2.861 -31.062 2.033 1 98.75 572 VAL B C 1
ATOM 11934 O O . VAL B 1 572 ? 2.139 -32.031 1.828 1 98.75 572 VAL B O 1
ATOM 11937 N N . MET B 1 573 ? 2.57 -29.906 1.562 1 98.5 573 MET B N 1
ATOM 11938 C CA . MET B 1 573 ? 1.236 -29.547 1.092 1 98.5 573 MET B CA 1
ATOM 11939 C C . MET B 1 573 ? 0.945 -30.188 -0.263 1 98.5 573 MET B C 1
ATOM 11941 O O . MET B 1 573 ? -0.184 -30.594 -0.528 1 98.5 573 MET B O 1
ATOM 11945 N N . VAL B 1 574 ? 1.944 -30.234 -1.152 1 98.69 574 VAL B N 1
ATOM 11946 C CA . VAL B 1 574 ? 1.714 -30.734 -2.506 1 98.69 574 VAL B CA 1
ATOM 11947 C C . VAL B 1 574 ? 1.431 -32.219 -2.471 1 98.69 574 VAL B C 1
ATOM 11949 O O . VAL B 1 574 ? 0.423 -32.688 -3.012 1 98.69 574 VAL B O 1
ATOM 11952 N N . PRO B 1 575 ? 2.309 -33.031 -1.78 1 98.69 575 PRO B N 1
ATOM 11953 C CA . PRO B 1 575 ? 1.975 -34.469 -1.729 1 98.69 575 PRO B CA 1
ATOM 11954 C C . PRO B 1 575 ? 0.667 -34.75 -0.989 1 98.69 575 PRO B C 1
ATOM 11956 O O . PRO B 1 575 ? -0.067 -35.656 -1.348 1 98.69 575 PRO B O 1
ATOM 11959 N N . TRP B 1 576 ? 0.361 -33.969 0.016 1 98.5 576 TRP B N 1
ATOM 11960 C CA . TRP B 1 576 ? -0.91 -34.125 0.721 1 98.5 576 TRP B CA 1
ATOM 11961 C C . TRP B 1 576 ? -2.084 -33.875 -0.218 1 98.5 576 TRP B C 1
ATOM 11963 O O . TRP B 1 576 ? -3.059 -34.625 -0.222 1 98.5 576 TRP B O 1
ATOM 11973 N N . GLY B 1 577 ? -1.991 -32.812 -0.989 1 97.81 577 GLY B N 1
ATOM 11974 C CA . GLY B 1 577 ? -3.033 -32.5 -1.953 1 97.81 577 GLY B CA 1
ATOM 11975 C C . GLY B 1 577 ? -3.221 -33.594 -3.006 1 97.81 577 GLY B C 1
ATOM 11976 O O . GLY B 1 577 ? -4.352 -33.906 -3.383 1 97.81 577 GLY B O 1
ATOM 11977 N N . LEU B 1 578 ? -2.115 -34.094 -3.457 1 98.38 578 LEU B N 1
ATOM 11978 C CA . LEU B 1 578 ? -2.184 -35.156 -4.465 1 98.38 578 LEU B CA 1
ATOM 11979 C C . LEU B 1 578 ? -2.818 -36.438 -3.889 1 98.38 578 LEU B C 1
ATOM 11981 O O . LEU B 1 578 ? -3.605 -37.094 -4.562 1 98.38 578 LEU B O 1
ATOM 11985 N N . TYR B 1 579 ? -2.494 -36.781 -2.65 1 97.69 579 TYR B N 1
ATOM 11986 C CA . TYR B 1 579 ? -3.123 -37.906 -1.976 1 97.69 579 TYR B CA 1
ATOM 11987 C C . TYR B 1 579 ? -4.629 -37.688 -1.863 1 97.69 579 TYR B C 1
ATOM 11989 O O . TYR B 1 579 ? -5.406 -38.594 -2.188 1 97.69 579 TYR B O 1
ATOM 11997 N N . ARG B 1 580 ? -5 -36.5 -1.455 1 96.31 580 ARG B N 1
ATOM 11998 C CA . ARG B 1 580 ? -6.418 -36.188 -1.271 1 96.31 580 ARG B CA 1
ATOM 11999 C C . ARG B 1 580 ? -7.176 -36.312 -2.588 1 96.31 580 ARG B C 1
ATOM 12001 O O . ARG B 1 580 ? -8.32 -36.781 -2.611 1 96.31 580 ARG B O 1
ATOM 12008 N N . MET B 1 581 ? -6.535 -35.969 -3.621 1 96.06 581 MET B N 1
ATOM 12009 C CA . MET B 1 581 ? -7.199 -35.969 -4.922 1 96.06 581 MET B CA 1
ATOM 12010 C C . MET B 1 581 ? -7.219 -37.344 -5.547 1 96.06 581 MET B C 1
ATOM 12012 O O . MET B 1 581 ? -8.195 -37.719 -6.199 1 96.06 581 MET B O 1
ATOM 12016 N N . SER B 1 582 ? -6.156 -38.156 -5.332 1 95.75 582 SER B N 1
ATOM 12017 C CA . SER B 1 582 ? -6 -39.406 -6.09 1 95.75 582 SER B CA 1
ATOM 12018 C C . SER B 1 582 ? -6.277 -40.625 -5.219 1 95.75 582 SER B C 1
ATOM 12020 O O . SER B 1 582 ? -6.492 -41.719 -5.73 1 95.75 582 SER B O 1
ATOM 12022 N N . GLY B 1 583 ? -6.219 -40.438 -3.947 1 95.69 583 GLY B N 1
ATOM 12023 C CA . GLY B 1 583 ? -6.309 -41.562 -3.033 1 95.69 583 GLY B CA 1
ATOM 12024 C C . GLY B 1 583 ? -5.031 -42.375 -2.965 1 95.69 583 GLY B C 1
ATOM 12025 O O . GLY B 1 583 ? -4.98 -43.406 -2.285 1 95.69 583 GLY B O 1
ATOM 12026 N N . ASP B 1 584 ? -4.004 -41.969 -3.65 1 97.81 584 ASP B N 1
ATOM 12027 C CA . ASP B 1 584 ? -2.76 -42.719 -3.73 1 97.81 584 ASP B CA 1
ATOM 12028 C C . ASP B 1 584 ? -1.855 -42.438 -2.537 1 97.81 584 ASP B C 1
ATOM 12030 O O . ASP B 1 584 ? -1.132 -41.438 -2.531 1 97.81 584 ASP B O 1
ATOM 12034 N N . VAL B 1 585 ? -1.708 -43.25 -1.646 1 97.69 585 VAL B N 1
ATOM 12035 C CA . VAL B 1 585 ? -0.96 -43.062 -0.405 1 97.69 585 VAL B CA 1
ATOM 12036 C C . VAL B 1 585 ? 0.538 -43.062 -0.703 1 97.69 585 VAL B C 1
ATOM 12038 O O . VAL B 1 585 ? 1.33 -42.562 0.096 1 97.69 585 VAL B O 1
ATOM 12041 N N . SER B 1 586 ? 0.941 -43.562 -1.867 1 97.38 586 SER B N 1
ATOM 12042 C CA . SER B 1 586 ? 2.361 -43.625 -2.199 1 97.38 586 SER B CA 1
ATOM 12043 C C . SER B 1 586 ? 2.941 -42.219 -2.346 1 97.38 586 SER B C 1
ATOM 12045 O O . SER B 1 586 ? 4.152 -42 -2.205 1 97.38 586 SER B O 1
ATOM 12047 N N . PHE B 1 587 ? 2.123 -41.219 -2.643 1 98.19 587 PHE B N 1
ATOM 12048 C CA . PHE B 1 587 ? 2.605 -39.844 -2.641 1 98.19 587 PHE B CA 1
ATOM 12049 C C . PHE B 1 587 ? 3.135 -39.469 -1.266 1 98.19 587 PHE B C 1
ATOM 12051 O O . PHE B 1 587 ? 4.117 -38.719 -1.157 1 98.19 587 PHE B O 1
ATOM 12058 N N . LEU B 1 588 ? 2.447 -39.906 -0.23 1 98.62 588 LEU B N 1
ATOM 12059 C CA . LEU B 1 588 ? 2.84 -39.594 1.141 1 98.62 588 LEU B CA 1
ATOM 12060 C C . LEU B 1 588 ? 4.07 -40.406 1.55 1 98.62 588 LEU B C 1
ATOM 12062 O O . LEU B 1 588 ? 5.02 -39.844 2.105 1 98.62 588 LEU B O 1
ATOM 12066 N N . SER B 1 589 ? 4.031 -41.719 1.285 1 98.31 589 SER B N 1
ATOM 12067 C CA . SER B 1 589 ? 5.129 -42.562 1.705 1 98.31 589 SER B CA 1
ATOM 12068 C C . SER B 1 589 ? 6.43 -42.188 1.007 1 98.31 589 SER B C 1
ATOM 12070 O O . SER B 1 589 ? 7.492 -42.156 1.633 1 98.31 589 SER B O 1
ATOM 12072 N N . ALA B 1 590 ? 6.363 -41.844 -0.276 1 97.56 590 ALA B N 1
ATOM 12073 C CA . ALA B 1 590 ? 7.551 -41.5 -1.048 1 97.56 590 ALA B CA 1
ATOM 12074 C C . ALA B 1 590 ? 8.141 -40.156 -0.569 1 97.56 590 ALA B C 1
ATOM 12076 O O . ALA B 1 590 ? 9.352 -39.938 -0.657 1 97.56 590 ALA B O 1
ATOM 12077 N N . GLN B 1 591 ? 7.277 -39.312 -0.006 1 98.31 591 GLN B N 1
ATOM 12078 C CA . GLN B 1 591 ? 7.711 -37.969 0.327 1 98.31 591 GLN B CA 1
ATOM 12079 C C . GLN B 1 591 ? 7.832 -37.781 1.837 1 98.31 591 GLN B C 1
ATOM 12081 O O . GLN B 1 591 ? 8.094 -36.656 2.314 1 98.31 591 GLN B O 1
ATOM 12086 N N . TYR B 1 592 ? 7.637 -38.781 2.646 1 98.56 592 TYR B N 1
ATOM 12087 C CA . TYR B 1 592 ? 7.59 -38.656 4.098 1 98.56 592 TYR B CA 1
ATOM 12088 C C . TYR B 1 592 ? 8.898 -38.094 4.641 1 98.56 592 TYR B C 1
ATOM 12090 O O . TYR B 1 592 ? 8.906 -37.188 5.477 1 98.56 592 TYR B O 1
ATOM 12098 N N . ASP B 1 593 ? 9.977 -38.656 4.156 1 98.25 593 ASP B N 1
ATOM 12099 C CA . ASP B 1 593 ? 11.281 -38.188 4.602 1 98.25 593 ASP B CA 1
ATOM 12100 C C . ASP B 1 593 ? 11.461 -36.688 4.27 1 98.25 593 ASP B C 1
ATOM 12102 O O . ASP B 1 593 ? 12.023 -35.938 5.066 1 98.25 593 ASP B O 1
ATOM 12106 N N . SER B 1 594 ? 11.062 -36.312 3.08 1 98.56 594 SER B N 1
ATOM 12107 C CA . SER B 1 594 ? 11.117 -34.906 2.676 1 98.56 594 SER B CA 1
ATOM 12108 C C . SER B 1 594 ? 10.336 -34.031 3.645 1 98.56 594 SER B C 1
ATOM 12110 O O . SER B 1 594 ? 10.805 -32.969 4.027 1 98.56 594 SER B O 1
ATOM 12112 N N . MET B 1 595 ? 9.133 -34.438 4.082 1 98.69 595 MET B N 1
ATOM 12113 C CA . MET B 1 595 ? 8.305 -33.688 5.039 1 98.69 595 MET B CA 1
ATOM 12114 C C . MET B 1 595 ? 9.055 -33.5 6.352 1 98.69 595 MET B C 1
ATOM 12116 O O . MET B 1 595 ? 9.117 -32.375 6.863 1 98.69 595 MET B O 1
ATOM 12120 N N . VAL B 1 596 ? 9.617 -34.562 6.809 1 98.38 596 VAL B N 1
ATOM 12121 C CA . VAL B 1 596 ? 10.297 -34.562 8.102 1 98.38 596 VAL B CA 1
ATOM 12122 C C . VAL B 1 596 ? 11.523 -33.656 8.039 1 98.38 596 VAL B C 1
ATOM 12124 O O . VAL B 1 596 ? 11.758 -32.844 8.945 1 98.38 596 VAL B O 1
ATOM 12127 N N . GLN B 1 597 ? 12.266 -33.781 6.953 1 98.06 597 GLN B N 1
ATOM 12128 C CA . GLN B 1 597 ? 13.484 -32.969 6.801 1 98.06 597 GLN B CA 1
ATOM 12129 C C . GLN B 1 597 ? 13.156 -31.484 6.727 1 98.06 597 GLN B C 1
ATOM 12131 O O . GLN B 1 597 ? 13.898 -30.656 7.258 1 98.06 597 GLN B O 1
ATOM 12136 N N . HIS B 1 598 ? 12.109 -31.125 6.066 1 98.38 598 HIS B N 1
ATOM 12137 C CA . HIS B 1 598 ? 11.703 -29.734 6.004 1 98.38 598 HIS B CA 1
ATOM 12138 C C . HIS B 1 598 ? 11.383 -29.188 7.391 1 98.38 598 HIS B C 1
ATOM 12140 O O . HIS B 1 598 ? 11.898 -28.125 7.781 1 98.38 598 HIS B O 1
ATOM 12146 N N . LEU B 1 599 ? 10.602 -29.859 8.156 1 98.31 599 LEU B N 1
ATOM 12147 C CA . LEU B 1 599 ? 10.102 -29.391 9.445 1 98.31 599 LEU B CA 1
ATOM 12148 C C . LEU B 1 599 ? 11.227 -29.375 10.484 1 98.31 599 LEU B C 1
ATOM 12150 O O . LEU B 1 599 ? 11.242 -28.516 11.367 1 98.31 599 LEU B O 1
ATOM 12154 N N . GLU B 1 600 ? 12.195 -30.266 10.359 1 97 600 GLU B N 1
ATOM 12155 C CA . GLU B 1 600 ? 13.211 -30.422 11.398 1 97 600 GLU B CA 1
ATOM 12156 C C . GLU B 1 600 ? 14.484 -29.672 11.039 1 97 600 GLU B C 1
ATOM 12158 O O . GLU B 1 600 ? 15.172 -29.125 11.922 1 97 600 GLU B O 1
ATOM 12163 N N . ASN B 1 601 ? 14.789 -29.641 9.727 1 95.94 601 ASN B N 1
ATOM 12164 C CA . ASN B 1 601 ? 16.078 -29.078 9.336 1 95.94 601 ASN B CA 1
ATOM 12165 C C . ASN B 1 601 ? 15.922 -27.922 8.367 1 95.94 601 ASN B C 1
ATOM 12167 O O . ASN B 1 601 ? 16.859 -27.141 8.148 1 95.94 601 ASN B O 1
ATOM 12171 N N . GLY B 1 602 ? 14.828 -27.797 7.762 1 96.75 602 GLY B N 1
ATOM 12172 C CA . GLY B 1 602 ? 14.602 -26.75 6.785 1 96.75 602 GLY B CA 1
ATOM 12173 C C . GLY B 1 602 ? 14.109 -25.453 7.41 1 96.75 602 GLY B C 1
ATOM 12174 O O . GLY B 1 602 ? 14.469 -24.359 6.953 1 96.75 602 GLY B O 1
ATOM 12175 N N . VAL B 1 603 ? 13.305 -25.469 8.445 1 97.5 603 VAL B N 1
ATOM 12176 C CA . VAL B 1 603 ? 12.727 -24.297 9.125 1 97.5 603 VAL B CA 1
ATOM 12177 C C . VAL B 1 603 ? 13.727 -23.75 10.141 1 97.5 603 VAL B C 1
ATOM 12179 O O . VAL B 1 603 ? 14.203 -24.469 11.008 1 97.5 603 VAL B O 1
ATOM 12182 N N . ILE B 1 604 ? 14.062 -22.469 10 1 96.69 604 ILE B N 1
ATOM 12183 C CA . ILE B 1 604 ? 14.883 -21.797 11 1 96.69 604 ILE B CA 1
ATOM 12184 C C . ILE B 1 604 ? 13.992 -21.234 12.102 1 96.69 604 ILE B C 1
ATOM 12186 O O . ILE B 1 604 ? 13.18 -20.344 11.859 1 96.69 604 ILE B O 1
ATOM 12190 N N . ARG B 1 605 ? 14.227 -21.688 13.305 1 97.62 605 ARG B N 1
ATOM 12191 C CA . ARG B 1 605 ? 13.289 -21.422 14.398 1 97.62 605 ARG B CA 1
ATOM 12192 C C . ARG B 1 605 ? 13.75 -20.219 15.227 1 97.62 605 ARG B C 1
ATOM 12194 O O . ARG B 1 605 ? 14.945 -19.984 15.375 1 97.62 605 ARG B O 1
ATOM 12201 N N . GLY B 1 606 ? 12.758 -19.5 15.695 1 96.25 606 GLY B N 1
ATOM 12202 C CA . GLY B 1 606 ? 12.992 -18.531 16.75 1 96.25 606 GLY B CA 1
ATOM 12203 C C . GLY B 1 606 ? 12.891 -19.125 18.141 1 96.25 606 GLY B C 1
ATOM 12204 O O . GLY B 1 606 ? 12.664 -20.328 18.297 1 96.25 606 GLY B O 1
ATOM 12205 N N . PRO B 1 607 ? 13.031 -18.234 19.219 1 94.31 607 PRO B N 1
ATOM 12206 C CA . PRO B 1 607 ? 13.016 -18.734 20.594 1 94.31 607 PRO B CA 1
ATOM 12207 C C . PRO B 1 607 ? 11.664 -19.344 20.984 1 94.31 607 PRO B C 1
ATOM 12209 O O . PRO B 1 607 ? 11.609 -20.203 21.875 1 94.31 607 PRO B O 1
ATOM 12212 N N . ASP B 1 608 ? 10.602 -19.016 20.328 1 95.88 608 ASP B N 1
ATOM 12213 C CA . ASP B 1 608 ? 9.266 -19.516 20.672 1 95.88 608 ASP B CA 1
ATOM 12214 C C . ASP B 1 608 ? 8.922 -20.766 19.859 1 95.88 608 ASP B C 1
ATOM 12216 O O . ASP B 1 608 ? 7.816 -21.297 19.969 1 95.88 608 ASP B O 1
ATOM 12220 N N . GLY B 1 609 ? 9.844 -21.219 19.031 1 97.44 609 GLY B N 1
ATOM 12221 C CA . GLY B 1 609 ? 9.625 -22.422 18.25 1 97.44 609 GLY B CA 1
ATOM 12222 C C . GLY B 1 609 ? 9.023 -22.141 16.891 1 97.44 609 GLY B C 1
ATOM 12223 O O . GLY B 1 609 ? 9.016 -23.016 16.016 1 97.44 609 GLY B O 1
ATOM 12224 N N . LEU B 1 610 ? 8.516 -20.922 16.703 1 98.38 610 LEU B N 1
ATOM 12225 C CA . LEU B 1 610 ? 8.047 -20.484 15.391 1 98.38 610 LEU B CA 1
ATOM 12226 C C . LEU B 1 610 ? 9.211 -20 14.531 1 98.38 610 LEU B C 1
ATOM 12228 O O . LEU B 1 610 ? 10.375 -20.172 14.891 1 98.38 610 LEU B O 1
ATOM 12232 N N . TRP B 1 611 ? 8.984 -19.5 13.367 1 98.25 611 TRP B N 1
ATOM 12233 C CA . TRP B 1 611 ? 10.047 -19.031 12.484 1 98.25 611 TRP B CA 1
ATOM 12234 C C . TRP B 1 611 ? 10.852 -17.906 13.148 1 98.25 611 TRP B C 1
ATOM 12236 O O . TRP B 1 611 ? 10.305 -17.125 13.93 1 98.25 611 TRP B O 1
ATOM 12246 N N . ASP B 1 612 ? 12.141 -17.828 12.852 1 97 612 ASP B N 1
ATOM 12247 C CA . ASP B 1 612 ? 12.977 -16.703 13.242 1 97 612 ASP B CA 1
ATOM 12248 C C . ASP B 1 612 ? 12.516 -15.406 12.57 1 97 612 ASP B C 1
ATOM 12250 O O . ASP B 1 612 ? 12.562 -15.289 11.344 1 97 612 ASP B O 1
ATOM 12254 N N . PRO B 1 613 ? 12.117 -14.438 13.391 1 94.25 613 PRO B N 1
ATOM 12255 C CA . PRO B 1 613 ? 11.586 -13.203 12.789 1 94.25 613 PRO B CA 1
ATOM 12256 C C . PRO B 1 613 ? 12.656 -12.383 12.078 1 94.25 613 PRO B C 1
ATOM 12258 O O . PRO B 1 613 ? 12.336 -11.445 11.352 1 94.25 613 PRO B O 1
ATOM 12261 N N . GLU B 1 614 ? 13.906 -12.68 12.203 1 93.19 614 GLU B N 1
ATOM 12262 C CA . GLU B 1 614 ? 14.992 -11.922 11.578 1 93.19 614 GLU B CA 1
ATOM 12263 C C . GLU B 1 614 ? 15.25 -12.422 10.156 1 93.19 614 GLU B C 1
ATOM 12265 O O . GLU B 1 614 ? 15.977 -11.781 9.391 1 93.19 614 GLU B O 1
ATOM 12270 N N . LEU B 1 615 ? 14.594 -13.516 9.836 1 92.94 615 LEU B N 1
ATOM 12271 C CA . LEU B 1 615 ? 14.742 -14.047 8.484 1 92.94 615 LEU B CA 1
ATOM 12272 C C . LEU B 1 615 ? 13.703 -13.438 7.547 1 92.94 615 LEU B C 1
ATOM 12274 O O . LEU B 1 615 ? 12.508 -13.461 7.836 1 92.94 615 LEU B O 1
ATOM 12278 N N . TRP B 1 616 ? 14.172 -12.93 6.434 1 92.06 616 TRP B N 1
ATOM 12279 C CA . TRP B 1 616 ? 13.266 -12.359 5.438 1 92.06 616 TRP B CA 1
ATOM 12280 C C . TRP B 1 616 ? 12.367 -13.438 4.836 1 92.06 616 TRP B C 1
ATOM 12282 O O . TRP B 1 616 ? 12.82 -14.555 4.574 1 92.06 616 TRP B O 1
ATOM 12292 N N . GLN B 1 617 ? 11.07 -13.234 4.637 1 95.12 617 GLN B N 1
ATOM 12293 C CA . GLN B 1 617 ? 10.078 -14.141 4.066 1 95.12 617 GLN B CA 1
ATOM 12294 C C . GLN B 1 617 ? 9.367 -13.5 2.877 1 95.12 617 GLN B C 1
ATOM 12296 O O . GLN B 1 617 ? 9.086 -12.297 2.891 1 95.12 617 GLN B O 1
ATOM 12301 N N . PHE B 1 618 ? 8.938 -14.305 1.857 1 94 618 PHE B N 1
ATOM 12302 C CA . PHE B 1 618 ? 8.148 -13.805 0.742 1 94 618 PHE B CA 1
ATOM 12303 C C . PHE B 1 618 ? 6.766 -13.359 1.214 1 94 618 PHE B C 1
ATOM 12305 O O . PHE B 1 618 ? 6.199 -12.398 0.688 1 94 618 PHE B O 1
ATOM 12312 N N . GLY B 1 619 ? 6.246 -14.102 2.215 1 95.88 619 GLY B N 1
ATOM 12313 C CA . GLY B 1 619 ? 4.934 -13.758 2.738 1 95.88 619 GLY B CA 1
ATOM 12314 C C . GLY B 1 619 ? 3.846 -13.766 1.679 1 95.88 619 GLY B C 1
ATOM 12315 O O . GLY B 1 619 ? 3.705 -14.742 0.938 1 95.88 619 GLY B O 1
ATOM 12316 N N . ASP B 1 620 ? 2.973 -12.766 1.69 1 96.81 620 ASP B N 1
ATOM 12317 C CA . ASP B 1 620 ? 1.9 -12.625 0.709 1 96.81 620 ASP B CA 1
ATOM 12318 C C . ASP B 1 620 ? 2.383 -11.875 -0.532 1 96.81 620 ASP B C 1
ATOM 12320 O O . ASP B 1 620 ? 1.887 -10.797 -0.843 1 96.81 620 ASP B O 1
ATOM 12324 N N . TRP B 1 621 ? 3.197 -12.562 -1.273 1 95.38 621 TRP B N 1
ATOM 12325 C CA . TRP B 1 621 ? 3.891 -12.023 -2.438 1 95.38 621 TRP B CA 1
ATOM 12326 C C . TRP B 1 621 ? 2.914 -11.328 -3.379 1 95.38 621 TRP B C 1
ATOM 12328 O O . TRP B 1 621 ? 1.869 -11.883 -3.723 1 95.38 621 TRP B O 1
ATOM 12338 N N . LEU B 1 622 ? 3.188 -10.039 -3.826 1 94.44 622 LEU B N 1
ATOM 12339 C CA . LEU B 1 622 ? 2.502 -9.203 -4.812 1 94.44 622 LEU B CA 1
ATOM 12340 C C . LEU B 1 622 ? 1.163 -8.719 -4.273 1 94.44 622 LEU B C 1
ATOM 12342 O O . LEU B 1 622 ? 0.194 -8.594 -5.023 1 94.44 622 LEU B O 1
ATOM 12346 N N . ASP B 1 623 ? 1.113 -8.562 -2.943 1 92.88 623 ASP B N 1
ATOM 12347 C CA . ASP B 1 623 ? 0.091 -7.715 -2.342 1 92.88 623 ASP B CA 1
ATOM 12348 C C . ASP B 1 623 ? -0.05 -6.398 -3.104 1 92.88 623 ASP B C 1
ATOM 12350 O O . ASP B 1 623 ? 0.948 -5.738 -3.406 1 92.88 623 ASP B O 1
ATOM 12354 N N . PRO B 1 624 ? -1.285 -6.078 -3.529 1 92.19 624 PRO B N 1
ATOM 12355 C CA . PRO B 1 624 ? -1.409 -4.887 -4.371 1 92.19 624 PRO B CA 1
ATOM 12356 C C . PRO B 1 624 ? -1.029 -3.602 -3.639 1 92.19 624 PRO B C 1
ATOM 12358 O O . PRO B 1 624 ? -0.854 -2.555 -4.266 1 92.19 624 PRO B O 1
ATOM 12361 N N . ARG B 1 625 ? -0.85 -3.65 -2.346 1 90.31 625 ARG B N 1
ATOM 12362 C CA . ARG B 1 625 ? -0.48 -2.471 -1.571 1 90.31 625 ARG B CA 1
ATOM 12363 C C . ARG B 1 625 ? 1.027 -2.41 -1.353 1 90.31 625 ARG B C 1
ATOM 12365 O O . ARG B 1 625 ? 1.539 -1.444 -0.784 1 90.31 625 ARG B O 1
ATOM 12372 N N . ALA B 1 626 ? 1.784 -3.396 -1.757 1 89.56 626 ALA B N 1
ATOM 12373 C CA . ALA B 1 626 ? 3.244 -3.346 -1.73 1 89.56 626 ALA B CA 1
ATOM 12374 C C . ALA B 1 626 ? 3.773 -2.309 -2.717 1 89.56 626 ALA B C 1
ATOM 12376 O O . ALA B 1 626 ? 3.125 -2.01 -3.721 1 89.56 626 ALA B O 1
ATOM 12377 N N . PRO B 1 627 ? 4.973 -1.763 -2.447 1 84.19 627 PRO B N 1
ATOM 12378 C CA . PRO B 1 627 ? 5.566 -0.849 -3.428 1 84.19 627 PRO B CA 1
ATOM 12379 C C . PRO B 1 627 ? 5.801 -1.512 -4.785 1 84.19 627 PRO B C 1
ATOM 12381 O O . PRO B 1 627 ? 6.07 -2.715 -4.848 1 84.19 627 PRO B O 1
ATOM 12384 N N . GLN B 1 628 ? 5.738 -0.836 -5.91 1 75.19 628 GLN B N 1
ATOM 12385 C CA . GLN B 1 628 ? 5.801 -1.317 -7.285 1 75.19 628 GLN B CA 1
ATOM 12386 C C . GLN B 1 628 ? 7.078 -2.109 -7.535 1 75.19 628 GLN B C 1
ATOM 12388 O O . GLN B 1 628 ? 7.062 -3.121 -8.242 1 75.19 628 GLN B O 1
ATOM 12393 N N . ASN B 1 629 ? 8.156 -1.742 -7.035 1 81.75 629 ASN B N 1
ATOM 12394 C CA . ASN B 1 629 ? 9.406 -2.436 -7.316 1 81.75 629 ASN B CA 1
ATOM 12395 C C . ASN B 1 629 ? 10.008 -3.047 -6.055 1 81.75 629 ASN B C 1
ATOM 12397 O O . ASN B 1 629 ? 11.227 -3.096 -5.902 1 81.75 629 ASN B O 1
ATOM 12401 N N . ASP B 1 630 ? 9.055 -3.471 -5.18 1 87 630 ASP B N 1
ATOM 12402 C CA . ASP B 1 630 ? 9.422 -4.188 -3.959 1 87 630 ASP B CA 1
ATOM 12403 C C . ASP B 1 630 ? 8.25 -5.027 -3.449 1 87 630 ASP B C 1
ATOM 12405 O O . ASP B 1 630 ? 7.805 -4.855 -2.312 1 87 630 ASP B O 1
ATOM 12409 N N . SER B 1 631 ? 7.945 -5.984 -4.215 1 84.88 631 SER B N 1
ATOM 12410 C CA . SER B 1 631 ? 6.73 -6.773 -4.047 1 84.88 631 SER B CA 1
ATOM 12411 C C . SER B 1 631 ? 6.762 -7.57 -2.746 1 84.88 631 SER B C 1
ATOM 12413 O O . SER B 1 631 ? 5.715 -7.996 -2.246 1 84.88 631 SER B O 1
ATOM 12415 N N . GLY B 1 632 ? 7.902 -7.793 -2.199 1 84.69 632 GLY B N 1
ATOM 12416 C CA . GLY B 1 632 ? 8.031 -8.57 -0.978 1 84.69 632 GLY B CA 1
ATOM 12417 C C . GLY B 1 632 ? 7.66 -7.789 0.269 1 84.69 632 GLY B C 1
ATOM 12418 O O . GLY B 1 632 ? 7.543 -8.367 1.354 1 84.69 632 GLY B O 1
ATOM 12419 N N . ARG B 1 633 ? 7.383 -6.516 0.087 1 88.12 633 ARG B N 1
ATOM 12420 C CA . ARG B 1 633 ? 7.012 -5.68 1.222 1 88.12 633 ARG B CA 1
ATOM 12421 C C . ARG B 1 633 ? 5.5 -5.492 1.296 1 88.12 633 ARG B C 1
ATOM 12423 O O . ARG B 1 633 ? 5.008 -4.363 1.34 1 88.12 633 ARG B O 1
ATOM 12430 N N . GLY B 1 634 ? 4.809 -6.656 1.373 1 90.31 634 GLY B N 1
ATOM 12431 C CA . GLY B 1 634 ? 3.363 -6.645 1.521 1 90.31 634 GLY B CA 1
ATOM 12432 C C . GLY B 1 634 ? 2.904 -6.129 2.871 1 90.31 634 GLY B C 1
ATOM 12433 O O . GLY B 1 634 ? 3.729 -5.824 3.736 1 90.31 634 GLY B O 1
ATOM 12434 N N . THR B 1 635 ? 1.614 -5.984 3.074 1 93.25 635 THR B N 1
ATOM 12435 C CA . THR B 1 635 ? 1.059 -5.398 4.289 1 93.25 635 THR B CA 1
ATOM 12436 C C . THR B 1 635 ? 0.969 -6.438 5.398 1 93.25 635 THR B C 1
ATOM 12438 O O . THR B 1 635 ? 0.817 -6.09 6.574 1 93.25 635 THR B O 1
ATOM 12441 N N . THR B 1 636 ? 1.005 -7.688 5.082 1 96.94 636 THR B N 1
ATOM 12442 C CA . THR B 1 636 ? 1.027 -8.758 6.074 1 96.94 636 THR B CA 1
ATOM 12443 C C . THR B 1 636 ? 2.461 -9.195 6.363 1 96.94 636 THR B C 1
ATOM 12445 O O . THR B 1 636 ? 3.221 -9.5 5.441 1 96.94 636 THR B O 1
ATOM 12448 N N . ASP B 1 637 ? 2.816 -9.258 7.602 1 96.81 637 ASP B N 1
ATOM 12449 C CA . ASP B 1 637 ? 4.156 -9.688 7.988 1 96.81 637 ASP B CA 1
ATOM 12450 C C . ASP B 1 637 ? 4.473 -11.07 7.422 1 96.81 637 ASP B C 1
ATOM 12452 O O . ASP B 1 637 ? 3.703 -12.016 7.605 1 96.81 637 ASP B O 1
ATOM 12456 N N . GLY B 1 638 ? 5.613 -11.148 6.727 1 96.81 638 GLY B N 1
ATOM 12457 C CA . GLY B 1 638 ? 5.988 -12.398 6.086 1 96.81 638 GLY B CA 1
ATOM 12458 C C . GLY B 1 638 ? 6.227 -13.523 7.074 1 96.81 638 GLY B C 1
ATOM 12459 O O . GLY B 1 638 ? 5.938 -14.688 6.777 1 96.81 638 GLY B O 1
ATOM 12460 N N . THR B 1 639 ? 6.781 -13.195 8.242 1 97.56 639 THR B N 1
ATOM 12461 C CA . THR B 1 639 ? 7.012 -14.203 9.266 1 97.56 639 THR B CA 1
ATOM 12462 C C . THR B 1 639 ? 5.691 -14.758 9.789 1 97.56 639 THR B C 1
ATOM 12464 O O . THR B 1 639 ? 5.582 -15.953 10.07 1 97.56 639 THR B O 1
ATOM 12467 N N . PHE B 1 640 ? 4.68 -13.953 9.9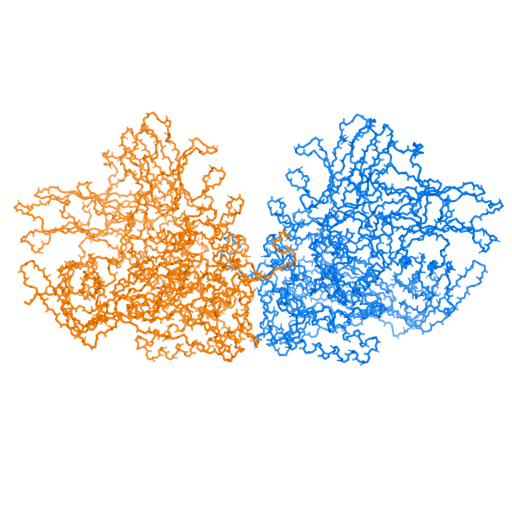61 1 98.19 640 PHE B N 1
ATOM 12468 C CA . PHE B 1 640 ? 3.354 -14.414 10.352 1 98.19 640 PHE B CA 1
ATOM 12469 C C . PHE B 1 640 ? 2.832 -15.461 9.375 1 98.19 640 PHE B C 1
ATOM 12471 O O . PHE B 1 640 ? 2.32 -16.5 9.789 1 98.19 640 PHE B O 1
ATOM 12478 N N . VAL B 1 641 ? 2.893 -15.141 8.055 1 98.56 641 VAL B N 1
ATOM 12479 C CA . VAL B 1 641 ? 2.422 -16.047 7.016 1 98.56 641 VAL B CA 1
ATOM 12480 C C . VAL B 1 641 ? 3.166 -17.375 7.121 1 98.56 641 VAL B C 1
ATOM 12482 O O . VAL B 1 641 ? 2.551 -18.453 7.086 1 98.56 641 VAL B O 1
ATOM 12485 N N . ALA B 1 642 ? 4.48 -17.281 7.234 1 98.5 642 ALA B N 1
ATOM 12486 C CA . ALA B 1 642 ? 5.312 -18.469 7.363 1 98.5 642 ALA B CA 1
ATOM 12487 C C . ALA B 1 642 ? 4.91 -19.297 8.586 1 98.5 642 ALA B C 1
ATOM 12489 O O . ALA B 1 642 ? 4.871 -20.516 8.531 1 98.5 642 ALA B O 1
ATOM 12490 N N . ASP B 1 643 ? 4.625 -18.625 9.688 1 98.75 643 ASP B N 1
ATOM 12491 C CA . ASP B 1 643 ? 4.238 -19.312 10.922 1 98.75 643 ASP B CA 1
ATOM 12492 C C . ASP B 1 643 ? 2.928 -20.062 10.75 1 98.75 643 ASP B C 1
ATOM 12494 O O . ASP B 1 643 ? 2.77 -21.172 11.273 1 98.75 643 ASP B O 1
ATOM 12498 N N . CYS B 1 644 ? 1.949 -19.438 10.086 1 98.69 644 CYS B N 1
ATOM 12499 C CA . CYS B 1 644 ? 0.687 -20.125 9.828 1 98.69 644 CYS B CA 1
ATOM 12500 C C . CYS B 1 644 ? 0.917 -21.422 9.078 1 98.69 644 CYS B C 1
ATOM 12502 O O . CYS B 1 644 ? 0.347 -22.453 9.438 1 98.69 644 CYS B O 1
ATOM 12504 N N . PHE B 1 645 ? 1.74 -21.406 8.102 1 98.75 645 PHE B N 1
ATOM 12505 C CA . PHE B 1 645 ? 1.997 -22.594 7.289 1 98.75 645 PHE B CA 1
ATOM 12506 C C . PHE B 1 645 ? 2.812 -23.625 8.07 1 98.75 645 PHE B C 1
ATOM 12508 O O . PHE B 1 645 ? 2.641 -24.828 7.887 1 98.75 645 PHE B O 1
ATOM 12515 N N . LEU B 1 646 ? 3.713 -23.109 8.914 1 98.75 646 LEU B N 1
ATOM 12516 C CA . LEU B 1 646 ? 4.457 -24.031 9.766 1 98.75 646 LEU B CA 1
ATOM 12517 C C . LEU B 1 646 ? 3.512 -24.875 10.617 1 98.75 646 LEU B C 1
ATOM 12519 O O . LEU B 1 646 ? 3.676 -26.094 10.727 1 98.75 646 LEU B O 1
ATOM 12523 N N . VAL B 1 647 ? 2.539 -24.234 11.211 1 98.62 647 VAL B N 1
ATOM 12524 C CA . VAL B 1 647 ? 1.562 -24.938 12.031 1 98.62 647 VAL B CA 1
ATOM 12525 C C . VAL B 1 647 ? 0.786 -25.938 11.172 1 98.62 647 VAL B C 1
ATOM 12527 O O . VAL B 1 647 ? 0.66 -27.109 11.531 1 98.62 647 VAL B O 1
ATOM 12530 N N . ALA B 1 648 ? 0.282 -25.5 10.07 1 98.38 648 ALA B N 1
ATOM 12531 C CA . ALA B 1 648 ? -0.519 -26.344 9.188 1 98.38 648 ALA B CA 1
ATOM 12532 C C . ALA B 1 648 ? 0.287 -27.547 8.695 1 98.38 648 ALA B C 1
ATOM 12534 O O . ALA B 1 648 ? -0.212 -28.672 8.68 1 98.38 648 ALA B O 1
ATOM 12535 N N . SER B 1 649 ? 1.508 -27.281 8.211 1 98.62 649 SER B N 1
ATOM 12536 C CA . SER B 1 649 ? 2.363 -28.359 7.711 1 98.62 649 SER B CA 1
ATOM 12537 C C . SER B 1 649 ? 2.66 -29.375 8.805 1 98.62 649 SER B C 1
ATOM 12539 O O . SER B 1 649 ? 2.725 -30.578 8.531 1 98.62 649 SER B O 1
ATOM 12541 N N . THR B 1 650 ? 2.875 -28.906 10.016 1 98.75 650 THR B N 1
ATOM 12542 C CA . THR B 1 650 ? 3.15 -29.812 11.125 1 98.75 650 THR B CA 1
ATOM 12543 C C . THR B 1 650 ? 1.926 -30.672 11.438 1 98.75 650 THR B C 1
ATOM 12545 O O . THR B 1 650 ? 2.053 -31.859 11.742 1 98.75 650 THR B O 1
ATOM 12548 N N . GLN B 1 651 ? 0.783 -30.078 11.359 1 98.25 651 GLN B N 1
ATOM 12549 C CA . GLN B 1 651 ? -0.453 -30.828 11.562 1 98.25 651 GLN B CA 1
ATOM 12550 C C . GLN B 1 651 ? -0.631 -31.891 10.484 1 98.25 651 GLN B C 1
ATOM 12552 O O . GLN B 1 651 ? -1.019 -33.031 10.781 1 98.25 651 GLN B O 1
ATOM 12557 N N . VAL B 1 652 ? -0.365 -31.547 9.266 1 98.38 652 VAL B N 1
ATOM 12558 C CA . VAL B 1 652 ? -0.468 -32.5 8.164 1 98.38 652 VAL B CA 1
ATOM 12559 C C . VAL B 1 652 ? 0.544 -33.625 8.359 1 98.38 652 VAL B C 1
ATOM 12561 O O . VAL B 1 652 ? 0.228 -34.781 8.141 1 98.38 652 VAL B O 1
ATOM 12564 N N . ALA B 1 653 ? 1.741 -33.281 8.734 1 98.56 653 ALA B N 1
ATOM 12565 C CA . ALA B 1 653 ? 2.766 -34.281 8.969 1 98.56 653 ALA B CA 1
ATOM 12566 C C . ALA B 1 653 ? 2.314 -35.281 10.039 1 98.56 653 ALA B C 1
ATOM 12568 O O . ALA B 1 653 ? 2.605 -36.469 9.945 1 98.56 653 ALA B O 1
ATOM 12569 N N . ALA B 1 654 ? 1.664 -34.781 11.062 1 98.25 654 ALA B N 1
ATOM 12570 C CA . ALA B 1 654 ? 1.132 -35.656 12.102 1 98.25 654 ALA B CA 1
ATOM 12571 C C . ALA B 1 654 ? 0.121 -36.656 11.516 1 98.25 654 ALA B C 1
ATOM 12573 O O . ALA B 1 654 ? 0.153 -37.844 11.836 1 98.25 654 ALA B O 1
ATOM 12574 N N . GLU B 1 655 ? -0.749 -36.188 10.742 1 97.62 655 GLU B N 1
ATOM 12575 C CA . GLU B 1 655 ? -1.743 -37.031 10.094 1 97.62 655 GLU B CA 1
ATOM 12576 C C . GLU B 1 655 ? -1.082 -38.062 9.172 1 97.62 655 GLU B C 1
ATOM 12578 O O . GLU B 1 655 ? -1.495 -39.219 9.133 1 97.62 655 GLU B O 1
ATOM 12583 N N . VAL B 1 656 ? -0.099 -37.594 8.43 1 98.62 656 VAL B N 1
ATOM 12584 C CA . VAL B 1 656 ? 0.611 -38.469 7.504 1 98.62 656 VAL B CA 1
ATOM 12585 C C . VAL B 1 656 ? 1.334 -39.562 8.281 1 98.62 656 VAL B C 1
ATOM 12587 O O . VAL B 1 656 ? 1.306 -40.75 7.891 1 98.62 656 VAL B O 1
ATOM 12590 N N . ALA B 1 657 ? 1.989 -39.156 9.344 1 98.62 657 ALA B N 1
ATOM 12591 C CA . ALA B 1 657 ? 2.686 -40.156 10.172 1 98.62 657 ALA B CA 1
ATOM 12592 C C . ALA B 1 657 ? 1.723 -41.219 10.695 1 98.62 657 ALA B C 1
ATOM 12594 O O . ALA B 1 657 ? 2.061 -42.375 10.742 1 98.62 657 ALA B O 1
ATOM 12595 N N . ALA B 1 658 ? 0.58 -40.781 11.125 1 97.88 658 ALA B N 1
ATOM 12596 C CA . ALA B 1 658 ? -0.434 -41.719 11.594 1 97.88 658 ALA B CA 1
ATOM 12597 C C . ALA B 1 658 ? -0.878 -42.656 10.469 1 97.88 658 ALA B C 1
ATOM 12599 O O . ALA B 1 658 ? -1 -43.875 10.672 1 97.88 658 ALA B O 1
ATOM 12600 N N . LYS B 1 659 ? -1.136 -42.125 9.305 1 97.38 659 LYS B N 1
ATOM 12601 C CA . LYS B 1 659 ? -1.588 -42.875 8.148 1 97.38 659 LYS B CA 1
ATOM 12602 C C . LYS B 1 659 ? -0.541 -43.906 7.719 1 97.38 659 LYS B C 1
ATOM 12604 O O . LYS B 1 659 ? -0.881 -44.969 7.199 1 97.38 659 LYS B O 1
ATOM 12609 N N . LEU B 1 660 ? 0.694 -43.562 7.766 1 98.19 660 LEU B N 1
ATOM 12610 C CA . LEU B 1 660 ? 1.784 -44.438 7.34 1 98.19 660 LEU B CA 1
ATOM 12611 C C . LEU B 1 660 ? 2.236 -45.344 8.477 1 98.19 660 LEU B C 1
ATOM 12613 O O . LEU B 1 660 ? 3.252 -46.031 8.367 1 98.19 660 LEU B O 1
ATOM 12617 N N . ALA B 1 661 ? 1.59 -45.281 9.625 1 96.75 661 ALA B N 1
ATOM 12618 C CA . ALA B 1 661 ? 1.859 -46.125 10.789 1 96.75 661 ALA B CA 1
ATOM 12619 C C . ALA B 1 661 ? 3.283 -45.906 11.305 1 96.75 661 ALA B C 1
ATOM 12621 O O . ALA B 1 661 ? 4.035 -46.844 11.477 1 96.75 661 ALA B O 1
ATOM 12622 N N . LYS B 1 662 ? 3.574 -44.656 11.383 1 97.44 662 LYS B N 1
ATOM 12623 C CA . LYS B 1 662 ? 4.812 -44.25 12.047 1 97.44 662 LYS B CA 1
ATOM 12624 C C . LYS B 1 662 ? 4.574 -43.969 13.531 1 97.44 662 LYS B C 1
ATOM 12626 O O . LYS B 1 662 ? 4.336 -42.844 13.93 1 97.44 662 LYS B O 1
ATOM 12631 N N . PRO B 1 663 ? 4.703 -44.906 14.438 1 94.38 663 PRO B N 1
ATOM 12632 C CA . PRO B 1 663 ? 4.211 -44.812 15.812 1 94.38 663 PRO B CA 1
ATOM 12633 C C . PRO B 1 663 ? 4.992 -43.781 16.656 1 94.38 663 PRO B C 1
ATOM 12635 O O . PRO B 1 663 ? 4.465 -43.25 17.625 1 94.38 663 PRO B O 1
ATOM 12638 N N . VAL B 1 664 ? 6.23 -43.562 16.344 1 96.38 664 VAL B N 1
ATOM 12639 C CA . VAL B 1 664 ? 7.031 -42.594 17.094 1 96.38 664 VAL B CA 1
ATOM 12640 C C . VAL B 1 664 ? 6.762 -41.188 16.594 1 96.38 664 VAL B C 1
ATOM 12642 O O . VAL B 1 664 ? 6.57 -40.25 17.391 1 96.38 664 VAL B O 1
ATOM 12645 N N . ASP B 1 665 ? 6.699 -41.062 15.305 1 97 665 ASP B N 1
ATOM 12646 C CA . ASP B 1 665 ? 6.582 -39.75 14.688 1 97 665 ASP B CA 1
ATOM 12647 C C . ASP B 1 665 ? 5.176 -39.156 14.867 1 97 665 ASP B C 1
ATOM 12649 O O . ASP B 1 665 ? 5.004 -37.969 15.016 1 97 665 ASP B O 1
ATOM 12653 N N . SER B 1 666 ? 4.184 -39.969 14.875 1 96.75 666 SER B N 1
ATOM 12654 C CA . SER B 1 666 ? 2.799 -39.5 14.898 1 96.75 666 SER B CA 1
ATOM 12655 C C . SER B 1 666 ? 2.508 -38.719 16.156 1 96.75 666 SER B C 1
ATOM 12657 O O . SER B 1 666 ? 2.113 -37.531 16.094 1 96.75 666 SER B O 1
ATOM 12659 N N . PRO B 1 667 ? 2.785 -39.25 17.422 1 97 667 PRO B N 1
ATOM 12660 C CA . PRO B 1 667 ? 2.555 -38.438 18.609 1 97 667 PRO B CA 1
ATOM 12661 C C . PRO B 1 667 ? 3.51 -37.25 18.703 1 97 667 PRO B C 1
ATOM 12663 O O . PRO B 1 667 ? 3.129 -36.188 19.203 1 97 667 PRO B O 1
ATOM 12666 N N . ARG B 1 668 ? 4.691 -37.438 18.266 1 97.75 668 ARG B N 1
ATOM 12667 C CA . ARG B 1 668 ? 5.676 -36.375 18.312 1 97.75 668 ARG B CA 1
ATOM 12668 C C . ARG B 1 668 ? 5.207 -35.156 17.531 1 97.75 668 ARG B C 1
ATOM 12670 O O . ARG B 1 668 ? 5.258 -34.031 18.016 1 97.75 668 ARG B O 1
ATOM 12677 N N . PHE B 1 669 ? 4.773 -35.375 16.281 1 98.25 669 PHE B N 1
ATOM 12678 C CA . PHE B 1 669 ? 4.32 -34.281 15.445 1 98.25 669 PHE B CA 1
ATOM 12679 C C . PHE B 1 669 ? 2.996 -33.719 15.953 1 98.25 669 PHE B C 1
ATOM 12681 O O . PHE B 1 669 ? 2.738 -32.531 15.844 1 98.25 669 PHE B O 1
ATOM 12688 N N . ARG B 1 670 ? 2.111 -34.5 16.484 1 97.88 670 ARG B N 1
ATOM 12689 C CA . ARG B 1 670 ? 0.874 -34.031 17.078 1 97.88 670 ARG B CA 1
ATOM 12690 C C . ARG B 1 670 ? 1.163 -33.062 18.234 1 97.88 670 ARG B C 1
ATOM 12692 O O . ARG B 1 670 ? 0.525 -32.031 18.359 1 97.88 670 ARG B O 1
ATOM 12699 N N . ASP B 1 671 ? 2.104 -33.5 19.109 1 98.12 671 ASP B N 1
ATOM 12700 C CA . ASP B 1 671 ? 2.502 -32.656 20.234 1 98.12 671 ASP B CA 1
ATOM 12701 C C . ASP B 1 671 ? 3.156 -31.359 19.75 1 98.12 671 ASP B C 1
ATOM 12703 O O . ASP B 1 671 ? 2.92 -30.281 20.312 1 98.12 671 ASP B O 1
ATOM 12707 N N . ALA B 1 672 ? 4.008 -31.547 18.766 1 98.06 672 ALA B N 1
ATOM 12708 C CA . ALA B 1 672 ? 4.652 -30.359 18.203 1 98.06 672 ALA B CA 1
ATOM 12709 C C . ALA B 1 672 ? 3.621 -29.391 17.641 1 98.06 672 ALA B C 1
ATOM 12711 O O . ALA B 1 672 ? 3.748 -28.172 17.812 1 98.06 672 ALA B O 1
ATOM 12712 N N . ALA B 1 673 ? 2.643 -29.875 16.938 1 97.88 673 ALA B N 1
ATOM 12713 C CA . ALA B 1 673 ? 1.588 -29.031 16.375 1 97.88 673 ALA B CA 1
ATOM 12714 C C . ALA B 1 673 ? 0.832 -28.281 17.469 1 97.88 673 ALA B C 1
ATOM 12716 O O . ALA B 1 673 ? 0.533 -27.094 17.312 1 97.88 673 ALA B O 1
ATOM 12717 N N . LEU B 1 674 ? 0.532 -28.922 18.531 1 97.62 674 LEU B N 1
ATOM 12718 C CA . LEU B 1 674 ? -0.178 -28.312 19.656 1 97.62 674 LEU B CA 1
ATOM 12719 C C . LEU B 1 674 ? 0.653 -27.188 20.281 1 97.62 674 LEU B C 1
ATOM 12721 O O . LEU B 1 674 ? 0.126 -26.125 20.594 1 97.62 674 LEU B O 1
ATOM 12725 N N . ARG B 1 675 ? 1.908 -27.484 20.469 1 98 675 ARG B N 1
ATOM 12726 C CA . ARG B 1 675 ? 2.801 -26.469 21.016 1 98 675 ARG B CA 1
ATOM 12727 C C . ARG B 1 675 ? 2.877 -25.25 20.109 1 98 675 ARG B C 1
ATOM 12729 O O . ARG B 1 675 ? 2.889 -24.109 20.578 1 98 675 ARG B O 1
ATOM 12736 N N . LEU B 1 676 ? 2.98 -25.5 18.844 1 98.31 676 LEU B N 1
ATOM 12737 C CA . LEU B 1 676 ? 3.082 -24.406 17.875 1 98.31 676 LEU B CA 1
ATOM 12738 C C . LEU B 1 676 ? 1.799 -23.594 17.844 1 98.31 676 LEU B C 1
ATOM 12740 O O . LEU B 1 676 ? 1.845 -22.359 17.719 1 98.31 676 LEU B O 1
ATOM 12744 N N . VAL B 1 677 ? 0.631 -24.219 17.922 1 97.88 677 VAL B N 1
ATOM 12745 C CA . VAL B 1 677 ? -0.641 -23.5 17.953 1 97.88 677 VAL B CA 1
ATOM 12746 C C . VAL B 1 677 ? -0.703 -22.594 19.188 1 97.88 677 VAL B C 1
ATOM 12748 O O . VAL B 1 677 ? -1.156 -21.453 19.094 1 97.88 677 VAL B O 1
ATOM 12751 N N . HIS B 1 678 ? -0.245 -23.094 20.312 1 97.69 678 HIS B N 1
ATOM 12752 C CA . HIS B 1 678 ? -0.219 -22.297 21.531 1 97.69 678 HIS B CA 1
ATOM 12753 C C . HIS B 1 678 ? 0.721 -21.109 21.391 1 97.69 678 HIS B C 1
ATOM 12755 O O . HIS B 1 678 ? 0.385 -20 21.812 1 97.69 678 HIS B O 1
ATOM 12761 N N . ALA B 1 679 ? 1.906 -21.406 20.859 1 98.12 679 ALA B N 1
ATOM 12762 C CA . ALA B 1 679 ? 2.857 -20.328 20.625 1 98.12 679 ALA B CA 1
ATOM 12763 C C . ALA B 1 679 ? 2.275 -19.281 19.688 1 98.12 679 ALA B C 1
ATOM 12765 O O . ALA B 1 679 ? 2.469 -18.078 19.891 1 98.12 679 ALA B O 1
ATOM 12766 N N . TRP B 1 680 ? 1.615 -19.734 18.656 1 98.31 680 TRP B N 1
ATOM 12767 C CA . TRP B 1 680 ? 0.99 -18.844 17.703 1 98.31 680 TRP B CA 1
ATOM 12768 C C . TRP B 1 680 ? -0.058 -17.969 18.375 1 98.31 680 TRP B C 1
ATOM 12770 O O . TRP B 1 680 ? -0.109 -16.75 18.141 1 98.31 680 TRP B O 1
ATOM 12780 N N . ARG B 1 681 ? -0.922 -18.547 19.219 1 97.69 681 ARG B N 1
ATOM 12781 C CA . ARG B 1 681 ? -1.987 -17.797 19.891 1 97.69 681 ARG B CA 1
ATOM 12782 C C . ARG B 1 681 ? -1.414 -16.781 20.875 1 97.69 681 ARG B C 1
ATOM 12784 O O . ARG B 1 681 ? -1.892 -15.648 20.953 1 97.69 681 ARG B O 1
ATOM 12791 N N . ASP B 1 682 ? -0.403 -17.141 21.594 1 96.75 682 ASP B N 1
ATOM 12792 C CA . ASP B 1 682 ? 0.247 -16.219 22.516 1 96.75 682 ASP B CA 1
ATOM 12793 C C . ASP B 1 682 ? 0.829 -15.016 21.781 1 96.75 682 ASP B C 1
ATOM 12795 O O . ASP B 1 682 ? 0.756 -13.891 22.266 1 96.75 682 ASP B O 1
ATOM 12799 N N . LYS B 1 683 ? 1.373 -15.289 20.688 1 97.06 683 LYS B N 1
ATOM 12800 C CA . LYS B 1 683 ? 2.117 -14.281 19.938 1 97.06 683 LYS B CA 1
ATOM 12801 C C . LYS B 1 683 ? 1.173 -13.383 19.141 1 97.06 683 LYS B C 1
ATOM 12803 O O . LYS B 1 683 ? 1.388 -12.172 19.062 1 97.06 683 LYS B O 1
ATOM 12808 N N . TYR B 1 684 ? 0.06 -13.945 18.531 1 97.88 684 TYR B N 1
ATOM 12809 C CA . TYR B 1 684 ? -0.622 -13.211 17.469 1 97.88 684 TYR B CA 1
ATOM 12810 C C . TYR B 1 684 ? -2.078 -12.953 17.828 1 97.88 684 TYR B C 1
ATOM 12812 O O . TYR B 1 684 ? -2.773 -12.203 17.141 1 97.88 684 TYR B O 1
ATOM 12820 N N . LEU B 1 685 ? -2.607 -13.516 18.891 1 97.12 685 LEU B N 1
ATOM 12821 C CA . LEU B 1 685 ? -4.023 -13.422 19.234 1 97.12 685 LEU B CA 1
ATOM 12822 C C . LEU B 1 685 ? -4.223 -12.57 20.484 1 97.12 685 LEU B C 1
ATOM 12824 O O . LEU B 1 685 ? -3.553 -12.781 21.5 1 97.12 685 LEU B O 1
ATOM 12828 N N . THR B 1 686 ? -5.062 -11.547 20.422 1 96.31 686 THR B N 1
ATOM 12829 C CA . THR B 1 686 ? -5.379 -10.734 21.594 1 96.31 686 THR B CA 1
ATOM 12830 C C . THR B 1 686 ? -6.461 -11.406 22.438 1 96.31 686 THR B C 1
ATOM 12832 O O . THR B 1 686 ? -7.102 -12.359 22 1 96.31 686 THR B O 1
ATOM 12835 N N . ALA B 1 687 ? -6.699 -10.844 23.578 1 93.62 687 ALA B N 1
ATOM 12836 C CA . ALA B 1 687 ? -7.738 -11.367 24.453 1 93.62 687 ALA B CA 1
ATOM 12837 C C . ALA B 1 687 ? -9.125 -11.188 23.844 1 93.62 687 ALA B C 1
ATOM 12839 O O . ALA B 1 687 ? -10.008 -12.023 24.031 1 93.62 687 ALA B O 1
ATOM 12840 N N . ALA B 1 688 ? -9.289 -10.18 23.016 1 93.06 688 ALA B N 1
ATOM 12841 C CA . ALA B 1 688 ? -10.586 -9.883 22.422 1 93.06 688 ALA B CA 1
ATOM 12842 C C . ALA B 1 688 ? -10.773 -10.648 21.109 1 93.06 688 ALA B C 1
ATOM 12844 O O . ALA B 1 688 ? -11.844 -10.586 20.5 1 93.06 688 ALA B O 1
ATOM 12845 N N . GLY B 1 689 ? -9.742 -11.359 20.703 1 93.88 689 GLY B N 1
ATOM 12846 C CA . GLY B 1 689 ? -9.891 -12.227 19.531 1 93.88 689 GLY B CA 1
ATOM 12847 C C . GLY B 1 689 ? -9.398 -11.586 18.25 1 93.88 689 GLY B C 1
ATOM 12848 O O . GLY B 1 689 ? -9.656 -12.109 17.156 1 93.88 689 GLY B O 1
ATOM 12849 N N . LEU B 1 690 ? -8.742 -10.438 18.312 1 96.06 690 LEU B N 1
ATOM 12850 C CA . LEU B 1 690 ? -8.141 -9.859 17.109 1 96.06 690 LEU B CA 1
ATOM 12851 C C . LEU B 1 690 ? -6.812 -10.531 16.797 1 96.06 690 LEU B C 1
ATOM 12853 O O . LEU B 1 690 ? -6.148 -11.062 17.688 1 96.06 690 LEU B O 1
ATOM 12857 N N . VAL B 1 691 ? -6.453 -10.562 15.531 1 97.69 691 VAL B N 1
ATOM 12858 C CA . VAL B 1 691 ? -5.258 -11.25 15.062 1 97.69 691 VAL B CA 1
ATOM 12859 C C . VAL B 1 691 ? -4.246 -10.234 14.539 1 97.69 691 VAL B C 1
ATOM 12861 O O . VAL B 1 691 ? -4.586 -9.391 13.703 1 97.69 691 VAL B O 1
ATOM 12864 N N . VAL B 1 692 ? -3.023 -10.266 15.211 1 94 692 VAL B N 1
ATOM 12865 C CA . VAL B 1 692 ? -1.972 -9.477 14.578 1 94 692 VAL B CA 1
ATOM 12866 C C . VAL B 1 692 ? -1.701 -10.016 13.172 1 94 692 VAL B C 1
ATOM 12868 O O . VAL B 1 692 ? -1.887 -11.203 12.914 1 94 692 VAL B O 1
ATOM 12871 N N . PRO B 1 693 ? -1.443 -9.336 12.32 1 94.44 693 PRO B N 1
ATOM 12872 C CA . PRO B 1 693 ? -1.177 -8.023 11.727 1 94.44 693 PRO B CA 1
ATOM 12873 C C . PRO B 1 693 ? -2.455 -7.258 11.383 1 94.44 693 PRO B C 1
ATOM 12875 O O . PRO B 1 693 ? -2.41 -6.051 11.141 1 94.44 693 PRO B O 1
ATOM 12878 N N . ASP B 1 694 ? -3.67 -7.965 11.336 1 96.38 694 ASP B N 1
ATOM 12879 C CA . ASP B 1 694 ? -4.953 -7.309 11.102 1 96.38 694 ASP B CA 1
ATOM 12880 C C . ASP B 1 694 ? -5.16 -7.016 9.617 1 96.38 694 ASP B C 1
ATOM 12882 O O . ASP B 1 694 ? -5.469 -5.883 9.242 1 96.38 694 ASP B O 1
ATOM 12886 N N . THR B 1 695 ? -4.887 -7.938 8.742 1 97.44 695 THR B N 1
ATOM 12887 C CA . THR B 1 695 ? -5.066 -7.871 7.301 1 97.44 695 THR B CA 1
ATOM 12888 C C . THR B 1 695 ? -5.98 -8.992 6.816 1 97.44 695 THR B C 1
ATOM 12890 O O . THR B 1 695 ? -6.227 -9.961 7.543 1 97.44 695 THR B O 1
ATOM 12893 N N . ALA B 1 696 ? -6.488 -8.852 5.625 1 97.69 696 ALA B N 1
ATOM 12894 C CA . ALA B 1 696 ? -7.332 -9.891 5.047 1 97.69 696 ALA B CA 1
ATOM 12895 C C . ALA B 1 696 ? -6.578 -11.219 4.941 1 97.69 696 ALA B C 1
ATOM 12897 O O . ALA B 1 696 ? -7.141 -12.281 5.211 1 97.69 696 ALA B O 1
ATOM 12898 N N . THR B 1 697 ? -5.324 -11.188 4.543 1 98.25 697 THR B N 1
ATOM 12899 C CA . THR B 1 697 ? -4.508 -12.391 4.445 1 98.25 697 THR B CA 1
ATOM 12900 C C . THR B 1 697 ? -4.359 -13.055 5.812 1 98.25 697 THR B C 1
ATOM 12902 O O . THR B 1 697 ? -4.566 -14.266 5.949 1 98.25 697 THR B O 1
ATOM 12905 N N . ALA B 1 698 ? -4.031 -12.273 6.828 1 98.5 698 ALA B N 1
ATOM 12906 C CA . ALA B 1 698 ? -3.801 -12.82 8.164 1 98.5 698 ALA B CA 1
ATOM 12907 C C . ALA B 1 698 ? -5.059 -13.5 8.703 1 98.5 698 ALA B C 1
ATOM 12909 O O . ALA B 1 698 ? -4.996 -14.625 9.203 1 98.5 698 ALA B O 1
ATOM 12910 N N . LEU B 1 699 ? -6.16 -12.844 8.594 1 98.31 699 LEU B N 1
ATOM 12911 C CA . LEU B 1 699 ? -7.418 -13.367 9.117 1 98.31 699 LEU B CA 1
ATOM 12912 C C . LEU B 1 699 ? -7.863 -14.594 8.328 1 98.31 699 LEU B C 1
ATOM 12914 O O . LEU B 1 699 ? -8.359 -15.562 8.906 1 98.31 699 LEU B O 1
ATOM 12918 N N . SER B 1 700 ? -7.66 -14.555 7.039 1 98.44 700 SER B N 1
ATOM 12919 C CA . SER B 1 700 ? -8.031 -15.688 6.203 1 98.44 700 SER B CA 1
ATOM 12920 C C . SER B 1 700 ? -7.23 -16.938 6.57 1 98.44 700 SER B C 1
ATOM 12922 O O . SER B 1 700 ? -7.777 -18.031 6.637 1 98.44 700 SER B O 1
ATOM 12924 N N . LEU B 1 701 ? -5.941 -16.766 6.734 1 98.5 701 LEU B N 1
ATOM 12925 C CA . LEU B 1 701 ? -5.094 -17.891 7.086 1 98.5 701 LEU B CA 1
ATOM 12926 C C . LEU B 1 701 ? -5.461 -18.438 8.461 1 98.5 701 LEU B C 1
ATOM 12928 O O . LEU B 1 701 ? -5.547 -19.656 8.648 1 98.5 701 LEU B O 1
ATOM 12932 N N . ALA B 1 702 ? -5.691 -17.531 9.438 1 98.19 702 ALA B N 1
ATOM 12933 C CA . ALA B 1 702 ? -6.043 -17.953 10.789 1 98.19 702 ALA B CA 1
ATOM 12934 C C . ALA B 1 702 ? -7.336 -18.766 10.789 1 98.19 702 ALA B C 1
ATOM 12936 O O . ALA B 1 702 ? -7.441 -19.781 11.492 1 98.19 702 ALA B O 1
ATOM 12937 N N . LEU B 1 703 ? -8.297 -18.328 10.023 1 97.44 703 LEU B N 1
ATOM 12938 C CA . LEU B 1 703 ? -9.594 -18.984 9.938 1 97.44 703 LEU B CA 1
ATOM 12939 C C . LEU B 1 703 ? -9.469 -20.312 9.195 1 97.44 703 LEU B C 1
ATOM 12941 O O . LEU B 1 703 ? -10.055 -21.312 9.602 1 97.44 703 LEU B O 1
ATOM 12945 N N . SER B 1 704 ? -8.695 -20.359 8.133 1 97.19 704 SER B N 1
ATOM 12946 C CA . SER B 1 704 ? -8.609 -21.516 7.25 1 97.19 704 SER B CA 1
ATOM 12947 C C . SER B 1 704 ? -7.828 -22.656 7.902 1 97.19 704 SER B C 1
ATOM 12949 O O . SER B 1 704 ? -8.133 -23.828 7.695 1 97.19 704 SER B O 1
ATOM 12951 N N . PHE B 1 705 ? -6.777 -22.312 8.664 1 96.75 705 PHE B N 1
ATOM 12952 C CA . PHE B 1 705 ? -5.945 -23.328 9.281 1 96.75 705 PHE B CA 1
ATOM 12953 C C . PHE B 1 705 ? -6.434 -23.656 10.688 1 96.75 705 PHE B C 1
ATOM 12955 O O . PHE B 1 705 ? -5.758 -24.359 11.445 1 96.75 705 PHE B O 1
ATOM 12962 N N . ASP B 1 706 ? -7.629 -23.078 11.109 1 89.62 706 ASP B N 1
ATOM 12963 C CA . ASP B 1 706 ? -8.305 -23.328 12.375 1 89.62 706 ASP B CA 1
ATOM 12964 C C . ASP B 1 706 ? -7.363 -23.078 13.555 1 89.62 706 ASP B C 1
ATOM 12966 O O . ASP B 1 706 ? -7.203 -23.953 14.414 1 89.62 706 ASP B O 1
ATOM 12970 N N . LEU B 1 707 ? -6.77 -21.984 13.523 1 95.94 707 LEU B N 1
ATOM 12971 C CA . LEU B 1 707 ? -5.809 -21.609 14.562 1 95.94 707 LEU B CA 1
ATOM 12972 C C . LEU B 1 707 ? -6.508 -20.938 15.742 1 95.94 707 LEU B C 1
ATOM 12974 O O . LEU B 1 707 ? -5.906 -20.766 16.797 1 95.94 707 LEU B O 1
ATOM 12978 N N . LEU B 1 708 ? -7.785 -20.641 15.602 1 95.38 708 LEU B N 1
ATOM 12979 C CA . LEU B 1 708 ? -8.523 -19.828 16.562 1 95.38 708 LEU B CA 1
ATOM 12980 C C . LEU B 1 708 ? -9.398 -20.703 17.453 1 95.38 708 LEU B C 1
ATOM 12982 O O . LEU B 1 708 ? -9.859 -21.766 17.031 1 95.38 708 LEU B O 1
ATOM 12986 N N . LEU B 1 709 ? -9.625 -20.25 18.609 1 86.69 709 LEU B N 1
ATOM 12987 C CA . LEU B 1 709 ? -10.453 -20.969 19.578 1 86.69 709 LEU B CA 1
ATOM 12988 C C . LEU B 1 709 ? -11.93 -20.828 19.234 1 86.69 709 LEU B C 1
ATOM 12990 O O . LEU B 1 709 ? -12.375 -19.75 18.812 1 86.69 709 LEU B O 1
ATOM 12994 N N . GLU B 1 710 ? -12.719 -21.875 19.281 1 80.69 710 GLU B N 1
ATOM 12995 C CA . GLU B 1 710 ? -14.133 -21.875 18.938 1 80.69 710 GLU B CA 1
ATOM 12996 C C . GLU B 1 710 ? -15.008 -21.75 20.188 1 80.69 710 GLU B C 1
ATOM 12998 O O . GLU B 1 710 ? -16.203 -21.516 20.078 1 80.69 710 GLU B O 1
ATOM 13003 N N . CYS B 1 711 ? -14.539 -21.438 21.25 1 68.75 711 CYS B N 1
ATOM 13004 C CA . CYS B 1 711 ? -15.398 -21.625 22.422 1 68.75 711 CYS B CA 1
ATOM 13005 C C . CYS B 1 711 ? -16.312 -20.422 22.625 1 68.75 711 CYS B C 1
ATOM 13007 O O . CYS B 1 711 ? -15.844 -19.312 22.828 1 68.75 711 CYS B O 1
ATOM 13009 N N . GLY B 1 712 ? -17.719 -20.641 22.578 1 62.75 712 GLY B N 1
ATOM 13010 C CA . GLY B 1 712 ? -18.812 -19.75 22.906 1 62.75 712 GLY B CA 1
ATOM 13011 C C . GLY B 1 712 ? -19.109 -18.734 21.812 1 62.75 712 GLY B C 1
ATOM 13012 O O . GLY B 1 712 ? -18.438 -18.719 20.781 1 62.75 712 GLY B O 1
ATOM 13013 N N . ASP B 1 713 ? -20.234 -17.984 21.812 1 55.31 713 ASP B N 1
ATOM 13014 C CA . ASP B 1 713 ? -20.734 -17 20.859 1 55.31 713 ASP B CA 1
ATOM 13015 C C . ASP B 1 713 ? -19.734 -15.875 20.641 1 55.31 713 ASP B C 1
ATOM 13017 O O . ASP B 1 713 ? -19.703 -15.258 19.578 1 55.31 713 ASP B O 1
ATOM 13021 N N . ASN B 1 714 ? -18.922 -15.742 21.531 1 67.12 714 ASN B N 1
ATOM 13022 C CA . ASN B 1 714 ? -17.906 -14.688 21.438 1 67.12 714 ASN B CA 1
ATOM 13023 C C . ASN B 1 714 ? -16.5 -15.273 21.344 1 67.12 714 ASN B C 1
ATOM 13025 O O . ASN B 1 714 ? -15.562 -14.734 21.938 1 67.12 714 ASN B O 1
ATOM 13029 N N . SER B 1 715 ? -16.578 -16.25 20.438 1 83.19 715 SER B N 1
ATOM 13030 C CA . SER B 1 715 ? -15.312 -16.953 20.266 1 83.19 715 SER B CA 1
ATOM 13031 C C . SER B 1 715 ? -14.328 -16.125 19.453 1 83.19 715 SER B C 1
ATOM 13033 O O . SER B 1 715 ? -14.719 -15.164 18.781 1 83.19 715 SER B O 1
ATOM 13035 N N . ALA B 1 716 ? -13.078 -16.438 19.609 1 92.56 716 ALA B N 1
ATOM 13036 C CA . ALA B 1 716 ? -12.023 -15.797 18.812 1 92.56 716 ALA B CA 1
ATOM 13037 C C . ALA B 1 716 ? -12.266 -16 17.328 1 92.56 716 ALA B C 1
ATOM 13039 O O . ALA B 1 716 ? -11.969 -15.117 16.516 1 92.56 716 ALA B O 1
ATOM 13040 N N . LYS B 1 717 ? -12.828 -17.125 17.016 1 94.56 717 LYS B N 1
ATOM 13041 C CA . LYS B 1 717 ? -13.133 -17.422 15.617 1 94.56 717 LYS B CA 1
ATOM 13042 C C . LYS B 1 717 ? -14.203 -16.484 15.078 1 94.56 717 LYS B C 1
ATOM 13044 O O . LYS B 1 717 ? -14.086 -15.969 13.961 1 94.56 717 LYS B O 1
ATOM 13049 N N . ALA B 1 718 ? -15.258 -16.281 15.828 1 94.69 718 ALA B N 1
ATOM 13050 C CA . ALA B 1 718 ? -16.328 -15.383 15.414 1 94.69 718 ALA B CA 1
ATOM 13051 C C . ALA B 1 718 ? -15.828 -13.945 15.297 1 94.69 718 ALA B C 1
ATOM 13053 O O . ALA B 1 718 ? -16.219 -13.211 14.391 1 94.69 718 ALA B O 1
ATOM 13054 N N . GLN B 1 719 ? -14.977 -13.57 16.219 1 94.81 719 GLN B N 1
ATOM 13055 C CA . GLN B 1 719 ? -14.43 -12.211 16.188 1 94.81 719 GLN B CA 1
ATOM 13056 C C . GLN B 1 719 ? -13.539 -12.008 14.977 1 94.81 719 GLN B C 1
ATOM 13058 O O . GLN B 1 719 ? -13.578 -10.953 14.344 1 94.81 719 GLN B O 1
ATOM 13063 N N . ALA B 1 720 ? -12.711 -12.984 14.703 1 95.88 720 ALA B N 1
ATOM 13064 C CA . ALA B 1 720 ? -11.844 -12.906 13.523 1 95.88 720 ALA B CA 1
ATOM 13065 C C . ALA B 1 720 ? -12.664 -12.828 12.242 1 95.88 720 ALA B C 1
ATOM 13067 O O . ALA B 1 720 ? -12.312 -12.094 11.32 1 95.88 720 ALA B O 1
ATOM 13068 N N . ALA B 1 721 ? -13.734 -13.594 12.172 1 96.56 721 ALA B N 1
ATOM 13069 C CA . ALA B 1 721 ? -14.617 -13.555 11.016 1 96.56 721 ALA B CA 1
ATOM 13070 C C . ALA B 1 721 ? -15.25 -12.172 10.859 1 96.56 721 ALA B C 1
ATOM 13072 O O . ALA B 1 721 ? -15.258 -11.609 9.758 1 96.56 721 ALA B O 1
ATOM 13073 N N . ALA B 1 722 ? -15.766 -11.656 11.969 1 96.31 722 ALA B N 1
ATOM 13074 C CA . ALA B 1 722 ? -16.391 -10.336 11.938 1 96.31 722 ALA B CA 1
ATOM 13075 C C . ALA B 1 722 ? -15.383 -9.273 11.484 1 96.31 722 ALA B C 1
ATOM 13077 O O . ALA B 1 722 ? -15.742 -8.352 10.758 1 96.31 722 ALA B O 1
ATOM 13078 N N . ARG B 1 723 ? -14.18 -9.422 11.969 1 97.25 723 ARG B N 1
ATOM 13079 C CA . ARG B 1 723 ? -13.125 -8.484 11.594 1 97.25 723 ARG B CA 1
ATOM 13080 C C . ARG B 1 723 ? -12.82 -8.578 10.102 1 97.25 723 ARG B C 1
ATOM 13082 O O . ARG B 1 723 ? -12.609 -7.559 9.438 1 97.25 723 ARG B O 1
ATOM 13089 N N . LEU B 1 724 ? -12.734 -9.766 9.594 1 97.81 724 LEU B N 1
ATOM 13090 C CA . LEU B 1 724 ? -12.508 -9.977 8.164 1 97.81 724 LEU B CA 1
ATOM 13091 C C . LEU B 1 724 ? -13.641 -9.367 7.344 1 97.81 724 LEU B C 1
ATOM 13093 O O . LEU B 1 724 ? -13.391 -8.727 6.316 1 97.81 724 LEU B O 1
ATOM 13097 N N . PHE B 1 725 ? -14.953 -9.57 7.816 1 97.94 725 PHE B N 1
ATOM 13098 C CA . PHE B 1 725 ? -16.109 -8.984 7.129 1 97.94 725 PHE B CA 1
ATOM 13099 C C . PHE B 1 725 ? -15.984 -7.469 7.066 1 97.94 725 PHE B C 1
ATOM 13101 O O . PHE B 1 725 ? -16.219 -6.867 6.02 1 97.94 725 PHE B O 1
ATOM 13108 N N . ARG B 1 726 ? -15.555 -6.898 8.133 1 96.94 726 ARG B N 1
ATOM 13109 C CA . ARG B 1 726 ? -15.406 -5.449 8.203 1 96.94 726 ARG B CA 1
ATOM 13110 C C . ARG B 1 726 ? -14.344 -4.953 7.234 1 96.94 726 ARG B C 1
ATOM 13112 O O . ARG B 1 726 ? -14.539 -3.943 6.551 1 96.94 726 ARG B O 1
ATOM 13119 N N . LEU B 1 727 ? -13.242 -5.625 7.18 1 96.62 727 LEU B N 1
ATOM 13120 C CA . LEU B 1 727 ? -12.141 -5.227 6.305 1 96.62 727 LEU B CA 1
ATOM 13121 C C . LEU B 1 727 ? -12.578 -5.254 4.844 1 96.62 727 LEU B C 1
ATOM 13123 O O . LEU B 1 727 ? -12.211 -4.367 4.066 1 96.62 727 LEU B O 1
ATOM 13127 N N . VAL B 1 728 ? -13.305 -6.297 4.477 1 97.38 728 VAL B N 1
ATOM 13128 C CA . VAL B 1 728 ? -13.781 -6.43 3.105 1 97.38 728 VAL B CA 1
ATOM 13129 C C . VAL B 1 728 ? -14.711 -5.27 2.766 1 97.38 728 VAL B C 1
ATOM 13131 O O . VAL B 1 728 ? -14.625 -4.691 1.678 1 97.38 728 VAL B O 1
ATOM 13134 N N . ARG B 1 729 ? -15.57 -4.898 3.689 1 96.75 729 ARG B N 1
ATOM 13135 C CA . ARG B 1 729 ? -16.5 -3.785 3.488 1 96.75 729 ARG B CA 1
ATOM 13136 C C . ARG B 1 729 ? -15.742 -2.457 3.455 1 96.75 729 ARG B C 1
ATOM 13138 O O . ARG B 1 729 ? -16.047 -1.586 2.639 1 96.75 729 ARG B O 1
ATOM 13145 N N . LEU B 1 730 ? -14.742 -2.305 4.309 1 94.94 730 LEU B N 1
ATOM 13146 C CA . LEU B 1 730 ? -13.945 -1.085 4.371 1 94.94 730 LEU B CA 1
ATOM 13147 C C . LEU B 1 730 ? -13.188 -0.859 3.066 1 94.94 730 LEU B C 1
ATOM 13149 O O . LEU B 1 730 ? -12.922 0.284 2.688 1 94.94 730 LEU B O 1
ATOM 13153 N N . ASN B 1 731 ? -12.852 -1.956 2.393 1 94.62 731 ASN B N 1
ATOM 13154 C CA . ASN B 1 731 ? -12.07 -1.851 1.165 1 94.62 731 ASN B CA 1
ATOM 13155 C C . ASN B 1 731 ? -12.961 -1.893 -0.073 1 94.62 731 ASN B C 1
ATOM 13157 O O . ASN B 1 731 ? -12.484 -2.152 -1.179 1 94.62 731 ASN B O 1
ATOM 13161 N N . ASP B 1 732 ? -14.273 -1.692 0.099 1 94.81 732 ASP B N 1
ATOM 13162 C CA . ASP B 1 732 ? -15.25 -1.602 -0.987 1 94.81 732 ASP B CA 1
ATOM 13163 C C . ASP B 1 732 ? -15.219 -2.857 -1.856 1 94.81 732 ASP B C 1
ATOM 13165 O O . ASP B 1 732 ? -15.273 -2.77 -3.086 1 94.81 732 ASP B O 1
ATOM 13169 N N . PHE B 1 733 ? -14.969 -4.02 -1.245 1 97.06 733 PHE B N 1
ATOM 13170 C CA . PHE B 1 733 ? -15 -5.352 -1.832 1 97.06 733 PHE B CA 1
ATOM 13171 C C . PHE B 1 733 ? -13.859 -5.535 -2.824 1 97.06 733 PHE B C 1
ATOM 13173 O O . PHE B 1 733 ? -13.898 -6.438 -3.662 1 97.06 733 PHE B O 1
ATOM 13180 N N . LYS B 1 734 ? -12.82 -4.641 -2.838 1 96.06 734 LYS B N 1
ATOM 13181 C CA . LYS B 1 734 ? -11.609 -4.809 -3.637 1 96.06 734 LYS B CA 1
ATOM 13182 C C . LYS B 1 734 ? -10.625 -5.746 -2.947 1 96.06 734 LYS B C 1
ATOM 13184 O O . LYS B 1 734 ? -10.719 -5.984 -1.741 1 96.06 734 LYS B O 1
ATOM 13189 N N . LEU B 1 735 ? -9.734 -6.27 -3.756 1 96.62 735 LEU B N 1
ATOM 13190 C CA . LEU B 1 735 ? -8.75 -7.211 -3.23 1 96.62 735 LEU B CA 1
ATOM 13191 C C . LEU B 1 735 ? -7.57 -6.473 -2.607 1 96.62 735 LEU B C 1
ATOM 13193 O O . LEU B 1 735 ? -7.102 -5.469 -3.154 1 96.62 735 LEU B O 1
ATOM 13197 N N . THR B 1 736 ? -7.145 -6.953 -1.411 1 95.5 736 THR B N 1
ATOM 13198 C CA . THR B 1 736 ? -5.973 -6.402 -0.733 1 95.5 736 THR B CA 1
ATOM 13199 C C . THR B 1 736 ? -4.941 -7.492 -0.468 1 95.5 736 THR B C 1
ATOM 13201 O O . THR B 1 736 ? -4.125 -7.375 0.448 1 95.5 736 THR B O 1
ATOM 13204 N N . THR B 1 737 ? -5.023 -8.586 -1.161 1 97.25 737 THR B N 1
ATOM 13205 C CA . THR B 1 737 ? -4.18 -9.75 -0.898 1 97.25 737 THR B CA 1
ATOM 13206 C C . THR B 1 737 ? -3.318 -10.078 -2.115 1 97.25 737 THR B C 1
ATOM 13208 O O . THR B 1 737 ? -3.662 -9.711 -3.242 1 97.25 737 THR B O 1
ATOM 13211 N N . GLY B 1 738 ? -2.172 -10.773 -1.843 1 96.81 738 GLY B N 1
ATOM 13212 C CA . GLY B 1 738 ? -1.32 -11.328 -2.879 1 96.81 738 GLY B CA 1
ATOM 13213 C C . GLY B 1 738 ? -1.646 -12.773 -3.203 1 96.81 738 GLY B C 1
ATOM 13214 O O . GLY B 1 738 ? -2.814 -13.164 -3.223 1 96.81 738 GLY B O 1
ATOM 13215 N N . PHE B 1 739 ? -0.599 -13.57 -3.482 1 97.06 739 PHE B N 1
ATOM 13216 C CA . PHE B 1 739 ? -0.777 -14.953 -3.898 1 97.06 739 PHE B CA 1
ATOM 13217 C C . PHE B 1 739 ? -1.425 -15.773 -2.787 1 97.06 739 PHE B C 1
ATOM 13219 O O . PHE B 1 739 ? -2.436 -16.438 -3.01 1 97.06 739 PHE B O 1
ATOM 13226 N N . VAL B 1 740 ? -0.859 -15.633 -1.628 1 98.06 740 VAL B N 1
ATOM 13227 C CA . VAL B 1 740 ? -1.244 -16.531 -0.539 1 98.06 740 VAL B CA 1
ATOM 13228 C C . VAL B 1 740 ? -2.639 -16.156 -0.039 1 98.06 740 VAL B C 1
ATOM 13230 O O . VAL B 1 740 ? -3.52 -17.016 0.051 1 98.06 740 VAL B O 1
ATOM 13233 N N . GLY B 1 741 ? -2.844 -14.906 0.207 1 98 741 GLY B N 1
ATOM 13234 C CA . GLY B 1 741 ? -4.125 -14.461 0.733 1 98 741 GLY B CA 1
ATOM 13235 C C . GLY B 1 741 ? -5.281 -14.727 -0.212 1 98 741 GLY B C 1
ATOM 13236 O O . GLY B 1 741 ? -6.367 -15.125 0.222 1 98 741 GLY B O 1
ATOM 13237 N N . SER B 1 742 ? -5.082 -14.586 -1.473 1 97.69 742 SER B N 1
ATOM 13238 C CA . SER B 1 742 ? -6.148 -14.727 -2.459 1 97.69 742 SER B CA 1
ATOM 13239 C C . SER B 1 742 ? -6.602 -16.188 -2.582 1 97.69 742 SER B C 1
ATOM 13241 O O . SER B 1 742 ? -7.762 -16.453 -2.893 1 97.69 742 SER B O 1
ATOM 13243 N N . ALA B 1 743 ? -5.695 -17.078 -2.293 1 97.88 743 ALA B N 1
ATOM 13244 C CA . ALA B 1 743 ? -6.023 -18.484 -2.396 1 97.88 743 ALA B CA 1
ATOM 13245 C C . ALA B 1 743 ? -6.961 -18.922 -1.272 1 97.88 743 ALA B C 1
ATOM 13247 O O . ALA B 1 743 ? -7.688 -19.906 -1.406 1 97.88 743 ALA B O 1
ATOM 13248 N N . PHE B 1 744 ? -7.008 -18.109 -0.148 1 98.19 744 PHE B N 1
ATOM 13249 C CA . PHE B 1 744 ? -7.734 -18.578 1.03 1 98.19 744 PHE B CA 1
ATOM 13250 C C . PHE B 1 744 ? -8.898 -17.656 1.345 1 98.19 744 PHE B C 1
ATOM 13252 O O . PHE B 1 744 ? -9.828 -18.031 2.057 1 98.19 744 PHE B O 1
ATOM 13259 N N . LEU B 1 745 ? -8.914 -16.438 0.815 1 98.31 745 LEU B N 1
ATOM 13260 C CA . LEU B 1 745 ? -9.773 -15.344 1.251 1 98.31 745 LEU B CA 1
ATOM 13261 C C . LEU B 1 745 ? -11.242 -15.695 1.037 1 98.31 745 LEU B C 1
ATOM 13263 O O . LEU B 1 745 ? -12.039 -15.656 1.978 1 98.31 745 LEU B O 1
ATOM 13267 N N . SER B 1 746 ? -11.656 -16.078 -0.177 1 98.31 746 SER B N 1
ATOM 13268 C CA . SER B 1 746 ? -13.062 -16.328 -0.491 1 98.31 746 SER B CA 1
ATOM 13269 C C . SER B 1 746 ? -13.602 -17.531 0.278 1 98.31 746 SER B C 1
ATOM 13271 O O . SER B 1 746 ? -14.734 -17.516 0.749 1 98.31 746 SER B O 1
ATOM 13273 N N . GLN B 1 747 ? -12.82 -18.547 0.4 1 97.12 747 GLN B N 1
ATOM 13274 C CA . GLN B 1 747 ? -13.25 -19.719 1.151 1 97.12 747 GLN B CA 1
ATOM 13275 C C . GLN B 1 747 ? -13.391 -19.406 2.637 1 97.12 747 GLN B C 1
ATOM 13277 O O . GLN B 1 747 ? -14.312 -19.875 3.299 1 97.12 747 GLN B O 1
ATOM 13282 N N . ALA B 1 748 ? -12.406 -18.625 3.162 1 98 748 ALA B N 1
ATOM 13283 C CA . ALA B 1 748 ? -12.484 -18.219 4.562 1 98 748 ALA B CA 1
ATOM 13284 C C . ALA B 1 748 ? -13.766 -17.422 4.832 1 98 748 ALA B C 1
ATOM 13286 O O . ALA B 1 748 ? -14.43 -17.641 5.848 1 98 748 ALA B O 1
ATOM 13287 N N . LEU B 1 749 ? -14.102 -16.5 3.967 1 97.94 749 LEU B N 1
ATOM 13288 C CA . LEU B 1 749 ? -15.344 -15.742 4.086 1 97.94 749 LEU B CA 1
ATOM 13289 C C . LEU B 1 749 ? -16.562 -16.656 4.074 1 97.94 749 LEU B C 1
ATOM 13291 O O . LEU B 1 749 ? -17.406 -16.594 4.961 1 97.94 749 LEU B O 1
ATOM 13295 N N . THR B 1 750 ? -16.609 -17.594 3.156 1 96.94 750 THR B N 1
ATOM 13296 C CA . THR B 1 750 ? -17.75 -18.469 2.967 1 96.94 750 THR B CA 1
ATOM 13297 C C . THR B 1 750 ? -17.938 -19.391 4.168 1 96.94 750 THR B C 1
ATOM 13299 O O . THR B 1 750 ? -19.047 -19.531 4.695 1 96.94 750 THR B O 1
ATOM 13302 N N . ARG B 1 751 ? -16.891 -19.953 4.609 1 95.44 751 ARG B N 1
ATOM 13303 C CA . ARG B 1 751 ? -16.953 -20.906 5.715 1 95.44 751 ARG B CA 1
ATOM 13304 C C . ARG B 1 751 ? -17.266 -20.203 7.031 1 95.44 751 ARG B C 1
ATOM 13306 O O . ARG B 1 751 ? -17.672 -20.844 8 1 95.44 751 ARG B O 1
ATOM 13313 N N . SER B 1 752 ? -17.047 -18.891 7.023 1 95 752 SER B N 1
ATOM 13314 C CA . SER B 1 752 ? -17.328 -18.125 8.227 1 95 752 SER B CA 1
ATOM 13315 C C . SER B 1 752 ? -18.672 -17.422 8.133 1 95 752 SER B C 1
ATOM 13317 O O . SER B 1 752 ? -18.984 -16.547 8.961 1 95 752 SER B O 1
ATOM 13319 N N . GLY B 1 753 ? -19.422 -17.75 7.121 1 93.5 753 GLY B N 1
ATOM 13320 C CA . GLY B 1 753 ? -20.766 -17.203 7.004 1 93.5 753 GLY B CA 1
ATOM 13321 C C . GLY B 1 753 ? -20.844 -15.977 6.117 1 93.5 753 GLY B C 1
ATOM 13322 O O . GLY B 1 753 ? -21.906 -15.367 5.98 1 93.5 753 GLY B O 1
ATOM 13323 N N . GLY B 1 754 ? -19.75 -15.609 5.539 1 96.06 754 GLY B N 1
ATOM 13324 C CA . GLY B 1 754 ? -19.734 -14.414 4.703 1 96.06 754 GLY B CA 1
ATOM 13325 C C . GLY B 1 754 ? -19.859 -14.727 3.223 1 96.06 754 GLY B C 1
ATOM 13326 O O . GLY B 1 754 ? -19.078 -14.234 2.408 1 96.06 754 GLY B O 1
ATOM 13327 N N . VAL B 1 755 ? -20.812 -15.531 2.809 1 96.38 755 VAL B N 1
ATOM 13328 C CA . VAL B 1 755 ? -21 -15.953 1.428 1 96.38 755 VAL B CA 1
ATOM 13329 C C . VAL B 1 755 ? -21.266 -14.742 0.542 1 96.38 755 VAL B C 1
ATOM 13331 O O . VAL B 1 755 ? -20.672 -14.609 -0.53 1 96.38 755 VAL B O 1
ATOM 13334 N N . ASP B 1 756 ? -22.109 -13.805 1.021 1 96.69 756 ASP B N 1
ATOM 13335 C CA . ASP B 1 756 ? -22.469 -12.617 0.249 1 96.69 756 ASP B CA 1
ATOM 13336 C C . ASP B 1 756 ? -21.25 -11.734 -0.001 1 96.69 756 ASP B C 1
ATOM 13338 O O . ASP B 1 756 ? -21.109 -11.141 -1.07 1 96.69 756 ASP B O 1
ATOM 13342 N N . LEU B 1 757 ? -20.391 -11.656 0.958 1 97.69 757 LEU B N 1
ATOM 13343 C CA . LEU B 1 757 ? -19.172 -10.852 0.813 1 97.69 757 LEU B CA 1
ATOM 13344 C C . LEU B 1 757 ? -18.234 -11.461 -0.228 1 97.69 757 LEU B C 1
ATOM 13346 O O . LEU B 1 757 ? -17.594 -10.742 -0.995 1 97.69 757 LEU B O 1
ATOM 13350 N N . SER B 1 758 ? -18.125 -12.797 -0.266 1 97.94 758 SER B N 1
ATOM 13351 C CA . SER B 1 758 ? -17.312 -13.461 -1.285 1 97.94 758 SER B CA 1
ATOM 13352 C C . SER B 1 758 ? -17.844 -13.156 -2.686 1 97.94 758 SER B C 1
ATOM 13354 O O . SER B 1 758 ? -17.047 -12.906 -3.604 1 97.94 758 SER B O 1
ATOM 13356 N N . TYR B 1 759 ? -19.156 -13.172 -2.828 1 98.31 759 TYR B N 1
ATOM 13357 C CA . TYR B 1 759 ? -19.766 -12.875 -4.125 1 98.31 759 TYR B CA 1
ATOM 13358 C C . TYR B 1 759 ? -19.562 -11.414 -4.496 1 98.31 759 TYR B C 1
ATOM 13360 O O . TYR B 1 759 ? -19.297 -11.086 -5.656 1 98.31 759 TYR B O 1
ATOM 13368 N N . ALA B 1 760 ? -19.734 -10.516 -3.494 1 98.06 760 ALA B N 1
ATOM 13369 C CA . ALA B 1 760 ? -19.5 -9.102 -3.764 1 98.06 760 ALA B CA 1
ATOM 13370 C C . ALA B 1 760 ? -18.078 -8.867 -4.277 1 98.06 760 ALA B C 1
ATOM 13372 O O . ALA B 1 760 ? -17.859 -8.078 -5.199 1 98.06 760 ALA B O 1
ATOM 13373 N N . MET B 1 761 ? -17.109 -9.523 -3.717 1 97.94 761 MET B N 1
ATOM 13374 C CA . MET B 1 761 ? -15.727 -9.43 -4.168 1 97.94 761 MET B CA 1
ATOM 13375 C C . MET B 1 761 ? -15.578 -10.008 -5.57 1 97.94 761 MET B C 1
ATOM 13377 O O . MET B 1 761 ? -14.852 -9.461 -6.398 1 97.94 761 MET B O 1
ATOM 13381 N N . LEU B 1 762 ? -16.219 -11.133 -5.812 1 98.38 762 LEU B N 1
ATOM 13382 C CA . LEU B 1 762 ? -16.141 -11.781 -7.117 1 98.38 762 LEU B CA 1
ATOM 13383 C C . LEU B 1 762 ? -16.625 -10.844 -8.219 1 98.38 762 LEU B C 1
ATOM 13385 O O . LEU B 1 762 ? -16.016 -10.766 -9.289 1 98.38 762 LEU B O 1
ATOM 13389 N N . PHE B 1 763 ? -17.703 -10.109 -7.949 1 98 763 PHE B N 1
ATOM 13390 C CA . PHE B 1 763 ? -18.375 -9.328 -8.992 1 98 763 PHE B CA 1
ATOM 13391 C C . PHE B 1 763 ? -17.781 -7.926 -9.07 1 98 763 PHE B C 1
ATOM 13393 O O . PHE B 1 763 ? -18.141 -7.145 -9.953 1 98 763 PHE B O 1
ATOM 13400 N N . GLN B 1 764 ? -16.875 -7.59 -8.133 1 97.31 764 GLN B N 1
ATOM 13401 C CA . GLN B 1 764 ? -16.203 -6.297 -8.203 1 97.31 764 GLN B CA 1
ATOM 13402 C C . GLN B 1 764 ? -15.359 -6.176 -9.477 1 97.31 764 GLN B C 1
ATOM 13404 O O . GLN B 1 764 ? -14.68 -7.125 -9.867 1 97.31 764 GLN B O 1
ATOM 13409 N N . LYS B 1 765 ? -15.383 -4.965 -10.148 1 97.38 765 LYS B N 1
ATOM 13410 C CA . LYS B 1 765 ? -14.727 -4.84 -11.445 1 97.38 765 LYS B CA 1
ATOM 13411 C C . LYS B 1 765 ? -13.648 -3.76 -11.414 1 97.38 765 LYS B C 1
ATOM 13413 O O . LYS B 1 765 ? -12.828 -3.668 -12.328 1 97.38 765 LYS B O 1
ATOM 13418 N N . LYS B 1 766 ? -13.547 -3.041 -10.344 1 94.5 766 LYS B N 1
ATOM 13419 C CA . LYS B 1 766 ? -12.539 -1.989 -10.242 1 94.5 766 LYS B CA 1
ATOM 13420 C C . LYS B 1 766 ? -11.211 -2.549 -9.75 1 94.5 766 LYS B C 1
ATOM 13422 O O . LYS B 1 766 ? -11.18 -3.506 -8.977 1 94.5 766 LYS B O 1
ATOM 13427 N N . CYS B 1 767 ? -10.078 -1.947 -10.055 1 94.69 767 CYS B N 1
ATOM 13428 C CA . CYS B 1 767 ? -8.742 -2.398 -9.695 1 94.69 767 CYS B CA 1
ATOM 13429 C C . CYS B 1 767 ? -8.422 -2.051 -8.242 1 94.69 767 CYS B C 1
ATOM 13431 O O . CYS B 1 767 ? -8.578 -0.902 -7.828 1 94.69 767 CYS B O 1
ATOM 13433 N N . PRO B 1 768 ? -8.031 -3.072 -7.586 1 95.38 768 PRO B N 1
ATOM 13434 C CA . PRO B 1 768 ? -7.766 -4.477 -7.906 1 95.38 768 PRO B CA 1
ATOM 13435 C C . PRO B 1 768 ? -8.961 -5.383 -7.613 1 95.38 768 PRO B C 1
ATOM 13437 O O . PRO B 1 768 ? -9.586 -5.262 -6.559 1 95.38 768 PRO B O 1
ATOM 13440 N N . SER B 1 769 ? -9.297 -6.246 -8.43 1 97.69 769 SER B N 1
ATOM 13441 C CA . SER B 1 769 ? -10.383 -7.199 -8.227 1 97.69 769 SER B CA 1
ATOM 13442 C C . SER B 1 769 ? -10.219 -8.422 -9.125 1 97.69 769 SER B C 1
ATOM 13444 O O . SER B 1 769 ? -9.344 -8.445 -9.992 1 97.69 769 SER B O 1
ATOM 13446 N N . TYR B 1 770 ? -11.039 -9.391 -8.93 1 98.25 770 TYR B N 1
ATOM 13447 C CA . TYR B 1 770 ? -10.969 -10.617 -9.711 1 98.25 770 TYR B CA 1
ATOM 13448 C C . TYR B 1 770 ? -11.344 -10.359 -11.172 1 98.25 770 TYR B C 1
ATOM 13450 O O . TYR B 1 770 ? -10.773 -10.961 -12.078 1 98.25 770 TYR B O 1
ATOM 13458 N N . LEU B 1 771 ? -12.297 -9.43 -11.367 1 98.56 771 LEU B N 1
ATOM 13459 C CA . LEU B 1 771 ? -12.836 -9.281 -12.711 1 98.56 771 LEU B CA 1
ATOM 13460 C C . LEU B 1 771 ? -12.211 -8.094 -13.43 1 98.56 771 LEU B C 1
ATOM 13462 O O . LEU B 1 771 ? -12.438 -7.883 -14.625 1 98.56 771 LEU B O 1
ATOM 13466 N N . TYR B 1 772 ? -11.352 -7.316 -12.797 1 97.94 772 TYR B N 1
ATOM 13467 C CA . TYR B 1 772 ? -10.734 -6.156 -13.438 1 97.94 772 TYR B CA 1
ATOM 13468 C C . TYR B 1 772 ? -9.93 -6.574 -14.664 1 97.94 772 TYR B C 1
ATOM 13470 O O . TYR B 1 772 ? -10.102 -6.004 -15.742 1 97.94 772 TYR B O 1
ATOM 13478 N N . PRO B 1 773 ? -9.047 -7.609 -14.5 1 98.31 773 PRO B N 1
ATOM 13479 C CA . PRO B 1 773 ? -8.281 -7.984 -15.695 1 98.31 773 PRO B CA 1
ATOM 13480 C C . PRO B 1 773 ? -9.18 -8.344 -16.875 1 98.31 773 PRO B C 1
ATOM 13482 O O . PRO B 1 773 ? -8.82 -8.086 -18.031 1 98.31 773 PRO B O 1
ATOM 13485 N N . ILE B 1 774 ? -10.32 -8.914 -16.641 1 98.25 774 ILE B N 1
ATOM 13486 C CA . ILE B 1 774 ? -11.258 -9.297 -17.688 1 98.25 774 ILE B CA 1
ATOM 13487 C C . ILE B 1 774 ? -11.758 -8.055 -18.422 1 98.25 774 ILE B C 1
ATOM 13489 O O . ILE B 1 774 ? -11.867 -8.055 -19.641 1 98.25 774 ILE B O 1
ATOM 13493 N N . THR B 1 775 ? -12.016 -7.039 -17.625 1 97.56 775 THR B N 1
ATOM 13494 C CA . THR B 1 775 ? -12.477 -5.793 -18.219 1 97.56 775 THR B CA 1
ATOM 13495 C C . THR B 1 775 ? -11.391 -5.191 -19.125 1 97.56 775 THR B C 1
ATOM 13497 O O . THR B 1 775 ? -11.688 -4.398 -20.016 1 97.56 775 THR B O 1
ATOM 13500 N N . MET B 1 776 ? -10.164 -5.629 -18.906 1 97.06 776 MET B N 1
ATOM 13501 C CA . MET B 1 776 ? -9.039 -5.098 -19.656 1 97.06 776 MET B CA 1
ATOM 13502 C C . MET B 1 776 ? -8.656 -6.031 -20.812 1 97.06 776 MET B C 1
ATOM 13504 O O . MET B 1 776 ? -7.621 -5.852 -21.438 1 97.06 776 MET B O 1
ATOM 13508 N N . GLY B 1 777 ? -9.391 -7.09 -20.969 1 96.75 777 GLY B N 1
ATOM 13509 C CA . GLY B 1 777 ? -9.195 -7.969 -22.109 1 96.75 777 GLY B CA 1
ATOM 13510 C C . GLY B 1 777 ? -8.305 -9.156 -21.797 1 96.75 777 GLY B C 1
ATOM 13511 O O . GLY B 1 777 ? -7.805 -9.82 -22.719 1 96.75 777 GLY B O 1
ATOM 13512 N N . ALA B 1 778 ? -8.102 -9.5 -20.594 1 98.19 778 ALA B N 1
ATOM 13513 C CA . ALA B 1 778 ? -7.227 -10.602 -20.203 1 98.19 778 ALA B CA 1
ATOM 13514 C C . ALA B 1 778 ? -7.766 -11.938 -20.719 1 98.19 778 ALA B C 1
ATOM 13516 O O . ALA B 1 778 ? -8.977 -12.18 -20.688 1 98.19 778 ALA B O 1
ATOM 13517 N N . THR B 1 779 ? -6.879 -12.781 -21.188 1 98.31 779 THR B N 1
ATOM 13518 C CA . THR B 1 779 ? -7.238 -14.117 -21.641 1 98.31 779 THR B CA 1
ATOM 13519 C C . THR B 1 779 ? -6.52 -15.18 -20.812 1 98.31 779 THR B C 1
ATOM 13521 O O . THR B 1 779 ? -6.582 -16.375 -21.125 1 98.31 779 THR B O 1
ATOM 13524 N N . THR B 1 780 ? -5.777 -14.781 -19.891 1 98.56 780 THR B N 1
ATOM 13525 C CA . THR B 1 780 ? -5.105 -15.547 -18.844 1 98.56 780 THR B CA 1
ATOM 13526 C C . THR B 1 780 ? -5.133 -14.789 -17.531 1 98.56 780 THR B C 1
ATOM 13528 O O . THR B 1 780 ? -5.594 -13.648 -17.469 1 98.56 780 THR B O 1
ATOM 13531 N N . THR B 1 781 ? -4.734 -15.414 -16.469 1 98.31 781 THR B N 1
ATOM 13532 C CA . THR B 1 781 ? -4.523 -14.703 -15.211 1 98.31 781 THR B CA 1
ATOM 13533 C C . THR B 1 781 ? -3.184 -13.969 -15.227 1 98.31 781 THR B C 1
ATOM 13535 O O . THR B 1 781 ? -2.201 -14.469 -15.781 1 98.31 781 THR B O 1
ATOM 13538 N N . TRP B 1 782 ? -3.15 -12.789 -14.633 1 97.88 782 TRP B N 1
ATOM 13539 C CA . TRP B 1 782 ? -1.956 -11.953 -14.602 1 97.88 782 TRP B CA 1
ATOM 13540 C C . TRP B 1 782 ? -1.14 -12.211 -13.336 1 97.88 782 TRP B C 1
ATOM 13542 O O . TRP B 1 782 ? -1.584 -12.938 -12.445 1 97.88 782 TRP B O 1
ATOM 13552 N N . GLU B 1 783 ? 0.051 -11.734 -13.344 1 96.38 783 GLU B N 1
ATOM 13553 C CA . GLU B 1 783 ? 0.912 -11.836 -12.172 1 96.38 783 GLU B CA 1
ATOM 13554 C C . GLU B 1 783 ? 0.483 -10.859 -11.086 1 96.38 783 GLU B C 1
ATOM 13556 O O . GLU B 1 783 ? 0.591 -11.148 -9.891 1 96.38 783 GLU B O 1
ATOM 13561 N N . ARG B 1 784 ? 0.048 -9.711 -11.562 1 94.94 784 ARG B N 1
ATOM 13562 C CA . ARG B 1 784 ? -0.508 -8.68 -10.703 1 94.94 784 ARG B CA 1
ATOM 13563 C C . ARG B 1 784 ? -1.957 -8.383 -11.062 1 94.94 784 ARG B C 1
ATOM 13565 O O . ARG B 1 784 ? -2.348 -8.5 -12.227 1 94.94 784 ARG B O 1
ATOM 13572 N N . TRP B 1 785 ? -2.639 -7.852 -10.078 1 95.19 785 TRP B N 1
ATOM 13573 C CA . TRP B 1 785 ? -4.004 -7.43 -10.367 1 95.19 785 TRP B CA 1
ATOM 13574 C C . TRP B 1 785 ? -4.016 -6.27 -11.359 1 95.19 785 TRP B C 1
ATOM 13576 O O . TRP B 1 785 ? -4.941 -6.145 -12.164 1 95.19 785 TRP B O 1
ATOM 13586 N N . ASP B 1 786 ? -2.967 -5.508 -11.266 1 94.38 786 ASP B N 1
ATOM 13587 C CA . ASP B 1 786 ? -2.875 -4.293 -12.07 1 94.38 786 ASP B CA 1
ATOM 13588 C C . ASP B 1 786 ? -1.73 -4.383 -13.078 1 94.38 786 ASP B C 1
ATOM 13590 O O . ASP B 1 786 ? -1.028 -3.398 -13.32 1 94.38 786 ASP B O 1
ATOM 13594 N N . SER B 1 787 ? -1.463 -5.551 -13.586 1 96.44 787 SER B N 1
ATOM 13595 C CA . SER B 1 787 ? -0.42 -5.66 -14.602 1 96.44 787 SER B CA 1
ATOM 13596 C C . SER B 1 787 ? -0.624 -4.641 -15.719 1 96.44 787 SER B C 1
ATOM 13598 O O . SER B 1 787 ? 0.344 -4.125 -16.281 1 96.44 787 SER B O 1
ATOM 13600 N N . MET B 1 788 ? -1.826 -4.484 -16.125 1 96.38 788 MET B N 1
ATOM 13601 C CA . MET B 1 788 ? -2.215 -3.348 -16.969 1 96.38 788 MET B CA 1
ATOM 13602 C C . MET B 1 788 ? -2.959 -2.303 -16.141 1 96.38 788 MET B C 1
ATOM 13604 O O . MET B 1 788 ? -3.893 -2.633 -15.406 1 96.38 788 MET B O 1
ATOM 13608 N N . LEU B 1 789 ? -2.553 -1.088 -16.203 1 92.69 789 LEU B N 1
ATOM 13609 C CA . LEU B 1 789 ? -3.191 -0.015 -15.461 1 92.69 789 LEU B CA 1
ATOM 13610 C C . LEU B 1 789 ? -4.473 0.446 -16.141 1 92.69 789 LEU B C 1
ATOM 13612 O O . LEU B 1 789 ? -4.672 0.178 -17.328 1 92.69 789 LEU B O 1
ATOM 13616 N N . PRO B 1 790 ? -5.348 1.13 -15.391 1 89.69 790 PRO B N 1
ATOM 13617 C CA . PRO B 1 790 ? -6.641 1.538 -15.945 1 89.69 790 PRO B CA 1
ATOM 13618 C C . PRO B 1 790 ? -6.5 2.402 -17.203 1 89.69 790 PRO B C 1
ATOM 13620 O O . PRO B 1 790 ? -7.391 2.406 -18.047 1 89.69 790 PRO B O 1
ATOM 13623 N N . ASP B 1 791 ? -5.398 3.066 -17.375 1 87.69 791 ASP B N 1
ATOM 13624 C CA . ASP B 1 791 ? -5.219 3.939 -18.531 1 87.69 791 ASP B CA 1
ATOM 13625 C C . ASP B 1 791 ? -4.691 3.16 -19.734 1 87.69 791 ASP B C 1
ATOM 13627 O O . ASP B 1 791 ? -4.418 3.742 -20.781 1 87.69 791 ASP B O 1
ATOM 13631 N N . GLY B 1 792 ? -4.449 1.886 -19.562 1 92.31 792 GLY B N 1
ATOM 13632 C CA . GLY B 1 792 ? -4.047 1.031 -20.656 1 92.31 792 GLY B CA 1
ATOM 13633 C C . GLY B 1 792 ? -2.545 0.832 -20.75 1 92.31 792 GLY B C 1
ATOM 13634 O O . GLY B 1 792 ? -2.062 0.074 -21.594 1 92.31 792 GLY B O 1
ATOM 13635 N N . THR B 1 793 ? -1.854 1.407 -19.844 1 93.56 793 THR B N 1
ATOM 13636 C CA . THR B 1 793 ? -0.406 1.234 -19.844 1 93.56 793 THR B CA 1
ATOM 13637 C C . THR B 1 793 ? -0.001 0.034 -19 1 93.56 793 THR B C 1
ATOM 13639 O O . THR B 1 793 ? -0.71 -0.337 -18.062 1 93.56 793 THR B O 1
ATOM 13642 N N . VAL B 1 794 ? 1.143 -0.527 -19.375 1 95.56 794 VAL B N 1
ATOM 13643 C CA . VAL B 1 794 ? 1.676 -1.664 -18.625 1 95.56 794 VAL B CA 1
ATOM 13644 C C . VAL B 1 794 ? 2.262 -1.185 -17.297 1 95.56 794 VAL B C 1
ATOM 13646 O O . VAL B 1 794 ? 2.955 -0.166 -17.25 1 95.56 794 VAL B O 1
ATOM 13649 N N . ASN B 1 795 ? 1.898 -1.859 -16.219 1 92.94 795 ASN B N 1
ATOM 13650 C CA . ASN B 1 795 ? 2.473 -1.527 -14.914 1 92.94 795 ASN B CA 1
ATOM 13651 C C . ASN B 1 795 ? 3.988 -1.367 -14.992 1 92.94 795 ASN B C 1
ATOM 13653 O O . ASN B 1 795 ? 4.68 -2.227 -15.547 1 92.94 795 ASN B O 1
ATOM 13657 N N . PRO B 1 796 ? 4.551 -0.371 -14.453 1 86.94 796 PRO B N 1
ATOM 13658 C CA . PRO B 1 796 ? 5.98 -0.097 -14.602 1 86.94 796 PRO B CA 1
ATOM 13659 C C . PRO B 1 796 ? 6.848 -1.001 -13.727 1 86.94 796 PRO B C 1
ATOM 13661 O O . PRO B 1 796 ? 8.062 -1.064 -13.914 1 86.94 796 PRO B O 1
ATOM 13664 N N . GLY B 1 797 ? 6.254 -1.675 -12.828 1 84.88 797 GLY B N 1
ATOM 13665 C CA . GLY B 1 797 ? 7.031 -2.574 -11.984 1 84.88 797 GLY B CA 1
ATOM 13666 C C . GLY B 1 797 ? 7.613 -3.748 -12.75 1 84.88 797 GLY B C 1
ATOM 13667 O O . GLY B 1 797 ? 7.027 -4.215 -13.727 1 84.88 797 GLY B O 1
ATOM 13668 N N . SER B 1 798 ? 8.695 -4.316 -12.227 1 84.75 798 SER B N 1
ATOM 13669 C CA . SER B 1 798 ? 9.414 -5.387 -12.906 1 84.75 798 SER B CA 1
ATOM 13670 C C . SER B 1 798 ? 8.656 -6.707 -12.812 1 84.75 798 SER B C 1
ATOM 13672 O O . SER B 1 798 ? 8.711 -7.527 -13.734 1 84.75 798 SER B O 1
ATOM 13674 N N . MET B 1 799 ? 7.988 -6.945 -11.734 1 88.56 799 MET B N 1
ATOM 13675 C CA . MET B 1 799 ? 7.234 -8.188 -11.555 1 88.56 799 MET B CA 1
ATOM 13676 C C . MET B 1 799 ? 5.863 -8.086 -12.211 1 88.56 799 MET B C 1
ATOM 13678 O O . MET B 1 799 ? 4.84 -8.133 -11.531 1 88.56 799 MET B O 1
ATOM 13682 N N . THR B 1 800 ? 5.91 -7.984 -13.523 1 93.62 800 THR B N 1
ATOM 13683 C CA . THR B 1 800 ? 4.691 -7.844 -14.312 1 93.62 800 THR B CA 1
ATOM 13684 C C . THR B 1 800 ? 4.664 -8.867 -15.453 1 93.62 800 THR B C 1
ATOM 13686 O O . THR B 1 800 ? 5.555 -8.875 -16.297 1 93.62 800 THR B O 1
ATOM 13689 N N . SER B 1 801 ? 3.758 -9.758 -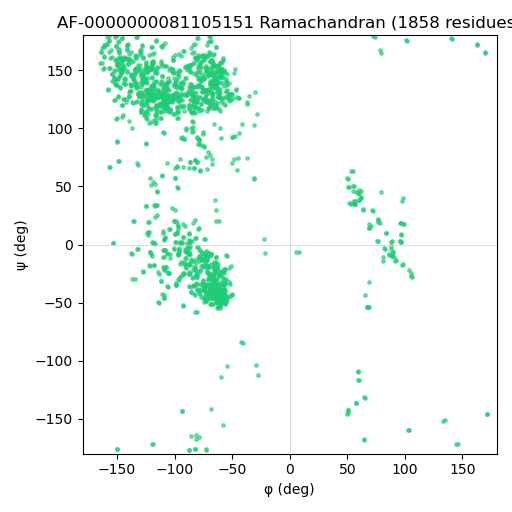15.367 1 95.88 801 SER B N 1
ATOM 13690 C CA . SER B 1 801 ? 3.475 -10.734 -16.406 1 95.88 801 SER B CA 1
ATOM 13691 C C . SER B 1 801 ? 1.977 -10.852 -16.672 1 95.88 801 SER B C 1
ATOM 13693 O O . SER B 1 801 ? 1.166 -10.602 -15.773 1 95.88 801 SER B O 1
ATOM 13695 N N . PHE B 1 802 ? 1.645 -11.188 -17.891 1 98.12 802 PHE B N 1
ATOM 13696 C CA . PHE B 1 802 ? 0.239 -11.289 -18.266 1 98.12 802 PHE B CA 1
ATOM 13697 C C . PHE B 1 802 ? -0.189 -12.742 -18.375 1 98.12 802 PHE B C 1
ATOM 13699 O O . PHE B 1 802 ? -1.244 -13.047 -18.938 1 98.12 802 PHE B O 1
ATOM 13706 N N . ASN B 1 803 ? 0.63 -13.633 -17.875 1 98.44 803 ASN B N 1
ATOM 13707 C CA . ASN B 1 803 ? 0.322 -15.055 -17.812 1 98.44 803 ASN B CA 1
ATOM 13708 C C . ASN B 1 803 ? 0.994 -15.727 -16.625 1 98.44 803 ASN B C 1
ATOM 13710 O O . ASN B 1 803 ? 2.098 -16.266 -16.75 1 98.44 803 ASN B O 1
ATOM 13714 N N . HIS B 1 804 ? 0.33 -15.727 -15.523 1 98 804 HIS B N 1
ATOM 13715 C CA . HIS B 1 804 ? 0.758 -16.328 -14.266 1 98 804 HIS B CA 1
ATOM 13716 C C . HIS B 1 804 ? -0.391 -17.062 -13.586 1 98 804 HIS B C 1
ATOM 13718 O O . HIS B 1 804 ? -1.504 -16.531 -13.5 1 98 804 HIS B O 1
ATOM 13724 N N . HIS B 1 805 ? -0.148 -18.188 -13.07 1 97.44 805 HIS B N 1
ATOM 13725 C CA . HIS B 1 805 ? -1.286 -19.031 -12.695 1 97.44 805 HIS B CA 1
ATOM 13726 C C . HIS B 1 805 ? -1.692 -18.781 -11.25 1 97.44 805 HIS B C 1
ATOM 13728 O O . HIS B 1 805 ? -2.781 -19.188 -10.828 1 97.44 805 HIS B O 1
ATOM 13734 N N . ALA B 1 806 ? -0.909 -18.172 -10.398 1 96.19 806 ALA B N 1
ATOM 13735 C CA . ALA B 1 806 ? -1.119 -18.125 -8.953 1 96.19 806 ALA B CA 1
ATOM 13736 C C . ALA B 1 806 ? -2.48 -17.531 -8.609 1 96.19 806 ALA B C 1
ATOM 13738 O O . ALA B 1 806 ? -3.197 -18.047 -7.754 1 96.19 806 ALA B O 1
ATOM 13739 N N . LEU B 1 807 ? -2.844 -16.422 -9.25 1 96.75 807 LEU B N 1
ATOM 13740 C CA . LEU B 1 807 ? -4.074 -15.711 -8.914 1 96.75 807 LEU B CA 1
ATOM 13741 C C . LEU B 1 807 ? -5.293 -16.453 -9.461 1 96.75 807 LEU B C 1
ATOM 13743 O O . LEU B 1 807 ? -6.43 -16.125 -9.109 1 96.75 807 LEU B O 1
ATOM 13747 N N . GLY B 1 808 ? -5.035 -17.531 -10.273 1 97.94 808 GLY B N 1
ATOM 13748 C CA . GLY B 1 808 ? -6.125 -18.375 -10.711 1 97.94 808 GLY B CA 1
ATOM 13749 C C . GLY B 1 808 ? -6.656 -19.281 -9.617 1 97.94 808 GLY B C 1
ATOM 13750 O O . GLY B 1 808 ? -7.641 -20 -9.812 1 97.94 808 GLY B O 1
ATOM 13751 N N . SER B 1 809 ? -6.148 -19.125 -8.445 1 98.12 809 SER B N 1
ATOM 13752 C CA . SER B 1 809 ? -6.539 -19.953 -7.312 1 98.12 809 SER B CA 1
ATOM 13753 C C . SER B 1 809 ? -7.992 -19.719 -6.922 1 98.12 809 SER B C 1
ATOM 13755 O O . SER B 1 809 ? -8.617 -20.562 -6.281 1 98.12 809 SER B O 1
ATOM 13757 N N . ILE B 1 810 ? -8.586 -18.625 -7.352 1 98.19 810 ILE B N 1
ATOM 13758 C CA . ILE B 1 810 ? -9.977 -18.297 -7.062 1 98.19 810 ILE B CA 1
ATOM 13759 C C . ILE B 1 810 ? -10.898 -19.375 -7.633 1 98.19 810 ILE B C 1
ATOM 13761 O O . ILE B 1 810 ? -11.992 -19.609 -7.105 1 98.19 810 ILE B O 1
ATOM 13765 N N . ALA B 1 811 ? -10.453 -20.094 -8.609 1 98.69 811 ALA B N 1
ATOM 13766 C CA . ALA B 1 811 ? -11.273 -21.109 -9.258 1 98.69 811 ALA B CA 1
ATOM 13767 C C . ALA B 1 811 ? -11.578 -22.25 -8.297 1 98.69 811 ALA B C 1
ATOM 13769 O O . ALA B 1 811 ? -12.617 -22.922 -8.422 1 98.69 811 ALA B O 1
ATOM 13770 N N . ASN B 1 812 ? -10.711 -22.5 -7.367 1 98.44 812 ASN B N 1
ATOM 13771 C CA . ASN B 1 812 ? -11.016 -23.5 -6.359 1 98.44 812 ASN B CA 1
ATOM 13772 C C . ASN B 1 812 ? -12.305 -23.172 -5.613 1 98.44 812 ASN B C 1
ATOM 13774 O O . ASN B 1 812 ? -13.125 -24.062 -5.363 1 98.44 812 ASN B O 1
ATOM 13778 N N . TRP B 1 813 ? -12.461 -21.906 -5.23 1 98.62 813 TRP B N 1
ATOM 13779 C CA . TRP B 1 813 ? -13.68 -21.469 -4.562 1 98.62 813 TRP B CA 1
ATOM 13780 C C . TRP B 1 813 ? -14.883 -21.625 -5.488 1 98.62 813 TRP B C 1
ATOM 13782 O O . TRP B 1 813 ? -15.984 -21.969 -5.039 1 98.62 813 TRP B O 1
ATOM 13792 N N . MET B 1 814 ? -14.711 -21.391 -6.773 1 98.69 814 MET B N 1
ATOM 13793 C CA . MET B 1 814 ? -15.789 -21.547 -7.746 1 98.69 814 MET B CA 1
ATOM 13794 C C . MET B 1 814 ? -16.266 -22.984 -7.816 1 98.69 814 MET B C 1
ATOM 13796 O O . MET B 1 814 ? -17.469 -23.25 -7.863 1 98.69 814 MET B O 1
ATOM 13800 N N . HIS B 1 815 ? -15.375 -23.906 -7.781 1 98.69 815 HIS B N 1
ATOM 13801 C CA . HIS B 1 815 ? -15.711 -25.328 -7.84 1 98.69 815 HIS B CA 1
ATOM 13802 C C . HIS B 1 815 ? -16.344 -25.797 -6.535 1 98.69 815 HIS B C 1
ATOM 13804 O O . HIS B 1 815 ? -17.391 -26.453 -6.551 1 98.69 815 HIS B O 1
ATOM 13810 N N . ALA B 1 816 ? -15.75 -25.422 -5.453 1 98.19 816 ALA B N 1
ATOM 13811 C CA . ALA B 1 816 ? -16.078 -25.984 -4.152 1 98.19 816 ALA B CA 1
ATOM 13812 C C . ALA B 1 816 ? -17.328 -25.328 -3.57 1 98.19 816 ALA B C 1
ATOM 13814 O O . ALA B 1 816 ? -18.109 -25.969 -2.865 1 98.19 816 ALA B O 1
ATOM 13815 N N . ASP B 1 817 ? -17.5 -24.031 -3.869 1 98.12 817 ASP B N 1
ATOM 13816 C CA . ASP B 1 817 ? -18.547 -23.312 -3.154 1 98.12 817 ASP B CA 1
ATOM 13817 C C . ASP B 1 817 ? -19.672 -22.875 -4.102 1 98.12 817 ASP B C 1
ATOM 13819 O O . ASP B 1 817 ? -20.844 -23.141 -3.842 1 98.12 817 ASP B O 1
ATOM 13823 N N . ILE B 1 818 ? -19.297 -22.266 -5.199 1 98.31 818 ILE B N 1
ATOM 13824 C CA . ILE B 1 818 ? -20.344 -21.953 -6.168 1 98.31 818 ILE B CA 1
ATOM 13825 C C . ILE B 1 818 ? -20.891 -23.25 -6.758 1 98.31 818 ILE B C 1
ATOM 13827 O O . ILE B 1 818 ? -22.109 -23.469 -6.785 1 98.31 818 ILE B O 1
ATOM 13831 N N . GLY B 1 819 ? -19.953 -24.094 -7.242 1 98 819 GLY B N 1
ATOM 13832 C CA . GLY B 1 819 ? -20.312 -25.375 -7.82 1 98 819 GLY B CA 1
ATOM 13833 C C . GLY B 1 819 ? -20.75 -26.391 -6.785 1 98 819 GLY B C 1
ATOM 13834 O O . GLY B 1 819 ? -21.609 -27.234 -7.055 1 98 819 GLY B O 1
ATOM 13835 N N . GLY B 1 820 ? -20.078 -26.453 -5.645 1 97.69 820 GLY B N 1
ATOM 13836 C CA . GLY B 1 820 ? -20.547 -27.219 -4.504 1 97.69 820 GLY B CA 1
ATOM 13837 C C . GLY B 1 820 ? -19.891 -28.578 -4.379 1 97.69 820 GLY B C 1
ATOM 13838 O O . GLY B 1 820 ? -20.438 -29.469 -3.732 1 97.69 820 GLY B O 1
ATOM 13839 N N . LEU B 1 821 ? -18.781 -28.797 -5.016 1 98.25 821 LEU B N 1
ATOM 13840 C CA . LEU B 1 821 ? -18.156 -30.109 -4.984 1 98.25 821 LEU B CA 1
ATOM 13841 C C . LEU B 1 821 ? -16.828 -30.062 -4.215 1 98.25 821 LEU B C 1
ATOM 13843 O O . LEU B 1 821 ? -15.977 -29.234 -4.484 1 98.25 821 LEU B O 1
ATOM 13847 N N . GLU B 1 822 ? -16.672 -30.938 -3.309 1 96.75 822 GLU B N 1
ATOM 13848 C CA . GLU B 1 822 ? -15.43 -31.094 -2.562 1 96.75 822 GLU B CA 1
ATOM 13849 C C . GLU B 1 822 ? -15.242 -32.531 -2.068 1 96.75 822 GLU B C 1
ATOM 13851 O O . GLU B 1 822 ? -16.203 -33.156 -1.636 1 96.75 822 GLU B O 1
ATOM 13856 N N . ALA B 1 823 ? -14.062 -32.969 -2.066 1 97.19 823 ALA B N 1
ATOM 13857 C CA . ALA B 1 823 ? -13.781 -34.312 -1.583 1 97.19 823 ALA B CA 1
ATOM 13858 C C . ALA B 1 823 ? -13.898 -34.375 -0.063 1 97.19 823 ALA B C 1
ATOM 13860 O O . ALA B 1 823 ? -13.477 -33.469 0.642 1 97.19 823 ALA B O 1
ATOM 13861 N N . ILE B 1 824 ? -14.578 -35.375 0.411 1 96.94 824 ILE B N 1
ATOM 13862 C CA . ILE B 1 824 ? -14.531 -35.688 1.836 1 96.94 824 ILE B CA 1
ATOM 13863 C C . ILE B 1 824 ? -13.445 -36.719 2.105 1 96.94 824 ILE B C 1
ATOM 13865 O O . ILE B 1 824 ? -12.547 -36.5 2.918 1 96.94 824 ILE B O 1
ATOM 13869 N N . GLU B 1 825 ? -13.477 -37.812 1.399 1 96.31 825 GLU B N 1
ATOM 13870 C CA . GLU B 1 825 ? -12.438 -38.844 1.475 1 96.31 825 GLU B CA 1
ATOM 13871 C C . GLU B 1 825 ? -11.477 -38.75 0.293 1 96.31 825 GLU B C 1
ATOM 13873 O O . GLU B 1 825 ? -11.875 -38.344 -0.807 1 96.31 825 GLU B O 1
ATOM 13878 N N . PRO B 1 826 ? -10.141 -39.125 0.565 1 95.25 826 PRO B N 1
ATOM 13879 C CA . PRO B 1 826 ? -9.188 -39.125 -0.551 1 95.25 826 PRO B CA 1
ATOM 13880 C C . PRO B 1 826 ? -9.672 -39.938 -1.736 1 95.25 826 PRO B C 1
ATOM 13882 O O . PRO B 1 826 ? -10.25 -41.031 -1.548 1 95.25 826 PRO B O 1
ATOM 13885 N N . GLY B 1 827 ? -9.469 -39.438 -2.93 1 94.12 827 GLY B N 1
ATOM 13886 C CA . GLY B 1 827 ? -9.867 -40.125 -4.141 1 94.12 827 GLY B CA 1
ATOM 13887 C C . GLY B 1 827 ? -11.328 -39.938 -4.496 1 94.12 827 GLY B C 1
ATOM 13888 O O . GLY B 1 827 ? -11.805 -40.469 -5.504 1 94.12 827 GLY B O 1
ATOM 13889 N N . TRP B 1 828 ? -12.156 -39.25 -3.709 1 97.06 828 TRP B N 1
ATOM 13890 C CA . TRP B 1 828 ? -13.508 -38.812 -4.008 1 97.06 828 TRP B CA 1
ATOM 13891 C C . TRP B 1 828 ? -14.5 -39.969 -3.896 1 97.06 828 TRP B C 1
ATOM 13893 O O . TRP B 1 828 ? -15.531 -39.969 -4.566 1 97.06 828 TRP B O 1
ATOM 13903 N N . LYS B 1 829 ? -14.117 -41.031 -3.15 1 97.25 829 LYS B N 1
ATOM 13904 C CA . LYS B 1 829 ? -15.094 -42.094 -2.885 1 97.25 829 LYS B CA 1
ATOM 13905 C C . LYS B 1 829 ? -16.328 -41.531 -2.195 1 97.25 829 LYS B C 1
ATOM 13907 O O . LYS B 1 829 ? -17.453 -41.938 -2.486 1 97.25 829 LYS B O 1
ATOM 13912 N N . VAL B 1 830 ? -16.094 -40.719 -1.235 1 98.06 830 VAL B N 1
ATOM 13913 C CA . VAL B 1 830 ? -17.125 -39.938 -0.58 1 98.06 830 VAL B CA 1
ATOM 13914 C C . VAL B 1 830 ? -16.859 -38.438 -0.796 1 98.06 830 VAL B C 1
ATOM 13916 O O . VAL B 1 830 ? -15.742 -37.969 -0.556 1 98.06 830 VAL B O 1
ATOM 13919 N N . PHE B 1 831 ? -17.781 -37.656 -1.279 1 98.25 831 PHE B N 1
ATOM 13920 C CA . PHE B 1 831 ? -17.578 -36.25 -1.544 1 98.25 831 PHE B CA 1
ATOM 13921 C C . PHE B 1 831 ? -18.781 -35.438 -1.1 1 98.25 831 PHE B C 1
ATOM 13923 O O . PHE B 1 831 ? -19.875 -35.969 -0.915 1 98.25 831 PHE B O 1
ATOM 13930 N N . ARG B 1 832 ? -18.516 -34.219 -0.877 1 97.81 832 ARG B N 1
ATOM 13931 C CA . ARG B 1 832 ? -19.531 -33.281 -0.422 1 97.81 832 ARG B CA 1
ATOM 13932 C C . ARG B 1 832 ? -20.188 -32.562 -1.601 1 97.81 832 ARG B C 1
ATOM 13934 O O . ARG B 1 832 ? -19.5 -32.188 -2.559 1 97.81 832 ARG B O 1
ATOM 13941 N N . VAL B 1 833 ? -21.5 -32.375 -1.508 1 98.12 833 VAL B N 1
ATOM 13942 C CA . VAL B 1 833 ? -22.281 -31.547 -2.416 1 98.12 833 VAL B CA 1
ATOM 13943 C C . VAL B 1 833 ? -23 -30.453 -1.627 1 98.12 833 VAL B C 1
ATOM 13945 O O . VAL B 1 833 ? -24 -30.719 -0.958 1 98.12 833 VAL B O 1
ATOM 13948 N N . LYS B 1 834 ? -22.469 -29.297 -1.742 1 97.31 834 LYS B N 1
ATOM 13949 C CA . LYS B 1 834 ? -23.016 -28.188 -0.955 1 97.31 834 LYS B CA 1
ATOM 13950 C C . LYS B 1 834 ? -22.875 -26.859 -1.701 1 97.31 834 LYS B C 1
ATOM 13952 O O . LYS B 1 834 ? -22.094 -26 -1.295 1 97.31 834 LYS B O 1
ATOM 13957 N N . PRO B 1 835 ? -23.641 -26.625 -2.744 1 97.06 835 PRO B N 1
ATOM 13958 C CA . PRO B 1 835 ? -23.562 -25.359 -3.471 1 97.06 835 PRO B CA 1
ATOM 13959 C C . PRO B 1 835 ? -23.984 -24.156 -2.621 1 97.06 835 PRO B C 1
ATOM 13961 O O . PRO B 1 835 ? -24.922 -24.266 -1.82 1 97.06 835 PRO B O 1
ATOM 13964 N N . GLN B 1 836 ? -23.281 -23.109 -2.791 1 96.44 836 GLN B N 1
ATOM 13965 C CA . GLN B 1 836 ? -23.609 -21.812 -2.189 1 96.44 836 GLN B CA 1
ATOM 13966 C C . GLN B 1 836 ? -24.094 -20.828 -3.244 1 96.44 836 GLN B C 1
ATOM 13968 O O . GLN B 1 836 ? -23.297 -20.094 -3.83 1 96.44 836 GLN B O 1
ATOM 13973 N N . PRO B 1 837 ? -25.438 -20.672 -3.439 1 96.12 837 PRO B N 1
ATOM 13974 C CA . PRO B 1 837 ? -25.953 -19.828 -4.516 1 96.12 837 PRO B CA 1
ATOM 13975 C C . PRO B 1 837 ? -25.984 -18.344 -4.148 1 96.12 837 PRO B C 1
ATOM 13977 O O . PRO B 1 837 ? -25.812 -18 -2.975 1 96.12 837 PRO B O 1
ATOM 13980 N N . ASN B 1 838 ? -26.047 -17.5 -5.051 1 95.88 838 ASN B N 1
ATOM 13981 C CA . ASN B 1 838 ? -26.281 -16.062 -4.961 1 95.88 838 ASN B CA 1
ATOM 13982 C C . ASN B 1 838 ? -27.266 -15.586 -6.035 1 95.88 838 ASN B C 1
ATOM 13984 O O . ASN B 1 838 ? -27.219 -16.062 -7.172 1 95.88 838 ASN B O 1
ATOM 13988 N N . LYS B 1 839 ? -28.062 -14.633 -5.746 1 94.44 839 LYS B N 1
ATOM 13989 C CA . LYS B 1 839 ? -29.141 -14.188 -6.617 1 94.44 839 LYS B CA 1
ATOM 13990 C C . LYS B 1 839 ? -28.594 -13.625 -7.926 1 94.44 839 LYS B C 1
ATOM 13992 O O . LYS B 1 839 ? -29.328 -13.539 -8.922 1 94.44 839 LYS B O 1
ATOM 13997 N N . GLU B 1 840 ? -27.344 -13.266 -7.953 1 95.44 840 GLU B N 1
ATOM 13998 C CA . GLU B 1 840 ? -26.75 -12.742 -9.172 1 95.44 840 GLU B CA 1
ATOM 13999 C C . GLU B 1 840 ? -26.516 -13.852 -10.195 1 95.44 840 GLU B C 1
ATOM 14001 O O . GLU B 1 840 ? -26.266 -13.578 -11.375 1 95.44 840 GLU B O 1
ATOM 14006 N N . LEU B 1 841 ? -26.578 -15.109 -9.781 1 97.81 841 LEU B N 1
ATOM 14007 C CA . LEU B 1 841 ? -26.422 -16.25 -10.672 1 97.81 841 LEU B CA 1
ATOM 14008 C C . LEU B 1 841 ? -27.734 -17.047 -10.773 1 97.81 841 LEU B C 1
ATOM 14010 O O . LEU B 1 841 ? -28.297 -17.453 -9.758 1 97.81 841 LEU B O 1
ATOM 14014 N N . SER B 1 842 ? -28.172 -17.297 -11.961 1 98.12 842 SER B N 1
ATOM 14015 C CA . SER B 1 842 ? -29.391 -18.078 -12.156 1 98.12 842 SER B CA 1
ATOM 14016 C C . SER B 1 842 ? -29.078 -19.562 -12.273 1 98.12 842 SER B C 1
ATOM 14018 O O . SER B 1 842 ? -29.969 -20.406 -12.102 1 98.12 842 SER B O 1
ATOM 14020 N N . TRP B 1 843 ? -27.906 -19.875 -12.57 1 98.44 843 TRP B N 1
ATOM 14021 C CA . TRP B 1 843 ? -27.5 -21.281 -12.633 1 98.44 843 TRP B CA 1
ATOM 14022 C C . TRP B 1 843 ? -25.984 -21.422 -12.555 1 98.44 843 TRP B C 1
ATOM 14024 O O . TRP B 1 843 ? -25.25 -20.453 -12.773 1 98.44 843 TRP B O 1
ATOM 14034 N N . ALA B 1 844 ? -25.484 -22.594 -12.234 1 98.81 844 ALA B N 1
ATOM 14035 C CA . ALA B 1 844 ? -24.094 -23.016 -12.32 1 98.81 844 ALA B CA 1
ATOM 14036 C C . ALA B 1 844 ? -23.984 -24.5 -12.609 1 98.81 844 ALA B C 1
ATOM 14038 O O . ALA B 1 844 ? -24.844 -25.281 -12.195 1 98.81 844 ALA B O 1
ATOM 14039 N N . ASN B 1 845 ? -23.031 -24.875 -13.391 1 98.62 845 ASN B N 1
ATOM 14040 C CA . ASN B 1 845 ? -22.703 -26.266 -13.734 1 98.62 845 ASN B CA 1
ATOM 14041 C C . ASN B 1 845 ? -21.281 -26.609 -13.336 1 98.62 845 ASN B C 1
ATOM 14043 O O . ASN B 1 845 ? -20.344 -25.859 -13.602 1 98.62 845 ASN B O 1
ATOM 14047 N N . THR B 1 846 ? -21.125 -27.688 -12.648 1 98.69 846 THR B N 1
ATOM 14048 C CA . THR B 1 846 ? -19.797 -28.188 -12.273 1 98.69 846 THR B CA 1
ATOM 14049 C C . THR B 1 846 ? -19.688 -29.688 -12.586 1 98.69 846 THR B C 1
ATOM 14051 O O . THR B 1 846 ? -20.594 -30.453 -12.266 1 98.69 846 THR B O 1
ATOM 14054 N N . MET B 1 847 ? -18.688 -30.031 -13.234 1 98.56 847 MET B N 1
ATOM 14055 C CA . MET B 1 847 ? -18.422 -31.422 -13.578 1 98.56 847 MET B CA 1
ATOM 14056 C C . MET B 1 847 ? -17 -31.828 -13.18 1 98.56 847 MET B C 1
ATOM 14058 O O . MET B 1 847 ? -16.062 -31.031 -13.32 1 98.56 847 MET B O 1
ATOM 14062 N N . PHE B 1 848 ? -16.828 -33.031 -12.695 1 98.5 848 PHE B N 1
ATOM 14063 C CA . PHE B 1 848 ? -15.516 -33.531 -12.281 1 98.5 848 PHE B CA 1
ATOM 14064 C C . PHE B 1 848 ? -15.375 -35 -12.594 1 98.5 848 PHE B C 1
ATOM 14066 O O . PHE B 1 848 ? -16.219 -35.812 -12.195 1 98.5 848 PHE B O 1
ATOM 14073 N N . GLU B 1 849 ? -14.305 -35.406 -13.352 1 97.44 849 GLU B N 1
ATOM 14074 C CA . GLU B 1 849 ? -13.953 -36.781 -13.594 1 97.44 849 GLU B CA 1
ATOM 14075 C C . GLU B 1 849 ? -13.18 -37.375 -12.414 1 97.44 849 GLU B C 1
ATOM 14077 O O . GLU B 1 849 ? -11.953 -37.375 -12.414 1 97.44 849 GLU B O 1
ATOM 14082 N N . SER B 1 850 ? -13.93 -38 -11.492 1 96.88 850 SER B N 1
ATOM 14083 C CA . SER B 1 850 ? -13.289 -38.594 -10.312 1 96.88 850 SER B CA 1
ATOM 14084 C C . SER B 1 850 ? -12.695 -39.938 -10.633 1 96.88 850 SER B C 1
ATOM 14086 O O . SER B 1 850 ? -12.812 -40.438 -11.758 1 96.88 850 SER B O 1
ATOM 14088 N N . ARG B 1 851 ? -12.062 -40.562 -9.688 1 95.56 851 ARG B N 1
ATOM 14089 C CA . ARG B 1 851 ? -11.469 -41.875 -9.844 1 95.56 851 ARG B CA 1
ATOM 14090 C C . ARG B 1 851 ? -12.547 -42.969 -9.914 1 95.56 851 ARG B C 1
ATOM 14092 O O . ARG B 1 851 ? -12.273 -44.094 -10.297 1 95.56 851 ARG B O 1
ATOM 14099 N N . TYR B 1 852 ? -13.805 -42.625 -9.703 1 97.19 852 TYR B N 1
ATOM 14100 C CA . TYR B 1 852 ? -14.914 -43.562 -9.727 1 97.19 852 TYR B CA 1
ATOM 14101 C C . TYR B 1 852 ? -15.789 -43.344 -10.953 1 97.19 852 TYR B C 1
ATOM 14103 O O . TYR B 1 852 ? -16.562 -44.219 -11.336 1 97.19 852 TYR B O 1
ATOM 14111 N N . GLY B 1 853 ? -15.711 -42.188 -11.5 1 96.56 853 GLY B N 1
ATOM 14112 C CA . GLY B 1 853 ? -16.516 -41.781 -12.625 1 96.56 853 GLY B CA 1
ATOM 14113 C C . GLY B 1 853 ? -16.875 -40.312 -12.594 1 96.56 853 GLY B C 1
ATOM 14114 O O . GLY B 1 853 ? -16.406 -39.562 -11.719 1 96.56 853 GLY B O 1
ATOM 14115 N N . ARG B 1 854 ? -17.719 -39.906 -13.453 1 97.19 854 ARG B N 1
ATOM 14116 C CA . ARG B 1 854 ? -18.062 -38.5 -13.609 1 97.19 854 ARG B CA 1
ATOM 14117 C C . ARG B 1 854 ? -19.078 -38.031 -12.562 1 97.19 854 ARG B C 1
ATOM 14119 O O . ARG B 1 854 ? -20.078 -38.719 -12.352 1 97.19 854 ARG B O 1
ATOM 14126 N N . ILE B 1 855 ? -18.734 -37 -11.852 1 98.38 855 ILE B N 1
ATOM 14127 C CA . ILE B 1 855 ? -19.688 -36.281 -11.016 1 98.38 855 ILE B CA 1
ATOM 14128 C C . ILE B 1 855 ? -20.219 -35.062 -11.789 1 98.38 855 ILE B C 1
ATOM 14130 O O . ILE B 1 855 ? -19.453 -34.281 -12.352 1 98.38 855 ILE B O 1
ATOM 14134 N N . ASP B 1 856 ? -21.531 -34.938 -11.898 1 97.88 856 ASP B N 1
ATOM 14135 C CA . ASP B 1 856 ? -22.172 -33.844 -12.625 1 97.88 856 ASP B CA 1
ATOM 14136 C C . ASP B 1 856 ? -23.203 -33.156 -11.75 1 97.88 856 ASP B C 1
ATOM 14138 O O . ASP B 1 856 ? -24.141 -33.781 -11.258 1 97.88 856 ASP B O 1
ATOM 14142 N N . LEU B 1 857 ? -22.984 -31.906 -11.539 1 98.5 857 LEU B N 1
ATOM 14143 C CA . LEU B 1 857 ? -23.859 -31.109 -10.695 1 98.5 857 LEU B CA 1
ATOM 14144 C C . LEU B 1 857 ? -24.297 -29.844 -11.414 1 98.5 857 LEU B C 1
ATOM 14146 O O . LEU B 1 857 ? -23.469 -29.078 -11.906 1 98.5 857 LEU B O 1
ATOM 14150 N N . ARG B 1 858 ? -25.594 -29.594 -11.547 1 98.5 858 ARG B N 1
ATOM 14151 C CA . ARG B 1 858 ? -26.172 -28.359 -12.078 1 98.5 858 ARG B CA 1
ATOM 14152 C C . ARG B 1 858 ? -27.25 -27.828 -11.164 1 98.5 858 ARG B C 1
ATOM 14154 O O . ARG B 1 858 ? -28.172 -28.547 -10.781 1 98.5 858 ARG B O 1
ATOM 14161 N N . TRP B 1 859 ? -27.141 -26.578 -10.805 1 98.25 859 TRP B N 1
ATOM 14162 C CA . TRP B 1 859 ? -28.25 -25.984 -10.055 1 98.25 859 TRP B CA 1
ATOM 14163 C C . TRP B 1 859 ? -28.766 -24.734 -10.758 1 98.25 859 TRP B C 1
ATOM 14165 O O . TRP B 1 859 ? -28.047 -24.109 -11.547 1 98.25 859 TRP B O 1
ATOM 14175 N N . THR B 1 860 ? -30.016 -24.438 -10.539 1 98.31 860 THR B N 1
ATOM 14176 C CA . THR B 1 860 ? -30.688 -23.234 -11.023 1 98.31 860 THR B CA 1
ATOM 14177 C C . THR B 1 860 ? -31.375 -22.5 -9.883 1 98.31 860 THR B C 1
ATOM 14179 O O . THR B 1 860 ? -31.766 -23.125 -8.883 1 98.31 860 THR B O 1
ATOM 14182 N N . LEU B 1 861 ? -31.359 -21.266 -9.969 1 97.12 861 LEU B N 1
ATOM 14183 C CA . LEU B 1 861 ? -32.062 -20.406 -9.023 1 97.12 861 LEU B CA 1
ATOM 14184 C C . LEU B 1 861 ? -33.031 -19.484 -9.758 1 97.12 861 LEU B C 1
ATOM 14186 O O . LEU B 1 861 ? -32.625 -18.609 -10.516 1 97.12 861 LEU B O 1
ATOM 14190 N N . LYS B 1 862 ? -34.312 -19.688 -9.664 1 95.69 862 LYS B N 1
ATOM 14191 C CA . LYS B 1 862 ? -35.375 -18.859 -10.211 1 95.69 862 LYS B CA 1
ATOM 14192 C C . LYS B 1 862 ? -36.219 -18.266 -9.102 1 95.69 862 LYS B C 1
ATOM 14194 O O . LYS B 1 862 ? -37.062 -18.938 -8.516 1 95.69 862 LYS B O 1
ATOM 14199 N N . GLY B 1 863 ? -36.062 -16.938 -9.016 1 91.62 863 GLY B N 1
ATOM 14200 C CA . GLY B 1 863 ? -36.656 -16.375 -7.82 1 91.62 863 GLY B CA 1
ATOM 14201 C C . GLY B 1 863 ? -36.094 -16.938 -6.539 1 91.62 863 GLY B C 1
ATOM 14202 O O . GLY B 1 863 ? -34.875 -16.891 -6.32 1 91.62 863 GLY B O 1
ATOM 14203 N N . ASP B 1 864 ? -36.969 -17.609 -5.77 1 92.25 864 ASP B N 1
ATOM 14204 C CA . ASP B 1 864 ? -36.531 -18.203 -4.512 1 92.25 864 ASP B CA 1
ATOM 14205 C C . ASP B 1 864 ? -36.469 -19.734 -4.605 1 92.25 864 ASP B C 1
ATOM 14207 O O . ASP B 1 864 ? -36.25 -20.406 -3.607 1 92.25 864 ASP B O 1
ATOM 14211 N N . LEU B 1 865 ? -36.688 -20.219 -5.785 1 95.19 865 LEU B N 1
ATOM 14212 C CA . LEU B 1 865 ? -36.719 -21.672 -5.961 1 95.19 865 LEU B CA 1
ATOM 14213 C C . LEU B 1 865 ? -35.344 -22.172 -6.461 1 95.19 865 LEU B C 1
ATOM 14215 O O . LEU B 1 865 ? -34.938 -21.844 -7.578 1 95.19 865 LEU B O 1
ATOM 14219 N N . PHE B 1 866 ? -34.719 -22.938 -5.605 1 96.62 866 PHE B N 1
ATOM 14220 C CA . PHE B 1 866 ? -33.438 -23.609 -5.93 1 96.62 866 PHE B CA 1
ATOM 14221 C C . PHE B 1 866 ? -33.688 -25.047 -6.371 1 96.62 866 PHE B C 1
ATOM 14223 O O . PHE B 1 866 ? -34.406 -25.797 -5.688 1 96.62 866 PHE B O 1
ATOM 14230 N N . ARG B 1 867 ? -33.156 -25.406 -7.535 1 97.19 867 ARG B N 1
ATOM 14231 C CA . ARG B 1 867 ? -33.219 -26.766 -8.031 1 97.19 867 ARG B CA 1
ATOM 14232 C C . ARG B 1 867 ? -31.812 -27.281 -8.391 1 97.19 867 ARG B C 1
ATOM 14234 O O . ARG B 1 867 ? -30.984 -26.516 -8.883 1 97.19 867 ARG B O 1
ATOM 14241 N N . MET B 1 868 ? -31.594 -28.547 -8.133 1 97.19 868 MET B N 1
ATOM 14242 C CA . MET B 1 868 ? -30.281 -29.125 -8.398 1 97.19 868 MET B CA 1
ATOM 14243 C C . MET B 1 868 ? -30.406 -30.531 -9 1 97.19 868 MET B C 1
ATOM 14245 O O . MET B 1 868 ? -31.234 -31.328 -8.555 1 97.19 868 MET B O 1
ATOM 14249 N N . ARG B 1 869 ? -29.781 -30.766 -10.055 1 97.69 869 ARG B N 1
ATOM 14250 C CA . ARG B 1 869 ? -29.578 -32.094 -10.617 1 97.69 869 ARG B CA 1
ATOM 14251 C C . ARG B 1 869 ? -28.172 -32.594 -10.312 1 97.69 869 ARG B C 1
ATOM 14253 O O . ARG B 1 869 ? -27.188 -31.953 -10.633 1 97.69 869 ARG B O 1
ATOM 14260 N N . LEU B 1 870 ? -28.094 -33.781 -9.695 1 97.56 870 LEU B N 1
ATOM 14261 C CA . LEU B 1 870 ? -26.828 -34.375 -9.273 1 97.56 870 LEU B CA 1
ATOM 14262 C C . LEU B 1 870 ? -26.688 -35.781 -9.82 1 97.56 870 LEU B C 1
ATOM 14264 O O . LEU B 1 870 ? -27.594 -36.594 -9.688 1 97.56 870 LEU B O 1
ATOM 14268 N N . ARG B 1 871 ? -25.609 -36.031 -10.445 1 97.25 871 ARG B N 1
ATOM 14269 C CA . ARG B 1 871 ? -25.234 -37.375 -10.836 1 97.25 871 ARG B CA 1
ATOM 14270 C C . ARG B 1 871 ? -24.047 -37.875 -10.008 1 97.25 871 ARG B C 1
ATOM 14272 O O . ARG B 1 871 ? -22.984 -37.25 -10.008 1 97.25 871 ARG B O 1
ATOM 14279 N N . VAL B 1 872 ? -24.266 -38.969 -9.336 1 97.56 872 VAL B N 1
ATOM 14280 C CA . VAL B 1 872 ? -23.234 -39.625 -8.523 1 97.56 872 VAL B CA 1
ATOM 14281 C C . VAL B 1 872 ? -22.781 -40.906 -9.219 1 97.56 872 VAL B C 1
ATOM 14283 O O . VAL B 1 872 ? -23.578 -41.781 -9.531 1 97.56 872 VAL B O 1
ATOM 14286 N N . PRO B 1 873 ? -21.5 -41.062 -9.5 1 97.19 873 PRO B N 1
ATOM 14287 C CA . PRO B 1 873 ? -21.031 -42.25 -10.219 1 97.19 873 PRO B CA 1
ATOM 14288 C C . PRO B 1 873 ? -21.125 -43.531 -9.383 1 97.19 873 PRO B C 1
ATOM 14290 O O . PRO B 1 873 ? -21.141 -43.438 -8.148 1 97.19 873 PRO B O 1
ATOM 14293 N N . PRO B 1 874 ? -21.172 -44.656 -10.016 1 96.56 874 PRO B N 1
ATOM 14294 C CA . PRO B 1 874 ? -21.234 -45.938 -9.281 1 96.56 874 PRO B CA 1
ATOM 14295 C C . PRO B 1 874 ? -20.062 -46.094 -8.305 1 96.56 874 PRO B C 1
ATOM 14297 O O . PRO B 1 874 ? -18.969 -45.594 -8.539 1 96.56 874 PRO B O 1
ATOM 14300 N N . ASN B 1 875 ? -20.375 -46.781 -7.234 1 97.19 875 ASN B N 1
ATOM 14301 C CA . ASN B 1 875 ? -19.391 -47.156 -6.23 1 97.19 875 ASN B CA 1
ATOM 14302 C C . ASN B 1 875 ? -18.875 -45.938 -5.465 1 97.19 875 ASN B C 1
ATOM 14304 O O . ASN B 1 875 ? -17.766 -45.969 -4.93 1 97.19 875 ASN B O 1
ATOM 14308 N N . SER B 1 876 ? -19.562 -44.781 -5.496 1 97.5 876 SER B N 1
ATOM 14309 C CA . SER B 1 876 ? -19.25 -43.562 -4.723 1 97.5 876 SER B CA 1
ATOM 14310 C C . SER B 1 876 ? -20.484 -43.062 -3.996 1 97.5 876 SER B C 1
ATOM 14312 O O . SER B 1 876 ? -21.594 -43.562 -4.195 1 97.5 876 SER B O 1
ATOM 14314 N N . THR B 1 877 ? -20.203 -42.156 -3.012 1 98 877 THR B N 1
ATOM 14315 C CA . THR B 1 877 ? -21.266 -41.625 -2.16 1 98 877 THR B CA 1
ATOM 14316 C C . THR B 1 877 ? -21.156 -40.094 -2.057 1 98 877 THR B C 1
ATOM 14318 O O . THR B 1 877 ? -20.062 -39.562 -1.899 1 98 877 THR B O 1
ATOM 14321 N N . ALA B 1 878 ? -22.297 -39.406 -2.17 1 98.25 878 ALA B N 1
ATOM 14322 C CA . ALA B 1 878 ? -22.344 -37.969 -1.995 1 98.25 878 ALA B CA 1
ATOM 14323 C C . ALA B 1 878 ? -23 -37.594 -0.672 1 98.25 878 ALA B C 1
ATOM 14325 O O . ALA B 1 878 ? -23.984 -38.219 -0.266 1 98.25 878 ALA B O 1
ATOM 14326 N N . VAL B 1 879 ? -22.422 -36.719 0.042 1 98.25 879 VAL B N 1
ATOM 14327 C CA . VAL B 1 879 ? -23.047 -36.062 1.202 1 98.25 879 VAL B CA 1
ATOM 14328 C C . VAL B 1 879 ? -23.625 -34.719 0.804 1 98.25 879 VAL B C 1
ATOM 14330 O O . VAL B 1 879 ? -22.891 -33.75 0.606 1 98.25 879 VAL B O 1
ATOM 14333 N N . VAL B 1 880 ? -24.953 -34.656 0.777 1 97.31 880 VAL B N 1
ATOM 14334 C CA . VAL B 1 880 ? -25.641 -33.531 0.131 1 97.31 880 VAL B CA 1
ATOM 14335 C C . VAL B 1 880 ? -26.219 -32.594 1.19 1 97.31 880 VAL B C 1
ATOM 14337 O O . VAL B 1 880 ? -26.859 -33.062 2.139 1 97.31 880 VAL B O 1
ATOM 14340 N N . SER B 1 881 ? -25.906 -31.391 1.064 1 95.31 881 SER B N 1
ATOM 14341 C CA . SER B 1 881 ? -26.531 -30.328 1.84 1 95.31 881 SER B CA 1
ATOM 14342 C C . SER B 1 881 ? -27.141 -29.25 0.93 1 95.31 881 SER B C 1
ATOM 14344 O O . SER B 1 881 ? -26.438 -28.672 0.102 1 95.31 881 SER B O 1
ATOM 14346 N N . LEU B 1 882 ? -28.453 -28.922 1.064 1 94.06 882 LEU B N 1
ATOM 14347 C CA . LEU B 1 882 ? -29.125 -27.906 0.267 1 94.06 882 LEU B CA 1
ATOM 14348 C C . LEU B 1 882 ? -28.984 -26.531 0.923 1 94.06 882 LEU B C 1
ATOM 14350 O O . LEU B 1 882 ? -28.781 -26.438 2.135 1 94.06 882 LEU B O 1
ATOM 14354 N N . PRO B 1 883 ? -29.031 -25.453 0.185 1 90.38 883 PRO B N 1
ATOM 14355 C CA . PRO B 1 883 ? -28.812 -24.109 0.72 1 90.38 883 PRO B CA 1
ATOM 14356 C C . PRO B 1 883 ? -29.828 -23.719 1.79 1 90.38 883 PRO B C 1
ATOM 14358 O O . PRO B 1 883 ? -29.531 -22.891 2.654 1 90.38 883 PRO B O 1
ATOM 14361 N N . SER B 1 884 ? -31.078 -23.969 1.668 1 74.75 884 SER B N 1
ATOM 14362 C CA . SER B 1 884 ? -32.094 -23.625 2.646 1 74.75 884 SER B CA 1
ATOM 14363 C C . SER B 1 884 ? -31.781 -24.234 4.008 1 74.75 884 SER B C 1
ATOM 14365 O O . SER B 1 884 ? -32.312 -23.797 5.031 1 74.75 884 SER B O 1
ATOM 14367 N N . ASP B 1 885 ? -31.062 -25.156 3.92 1 56.59 885 ASP B N 1
ATOM 14368 C CA . ASP B 1 885 ? -30.812 -25.875 5.164 1 56.59 885 ASP B CA 1
ATOM 14369 C C . ASP B 1 885 ? -29.906 -25.078 6.094 1 56.59 885 ASP B C 1
ATOM 14371 O O . ASP B 1 885 ? -29.844 -25.344 7.297 1 56.59 885 ASP B O 1
ATOM 14375 N N . GLY B 1 886 ? -29.203 -23.922 5.656 1 50.47 886 GLY B N 1
ATOM 14376 C CA . GLY B 1 886 ? -28.344 -23.078 6.449 1 50.47 886 GLY B CA 1
ATOM 14377 C C . GLY B 1 886 ? -29.047 -21.859 7.012 1 50.47 886 GLY B C 1
ATOM 14378 O O . GLY B 1 886 ? -28.422 -20.984 7.617 1 50.47 886 GLY B O 1
ATOM 14379 N N . ARG B 1 887 ? -30.234 -21.328 6.613 1 42.84 887 ARG B N 1
ATOM 14380 C CA . ARG B 1 887 ? -30.734 -20.062 7.148 1 42.84 887 ARG B CA 1
ATOM 14381 C C . ARG B 1 887 ? -30.859 -20.125 8.664 1 42.84 887 ARG B C 1
ATOM 14383 O O . ARG B 1 887 ? -30.969 -21.203 9.242 1 42.84 887 ARG B O 1
ATOM 14390 N N . GLU B 1 888 ? -30.906 -18.688 9.305 1 37.56 888 GLU B N 1
ATOM 14391 C CA . GLU B 1 888 ? -30.812 -18.25 10.695 1 37.56 888 GLU B CA 1
ATOM 14392 C C . GLU B 1 888 ? -31.766 -19.031 11.594 1 37.56 888 GLU B C 1
ATOM 14394 O O . GLU B 1 888 ? -33 -18.938 11.43 1 37.56 888 GLU B O 1
ATOM 14399 N N . SER B 1 889 ? -31.734 -20.188 11.945 1 31.55 889 SER B N 1
ATOM 14400 C CA . SER B 1 889 ? -32.375 -20.172 13.266 1 31.55 889 SER B CA 1
ATOM 14401 C C . SER B 1 889 ? -31.781 -19.062 14.141 1 31.55 889 SER B C 1
ATOM 14403 O O . SER B 1 889 ? -30.688 -18.578 13.891 1 31.55 889 SER B O 1
ATOM 14405 N N . GLU B 1 890 ? -32.562 -18.281 15.211 1 30.67 890 GLU B N 1
ATOM 14406 C CA . GLU B 1 890 ? -31.906 -17.312 16.109 1 30.67 890 GLU B CA 1
ATOM 14407 C C . GLU B 1 890 ? -30.438 -17.656 16.328 1 30.67 890 GLU B C 1
ATOM 14409 O O . GLU B 1 890 ? -29.562 -16.797 16.188 1 30.67 890 GLU B O 1
ATOM 14414 N N . VAL B 1 891 ? -30.078 -18.078 17.672 1 33.06 891 VAL B N 1
ATOM 14415 C CA . VAL B 1 891 ? -28.719 -18.281 18.141 1 33.06 891 VAL B CA 1
ATOM 14416 C C . VAL B 1 891 ? -28 -19.266 17.219 1 33.06 891 VAL B C 1
ATOM 14418 O O . VAL B 1 891 ? -26.906 -18.969 16.719 1 33.06 891 VAL B O 1
ATOM 14421 N N . GLY B 1 892 ? -27.844 -20.625 17.812 1 31.22 892 GLY B N 1
ATOM 14422 C CA . GLY B 1 892 ? -26.781 -21.625 17.828 1 31.22 892 GLY B CA 1
ATOM 14423 C C . GLY B 1 892 ? -26.531 -22.25 16.484 1 31.22 892 GLY B C 1
ATOM 14424 O O . GLY B 1 892 ? -27.188 -21.906 15.492 1 31.22 892 GLY B O 1
ATOM 14425 N N . LYS B 1 893 ? -26.203 -23.859 16.578 1 34.53 893 LYS B N 1
ATOM 14426 C CA . LYS B 1 893 ? -25.609 -24.891 15.719 1 34.53 893 LYS B CA 1
ATOM 14427 C C . LYS B 1 893 ? -26.547 -25.25 14.57 1 34.53 893 LYS B C 1
ATOM 14429 O O . LYS B 1 893 ? -27.484 -26.016 14.742 1 34.53 893 LYS B O 1
ATOM 14434 N N . ARG B 1 894 ? -26.844 -24.516 13.734 1 37.66 894 ARG B N 1
ATOM 14435 C CA . ARG B 1 894 ? -27.781 -25.016 12.734 1 37.66 894 ARG B CA 1
ATOM 14436 C C . ARG B 1 894 ? -27.141 -26.109 11.891 1 37.66 894 ARG B C 1
ATOM 14438 O O . ARG B 1 894 ? -26.234 -25.859 11.094 1 37.66 894 ARG B O 1
ATOM 14445 N N . GLU B 1 895 ? -26.922 -27.281 12.328 1 43.31 895 GLU B N 1
ATOM 14446 C CA . GLU B 1 895 ? -26.391 -28.406 11.57 1 43.31 895 GLU B CA 1
ATOM 14447 C 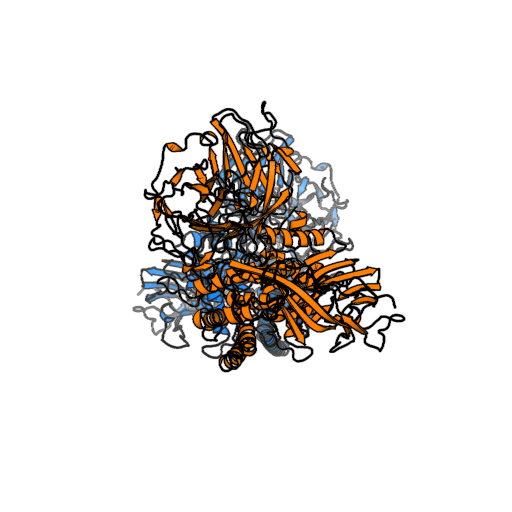C . GLU B 1 895 ? -27.156 -28.609 10.266 1 43.31 895 GLU B C 1
ATOM 14449 O O . GLU B 1 895 ? -28.391 -28.766 10.281 1 43.31 895 GLU B O 1
ATOM 14454 N N . ALA B 1 896 ? -26.812 -28.109 9.242 1 54.03 896 ALA B N 1
ATOM 14455 C CA . ALA B 1 896 ? -27.375 -28.469 7.945 1 54.03 896 ALA B CA 1
ATOM 14456 C C . ALA B 1 896 ? -27.672 -29.969 7.863 1 54.03 896 ALA B C 1
ATOM 14458 O O . ALA B 1 896 ? -26.828 -30.781 8.25 1 54.03 896 ALA B O 1
ATOM 14459 N N . LYS B 1 897 ? -28.875 -30.359 7.605 1 70.69 897 LYS B N 1
ATOM 14460 C CA . LYS B 1 897 ? -29.234 -31.75 7.426 1 70.69 897 LYS B CA 1
ATOM 14461 C C . LYS B 1 897 ? -28.484 -32.375 6.242 1 70.69 897 LYS B C 1
ATOM 14463 O O . LYS B 1 897 ? -28.516 -31.828 5.137 1 70.69 897 LYS B O 1
ATOM 14468 N N . GLU B 1 898 ? -27.453 -33.094 6.484 1 88.06 898 GLU B N 1
ATOM 14469 C CA . GLU B 1 898 ? -26.688 -33.812 5.492 1 88.06 898 GLU B CA 1
ATOM 14470 C C . GLU B 1 898 ? -27.359 -35.156 5.152 1 88.06 898 GLU B C 1
ATOM 14472 O O . GLU B 1 898 ? -27.875 -35.844 6.035 1 88.06 898 GLU B O 1
ATOM 14477 N N . GLN B 1 899 ? -27.578 -35.281 3.895 1 92.25 899 GLN B N 1
ATOM 14478 C CA . GLN B 1 899 ? -28.109 -36.562 3.398 1 92.25 899 GLN B CA 1
ATOM 14479 C C . GLN B 1 899 ? -27.047 -37.312 2.615 1 92.25 899 GLN B C 1
ATOM 14481 O O . GLN B 1 899 ? -26.375 -36.75 1.753 1 92.25 899 GLN B O 1
ATOM 14486 N N . ARG B 1 900 ? -26.906 -38.531 2.904 1 95.94 900 ARG B N 1
ATOM 14487 C CA . ARG B 1 900 ? -26 -39.375 2.154 1 95.94 900 ARG B CA 1
ATOM 14488 C C . ARG B 1 900 ? -26.75 -40.125 1.048 1 95.94 900 ARG B C 1
ATOM 14490 O O . ARG B 1 900 ? -27.781 -40.75 1.297 1 95.94 900 ARG B O 1
ATOM 14497 N N . VAL B 1 901 ? -26.312 -40 -0.103 1 95.69 901 VAL B N 1
ATOM 14498 C CA . VAL B 1 901 ? -26.938 -40.719 -1.221 1 95.69 901 VAL B CA 1
ATOM 14499 C C . VAL B 1 901 ? -25.906 -41.5 -1.994 1 95.69 901 VAL B C 1
ATOM 14501 O O . VAL B 1 901 ? -24.766 -41.062 -2.148 1 95.69 901 VAL B O 1
ATOM 14504 N N . GLY B 1 902 ? -26.219 -42.688 -2.445 1 95.5 902 GLY B N 1
ATOM 14505 C CA . GLY B 1 902 ? -25.359 -43.5 -3.287 1 95.5 902 GLY B CA 1
ATOM 14506 C C . GLY B 1 902 ? -25.391 -43.062 -4.746 1 95.5 902 GLY B C 1
ATOM 14507 O O . GLY B 1 902 ? -25.922 -42.031 -5.086 1 95.5 902 GLY B O 1
ATOM 14508 N N . SER B 1 903 ? -24.875 -43.906 -5.66 1 95.94 903 SER B N 1
ATOM 14509 C CA . SER B 1 903 ? -24.797 -43.594 -7.082 1 95.94 903 SER B CA 1
ATOM 14510 C C . SER B 1 903 ? -26.188 -43.469 -7.688 1 95.94 903 SER B C 1
ATOM 14512 O O . SER B 1 903 ? -27.156 -44.062 -7.219 1 95.94 903 SER B O 1
ATOM 14514 N N . GLY B 1 904 ? -26.281 -42.594 -8.688 1 95.06 904 GLY B N 1
ATOM 14515 C CA . GLY B 1 904 ? -27.547 -42.344 -9.367 1 95.06 904 GLY B CA 1
ATOM 14516 C C . GLY B 1 904 ? -27.766 -40.875 -9.711 1 95.06 904 GLY B C 1
ATOM 14517 O O . GLY B 1 904 ? -26.875 -40.031 -9.5 1 95.06 904 GLY B O 1
ATOM 14518 N N . GLU B 1 905 ? -28.875 -40.625 -10.383 1 94.94 905 GLU B N 1
ATOM 14519 C CA . GLU B 1 905 ? -29.266 -39.25 -10.695 1 94.94 905 GLU B CA 1
ATOM 14520 C C . GLU B 1 905 ? -30.328 -38.75 -9.727 1 94.94 905 GLU B C 1
ATOM 14522 O O . GLU B 1 905 ? -31.312 -39.469 -9.453 1 94.94 905 GLU B O 1
ATOM 14527 N N . TYR B 1 906 ? -30.141 -37.656 -9.18 1 95.06 906 TYR B N 1
ATOM 14528 C CA . TYR B 1 906 ? -31.047 -37.062 -8.18 1 95.06 906 TYR B CA 1
ATOM 14529 C C . TYR B 1 906 ? -31.5 -35.688 -8.602 1 95.06 906 TYR B C 1
ATOM 14531 O O . TYR B 1 906 ? -30.734 -34.906 -9.18 1 95.06 906 TYR B O 1
ATOM 14539 N N . HIS B 1 907 ? -32.719 -35.375 -8.398 1 95.31 907 HIS B N 1
ATOM 14540 C CA . HIS B 1 907 ? -33.344 -34.062 -8.555 1 95.31 907 HIS B CA 1
ATOM 14541 C C . HIS B 1 907 ? -33.844 -33.531 -7.227 1 95.31 907 HIS B C 1
ATOM 14543 O O . HIS B 1 907 ? -34.781 -34.094 -6.645 1 95.31 907 HIS B O 1
ATOM 14549 N N . LEU B 1 908 ? -33.188 -32.531 -6.781 1 94.88 908 LEU B N 1
ATOM 14550 C CA . LEU B 1 908 ? -33.5 -31.969 -5.473 1 94.88 908 LEU B CA 1
ATOM 14551 C C . LEU B 1 908 ? -33.906 -30.5 -5.586 1 94.88 908 LEU B C 1
ATOM 14553 O O . LEU B 1 908 ? -33.469 -29.812 -6.516 1 94.88 908 LEU B O 1
ATOM 14557 N N . GLU B 1 909 ? -34.719 -30.031 -4.691 1 94.56 909 GLU B N 1
ATOM 14558 C CA . GLU B 1 909 ? -35.156 -28.641 -4.715 1 94.56 909 GLU B CA 1
ATOM 14559 C C . GLU B 1 909 ? -35.406 -28.109 -3.303 1 94.56 909 GLU B C 1
ATOM 14561 O O . GLU B 1 909 ? -35.625 -28.891 -2.375 1 94.56 909 GLU B O 1
ATOM 14566 N N . CYS B 1 910 ? -35.219 -26.891 -3.121 1 94.25 910 CYS B N 1
ATOM 14567 C CA . CYS B 1 910 ? -35.562 -26.203 -1.874 1 94.25 910 CYS B CA 1
ATOM 14568 C C . CYS B 1 910 ? -35.812 -24.719 -2.115 1 94.25 910 CYS B C 1
ATOM 14570 O O . CYS B 1 910 ? -35.562 -24.219 -3.209 1 94.25 910 CYS B O 1
ATOM 14572 N N . ARG B 1 911 ? -36.406 -24.016 -1.094 1 92.69 911 ARG B N 1
ATOM 14573 C CA . ARG B 1 911 ? -36.531 -22.562 -1.139 1 92.69 911 ARG B CA 1
ATOM 14574 C C . ARG B 1 911 ? -35.281 -21.875 -0.596 1 92.69 911 ARG B C 1
ATOM 14576 O O . ARG B 1 911 ? -34.719 -22.328 0.406 1 92.69 911 ARG B O 1
ATOM 14583 N N . PHE B 1 912 ? -34.812 -20.938 -1.312 1 92.69 912 PHE B N 1
ATOM 14584 C CA . PHE B 1 912 ? -33.625 -20.156 -0.922 1 92.69 912 PHE B CA 1
ATOM 14585 C C . PHE B 1 912 ? -33.969 -18.672 -0.929 1 92.69 912 PHE B C 1
ATOM 14587 O O . PHE B 1 912 ? -34.188 -18.078 -1.988 1 92.69 912 PHE B O 1
ATOM 14594 N N . VAL B 1 913 ? -33.938 -18 0.324 1 87.69 913 VAL B N 1
ATOM 14595 C CA . VAL B 1 913 ? -34.188 -16.578 0.447 1 87.69 913 VAL B CA 1
ATOM 14596 C C . VAL B 1 913 ? -32.938 -15.844 0.848 1 87.69 913 VAL B C 1
ATOM 14598 O O . VAL B 1 913 ? -32.344 -16.141 1.885 1 87.69 913 VAL B O 1
ATOM 14601 N N . GLN B 1 914 ? -32.5 -14.961 -0.008 1 87.25 914 GLN B N 1
ATOM 14602 C CA . GLN B 1 914 ? -31.328 -14.141 0.289 1 87.25 914 GLN B CA 1
ATOM 14603 C C . GLN B 1 914 ? -31.734 -12.742 0.746 1 87.25 914 GLN B C 1
ATOM 14605 O O . GLN B 1 914 ? -32.281 -11.969 -0.032 1 87.25 914 GLN B O 1
ATOM 14610 N N . ALA B 1 915 ? -31.578 -12.258 1.924 1 70.94 915 ALA B N 1
ATOM 14611 C CA . ALA B 1 915 ? -32.156 -11.039 2.48 1 70.94 915 ALA B CA 1
ATOM 14612 C C . ALA B 1 915 ? -31.172 -9.875 2.395 1 70.94 915 ALA B C 1
ATOM 14614 O O . ALA B 1 915 ? -31.578 -8.719 2.273 1 70.94 915 ALA B O 1
ATOM 14615 N N . GLN B 1 916 ? -30.016 -10.055 2.439 1 81.75 916 GLN B N 1
ATOM 14616 C CA . GLN B 1 916 ? -29.078 -8.938 2.572 1 81.75 916 GLN B CA 1
ATOM 14617 C C . GLN B 1 916 ? -28.156 -8.836 1.361 1 81.75 916 GLN B C 1
ATOM 14619 O O . GLN B 1 916 ? -26.938 -8.859 1.503 1 81.75 916 GLN B O 1
ATOM 14624 N N . TRP B 1 917 ? -28.734 -8.805 0.118 1 90.81 917 TRP B N 1
ATOM 14625 C CA . TRP B 1 917 ? -27.969 -8.625 -1.109 1 90.81 917 TRP B CA 1
ATOM 14626 C C . TRP B 1 917 ? -28.453 -7.398 -1.882 1 90.81 917 TRP B C 1
ATOM 14628 O O . TRP B 1 917 ? -29.656 -7.23 -2.104 1 90.81 917 TRP B O 1
ATOM 14638 N N . PRO B 1 918 ? -27.406 -6.5 -2.234 1 93.56 918 PRO B N 1
ATOM 14639 C CA . PRO B 1 918 ? -25.953 -6.605 -2.049 1 93.56 918 PRO B CA 1
ATOM 14640 C C . PRO B 1 918 ? -25.484 -6.09 -0.689 1 93.56 918 PRO B C 1
ATOM 14642 O O . PRO B 1 918 ? -26.172 -5.254 -0.081 1 93.56 918 PRO B O 1
ATOM 14645 N N . PRO B 1 919 ? -24.469 -6.66 -0.206 1 95.38 919 PRO B N 1
ATOM 14646 C CA . PRO B 1 919 ? -23.938 -6.117 1.045 1 95.38 919 PRO B CA 1
ATOM 14647 C C . PRO B 1 919 ? -23.484 -4.664 0.912 1 95.38 919 PRO B C 1
ATOM 14649 O O . PRO B 1 919 ? -23.188 -4.207 -0.194 1 95.38 919 PRO B O 1
ATOM 14652 N N . LYS B 1 920 ? -23.453 -3.938 2.053 1 93.38 920 LYS B N 1
ATOM 14653 C CA . LYS B 1 920 ? -23.078 -2.523 2.049 1 93.38 920 LYS B CA 1
ATOM 14654 C C . LYS B 1 920 ? -21.609 -2.34 2.426 1 93.38 920 LYS B C 1
ATOM 14656 O O . LYS B 1 920 ? -21.109 -2.982 3.354 1 93.38 920 LYS B O 1
ATOM 14661 N N . ALA B 1 921 ? -20.891 -1.48 1.693 1 94 921 ALA B N 1
ATOM 14662 C CA . ALA B 1 921 ? -19.516 -1.096 2.021 1 94 921 ALA B CA 1
ATOM 14663 C C . ALA B 1 921 ? -19.484 -0.086 3.164 1 94 921 ALA B C 1
ATOM 14665 O O . ALA B 1 921 ? -20.516 0.504 3.506 1 94 921 ALA B O 1
ATOM 14666 N N . LEU B 1 922 ? -18.422 0.018 3.871 1 92.5 922 LEU B N 1
ATOM 14667 C CA . LEU B 1 922 ? -18.141 1.076 4.836 1 92.5 922 LEU B CA 1
ATOM 14668 C C . LEU B 1 922 ? -17.344 2.205 4.195 1 92.5 922 LEU B C 1
ATOM 14670 O O . LEU B 1 922 ? -16.109 2.184 4.211 1 92.5 922 LEU B O 1
ATOM 14674 N N . LEU B 1 923 ? -18.062 3.227 3.684 1 88.62 923 LEU B N 1
ATOM 14675 C CA . LEU B 1 923 ? -17.469 4.297 2.896 1 88.62 923 LEU B CA 1
ATOM 14676 C C . LEU B 1 923 ? -17.438 5.602 3.686 1 88.62 923 LEU B C 1
ATOM 14678 O O . LEU B 1 923 ? -18.234 5.789 4.613 1 88.62 923 LEU B O 1
ATOM 14682 N N . PRO B 1 924 ? -16.547 6.441 3.383 1 82.94 924 PRO B N 1
ATOM 14683 C CA . PRO B 1 924 ? -16.641 7.797 3.93 1 82.94 924 PRO B CA 1
ATOM 14684 C C . PRO B 1 924 ? -17.875 8.547 3.434 1 82.94 924 PRO B C 1
ATOM 14686 O O . PRO B 1 924 ? -18.562 8.086 2.521 1 82.94 924 PRO B O 1
ATOM 14689 N N . PRO B 1 925 ? -18.141 9.672 4.02 1 74.31 925 PRO B N 1
ATOM 14690 C CA . PRO B 1 925 ? -19.359 10.414 3.65 1 74.31 925 PRO B CA 1
ATOM 14691 C C . PRO B 1 925 ? -19.359 10.844 2.186 1 74.31 925 PRO B C 1
ATOM 14693 O O . PRO B 1 925 ? -20.422 11.078 1.609 1 74.31 925 PRO B O 1
ATOM 14696 N N . TRP B 1 926 ? -18.156 10.969 1.58 1 78.88 926 TRP B N 1
ATOM 14697 C CA . TRP B 1 926 ? -18.109 11.359 0.176 1 78.88 926 TRP B CA 1
ATOM 14698 C C . TRP B 1 926 ? -18.203 10.141 -0.735 1 78.88 926 TRP B C 1
ATOM 14700 O O . TRP B 1 926 ? -18.016 10.25 -1.948 1 78.88 926 TRP B O 1
ATOM 14710 N N . GLY B 1 927 ? -18.5 9.055 -0.171 1 79.62 927 GLY B N 1
ATOM 14711 C CA . GLY B 1 927 ? -18.719 7.84 -0.938 1 79.62 927 GLY B CA 1
ATOM 14712 C C . GLY B 1 927 ? -17.469 7.359 -1.651 1 79.62 927 GLY B C 1
ATOM 14713 O O . GLY B 1 927 ? -16.406 7.242 -1.042 1 79.62 927 GLY B O 1
ATOM 14714 N N . ARG B 1 928 ? -17.578 7.047 -2.936 1 82.19 928 ARG B N 1
ATOM 14715 C CA . ARG B 1 928 ? -16.5 6.473 -3.732 1 82.19 928 ARG B CA 1
ATOM 14716 C C . ARG B 1 928 ? -15.805 7.547 -4.559 1 82.19 928 ARG B C 1
ATOM 14718 O O . ARG B 1 928 ? -15.109 7.234 -5.527 1 82.19 928 ARG B O 1
ATOM 14725 N N . SER B 1 929 ? -16.031 8.781 -4.066 1 74.69 929 SER B N 1
ATOM 14726 C CA . SER B 1 929 ? -15.344 9.867 -4.762 1 74.69 929 SER B CA 1
ATOM 14727 C C . SER B 1 929 ? -13.828 9.781 -4.566 1 74.69 929 SER B C 1
ATOM 14729 O O . SER B 1 929 ? -13.359 9.383 -3.5 1 74.69 929 SER B O 1
ATOM 14731 N N . GLU B 1 930 ? -13.203 10.062 -5.66 1 64.56 930 GLU B N 1
ATOM 14732 C CA . GLU B 1 930 ? -11.758 9.875 -5.656 1 64.56 930 GLU B CA 1
ATOM 14733 C C . GLU B 1 930 ? -11.047 11.094 -5.07 1 64.56 930 GLU B C 1
ATOM 14735 O O . GLU B 1 930 ? -11.156 12.195 -5.605 1 64.56 930 GLU B O 1
ATOM 14740 N N . PHE B 1 931 ? -10.68 11.008 -3.699 1 65 931 PHE B N 1
ATOM 14741 C CA . PHE B 1 931 ? -9.883 12.039 -3.055 1 65 931 PHE B CA 1
ATOM 14742 C C . PHE B 1 931 ? -8.578 11.461 -2.516 1 65 931 PHE B C 1
ATOM 14744 O O . PHE B 1 931 ? -8.531 10.297 -2.113 1 65 931 PHE B O 1
#

Solvent-accessible surface area (backbone atoms only — not comparable to full-atom values): 93011 Å² total; per-residue (Å²): 133,88,83,79,83,72,73,59,41,45,45,50,44,45,34,64,60,35,71,72,24,77,29,40,68,56,47,64,53,22,37,27,38,32,31,47,70,86,45,70,50,46,28,43,32,36,45,52,22,36,34,42,34,41,27,72,48,97,80,49,74,65,47,72,47,78,45,83,37,68,74,44,69,62,36,74,44,85,63,86,70,68,55,52,62,64,43,53,36,37,33,27,37,30,43,29,29,36,27,26,40,60,54,93,91,36,74,42,93,58,76,40,79,46,69,36,60,69,20,54,69,26,59,38,26,27,21,69,73,45,73,82,70,51,84,34,39,48,24,20,66,62,57,80,70,59,55,26,98,84,66,41,50,38,27,35,29,36,37,45,76,49,74,37,74,43,76,93,48,56,79,65,42,26,40,35,40,38,34,43,51,18,16,44,52,44,27,34,67,84,37,72,58,76,71,69,43,45,31,54,46,68,61,41,54,83,64,37,31,46,36,47,75,42,83,40,52,91,56,61,52,61,57,34,74,38,39,42,38,37,40,36,30,20,20,79,34,29,19,52,43,49,89,79,53,47,53,36,76,75,39,84,62,58,31,40,31,34,38,35,37,36,24,40,70,89,42,92,63,59,53,72,56,50,35,46,55,86,39,42,36,30,64,48,38,40,55,34,38,22,35,41,42,27,32,35,36,36,51,67,48,54,88,44,74,54,64,79,57,67,51,51,40,27,71,46,86,69,79,80,36,53,61,37,48,62,36,33,51,56,24,24,73,78,46,77,40,58,49,68,45,75,49,70,33,74,92,48,100,28,34,33,36,34,39,80,44,52,39,15,21,47,55,32,36,47,52,44,39,43,57,61,71,38,53,36,39,40,37,48,16,62,47,66,45,94,62,33,74,46,56,71,57,19,63,83,27,60,29,30,38,35,41,33,33,54,47,56,77,45,65,63,44,51,76,73,54,47,51,37,20,25,22,32,36,38,29,35,76,60,37,65,78,42,87,55,65,44,50,50,61,80,30,39,34,41,33,34,32,21,32,57,53,52,74,27,39,51,72,45,50,68,43,70,68,59,36,47,50,48,48,10,24,52,39,14,42,44,28,16,35,46,62,42,51,30,42,28,49,46,29,29,58,64,42,21,36,24,34,51,45,47,53,21,39,67,31,48,52,48,38,22,58,47,60,23,45,48,51,56,51,49,53,40,40,44,56,56,16,61,38,73,53,100,57,37,51,46,20,30,38,51,62,27,49,54,71,78,65,59,61,54,101,74,76,58,86,38,71,52,69,58,60,33,49,50,23,30,42,24,54,40,52,42,35,51,51,50,21,44,60,61,46,44,60,61,46,43,67,74,32,43,65,46,34,51,30,26,70,71,55,20,55,60,60,29,98,75,68,42,59,32,78,84,54,65,37,56,39,32,40,48,11,72,54,17,52,66,46,36,26,56,54,27,90,51,58,21,50,58,51,22,36,54,41,50,37,46,44,32,43,48,49,15,53,48,24,50,74,69,67,32,79,69,54,17,58,51,28,46,52,49,25,52,52,44,46,51,42,48,38,38,46,27,32,18,78,59,19,40,49,49,42,64,42,65,37,49,41,17,50,39,60,66,66,61,64,52,51,71,69,64,92,79,8,31,41,53,39,33,41,53,50,43,54,49,51,38,21,54,48,67,32,38,59,76,40,17,42,56,20,48,50,34,34,50,51,31,31,38,78,62,71,31,49,65,59,35,50,49,24,54,71,26,54,58,86,35,24,71,35,22,43,54,78,71,66,50,46,25,22,34,56,31,64,50,31,57,36,97,87,56,44,69,42,86,32,62,70,28,40,69,39,13,31,40,67,26,15,50,44,36,45,44,42,36,34,53,41,6,46,44,68,71,36,54,21,47,44,34,23,36,35,42,39,53,85,52,90,90,39,45,32,36,38,27,38,37,58,47,61,38,18,54,34,41,33,37,37,38,40,57,91,44,43,33,39,36,41,39,35,39,26,44,61,27,35,38,40,37,33,61,62,48,47,61,62,84,58,92,82,83,87,69,74,50,68,71,43,78,42,51,8,28,65,46,80,47,72,48,61,44,88,81,84,70,77,78,74,76,60,52,57,51,86,70,50,87,58,71,61,131,81,81,71,76,54,65,48,44,46,45,52,45,44,36,64,61,35,70,71,24,74,29,39,67,55,47,64,50,21,36,27,39,32,32,48,67,84,51,69,49,46,27,43,33,36,46,52,22,37,34,42,34,41,26,71,46,97,80,47,74,67,48,73,46,79,46,84,37,67,76,42,68,61,37,73,44,84,64,86,69,67,54,51,62,66,42,54,35,37,33,28,38,29,42,29,30,35,27,25,42,60,52,96,89,38,73,42,89,58,76,40,81,43,57,35,59,68,21,55,69,26,58,38,26,28,22,69,72,45,72,81,70,49,85,36,38,49,24,21,66,62,56,80,72,57,58,28,97,85,67,40,53,37,28,36,28,36,36,45,76,50,74,38,74,43,76,90,48,57,78,66,42,25,39,36,39,40,34,42,50,19,16,43,50,44,27,34,67,84,36,71,58,76,69,66,45,45,32,51,47,68,60,42,56,84,65,37,31,47,36,46,76,41,83,39,50,92,54,61,50,62,56,32,73,38,38,42,39,36,40,36,30,20,19,80,36,28,17,52,44,49,88,79,53,47,53,37,76,76,39,85,63,58,30,41,31,34,38,33,37,36,25,41,71,91,41,92,63,57,53,72,55,51,35,45,57,86,37,42,35,28,63,48,39,39,55,34,38,21,35,41,43,28,32,35,38,36,51,66,48,52,87,46,74,51,65,73,61,66,49,51,40,28,70,45,86,68,79,78,35,53,61,37,47,61,35,32,52,56,24,25,73,78,45,75,40,59,48,69,45,76,48,71,32,76,93,48,100,29,35,35,37,33,39,82,44,52,38,16,19,45,55,32,36,47,53,42,40,42,59,60,71,38,53,36,39,39,37,49,16,61,47,67,45,92,62,32,75,45,55,73,58,18,65,82,29,61,29,30,37,35,41,32,33,52,47,55,76,43,65,62,42,51,76,74,53,46,52,35,19,24,22,32,36,38,30,35,75,59,37,66,80,41,88,56,64,44,50,49,62,81,31,40,34,40,33,33,33,20,32,58,54,53,75,26,39,52,72,44,52,68,42,71,69,60,37,47,50,47,48,10,24,52,41,14,43,43,28,15,33,47,62,42,53,30,38,28,49,46,28,30,60,65,42,21,35,25,35,50,44,46,52,21,41,67,32,47,53,47,38,21,57,46,58,23,46,49,51,55,51,50,51,39,42,44,57,56,15,62,37,72,52,99,58,36,52,47,21,30,39,51,60,26,49,55,72,75,64,60,61,55,101,74,75,58,84,39,70,52,68,56,59,34,50,51,23,31,42,22,53,40,52,43,35,50,50,49,20,42,61,61,47,42,62,61,45,44,67,75,33,43,65,45,34,51,30,25,70,69,55,20,56,60,59,30,97,74,68,42,58,31,77,83,52,64,36,55,40,32,40,48,12,73,56,17,53,66,46,36,26,57,54,28,86,50,59,22,50,59,49,22,36,54,42,51,38,48,45,33,44,49,49,14,52,49,24,51,75,69,67,32,79,70,53,17,58,51,30,46,52,50,25,53,51,43,45,51,42,47,40,36,47,32,30,18,78,60,19,38,47,48,43,66,40,65,36,48,44,17,51,38,58,65,65,62,66,52,52,69,69,66,93,80,9,31,42,53,39,32,40,53,50,42,54,48,52,38,22,55,49,66,32,40,58,76,40,17,43,56,22,47,49,34,34,51,50,30,31,39,77,62,70,32,49,64,57,36,50,48,24,53,71,26,55,58,86,34,24,72,35,21,40,54,77,73,66,49,48,24,21,33,55,31,64,51,30,56,35,95,87,58,44,68,42,84,33,62,70,29,39,68,38,13,32,40,68,26,14,50,45,36,44,44,43,36,34,53,40,6,47,43,69,70,36,53,20,47,43,33,22,36,35,42,40,53,85,52,91,89,38,45,33,35,36,26,37,36,58,46,60,38,18,55,34,41,34,37,38,37,41,58,88,43,43,34,39,35,43,38,36,40,26,43,59,28,35,40,40,37,34,64,61,50,48,64,63,82,60,90,83,78,85,68,71,51,68,69,42,78,41,50,9,28,66,45,79,47,71,47,61,44,86,82,84,70,77,79,73,76,60,53,57,52,88,71,50,88,58,73,59

Nearest PDB structures (foldseek):
  6gsz-assembly1_A  TM=9.606E-01  e=7.037E-104  Aspergillus terreus
  3w5n-assembly1_A  TM=8.692E-01  e=1.312E-85  Streptomyces avermitilis MA-4680 = NBRC 14893
  6i60-assembly1_A  TM=8.625E-01  e=3.051E-76  Dictyoglomus thermophilum H-6-12
  6i60-assembly2_B  TM=8.667E-01  e=1.041E-74  Dictyoglomus thermophilum H-6-12
  3cih-assembly1_A-2  TM=6.021E-01  e=1.662E-29  Bacteroides thetaiotaomicron VPI-5482

Secondary structure (DSSP, 8-state):
--------EEPPPEETT-SSSEEE--SS--EE--EE---TTEEEEEEEEEEEEEESSTTSPPEEEEE--S--SSBPPS--SPP-TT-EEEEEEEEEEEEEEEETTEE-SS-EEEEPPPPPPEEEEEPP-SGGG-----EEESSPPPB-TTSPBPPEEEEEEEEE--SS--EEEEEEEEEEESEEEEEETTEE-S---SBT-SS-TTTEEE-EEEE-GGG--SSEEEEEEEEEE-HHHHS-BTTTTB--SS-SS-EEEEEEEEEETT-SS-EEEE--TTSEEEE-SEEEEETTTEEEEEGGGSSS-GGGSPBPEEE-SSPP-EEE--SSPPEEEEEEEE--EEEE-SSSS-EEEEEEEEEEEEEEEEEEE--TT-EEEEEEES-EETTEE--GGGTT---EEEEE--SSEEEEE--SS--EEEEEEEEES--TT-SSS---GGGEEEEEEEE-PPB-EEEEES-HHHHHHHHHHHHHHHHHEESEE-S-TTSS----BHHHHHHHHHHHHHHB--HHHHHHHHHHHHHHHT---SS--TTPPPSBSS------TTT-----S---TTTTTHHHHHHHHHHHHH--THHHHHHHHHHHHIIIIISPB-TTSSB-TTS----STT-TTS-TT-TT--SS-HHHHHHHHHHHHHHHHHHHHHHTT-TTHHHHHHHHHHHHHHHHHHHHBBTTS-BSS-SHHHHHHHHHTT-S---STT-HHHHHHHHHHHHHHHTTT-----HHHHHHHHHHHHHTT-HHHHHHHHH--SSSSSSHHHHTT-SS--SSTTSB-TTSPBPSSSS--S--SGGGGHHHHIIIIIS-EEESSGGGSEEEE-----TT-SEEEEEEE-SSSEEEEEEEEETTEEEEEEEE-TT-EEEE--GGGGS--SSS------EEE-SEEEEEEEE----S-SPPP---TTTT---/------SEEEPPPEETT-SSSEEE--SS--EE--EEE--TTEEEEEEEEEEEEEESSTTSPPEEEEE--S--SSBPPS--SPP-TT-EEEEEEEEEEEEEEEETTEE-SS-EEEEPPPPPPEEEEE---SGGG-----EEESSPPPB-TTSPBPPEEEEEEEEE--SS--EEEEEEEEEEESEEEEEETTEE-S--BSBT-SS-TTTEEE-EEEE-GGG--SSEEEEEEEEEE-HHHHS-BTTTTB--SS-S--EEEEEEEEEETT-SS-EEEE--TTSEEEE-SEEEEETTTEEEEEGGGSSS-GGGS-BPEEE-SSPP-EEE--SSPPEEEEEEEE--EEEE-SSSS-EEEEEEEEEEEEEEEEEE---TT-EEEEEEES-EETTEE--GGGTT---EEEEE--SS-EEEE--SS--EEEEEEEEES--TT-SSS---GGGEEEEEEEE-PPB-EEEEES-HHHHHHHHHHHHHHHHHEESEE-S-TTSS----BHHHHHHHHHHHHHHB--HHHHHHHHHHHHHHHT---SS--TTPPPSBSS------TTT-----S---TTTTTHHHHHHHHHHHHH--THHHHHHHHHHHHIIIIISPB-TTSSB-TTS----STT-TTS-TT-TT--SS-HHHHHHHHHHHHHHHHHHHHHHTT-TTHHHHHHHHHHHHHHHHHHHHBBTTS-BTT-SHHHHHHHHHTT-S---STT-HHHHHHHHHHHHHHHTTT-----HHHHHHHHHHHHHTT-HHHHHHHHH--SSSSSSHHHHTT-SS--SSTTSB-TTSPBPSSSS--S--SGGGGHHHHIIIIIS-EEESSGGGSEEEE-----TT-SEEEEEEE-SSSEEEEEEEEETTEEEEEEEE-TT-EEEE--GGGGS--SSS------EEE-SEEEEEEEE----S-SPPP---TTTT---

Organism: NCBI:txid173218